Protein AF-0000000084539408 (afdb_homodimer)

InterPro domains:
  IPR001036 Acriflavin resistance protein [PF00873] (11-1023)
  IPR001036 Acriflavin resistance protein [PR00702] (16-40)
  IPR001036 Acriflavin resistance protein [PR00702] (44-62)
  IPR001036 Acriflavin resistance protein [PR00702] (338-361)
  IPR001036 Acriflavin resistance protein [PR00702] (365-386)
  IPR001036 Acriflavin resistance protein [PR00702] (393-417)
  IPR001036 Acriflavin resistance protein [PR00702] (477-500)
  IPR001036 Acriflavin resistance protein [PTHR32063] (11-1025)
  IPR004763 Cation efflux system CusA-like [TIGR00914] (6-1022)
  IPR027463 Multidrug efflux transporter AcrB TolC docking domain, DN/DC subdomains [G3DSA:3.30.2090.10] (188-280)
  IPR027463 Multidrug efflux transporter AcrB TolC docking domain, DN/DC subdomains [G3DSA:3.30.2090.10] (720-808)
  IPR027463 Multidrug efflux transporter AcrB TolC docking domain, DN/DC subdomains [SSF82714] (193-273)
  IPR027463 Multidrug efflux transporter AcrB TolC docking domain, DN/DC subdomains [SSF82714] (718-804)

Foldseek 3Di:
DVLVVLLVLLLCLQVPLVVLVVVLVVLLVVLVVVQVVFFFDAFFQQFAQKKKKKWFAAQDAQVCCCVQPVLLLLVLLVPDPQFDWWWWKGFHRMIMIMTGGFRPDDNVVSVVSSVVSQVVCVVRHDPPTDRMDIFWAFGLLFWFWKKKKDFQPPDDQALQNVCCCCVPPLQVLLCPQPFWTDKFKFAGFHKFKEWAFDLVLCAVVVHFLVLLLVQLLVQADKDFPAWDDDPNDTDTDIRHRGDDDLVSQQQGFRDADPNDTDGSVSGTDIDMDTDDDQKFKDWLLHGIMMMIIGGHPLHRSVVSLVRSVVSCVVCVVVDDPRMDMDIQDGSVVLSCFQVVQLVVLLVVLLVLLLVLQCQQQVDPLLSCLLSSQQSSLLSQLVVVCVVVSHGDHLLLSLLSLLQRLVLSLLLLQLSVQLLVQLQVQVPDPHHDQLLVSSSVSNSVCLVLLVLLLVLLLLLLVLLCLAGHSSNSRNVSSSSSNNSSNVSSSVCSSRNSSSSCSVRPSPDHDDPDGRPVLVVLLVVLLVLQVVLLVCVVVLVVVLVVLLVVLVVCLVVFFAFAFDAFLDQKKKKKKAFAPPDALVVQVVLQSVLSVVCVPPLQWDMKMKMAGDTPSDSVRGGSRMIIIMIGTDPVCSVPVVVSQVVSVVSQPVRPRIQMDIGHSVQQSVQCSWFVGSFQKKKKKWDADLVLQVVLLVQLLVLLVPFPFWDSWDWPNWDWDKDKDKAFAPVLCVVLPHDPVLLVVLLCCAAVWDFSAWHDDPNDTHTYTYYHDCVQPVDQVSQQQRWDQGPVSDIGGNVSGIDIDMDIDTRMWIDMPSTTIIMTHTYGDPGHPQVSVVSSVVSCVVRGDDDPRMDIDMIHRNVSRVSLVVSLVVSSVVSLVVSLVSLCVLLVANLLSVLLSVLLSSLSSQLSVLCVVPPRYDYSLLSSLSSSLNSLLSSLSSQLSVQLQVVVLVVDDLVCSLSVSLSVCVSSLCSSLCSSQVSLVSLLPDDHGSSRRNNSSNSSNNRSSVRSSVCSSSNSSSCCSVCVVRGHDPPDVVSVVVVVVVPPPPPPPPDDDD/DVLVVLLVLLLCLAVPLVVLVVVLVVLLVVLVVVQVVFFFDAFFQQFAQKKKKKWFAAQDAQVCCCVQPVLLLCVLLVPDPQFDWWWWKRFHRMIMIMTGGFRPDDNVVSVVSSVVSQVVCVVRHDPPTDRMDIFWAFGLLFWFWKKKKDFQPPDDQALQNVCCCCVPPLQVLLCPQPFWTDKFKFAGFHKFKEWAFDQVLCAVVVHFLVLLLVQQLVQADKDFPAWDDDPNDIDTDIRHRGDDDLVSQQQGFSDADPNRTDGSVSGTDIDMDGDDDQKFKDWLLHGIMMMIIGGHPLHRSVVSLVRSVVSCVVCVVVDDPRMDMDIQDGSVVLSCFQVVQLVVLQVVLLVVLLVLLCQQVVDVLLSCLLSSQQSSLLSQLVVVCVVVSHGDHLLLSLLSLLQRLVLSQLLLQLSVQLLVQLQVLVPDPHHDQLLVSSSVSNSVCLVLLVLLLVLLLLLLVLLCLAGHSSNSRNVSSSSSNNSSNVSSSVCSSRNSSSSCSVRPSPDHDDNDGRPVLVVLLVVLQVLQVVLLVCVVVLQVVLVVLLVVLVVCQVVFFAFAFDAFLDQKKKKKKAFAPPDALVVQVVLQSVLSNVCVPPLQWDMKMKMAGDTPSDSVRGGSRMIIIMIGTDPVCSVPVVVSQVVSVVSQPVDPRIQMDIGHSVQQSVQCSWFVGRFQKKKKKWFADLVQQVVLLVQLLVLLVPFPFWDSKDWPNWDWDKDKDKAFAPVLCVVLPHDPVLLVVLLCCAAVWDFSAWHDDPNDTHTYTYYHDCVQHVDQVSQQQRWDQTPVSDIGGNVSGIDIDMDIDTRMWIDMPSTTIIMTHTYGDPGHPVVSVVSSVVSCVVRGDDDPRMDIDMIHRNVSQVSLVVSLVVSSVVSLVVSLVSLCVVLVANLLSVLLSVLLSSLSSQLSVLCVVPPRYDYSLSSSLSSSLNSLLSSLSSQLSVQLQVVVLVPDDLVCSLSVSLSVCVSSLCSSLCSSQVSLVSLLPDDTGSSRRNNSSNSSNNRSSVRSSVCSSSNSSSCCSVCVVRGHPPDDPVSVCVVVVVPPPPPDDCPDDD

Nearest PDB structures (foldseek):
  3t53-assembly1_A  TM=9.530E-01  e=2.192E-77  Escherichia coli K-12
  8gjk-assembly1_A  TM=8.914E-01  e=4.604E-60  Campylobacter jejuni
  5t0o-assembly1_B  TM=8.900E-01  e=1.204E-59  Campylobacter jejuni
  5lq3-assembly1_C  TM=8.847E-01  e=6.909E-59  Campylobacter jejuni
  7cz9-assembly2_E  TM=8.910E-01  e=3.188E-58  Klebsiella pneumoniae

Radius of gyration: 44.17 Å; Cα contacts (8 Å, |Δi|>4): 4073; chains: 2; bounding box: 103×159×108 Å

Solvent-accessible surface area (backbone atoms only — not comparable to full-atom values): 106665 Å² total; per-residue (Å²): 86,71,65,55,50,50,49,47,44,41,50,48,16,48,72,42,23,66,59,43,52,50,50,52,50,51,48,47,53,50,29,58,57,51,57,74,69,47,39,41,43,60,61,61,81,35,73,56,38,64,48,45,36,41,28,52,36,79,40,35,48,10,68,54,31,32,54,53,46,43,49,57,53,51,63,54,53,45,25,43,88,58,48,74,45,45,37,35,40,12,26,69,18,33,31,37,39,39,40,33,35,34,78,84,52,55,56,68,59,50,52,50,54,50,52,56,40,50,62,59,43,56,77,69,40,66,85,89,49,54,71,74,38,73,57,74,71,60,45,87,81,22,61,39,39,29,36,38,36,37,66,74,70,83,52,84,74,43,55,44,53,50,31,46,47,47,61,58,56,47,43,54,57,51,56,68,39,79,53,42,58,47,74,39,56,25,26,49,32,48,69,27,41,34,38,30,40,39,66,66,44,24,62,77,67,71,48,44,68,67,44,48,49,51,25,58,33,67,47,51,46,68,40,88,57,55,69,51,74,55,97,96,40,77,42,78,38,76,42,87,41,62,56,86,46,73,62,53,54,34,66,25,64,48,50,74,53,94,86,42,74,41,34,39,55,74,37,24,49,76,43,80,42,64,51,87,73,57,25,32,25,30,45,66,58,34,72,18,32,34,38,40,34,26,28,35,70,97,54,38,47,56,60,40,47,51,53,50,50,51,52,50,61,65,47,57,76,72,48,62,89,34,56,43,81,42,80,74,43,53,48,52,56,55,33,51,46,15,49,47,45,48,48,46,25,37,53,49,13,51,49,46,33,49,50,53,44,39,57,56,58,76,35,70,61,62,35,51,44,28,53,53,34,43,63,46,13,50,33,49,13,50,51,52,38,48,72,74,68,49,59,46,23,44,41,29,48,45,15,45,41,66,30,55,22,58,26,28,38,47,25,43,58,44,49,52,42,29,53,53,46,51,45,53,35,72,71,42,95,76,58,68,60,45,64,57,45,45,51,53,34,40,60,71,45,45,63,60,49,53,52,46,50,52,45,39,53,45,41,51,49,29,53,69,65,36,63,69,50,62,16,37,48,47,32,51,16,52,48,32,25,49,39,17,45,54,30,13,52,54,36,33,49,30,46,34,51,15,41,43,50,68,64,48,46,87,52,92,63,78,87,69,76,44,73,54,49,50,51,51,48,61,58,43,51,60,53,45,50,46,22,65,74,42,28,65,60,52,51,49,50,53,50,50,45,37,54,53,43,61,67,46,55,80,72,42,28,35,45,49,71,65,76,75,70,61,53,52,30,48,20,38,39,35,43,58,72,41,37,15,52,66,42,41,43,48,52,46,31,52,51,27,58,73,42,62,88,38,77,44,42,71,52,35,36,33,41,24,21,28,36,78,87,46,87,79,63,44,50,36,26,27,29,39,41,34,35,34,50,21,77,69,18,61,76,44,43,69,60,45,51,50,50,51,50,52,57,49,61,67,41,83,68,46,50,62,45,82,40,31,55,65,60,35,44,51,24,27,69,63,51,69,39,72,30,48,33,31,42,37,38,35,31,91,47,69,69,59,41,44,54,52,47,50,49,48,49,62,48,42,64,79,44,76,37,66,35,67,72,39,66,60,80,61,44,73,27,63,24,37,33,33,41,56,33,55,68,54,21,15,64,44,46,42,41,33,33,60,52,19,51,50,44,17,26,45,52,41,40,36,77,50,44,70,36,81,52,96,93,37,76,34,42,31,30,36,25,44,44,65,83,55,50,70,45,64,66,37,47,28,54,40,68,38,70,32,81,77,71,52,73,41,41,39,49,71,32,26,50,70,42,81,40,73,40,59,56,46,46,39,33,45,74,93,33,34,48,48,44,39,31,27,36,67,46,100,49,36,51,54,61,44,50,53,51,42,54,52,35,39,68,73,70,53,84,74,59,90,82,41,53,77,47,78,35,17,45,58,48,54,34,51,52,44,48,53,44,40,55,56,36,43,52,51,28,51,53,50,44,52,53,53,41,25,68,72,69,69,24,66,55,42,32,51,59,32,53,54,38,47,62,47,24,47,34,22,20,52,52,37,35,56,71,73,74,28,60,45,33,55,39,28,54,50,14,48,38,54,39,42,33,57,40,44,43,52,34,47,56,51,54,50,43,33,52,54,39,41,73,72,67,48,53,69,72,54,22,51,54,54,37,50,61,70,45,42,58,63,51,48,52,40,45,47,24,37,21,52,18,27,44,47,41,41,67,50,81,52,36,58,34,51,61,50,20,48,17,26,37,19,28,33,31,10,41,55,39,26,51,52,41,51,66,38,42,48,50,12,48,43,66,73,40,33,86,70,38,53,72,80,72,60,74,70,65,54,56,60,60,58,62,69,65,58,74,81,74,77,84,79,76,85,70,131,108,70,65,59,51,51,52,32,44,42,50,44,18,48,73,40,25,66,58,42,51,49,50,50,50,51,47,45,52,49,30,57,57,50,59,74,70,46,39,44,44,60,60,62,78,35,72,56,37,62,48,45,37,41,29,51,35,82,86,36,48,9,66,54,31,33,67,53,45,43,48,58,52,49,63,53,52,69,78,42,87,58,57,74,47,42,36,36,39,12,26,70,20,33,30,38,39,39,38,33,36,36,76,83,50,57,58,67,60,49,51,51,54,49,52,59,38,50,63,64,45,57,79,67,39,67,85,88,49,54,72,74,32,74,57,74,72,60,44,88,80,21,60,40,41,27,37,38,38,36,66,74,72,82,52,86,73,44,53,43,53,51,32,45,48,46,59,59,56,47,43,53,56,51,30,58,39,67,55,25,35,48,74,38,56,26,26,51,31,49,68,25,41,35,38,30,41,39,64,67,44,24,63,76,66,71,48,43,68,66,46,47,48,51,25,57,32,27,38,51,19,62,15,34,22,31,65,42,73,56,95,51,26,35,23,47,23,37,32,46,26,60,57,85,47,71,63,52,54,33,48,26,32,49,46,62,55,97,80,42,53,39,34,38,54,72,36,24,50,73,44,81,42,64,51,86,75,56,25,32,26,29,44,66,60,35,72,19,33,34,40,39,36,26,28,35,71,98,53,38,48,56,61,40,47,52,52,50,49,52,52,50,61,66,49,55,77,74,49,62,88,33,56,43,79,43,80,76,42,55,48,53,56,57,35,52,46,16,49,49,46,49,50,47,26,36,52,50,13,53,49,46,31,48,50,53,44,40,57,55,60,75,34,71,60,65,33,52,46,29,54,53,36,41,63,47,13,49,33,49,12,50,50,51,37,47,75,72,68,49,58,46,21,43,40,29,48,45,16,45,38,66,30,54,22,57,26,30,39,47,25,43,58,44,49,52,42,28,52,52,45,50,47,52,36,70,70,42,96,76,59,69,62,44,63,57,43,45,50,52,34,41,60,70,46,44,64,58,49,53,52,45,50,53,45,38,52,45,40,52,46,28,55,68,66,37,61,70,49,63,16,38,47,47,32,50,16,52,48,32,25,50,38,18,44,54,29,14,51,52,36,34,47,29,45,35,50,14,41,42,50,69,63,48,47,86,51,91,64,77,88,69,75,45,72,53,49,50,51,51,49,62,60,43,50,60,52,45,49,47,23,65,74,43,28,68,60,52,51,49,50,53,50,50,45,40,54,53,43,62,66,45,55,80,73,43,28,33,44,46,72,65,75,75,70,62,53,50,29,48,21,39,39,36,42,58,72,80,51,49,50,66,54,42,43,47,52,46,31,51,50,28,57,73,43,64,86,38,77,45,41,74,52,35,35,34,40,25,22,26,38,76,86,45,85,76,64,43,50,35,27,28,28,39,41,33,35,33,50,22,77,69,18,62,76,44,43,70,59,46,51,51,51,52,51,52,57,47,62,67,40,82,71,46,49,57,46,83,42,31,54,65,61,34,44,50,22,28,68,63,51,68,39,71,30,46,33,32,42,36,38,36,31,90,47,70,68,60,43,43,53,53,47,51,48,46,50,61,48,42,66,78,45,78,36,64,34,64,73,38,68,58,78,61,42,72,26,83,37,83,41,75,46,72,35,68,70,53,23,51,76,46,62,48,50,71,68,59,53,48,52,50,50,43,27,46,71,71,40,36,77,50,43,70,36,79,53,96,80,36,73,34,42,31,32,35,24,42,43,65,84,53,56,73,44,64,64,37,47,28,53,38,66,39,69,33,83,78,69,51,74,42,41,40,50,72,31,26,49,69,42,82,39,73,40,58,55,45,47,38,33,44,72,92,32,35,46,46,44,39,31,25,33,68,45,101,48,36,51,53,59,46,48,52,50,41,53,52,34,37,69,72,72,48,84,74,58,92,82,42,52,76,46,76,35,16,44,56,47,52,34,52,52,46,49,54,43,39,54,53,36,44,52,51,29,51,51,50,46,49,52,53,39,26,70,70,70,69,26,66,56,43,33,51,58,34,54,55,40,47,61,48,23,47,34,22,20,53,52,37,35,56,72,73,76,28,59,44,32,55,37,28,53,51,13,48,38,53,39,42,31,57,41,44,44,54,33,48,55,50,52,50,44,34,53,54,40,40,72,71,68,48,53,68,71,53,22,50,53,54,34,50,60,69,46,43,59,62,50,49,50,40,44,46,25,38,21,52,18,26,42,48,40,42,67,54,82,54,37,57,34,51,59,50,20,48,17,26,37,19,28,33,29,11,39,55,37,27,51,52,42,52,67,38,44,49,50,13,48,44,65,75,42,34,88,70,40,51,71,82,70,58,74,72,63,53,54,58,57,55,61,66,67,54,73,81,70,80,78,78,80,72,83,126

Secondary structure (DSSP, 8-state):
-HHHHHHHHHHHHHHTHHHHHHHHHHHHHHHHHHHTTS-B-SS---SPPEEEEEEE-TT--HHHHIIIIIHHHHHHHTTSTTEEEEEEEEETTEEEEEEEE-TTS-HHHHHHHHHHHHHHHGGGSPTTSPPPEEPP---TT-EEEEEEEEE-SSS---HHHHHHIIIIIIHHHHHTSTTEEEEEEE-S--EEEEEEE-HHHHHHHT--HHHHHHHHHHTS--EEEEEEEETTEEEEEEE-----SHHHHHT-EEEEETTEEEEHHHHEEEEEEEPPPSEEEEETTEE-EEEEEEEPTTS-HHHHHHHHHHHHHHHHTTS-TTEEEEEEEEHHHHHHHHHHHHHHHHHHHHHHHHHHHHHHH--HHHHHHHHTHHHHHHHHHHHHHHHTT--B-HHHHHHHHHHHHHHTHHHHHHHHHHHHHHHHHHHSSSPPPHHHHHHHHHHHHHHHHHHHHHHHHHHHGGGGG--HHHHHHHHHHHHHHHHHHHHHHHHHHTHHHHHHHHHTTTSPPPSSPPHHHHHHHHHHHHHHHHHHH-HHHHHHHHHHHHHHHHHHGGGSEE-SSPPP--SEEEEEEEPPTTB-HHHHHHHHHHHHHHHTT-TTEEEEEEEEE--TT-SS---TTEEEEEEEEPHHHHHTHHHHHHHHHHHHHTSTT-EEE--BHHHHHHHHHHHSSSSSEEEEEE-S-HHHHHHHHHHHHHHHTTSTTEEEEEE----EEEEEEEEE-HHHHHHTT--HHHHHHHHIIIII-EEEEEEEETTEEEEEEEE--GGGSSSHHHHHT-EEE-TTS-EEEGGGTEEEEEEEEES-EEEETTEEEEEEEEEE-SS-HHHHHHHHHHHHHHH-PPPTT-EEEEEEHHHHHHHHHHHHHHHHHHHHHHHHHHHHHHH--HHHHHHHHTHHHHHHHHHHHHHHHTTSEE-HHHHHHHHHHHHHHHHHHHHHHHHHHHHHHTT--HHHHHHHHHHHHHHHHHHHHHHHHHHTHHHHH--STTTTTTHHHHHHHHHHHHHHHHHHHHHHHHHHHHHHHHHS----HHHHHHHHHHT-----------/-HHHHHHHHHHHHHHTHHHHHHHHHHHHHHHHHHHHHS-B-SS---SPPEEEEEEE-TT--HHHHIIIIIHHHHHHHTTSTTEEEEEEEEETTEEEEEEEE-TTS-HHHHHHHHHHHHHHHGGGSPTTSPPPEEPP---TT-EEEEEEEEE-SSS---HHHHHHIIIIIIHHHHHTSTTEEEEEEESS--EEEEEEE-HHHHHHHT--HHHHHHHHHHTS--EEEEEEEETTEEEEEEEE----SHHHHHT-EEEEETTEEEEHHHHEEEEEEEPPPSEEEEETTEE-EEEEEEEPTTS-HHHHHHHHHHHHHHHHTTS-TTEEEEEEEEHHHHHHHHHHHHHHHHHHHHHHHHHHHHHHH--HHHHHHHHTHHHHHHHHHHHHHHHTT--B-HHHHHHHHHHHHHHTHHHHHHHHHHHHHHHHHHHSSSPPPHHHHHHHHHHHHHHHHHHHHHHHHHHHGGGGG--HHHHHHHHHHHHHHHHHHHHHHHHHHTHHHHHHHHHTTTSPPPSSPPHHHHHHHHHHHHHHHHHHH-HHHHHHHHHHHHHHHHHHGGGSEE-SSPPP--SEEEEEEEPPTT--HHHHHHHHHHHHHHHTT-TTEEEEEEEEE--TT-TT---TTEEEEEEEEPHHHHHTHHHHHHHHHHHHHTSTT-EEE--BHHHHHHHHHHHSSSSSEEEEEE-S-HHHHHHHHHHHHHHHTTSTTEEEEEE----EEEEEEEEE-HHHHHHTT--HHHHHHHHIIIII-EEEEEEEETTEEEEEEEE--GGGSSSHHHHHT-EEE-TTS-EEEGGGTEEEEEEEEES-EEEETTEEEEEEEEEE-SS-HHHHHHHHHHHHHHH-PPPTT-EEEEEEHHHHHHHHHHHHHHHHHHHHHHHHHHHHHHH--HHHHHHHHTHHHHHHHHHHHHHHHTTSEE-HHHHHHHHHHHHHHHHHHHHHHHHHHHHHHTT--HHHHHHHHHHHHHHHHHHHHHHHHHHTHHHHH--STT-TTTHHHHHHHHHHHHHHHHHHHHHHHHHHHHHHHHHS----HHHHHHHHHHTS----------

Organism: NCBI:txid376219

Sequence (2108 aa):
MFNTILNQTLKNSIAQRWLIVIGAIVITIWGFLSITQMPLDVFPPFAPPQVDIQTEAVGLAPEEVEAQITVPIESAVNGLPSVTLVRSSSKVGLSMVHVVFDQEADIYQARQAVTERLQQVMSQLPQGIHPPEISPLVSPLGTILQYAFTVNGQGETSLMDLRRLVDVTLRNQILSVPGVSQVTIYGGDEREEQILVDPQLLRSRQVSLTEVTEAAREANSNAPGGFLVGGGQELLIRGIGQVNTLEDLQQSVVKVQYGEPILLQDVAEVKTGAALKRGDASFNGQAAVVLMINKQPYIDTPTVTQAVEAVMNSLQSTFPPDVEVQRTFRQSNFIDSAIGNVSGSLIQGIIIVSVIMLLFLMNWRTAIITLSAIPLSLLIGLMLMKAVGLGINTMTLGGLVVAIGSVVDDAIVDMENCYRGLRRNQTQETPKPPFQVVYDTSVQVRLAVIFSTVIIIVVFAPIFSLTGVEGRIFAPMGWAYLLSIAASTLVAMTLSPALCAILLAHHRLPQEGTFISRLAESWYRPLLNLSLRTPQLILGLALASLVATLAVVPSLGRVFLPEFQEKSMVNSMVLFPGVSLEMTNRAGMALAQSLQDNPLYEWVQVRAGRAPGDADGAGVNMAHVDVELSDVALEDREAAVQQLREKFLQLPGVAPNIGGFISHRMDEVLSGVRSAIAVKIFGPDLVQLRQVGEQVRDAIKPIVGVVDLQLEPQLPIRQVQIHYDRSAAAGYGLTMAAISEVVATALNGQVVSQVPENQQLINIIVGLPIASRNNLDAIGAIPLSTPTGQIIPLSAVARVEYGMGANVVNRENVSRLIVVSANVAERDLGSVVSDIQAAIRQNVQLPNGYFIQYGGQFEAEQKATNNLVWYSLLAAIMIAILMFFSVKSLPATVAIMLNLPLALVGGIVSILLTGGVISIASLIGFITLFGVAVRNGLLLVDNYNQKFAQGMLLKEVITQGSLERLNPILMTALTSALGMLPLAIAQGAGNEVLQPLAIVVLGGLFTSTALTLLVIPALYTQFGKWLIPRLSPNQWEETFRKHEPSTPAIQSKSMFNTILNQTLKNSIAQRWLIVIGAIVITIWGFLSITQMPLDVFPPFAPPQVDIQTEAVGLAPEEVEAQITVPIESAVNGLPSVTLVRSSSKVGLSMVHVVFDQEADIYQARQAVTERLQQVMSQLPQGIHPPEISPLVSPLGTILQYAFTVNGQGETSLMDLRRLVDVTLRNQILSVPGVSQVTIYGGDEREEQILVDPQLLRSRQVSLTEVTEAAREANSNAPGGFLVGGGQELLIRGIGQVNTLEDLQQSVVKVQYGEPILLQDVAEVKTGAALKRGDASFNGQAAVVLMINKQPYIDTPTVTQAVEAVMNSLQSTFPPDVEVQRTFRQSNFIDSAIGNVSGSLIQGIIIVSVIMLLFLMNWRTAIITLSAIPLSLLIGLMLMKAVGLGINTMTLGGLVVAIGSVVDDAIVDMENCYRGLRRNQTQETPKPPFQVVYDTSVQVRLAVIFSTVIIIVVFAPIFSLTGVEGRIFAPMGWAYLLSIAASTLVAMTLSPALCAILLAHHRLPQEGTFISRLAESWYRPLLNLSLRTPQLILGLALASLVATLAVVPSLGRVFLPEFQEKSMVNSMVLFPGVSLEMTNRAGMALAQSLQDNPLYEWVQVRAGRAPGDADGAGVNMAHVDVELSDVALEDREAAVQQLREKFLQLPGVAPNIGGFISHRMDEVLSGVRSAIAVKIFGPDLVQLRQVGEQVRDAIKPIVGVVDLQLEPQLPIRQVQIHYDRSAAAGYGLTMAAISEVVATALNGQVVSQVPENQQLINIIVGLPIASRNNLDAIGAIPLSTPTGQIIPLSAVARVEYGMGANVVNRENVSRLIVVSANVAERDLGSVVSDIQAAIRQNVQLPNGYFIQYGGQFEAEQKATNNLVWYSLLAAIMIAILMFFSVKSLPATVAIMLNLPLALVGGIVSILLTGGVISIASLIGFITLFGVAVRNGLLLVDNYNQKFAQGMLLKEVITQGSLERLNPILMTALTSALGMLPLAIAQGAGNEVLQPLAIVVLGGLFTSTALTLLVIPALYTQFGKWLIPRLSPNQWEETFRKHEPSTPAIQSKS

Structure (mmCIF, N/CA/C/O backbone):
data_AF-0000000084539408-model_v1
#
loop_
_entity.id
_entity.type
_entity.pdbx_description
1 polymer 'Copper/silver efflux system, membrane component'
#
loop_
_atom_site.group_PDB
_atom_site.id
_atom_site.type_symbol
_atom_site.label_atom_id
_atom_site.label_alt_id
_atom_site.label_comp_id
_atom_site.label_asym_id
_atom_site.label_entity_id
_atom_site.label_seq_id
_atom_site.pdbx_PDB_ins_code
_atom_site.Cartn_x
_atom_site.Cartn_y
_atom_site.Cartn_z
_atom_site.occupancy
_atom_site.B_iso_or_equiv
_atom_site.auth_seq_id
_atom_site.auth_comp_id
_atom_site.auth_asym_id
_atom_site.auth_atom_id
_atom_site.pdbx_PDB_model_num
ATOM 1 N N . MET A 1 1 ? 0.527 38.25 25.297 1 43.19 1 MET A N 1
ATOM 2 C CA . MET A 1 1 ? 1.021 37.062 25.938 1 43.19 1 MET A CA 1
ATOM 3 C C . MET A 1 1 ? 2.398 36.656 25.406 1 43.19 1 MET A C 1
ATOM 5 O O . MET A 1 1 ? 3.322 36.406 26.172 1 43.19 1 MET A O 1
ATOM 9 N N . PHE A 1 2 ? 2.469 36.688 24.141 1 62.66 2 PHE A N 1
ATOM 10 C CA . PHE A 1 2 ? 3.756 36.312 23.562 1 62.66 2 PHE A CA 1
ATOM 11 C C . PHE A 1 2 ? 4.84 37.281 23.969 1 62.66 2 PHE A C 1
ATOM 13 O O . PHE A 1 2 ? 5.945 36.906 24.344 1 62.66 2 PHE A O 1
ATOM 20 N N . ASN A 1 3 ? 4.477 38.531 24 1 68.12 3 ASN A N 1
ATOM 21 C CA . ASN A 1 3 ? 5.457 39.562 24.375 1 68.12 3 ASN A CA 1
ATOM 22 C C . ASN A 1 3 ? 5.824 39.469 25.859 1 68.12 3 ASN A C 1
ATOM 24 O O . ASN A 1 3 ? 6.984 39.656 26.234 1 68.12 3 ASN A O 1
ATOM 28 N N . THR A 1 4 ? 4.742 39.188 26.625 1 68.62 4 THR A N 1
ATOM 29 C CA . THR A 1 4 ? 5.008 39.062 28.062 1 68.62 4 THR A CA 1
ATOM 30 C C . THR A 1 4 ? 5.902 37.875 28.359 1 68.62 4 THR A C 1
ATOM 32 O O . THR A 1 4 ? 6.789 37.938 29.203 1 68.62 4 THR A O 1
ATOM 35 N N . ILE A 1 5 ? 5.586 36.844 27.641 1 75.31 5 ILE A N 1
ATOM 36 C CA . ILE A 1 5 ? 6.398 35.656 27.844 1 75.31 5 ILE A CA 1
ATOM 37 C C . ILE A 1 5 ? 7.836 35.938 27.406 1 75.31 5 ILE A C 1
ATOM 39 O O . ILE A 1 5 ? 8.781 35.5 28.078 1 75.31 5 ILE A O 1
ATOM 43 N N . LEU A 1 6 ? 7.977 36.625 26.375 1 83.31 6 LEU A N 1
ATOM 44 C CA . LEU A 1 6 ? 9.305 36.969 25.875 1 83.31 6 LEU A CA 1
ATOM 45 C C . LEU A 1 6 ? 10.039 37.875 26.844 1 83.31 6 LEU A C 1
ATOM 47 O O . LEU A 1 6 ? 11.234 37.688 27.109 1 83.31 6 LEU A O 1
ATOM 51 N N . ASN A 1 7 ? 9.266 38.844 27.406 1 86.31 7 ASN A N 1
ATOM 52 C CA . ASN A 1 7 ? 9.867 39.781 28.359 1 86.31 7 ASN A CA 1
ATOM 53 C C . ASN A 1 7 ? 10.266 39.062 29.641 1 86.31 7 ASN A C 1
ATOM 55 O O . ASN A 1 7 ? 11.312 39.344 30.234 1 86.31 7 ASN A O 1
ATOM 59 N N . GLN A 1 8 ? 9.375 38.125 29.891 1 86.44 8 GLN A N 1
ATOM 60 C CA . GLN A 1 8 ? 9.672 37.375 31.109 1 86.44 8 GLN A CA 1
ATOM 61 C C . GLN A 1 8 ? 10.883 36.469 30.906 1 86.44 8 GLN A C 1
ATOM 63 O O . GLN A 1 8 ? 11.688 36.281 31.828 1 86.44 8 GLN A O 1
ATOM 68 N N . THR A 1 9 ? 11 35.875 29.797 1 89.75 9 THR A N 1
ATOM 69 C CA . THR A 1 9 ? 12.156 35.031 29.5 1 89.75 9 THR A CA 1
ATOM 70 C C . THR A 1 9 ? 13.445 35.844 29.547 1 89.75 9 THR A C 1
ATOM 72 O O . THR A 1 9 ? 14.453 35.375 30.094 1 89.75 9 THR A O 1
ATOM 75 N N . LEU A 1 10 ? 13.422 37.031 29.016 1 90.88 10 LEU A N 1
ATOM 76 C CA . LEU A 1 10 ? 14.578 37.906 29.031 1 90.88 10 LEU A CA 1
ATOM 77 C C . LEU A 1 10 ? 14.922 38.344 30.453 1 90.88 10 LEU A C 1
ATOM 79 O O . LEU A 1 10 ? 16.094 38.344 30.844 1 90.88 10 LEU A O 1
ATOM 83 N N . LYS A 1 11 ? 13.859 38.688 31.188 1 91 11 LYS A N 1
ATOM 84 C CA . LYS A 1 11 ? 14.062 39.125 32.562 1 91 11 LYS A CA 1
ATOM 85 C C . LYS A 1 11 ? 14.656 38 33.406 1 91 11 LYS A C 1
ATOM 87 O O . LYS A 1 11 ? 15.586 38.219 34.188 1 91 11 LYS A O 1
ATOM 92 N N . ASN A 1 12 ? 14.102 36.781 33.188 1 90.88 12 ASN A N 1
ATOM 93 C CA . ASN A 1 12 ? 14.594 35.594 33.938 1 90.88 12 ASN A CA 1
ATOM 94 C C . ASN A 1 12 ? 16.016 35.25 33.531 1 90.88 12 ASN A C 1
ATOM 96 O O . ASN A 1 12 ? 16.797 34.781 34.375 1 90.88 12 ASN A O 1
ATOM 100 N N . SER A 1 13 ? 16.344 35.438 32.281 1 93.19 13 SER A N 1
ATOM 101 C CA . SER A 1 13 ? 17.688 35.125 31.797 1 93.19 13 SER A CA 1
ATOM 102 C C . SER A 1 13 ? 18.734 36.031 32.438 1 93.19 13 SER A C 1
ATOM 104 O O . SER A 1 13 ? 19.859 35.625 32.719 1 93.19 13 SER A O 1
ATOM 106 N N . ILE A 1 14 ? 18.344 37.312 32.688 1 92.81 14 ILE A N 1
ATOM 107 C CA . ILE A 1 14 ? 19.266 38.281 33.281 1 92.81 14 ILE A CA 1
ATOM 108 C C . ILE A 1 14 ? 19.328 38.094 34.781 1 92.81 14 ILE A C 1
ATOM 110 O O . ILE A 1 14 ? 20.406 38.188 35.375 1 92.81 14 ILE A O 1
ATOM 114 N N . ALA A 1 15 ? 18.125 37.812 35.375 1 91.5 15 ALA A N 1
ATOM 115 C CA . ALA A 1 15 ? 18.062 37.656 36.812 1 91.5 15 ALA A CA 1
ATOM 116 C C . ALA A 1 15 ? 18.781 36.375 37.25 1 91.5 15 ALA A C 1
ATOM 118 O O . ALA A 1 15 ? 19.484 36.375 38.25 1 91.5 15 ALA A O 1
ATOM 119 N N . GLN A 1 16 ? 18.531 35.344 36.594 1 94.62 16 GLN A N 1
ATOM 120 C CA . GLN A 1 16 ? 19.172 34.062 36.875 1 94.62 16 GLN A CA 1
ATOM 121 C C . GLN A 1 16 ? 20.281 33.781 35.875 1 94.62 16 GLN A C 1
ATOM 123 O O . GLN A 1 16 ? 20.312 32.688 35.281 1 94.62 16 GLN A O 1
ATOM 128 N N . ARG A 1 17 ? 21.109 34.656 35.719 1 94 17 ARG A N 1
ATOM 129 C CA . ARG A 1 17 ? 22.141 34.625 34.688 1 94 17 ARG A CA 1
ATOM 130 C C . ARG A 1 17 ? 23.078 33.438 34.906 1 94 17 ARG A C 1
ATOM 132 O O . ARG A 1 17 ? 23.484 32.781 33.938 1 94 17 ARG A O 1
ATOM 139 N N . TRP A 1 18 ? 23.359 33.062 36.031 1 93.31 18 TRP A N 1
ATOM 140 C CA . TRP A 1 18 ? 24.297 31.969 36.312 1 93.31 18 TRP A CA 1
ATOM 141 C C . TRP A 1 18 ? 23.641 30.625 36.031 1 93.31 18 TRP A C 1
ATOM 143 O O . TRP A 1 18 ? 24.312 29.688 35.562 1 93.31 18 TRP A O 1
ATOM 153 N N . LEU A 1 19 ? 22.359 30.5 36.281 1 94 19 LEU A N 1
ATOM 154 C CA . LEU A 1 19 ? 21.641 29.281 35.969 1 94 19 LEU A CA 1
ATOM 155 C C . LEU A 1 19 ? 21.609 29.031 34.469 1 94 19 LEU A C 1
ATOM 157 O O . LEU A 1 19 ? 21.734 27.891 34 1 94 19 LEU A O 1
ATOM 161 N N . ILE A 1 20 ? 21.406 30.078 33.75 1 95 20 ILE A N 1
ATOM 162 C CA . ILE A 1 20 ? 21.359 29.984 32.312 1 95 20 ILE A CA 1
ATOM 163 C C . ILE A 1 20 ? 22.734 29.562 31.766 1 95 20 ILE A C 1
ATOM 165 O O . ILE A 1 20 ? 22.812 28.703 30.875 1 95 20 ILE A O 1
ATOM 169 N N . VAL A 1 21 ? 23.766 30.094 32.25 1 94.56 21 VAL A N 1
ATOM 170 C CA . VAL A 1 21 ? 25.109 29.781 31.812 1 94.56 21 VAL A CA 1
ATOM 171 C C . VAL A 1 21 ? 25.453 28.328 32.188 1 94.56 21 VAL A C 1
ATOM 173 O O . VAL A 1 21 ? 26.031 27.609 31.359 1 94.56 21 VAL A O 1
ATOM 176 N N . ILE A 1 22 ? 25.047 27.891 33.375 1 94.56 22 ILE A N 1
ATOM 177 C CA . ILE A 1 22 ? 25.281 26.516 33.781 1 94.56 22 ILE A CA 1
ATOM 178 C C . ILE A 1 22 ? 24.453 25.578 32.906 1 94.56 22 ILE A C 1
ATOM 180 O O . ILE A 1 22 ? 24.922 24.5 32.5 1 94.56 22 ILE A O 1
ATOM 184 N N . GLY A 1 23 ? 23.203 25.906 32.75 1 94.25 23 GLY A N 1
ATOM 185 C CA . GLY A 1 23 ? 22.375 25.125 31.828 1 94.25 23 GLY A CA 1
ATOM 186 C C . GLY A 1 23 ? 22.969 24.984 30.453 1 94.25 23 GLY A C 1
ATOM 187 O O . GLY A 1 23 ? 22.906 23.922 29.844 1 94.25 23 GLY A O 1
ATOM 188 N N . ALA A 1 24 ? 23.484 26.062 29.891 1 94.94 24 ALA A N 1
ATOM 189 C CA . ALA A 1 24 ? 24.125 26.047 28.578 1 94.94 24 ALA A CA 1
ATOM 190 C C . ALA A 1 24 ? 25.328 25.109 28.578 1 94.94 24 ALA A C 1
ATOM 192 O O . ALA A 1 24 ? 25.562 24.406 27.594 1 94.94 24 ALA A O 1
ATOM 193 N N . ILE A 1 25 ? 26.016 25.078 29.578 1 94.5 25 ILE A N 1
ATOM 194 C CA . ILE A 1 25 ? 27.188 24.203 29.688 1 94.5 25 ILE A CA 1
ATOM 195 C C . ILE A 1 25 ? 26.734 22.75 29.75 1 94.5 25 ILE A C 1
ATOM 197 O O . ILE A 1 25 ? 27.328 21.891 29.094 1 94.5 25 ILE A O 1
ATOM 201 N N . VAL A 1 26 ? 25.781 22.516 30.547 1 94.75 26 VAL A N 1
ATOM 202 C CA . VAL A 1 26 ? 25.25 21.156 30.672 1 94.75 26 VAL A CA 1
ATOM 203 C C . VAL A 1 26 ? 24.75 20.672 29.312 1 94.75 26 VAL A C 1
ATOM 205 O O . VAL A 1 26 ? 24.984 19.531 28.922 1 94.75 26 VAL A O 1
ATOM 208 N N . ILE A 1 27 ? 24.062 21.5 28.641 1 94.5 27 ILE A N 1
ATOM 209 C CA . ILE A 1 27 ? 23.516 21.141 27.328 1 94.5 27 ILE A CA 1
ATOM 210 C C . ILE A 1 27 ? 24.672 20.906 26.344 1 94.5 27 ILE A C 1
ATOM 212 O O . ILE A 1 27 ? 24.594 20.031 25.5 1 94.5 27 ILE A O 1
ATOM 216 N N . THR A 1 28 ? 25.641 21.688 26.406 1 94.06 28 THR A N 1
ATOM 217 C CA . THR A 1 28 ? 26.812 21.5 25.547 1 94.06 28 THR A CA 1
ATOM 218 C C . THR A 1 28 ? 27.453 20.141 25.797 1 94.06 28 THR A C 1
ATOM 220 O O . THR A 1 28 ? 27.797 19.438 24.844 1 94.06 28 THR A O 1
ATOM 223 N N . ILE A 1 29 ? 27.531 19.781 26.984 1 93.94 29 ILE A N 1
ATOM 224 C CA . ILE A 1 29 ? 28.125 18.5 27.328 1 93.94 29 ILE A CA 1
ATOM 225 C C . ILE A 1 29 ? 27.203 17.359 26.844 1 93.94 29 ILE A C 1
ATOM 227 O O . ILE A 1 29 ? 27.672 16.391 26.25 1 93.94 29 ILE A O 1
ATOM 231 N N . TRP A 1 30 ? 26 17.562 27.172 1 93.06 30 TRP A N 1
ATOM 232 C CA . TRP A 1 30 ? 25 16.578 26.734 1 93.06 30 TRP A CA 1
ATOM 233 C C . TRP A 1 30 ? 24.984 16.469 25.203 1 93.06 30 TRP A C 1
ATOM 235 O O . TRP A 1 30 ? 24.812 15.367 24.672 1 93.06 30 TRP A O 1
ATOM 245 N N . GLY A 1 31 ? 25.016 17.578 24.578 1 92.38 31 GLY A N 1
ATOM 246 C CA . GLY A 1 31 ? 25.062 17.578 23.125 1 92.38 31 GLY A CA 1
ATOM 247 C C . GLY A 1 31 ? 26.234 16.812 22.547 1 92.38 31 GLY A C 1
ATOM 248 O O . GLY A 1 31 ? 26.078 16.047 21.594 1 92.38 31 GLY A O 1
ATOM 249 N N . PHE A 1 32 ? 27.344 16.922 23.141 1 91.75 32 PHE A N 1
ATOM 250 C CA . PHE A 1 32 ? 28.531 16.219 22.688 1 91.75 32 PHE A CA 1
ATOM 251 C C . PHE A 1 32 ? 28.391 14.711 22.906 1 91.75 32 PHE A C 1
ATOM 253 O O . PHE A 1 32 ? 28.844 13.914 22.078 1 91.75 32 PHE A O 1
ATOM 260 N N . LEU A 1 33 ? 27.781 14.328 23.906 1 91.38 33 LEU A N 1
ATOM 261 C CA . LEU A 1 33 ? 27.562 12.914 24.172 1 91.38 33 LEU A CA 1
ATOM 262 C C . LEU A 1 33 ? 26.531 12.336 23.203 1 91.38 33 LEU A C 1
ATOM 264 O O . LEU A 1 33 ? 26.656 11.188 22.766 1 91.38 33 LEU A O 1
ATOM 268 N N . SER A 1 34 ? 25.594 13.109 22.906 1 90.62 34 SER A N 1
ATOM 269 C CA . SER A 1 34 ? 24.516 12.672 22.016 1 90.62 34 SER A CA 1
ATOM 270 C C . SER A 1 34 ? 25.031 12.461 20.594 1 90.62 34 SER A C 1
ATOM 272 O O . SER A 1 34 ? 24.531 11.586 19.875 1 90.62 34 SER A O 1
ATOM 274 N N . ILE A 1 35 ? 25.922 13.203 20.172 1 88.56 35 ILE A N 1
ATOM 275 C CA . ILE A 1 35 ? 26.469 13.133 18.828 1 88.56 35 ILE A CA 1
ATOM 276 C C . ILE A 1 35 ? 27.156 11.789 18.609 1 88.56 35 ILE A C 1
ATOM 278 O O . ILE A 1 35 ? 27.078 11.219 17.516 1 88.56 35 ILE A O 1
ATOM 282 N N . THR A 1 36 ? 27.688 11.258 19.625 1 86.75 36 THR A N 1
ATOM 283 C CA . THR A 1 36 ? 28.438 10.016 19.516 1 86.75 36 THR A CA 1
ATOM 284 C C . THR A 1 36 ? 27.5 8.82 19.344 1 86.75 36 THR A C 1
ATOM 286 O O . THR A 1 36 ? 27.906 7.758 18.875 1 86.75 36 THR A O 1
ATOM 289 N N . GLN A 1 37 ? 26.312 9.047 19.609 1 88.25 37 GLN A N 1
ATOM 290 C CA . GLN A 1 37 ? 25.344 7.957 19.547 1 88.25 37 GLN A CA 1
ATOM 291 C C . GLN A 1 37 ? 24.516 8.031 18.266 1 88.25 37 GLN A C 1
ATOM 293 O O . GLN A 1 37 ? 23.734 7.133 17.969 1 88.25 37 GLN A O 1
ATOM 298 N N . MET A 1 38 ? 24.688 8.961 17.516 1 89.94 38 MET A N 1
ATOM 299 C CA . MET A 1 38 ? 23.891 9.133 16.312 1 89.94 38 MET A CA 1
ATOM 300 C C . MET A 1 38 ? 24.453 8.281 15.164 1 89.94 38 MET A C 1
ATOM 302 O O . MET A 1 38 ? 25.656 8.18 15.008 1 89.94 38 MET A O 1
ATOM 306 N N . PRO A 1 39 ? 23.531 7.582 14.453 1 91.06 39 PRO A N 1
ATOM 307 C CA . PRO A 1 39 ? 24 6.785 13.328 1 91.06 39 PRO A CA 1
ATOM 308 C C . PRO A 1 39 ? 24.625 7.637 12.219 1 91.06 39 PRO A C 1
ATOM 310 O O . PRO A 1 39 ? 24.141 8.742 11.945 1 91.06 39 PRO A O 1
ATOM 313 N N . LEU A 1 40 ? 25.625 7.059 11.672 1 91.25 40 LEU A N 1
ATOM 314 C CA . LEU A 1 40 ? 26.359 7.738 10.617 1 91.25 40 LEU A CA 1
ATOM 315 C C . LEU A 1 40 ? 26.188 7.023 9.281 1 91.25 40 LEU A C 1
ATOM 317 O O . LEU A 1 40 ? 26.219 5.793 9.227 1 91.25 40 LEU A O 1
ATOM 321 N N . ASP A 1 41 ? 25.891 7.809 8.25 1 89.75 41 ASP A N 1
ATOM 322 C CA . ASP A 1 41 ? 25.812 7.309 6.883 1 89.75 41 ASP A CA 1
ATOM 323 C C . ASP A 1 41 ? 26.281 8.367 5.883 1 89.75 41 ASP A C 1
ATOM 325 O O . ASP A 1 41 ? 26.5 9.523 6.254 1 89.75 41 ASP A O 1
ATOM 329 N N . VAL A 1 42 ? 26.469 7.891 4.707 1 84.44 42 VAL A N 1
ATOM 330 C CA . VAL A 1 42 ? 26.906 8.844 3.695 1 84.44 42 VAL A CA 1
ATOM 331 C C . VAL A 1 42 ? 25.75 9.773 3.314 1 84.44 42 VAL A C 1
ATOM 333 O O . VAL A 1 42 ? 25.938 10.984 3.186 1 84.44 42 VAL A O 1
ATOM 336 N N . PHE A 1 43 ? 24.578 9.125 3.031 1 85.19 43 PHE A N 1
ATOM 337 C CA . PHE A 1 43 ? 23.375 9.836 2.629 1 85.19 43 PHE A CA 1
ATOM 338 C C . PHE A 1 43 ? 22.172 9.398 3.473 1 85.19 43 PHE A C 1
ATOM 340 O O . PHE A 1 43 ? 22.172 8.297 4.023 1 85.19 43 PHE A O 1
ATOM 347 N N . PRO A 1 44 ? 21.219 10.289 3.537 1 88.31 44 PRO A N 1
ATOM 348 C CA . PRO A 1 44 ? 19.953 9.789 4.07 1 88.31 44 PRO A CA 1
ATOM 349 C C . PRO A 1 44 ? 19.297 8.758 3.152 1 88.31 44 PRO A C 1
ATOM 351 O O . PRO A 1 44 ? 19.594 8.711 1.958 1 88.31 44 PRO A O 1
ATOM 354 N N . PRO A 1 45 ? 18.438 7.926 3.758 1 87.75 45 PRO A N 1
ATOM 355 C CA . PRO A 1 45 ? 17.703 7 2.891 1 87.75 45 PRO A CA 1
ATOM 356 C C . PRO A 1 45 ? 16.844 7.723 1.859 1 87.75 45 PRO A C 1
ATOM 358 O O . PRO A 1 45 ? 15.977 8.523 2.223 1 87.75 45 PRO A O 1
ATOM 361 N N . PHE A 1 46 ? 17.109 7.492 0.61 1 88.19 46 PHE A N 1
ATOM 362 C CA . PHE A 1 46 ? 16.406 8.266 -0.41 1 88.19 46 PHE A CA 1
ATOM 363 C C . PHE A 1 46 ? 15.516 7.375 -1.255 1 88.19 46 PHE A C 1
ATOM 365 O O . PHE A 1 46 ? 14.617 7.859 -1.952 1 88.19 46 PHE A O 1
ATOM 372 N N . ALA A 1 47 ? 15.75 6.094 -1.248 1 90.44 47 ALA A N 1
ATOM 373 C CA . ALA A 1 47 ? 14.93 5.199 -2.062 1 90.44 47 ALA A CA 1
ATOM 374 C C . ALA A 1 47 ? 13.539 5.027 -1.457 1 90.44 47 ALA A C 1
ATOM 376 O O . ALA A 1 47 ? 13.398 4.898 -0.239 1 90.44 47 ALA A O 1
ATOM 377 N N . PRO A 1 48 ? 12.578 5.055 -2.359 1 90.62 48 PRO A N 1
ATOM 378 C CA . PRO A 1 48 ? 11.25 4.723 -1.851 1 90.62 48 PRO A CA 1
ATOM 379 C C . PRO A 1 48 ? 11.133 3.273 -1.387 1 90.62 48 PRO A C 1
ATOM 381 O O . PRO A 1 48 ? 11.953 2.434 -1.771 1 90.62 48 PRO A O 1
ATOM 384 N N . PRO A 1 49 ? 10.109 3.043 -0.482 1 92.31 49 PRO A N 1
ATOM 385 C CA . PRO A 1 49 ? 9.906 1.644 -0.103 1 92.31 49 PRO A CA 1
ATOM 386 C C . PRO A 1 49 ? 9.633 0.74 -1.304 1 92.31 49 PRO A C 1
ATOM 388 O O . PRO A 1 49 ? 8.812 1.077 -2.162 1 92.31 49 PRO A O 1
ATOM 391 N N . GLN A 1 50 ? 10.406 -0.324 -1.385 1 92.69 50 GLN A N 1
ATOM 392 C CA . GLN A 1 50 ? 10.242 -1.255 -2.496 1 92.69 50 GLN A CA 1
ATOM 393 C C . GLN A 1 50 ? 10.383 -2.701 -2.027 1 92.69 50 GLN A C 1
ATOM 395 O O . GLN A 1 50 ? 11.07 -2.979 -1.043 1 92.69 50 GLN A O 1
ATOM 400 N N . VAL A 1 51 ? 9.641 -3.596 -2.627 1 94.19 51 VAL A N 1
ATOM 401 C CA . VAL A 1 51 ? 9.703 -5.031 -2.363 1 94.19 51 VAL A CA 1
ATOM 402 C C . VAL A 1 51 ? 10.125 -5.77 -3.629 1 94.19 51 VAL A C 1
ATOM 404 O O . VAL A 1 51 ? 9.492 -5.637 -4.68 1 94.19 51 VAL A O 1
ATOM 407 N N . ASP A 1 52 ? 11.242 -6.5 -3.531 1 93.19 52 ASP A N 1
ATOM 408 C CA . ASP A 1 52 ? 11.75 -7.27 -4.66 1 93.19 52 ASP A CA 1
ATOM 409 C C . ASP A 1 52 ? 11.391 -8.75 -4.527 1 93.19 52 ASP A C 1
ATOM 411 O O . ASP A 1 52 ? 11.648 -9.359 -3.486 1 93.19 52 ASP A O 1
ATOM 415 N N . ILE A 1 53 ? 10.789 -9.25 -5.59 1 94.75 53 ILE A N 1
ATOM 416 C CA . ILE A 1 53 ? 10.398 -10.656 -5.637 1 94.75 53 ILE A CA 1
ATOM 417 C C . ILE A 1 53 ? 11.258 -11.391 -6.668 1 94.75 53 ILE A C 1
ATOM 419 O O . ILE A 1 53 ? 11.391 -10.938 -7.809 1 94.75 53 ILE A O 1
ATOM 423 N N . GLN A 1 54 ? 11.836 -12.5 -6.25 1 93.62 54 GLN A N 1
ATOM 424 C CA . GLN A 1 54 ? 12.609 -13.344 -7.152 1 93.62 54 GLN A CA 1
ATOM 425 C C . GLN A 1 54 ? 12.047 -14.766 -7.195 1 93.62 54 GLN A C 1
ATOM 427 O O . GLN A 1 54 ? 11.75 -15.352 -6.152 1 93.62 54 GLN A O 1
ATOM 432 N N . THR A 1 55 ? 11.844 -15.227 -8.414 1 93.5 55 THR A N 1
ATOM 433 C CA . THR A 1 55 ? 11.391 -16.594 -8.625 1 93.5 55 THR A CA 1
ATOM 434 C C . THR A 1 55 ? 12.32 -17.328 -9.586 1 93.5 55 THR A C 1
ATOM 436 O O . THR A 1 55 ? 12.422 -16.953 -10.758 1 93.5 55 THR A O 1
ATOM 439 N N . GLU A 1 56 ? 12.953 -18.359 -9.094 1 90.38 56 GLU A N 1
ATOM 440 C CA . GLU A 1 56 ? 13.844 -19.156 -9.938 1 90.38 56 GLU A CA 1
ATOM 441 C C . GLU A 1 56 ? 13.078 -20.266 -10.656 1 90.38 56 GLU A C 1
ATOM 443 O O . GLU A 1 56 ? 12.32 -21.016 -10.031 1 90.38 56 GLU A O 1
ATOM 448 N N . ALA A 1 57 ? 13.148 -20.25 -11.93 1 88.69 57 ALA A N 1
ATOM 449 C CA . ALA A 1 57 ? 12.586 -21.297 -12.789 1 88.69 57 ALA A CA 1
ATOM 450 C C . ALA A 1 57 ? 13.641 -21.828 -13.75 1 88.69 57 ALA A C 1
ATOM 452 O O . ALA A 1 57 ? 13.578 -21.578 -14.961 1 88.69 57 ALA A O 1
ATOM 453 N N . VAL A 1 58 ? 14.414 -22.719 -13.266 1 82.31 58 VAL A N 1
ATOM 454 C CA . VAL A 1 58 ? 15.617 -23.172 -13.961 1 82.31 58 VAL A CA 1
ATOM 455 C C . VAL A 1 58 ? 15.234 -23.828 -15.281 1 82.31 58 VAL A C 1
ATOM 457 O O . VAL A 1 58 ? 14.359 -24.688 -15.328 1 82.31 58 VAL A O 1
ATOM 460 N N . GLY A 1 59 ? 15.891 -23.297 -16.344 1 78.56 59 GLY A N 1
ATOM 461 C CA . GLY A 1 59 ? 15.805 -23.938 -17.641 1 78.56 59 GLY A CA 1
ATOM 462 C C . GLY A 1 59 ? 14.703 -23.359 -18.516 1 78.56 59 GLY A C 1
ATOM 463 O O . GLY A 1 59 ? 14.641 -23.641 -19.719 1 78.56 59 GLY A O 1
ATOM 464 N N . LEU A 1 60 ? 13.836 -22.531 -17.938 1 87 60 LEU A N 1
ATOM 465 C CA . LEU A 1 60 ? 12.766 -21.953 -18.734 1 87 60 LEU A CA 1
ATOM 466 C C . LEU A 1 60 ? 13.281 -20.75 -19.531 1 87 60 LEU A C 1
ATOM 468 O O . LEU A 1 60 ? 14.141 -20 -19.047 1 87 60 LEU A O 1
ATOM 472 N N . ALA A 1 61 ? 12.742 -20.656 -20.688 1 91.62 61 ALA A N 1
ATOM 473 C CA . ALA A 1 61 ? 13.07 -19.516 -21.531 1 91.62 61 ALA A CA 1
ATOM 474 C C . ALA A 1 61 ? 12.406 -18.234 -21.016 1 91.62 61 ALA A C 1
ATOM 476 O O . ALA A 1 61 ? 11.375 -18.297 -20.328 1 91.62 61 ALA A O 1
ATOM 477 N N . PRO A 1 62 ? 12.93 -17.062 -21.328 1 92.75 62 PRO A N 1
ATOM 478 C CA . PRO A 1 62 ? 12.398 -15.805 -20.812 1 92.75 62 PRO A CA 1
ATOM 479 C C . PRO A 1 62 ? 10.922 -15.602 -21.172 1 92.75 62 PRO A C 1
ATOM 481 O O . PRO A 1 62 ? 10.148 -15.109 -20.344 1 92.75 62 PRO A O 1
ATOM 484 N N . GLU A 1 63 ? 10.531 -16 -22.328 1 90.88 63 GLU A N 1
ATOM 485 C CA . GLU A 1 63 ? 9.141 -15.836 -22.734 1 90.88 63 GLU A CA 1
ATOM 486 C C . GLU A 1 63 ? 8.219 -16.734 -21.906 1 90.88 63 GLU A C 1
ATOM 488 O O . GLU A 1 63 ? 7.094 -16.344 -21.594 1 90.88 63 GLU A O 1
ATOM 493 N N . GLU A 1 64 ? 8.727 -17.922 -21.609 1 89.69 64 GLU A N 1
ATOM 494 C CA . GLU A 1 64 ? 7.961 -18.828 -20.766 1 89.69 64 GLU A CA 1
ATOM 495 C C . GLU A 1 64 ? 7.875 -18.312 -19.344 1 89.69 64 GLU A C 1
ATOM 497 O O . GLU A 1 64 ? 6.824 -18.391 -18.703 1 89.69 64 GLU A O 1
ATOM 502 N N . VAL A 1 65 ? 9 -17.766 -18.891 1 92.44 65 VAL A N 1
ATOM 503 C CA . VAL A 1 65 ? 9.031 -17.188 -17.562 1 92.44 65 VAL A CA 1
ATOM 504 C C . VAL A 1 65 ? 8.062 -16 -17.484 1 92.44 65 VAL A C 1
ATOM 506 O O . VAL A 1 65 ? 7.348 -15.852 -16.484 1 92.44 65 VAL A O 1
ATOM 509 N N . GLU A 1 66 ? 8 -15.188 -18.484 1 93.44 66 GLU A N 1
ATOM 510 C CA . GLU A 1 66 ? 7.105 -14.039 -18.516 1 93.44 66 GLU A CA 1
ATOM 511 C C . GLU A 1 66 ? 5.645 -14.469 -18.422 1 93.44 66 GLU A C 1
ATOM 513 O O . GLU A 1 66 ? 4.902 -13.977 -17.562 1 93.44 66 GLU A O 1
ATOM 518 N N . ALA A 1 67 ? 5.285 -15.438 -19.203 1 88.31 67 ALA A N 1
ATOM 519 C CA . ALA A 1 67 ? 3.881 -15.805 -19.359 1 88.31 67 ALA A CA 1
ATOM 520 C C . ALA A 1 67 ? 3.391 -16.609 -18.156 1 88.31 67 ALA A C 1
ATOM 522 O O . ALA A 1 67 ? 2.25 -16.453 -17.719 1 88.31 67 ALA A O 1
ATOM 523 N N . GLN A 1 68 ? 4.297 -17.469 -17.656 1 89.62 68 GLN A N 1
ATOM 524 C CA . GLN A 1 68 ? 3.82 -18.438 -16.672 1 89.62 68 GLN A CA 1
ATOM 525 C C . GLN A 1 68 ? 4.082 -17.953 -15.258 1 89.62 68 GLN A C 1
ATOM 527 O O . GLN A 1 68 ? 3.432 -18.406 -14.312 1 89.62 68 GLN A O 1
ATOM 532 N N . ILE A 1 69 ? 5.012 -17.016 -15.117 1 92.94 69 ILE A N 1
ATOM 533 C CA . ILE A 1 69 ? 5.406 -16.656 -13.758 1 92.94 69 ILE A CA 1
ATOM 534 C C . ILE A 1 69 ? 5.254 -15.156 -13.547 1 92.94 69 ILE A C 1
ATOM 536 O O . ILE A 1 69 ? 4.512 -14.711 -12.664 1 92.94 69 ILE A O 1
ATOM 540 N N . THR A 1 70 ? 5.84 -14.32 -14.375 1 93.94 70 THR A N 1
ATOM 541 C CA . THR A 1 70 ? 5.938 -12.875 -14.18 1 93.94 70 THR A CA 1
ATOM 542 C C . THR A 1 70 ? 4.562 -12.219 -14.273 1 93.94 70 THR A C 1
ATOM 544 O O . THR A 1 70 ? 4.199 -11.406 -13.422 1 93.94 70 THR A O 1
ATOM 547 N N . VAL A 1 71 ? 3.795 -12.57 -15.273 1 90.5 71 VAL A N 1
ATOM 548 C CA . VAL A 1 71 ? 2.512 -11.922 -15.516 1 90.5 71 VAL A CA 1
ATOM 549 C C . VAL A 1 71 ? 1.549 -12.234 -14.375 1 90.5 71 VAL A C 1
ATOM 551 O O . VAL A 1 71 ? 0.898 -11.328 -13.836 1 90.5 71 VAL A O 1
ATOM 554 N N . PRO A 1 72 ? 1.47 -13.469 -13.922 1 89.31 72 PRO A N 1
ATOM 555 C CA . PRO A 1 72 ? 0.59 -13.75 -12.781 1 89.31 72 PRO A CA 1
ATOM 556 C C . PRO A 1 72 ? 0.995 -12.984 -11.523 1 89.31 72 PRO A C 1
ATOM 558 O O . PRO A 1 72 ? 0.132 -12.484 -10.797 1 89.31 72 PRO A O 1
ATOM 561 N N . ILE A 1 73 ? 2.217 -12.828 -11.25 1 92.88 73 ILE A N 1
ATOM 562 C CA . ILE A 1 73 ? 2.691 -12.117 -10.07 1 92.88 73 ILE A CA 1
ATOM 563 C C . ILE A 1 73 ? 2.383 -10.633 -10.203 1 92.88 73 ILE A C 1
ATOM 565 O O . ILE A 1 73 ? 1.907 -10 -9.258 1 92.88 73 ILE A O 1
ATOM 569 N N . GLU A 1 74 ? 2.627 -10.086 -11.391 1 92.12 74 GLU A N 1
ATOM 570 C CA . GLU A 1 74 ? 2.328 -8.68 -11.648 1 92.12 74 GLU A CA 1
ATOM 571 C C . GLU A 1 74 ? 0.85 -8.375 -11.414 1 92.12 74 GLU A C 1
ATOM 573 O O . GLU A 1 74 ? 0.506 -7.363 -10.805 1 92.12 74 GLU A O 1
ATOM 578 N N . SER A 1 75 ? 0.064 -9.211 -11.883 1 85.44 75 SER A N 1
ATOM 579 C CA . SER A 1 75 ? -1.378 -9.008 -11.789 1 85.44 75 SER A CA 1
ATOM 580 C C . SER A 1 75 ? -1.848 -9.055 -10.336 1 85.44 75 SER A C 1
ATOM 582 O O . SER A 1 75 ? -2.787 -8.352 -9.961 1 85.44 75 SER A O 1
ATOM 584 N N . ALA A 1 76 ? -1.212 -9.859 -9.602 1 87.88 76 ALA A N 1
ATOM 585 C CA . ALA A 1 76 ? -1.604 -10.016 -8.203 1 87.88 76 ALA A CA 1
ATOM 586 C C . ALA A 1 76 ? -1.171 -8.812 -7.371 1 87.88 76 ALA A C 1
ATOM 588 O O . ALA A 1 76 ? -1.884 -8.398 -6.457 1 87.88 76 ALA A O 1
ATOM 589 N N . VAL A 1 77 ? -0.082 -8.172 -7.699 1 91.88 77 VAL A N 1
ATOM 590 C CA . VAL A 1 77 ? 0.475 -7.145 -6.832 1 91.88 77 VAL A CA 1
ATOM 591 C C . VAL A 1 77 ? -0.049 -5.773 -7.25 1 91.88 77 VAL A C 1
ATOM 593 O O . VAL A 1 77 ? -0.072 -4.84 -6.445 1 91.88 77 VAL A O 1
ATOM 596 N N . ASN A 1 78 ? -0.413 -5.402 -8.5 1 86.44 78 ASN A N 1
ATOM 597 C CA . ASN A 1 78 ? -0.905 -4.117 -8.992 1 86.44 78 ASN A CA 1
ATOM 598 C C . ASN A 1 78 ? -2.143 -3.664 -8.219 1 86.44 78 ASN A C 1
ATOM 600 O O . ASN A 1 78 ? -2.389 -2.463 -8.086 1 86.44 78 ASN A O 1
ATOM 604 N N . GLY A 1 79 ? -2.752 -4.195 -7.41 1 82.31 79 GLY A N 1
ATOM 605 C CA . GLY A 1 79 ? -3.953 -3.816 -6.684 1 82.31 79 GLY A CA 1
ATOM 606 C C . GLY A 1 79 ? -3.707 -3.572 -5.207 1 82.31 79 GLY A C 1
ATOM 607 O O . GLY A 1 79 ? -4.617 -3.182 -4.477 1 82.31 79 GLY A O 1
ATOM 608 N N . LEU A 1 80 ? -2.451 -3.461 -4.906 1 88.44 80 LEU A N 1
ATOM 609 C CA . LEU A 1 80 ? -2.102 -3.264 -3.502 1 88.44 80 LEU A CA 1
ATOM 610 C C . LEU A 1 80 ? -2.117 -1.781 -3.143 1 88.44 80 LEU A C 1
ATOM 612 O O . LEU A 1 80 ? -1.819 -0.931 -3.984 1 88.44 80 LEU A O 1
ATOM 616 N N . PRO A 1 81 ? -2.424 -1.557 -1.873 1 85.69 81 PRO A N 1
ATOM 617 C CA . PRO A 1 81 ? -2.455 -0.155 -1.447 1 85.69 81 PRO A CA 1
ATOM 618 C C . PRO A 1 81 ? -1.09 0.522 -1.542 1 85.69 81 PRO A C 1
ATOM 620 O O . PRO A 1 81 ? -0.073 -0.08 -1.189 1 85.69 81 PRO A O 1
ATOM 623 N N . SER A 1 82 ? -1.024 1.73 -2.055 1 88.12 82 SER A N 1
ATOM 624 C CA . SER A 1 82 ? 0.13 2.623 -2.072 1 88.12 82 SER A CA 1
ATOM 625 C C . SER A 1 82 ? 1.137 2.205 -3.139 1 88.12 82 SER A C 1
ATOM 627 O O . SER A 1 82 ? 2.258 2.717 -3.176 1 88.12 82 SER A O 1
ATOM 629 N N . VAL A 1 83 ? 0.805 1.171 -4.023 1 91.5 83 VAL A N 1
ATOM 630 C CA . VAL A 1 83 ? 1.7 0.806 -5.117 1 91.5 83 VAL A CA 1
ATOM 631 C C . VAL A 1 83 ? 1.679 1.894 -6.188 1 91.5 83 VAL A C 1
ATOM 633 O O . VAL A 1 83 ? 0.608 2.354 -6.59 1 91.5 83 VAL A O 1
ATOM 636 N N . THR A 1 84 ? 2.869 2.314 -6.574 1 87 84 THR A N 1
ATOM 637 C CA . THR A 1 84 ? 2.955 3.369 -7.578 1 87 84 THR A CA 1
ATOM 638 C C . THR A 1 84 ? 3.467 2.814 -8.906 1 87 84 THR A C 1
ATOM 640 O O . THR A 1 84 ? 3.104 3.311 -9.977 1 87 84 THR A O 1
ATOM 643 N N . LEU A 1 85 ? 4.375 1.807 -8.734 1 89.5 85 LEU A N 1
ATOM 644 C CA . LEU A 1 85 ? 5.023 1.28 -9.93 1 89.5 85 LEU A CA 1
ATOM 645 C C . LEU A 1 85 ? 5.418 -0.18 -9.734 1 89.5 85 LEU A C 1
ATOM 647 O O . LEU A 1 85 ? 5.895 -0.562 -8.664 1 89.5 85 LEU A O 1
ATOM 651 N N . VAL A 1 86 ? 5.191 -1.02 -10.836 1 93.25 86 VAL A N 1
ATOM 652 C CA . VAL A 1 86 ? 5.66 -2.402 -10.852 1 93.25 86 VAL A CA 1
ATOM 653 C C . VAL A 1 86 ? 6.531 -2.645 -12.078 1 93.25 86 VAL A C 1
ATOM 655 O O . VAL A 1 86 ? 6.094 -2.426 -13.211 1 93.25 86 VAL A O 1
ATOM 658 N N . ARG A 1 87 ? 7.785 -3.08 -11.836 1 93.19 87 ARG A N 1
ATOM 659 C CA . ARG A 1 87 ? 8.727 -3.43 -12.898 1 93.19 87 ARG A CA 1
ATOM 660 C C . ARG A 1 87 ? 9.125 -4.898 -12.812 1 93.19 87 ARG A C 1
ATOM 662 O O . ARG A 1 87 ? 9.281 -5.441 -11.719 1 93.19 87 ARG A O 1
ATOM 669 N N . SER A 1 88 ? 9.25 -5.496 -13.953 1 94.12 88 SER A N 1
ATOM 670 C CA . SER A 1 88 ? 9.664 -6.898 -13.938 1 94.12 88 SER A CA 1
ATOM 671 C C . SER A 1 88 ? 10.641 -7.195 -15.062 1 94.12 88 SER A C 1
ATOM 673 O O . SER A 1 88 ? 10.711 -6.453 -16.047 1 94.12 88 SER A O 1
ATOM 675 N N . SER A 1 89 ? 11.461 -8.164 -14.836 1 93.88 89 SER A N 1
ATOM 676 C CA . SER A 1 89 ? 12.406 -8.703 -15.805 1 93.88 89 SER A CA 1
ATOM 677 C C . SER A 1 89 ? 12.383 -10.227 -15.82 1 93.88 89 SER A C 1
ATOM 679 O O . SER A 1 89 ? 12.547 -10.859 -14.773 1 93.88 89 SER A O 1
ATOM 681 N N . SER A 1 90 ? 12.102 -10.781 -16.984 1 95.31 90 SER A N 1
ATOM 682 C CA . SER A 1 90 ? 12.133 -12.227 -17.172 1 95.31 90 SER A CA 1
ATOM 683 C C . SER A 1 90 ? 13.375 -12.656 -17.938 1 95.31 90 SER A C 1
ATOM 685 O O . SER A 1 90 ? 13.523 -12.32 -19.109 1 95.31 90 SER A O 1
ATOM 687 N N . LYS A 1 91 ? 14.219 -13.352 -17.25 1 93.19 91 LYS A N 1
ATOM 688 C CA . LYS A 1 91 ? 15.461 -13.875 -17.812 1 93.19 91 LYS A CA 1
ATOM 689 C C . LYS A 1 91 ? 15.438 -15.398 -17.891 1 93.19 91 LYS A C 1
ATOM 691 O O . LYS A 1 91 ? 14.414 -16.016 -17.594 1 93.19 91 LYS A O 1
ATOM 696 N N . VAL A 1 92 ? 16.5 -15.922 -18.422 1 90.69 92 VAL A N 1
ATOM 697 C CA . VAL A 1 92 ? 16.578 -17.375 -18.5 1 90.69 92 VAL A CA 1
ATOM 698 C C . VAL A 1 92 ? 16.562 -17.969 -17.094 1 90.69 92 VAL A C 1
ATOM 700 O O . VAL A 1 92 ? 17.484 -17.719 -16.297 1 90.69 92 VAL A O 1
ATOM 703 N N . GLY A 1 93 ? 15.523 -18.562 -16.766 1 89.94 93 GLY A N 1
ATOM 704 C CA . GLY A 1 93 ? 15.406 -19.312 -15.523 1 89.94 93 GLY A CA 1
ATOM 705 C C . GLY A 1 93 ? 15.141 -18.422 -14.32 1 89.94 93 GLY A C 1
ATOM 706 O O . GLY A 1 93 ? 15.273 -18.859 -13.18 1 89.94 93 GLY A O 1
ATOM 707 N N . LEU A 1 94 ? 14.789 -17.109 -14.617 1 92.94 94 LEU A N 1
ATOM 708 C CA . LEU A 1 94 ? 14.648 -16.219 -13.477 1 92.94 94 LEU A CA 1
ATOM 709 C C . LEU A 1 94 ? 13.609 -15.141 -13.758 1 92.94 94 LEU A C 1
ATOM 711 O O . LEU A 1 94 ? 13.617 -14.523 -14.82 1 92.94 94 LEU A O 1
ATOM 715 N N . SER A 1 95 ? 12.703 -14.953 -12.852 1 95.19 95 SER A N 1
ATOM 716 C CA . SER A 1 95 ? 11.75 -13.852 -12.867 1 95.19 95 SER A CA 1
ATOM 717 C C . SER A 1 95 ? 12.031 -12.867 -11.727 1 95.19 95 SER A C 1
ATOM 719 O O . SER A 1 95 ? 12.18 -13.273 -10.578 1 95.19 95 SER A O 1
ATOM 721 N N . MET A 1 96 ? 12.164 -11.648 -12.07 1 95 96 MET A N 1
ATOM 722 C CA . MET A 1 96 ? 12.367 -10.594 -11.078 1 95 96 MET A CA 1
ATOM 723 C C . MET A 1 96 ? 11.258 -9.555 -11.164 1 95 96 MET A C 1
ATOM 725 O O . MET A 1 96 ? 11.023 -8.969 -12.227 1 95 96 MET A O 1
ATOM 729 N N . VAL A 1 97 ? 10.57 -9.297 -10.07 1 95.31 97 VAL A N 1
ATOM 730 C CA . VAL A 1 97 ? 9.5 -8.305 -10.016 1 95.31 97 VAL A CA 1
ATOM 731 C C . VAL A 1 97 ? 9.797 -7.285 -8.914 1 95.31 97 VAL A C 1
ATOM 733 O O . VAL A 1 97 ? 9.992 -7.656 -7.75 1 95.31 97 VAL A O 1
ATOM 736 N N . HIS A 1 98 ? 9.875 -6.027 -9.297 1 94.12 98 HIS A N 1
ATOM 737 C CA . HIS A 1 98 ? 10.109 -4.918 -8.375 1 94.12 98 HIS A CA 1
ATOM 738 C C . HIS A 1 98 ? 8.828 -4.121 -8.141 1 94.12 98 HIS A C 1
ATOM 740 O O . HIS A 1 98 ? 8.281 -3.527 -9.078 1 94.12 98 HIS A O 1
ATOM 746 N N . VAL A 1 99 ? 8.383 -4.09 -6.875 1 95.06 99 VAL A N 1
ATOM 747 C CA . VAL A 1 99 ? 7.176 -3.35 -6.52 1 95.06 99 VAL A CA 1
ATOM 748 C C . VAL A 1 99 ? 7.551 -2.078 -5.762 1 95.06 99 VAL A C 1
ATOM 750 O O . VAL A 1 99 ? 8.062 -2.145 -4.645 1 95.06 99 VAL A O 1
ATOM 753 N N . VAL A 1 100 ? 7.289 -0.939 -6.352 1 93.5 100 VAL A N 1
ATOM 754 C CA . VAL A 1 100 ? 7.641 0.342 -5.746 1 93.5 100 VAL A CA 1
ATOM 755 C C . VAL A 1 100 ? 6.402 0.972 -5.117 1 93.5 100 VAL A C 1
ATOM 757 O O . VAL A 1 100 ? 5.355 1.084 -5.762 1 93.5 100 VAL A O 1
ATOM 760 N N . PHE A 1 101 ? 6.492 1.397 -3.883 1 93.38 101 PHE A N 1
ATOM 761 C CA . PHE A 1 101 ? 5.395 1.99 -3.131 1 93.38 101 PHE A CA 1
ATOM 762 C C . PHE A 1 101 ? 5.586 3.494 -2.986 1 93.38 101 PHE A C 1
ATOM 764 O O . PHE A 1 101 ? 6.648 4.027 -3.314 1 93.38 101 PHE A O 1
ATOM 771 N N . ASP A 1 102 ? 4.523 4.074 -2.436 1 89.62 102 ASP A N 1
ATOM 772 C CA . ASP A 1 102 ? 4.574 5.508 -2.17 1 89.62 102 ASP A CA 1
ATOM 773 C C . ASP A 1 102 ? 5.562 5.828 -1.052 1 89.62 102 ASP A C 1
ATOM 775 O O . ASP A 1 102 ? 5.871 4.965 -0.225 1 89.62 102 ASP A O 1
ATOM 779 N N . GLN A 1 103 ? 6.07 7.035 -1.012 1 85.31 103 GLN A N 1
ATOM 780 C CA . GLN A 1 103 ? 7.133 7.461 -0.108 1 85.31 103 GLN A CA 1
ATOM 781 C C . GLN A 1 103 ? 6.699 7.332 1.35 1 85.31 103 GLN A C 1
ATOM 783 O O . GLN A 1 103 ? 7.527 7.082 2.229 1 85.31 103 GLN A O 1
ATOM 788 N N . GLU A 1 104 ? 5.449 7.438 1.638 1 82.88 104 GLU A N 1
ATOM 789 C CA . GLU A 1 104 ? 4.98 7.445 3.02 1 82.88 104 GLU A CA 1
ATOM 790 C C . GLU A 1 104 ? 4.504 6.062 3.449 1 82.88 104 GLU A C 1
ATOM 792 O O . GLU A 1 104 ? 4.113 5.863 4.602 1 82.88 104 GLU A O 1
ATOM 797 N N . ALA A 1 105 ? 4.605 5.164 2.514 1 90.06 105 ALA A N 1
ATOM 798 C CA . ALA A 1 105 ? 4.145 3.814 2.83 1 90.06 105 ALA A CA 1
ATOM 799 C C . ALA A 1 105 ? 5.066 3.145 3.848 1 90.06 105 ALA A C 1
ATOM 801 O O . ALA A 1 105 ? 6.281 3.357 3.828 1 90.06 105 ALA A O 1
ATOM 802 N N . ASP A 1 106 ? 4.457 2.334 4.805 1 91.88 106 ASP A N 1
ATOM 803 C CA . ASP A 1 106 ? 5.23 1.538 5.754 1 91.88 106 ASP A CA 1
ATOM 804 C C . ASP A 1 106 ? 5.773 0.273 5.09 1 91.88 106 ASP A C 1
ATOM 806 O O . ASP A 1 106 ? 5.004 -0.567 4.621 1 91.88 106 ASP A O 1
ATOM 810 N N . ILE A 1 107 ? 7.043 0.102 5.074 1 92.81 107 ILE A N 1
ATOM 811 C CA . ILE A 1 107 ? 7.695 -0.98 4.344 1 92.81 107 ILE A CA 1
ATOM 812 C C . ILE A 1 107 ? 7.258 -2.326 4.918 1 92.81 107 ILE A C 1
ATOM 814 O O . ILE A 1 107 ? 7.137 -3.311 4.184 1 92.81 107 ILE A O 1
ATOM 818 N N . TYR A 1 108 ? 7.047 -2.424 6.25 1 90.5 108 TYR A N 1
ATOM 819 C CA . TYR A 1 108 ? 6.652 -3.697 6.84 1 90.5 108 TYR A CA 1
ATOM 820 C C . TYR A 1 108 ? 5.223 -4.059 6.449 1 90.5 108 TYR A C 1
ATOM 822 O O . TYR A 1 108 ? 4.922 -5.223 6.184 1 90.5 108 TYR A O 1
ATOM 830 N N . GLN A 1 109 ? 4.344 -3.072 6.371 1 90.69 109 GLN A N 1
ATOM 831 C CA . GLN A 1 109 ? 2.99 -3.307 5.879 1 90.69 109 GLN A CA 1
ATOM 832 C C . GLN A 1 109 ? 3.002 -3.684 4.398 1 90.69 109 GLN A C 1
ATOM 834 O O . GLN A 1 109 ? 2.221 -4.531 3.963 1 90.69 109 GLN A O 1
ATOM 839 N N . ALA A 1 110 ? 3.836 -3.045 3.648 1 93.44 110 ALA A N 1
ATOM 840 C CA . ALA A 1 110 ? 3.973 -3.35 2.227 1 93.44 110 ALA A CA 1
ATOM 841 C C . ALA A 1 110 ? 4.422 -4.793 2.016 1 93.44 110 ALA A C 1
ATOM 843 O O . ALA A 1 110 ? 3.867 -5.508 1.181 1 93.44 110 ALA A O 1
ATOM 844 N N . ARG A 1 111 ? 5.418 -5.242 2.756 1 93.44 111 ARG A N 1
ATOM 845 C CA . ARG A 1 111 ? 5.941 -6.602 2.645 1 93.44 111 ARG A CA 1
ATOM 846 C C . ARG A 1 111 ? 4.891 -7.629 3.049 1 93.44 111 ARG A C 1
ATOM 848 O O . ARG A 1 111 ? 4.777 -8.688 2.428 1 93.44 111 ARG A O 1
ATOM 855 N N . GLN A 1 112 ? 4.141 -7.309 4.055 1 90.81 112 GLN A N 1
ATOM 856 C CA . GLN A 1 112 ? 3.057 -8.18 4.48 1 90.81 112 GLN A CA 1
ATOM 857 C C . GLN A 1 112 ? 1.998 -8.32 3.391 1 90.81 112 GLN A C 1
ATOM 859 O O . GLN A 1 112 ? 1.532 -9.422 3.105 1 90.81 112 GLN A O 1
ATOM 864 N N . ALA A 1 113 ? 1.607 -7.25 2.852 1 91.31 113 ALA A N 1
ATOM 865 C CA . ALA A 1 113 ? 0.603 -7.258 1.792 1 91.31 113 ALA A CA 1
ATOM 866 C C . ALA A 1 113 ? 1.078 -8.07 0.593 1 91.31 113 ALA A C 1
ATOM 868 O O . ALA A 1 113 ? 0.305 -8.836 0.004 1 91.31 113 ALA A O 1
ATOM 869 N N . VAL A 1 114 ? 2.309 -7.91 0.223 1 93.5 114 VAL A N 1
ATOM 870 C CA . VAL A 1 114 ? 2.873 -8.641 -0.906 1 93.5 114 VAL A CA 1
ATOM 871 C C . VAL A 1 114 ? 2.896 -10.133 -0.593 1 93.5 114 VAL A C 1
ATOM 873 O O . VAL A 1 114 ? 2.576 -10.961 -1.451 1 93.5 114 VAL A O 1
ATOM 876 N N . THR A 1 115 ? 3.27 -10.5 0.597 1 90.31 115 THR A N 1
ATOM 877 C CA . THR A 1 115 ? 3.312 -11.898 1.003 1 90.31 115 THR A CA 1
ATOM 878 C C . THR A 1 115 ? 1.929 -12.539 0.904 1 90.31 115 THR A C 1
ATOM 880 O O . THR A 1 115 ? 1.793 -13.672 0.449 1 90.31 115 THR A O 1
ATOM 883 N N . GLU A 1 116 ? 0.941 -11.82 1.264 1 86.44 116 GLU A N 1
ATOM 884 C CA . GLU A 1 116 ? -0.431 -12.312 1.185 1 86.44 116 GLU A CA 1
ATOM 885 C C . GLU A 1 116 ? -0.837 -12.586 -0.261 1 86.44 116 GLU A C 1
ATOM 887 O O . GLU A 1 116 ? -1.466 -13.602 -0.553 1 86.44 116 GLU A O 1
ATOM 892 N N . ARG A 1 117 ? -0.473 -11.719 -1.1 1 89.19 117 ARG A N 1
ATOM 893 C CA . ARG A 1 117 ? -0.827 -11.875 -2.506 1 89.19 117 ARG A CA 1
ATOM 894 C C . ARG A 1 117 ? -0.046 -13.023 -3.143 1 89.19 117 ARG A C 1
ATOM 896 O O . ARG A 1 117 ? -0.565 -13.727 -4.012 1 89.19 117 ARG A O 1
ATOM 903 N N . LEU A 1 118 ? 1.205 -13.156 -2.76 1 89.81 118 LEU A N 1
ATOM 904 C CA . LEU A 1 118 ? 2.021 -14.234 -3.309 1 89.81 118 LEU A CA 1
ATOM 905 C C . LEU A 1 118 ? 1.464 -15.594 -2.912 1 89.81 118 LEU A C 1
ATOM 907 O O . LEU A 1 118 ? 1.538 -16.547 -3.688 1 89.81 118 LEU A O 1
ATOM 911 N N . GLN A 1 119 ? 0.905 -15.672 -1.781 1 81.88 119 GLN A N 1
ATOM 912 C CA . GLN A 1 119 ? 0.287 -16.922 -1.355 1 81.88 119 GLN A CA 1
ATOM 913 C C . GLN A 1 119 ? -0.913 -17.266 -2.232 1 81.88 119 GLN A C 1
ATOM 915 O O . GLN A 1 119 ? -1.165 -18.453 -2.512 1 81.88 119 GLN A O 1
ATOM 920 N N . GLN A 1 120 ? -1.487 -16.266 -2.693 1 78.81 120 GLN A N 1
ATOM 921 C CA . GLN A 1 120 ? -2.652 -16.469 -3.547 1 78.81 120 GLN A CA 1
ATOM 922 C C . GLN A 1 120 ? -2.238 -16.938 -4.938 1 78.81 120 GLN A C 1
ATOM 924 O O . GLN A 1 120 ? -2.947 -17.734 -5.566 1 78.81 120 GLN A O 1
ATOM 929 N N . VAL A 1 121 ? -1.059 -16.547 -5.34 1 85.94 121 VAL A N 1
ATOM 930 C CA . VAL A 1 121 ? -0.628 -16.812 -6.707 1 85.94 121 VAL A CA 1
ATOM 931 C C . VAL A 1 121 ? 0.067 -18.172 -6.77 1 85.94 121 VAL A C 1
ATOM 933 O O . VAL A 1 121 ? 0.216 -18.75 -7.852 1 85.94 121 VAL A O 1
ATOM 936 N N . MET A 1 122 ? 0.38 -18.797 -5.676 1 82.5 122 MET A N 1
ATOM 937 C CA . MET A 1 122 ? 1.139 -20.047 -5.641 1 82.5 122 MET A CA 1
ATOM 938 C C . MET A 1 122 ? 0.407 -21.156 -6.395 1 82.5 122 MET A C 1
ATOM 940 O O . MET A 1 122 ? 1.036 -21.984 -7.055 1 82.5 122 MET A O 1
ATOM 944 N N . SER A 1 123 ? -0.906 -21 -6.379 1 74.19 123 SER A N 1
ATOM 945 C CA . SER A 1 123 ? -1.697 -22.047 -7.016 1 74.19 123 SER A CA 1
ATOM 946 C C . SER A 1 123 ? -1.698 -21.891 -8.531 1 74.19 123 SER A C 1
ATOM 948 O O . SER A 1 123 ? -2.004 -22.828 -9.258 1 74.19 123 SER A O 1
ATOM 950 N N . GLN A 1 124 ? -1.277 -20.797 -8.984 1 78.06 124 GLN A N 1
ATOM 951 C CA . GLN A 1 124 ? -1.301 -20.516 -10.414 1 78.06 124 GLN A CA 1
ATOM 952 C C . GLN A 1 124 ? 0.062 -20.781 -11.047 1 78.06 124 GLN A C 1
ATOM 954 O O . GLN A 1 124 ? 0.174 -20.891 -12.273 1 78.06 124 GLN A O 1
ATOM 959 N N . LEU A 1 125 ? 1.062 -20.984 -10.242 1 84.38 125 LEU A N 1
ATOM 960 C CA . LEU A 1 125 ? 2.412 -21.188 -10.758 1 84.38 125 LEU A CA 1
ATOM 961 C C . LEU A 1 125 ? 2.635 -22.641 -11.141 1 84.38 125 LEU A C 1
ATOM 963 O O . LEU A 1 125 ? 1.992 -23.531 -10.594 1 84.38 125 LEU A O 1
ATOM 967 N N . PRO A 1 126 ? 3.445 -22.828 -12.133 1 78.69 126 PRO A N 1
ATOM 968 C CA . PRO A 1 126 ? 3.727 -24.203 -12.539 1 78.69 126 PRO A CA 1
ATOM 969 C C . PRO A 1 126 ? 4.273 -25.062 -11.398 1 78.69 126 PRO A C 1
ATOM 971 O O . PRO A 1 126 ? 4.93 -24.547 -10.492 1 78.69 126 PRO A O 1
ATOM 974 N N . GLN A 1 127 ? 4 -26.266 -11.5 1 74 127 GLN A N 1
ATOM 975 C CA . GLN A 1 127 ? 4.469 -27.203 -10.477 1 74 127 GLN A CA 1
ATOM 976 C C . GLN A 1 127 ? 5.977 -27.422 -10.578 1 74 127 GLN A C 1
ATOM 978 O O . GLN A 1 127 ? 6.531 -27.438 -11.672 1 74 127 GLN A O 1
ATOM 983 N N . GLY A 1 128 ? 6.633 -27.484 -9.477 1 72.81 128 GLY A N 1
ATOM 984 C CA . GLY A 1 128 ? 8.039 -27.859 -9.445 1 72.81 128 GLY A CA 1
ATOM 985 C C . GLY A 1 128 ? 8.969 -26.656 -9.375 1 72.81 128 GLY A C 1
ATOM 986 O O . GLY A 1 128 ? 10.18 -26.812 -9.203 1 72.81 128 GLY A O 1
ATOM 987 N N . ILE A 1 129 ? 8.359 -25.531 -9.602 1 81.44 129 ILE A N 1
ATOM 988 C CA . ILE A 1 129 ? 9.227 -24.359 -9.539 1 81.44 129 ILE A CA 1
ATOM 989 C C . ILE A 1 129 ? 9.398 -23.922 -8.086 1 81.44 129 ILE A C 1
ATOM 991 O O . ILE A 1 129 ? 8.57 -24.234 -7.23 1 81.44 129 ILE A O 1
ATOM 995 N N . HIS A 1 130 ? 10.531 -23.312 -7.875 1 84.75 130 HIS A N 1
ATOM 996 C CA . HIS A 1 130 ? 10.75 -22.75 -6.551 1 84.75 130 HIS A CA 1
ATOM 997 C C . HIS A 1 130 ? 9.75 -21.641 -6.254 1 84.75 130 HIS A C 1
ATOM 999 O O . HIS A 1 130 ? 9.414 -20.844 -7.137 1 84.75 130 HIS A O 1
ATOM 1005 N N . PRO A 1 131 ? 9.188 -21.656 -5.07 1 88 131 PRO A N 1
ATOM 1006 C CA . PRO A 1 131 ? 8.25 -20.578 -4.723 1 88 131 PRO A CA 1
ATOM 1007 C C . PRO A 1 131 ? 8.898 -19.203 -4.785 1 88 131 PRO A C 1
ATOM 1009 O O . PRO A 1 131 ? 10.102 -19.062 -4.555 1 88 131 PRO A O 1
ATOM 1012 N N . PRO A 1 132 ? 8.117 -18.188 -5.121 1 92.12 132 PRO A N 1
ATOM 1013 C CA . PRO A 1 132 ? 8.648 -16.828 -5.113 1 92.12 132 PRO A CA 1
ATOM 1014 C C . PRO A 1 132 ? 9.188 -16.406 -3.748 1 92.12 132 PRO A C 1
ATOM 1016 O O . PRO A 1 132 ? 8.594 -16.75 -2.719 1 92.12 132 PRO A O 1
ATOM 1019 N N . GLU A 1 133 ? 10.289 -15.75 -3.781 1 90.94 133 GLU A N 1
ATOM 1020 C CA . GLU A 1 133 ? 10.914 -15.289 -2.545 1 90.94 133 GLU A CA 1
ATOM 1021 C C . GLU A 1 133 ? 11.047 -13.773 -2.525 1 90.94 133 GLU A C 1
ATOM 1023 O O . GLU A 1 133 ? 11.375 -13.156 -3.543 1 90.94 133 GLU A O 1
ATOM 1028 N N . ILE A 1 134 ? 10.758 -13.234 -1.358 1 91.81 134 ILE A N 1
ATOM 1029 C CA . ILE A 1 134 ? 10.961 -11.805 -1.161 1 91.81 134 ILE A CA 1
ATOM 1030 C C . ILE A 1 134 ? 12.398 -11.547 -0.715 1 91.81 134 ILE A C 1
ATOM 1032 O O . ILE A 1 134 ? 12.875 -12.156 0.247 1 91.81 134 ILE A O 1
ATOM 1036 N N . SER A 1 135 ? 13.086 -10.68 -1.419 1 91 135 SER A N 1
ATOM 1037 C CA . SER A 1 135 ? 14.469 -10.352 -1.076 1 91 135 SER A CA 1
ATOM 1038 C C . SER A 1 135 ? 14.547 -9.656 0.278 1 91 135 SER A C 1
ATOM 1040 O O . SER A 1 135 ? 13.609 -8.969 0.687 1 91 135 SER A O 1
ATOM 1042 N N . PRO A 1 136 ? 15.656 -9.836 0.929 1 89.62 136 PRO A N 1
ATOM 1043 C CA . PRO A 1 136 ? 15.828 -9.148 2.213 1 89.62 136 PRO A CA 1
ATOM 1044 C C . PRO A 1 136 ? 15.758 -7.629 2.084 1 89.62 136 PRO A C 1
ATOM 1046 O O . PRO A 1 136 ? 15.992 -7.086 1 1 89.62 136 PRO A O 1
ATOM 1049 N N . LEU A 1 137 ? 15.398 -7.094 3.182 1 88.5 137 LEU A N 1
ATOM 1050 C CA . LEU A 1 137 ? 15.297 -5.641 3.217 1 88.5 137 LEU A CA 1
ATOM 1051 C C . LEU A 1 137 ? 16.672 -4.992 3.229 1 88.5 137 LEU A C 1
ATOM 1053 O O . LEU A 1 137 ? 17.391 -5.078 4.223 1 88.5 137 LEU A O 1
ATOM 1057 N N . VAL A 1 138 ? 17.031 -4.402 2.064 1 86.88 138 VAL A N 1
ATOM 1058 C CA . VAL A 1 138 ? 18.328 -3.742 1.945 1 86.88 138 VAL A CA 1
ATOM 1059 C C . VAL A 1 138 ? 18.156 -2.379 1.279 1 86.88 138 VAL A C 1
ATOM 1061 O O . VAL A 1 138 ? 17.25 -2.193 0.458 1 86.88 138 VAL A O 1
ATOM 1064 N N . SER A 1 139 ? 18.938 -1.498 1.694 1 86.69 139 SER A N 1
ATOM 1065 C CA . SER A 1 139 ? 18.984 -0.198 1.032 1 86.69 139 SER A CA 1
ATOM 1066 C C . SER A 1 139 ? 19.844 -0.25 -0.227 1 86.69 139 SER A C 1
ATOM 1068 O O . SER A 1 139 ? 20.734 -1.084 -0.335 1 86.69 139 SER A O 1
ATOM 1070 N N . PRO A 1 140 ? 19.531 0.585 -1.176 1 86.38 140 PRO A N 1
ATOM 1071 C CA . PRO A 1 140 ? 20.375 0.613 -2.373 1 86.38 140 PRO A CA 1
ATOM 1072 C C . PRO A 1 140 ? 21.844 0.845 -2.049 1 86.38 140 PRO A C 1
ATOM 1074 O O . PRO A 1 140 ? 22.719 0.304 -2.729 1 86.38 140 PRO A O 1
ATOM 1077 N N . LEU A 1 141 ? 22.094 1.597 -1.012 1 87.5 141 LEU A N 1
ATOM 1078 C CA . LEU A 1 141 ? 23.469 1.829 -0.588 1 87.5 141 LEU A CA 1
ATOM 1079 C C . LEU A 1 141 ? 23.844 0.927 0.585 1 87.5 141 LEU A C 1
ATOM 1081 O O . LEU A 1 141 ? 24.641 1.307 1.438 1 87.5 141 LEU A O 1
ATOM 1085 N N . GLY A 1 142 ? 23.312 -0.191 0.631 1 89.38 142 GLY A N 1
ATOM 1086 C CA . GLY A 1 142 ? 23.438 -1.044 1.802 1 89.38 142 GLY A CA 1
ATOM 1087 C C . GLY A 1 142 ? 24.719 -1.852 1.812 1 89.38 142 GLY A C 1
ATOM 1088 O O . GLY A 1 142 ? 25.109 -2.398 2.848 1 89.38 142 GLY A O 1
ATOM 1089 N N . THR A 1 143 ? 25.484 -1.888 0.725 1 92.62 143 THR A N 1
ATOM 1090 C CA . THR A 1 143 ? 26.75 -2.633 0.712 1 92.62 143 THR A CA 1
ATOM 1091 C C . THR A 1 143 ? 27.797 -1.928 1.56 1 92.62 143 THR A C 1
ATOM 1093 O O . THR A 1 143 ? 28.109 -0.759 1.325 1 92.62 143 THR A O 1
ATOM 1096 N N . ILE A 1 144 ? 28.406 -2.648 2.508 1 94.56 144 ILE A N 1
ATOM 1097 C CA . ILE A 1 144 ? 29.312 -1.968 3.426 1 94.56 144 ILE A CA 1
ATOM 1098 C C . ILE A 1 144 ? 30.734 -2.488 3.229 1 94.56 144 ILE A C 1
ATOM 1100 O O . ILE A 1 144 ? 31.703 -1.766 3.473 1 94.56 144 ILE A O 1
ATOM 1104 N N . LEU A 1 145 ? 30.766 -3.768 2.881 1 96.25 145 LEU A N 1
ATOM 1105 C CA . LEU A 1 145 ? 32.062 -4.391 2.74 1 96.25 145 LEU A CA 1
ATOM 1106 C C . LEU A 1 145 ? 32.062 -5.426 1.619 1 96.25 145 LEU A C 1
ATOM 1108 O O . LEU A 1 145 ? 31.031 -6.047 1.35 1 96.25 145 LEU A O 1
ATOM 1112 N N . GLN A 1 146 ? 33.25 -5.543 0.923 1 97 146 GLN A N 1
ATOM 1113 C CA . GLN A 1 146 ? 33.5 -6.652 0.015 1 97 146 GLN A CA 1
ATOM 1114 C C . GLN A 1 146 ? 34.906 -7.223 0.252 1 97 146 GLN A C 1
ATOM 1116 O O . GLN A 1 146 ? 35.844 -6.484 0.566 1 97 146 GLN A O 1
ATOM 1121 N N . TYR A 1 147 ? 35 -8.516 0.174 1 97.31 147 TYR A N 1
ATOM 1122 C CA . TYR A 1 147 ? 36.281 -9.211 0.288 1 97.31 147 TYR A CA 1
ATOM 1123 C C . TYR A 1 147 ? 36.5 -10.141 -0.9 1 97.31 147 TYR A C 1
ATOM 1125 O O . TYR A 1 147 ? 35.562 -10.797 -1.369 1 97.31 147 TYR A O 1
ATOM 1133 N N . ALA A 1 148 ? 37.688 -10.102 -1.387 1 97.75 148 ALA A N 1
ATOM 1134 C CA . ALA A 1 148 ? 38.094 -11.078 -2.393 1 97.75 148 ALA A CA 1
ATOM 1135 C C . ALA A 1 148 ? 39.031 -12.117 -1.794 1 97.75 148 ALA A C 1
ATOM 1137 O O . ALA A 1 148 ? 39.969 -11.773 -1.041 1 97.75 148 ALA A O 1
ATOM 1138 N N . PHE A 1 149 ? 38.812 -13.375 -2.059 1 97.38 149 PHE A N 1
ATOM 1139 C CA . PHE A 1 149 ? 39.625 -14.484 -1.614 1 97.38 149 PHE A CA 1
ATOM 1140 C C . PHE A 1 149 ? 40.344 -15.141 -2.795 1 97.38 149 PHE A C 1
ATOM 1142 O O . PHE A 1 149 ? 39.688 -15.516 -3.779 1 97.38 149 PHE A O 1
ATOM 1149 N N . THR A 1 150 ? 41.562 -15.227 -2.736 1 96.31 150 THR A N 1
ATOM 1150 C CA . THR A 1 150 ? 42.344 -15.891 -3.771 1 96.31 150 THR A CA 1
ATOM 1151 C C . THR A 1 150 ? 43.281 -16.938 -3.162 1 96.31 150 THR A C 1
ATOM 1153 O O . THR A 1 150 ? 43.469 -16.969 -1.947 1 96.31 150 THR A O 1
ATOM 1156 N N . VAL A 1 151 ? 43.719 -17.875 -4.039 1 95.12 151 VAL A N 1
ATOM 1157 C CA . VAL A 1 151 ? 44.656 -18.906 -3.633 1 95.12 151 VAL A CA 1
ATOM 1158 C C . VAL A 1 151 ? 46.031 -18.625 -4.277 1 95.12 151 VAL A C 1
ATOM 1160 O O . VAL A 1 151 ? 46.094 -18.375 -5.48 1 95.12 151 VAL A O 1
ATOM 1163 N N . ASN A 1 152 ? 47.156 -18.578 -3.506 1 88.44 152 ASN A N 1
ATOM 1164 C CA . ASN A 1 152 ? 48.469 -18.219 -4.016 1 88.44 152 ASN A CA 1
ATOM 1165 C C . ASN A 1 152 ? 49.156 -19.406 -4.672 1 88.44 152 ASN A C 1
ATOM 1167 O O . ASN A 1 152 ? 50.25 -19.25 -5.242 1 88.44 152 ASN A O 1
ATOM 1171 N N . GLY A 1 153 ? 48.625 -20.516 -4.828 1 81.94 153 GLY A N 1
ATOM 1172 C CA . GLY A 1 153 ? 49.188 -21.672 -5.531 1 81.94 153 GLY A CA 1
ATOM 1173 C C . GLY A 1 153 ? 50.125 -22.469 -4.688 1 81.94 153 GLY A C 1
ATOM 1174 O O . GLY A 1 153 ? 50.656 -23.5 -5.137 1 81.94 153 GLY A O 1
ATOM 1175 N N . GLN A 1 154 ? 50.562 -22.109 -3.59 1 82.69 154 GLN A N 1
ATOM 1176 C CA . GLN A 1 154 ? 51.562 -22.781 -2.758 1 82.69 154 GLN A CA 1
ATOM 1177 C C . GLN A 1 154 ? 50.938 -23.906 -1.945 1 82.69 154 GLN A C 1
ATOM 1179 O O . GLN A 1 154 ? 51.625 -24.766 -1.408 1 82.69 154 GLN A O 1
ATOM 1184 N N . GLY A 1 155 ? 49.625 -23.891 -1.936 1 82.38 155 GLY A N 1
ATOM 1185 C CA . GLY A 1 155 ? 48.938 -24.906 -1.16 1 82.38 155 GLY A CA 1
ATOM 1186 C C . GLY A 1 155 ? 48 -25.766 -1.999 1 82.38 155 GLY A C 1
ATOM 1187 O O . GLY A 1 155 ? 48.156 -25.828 -3.223 1 82.38 155 GLY A O 1
ATOM 1188 N N . GLU A 1 156 ? 47.219 -26.578 -1.286 1 88.44 156 GLU A N 1
ATOM 1189 C CA . GLU A 1 156 ? 46.375 -27.562 -1.948 1 88.44 156 GLU A CA 1
ATOM 1190 C C . GLU A 1 156 ? 44.906 -27.109 -1.98 1 88.44 156 GLU A C 1
ATOM 1192 O O . GLU A 1 156 ? 44.031 -27.844 -2.434 1 88.44 156 GLU A O 1
ATOM 1197 N N . THR A 1 157 ? 44.719 -25.906 -1.656 1 91.38 157 THR A N 1
ATOM 1198 C CA . THR A 1 157 ? 43.344 -25.453 -1.601 1 91.38 157 THR A CA 1
ATOM 1199 C C . THR A 1 157 ? 42.781 -25.25 -3.004 1 91.38 157 THR A C 1
ATOM 1201 O O . THR A 1 157 ? 43.312 -24.453 -3.783 1 91.38 157 THR A O 1
ATOM 1204 N N . SER A 1 158 ? 41.719 -25.938 -3.357 1 92.94 158 SER A N 1
ATOM 1205 C CA . SER A 1 158 ? 41.062 -25.75 -4.641 1 92.94 158 SER A CA 1
ATOM 1206 C C . SER A 1 158 ? 40 -24.656 -4.574 1 92.94 158 SER A C 1
ATOM 1208 O O . SER A 1 158 ? 39.656 -24.188 -3.488 1 92.94 158 SER A O 1
ATOM 1210 N N . LEU A 1 159 ? 39.594 -24.266 -5.742 1 93.94 159 LEU A N 1
ATOM 1211 C CA . LEU A 1 159 ? 38.562 -23.266 -5.797 1 93.94 159 LEU A CA 1
ATOM 1212 C C . LEU A 1 159 ? 37.281 -23.781 -5.156 1 93.94 159 LEU A C 1
ATOM 1214 O O . LEU A 1 159 ? 36.469 -23 -4.641 1 93.94 159 LEU A O 1
ATOM 1218 N N . MET A 1 160 ? 37.031 -25.062 -5.176 1 93.81 160 MET A N 1
ATOM 1219 C CA . MET A 1 160 ? 35.906 -25.688 -4.527 1 93.81 160 MET A CA 1
ATOM 1220 C C . MET A 1 160 ? 36 -25.594 -3.01 1 93.81 160 MET A C 1
ATOM 1222 O O . MET A 1 160 ? 35.031 -25.297 -2.33 1 93.81 160 MET A O 1
ATOM 1226 N N . ASP A 1 161 ? 37.188 -25.812 -2.529 1 92.19 161 ASP A N 1
ATOM 1227 C CA . ASP A 1 161 ? 37.469 -25.688 -1.098 1 92.19 161 ASP A CA 1
ATOM 1228 C C . ASP A 1 161 ? 37.312 -24.234 -0.633 1 92.19 161 ASP A C 1
ATOM 1230 O O . ASP A 1 161 ? 36.781 -23.984 0.452 1 92.19 161 ASP A O 1
ATOM 1234 N N . LEU A 1 162 ? 37.844 -23.422 -1.453 1 94.75 162 LEU A N 1
ATOM 1235 C CA . LEU A 1 162 ? 37.781 -22 -1.131 1 94.75 162 LEU A CA 1
ATOM 1236 C C . LEU A 1 162 ? 36.312 -21.547 -1.046 1 94.75 162 LEU A C 1
ATOM 1238 O O . LEU A 1 162 ? 35.938 -20.828 -0.122 1 94.75 162 LEU A O 1
ATOM 1242 N N . ARG A 1 163 ? 35.5 -21.922 -2.035 1 94.88 163 ARG A N 1
ATOM 1243 C CA . ARG A 1 163 ? 34.094 -21.594 -2.041 1 94.88 163 ARG A CA 1
ATOM 1244 C C . ARG A 1 163 ? 33.375 -22.172 -0.812 1 94.88 163 ARG A C 1
ATOM 1246 O O . ARG A 1 163 ? 32.531 -21.5 -0.205 1 94.88 163 ARG A O 1
ATOM 1253 N N . ARG A 1 164 ? 33.656 -23.328 -0.437 1 92.12 164 ARG A N 1
ATOM 1254 C CA . ARG A 1 164 ? 33.094 -23.953 0.74 1 92.12 164 ARG A CA 1
ATOM 1255 C C . ARG A 1 164 ? 33.438 -23.203 2.01 1 92.12 164 ARG A C 1
ATOM 1257 O O . ARG A 1 164 ? 32.594 -22.984 2.877 1 92.12 164 ARG A O 1
ATOM 1264 N N . LEU A 1 165 ? 34.688 -22.844 2.084 1 92.06 165 LEU A N 1
ATOM 1265 C CA . LEU A 1 165 ? 35.156 -22.078 3.234 1 92.06 165 LEU A CA 1
ATOM 1266 C C . LEU A 1 165 ? 34.344 -20.781 3.385 1 92.06 165 LEU A C 1
ATOM 1268 O O . LEU A 1 165 ? 33.906 -20.453 4.48 1 92.06 165 LEU A O 1
ATOM 1272 N N . VAL A 1 166 ? 34.188 -20.094 2.277 1 94.25 166 VAL A N 1
ATOM 1273 C CA . VAL A 1 166 ? 33.5 -18.797 2.301 1 94.25 166 VAL A CA 1
ATOM 1274 C C . VAL A 1 166 ? 32 -19 2.527 1 94.25 166 VAL A C 1
ATOM 1276 O O . VAL A 1 166 ? 31.375 -18.266 3.305 1 94.25 166 VAL A O 1
ATOM 1279 N N . ASP A 1 167 ? 31.406 -19.969 1.963 1 90.44 167 ASP A N 1
ATOM 1280 C CA . ASP A 1 167 ? 29.969 -20.188 1.975 1 90.44 167 ASP A CA 1
ATOM 1281 C C . ASP A 1 167 ? 29.5 -20.766 3.314 1 90.44 167 ASP A C 1
ATOM 1283 O O . ASP A 1 167 ? 28.422 -20.422 3.799 1 90.44 167 ASP A O 1
ATOM 1287 N N . VAL A 1 168 ? 30.234 -21.609 3.896 1 86.44 168 VAL A N 1
ATOM 1288 C CA . VAL A 1 168 ? 29.766 -22.312 5.078 1 86.44 168 VAL A CA 1
ATOM 1289 C C . VAL A 1 168 ? 30.328 -21.672 6.34 1 86.44 168 VAL A C 1
ATOM 1291 O O . VAL A 1 168 ? 29.594 -21.391 7.293 1 86.44 168 VAL A O 1
ATOM 1294 N N . THR A 1 169 ? 31.531 -21.391 6.344 1 85.44 169 THR A N 1
ATOM 1295 C CA . THR A 1 169 ? 32.156 -20.891 7.562 1 85.44 169 THR A CA 1
ATOM 1296 C C . THR A 1 169 ? 31.984 -19.375 7.672 1 85.44 169 THR A C 1
ATOM 1298 O O . THR A 1 169 ? 31.469 -18.875 8.68 1 85.44 169 THR A O 1
ATOM 1301 N N . LEU A 1 170 ? 32.312 -18.656 6.676 1 92.25 170 LEU A N 1
ATOM 1302 C CA . LEU A 1 170 ? 32.344 -17.203 6.766 1 92.25 170 LEU A CA 1
ATOM 1303 C C . LEU A 1 170 ? 30.953 -16.609 6.672 1 92.25 170 LEU A C 1
ATOM 1305 O O . LEU A 1 170 ? 30.594 -15.711 7.43 1 92.25 170 LEU A O 1
ATOM 1309 N N . ARG A 1 171 ? 30.188 -17.062 5.715 1 91.81 171 ARG A N 1
ATOM 1310 C CA . ARG A 1 171 ? 28.859 -16.5 5.496 1 91.81 171 ARG A CA 1
ATOM 1311 C C . ARG A 1 171 ? 28.031 -16.547 6.773 1 91.81 171 ARG A C 1
ATOM 1313 O O . ARG A 1 171 ? 27.453 -15.539 7.176 1 91.81 171 ARG A O 1
ATOM 1320 N N . ASN A 1 172 ? 28.016 -17.672 7.492 1 88.62 172 ASN A N 1
ATOM 1321 C CA . ASN A 1 172 ? 27.188 -17.844 8.68 1 88.62 172 ASN A CA 1
ATOM 1322 C C . ASN A 1 172 ? 27.672 -16.984 9.836 1 88.62 172 ASN A C 1
ATOM 1324 O O . ASN A 1 172 ? 26.875 -16.422 10.586 1 88.62 172 ASN A O 1
ATOM 1328 N N . GLN A 1 173 ? 28.938 -16.844 9.898 1 92 173 GLN A N 1
ATOM 1329 C CA . GLN A 1 173 ? 29.484 -16.031 10.969 1 92 173 GLN A CA 1
ATOM 1330 C C . GLN A 1 173 ? 29.219 -14.555 10.727 1 92 173 GLN A C 1
ATOM 1332 O O . GLN A 1 173 ? 28.906 -13.812 11.664 1 92 173 GLN A O 1
ATOM 1337 N N . ILE A 1 174 ? 29.297 -14.148 9.539 1 95.19 174 ILE A N 1
ATOM 1338 C CA . ILE A 1 174 ? 29.094 -12.742 9.203 1 95.19 174 ILE A CA 1
ATOM 1339 C C . ILE A 1 174 ? 27.625 -12.383 9.344 1 95.19 174 ILE A C 1
ATOM 1341 O O . ILE A 1 174 ? 27.281 -11.289 9.805 1 95.19 174 ILE A O 1
ATOM 1345 N N . LEU A 1 175 ? 26.719 -13.281 8.953 1 92.44 175 LEU A N 1
ATOM 1346 C CA . LEU A 1 175 ? 25.281 -13.039 9.055 1 92.44 175 LEU A CA 1
ATOM 1347 C C . LEU A 1 175 ? 24.859 -12.922 10.516 1 92.44 175 LEU A C 1
ATOM 1349 O O . LEU A 1 175 ? 23.797 -12.352 10.812 1 92.44 175 LEU A O 1
ATOM 1353 N N . SER A 1 176 ? 25.656 -13.492 11.43 1 91.75 176 SER A N 1
ATOM 1354 C CA . SER A 1 176 ? 25.312 -13.445 12.852 1 91.75 176 SER A CA 1
ATOM 1355 C C . SER A 1 176 ? 25.672 -12.102 13.461 1 91.75 176 SER A C 1
ATOM 1357 O O . SER A 1 176 ? 25.234 -11.773 14.57 1 91.75 176 SER A O 1
ATOM 1359 N N . VAL A 1 177 ? 26.391 -11.289 12.711 1 94.06 177 VAL A N 1
ATOM 1360 C CA . VAL A 1 177 ? 26.734 -9.953 13.188 1 94.06 177 VAL A CA 1
ATOM 1361 C C . VAL A 1 177 ? 25.484 -9.062 13.148 1 94.06 177 VAL A C 1
ATOM 1363 O O . VAL A 1 177 ? 24.844 -8.938 12.109 1 94.06 177 VAL A O 1
ATOM 1366 N N . PRO A 1 178 ? 25.141 -8.469 14.312 1 92.88 178 PRO A N 1
ATOM 1367 C CA . PRO A 1 178 ? 23.969 -7.59 14.305 1 92.88 178 PRO A CA 1
ATOM 1368 C C . PRO A 1 178 ? 24.094 -6.449 13.297 1 92.88 178 PRO A C 1
ATOM 1370 O O . PRO A 1 178 ? 25.109 -5.758 13.258 1 92.88 178 PRO A O 1
ATOM 1373 N N . GLY A 1 179 ? 23.125 -6.281 12.477 1 93.06 179 GLY A N 1
ATOM 1374 C CA . GLY A 1 179 ? 23.094 -5.211 11.5 1 93.06 179 GLY A CA 1
ATOM 1375 C C . GLY A 1 179 ? 23.312 -5.691 10.078 1 93.06 179 GLY A C 1
ATOM 1376 O O . GLY A 1 179 ? 23.031 -4.969 9.117 1 93.06 179 GLY A O 1
ATOM 1377 N N . VAL A 1 180 ? 23.797 -6.93 9.953 1 94.69 180 VAL A N 1
ATOM 1378 C CA . VAL A 1 180 ? 23.984 -7.5 8.625 1 94.69 180 VAL A CA 1
ATOM 1379 C C . VAL A 1 180 ? 22.688 -8.133 8.141 1 94.69 180 VAL A C 1
ATOM 1381 O O . VAL A 1 180 ? 22.031 -8.875 8.883 1 94.69 180 VAL A O 1
ATOM 1384 N N . SER A 1 181 ? 22.328 -7.844 6.934 1 91.81 181 SER A N 1
ATOM 1385 C CA . SER A 1 181 ? 21.078 -8.352 6.395 1 91.81 181 SER A CA 1
ATOM 1386 C C . SER A 1 181 ? 21.312 -9.477 5.398 1 91.81 181 SER A C 1
ATOM 1388 O O . SER A 1 181 ? 20.5 -10.398 5.285 1 91.81 181 SER A O 1
ATOM 1390 N N . GLN A 1 182 ? 22.406 -9.375 4.594 1 92.94 182 GLN A N 1
ATOM 1391 C CA . GLN A 1 182 ? 22.594 -10.312 3.494 1 92.94 182 GLN A CA 1
ATOM 1392 C C . GLN A 1 182 ? 24.078 -10.438 3.129 1 92.94 182 GLN A C 1
ATOM 1394 O O . GLN A 1 182 ? 24.828 -9.469 3.227 1 92.94 182 GLN A O 1
ATOM 1399 N N . VAL A 1 183 ? 24.438 -11.617 2.762 1 93.75 183 VAL A N 1
ATOM 1400 C CA . VAL A 1 183 ? 25.766 -11.922 2.234 1 93.75 183 VAL A CA 1
ATOM 1401 C C . VAL A 1 183 ? 25.625 -12.617 0.881 1 93.75 183 VAL A C 1
ATOM 1403 O O . VAL A 1 183 ? 24.906 -13.609 0.749 1 93.75 183 VAL A O 1
ATOM 1406 N N . THR A 1 184 ? 26.266 -12.094 -0.135 1 93.44 184 THR A N 1
ATOM 1407 C CA . THR A 1 184 ? 26.25 -12.695 -1.464 1 93.44 184 THR A CA 1
ATOM 1408 C C . THR A 1 184 ? 27.656 -13.133 -1.868 1 93.44 184 THR A C 1
ATOM 1410 O O . THR A 1 184 ? 28.641 -12.422 -1.6 1 93.44 184 THR A O 1
ATOM 1413 N N . ILE A 1 185 ? 27.719 -14.227 -2.51 1 95.38 185 ILE A N 1
ATOM 1414 C CA . ILE A 1 185 ? 29.031 -14.805 -2.828 1 95.38 185 ILE A CA 1
ATOM 1415 C C . ILE A 1 185 ? 29.125 -15.055 -4.332 1 95.38 185 ILE A C 1
ATOM 1417 O O . ILE A 1 185 ? 28.281 -15.734 -4.91 1 95.38 185 ILE A O 1
ATOM 1421 N N . TYR A 1 186 ? 30.156 -14.516 -4.93 1 95.69 186 TYR A N 1
ATOM 1422 C CA . TYR A 1 186 ? 30.469 -14.742 -6.336 1 95.69 186 TYR A CA 1
ATOM 1423 C C . TYR A 1 186 ? 31.703 -15.625 -6.48 1 95.69 186 TYR A C 1
ATOM 1425 O O . TYR A 1 186 ? 32.656 -15.523 -5.691 1 95.69 186 TYR A O 1
ATOM 1433 N N . GLY A 1 187 ? 31.656 -16.422 -7.426 1 95.12 187 GLY A N 1
ATOM 1434 C CA . GLY A 1 187 ? 32.844 -17.172 -7.797 1 95.12 187 GLY A CA 1
ATOM 1435 C C . GLY A 1 187 ? 33 -18.469 -7.02 1 95.12 187 GLY A C 1
ATOM 1436 O O . GLY A 1 187 ? 32.188 -18.766 -6.145 1 95.12 187 GLY A O 1
ATOM 1437 N N . GLY A 1 188 ? 34.031 -19.172 -7.469 1 94.56 188 GLY A N 1
ATOM 1438 C CA . GLY A 1 188 ? 34.281 -20.484 -6.883 1 94.56 188 GLY A CA 1
ATOM 1439 C C . GLY A 1 188 ? 33.438 -21.578 -7.504 1 94.56 188 GLY A C 1
ATOM 1440 O O . GLY A 1 188 ? 32.625 -21.312 -8.406 1 94.56 188 GLY A O 1
ATOM 1441 N N . ASP A 1 189 ? 33.781 -22.812 -7.078 1 94.25 189 ASP A N 1
ATOM 1442 C CA . ASP A 1 189 ? 33.062 -23.969 -7.582 1 94.25 189 ASP A CA 1
ATOM 1443 C C . ASP A 1 189 ? 32.188 -24.594 -6.484 1 94.25 189 ASP A C 1
ATOM 1445 O O . ASP A 1 189 ? 32.656 -24.859 -5.383 1 94.25 189 ASP A O 1
ATOM 1449 N N . GLU A 1 190 ? 30.969 -24.719 -6.859 1 92.56 190 GLU A N 1
ATOM 1450 C CA . GLU A 1 190 ? 30.078 -25.422 -5.934 1 92.56 190 GLU A CA 1
ATOM 1451 C C . GLU A 1 190 ? 30.125 -26.922 -6.141 1 92.56 190 GLU A C 1
ATOM 1453 O O . GLU A 1 190 ? 29.969 -27.406 -7.266 1 92.56 190 GLU A O 1
ATOM 1458 N N . ARG A 1 191 ? 30.297 -27.609 -5.086 1 92.56 191 ARG A N 1
ATOM 1459 C CA . ARG A 1 191 ? 30.453 -29.062 -5.152 1 92.56 191 ARG A CA 1
ATOM 1460 C C . ARG A 1 191 ? 29.125 -29.75 -5.406 1 92.56 191 ARG A C 1
ATOM 1462 O O . ARG A 1 191 ? 28.094 -29.359 -4.84 1 92.56 191 ARG A O 1
ATOM 1469 N N . GLU A 1 192 ? 29.234 -30.781 -6.266 1 93.88 192 GLU A N 1
ATOM 1470 C CA . GLU A 1 192 ? 28.125 -31.688 -6.551 1 93.88 192 GLU A CA 1
ATOM 1471 C C . GLU A 1 192 ? 28.625 -33.094 -6.793 1 93.88 192 GLU A C 1
ATOM 1473 O O . GLU A 1 192 ? 29.75 -33.312 -7.258 1 93.88 192 GLU A O 1
ATOM 1478 N N . GLU A 1 193 ? 27.812 -34 -6.34 1 94.5 193 GLU A N 1
ATOM 1479 C CA . GLU A 1 193 ? 28.062 -35.406 -6.75 1 94.5 193 GLU A CA 1
ATOM 1480 C C . GLU A 1 193 ? 27.344 -35.719 -8.055 1 94.5 193 GLU A C 1
ATOM 1482 O O . GLU A 1 193 ? 26.109 -35.625 -8.133 1 94.5 193 GLU A O 1
ATOM 1487 N N . GLN A 1 194 ? 28.172 -36.094 -9.047 1 96.5 194 GLN A N 1
ATOM 1488 C CA . GLN A 1 194 ? 27.609 -36.25 -10.383 1 96.5 194 GLN A CA 1
ATOM 1489 C C . GLN A 1 194 ? 27.609 -37.719 -10.812 1 96.5 194 GLN A C 1
ATOM 1491 O O . GLN A 1 194 ? 28.609 -38.406 -10.656 1 96.5 194 GLN A O 1
ATOM 1496 N N . ILE A 1 195 ? 26.484 -38.094 -11.18 1 97.12 195 ILE A N 1
ATOM 1497 C CA . ILE A 1 195 ? 26.328 -39.375 -11.844 1 97.12 195 ILE A CA 1
ATOM 1498 C C . ILE A 1 195 ? 26.234 -39.188 -13.352 1 97.12 195 ILE A C 1
ATOM 1500 O O . ILE A 1 195 ? 25.156 -38.875 -13.883 1 97.12 195 ILE A O 1
ATOM 1504 N N . LEU A 1 196 ? 27.359 -39.438 -14.039 1 97.81 196 LEU A N 1
ATOM 1505 C CA . LEU A 1 196 ? 27.453 -39.219 -15.477 1 97.81 196 LEU A CA 1
ATOM 1506 C C . LEU A 1 196 ? 27.219 -40.5 -16.25 1 97.81 196 LEU A C 1
ATOM 1508 O O . LEU A 1 196 ? 28.125 -41.312 -16.375 1 97.81 196 LEU A O 1
ATOM 1512 N N . VAL A 1 197 ? 26.062 -40.531 -16.891 1 97.88 197 VAL A N 1
ATOM 1513 C CA . VAL A 1 197 ? 25.594 -41.75 -17.516 1 97.88 197 VAL A CA 1
ATOM 1514 C C . VAL A 1 197 ? 26.156 -41.875 -18.938 1 97.88 197 VAL A C 1
ATOM 1516 O O . VAL A 1 197 ? 26.094 -40.906 -19.703 1 97.88 197 VAL A O 1
ATOM 1519 N N . ASP A 1 198 ? 26.656 -43 -19.281 1 96.31 198 ASP A N 1
ATOM 1520 C CA . ASP A 1 198 ? 27.172 -43.219 -20.625 1 96.31 198 ASP A CA 1
ATOM 1521 C C . ASP A 1 198 ? 26.062 -43.781 -21.531 1 96.31 198 ASP A C 1
ATOM 1523 O O . ASP A 1 198 ? 25.578 -44.906 -21.344 1 96.31 198 ASP A O 1
ATOM 1527 N N . PRO A 1 199 ? 25.766 -43.031 -22.578 1 95.94 199 PRO A N 1
ATOM 1528 C CA . PRO A 1 199 ? 24.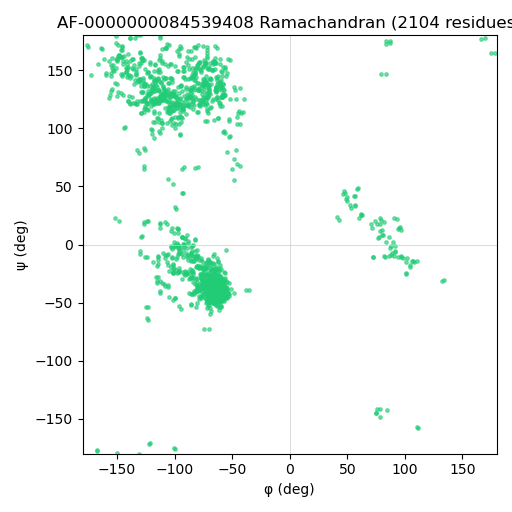656 -43.469 -23.453 1 95.94 199 PRO A CA 1
ATOM 1529 C C . PRO A 1 199 ? 24.953 -44.781 -24.156 1 95.94 199 PRO A C 1
ATOM 1531 O O . PRO A 1 199 ? 24.031 -45.562 -24.422 1 95.94 199 PRO A O 1
ATOM 1534 N N . GLN A 1 200 ? 26.188 -45.125 -24.438 1 94.06 200 GLN A N 1
ATOM 1535 C CA . GLN A 1 200 ? 26.547 -46.375 -25.109 1 94.06 200 GLN A CA 1
ATOM 1536 C C . GLN A 1 200 ? 26.344 -47.562 -24.203 1 94.06 200 GLN A C 1
ATOM 1538 O O . GLN A 1 200 ? 25.844 -48.625 -24.641 1 94.06 200 GLN A O 1
ATOM 1543 N N . LEU A 1 201 ? 26.703 -47.375 -22.984 1 94.88 201 LEU A N 1
ATOM 1544 C CA . LEU A 1 201 ? 26.516 -48.469 -22.031 1 94.88 201 LEU A CA 1
ATOM 1545 C C . LEU A 1 201 ? 25.031 -48.719 -21.75 1 94.88 201 LEU A C 1
ATOM 1547 O O . LEU A 1 201 ? 24.625 -49.844 -21.5 1 94.88 201 LEU A O 1
ATOM 1551 N N . LEU A 1 202 ? 24.266 -47.656 -21.75 1 95.12 202 LEU A N 1
ATOM 1552 C CA . LEU A 1 202 ? 22.812 -47.812 -21.578 1 95.12 202 LEU A CA 1
ATOM 1553 C C . LEU A 1 202 ? 22.234 -48.719 -22.656 1 95.12 202 LEU A C 1
ATOM 1555 O O . LEU A 1 202 ? 21.422 -49.594 -22.359 1 95.12 202 LEU A O 1
ATOM 1559 N N . ARG A 1 203 ? 22.641 -48.5 -23.891 1 92.25 203 ARG A N 1
ATOM 1560 C CA . ARG A 1 203 ? 22.141 -49.281 -25.016 1 92.25 203 ARG A CA 1
ATOM 1561 C C . ARG A 1 203 ? 22.594 -50.719 -24.922 1 92.25 203 ARG A C 1
ATOM 1563 O O . ARG A 1 203 ? 21.812 -51.656 -25.109 1 92.25 203 ARG A O 1
ATOM 1570 N N . SER A 1 204 ? 23.875 -50.875 -24.625 1 91.81 204 SER A N 1
ATOM 1571 C CA . SER A 1 204 ? 24.469 -52.219 -24.609 1 91.81 204 SER A CA 1
ATOM 1572 C C . SER A 1 204 ? 23.859 -53.062 -23.5 1 91.81 204 SER A C 1
ATOM 1574 O O . SER A 1 204 ? 23.656 -54.281 -23.672 1 91.81 204 SER A O 1
ATOM 1576 N N . ARG A 1 205 ? 23.516 -52.406 -22.422 1 93.31 205 ARG A N 1
ATOM 1577 C CA . ARG A 1 205 ? 23 -53.156 -21.266 1 93.31 205 ARG A CA 1
ATOM 1578 C C . ARG A 1 205 ? 21.484 -53.094 -21.203 1 93.31 205 ARG A C 1
ATOM 1580 O O . ARG A 1 205 ? 20.875 -53.625 -20.281 1 93.31 205 ARG A O 1
ATOM 1587 N N . GLN A 1 206 ? 20.875 -52.438 -22.078 1 92.25 206 GLN A N 1
ATOM 1588 C CA . GLN A 1 206 ? 19.438 -52.312 -22.203 1 92.25 206 GLN A CA 1
ATOM 1589 C C . GLN A 1 206 ? 18.828 -51.719 -20.938 1 92.25 206 GLN A C 1
ATOM 1591 O O . GLN A 1 206 ? 17.906 -52.25 -20.344 1 92.25 206 GLN A O 1
ATOM 1596 N N . VAL A 1 207 ? 19.422 -50.688 -20.516 1 94.56 207 VAL A N 1
ATOM 1597 C CA . VAL A 1 207 ? 18.969 -49.906 -19.359 1 94.56 207 VAL A CA 1
ATOM 1598 C C . VAL A 1 207 ? 18.547 -48.5 -19.812 1 94.56 207 VAL A C 1
ATOM 1600 O O . VAL A 1 207 ? 19.156 -47.938 -20.703 1 94.56 207 VAL A O 1
ATOM 1603 N N . SER A 1 208 ? 17.438 -48 -19.328 1 95.06 208 SER A N 1
ATOM 1604 C CA . SER A 1 208 ? 16.969 -46.688 -19.672 1 95.06 208 SER A CA 1
ATOM 1605 C C . SER A 1 208 ? 17.547 -45.625 -18.734 1 95.06 208 SER A C 1
ATOM 1607 O O . SER A 1 208 ? 17.938 -45.938 -17.609 1 95.06 208 SER A O 1
ATOM 1609 N N . LEU A 1 209 ? 17.641 -44.375 -19.203 1 96 209 LEU A N 1
ATOM 1610 C CA . LEU A 1 209 ? 18.078 -43.281 -18.375 1 96 209 LEU A CA 1
ATOM 1611 C C . LEU A 1 209 ? 17.141 -43.062 -17.203 1 96 209 LEU A C 1
ATOM 1613 O O . LEU A 1 209 ? 17.578 -42.688 -16.109 1 96 209 LEU A O 1
ATOM 1617 N N . THR A 1 210 ? 15.836 -43.25 -17.344 1 95.38 210 THR A N 1
ATOM 1618 C CA . THR A 1 210 ? 14.836 -43.125 -16.297 1 95.38 210 THR A CA 1
ATOM 1619 C C . THR A 1 210 ? 15.109 -44.125 -15.164 1 95.38 210 THR A C 1
ATOM 1621 O O . THR A 1 210 ? 14.977 -43.781 -13.992 1 95.38 210 THR A O 1
ATOM 1624 N N . GLU A 1 211 ? 15.484 -45.312 -15.516 1 95 211 GLU A N 1
ATOM 1625 C CA . GLU A 1 211 ? 15.812 -46.312 -14.523 1 95 211 GLU A CA 1
ATOM 1626 C C . GLU A 1 211 ? 17.031 -45.906 -13.688 1 95 211 GLU A C 1
ATOM 1628 O O . GLU A 1 211 ? 17.047 -46.125 -12.477 1 95 211 GLU A O 1
ATOM 1633 N N . VAL A 1 212 ? 17.984 -45.406 -14.375 1 96.5 212 VAL A N 1
ATOM 1634 C CA . VAL A 1 212 ? 19.172 -44.938 -13.672 1 96.5 212 VAL A CA 1
ATOM 1635 C C . VAL A 1 212 ? 18.812 -43.812 -12.719 1 96.5 212 VAL A C 1
ATOM 1637 O O . VAL A 1 212 ? 19.297 -43.781 -11.578 1 96.5 212 VAL A O 1
ATOM 1640 N N . THR A 1 213 ? 18.031 -42.875 -13.18 1 97 213 THR A N 1
ATOM 1641 C CA . THR A 1 213 ? 17.609 -41.719 -12.383 1 97 213 THR A CA 1
ATOM 1642 C C . THR A 1 213 ? 16.844 -42.188 -11.148 1 97 213 THR A C 1
ATOM 1644 O O . THR A 1 213 ? 17.062 -41.656 -10.047 1 97 213 THR A O 1
ATOM 1647 N N . GLU A 1 214 ? 15.93 -43.062 -11.289 1 94.88 214 GLU A N 1
ATOM 1648 C CA . GLU A 1 214 ? 15.156 -43.625 -10.172 1 94.88 214 GLU A CA 1
ATOM 1649 C C . GLU A 1 214 ? 16.047 -44.375 -9.188 1 94.88 214 GLU A C 1
ATOM 1651 O O . GLU A 1 214 ? 15.859 -44.281 -7.977 1 94.88 214 GLU A O 1
ATOM 1656 N N . ALA A 1 215 ? 16.938 -45.094 -9.781 1 94.94 215 ALA A N 1
ATOM 1657 C CA . ALA A 1 215 ? 17.891 -45.844 -8.93 1 94.94 215 ALA A CA 1
ATOM 1658 C C . ALA A 1 215 ? 18.703 -44.875 -8.062 1 94.94 215 ALA A C 1
ATOM 1660 O O . ALA A 1 215 ? 18.938 -45.125 -6.883 1 94.94 215 ALA A O 1
ATOM 1661 N N . ALA A 1 216 ? 19.156 -43.875 -8.688 1 95.69 216 ALA A N 1
ATOM 1662 C CA . ALA A 1 216 ? 19.922 -42.875 -7.965 1 95.69 216 ALA A CA 1
ATOM 1663 C C . ALA A 1 216 ? 19.078 -42.188 -6.883 1 95.69 216 ALA A C 1
ATOM 1665 O O . ALA A 1 216 ? 19.578 -41.906 -5.789 1 95.69 216 ALA A O 1
ATOM 1666 N N . ARG A 1 217 ? 17.875 -41.875 -7.172 1 94.75 217 ARG A N 1
ATOM 1667 C CA . ARG A 1 217 ? 16.969 -41.25 -6.223 1 94.75 217 ARG A CA 1
ATOM 1668 C C . ARG A 1 217 ? 16.703 -42.188 -5.027 1 94.75 217 ARG A C 1
ATOM 1670 O O . ARG A 1 217 ? 16.656 -41.719 -3.885 1 94.75 217 ARG A O 1
ATOM 1677 N N . GLU A 1 218 ? 16.578 -43.438 -5.207 1 93.38 218 GLU A N 1
ATOM 1678 C CA . GLU A 1 218 ? 16.219 -44.438 -4.188 1 93.38 218 GLU A CA 1
ATOM 1679 C C . GLU A 1 218 ? 17.438 -44.906 -3.43 1 93.38 218 GLU A C 1
ATOM 1681 O O . GLU A 1 218 ? 17.328 -45.625 -2.428 1 93.38 218 GLU A O 1
ATOM 1686 N N . ALA A 1 219 ? 18.5 -44.469 -3.9 1 93.06 219 ALA A N 1
ATOM 1687 C CA . ALA A 1 219 ? 19.75 -44.969 -3.303 1 93.06 219 ALA A CA 1
ATOM 1688 C C . ALA A 1 219 ? 19.969 -44.344 -1.929 1 93.06 219 ALA A C 1
ATOM 1690 O O . ALA A 1 219 ? 20.75 -44.844 -1.122 1 93.06 219 ALA A O 1
ATOM 1691 N N . ASN A 1 220 ? 19.375 -43.281 -1.62 1 90.88 220 ASN A N 1
ATOM 1692 C CA . ASN A 1 220 ? 19.594 -42.5 -0.403 1 90.88 220 ASN A CA 1
ATOM 1693 C C . ASN A 1 220 ? 18.312 -42.406 0.423 1 90.88 220 ASN A C 1
ATOM 1695 O O . ASN A 1 220 ? 17.438 -41.594 0.123 1 90.88 220 ASN A O 1
ATOM 1699 N N . SER A 1 221 ? 18.125 -43.219 1.447 1 91.06 221 SER A N 1
ATOM 1700 C CA . SER A 1 221 ? 16.906 -43.188 2.24 1 91.06 221 SER A CA 1
ATOM 1701 C C . SER A 1 221 ? 17.141 -43.75 3.645 1 91.06 221 SER A C 1
ATOM 1703 O O . SER A 1 221 ? 17.812 -44.75 3.814 1 91.06 221 SER A O 1
ATOM 1705 N N . ASN A 1 222 ? 16.703 -42.938 4.617 1 89.44 222 ASN A N 1
ATOM 1706 C CA . ASN A 1 222 ? 16.609 -43.406 6 1 89.44 222 ASN A CA 1
ATOM 1707 C C . ASN A 1 222 ? 15.164 -43.688 6.395 1 89.44 222 ASN A C 1
ATOM 1709 O O . ASN A 1 222 ? 14.227 -43.188 5.762 1 89.44 222 ASN A O 1
ATOM 1713 N N . ALA A 1 223 ? 15.047 -44.531 7.352 1 92.12 223 ALA A N 1
ATOM 1714 C CA . ALA A 1 223 ? 13.695 -44.844 7.812 1 92.12 223 ALA A CA 1
ATOM 1715 C C . ALA A 1 223 ? 13.578 -44.656 9.32 1 92.12 223 ALA A C 1
ATOM 1717 O O . ALA A 1 223 ? 14.453 -45.062 10.078 1 92.12 223 ALA A O 1
ATOM 1718 N N . PRO A 1 224 ? 12.57 -43.969 9.766 1 91.19 224 PRO A N 1
ATOM 1719 C CA . PRO A 1 224 ? 12.258 -43.969 11.203 1 91.19 224 PRO A CA 1
ATOM 1720 C C . PRO A 1 224 ? 11.664 -45.281 11.695 1 91.19 224 PRO A C 1
ATOM 1722 O O . PRO A 1 224 ? 10.625 -45.719 11.203 1 91.19 224 PRO A O 1
ATOM 1725 N N . GLY A 1 225 ? 12.289 -45.875 12.594 1 93.06 225 GLY A N 1
ATOM 1726 C CA . GLY A 1 225 ? 11.883 -47.188 13.047 1 93.06 225 GLY A CA 1
ATOM 1727 C C . GLY A 1 225 ? 11.094 -47.156 14.344 1 93.06 225 GLY A C 1
ATOM 1728 O O . GLY A 1 225 ? 10.68 -48.188 14.852 1 93.06 225 GLY A O 1
ATOM 1729 N N . GLY A 1 226 ? 10.828 -46.031 14.883 1 94.25 226 GLY A N 1
ATOM 1730 C CA . GLY A 1 226 ? 10.062 -45.906 16.125 1 94.25 226 GLY A CA 1
ATOM 1731 C C . GLY A 1 226 ? 10.891 -46.219 17.359 1 94.25 226 GLY A C 1
ATOM 1732 O O . GLY A 1 226 ? 12.047 -45.781 17.453 1 94.25 226 GLY A O 1
ATOM 1733 N N . PHE A 1 227 ? 10.266 -46.781 18.438 1 93.12 227 PHE A N 1
ATOM 1734 C CA . PHE A 1 227 ? 10.93 -46.969 19.719 1 93.12 227 PHE A CA 1
ATOM 1735 C C . PHE A 1 227 ? 10.766 -48.406 20.203 1 93.12 227 PHE A C 1
ATOM 1737 O O . PHE A 1 227 ? 9.719 -49 20 1 93.12 227 PHE A O 1
ATOM 1744 N N . LEU A 1 228 ? 11.898 -48.906 20.688 1 95.06 228 LEU A N 1
ATOM 1745 C CA . LEU A 1 228 ? 11.867 -50.156 21.453 1 95.06 228 LEU A CA 1
ATOM 1746 C C . LEU A 1 228 ? 11.82 -49.844 22.953 1 95.06 228 LEU A C 1
ATOM 1748 O O . LEU A 1 228 ? 12.797 -49.344 23.516 1 95.06 228 LEU A O 1
ATOM 1752 N N . VAL A 1 229 ? 10.617 -50.031 23.453 1 93.69 229 VAL A N 1
ATOM 1753 C CA . VAL A 1 229 ? 10.43 -49.719 24.859 1 93.69 229 VAL A CA 1
ATOM 1754 C C . VAL A 1 229 ? 10.422 -51 25.703 1 93.69 229 VAL A C 1
ATOM 1756 O O . VAL A 1 229 ? 9.656 -51.906 25.422 1 93.69 229 VAL A O 1
ATOM 1759 N N . GLY A 1 230 ? 11.398 -51.219 26.609 1 92.44 230 GLY A N 1
ATOM 1760 C CA . GLY A 1 230 ? 11.453 -52.344 27.531 1 92.44 230 GLY A CA 1
ATOM 1761 C C . GLY A 1 230 ? 12.469 -52.156 28.641 1 92.44 230 GLY A C 1
ATOM 1762 O O . GLY A 1 230 ? 13.477 -51.469 28.453 1 92.44 230 GLY A O 1
ATOM 1763 N N . GLY A 1 231 ? 12.273 -52.844 29.797 1 92.62 231 GLY A N 1
ATOM 1764 C CA . GLY A 1 231 ? 13.219 -52.875 30.906 1 92.62 231 GLY A CA 1
ATOM 1765 C C . GLY A 1 231 ? 13.484 -51.5 31.484 1 92.62 231 GLY A C 1
ATOM 1766 O O . GLY A 1 231 ? 14.602 -51.219 31.938 1 92.62 231 GLY A O 1
ATOM 1767 N N . GLY A 1 232 ? 12.539 -50.469 31.312 1 93.94 232 GLY A N 1
ATOM 1768 C CA . GLY A 1 232 ? 12.742 -49.125 31.797 1 93.94 232 GLY A CA 1
ATOM 1769 C C . GLY A 1 232 ? 13.562 -48.25 30.859 1 93.94 232 GLY A C 1
ATOM 1770 O O . GLY A 1 232 ? 13.953 -47.156 31.219 1 93.94 232 GLY A O 1
ATOM 1771 N N . GLN A 1 233 ? 13.945 -48.906 29.656 1 94.81 233 GLN A N 1
ATOM 1772 C CA . GLN A 1 233 ? 14.719 -48.188 28.672 1 94.81 233 GLN A CA 1
ATOM 1773 C C . GLN A 1 233 ? 13.914 -47.969 27.391 1 94.81 233 GLN A C 1
ATOM 1775 O O . GLN A 1 233 ? 13.016 -48.75 27.078 1 94.81 233 GLN A O 1
ATOM 1780 N N . GLU A 1 234 ? 14.07 -46.781 26.797 1 95.25 234 GLU A N 1
ATOM 1781 C CA . GLU A 1 234 ? 13.547 -46.5 25.469 1 95.25 234 GLU A CA 1
ATOM 1782 C C . GLU A 1 234 ? 14.672 -46.281 24.453 1 95.25 234 GLU A C 1
ATOM 1784 O O . GLU A 1 234 ? 15.508 -45.406 24.625 1 95.25 234 GLU A O 1
ATOM 1789 N N . LEU A 1 235 ? 14.727 -47.188 23.562 1 95.81 235 LEU A N 1
ATOM 1790 C CA . LEU A 1 235 ? 15.766 -47.125 22.531 1 95.81 235 LEU A CA 1
ATOM 1791 C C . LEU A 1 235 ? 15.188 -46.688 21.203 1 95.81 235 LEU A C 1
ATOM 1793 O O . LEU A 1 235 ? 14.172 -47.219 20.75 1 95.81 235 LEU A O 1
ATOM 1797 N N . LEU A 1 236 ? 15.695 -45.75 20.594 1 95.62 236 LEU A N 1
ATOM 1798 C CA . LEU A 1 236 ? 15.297 -45.312 19.266 1 95.62 236 LEU A CA 1
ATOM 1799 C C . LEU A 1 236 ? 15.727 -46.312 18.203 1 95.62 236 LEU A C 1
ATOM 1801 O O . LEU A 1 236 ? 16.875 -46.781 18.219 1 95.62 236 LEU A O 1
ATOM 1805 N N . ILE A 1 237 ? 14.805 -46.781 17.328 1 94.31 237 ILE A N 1
ATOM 1806 C CA . ILE A 1 237 ? 15.117 -47.656 16.219 1 94.31 237 ILE A CA 1
ATOM 1807 C C . ILE A 1 237 ? 15.352 -46.844 14.953 1 94.31 237 ILE A C 1
ATOM 1809 O O . ILE A 1 237 ? 14.5 -46.062 14.547 1 94.31 237 ILE A O 1
ATOM 1813 N N . ARG A 1 238 ? 16.562 -46.938 14.344 1 94.62 238 ARG A N 1
ATOM 1814 C CA . ARG A 1 238 ? 16.891 -46.156 13.141 1 94.62 238 ARG A CA 1
ATOM 1815 C C . ARG A 1 238 ? 17.25 -47.094 11.984 1 94.62 238 ARG A C 1
ATOM 1817 O O . ARG A 1 238 ? 18.094 -48 12.133 1 94.62 238 ARG A O 1
ATOM 1824 N N . GLY A 1 239 ? 16.469 -47.031 10.859 1 95.12 239 GLY A N 1
ATOM 1825 C CA . GLY A 1 239 ? 16.922 -47.594 9.602 1 95.12 239 GLY A CA 1
ATOM 1826 C C . GLY A 1 239 ? 17.891 -46.719 8.859 1 95.12 239 GLY A C 1
ATOM 1827 O O . GLY A 1 239 ? 17.547 -45.594 8.469 1 95.12 239 GLY A O 1
ATOM 1828 N N . ILE A 1 240 ? 19.188 -47.219 8.727 1 93.25 240 ILE A N 1
ATOM 1829 C CA . ILE A 1 240 ? 20.234 -46.344 8.164 1 93.25 240 ILE A CA 1
ATOM 1830 C C . ILE A 1 240 ? 20.562 -46.812 6.742 1 93.25 240 ILE A C 1
ATOM 1832 O O . ILE A 1 240 ? 21.109 -47.875 6.547 1 93.25 240 ILE A O 1
ATOM 1836 N N . GLY A 1 241 ? 20.109 -46.125 5.703 1 91.75 241 GLY A N 1
ATOM 1837 C CA . GLY A 1 241 ? 20.406 -46.344 4.301 1 91.75 241 GLY A CA 1
ATOM 1838 C C . GLY A 1 241 ? 20.906 -45.125 3.58 1 91.75 241 GLY A C 1
ATOM 1839 O O . GLY A 1 241 ? 20.969 -45.094 2.35 1 91.75 241 GLY A O 1
ATOM 1840 N N . GLN A 1 242 ? 21.344 -44.156 4.27 1 90.5 242 GLN A N 1
ATOM 1841 C CA . GLN A 1 242 ? 21.812 -42.906 3.703 1 90.5 242 GLN A CA 1
ATOM 1842 C C . GLN A 1 242 ? 23.156 -43.062 3.016 1 90.5 242 GLN A C 1
ATOM 1844 O O . GLN A 1 242 ? 24.031 -43.812 3.512 1 90.5 242 GLN A O 1
ATOM 1849 N N . VAL A 1 243 ? 23.344 -42.375 1.886 1 90.38 243 VAL A N 1
ATOM 1850 C CA . VAL A 1 243 ? 24.594 -42.375 1.146 1 90.38 243 VAL A CA 1
ATOM 1851 C C . VAL A 1 243 ? 25.641 -41.531 1.892 1 90.38 243 VAL A C 1
ATOM 1853 O O . VAL A 1 243 ? 25.375 -40.375 2.244 1 90.38 243 VAL A O 1
ATOM 1856 N N . ASN A 1 244 ? 26.828 -42.156 2.139 1 85.44 244 ASN A N 1
ATOM 1857 C CA . ASN A 1 244 ? 27.906 -41.438 2.814 1 85.44 244 ASN A CA 1
ATOM 1858 C C . ASN A 1 244 ? 29.125 -41.281 1.919 1 85.44 244 ASN A C 1
ATOM 1860 O O . ASN A 1 244 ? 29.953 -40.375 2.139 1 85.44 244 ASN A O 1
ATOM 1864 N N . THR A 1 245 ? 29.25 -42.25 1.018 1 87.44 245 THR A N 1
ATOM 1865 C CA . THR A 1 245 ? 30.406 -42.219 0.137 1 87.44 245 THR A CA 1
ATOM 1866 C C . THR A 1 245 ? 29.984 -42.375 -1.32 1 87.44 245 THR A C 1
ATOM 1868 O O . THR A 1 245 ? 28.859 -42.812 -1.602 1 87.44 245 THR A O 1
ATOM 1871 N N . LEU A 1 246 ? 30.953 -42.031 -2.154 1 91.5 246 LEU A N 1
ATOM 1872 C CA . LEU A 1 246 ? 30.703 -42.219 -3.578 1 91.5 246 LEU A CA 1
ATOM 1873 C C . LEU A 1 246 ? 30.531 -43.719 -3.896 1 91.5 246 LEU A C 1
ATOM 1875 O O . LEU A 1 246 ? 29.797 -44.062 -4.828 1 91.5 246 LEU A O 1
ATOM 1879 N N . GLU A 1 247 ? 31.156 -44.469 -3.094 1 91.62 247 GLU A N 1
ATOM 1880 C CA . GLU A 1 247 ? 31.062 -45.906 -3.299 1 91.62 247 GLU A CA 1
ATOM 1881 C C . GLU A 1 247 ? 29.656 -46.406 -3.041 1 91.62 247 GLU A C 1
ATOM 1883 O O . GLU A 1 247 ? 29.172 -47.312 -3.727 1 91.62 247 GLU A O 1
ATOM 1888 N N . ASP A 1 248 ? 29.047 -45.844 -2.057 1 93.31 248 ASP A N 1
ATOM 1889 C CA . ASP A 1 248 ? 27.656 -46.219 -1.774 1 93.31 248 ASP A CA 1
ATOM 1890 C C . ASP A 1 248 ? 26.766 -45.969 -2.996 1 93.31 248 ASP A C 1
ATOM 1892 O O . ASP A 1 248 ? 25.891 -46.812 -3.297 1 93.31 248 ASP A O 1
ATOM 1896 N N . LEU A 1 249 ? 26.984 -44.938 -3.707 1 94.19 249 LEU A N 1
ATOM 1897 C CA . LEU A 1 249 ? 26.219 -44.625 -4.91 1 94.19 249 LEU A CA 1
ATOM 1898 C C . LEU A 1 249 ? 26.578 -45.562 -6.043 1 94.19 249 LEU A C 1
ATOM 1900 O O . LEU A 1 249 ? 25.688 -46.062 -6.758 1 94.19 249 LEU A O 1
ATOM 1904 N N . GLN A 1 250 ? 27.844 -45.875 -6.125 1 95.06 250 GLN A N 1
ATOM 1905 C CA . GLN A 1 250 ? 28.328 -46.75 -7.191 1 95.06 250 GLN A CA 1
ATOM 1906 C C . GLN A 1 250 ? 27.734 -48.156 -7.074 1 95.06 250 GLN A C 1
ATOM 1908 O O . GLN A 1 250 ? 27.422 -48.781 -8.086 1 95.06 250 GLN A O 1
ATOM 1913 N N . GLN A 1 251 ? 27.484 -48.531 -5.879 1 94.19 251 GLN A N 1
ATOM 1914 C CA . GLN A 1 251 ? 27.047 -49.906 -5.625 1 94.19 251 GLN A CA 1
ATOM 1915 C C . GLN A 1 251 ? 25.516 -50 -5.605 1 94.19 251 GLN A C 1
ATOM 1917 O O . GLN A 1 251 ? 24.969 -51.062 -5.383 1 94.19 251 GLN A O 1
ATOM 1922 N N . SER A 1 252 ? 24.906 -48.938 -5.926 1 94.88 252 SER A N 1
ATOM 1923 C CA . SER A 1 252 ? 23.438 -48.938 -5.941 1 94.88 252 SER A CA 1
ATOM 1924 C C . SER A 1 252 ? 22.906 -49.719 -7.148 1 94.88 252 SER A C 1
ATOM 1926 O O . SER A 1 252 ? 23.469 -49.625 -8.242 1 94.88 252 SER A O 1
ATOM 1928 N N . VAL A 1 253 ? 21.828 -50.5 -6.938 1 95.25 253 VAL A N 1
ATOM 1929 C CA . VAL A 1 253 ? 21.266 -51.375 -7.973 1 95.25 253 VAL A CA 1
ATOM 1930 C C . VAL A 1 253 ? 20.344 -50.562 -8.875 1 95.25 253 VAL A C 1
ATOM 1932 O O . VAL A 1 253 ? 19.562 -49.719 -8.398 1 95.25 253 VAL A O 1
ATOM 1935 N N . VAL A 1 254 ? 20.484 -50.719 -10.18 1 95.69 254 VAL A N 1
ATOM 1936 C CA . VAL A 1 254 ? 19.609 -50.094 -11.164 1 95.69 254 VAL A CA 1
ATOM 1937 C C . VAL A 1 254 ? 18.5 -51.031 -11.57 1 95.69 254 VAL A C 1
ATOM 1939 O O . VAL A 1 254 ? 17.312 -50.688 -11.531 1 95.69 254 VAL A O 1
ATOM 1942 N N . LYS A 1 255 ? 18.906 -52.156 -12.008 1 93.06 255 LYS A N 1
ATOM 1943 C CA . LYS A 1 255 ? 17.953 -53.219 -12.398 1 93.06 255 LYS A CA 1
ATOM 1944 C C . LYS A 1 255 ? 18.609 -54.594 -12.344 1 93.06 255 LYS A C 1
ATOM 1946 O O . LYS A 1 255 ? 19.828 -54.688 -12.273 1 93.06 255 LYS A O 1
ATOM 1951 N N . VAL A 1 256 ? 17.766 -55.656 -12.227 1 93.25 256 VAL A N 1
ATOM 1952 C CA . VAL A 1 256 ? 18.234 -57.062 -12.281 1 93.25 256 VAL A CA 1
ATOM 1953 C C . VAL A 1 256 ? 17.891 -57.656 -13.633 1 93.25 256 VAL A C 1
ATOM 1955 O O . VAL A 1 256 ? 16.734 -57.625 -14.055 1 93.25 256 VAL A O 1
ATOM 1958 N N . GLN A 1 257 ? 18.906 -58.031 -14.328 1 91.19 257 GLN A N 1
ATOM 1959 C CA . GLN A 1 257 ? 18.703 -58.688 -15.625 1 91.19 257 GLN A CA 1
ATOM 1960 C C . GLN A 1 257 ? 19.312 -60.062 -15.648 1 91.19 257 GLN A C 1
ATOM 1962 O O . GLN A 1 257 ? 20.5 -60.25 -15.375 1 91.19 257 GLN A O 1
ATOM 1967 N N . TYR A 1 258 ? 18.594 -61.094 -15.961 1 89.88 258 TYR A N 1
ATOM 1968 C CA . TYR A 1 258 ? 19 -62.5 -16.016 1 89.88 258 TYR A CA 1
ATOM 1969 C C . TYR A 1 258 ? 19.641 -62.938 -14.711 1 89.88 258 TYR A C 1
ATOM 1971 O O . TYR A 1 258 ? 20.672 -63.625 -14.711 1 89.88 258 TYR A O 1
ATOM 1979 N N . GLY A 1 259 ? 19.25 -62.406 -13.633 1 89.38 259 GLY A N 1
ATOM 1980 C CA . GLY A 1 259 ? 19.703 -62.812 -12.305 1 89.38 259 GLY A CA 1
ATOM 1981 C C . GLY A 1 259 ? 20.906 -62.062 -11.82 1 89.38 259 GLY A C 1
ATOM 1982 O O . GLY A 1 259 ? 21.344 -62.219 -10.68 1 89.38 259 GLY A O 1
ATOM 1983 N N . GLU A 1 260 ? 21.5 -61.312 -12.664 1 93.5 260 GLU A N 1
ATOM 1984 C CA . GLU A 1 260 ? 22.656 -60.5 -12.281 1 93.5 260 GLU A CA 1
ATOM 1985 C C . GLU A 1 260 ? 22.281 -59.031 -12.117 1 93.5 260 GLU A C 1
ATOM 1987 O O . GLU A 1 260 ? 21.609 -58.438 -12.977 1 93.5 260 GLU A O 1
ATOM 1992 N N . PRO A 1 261 ? 22.688 -58.469 -11.008 1 95.12 261 PRO A N 1
ATOM 1993 C CA . PRO A 1 261 ? 22.375 -57.062 -10.797 1 95.12 261 PRO A CA 1
ATOM 1994 C C . PRO A 1 261 ? 23.234 -56.125 -11.641 1 95.12 261 PRO A C 1
ATOM 1996 O O . PRO A 1 261 ? 24.438 -56.375 -11.805 1 95.12 261 PRO A O 1
ATOM 1999 N N . ILE A 1 262 ? 22.672 -55.188 -12.25 1 96.56 262 ILE A N 1
ATOM 2000 C CA . ILE A 1 262 ? 23.359 -54.062 -12.883 1 96.56 262 ILE A CA 1
ATOM 2001 C C . ILE A 1 262 ? 23.453 -52.875 -11.906 1 96.56 262 ILE A C 1
ATOM 2003 O O . ILE A 1 262 ? 22.422 -52.375 -11.438 1 96.56 262 ILE A O 1
ATOM 2007 N N . LEU A 1 263 ? 24.719 -52.5 -11.594 1 96.75 263 LEU A N 1
ATOM 2008 C CA . LEU A 1 263 ? 24.938 -51.406 -10.625 1 96.75 263 LEU A CA 1
ATOM 2009 C C . LEU A 1 263 ? 25.141 -50.094 -11.336 1 96.75 263 LEU A C 1
ATOM 2011 O O . LEU A 1 263 ? 25.375 -50.031 -12.539 1 96.75 263 LEU A O 1
ATOM 2015 N N . LEU A 1 264 ? 25.016 -48.969 -10.57 1 96.81 264 LEU A N 1
ATOM 2016 C CA . LEU A 1 264 ? 25.203 -47.656 -11.133 1 96.81 264 LEU A CA 1
ATOM 2017 C C . LEU A 1 264 ? 26.578 -47.531 -11.766 1 96.81 264 LEU A C 1
ATOM 2019 O O . LEU A 1 264 ? 26.734 -46.844 -12.789 1 96.81 264 LEU A O 1
ATOM 2023 N N . GLN A 1 265 ? 27.656 -48.094 -11.164 1 95.75 265 GLN A N 1
ATOM 2024 C CA . GLN A 1 265 ? 29.031 -48 -11.656 1 95.75 265 GLN A CA 1
ATOM 2025 C C . GLN A 1 265 ? 29.172 -48.688 -13.016 1 95.75 265 GLN A C 1
ATOM 2027 O O . GLN A 1 265 ? 30.109 -48.375 -13.758 1 95.75 265 GLN A O 1
ATOM 2032 N N . ASP A 1 266 ? 28.25 -49.594 -13.352 1 96.12 266 ASP A N 1
ATOM 2033 C CA . ASP A 1 266 ? 28.328 -50.312 -14.609 1 96.12 266 ASP A CA 1
ATOM 2034 C C . ASP A 1 266 ? 27.844 -49.469 -15.781 1 96.12 266 ASP A C 1
ATOM 2036 O O . ASP A 1 266 ? 28.109 -49.781 -16.938 1 96.12 266 ASP A O 1
ATOM 2040 N N . VAL A 1 267 ? 27.094 -48.469 -15.523 1 96.75 267 VAL A N 1
ATOM 2041 C CA . VAL A 1 267 ? 26.5 -47.688 -16.625 1 96.75 267 VAL A CA 1
ATOM 2042 C C . VAL A 1 267 ? 26.875 -46.219 -16.5 1 96.75 267 VAL A C 1
ATOM 2044 O O . VAL A 1 267 ? 26.625 -45.438 -17.422 1 96.75 267 VAL A O 1
ATOM 2047 N N . ALA A 1 268 ? 27.438 -45.781 -15.438 1 97.44 268 ALA A N 1
ATOM 2048 C CA . ALA A 1 268 ? 27.703 -44.375 -15.219 1 97.44 268 ALA A CA 1
ATOM 2049 C C . ALA A 1 268 ? 29.016 -44.156 -14.445 1 97.44 268 ALA A C 1
ATOM 2051 O O . ALA A 1 268 ? 29.469 -45.062 -13.742 1 97.44 268 ALA A O 1
ATOM 2052 N N . GLU A 1 269 ? 29.578 -43.031 -14.609 1 96.56 269 GLU A N 1
ATOM 2053 C CA . GLU A 1 269 ? 30.719 -42.594 -13.797 1 96.56 269 GLU A CA 1
ATOM 2054 C C . GLU A 1 269 ? 30.25 -41.688 -12.656 1 96.56 269 GLU A C 1
ATOM 2056 O O . GLU A 1 269 ? 29.578 -40.688 -12.891 1 96.56 269 GLU A O 1
ATOM 2061 N N . VAL A 1 270 ? 30.5 -42.094 -11.461 1 96.19 270 VAL A N 1
ATOM 2062 C CA . VAL A 1 270 ? 30.156 -41.312 -10.289 1 96.19 270 VAL A CA 1
ATOM 2063 C C . VAL A 1 270 ? 31.391 -40.531 -9.805 1 96.19 270 VAL A C 1
ATOM 2065 O O . VAL A 1 270 ? 32.406 -41.125 -9.438 1 96.19 270 VAL A O 1
ATOM 2068 N N . LYS A 1 271 ? 31.281 -39.219 -9.844 1 95.44 271 LYS A N 1
ATOM 2069 C CA . LYS A 1 271 ? 32.438 -38.438 -9.406 1 95.44 271 LYS A CA 1
ATOM 2070 C C . LYS A 1 271 ? 31.969 -37.125 -8.781 1 95.44 271 LYS A C 1
ATOM 2072 O O . LYS A 1 271 ? 30.812 -36.719 -8.938 1 95.44 271 LYS A O 1
ATOM 2077 N N . THR A 1 272 ? 32.906 -36.562 -8.039 1 94.38 272 THR A N 1
ATOM 2078 C CA . THR A 1 272 ? 32.688 -35.219 -7.52 1 94.38 272 THR A CA 1
ATOM 2079 C C . THR A 1 272 ? 33.031 -34.188 -8.57 1 94.38 272 THR A C 1
ATOM 2081 O O . THR A 1 272 ? 34.062 -34.25 -9.219 1 94.38 272 THR A O 1
ATOM 2084 N N . GLY A 1 273 ? 32.094 -33.312 -8.828 1 93.88 273 GLY A N 1
ATOM 2085 C CA . GLY A 1 273 ? 32.312 -32.25 -9.797 1 93.88 273 GLY A CA 1
ATOM 2086 C C . GLY A 1 273 ? 31.75 -30.906 -9.359 1 93.88 273 GLY A C 1
ATOM 2087 O O . GLY A 1 273 ? 31.25 -30.781 -8.242 1 93.88 273 GLY A O 1
ATOM 2088 N N . ALA A 1 274 ? 32 -29.906 -10.234 1 94 274 ALA A N 1
ATOM 2089 C CA . ALA A 1 274 ? 31.5 -28.547 -9.969 1 94 274 ALA A CA 1
ATOM 2090 C C . ALA A 1 274 ? 30.172 -28.312 -10.656 1 94 274 ALA A C 1
ATOM 2092 O O . ALA A 1 274 ? 29.953 -28.75 -11.789 1 94 274 ALA A O 1
ATOM 2093 N N . ALA A 1 275 ? 29.281 -27.688 -9.938 1 92.25 275 ALA A N 1
ATOM 2094 C CA . ALA A 1 275 ? 28 -27.281 -10.523 1 92.25 275 ALA A CA 1
ATOM 2095 C C . ALA A 1 275 ? 28.219 -26.219 -11.609 1 92.25 275 ALA A C 1
ATOM 2097 O O . ALA A 1 275 ? 29.234 -25.547 -11.625 1 92.25 275 ALA A O 1
ATOM 2098 N N . LEU A 1 276 ? 27.25 -26.141 -12.508 1 88.81 276 LEU A N 1
ATOM 2099 C CA . LEU A 1 276 ? 27.328 -25.109 -13.555 1 88.81 276 LEU A CA 1
ATOM 2100 C C . LEU A 1 276 ? 27.266 -23.719 -12.945 1 88.81 276 LEU A C 1
ATOM 2102 O O . LEU A 1 276 ? 26.344 -23.391 -12.195 1 88.81 276 LEU A O 1
ATOM 2106 N N . LYS A 1 277 ? 28.234 -22.969 -13.273 1 91.31 277 LYS A N 1
ATOM 2107 C CA . LYS A 1 277 ? 28.328 -21.609 -12.727 1 91.31 277 LYS A CA 1
ATOM 2108 C C . LYS A 1 277 ? 27.406 -20.656 -13.469 1 91.31 277 LYS A C 1
ATOM 2110 O O . LYS A 1 277 ? 27.312 -20.703 -14.695 1 91.31 277 LYS A O 1
ATOM 2115 N N . ARG A 1 278 ? 26.672 -19.859 -12.734 1 91.56 278 ARG A N 1
ATOM 2116 C CA . ARG A 1 278 ? 25.906 -18.766 -13.305 1 91.56 278 ARG A CA 1
ATOM 2117 C C . ARG A 1 278 ? 26.547 -17.422 -12.992 1 91.56 278 ARG A C 1
ATOM 2119 O O . ARG A 1 278 ? 26.203 -16.391 -13.578 1 91.56 278 ARG A O 1
ATOM 2126 N N . GLY A 1 279 ? 27.422 -17.469 -12.078 1 93.94 279 GLY A N 1
ATOM 2127 C CA . GLY A 1 279 ? 28.234 -16.328 -11.688 1 93.94 279 GLY A CA 1
ATOM 2128 C C . GLY A 1 279 ? 29.672 -16.688 -11.367 1 93.94 279 GLY A C 1
ATOM 2129 O O . GLY A 1 279 ? 29.953 -17.812 -10.969 1 93.94 279 GLY A O 1
ATOM 2130 N N . ASP A 1 280 ? 30.531 -15.789 -11.594 1 96.06 280 ASP A N 1
ATOM 2131 C CA . ASP A 1 280 ? 31.953 -15.992 -11.352 1 96.06 280 ASP A CA 1
ATOM 2132 C C . ASP A 1 280 ? 32.625 -14.703 -10.883 1 96.06 280 ASP A C 1
ATOM 2134 O O . ASP A 1 280 ? 31.984 -13.648 -10.844 1 96.06 280 ASP A O 1
ATOM 2138 N N . ALA A 1 281 ? 33.875 -14.898 -10.445 1 97.12 281 ALA A N 1
ATOM 2139 C CA . ALA A 1 281 ? 34.594 -13.719 -9.969 1 97.12 281 ALA A CA 1
ATOM 2140 C C . ALA A 1 281 ? 36.094 -13.875 -10.141 1 97.12 281 ALA A C 1
ATOM 2142 O O . ALA A 1 281 ? 36.594 -14.992 -10.148 1 97.12 281 ALA A O 1
ATOM 2143 N N . SER A 1 282 ? 36.719 -12.766 -10.352 1 96.81 282 SER A N 1
ATOM 2144 C CA . SER A 1 282 ? 38.188 -12.711 -10.43 1 96.81 282 SER A CA 1
ATOM 2145 C C . SER A 1 282 ? 38.719 -11.453 -9.75 1 96.81 282 SER A C 1
ATOM 2147 O O . SER A 1 282 ? 38 -10.484 -9.547 1 96.81 282 SER A O 1
ATOM 2149 N N . PHE A 1 283 ? 39.938 -11.555 -9.328 1 96.69 283 PHE A N 1
ATOM 2150 C CA . PHE A 1 283 ? 40.656 -10.438 -8.695 1 96.69 283 PHE A CA 1
ATOM 2151 C C . PHE A 1 283 ? 42.031 -10.281 -9.273 1 96.69 283 PHE A C 1
ATOM 2153 O O . PHE A 1 283 ? 42.875 -11.195 -9.195 1 96.69 283 PHE A O 1
ATOM 2160 N N . ASN A 1 284 ? 42.312 -9.125 -9.836 1 94.88 284 ASN A N 1
ATOM 2161 C CA . ASN A 1 284 ? 43.562 -8.797 -10.477 1 94.88 284 ASN A CA 1
ATOM 2162 C C . ASN A 1 284 ? 44 -9.867 -11.484 1 94.88 284 ASN A C 1
ATOM 2164 O O . ASN A 1 284 ? 45.125 -10.305 -11.484 1 94.88 284 ASN A O 1
ATOM 2168 N N . GLY A 1 285 ? 43 -10.383 -12.148 1 92 285 GLY A N 1
ATOM 2169 C CA . GLY A 1 285 ? 43.281 -11.32 -13.234 1 92 285 GLY A CA 1
ATOM 2170 C C . GLY A 1 285 ? 43.312 -12.766 -12.773 1 92 285 GLY A C 1
ATOM 2171 O O . GLY A 1 285 ? 43.562 -13.672 -13.578 1 92 285 GLY A O 1
ATOM 2172 N N . GLN A 1 286 ? 43.125 -13.023 -11.57 1 92.5 286 GLN A N 1
ATOM 2173 C CA . GLN A 1 286 ? 43.125 -14.375 -11.031 1 92.5 286 GLN A CA 1
ATOM 2174 C C . GLN A 1 286 ? 41.719 -14.758 -10.539 1 92.5 286 GLN A C 1
ATOM 2176 O O . GLN A 1 286 ? 40.969 -13.906 -10.039 1 92.5 286 GLN A O 1
ATOM 2181 N N . ALA A 1 287 ? 41.469 -16.094 -10.672 1 94.75 287 ALA A N 1
ATOM 2182 C CA . ALA A 1 287 ? 40.188 -16.578 -10.172 1 94.75 287 ALA A CA 1
ATOM 2183 C C . ALA A 1 287 ? 40.031 -16.328 -8.672 1 94.75 287 ALA A C 1
ATOM 2185 O O . ALA A 1 287 ? 41 -16.484 -7.918 1 94.75 287 ALA A O 1
ATOM 2186 N N . ALA A 1 288 ? 38.875 -15.875 -8.25 1 96.88 288 ALA A N 1
ATOM 2187 C CA . ALA A 1 288 ? 38.656 -15.508 -6.852 1 96.88 288 ALA A CA 1
ATOM 2188 C C . ALA A 1 288 ? 37.219 -15.797 -6.422 1 96.88 288 ALA A C 1
ATOM 2190 O O . ALA A 1 288 ? 36.375 -16.109 -7.254 1 96.88 288 ALA A O 1
ATOM 2191 N N . VAL A 1 289 ? 37 -15.875 -5.145 1 97.38 289 VAL A N 1
ATOM 2192 C CA . VAL A 1 289 ? 35.656 -15.812 -4.531 1 97.38 289 VAL A CA 1
ATOM 2193 C C . VAL A 1 289 ? 35.469 -14.453 -3.877 1 97.38 289 VAL A C 1
ATOM 2195 O O . VAL A 1 289 ? 36.312 -14 -3.096 1 97.38 289 VAL A O 1
ATOM 2198 N N . VAL A 1 290 ? 34.438 -13.781 -4.297 1 97.19 290 VAL A N 1
ATOM 2199 C CA . VAL A 1 290 ? 34.188 -12.438 -3.795 1 97.19 290 VAL A CA 1
ATOM 2200 C C . VAL A 1 290 ? 32.969 -12.445 -2.885 1 97.19 290 VAL A C 1
ATOM 2202 O O . VAL A 1 290 ? 31.891 -12.953 -3.266 1 97.19 290 VAL A O 1
ATOM 2205 N N . LEU A 1 291 ? 33.094 -11.969 -1.722 1 96.56 291 LEU A N 1
ATOM 2206 C CA . LEU A 1 291 ? 32.062 -11.867 -0.711 1 96.56 291 LEU A CA 1
ATOM 2207 C C . LEU A 1 291 ? 31.562 -10.43 -0.586 1 96.56 291 LEU A C 1
ATOM 2209 O O . LEU A 1 291 ? 32.344 -9.508 -0.371 1 96.56 291 LEU A O 1
ATOM 2213 N N . MET A 1 292 ? 30.266 -10.227 -0.804 1 95.44 292 MET A N 1
ATOM 2214 C CA . MET A 1 292 ? 29.641 -8.914 -0.652 1 95.44 292 MET A CA 1
ATOM 2215 C C . MET A 1 292 ? 28.719 -8.891 0.568 1 95.44 292 MET A C 1
ATOM 2217 O O . MET A 1 292 ? 27.859 -9.766 0.723 1 95.44 292 MET A O 1
ATOM 2221 N N . ILE A 1 293 ? 28.828 -7.934 1.443 1 96.25 293 ILE A N 1
ATOM 2222 C CA . ILE A 1 293 ? 28.078 -7.848 2.693 1 96.25 293 ILE A CA 1
ATOM 2223 C C . ILE A 1 293 ? 27.172 -6.617 2.666 1 96.25 293 ILE A C 1
ATOM 2225 O O . ILE A 1 293 ? 27.641 -5.5 2.445 1 96.25 293 ILE A O 1
ATOM 2229 N N . ASN A 1 294 ? 25.906 -6.797 2.865 1 94.81 294 ASN A N 1
ATOM 2230 C CA . ASN A 1 294 ? 24.922 -5.723 2.916 1 94.81 294 ASN A CA 1
ATOM 2231 C C . ASN A 1 294 ? 24.344 -5.551 4.32 1 94.81 294 ASN A C 1
ATOM 2233 O O . ASN A 1 294 ? 24.109 -6.539 5.023 1 94.81 294 ASN A O 1
ATOM 2237 N N . LYS A 1 295 ? 24.156 -4.371 4.73 1 94.69 295 LYS A N 1
ATOM 2238 C CA . LYS A 1 295 ? 23.656 -4.078 6.07 1 94.69 295 LYS A CA 1
ATOM 2239 C C . LYS A 1 295 ? 22.141 -3.889 6.062 1 94.69 295 LYS A C 1
ATOM 2241 O O . LYS A 1 295 ? 21.531 -3.723 5.004 1 94.69 295 LYS A O 1
ATOM 2246 N N . GLN A 1 296 ? 21.609 -3.811 7.254 1 91.5 296 GLN A N 1
ATOM 2247 C CA . GLN A 1 296 ? 20.203 -3.471 7.461 1 91.5 296 GLN A CA 1
ATOM 2248 C C . GLN A 1 296 ? 19.984 -1.966 7.336 1 91.5 296 GLN A C 1
ATOM 2250 O O . GLN A 1 296 ? 20.891 -1.174 7.562 1 91.5 296 GLN A O 1
ATOM 2255 N N . PRO A 1 297 ? 18.75 -1.613 7.027 1 87.94 297 PRO A N 1
ATOM 2256 C CA . PRO A 1 297 ? 18.453 -0.178 6.961 1 87.94 297 PRO A CA 1
ATOM 2257 C C . PRO A 1 297 ? 18.469 0.492 8.336 1 87.94 297 PRO A C 1
ATOM 2259 O O . PRO A 1 297 ? 18.156 -0.15 9.336 1 87.94 297 PRO A O 1
ATOM 2262 N N . TYR A 1 298 ? 18.781 1.735 8.469 1 80.88 298 TYR A N 1
ATOM 2263 C CA . TYR A 1 298 ? 18.688 2.625 9.617 1 80.88 298 TYR A CA 1
ATOM 2264 C C . TYR A 1 298 ? 19.719 2.246 10.688 1 80.88 298 TYR A C 1
ATOM 2266 O O . TYR A 1 298 ? 19.516 2.52 11.875 1 80.88 298 TYR A O 1
ATOM 2274 N N . ILE A 1 299 ? 20.734 1.474 10.281 1 86.94 299 ILE A N 1
ATOM 2275 C CA . ILE A 1 299 ? 21.797 1.118 11.219 1 86.94 299 ILE A CA 1
ATOM 2276 C C . ILE A 1 299 ? 23.062 1.918 10.898 1 86.94 299 ILE A C 1
ATOM 2278 O O . ILE A 1 299 ? 23.219 2.412 9.773 1 86.94 299 ILE A O 1
ATOM 2282 N N . ASP A 1 300 ? 23.844 2.088 11.93 1 90.38 300 ASP A N 1
ATOM 2283 C CA . ASP A 1 300 ? 25.094 2.824 11.828 1 90.38 300 ASP A CA 1
ATOM 2284 C C . ASP A 1 300 ? 26.109 2.057 10.984 1 90.38 300 ASP A C 1
ATOM 2286 O O . ASP A 1 300 ? 26.578 0.981 11.383 1 90.38 300 ASP A O 1
ATOM 2290 N N . THR A 1 301 ? 26.609 2.578 9.812 1 93 301 THR A N 1
ATOM 2291 C CA . THR A 1 301 ? 27.469 1.884 8.852 1 93 301 THR A CA 1
ATOM 2292 C C . THR A 1 301 ? 28.844 1.603 9.445 1 93 301 THR A C 1
ATOM 2294 O O . THR A 1 301 ? 29.328 0.469 9.398 1 93 301 THR A O 1
ATOM 2297 N N . PRO A 1 302 ? 29.5 2.598 10.078 1 93.44 302 PRO A N 1
ATOM 2298 C CA . PRO A 1 302 ? 30.844 2.338 10.609 1 93.44 302 PRO A CA 1
ATOM 2299 C C . PRO A 1 302 ? 30.844 1.277 11.711 1 93.44 302 PRO A C 1
ATOM 2301 O O . PRO A 1 302 ? 31.75 0.455 11.781 1 93.44 302 PRO A O 1
ATOM 2304 N N . THR A 1 303 ? 29.812 1.277 12.5 1 93 303 THR A N 1
ATOM 2305 C CA . THR A 1 303 ? 29.75 0.318 13.602 1 93 303 THR A CA 1
ATOM 2306 C C . THR A 1 303 ? 29.641 -1.107 13.062 1 93 303 THR A C 1
ATOM 2308 O O . THR A 1 303 ? 30.359 -2.002 13.516 1 93 303 THR A O 1
ATOM 2311 N N . VAL A 1 304 ? 28.766 -1.304 12.148 1 94.88 304 VAL A N 1
ATOM 2312 C CA . VAL A 1 304 ? 28.594 -2.629 11.562 1 94.88 304 VAL A CA 1
ATOM 2313 C C . VAL A 1 304 ? 29.844 -3.031 10.789 1 94.88 304 VAL A C 1
ATOM 2315 O O . VAL A 1 304 ? 30.25 -4.195 10.828 1 94.88 304 VAL A O 1
ATOM 2318 N N . THR A 1 305 ? 30.422 -2.092 10.102 1 96.5 305 THR A N 1
ATOM 2319 C CA . THR A 1 305 ? 31.641 -2.359 9.344 1 96.5 305 THR A CA 1
ATOM 2320 C C . THR A 1 305 ? 32.75 -2.846 10.258 1 96.5 305 THR A C 1
ATOM 2322 O O . THR A 1 305 ? 33.406 -3.848 9.969 1 96.5 305 THR A O 1
ATOM 2325 N N . GLN A 1 306 ? 32.938 -2.18 11.383 1 96 306 GLN A N 1
ATOM 2326 C CA . GLN A 1 306 ? 33.969 -2.543 12.328 1 96 306 GLN A CA 1
ATOM 2327 C C . GLN A 1 306 ? 33.719 -3.9 12.969 1 96 306 GLN A C 1
ATOM 2329 O O . GLN A 1 306 ? 34.625 -4.684 13.195 1 96 306 GLN A O 1
ATOM 2334 N N . ALA A 1 307 ? 32.469 -4.105 13.219 1 96.12 307 ALA A N 1
ATOM 2335 C CA . ALA A 1 307 ? 32.094 -5.391 13.805 1 96.12 307 ALA A CA 1
ATOM 2336 C C . ALA A 1 307 ? 32.406 -6.539 12.844 1 96.12 307 ALA A C 1
ATOM 2338 O O . ALA A 1 307 ? 32.875 -7.594 13.266 1 96.12 307 ALA A O 1
ATOM 2339 N N . VAL A 1 308 ? 32.062 -6.363 11.602 1 97 308 VAL A N 1
ATOM 2340 C CA . VAL A 1 308 ? 32.312 -7.383 10.594 1 97 308 VAL A CA 1
ATOM 2341 C C . VAL A 1 308 ? 33.844 -7.566 10.43 1 97 308 VAL A C 1
ATOM 2343 O O . VAL A 1 308 ? 34.312 -8.695 10.297 1 97 308 VAL A O 1
ATOM 2346 N N . GLU A 1 309 ? 34.594 -6.469 10.406 1 97.19 309 GLU A N 1
ATOM 2347 C CA . GLU A 1 309 ? 36.031 -6.539 10.289 1 97.19 309 GLU A CA 1
ATOM 2348 C C . GLU A 1 309 ? 36.656 -7.289 11.469 1 97.19 309 GLU A C 1
ATOM 2350 O O . GLU A 1 309 ? 37.625 -8.023 11.305 1 97.19 309 GLU A O 1
ATOM 2355 N N . ALA A 1 310 ? 36.094 -7.129 12.594 1 95.69 310 ALA A N 1
ATOM 2356 C CA . ALA A 1 310 ? 36.562 -7.836 13.773 1 95.69 310 ALA A CA 1
ATOM 2357 C C . ALA A 1 310 ? 36.375 -9.344 13.633 1 95.69 310 ALA A C 1
ATOM 2359 O O . ALA A 1 310 ? 37.281 -10.117 13.984 1 95.69 310 ALA A O 1
ATOM 2360 N N . VAL A 1 311 ? 35.25 -9.664 13.109 1 94.56 311 VAL A N 1
ATOM 2361 C CA . VAL A 1 311 ? 34.969 -11.078 12.883 1 94.56 311 VAL A CA 1
ATOM 2362 C C . VAL A 1 311 ? 35.906 -11.625 11.82 1 94.56 311 VAL A C 1
ATOM 2364 O O . VAL A 1 311 ? 36.469 -12.719 11.977 1 94.56 311 VAL A O 1
ATOM 2367 N N . MET A 1 312 ? 36.125 -10.953 10.766 1 95.56 312 MET A N 1
ATOM 2368 C CA . MET A 1 312 ? 37 -11.367 9.688 1 95.56 312 MET A CA 1
ATOM 2369 C C . MET A 1 312 ? 38.438 -11.531 10.195 1 95.56 312 MET A C 1
ATOM 2371 O O . MET A 1 312 ? 39.125 -12.492 9.836 1 95.56 312 MET A O 1
ATOM 2375 N N . ASN A 1 313 ? 38.906 -10.609 11.039 1 94 313 ASN A N 1
ATOM 2376 C CA . ASN A 1 313 ? 40.281 -10.664 11.586 1 94 313 ASN A CA 1
ATOM 2377 C C . ASN A 1 313 ? 40.438 -11.867 12.508 1 94 313 ASN A C 1
ATOM 2379 O O . ASN A 1 313 ? 41.5 -12.492 12.523 1 94 313 ASN A O 1
ATOM 2383 N N . SER A 1 314 ? 39.406 -12.148 13.18 1 92.44 314 SER A N 1
ATOM 2384 C CA . SER A 1 314 ? 39.469 -13.289 14.094 1 92.44 314 SER A CA 1
ATOM 2385 C C . SER A 1 314 ? 39.5 -14.609 13.328 1 92.44 314 SER A C 1
ATOM 2387 O O . SER A 1 314 ? 40.156 -15.562 13.766 1 92.44 314 SER A O 1
ATOM 2389 N N . LEU A 1 315 ? 38.875 -14.648 12.195 1 92.44 315 LEU A N 1
ATOM 2390 C CA . LEU A 1 315 ? 38.75 -15.891 11.438 1 92.44 315 LEU A CA 1
ATOM 2391 C C . LEU A 1 315 ? 39.906 -16.078 10.492 1 92.44 315 LEU A C 1
ATOM 2393 O O . LEU A 1 315 ? 40.25 -17.188 10.094 1 92.44 315 LEU A O 1
ATOM 2397 N N . GLN A 1 316 ? 40.531 -15.039 10.086 1 90.94 316 GLN A N 1
ATOM 2398 C CA . GLN A 1 316 ? 41.625 -15.086 9.094 1 90.94 316 GLN A CA 1
ATOM 2399 C C . GLN A 1 316 ? 42.75 -15.984 9.555 1 90.94 316 GLN A C 1
ATOM 2401 O O . GLN A 1 316 ? 43.406 -16.641 8.734 1 90.94 316 GLN A O 1
ATOM 2406 N N . SER A 1 317 ? 42.938 -16.078 10.859 1 88.44 317 SER A N 1
ATOM 2407 C CA . SER A 1 317 ? 44.031 -16.906 11.391 1 88.44 317 SER A CA 1
ATOM 2408 C C . SER A 1 317 ? 43.719 -18.391 11.234 1 88.44 317 SER A C 1
ATOM 2410 O O . SER A 1 317 ? 44.625 -19.219 11.242 1 88.44 317 SER A O 1
ATOM 2412 N N . THR A 1 318 ? 42.5 -18.656 10.992 1 89.19 318 THR A N 1
ATOM 2413 C CA . THR A 1 318 ? 42.094 -20.062 10.891 1 89.19 318 THR A CA 1
ATOM 2414 C C . THR A 1 318 ? 42.094 -20.516 9.438 1 89.19 318 THR A C 1
ATOM 2416 O O . THR A 1 318 ? 41.938 -21.703 9.148 1 89.19 318 THR A O 1
ATOM 2419 N N . PHE A 1 319 ? 42.406 -19.625 8.508 1 92.44 319 PHE A N 1
ATOM 2420 C CA . PHE A 1 319 ? 42.406 -19.984 7.094 1 92.44 319 PHE A CA 1
ATOM 2421 C C . PHE A 1 319 ? 43.656 -20.75 6.699 1 92.44 319 PHE A C 1
ATOM 2423 O O . PHE A 1 319 ? 44.688 -20.609 7.34 1 92.44 319 PHE A O 1
ATOM 2430 N N . PRO A 1 320 ? 43.469 -21.594 5.664 1 92.69 320 PRO A N 1
ATOM 2431 C CA . PRO A 1 320 ? 44.688 -22.172 5.129 1 92.69 320 PRO A CA 1
ATOM 2432 C C . PRO A 1 320 ? 45.719 -21.125 4.719 1 92.69 320 PRO A C 1
ATOM 2434 O O . PRO A 1 320 ? 45.375 -20.062 4.227 1 92.69 320 PRO A O 1
ATOM 2437 N N . PRO A 1 321 ? 47.031 -21.391 4.836 1 91.44 321 PRO A N 1
ATOM 2438 C CA . PRO A 1 321 ? 48.062 -20.391 4.602 1 91.44 321 PRO A CA 1
ATOM 2439 C C . PRO A 1 321 ? 48.125 -19.922 3.143 1 91.44 321 PRO A C 1
ATOM 2441 O O . PRO A 1 321 ? 48.625 -18.844 2.854 1 91.44 321 PRO A O 1
ATOM 2444 N N . ASP A 1 322 ? 47.531 -20.688 2.283 1 94.12 322 ASP A N 1
ATOM 2445 C CA . ASP A 1 322 ? 47.625 -20.328 0.871 1 94.12 322 ASP A CA 1
ATOM 2446 C C . ASP A 1 322 ? 46.438 -19.438 0.459 1 94.12 322 ASP A C 1
ATOM 2448 O O . ASP A 1 322 ? 46.344 -19.062 -0.709 1 94.12 322 ASP A O 1
ATOM 2452 N N . VAL A 1 323 ? 45.594 -19.219 1.361 1 95.25 323 VAL A N 1
ATOM 2453 C CA . VAL A 1 323 ? 44.438 -18.359 1.07 1 95.25 323 VAL A CA 1
ATOM 2454 C C . VAL A 1 323 ? 44.781 -16.922 1.426 1 95.25 323 VAL A C 1
ATOM 2456 O O . VAL A 1 323 ? 45.219 -16.641 2.541 1 95.25 323 VAL A O 1
ATOM 2459 N N . GLU A 1 324 ? 44.562 -16.047 0.451 1 94.75 324 GLU A N 1
ATOM 2460 C CA . GLU A 1 324 ? 44.75 -14.625 0.652 1 94.75 324 GLU A CA 1
ATOM 2461 C C . GLU A 1 324 ? 43.438 -13.867 0.656 1 94.75 324 GLU A C 1
ATOM 2463 O O . GLU A 1 324 ? 42.562 -14.164 -0.148 1 94.75 324 GLU A O 1
ATOM 2468 N N . VAL A 1 325 ? 43.344 -12.984 1.597 1 95.69 325 VAL A N 1
ATOM 2469 C CA . VAL A 1 325 ? 42.125 -12.188 1.726 1 95.69 325 VAL A CA 1
ATOM 2470 C C . VAL A 1 325 ? 42.469 -10.719 1.461 1 95.69 325 VAL A C 1
ATOM 2472 O O . VAL A 1 325 ? 43.406 -10.164 2.035 1 95.69 325 VAL A O 1
ATOM 2475 N N . GLN A 1 326 ? 41.719 -10.102 0.501 1 95.44 326 GLN A N 1
ATOM 2476 C CA . GLN A 1 326 ? 41.875 -8.68 0.209 1 95.44 326 GLN A CA 1
ATOM 2477 C C . GLN A 1 326 ? 40.531 -7.949 0.354 1 95.44 326 GLN A C 1
ATOM 2479 O O . GLN A 1 326 ? 39.531 -8.398 -0.181 1 95.44 326 GLN A O 1
ATOM 2484 N N . ARG A 1 327 ? 40.562 -6.918 1.095 1 95.38 327 ARG A N 1
ATOM 2485 C CA . ARG A 1 327 ? 39.375 -6.062 1.17 1 95.38 327 ARG A CA 1
ATOM 2486 C C . ARG A 1 327 ? 39.25 -5.207 -0.084 1 95.38 327 ARG A C 1
ATOM 2488 O O . ARG A 1 327 ? 40.125 -4.406 -0.395 1 95.38 327 ARG A O 1
ATOM 2495 N N . THR A 1 328 ? 38.188 -5.277 -0.768 1 95.56 328 THR A N 1
ATOM 2496 C CA . THR A 1 328 ? 38.062 -4.648 -2.078 1 95.56 328 THR A CA 1
ATOM 2497 C C . THR A 1 328 ? 37.031 -3.52 -2.047 1 95.56 328 THR A C 1
ATOM 2499 O O . THR A 1 328 ? 36.875 -2.795 -3.031 1 95.56 328 THR A O 1
ATOM 2502 N N . PHE A 1 329 ? 36.312 -3.367 -1.076 1 93.94 329 PHE A N 1
ATOM 2503 C CA . PHE A 1 329 ? 35.344 -2.273 -0.917 1 93.94 329 PHE A CA 1
ATOM 2504 C C . PHE A 1 329 ? 35.062 -2.004 0.558 1 93.94 329 PHE A C 1
ATOM 2506 O O . PHE A 1 329 ? 34.844 -2.938 1.335 1 93.94 329 PHE A O 1
ATOM 2513 N N . ARG A 1 330 ? 35.094 -0.854 0.946 1 94.69 330 ARG A N 1
ATOM 2514 C CA . ARG A 1 330 ? 34.781 -0.389 2.295 1 94.69 330 ARG A CA 1
ATOM 2515 C C . ARG A 1 330 ? 34.062 0.958 2.258 1 94.69 330 ARG A C 1
ATOM 2517 O O . ARG A 1 330 ? 34.688 2.006 2.16 1 94.69 330 ARG A O 1
ATOM 2524 N N . GLN A 1 331 ? 32.812 0.954 2.414 1 92.06 331 GLN A N 1
ATOM 2525 C CA . GLN A 1 331 ? 32 2.162 2.301 1 92.06 331 GLN A CA 1
ATOM 2526 C C . GLN A 1 331 ? 32.375 3.182 3.369 1 92.06 331 GLN A C 1
ATOM 2528 O O . GLN A 1 331 ? 32.344 4.391 3.129 1 92.06 331 GLN A O 1
ATOM 2533 N N . SER A 1 332 ? 32.812 2.67 4.512 1 92.25 332 SER A N 1
ATOM 2534 C CA . SER A 1 332 ? 33.156 3.537 5.637 1 92.25 332 SER A CA 1
ATOM 2535 C C . SER A 1 332 ? 34.281 4.477 5.281 1 92.25 332 SER A C 1
ATOM 2537 O O . SER A 1 332 ? 34.438 5.547 5.875 1 92.25 332 SER A O 1
ATOM 2539 N N . ASN A 1 333 ? 35.094 4.16 4.312 1 90.62 333 ASN A N 1
ATOM 2540 C CA . ASN A 1 333 ? 36.156 5.051 3.877 1 90.62 333 ASN A CA 1
ATOM 2541 C C . ASN A 1 333 ? 35.625 6.344 3.279 1 90.62 333 ASN A C 1
ATOM 2543 O O . ASN A 1 333 ? 36.094 7.43 3.582 1 90.62 333 ASN A O 1
ATOM 2547 N N . PHE A 1 334 ? 34.719 6.215 2.465 1 87 334 PHE A N 1
ATOM 2548 C CA . PHE A 1 334 ? 34.094 7.395 1.888 1 87 334 PHE A CA 1
ATOM 2549 C C . PHE A 1 334 ? 33.375 8.211 2.963 1 87 334 PHE A C 1
ATOM 2551 O O . PHE A 1 334 ? 33.406 9.445 2.934 1 87 334 PHE A O 1
ATOM 2558 N N . ILE A 1 335 ? 32.719 7.457 3.865 1 90.25 335 ILE A N 1
ATOM 2559 C CA . ILE A 1 335 ? 32 8.133 4.941 1 90.25 335 ILE A CA 1
ATOM 2560 C C . ILE A 1 335 ? 32.969 8.945 5.785 1 90.25 335 ILE A C 1
ATOM 2562 O O . ILE A 1 335 ? 32.719 10.117 6.078 1 90.25 335 ILE A O 1
ATOM 2566 N N . ASP A 1 336 ? 34.062 8.336 6.098 1 90.19 336 ASP A N 1
ATOM 2567 C CA . ASP A 1 336 ? 35.094 9.023 6.898 1 90.19 336 ASP A CA 1
ATOM 2568 C C . ASP A 1 336 ? 35.625 10.25 6.172 1 90.19 336 ASP A C 1
ATOM 2570 O O . ASP A 1 336 ? 35.781 11.312 6.77 1 90.19 336 ASP A O 1
ATOM 2574 N N . SER A 1 337 ? 35.875 10.094 4.914 1 88.62 337 SER A N 1
ATOM 2575 C CA . SER A 1 337 ? 36.406 11.203 4.121 1 88.62 337 SER A CA 1
ATOM 2576 C C . SER A 1 337 ? 35.344 12.305 3.961 1 88.62 337 SER A C 1
ATOM 2578 O O . SER A 1 337 ? 35.656 13.484 4.137 1 88.62 337 SER A O 1
ATOM 2580 N N . ALA A 1 338 ? 34.188 11.867 3.609 1 88.25 338 ALA A N 1
ATOM 2581 C CA . ALA A 1 338 ? 33.125 12.836 3.371 1 88.25 338 ALA A CA 1
ATOM 2582 C C . ALA A 1 338 ? 32.781 13.609 4.645 1 88.25 338 ALA A C 1
ATOM 2584 O O . ALA A 1 338 ? 32.719 14.844 4.629 1 88.25 338 ALA A O 1
ATOM 2585 N N . ILE A 1 339 ? 32.625 12.883 5.711 1 87.25 339 ILE A N 1
ATOM 2586 C CA . ILE A 1 339 ? 32.281 13.508 6.984 1 87.25 339 ILE A CA 1
ATOM 2587 C C . ILE A 1 339 ? 33.438 14.344 7.484 1 87.25 339 ILE A C 1
ATOM 2589 O O . ILE A 1 339 ? 33.25 15.43 8.039 1 87.25 339 ILE A O 1
ATOM 2593 N N . GLY A 1 340 ? 34.625 13.82 7.305 1 88.62 340 GLY A N 1
ATOM 2594 C CA . GLY A 1 340 ? 35.781 14.586 7.672 1 88.62 340 GLY A CA 1
ATOM 2595 C C . GLY A 1 340 ? 35.906 15.898 6.918 1 88.62 340 GLY A C 1
ATOM 2596 O O . GLY A 1 340 ? 36.219 16.938 7.508 1 88.62 340 GLY A O 1
ATOM 2597 N N . ASN A 1 341 ? 35.656 15.875 5.711 1 88.62 341 ASN A N 1
ATOM 2598 C CA . ASN A 1 341 ? 35.75 17.062 4.871 1 88.62 341 ASN A CA 1
ATOM 2599 C C . ASN A 1 341 ? 34.688 18.078 5.215 1 88.62 341 ASN A C 1
ATOM 2601 O O . ASN A 1 341 ? 34.969 19.281 5.344 1 88.62 341 ASN A O 1
ATOM 2605 N N . VAL A 1 342 ? 33.562 17.641 5.305 1 86.38 342 VAL A N 1
ATOM 2606 C CA . VAL A 1 342 ? 32.469 18.562 5.609 1 86.38 342 VAL A CA 1
ATOM 2607 C C . VAL A 1 342 ? 32.656 19.125 7.012 1 86.38 342 VAL A C 1
ATOM 2609 O O . VAL A 1 342 ? 32.406 20.312 7.242 1 86.38 342 VAL A O 1
ATOM 2612 N N . SER A 1 343 ? 33.031 18.266 7.922 1 88.69 343 SER A N 1
ATOM 2613 C CA . SER A 1 343 ? 33.312 18.734 9.273 1 88.69 343 SER A CA 1
ATOM 2614 C C . SER A 1 343 ? 34.438 19.734 9.289 1 88.69 343 SER A C 1
ATOM 2616 O O . SER A 1 343 ? 34.438 20.688 10.07 1 88.69 343 SER A O 1
ATOM 2618 N N . GLY A 1 344 ? 35.406 19.438 8.5 1 89.81 344 GLY A N 1
ATOM 2619 C CA . GLY A 1 344 ? 36.5 20.406 8.359 1 89.81 344 GLY A CA 1
ATOM 2620 C C . GLY A 1 344 ? 36.031 21.766 7.867 1 89.81 344 GLY A C 1
ATOM 2621 O O . GLY A 1 344 ? 36.438 22.797 8.398 1 89.81 344 GLY A O 1
ATOM 2622 N N . SER A 1 345 ? 35.25 21.719 6.941 1 88.94 345 SER A N 1
ATOM 2623 C CA . SER A 1 345 ? 34.656 22.953 6.43 1 88.94 345 SER A CA 1
ATOM 2624 C C . SER A 1 345 ? 33.844 23.672 7.496 1 88.94 345 SER A C 1
ATOM 2626 O O . SER A 1 345 ? 33.844 24.906 7.574 1 88.94 345 SER A O 1
ATOM 2628 N N . LEU A 1 346 ? 33.188 22.828 8.18 1 88.19 346 LEU A N 1
ATOM 2629 C CA . LEU A 1 346 ? 32.375 23.375 9.266 1 88.19 346 LEU A CA 1
ATOM 2630 C C . LEU A 1 346 ? 33.281 24.094 10.289 1 88.19 346 LEU A C 1
ATOM 2632 O O . LEU A 1 346 ? 33 25.219 10.68 1 88.19 346 LEU A O 1
ATOM 2636 N N . ILE A 1 347 ? 34.344 23.469 10.734 1 91.12 347 ILE A N 1
ATOM 2637 C CA . ILE A 1 347 ? 35.25 24.016 11.734 1 91.12 347 ILE A CA 1
ATOM 2638 C C . ILE A 1 347 ? 35.938 25.266 11.18 1 91.12 347 ILE A C 1
ATOM 2640 O O . ILE A 1 347 ? 36.062 26.281 11.875 1 91.12 347 ILE A O 1
ATOM 2644 N N . GLN A 1 348 ? 36.312 25.219 9.977 1 92.19 348 GLN A N 1
ATOM 2645 C CA . GLN A 1 348 ? 36.938 26.375 9.336 1 92.19 348 GLN A CA 1
ATOM 2646 C C . GLN A 1 348 ? 35.938 27.547 9.258 1 92.19 348 GLN A C 1
ATOM 2648 O O . GLN A 1 348 ? 36.312 28.703 9.445 1 92.19 348 GLN A O 1
ATOM 2653 N N . GLY A 1 349 ? 34.781 27.172 8.898 1 89.25 349 GLY A N 1
ATOM 2654 C CA . GLY A 1 349 ? 33.75 28.203 8.891 1 89.25 349 GLY A CA 1
ATOM 2655 C C . GLY A 1 349 ? 33.562 28.859 10.242 1 89.25 349 GLY A C 1
ATOM 2656 O O . GLY A 1 349 ? 33.469 30.078 10.336 1 89.25 349 GLY A O 1
ATOM 2657 N N . ILE A 1 350 ? 33.594 28.078 11.273 1 88.81 350 ILE A N 1
ATOM 2658 C CA . ILE A 1 350 ? 33.469 28.578 12.633 1 88.81 350 ILE A CA 1
ATOM 2659 C C . ILE A 1 350 ? 34.625 29.5 12.969 1 88.81 350 ILE A C 1
ATOM 2661 O O . ILE A 1 350 ? 34.469 30.562 13.57 1 88.81 350 ILE A O 1
ATOM 2665 N N . ILE A 1 351 ? 35.75 29.141 12.555 1 91.62 351 ILE A N 1
ATOM 2666 C CA . ILE A 1 351 ? 36.938 29.906 12.836 1 91.62 351 ILE A CA 1
ATOM 2667 C C . ILE A 1 351 ? 36.906 31.234 12.094 1 91.62 351 ILE A C 1
ATOM 2669 O O . ILE A 1 351 ? 37.188 32.281 12.672 1 91.62 351 ILE A O 1
ATOM 2673 N N . ILE A 1 352 ? 36.5 31.156 10.883 1 91.94 352 ILE A N 1
ATOM 2674 C CA . ILE A 1 352 ? 36.438 32.375 10.07 1 91.94 352 ILE A CA 1
ATOM 2675 C C . ILE A 1 352 ? 35.406 33.312 10.664 1 91.94 352 ILE A C 1
ATOM 2677 O O . ILE A 1 352 ? 35.656 34.531 10.797 1 91.94 352 ILE A O 1
ATOM 2681 N N . VAL A 1 353 ? 34.344 32.812 10.969 1 88.44 353 VAL A N 1
ATOM 2682 C CA . VAL A 1 353 ? 33.281 33.625 11.562 1 88.44 353 VAL A CA 1
ATOM 2683 C C . VAL A 1 353 ? 33.781 34.219 12.875 1 88.44 353 VAL A C 1
ATOM 2685 O O . VAL A 1 353 ? 33.5 35.375 13.172 1 88.44 353 VAL A O 1
ATOM 2688 N N . SER A 1 354 ? 34.531 33.469 13.633 1 88.25 354 SER A N 1
ATOM 2689 C CA . SER A 1 354 ? 35.094 33.938 14.898 1 88.25 354 SER A CA 1
ATOM 2690 C C . SER A 1 354 ? 36.094 35.062 14.68 1 88.25 354 SER A C 1
ATOM 2692 O O . SER A 1 354 ? 36.094 36.062 15.414 1 88.25 354 SER A O 1
ATOM 2694 N N . VAL A 1 355 ? 36.812 34.938 13.688 1 89.44 355 VAL A N 1
ATOM 2695 C CA . VAL A 1 355 ? 37.844 35.938 13.383 1 89.44 355 VAL A CA 1
ATOM 2696 C C . VAL A 1 355 ? 37.156 37.25 12.938 1 89.44 355 VAL A C 1
ATOM 2698 O O . VAL A 1 355 ? 37.562 38.344 13.344 1 89.44 355 VAL A O 1
ATOM 2701 N N . ILE A 1 356 ? 36.219 37.094 12.094 1 87.81 356 ILE A N 1
ATOM 2702 C CA . ILE A 1 356 ? 35.5 38.25 11.617 1 87.81 356 ILE A CA 1
ATOM 2703 C C . ILE A 1 356 ? 34.844 38.969 12.797 1 87.81 356 ILE A C 1
ATOM 2705 O O . ILE A 1 356 ? 34.875 40.219 12.891 1 87.81 356 ILE A O 1
ATOM 2709 N N . MET A 1 357 ? 34.344 38.219 13.656 1 84.56 357 MET A N 1
ATOM 2710 C CA . MET A 1 357 ? 33.688 38.781 14.828 1 84.56 357 MET A CA 1
ATOM 2711 C C . MET A 1 357 ? 34.688 39.5 15.719 1 84.56 357 MET A C 1
ATOM 2713 O O . MET A 1 357 ? 34.438 40.562 16.234 1 84.56 357 MET A O 1
ATOM 2717 N N . LEU A 1 358 ? 35.844 38.938 15.859 1 84.81 358 LEU A N 1
ATOM 2718 C CA . LEU A 1 358 ? 36.875 39.562 16.688 1 84.81 358 LEU A CA 1
ATOM 2719 C C . LEU A 1 358 ? 37.406 40.844 16.047 1 84.81 358 LEU A C 1
ATOM 2721 O O . LEU A 1 358 ? 37.75 41.781 16.766 1 84.81 358 LEU A O 1
ATOM 2725 N N . LEU A 1 359 ? 37.406 40.844 14.773 1 85.56 359 LEU A N 1
ATOM 2726 C CA . LEU A 1 359 ? 37.906 42.031 14.07 1 85.56 359 LEU A CA 1
ATOM 2727 C C . LEU A 1 359 ? 36.938 43.188 14.188 1 85.56 359 LEU A C 1
ATOM 2729 O O . LEU A 1 359 ? 37.344 44.344 14.352 1 85.56 359 LEU A O 1
ATOM 2733 N N . PHE A 1 360 ? 35.75 42.938 14.125 1 82.69 360 PHE A N 1
ATOM 2734 C CA . PHE A 1 360 ? 34.75 44 14.172 1 82.69 360 PHE A CA 1
ATOM 2735 C C . PHE A 1 360 ? 34.5 44.438 15.609 1 82.69 360 PHE A C 1
ATOM 2737 O O . PHE A 1 360 ? 34.312 45.625 15.867 1 82.69 360 PHE A O 1
ATOM 2744 N N . LEU A 1 361 ? 34.5 43.5 16.578 1 76.62 361 LEU A N 1
ATOM 2745 C CA . LEU A 1 361 ? 34.156 43.844 17.953 1 76.62 361 LEU A CA 1
ATOM 2746 C C . LEU A 1 361 ? 35.406 44.219 18.766 1 76.62 361 LEU A C 1
ATOM 2748 O O . LEU A 1 361 ? 35.312 45 19.688 1 76.62 361 LEU A O 1
ATOM 2752 N N . MET A 1 362 ? 36.656 43.812 18.516 1 76.62 362 MET A N 1
ATOM 2753 C CA . MET A 1 362 ? 37.969 44.062 19.109 1 76.62 362 MET A CA 1
ATOM 2754 C C . MET A 1 362 ? 37.906 44.031 20.625 1 76.62 362 MET A C 1
ATOM 2756 O O . MET A 1 362 ? 38.531 44.875 21.297 1 76.62 362 MET A O 1
ATOM 2760 N N . ASN A 1 363 ? 36.906 43.406 21.156 1 81.94 363 ASN A N 1
ATOM 2761 C CA . ASN A 1 363 ? 36.719 43.156 22.578 1 81.94 363 ASN A CA 1
ATOM 2762 C C . ASN A 1 363 ? 36.406 41.688 22.859 1 81.94 363 ASN A C 1
ATOM 2764 O O . ASN A 1 363 ? 35.469 41.125 22.297 1 81.94 363 ASN A O 1
ATOM 2768 N N . TRP A 1 364 ? 37.25 41.125 23.703 1 83.44 364 TRP A N 1
ATOM 2769 C CA . TRP A 1 364 ? 37.125 39.719 23.953 1 83.44 364 TRP A CA 1
ATOM 2770 C C . TRP A 1 364 ? 35.812 39.375 24.656 1 83.44 364 TRP A C 1
ATOM 2772 O O . TRP A 1 364 ? 35.281 38.281 24.516 1 83.44 364 TRP A O 1
ATOM 2782 N N . ARG A 1 365 ? 35.312 40.25 25.453 1 87.44 365 ARG A N 1
ATOM 2783 C CA . ARG A 1 365 ? 34.062 40 26.156 1 87.44 365 ARG A CA 1
ATOM 2784 C C . ARG A 1 365 ? 32.906 39.906 25.172 1 87.44 365 ARG A C 1
ATOM 2786 O O . ARG A 1 365 ? 32.094 38.969 25.266 1 87.44 365 ARG A O 1
ATOM 2793 N N . THR A 1 366 ? 32.844 40.875 24.219 1 86.81 366 THR A N 1
ATOM 2794 C CA . THR A 1 366 ? 31.797 40.844 23.219 1 86.81 366 THR A CA 1
ATOM 2795 C C . THR A 1 366 ? 31.953 39.625 22.281 1 86.81 366 THR A C 1
ATOM 2797 O O . THR A 1 366 ? 30.969 39.062 21.828 1 86.81 366 THR A O 1
ATOM 2800 N N . ALA A 1 367 ? 33.125 39.25 22.094 1 86.94 367 ALA A N 1
ATOM 2801 C CA . ALA A 1 367 ? 33.406 38.094 21.25 1 86.94 367 ALA A CA 1
ATOM 2802 C C . ALA A 1 367 ? 32.906 36.781 21.891 1 86.94 367 ALA A C 1
ATOM 2804 O O . ALA A 1 367 ? 32.312 35.969 21.219 1 86.94 367 ALA A O 1
ATOM 2805 N N . ILE A 1 368 ? 33.125 36.625 23.094 1 89.56 368 ILE A N 1
ATOM 2806 C CA . ILE A 1 368 ? 32.719 35.406 23.781 1 89.56 368 ILE A CA 1
ATOM 2807 C C . ILE A 1 368 ? 31.203 35.281 23.812 1 89.56 368 ILE A C 1
ATOM 2809 O O . ILE A 1 368 ? 30.641 34.188 23.703 1 89.56 368 ILE A O 1
ATOM 2813 N N . ILE A 1 369 ? 30.547 36.406 24 1 90.94 369 ILE A N 1
ATOM 2814 C CA . ILE A 1 369 ? 29.094 36.406 24.047 1 90.94 369 ILE A CA 1
ATOM 2815 C C . ILE A 1 369 ? 28.531 35.938 22.719 1 90.94 369 ILE A C 1
ATOM 2817 O O . ILE A 1 369 ? 27.656 35.062 22.672 1 90.94 369 ILE A O 1
ATOM 2821 N N . THR A 1 370 ? 29.016 36.406 21.625 1 88.38 370 THR A N 1
ATOM 2822 C CA . THR A 1 370 ? 28.484 36.094 20.312 1 88.38 370 THR A CA 1
ATOM 2823 C C . THR A 1 370 ? 28.969 34.719 19.844 1 88.38 370 THR A C 1
ATOM 2825 O O . THR A 1 370 ? 28.219 33.969 19.25 1 88.38 370 THR A O 1
ATOM 2828 N N . LEU A 1 371 ? 30.156 34.375 20.172 1 89.25 371 LEU A N 1
ATOM 2829 C CA . LEU A 1 371 ? 30.75 33.156 19.672 1 89.25 371 LEU A CA 1
ATOM 2830 C C . LEU A 1 371 ? 30.188 31.938 20.422 1 89.25 371 LEU A C 1
ATOM 2832 O O . LEU A 1 371 ? 30.141 30.844 19.875 1 89.25 371 LEU A O 1
ATOM 2836 N N . SER A 1 372 ? 29.781 32.094 21.625 1 91.19 372 SER A N 1
ATOM 2837 C CA . SER A 1 372 ? 29.234 30.984 22.406 1 91.19 372 SER A CA 1
ATOM 2838 C C . SER A 1 372 ? 27.906 30.516 21.812 1 91.19 372 SER A C 1
ATOM 2840 O O . SER A 1 372 ? 27.484 29.375 22.016 1 91.19 372 SER A O 1
ATOM 2842 N N . ALA A 1 373 ? 27.297 31.359 21.094 1 91.31 373 ALA A N 1
ATOM 2843 C CA . ALA A 1 373 ? 26.016 31.031 20.484 1 91.31 373 ALA A CA 1
ATOM 2844 C C . ALA A 1 373 ? 26.188 29.984 19.375 1 91.31 373 ALA A C 1
ATOM 2846 O O . ALA A 1 373 ? 25.281 29.188 19.109 1 91.31 373 ALA A O 1
ATOM 2847 N N . ILE A 1 374 ? 27.281 29.906 18.719 1 91.5 374 ILE A N 1
ATOM 2848 C CA . ILE A 1 374 ? 27.5 29.047 17.562 1 91.5 374 ILE A CA 1
ATOM 2849 C C . ILE A 1 374 ? 27.5 27.578 18 1 91.5 374 ILE A C 1
ATOM 2851 O O . ILE A 1 374 ? 26.609 26.812 17.609 1 91.5 374 ILE A O 1
ATOM 2855 N N . PRO A 1 375 ? 28.359 27.188 18.922 1 90.69 375 PRO A N 1
ATOM 2856 C CA . PRO A 1 375 ? 28.375 25.766 19.297 1 90.69 375 PRO A CA 1
ATOM 2857 C C . PRO A 1 375 ? 27.094 25.328 20 1 90.69 375 PRO A C 1
ATOM 2859 O O . PRO A 1 375 ? 26.609 24.219 19.781 1 90.69 375 PRO A O 1
ATOM 2862 N N . LEU A 1 376 ? 26.578 26.172 20.797 1 94.38 376 LEU A N 1
ATOM 2863 C CA . LEU A 1 376 ? 25.391 25.797 21.547 1 94.38 376 LEU A CA 1
ATOM 2864 C C . LEU A 1 376 ? 24.203 25.609 20.609 1 94.38 376 LEU A C 1
ATOM 2866 O O . LEU A 1 376 ? 23.438 24.656 20.75 1 94.38 376 LEU A O 1
ATOM 2870 N N . SER A 1 377 ? 24 26.531 19.703 1 94.81 377 SER A N 1
ATOM 2871 C CA . SER A 1 377 ? 22.891 26.422 18.766 1 94.81 377 SER A CA 1
ATOM 2872 C C . SER A 1 377 ? 23.031 25.188 17.891 1 94.81 377 SER A C 1
ATOM 2874 O O . SER A 1 377 ? 22.047 24.484 17.609 1 94.81 377 SER A O 1
ATOM 2876 N N . LEU A 1 378 ? 24.141 24.906 17.406 1 93.62 378 LEU A N 1
ATOM 2877 C CA . LEU A 1 378 ? 24.391 23.75 16.562 1 93.62 378 LEU A CA 1
ATOM 2878 C C . LEU A 1 378 ? 24.156 22.453 17.328 1 93.62 378 LEU A C 1
ATOM 2880 O O . LEU A 1 378 ? 23.547 21.516 16.797 1 93.62 378 LEU A O 1
ATOM 2884 N N . LEU A 1 379 ? 24.562 22.438 18.547 1 94.12 379 LEU A N 1
ATOM 2885 C CA . LEU A 1 379 ? 24.406 21.234 19.359 1 94.12 379 LEU A CA 1
ATOM 2886 C C . LEU A 1 379 ? 22.938 21 19.703 1 94.12 379 LEU A C 1
ATOM 2888 O O . LEU A 1 379 ? 22.469 19.859 19.688 1 94.12 379 LEU A O 1
ATOM 2892 N N . ILE A 1 380 ? 22.281 22.062 20.047 1 94.5 380 ILE A N 1
ATOM 2893 C CA . ILE A 1 380 ? 20.859 21.922 20.297 1 94.5 380 ILE A CA 1
ATOM 2894 C C . ILE A 1 380 ? 20.141 21.453 19.031 1 94.5 380 ILE A C 1
ATOM 2896 O O . ILE A 1 380 ? 19.25 20.609 19.094 1 94.5 380 ILE A O 1
ATOM 2900 N N . GLY A 1 381 ? 20.531 22.047 17.953 1 93.19 381 GLY A N 1
ATOM 2901 C CA . GLY A 1 381 ? 19.984 21.609 16.688 1 93.19 381 GLY A CA 1
ATOM 2902 C C . GLY A 1 381 ? 20.219 20.125 16.438 1 93.19 381 GLY A C 1
ATOM 2903 O O . GLY A 1 381 ? 19.297 19.422 15.984 1 93.19 381 GLY A O 1
ATOM 2904 N N . LEU A 1 382 ? 21.297 19.625 16.688 1 93.5 382 LEU A N 1
ATOM 2905 C CA . LEU A 1 382 ? 21.641 18.219 16.5 1 93.5 382 LEU A CA 1
ATOM 2906 C C . LEU A 1 382 ? 20.828 17.328 17.438 1 93.5 382 LEU A C 1
ATOM 2908 O O . LEU A 1 382 ? 20.422 16.234 17.047 1 93.5 382 LEU A O 1
ATOM 2912 N N . MET A 1 383 ? 20.656 17.766 18.609 1 93.88 383 MET A N 1
ATOM 2913 C CA . MET A 1 383 ? 19.875 17 19.578 1 93.88 383 MET A CA 1
ATOM 2914 C C . MET A 1 383 ? 18.422 16.891 19.125 1 93.88 383 MET A C 1
ATOM 2916 O O . MET A 1 383 ? 17.797 15.844 19.297 1 93.88 383 MET A O 1
ATOM 2920 N N . LEU A 1 384 ? 17.969 17.938 18.625 1 93.38 384 LEU A N 1
ATOM 2921 C CA . LEU A 1 384 ? 16.594 17.906 18.109 1 93.38 384 LEU A CA 1
ATOM 2922 C C . LEU A 1 384 ? 16.5 17 16.891 1 93.38 384 LEU A C 1
ATOM 2924 O O . LEU A 1 384 ? 15.484 16.312 16.703 1 93.38 384 LEU A O 1
ATOM 2928 N N . MET A 1 385 ? 17.469 17.047 16.094 1 92.81 385 MET A N 1
ATOM 2929 C CA . MET A 1 385 ? 17.531 16.141 14.961 1 92.81 385 MET A CA 1
ATOM 2930 C C . MET A 1 385 ? 17.469 14.688 15.422 1 92.81 385 MET A C 1
ATOM 2932 O O . MET A 1 385 ? 16.75 13.875 14.836 1 92.81 385 MET A O 1
ATOM 2936 N N . LYS A 1 386 ? 18.188 14.359 16.375 1 91.94 386 LYS A N 1
ATOM 2937 C CA . LYS A 1 386 ? 18.188 13.016 16.922 1 91.94 386 LYS A CA 1
ATOM 2938 C C . LYS A 1 386 ? 16.797 12.633 17.438 1 91.94 386 LYS A C 1
ATOM 2940 O O . LYS A 1 386 ? 16.344 11.5 17.25 1 91.94 386 LYS A O 1
ATOM 2945 N N . ALA A 1 387 ? 16.141 13.57 18.016 1 91.25 387 ALA A N 1
ATOM 2946 C CA . ALA A 1 387 ? 14.82 13.328 18.578 1 91.25 387 ALA A CA 1
ATOM 2947 C C . ALA A 1 387 ? 13.805 13.023 17.5 1 91.25 387 ALA A C 1
ATOM 2949 O O . ALA A 1 387 ? 12.852 12.258 17.719 1 91.25 387 ALA A O 1
ATOM 2950 N N . VAL A 1 388 ? 13.984 13.531 16.375 1 88.5 388 VAL A N 1
ATOM 2951 C CA . VAL A 1 388 ? 13.047 13.297 15.281 1 88.5 388 VAL A CA 1
ATOM 2952 C C . VAL A 1 388 ? 13.508 12.102 14.453 1 88.5 388 VAL A C 1
ATOM 2954 O O . VAL A 1 388 ? 12.875 11.75 13.453 1 88.5 388 VAL A O 1
ATOM 2957 N N . GLY A 1 389 ? 14.602 11.477 14.812 1 86.94 389 GLY A N 1
ATOM 2958 C CA . GLY A 1 389 ? 15.023 10.227 14.203 1 86.94 389 GLY A CA 1
ATOM 2959 C C . GLY A 1 389 ? 16 10.422 13.055 1 86.94 389 GLY A C 1
ATOM 2960 O O . GLY A 1 389 ? 16.203 9.516 12.242 1 86.94 389 GLY A O 1
ATOM 2961 N N . LEU A 1 390 ? 16.547 11.555 12.891 1 90.12 390 LEU A N 1
ATOM 2962 C CA . LEU A 1 390 ? 17.516 11.805 11.828 1 90.12 390 LEU A CA 1
ATOM 2963 C C . LEU A 1 390 ? 18.922 11.484 12.289 1 90.12 390 LEU A C 1
ATOM 2965 O O . LEU A 1 390 ? 19.281 11.727 13.445 1 90.12 390 LEU A O 1
ATOM 2969 N N . GLY A 1 391 ? 19.703 10.938 11.414 1 91.56 391 GLY A N 1
ATOM 2970 C CA . GLY A 1 391 ? 21.109 10.656 11.68 1 91.56 391 GLY A CA 1
ATOM 2971 C C . GLY A 1 391 ? 22.047 11.695 11.094 1 91.56 391 GLY A C 1
ATOM 2972 O O . GLY A 1 391 ? 21.594 12.742 10.609 1 91.56 391 GLY A O 1
ATOM 2973 N N . ILE A 1 392 ? 23.312 11.438 11.242 1 92 392 ILE A N 1
ATOM 2974 C CA . ILE A 1 392 ? 24.328 12.328 10.711 1 92 392 ILE A CA 1
ATOM 2975 C C . ILE A 1 392 ? 24.781 11.844 9.344 1 92 392 ILE A C 1
ATOM 2977 O O . ILE A 1 392 ? 25.109 10.664 9.172 1 92 392 ILE A O 1
ATOM 2981 N N . ASN A 1 393 ? 24.734 12.625 8.414 1 92.19 393 ASN A N 1
ATOM 2982 C CA . ASN A 1 393 ? 25.219 12.375 7.055 1 92.19 393 ASN A CA 1
ATOM 2983 C C . ASN A 1 393 ? 25.672 13.656 6.371 1 92.19 393 ASN A C 1
ATOM 2985 O O . ASN A 1 393 ? 25.656 14.727 6.977 1 92.19 393 ASN A O 1
ATOM 2989 N N . THR A 1 394 ? 26.109 13.547 5.203 1 88.94 394 THR A N 1
ATOM 2990 C CA . THR A 1 394 ? 26.656 14.695 4.492 1 88.94 394 THR A CA 1
ATOM 2991 C C . THR A 1 394 ? 25.609 15.789 4.34 1 88.94 394 THR A C 1
ATOM 2993 O O . THR A 1 394 ? 25.938 16.984 4.414 1 88.94 394 THR A O 1
ATOM 2996 N N . MET A 1 395 ? 24.422 15.383 4.195 1 90.75 395 MET A N 1
ATOM 2997 C CA . MET A 1 395 ? 23.359 16.359 3.963 1 90.75 395 MET A CA 1
ATOM 2998 C C . MET A 1 395 ? 22.984 17.062 5.262 1 90.75 395 MET A C 1
ATOM 3000 O O . MET A 1 395 ? 22.844 18.281 5.289 1 90.75 395 MET A O 1
ATOM 3004 N N . THR A 1 396 ? 22.812 16.359 6.289 1 92.69 396 THR A N 1
ATOM 3005 C CA . THR A 1 396 ? 22.484 16.969 7.566 1 92.69 396 THR A CA 1
ATOM 3006 C C . THR A 1 396 ? 23.625 17.844 8.055 1 92.69 396 THR A C 1
ATOM 3008 O O . THR A 1 396 ? 23.406 18.938 8.586 1 92.69 396 THR A O 1
ATOM 3011 N N . LEU A 1 397 ? 24.828 17.375 7.887 1 89.19 397 LEU A N 1
ATOM 3012 C CA . LEU A 1 397 ? 26 18.188 8.227 1 89.19 397 LEU A CA 1
ATOM 3013 C C . LEU A 1 397 ? 26.062 19.438 7.355 1 89.19 397 LEU A C 1
ATOM 3015 O O . LEU A 1 397 ? 26.453 20.516 7.824 1 89.19 397 LEU A O 1
ATOM 3019 N N . GLY A 1 398 ? 25.75 19.203 6.133 1 88.12 398 GLY A N 1
ATOM 3020 C CA . GLY A 1 398 ? 25.672 20.344 5.246 1 88.12 398 GLY A CA 1
ATOM 3021 C C . GLY A 1 398 ? 24.703 21.406 5.727 1 88.12 398 GLY A C 1
ATOM 3022 O O . GLY A 1 398 ? 24.969 22.609 5.602 1 88.12 398 GLY A O 1
ATOM 3023 N N . GLY A 1 399 ? 23.609 20.953 6.164 1 89.94 399 GLY A N 1
ATOM 3024 C CA . GLY A 1 399 ? 22.641 21.891 6.73 1 89.94 399 GLY A CA 1
ATOM 3025 C C . GLY A 1 399 ? 23.203 22.688 7.895 1 89.94 399 GLY A C 1
ATOM 3026 O O . GLY A 1 399 ? 22.906 23.875 8.047 1 89.94 399 GLY A O 1
ATOM 3027 N N . LEU A 1 400 ? 24.031 22.094 8.633 1 90.38 400 LEU A N 1
ATOM 3028 C CA . LEU A 1 400 ? 24.672 22.766 9.758 1 90.38 400 LEU A CA 1
ATOM 3029 C C . LEU A 1 400 ? 25.703 23.781 9.281 1 90.38 400 LEU A C 1
ATOM 3031 O O . LEU A 1 400 ? 25.828 24.875 9.852 1 90.38 400 LEU A O 1
ATOM 3035 N N . VAL A 1 401 ? 26.391 23.438 8.266 1 88.75 401 VAL A N 1
ATOM 3036 C CA . VAL A 1 401 ? 27.391 24.344 7.715 1 88.75 401 VAL A CA 1
ATOM 3037 C C . VAL A 1 401 ? 26.719 25.609 7.188 1 88.75 401 VAL A C 1
ATOM 3039 O O . VAL A 1 401 ? 27.219 26.719 7.402 1 88.75 401 VAL A O 1
ATOM 3042 N N . VAL A 1 402 ? 25.688 25.344 6.582 1 86.81 402 VAL A N 1
ATOM 3043 C CA . VAL A 1 402 ? 24.969 26.484 6.012 1 86.81 402 VAL A CA 1
ATOM 3044 C C . VAL A 1 402 ? 24.422 27.359 7.133 1 86.81 402 VAL A C 1
ATOM 3046 O O . VAL A 1 402 ? 24.328 28.578 6.98 1 86.81 402 VAL A O 1
ATOM 3049 N N . ALA A 1 403 ? 24.188 26.781 8.211 1 89.69 403 ALA A N 1
ATOM 3050 C CA . ALA A 1 403 ? 23.547 27.484 9.328 1 89.69 403 ALA A CA 1
ATOM 3051 C C . ALA A 1 403 ? 24.562 28.312 10.109 1 89.69 403 ALA A C 1
ATOM 3053 O O . ALA A 1 403 ? 24.203 29.234 10.836 1 89.69 403 ALA A O 1
ATOM 3054 N N . ILE A 1 404 ? 25.828 28.109 10.055 1 87.25 404 ILE A N 1
ATOM 3055 C CA . ILE A 1 404 ? 26.844 28.719 10.898 1 87.25 404 ILE A CA 1
ATOM 3056 C C . ILE A 1 404 ? 26.781 30.234 10.781 1 87.25 404 ILE A C 1
ATOM 3058 O O . ILE A 1 404 ? 26.797 30.953 11.797 1 87.25 404 ILE A O 1
ATOM 3062 N N . GLY A 1 405 ? 26.688 30.719 9.594 1 80.44 405 GLY A N 1
ATOM 3063 C CA . GLY A 1 405 ? 26.656 32.156 9.414 1 80.44 405 GLY A CA 1
ATOM 3064 C C . GLY A 1 405 ? 25.391 32.812 9.961 1 80.44 405 GLY A C 1
ATOM 3065 O O . GLY A 1 405 ? 25.422 33.938 10.43 1 80.44 405 GLY A O 1
ATOM 3066 N N . SER A 1 406 ? 24.391 32.062 10.008 1 83.81 406 SER A N 1
ATOM 3067 C CA . SER A 1 406 ? 23.094 32.625 10.391 1 83.81 406 SER A CA 1
ATOM 3068 C C . SER A 1 406 ? 22.828 32.406 11.875 1 83.81 406 SER A C 1
ATOM 3070 O O . SER A 1 406 ? 22 33.125 12.461 1 83.81 406 SER A O 1
ATOM 3072 N N . VAL A 1 407 ? 23.422 31.469 12.43 1 88.56 407 VAL A N 1
ATOM 3073 C CA . VAL A 1 407 ? 23.156 31.141 13.828 1 88.56 407 VAL A CA 1
ATOM 3074 C C . VAL A 1 407 ? 23.703 32.219 14.734 1 88.56 407 VAL A C 1
ATOM 3076 O O . VAL A 1 407 ? 23.156 32.5 15.812 1 88.56 407 VAL A O 1
ATOM 3079 N N . VAL A 1 408 ? 24.75 32.906 14.328 1 87.44 408 VAL A N 1
ATOM 3080 C CA . VAL A 1 408 ? 25.391 33.906 15.172 1 87.44 408 VAL A CA 1
ATOM 3081 C C . VAL A 1 408 ? 24.656 35.25 15.039 1 87.44 408 VAL A C 1
ATOM 3083 O O . VAL A 1 408 ? 24.781 36.125 15.906 1 87.44 408 VAL A O 1
ATOM 3086 N N . ASP A 1 409 ? 23.844 35.375 14.062 1 86 409 ASP A N 1
ATOM 3087 C CA . ASP A 1 409 ? 23.234 36.656 13.703 1 86 409 ASP A CA 1
ATOM 3088 C C . ASP A 1 409 ? 22.391 37.188 14.859 1 86 409 ASP A C 1
ATOM 3090 O O . ASP A 1 409 ? 22.5 38.375 15.211 1 86 409 ASP A O 1
ATOM 3094 N N . ASP A 1 410 ? 21.641 36.406 15.438 1 87.62 410 ASP A N 1
ATOM 3095 C CA . ASP A 1 410 ? 20.75 36.844 16.516 1 87.62 410 ASP A CA 1
ATOM 3096 C C . ASP A 1 410 ? 21.547 37.312 17.719 1 87.62 410 ASP A C 1
ATOM 3098 O O . ASP A 1 410 ? 21.203 38.312 18.359 1 87.62 410 ASP A O 1
ATOM 3102 N N . ALA A 1 411 ? 22.562 36.656 17.984 1 88.44 411 ALA A N 1
ATOM 3103 C CA . ALA A 1 411 ? 23.406 37.031 19.109 1 88.44 411 ALA A CA 1
ATOM 3104 C C . ALA A 1 411 ? 24.156 38.344 18.828 1 88.44 411 ALA A C 1
ATOM 3106 O O . ALA A 1 411 ? 24.375 39.125 19.734 1 88.44 411 ALA A O 1
ATOM 3107 N N . ILE A 1 412 ? 24.516 38.531 17.641 1 84.94 412 ILE A N 1
ATOM 3108 C CA . ILE A 1 412 ? 25.219 39.75 17.234 1 84.94 412 ILE A CA 1
ATOM 3109 C C . ILE A 1 412 ? 24.297 40.969 17.422 1 84.94 412 ILE A C 1
ATOM 3111 O O . ILE A 1 412 ? 24.703 41.969 18.016 1 84.94 412 ILE A O 1
ATOM 3115 N N . VAL A 1 413 ? 23.188 40.844 16.891 1 80.81 413 VAL A N 1
ATOM 3116 C CA . VAL A 1 413 ? 22.234 41.969 16.938 1 80.81 413 VAL A CA 1
ATOM 3117 C C . VAL A 1 413 ? 21.922 42.312 18.375 1 80.81 413 VAL A C 1
ATOM 3119 O O . VAL A 1 413 ? 21.891 43.5 18.75 1 80.81 413 VAL A O 1
ATOM 3122 N N . ASP A 1 414 ? 21.75 41.344 19.188 1 87.12 414 ASP A N 1
ATOM 3123 C CA . ASP A 1 414 ? 21.438 41.562 20.594 1 87.12 414 ASP A CA 1
ATOM 3124 C C . ASP A 1 414 ? 22.625 42.156 21.328 1 87.12 414 ASP A C 1
ATOM 3126 O O . ASP A 1 414 ? 22.484 43.125 22.078 1 87.12 414 ASP A O 1
ATOM 3130 N N . MET A 1 415 ? 23.781 41.594 21.172 1 87.94 415 MET A N 1
ATOM 3131 C CA . MET A 1 415 ? 25 42.062 21.844 1 87.94 415 MET A CA 1
ATOM 3132 C C . MET A 1 415 ? 25.344 43.469 21.438 1 87.94 415 MET A C 1
ATOM 3134 O O . MET A 1 415 ? 25.703 44.312 22.297 1 87.94 415 MET A O 1
ATOM 3138 N N . GLU A 1 416 ? 25.234 43.75 20.172 1 83.19 416 GLU A N 1
ATOM 3139 C CA . GLU A 1 416 ? 25.562 45.094 19.688 1 83.19 416 GLU A CA 1
ATOM 3140 C C . GLU A 1 416 ? 24.609 46.125 20.266 1 83.19 416 GLU A C 1
ATOM 3142 O O . GLU A 1 416 ? 25.016 47.25 20.531 1 83.19 416 GLU A O 1
ATOM 3147 N N . ASN A 1 417 ? 23.422 45.844 20.266 1 84 417 ASN A N 1
ATOM 3148 C CA . ASN A 1 417 ? 22.453 46.75 20.828 1 84 417 ASN A CA 1
ATOM 3149 C C . ASN A 1 417 ? 22.688 46.969 22.328 1 84 417 ASN A C 1
ATOM 3151 O O . ASN A 1 417 ? 22.547 48.094 22.828 1 84 417 ASN A O 1
ATOM 3155 N N . CYS A 1 418 ? 23.031 45.938 23.016 1 88.69 418 CYS A N 1
ATOM 3156 C CA . CYS A 1 418 ? 23.359 46.031 24.438 1 88.69 418 CYS A CA 1
ATOM 3157 C C . CYS A 1 418 ? 24.625 46.844 24.656 1 88.69 418 CYS A C 1
ATOM 3159 O O . CYS A 1 418 ? 24.672 47.688 25.578 1 88.69 418 CYS A O 1
ATOM 3161 N N . TYR A 1 419 ? 25.578 46.562 23.859 1 87.88 419 TYR A N 1
ATOM 3162 C CA . TYR A 1 419 ? 26.844 47.281 23.953 1 87.88 419 TYR A CA 1
ATOM 3163 C C . TYR A 1 419 ? 26.641 48.781 23.75 1 87.88 419 TYR A C 1
ATOM 3165 O O . TYR A 1 419 ? 27.141 49.594 24.531 1 87.88 419 TYR A O 1
ATOM 3173 N N . ARG A 1 420 ? 25.906 49.125 22.781 1 82.69 420 ARG A N 1
ATOM 3174 C CA . ARG A 1 420 ? 25.625 50.531 22.484 1 82.69 420 ARG A CA 1
ATOM 3175 C C . ARG A 1 420 ? 24.812 51.156 23.609 1 82.69 420 ARG A C 1
ATOM 3177 O O . ARG A 1 420 ? 25.062 52.312 23.984 1 82.69 420 ARG A O 1
ATOM 3184 N N . GLY A 1 421 ? 23.859 50.469 24.062 1 85.81 421 GLY A N 1
ATOM 3185 C CA . GLY A 1 421 ? 23.031 51 25.156 1 85.81 421 GLY A CA 1
ATOM 3186 C C . GLY A 1 421 ? 23.812 51.219 26.438 1 85.81 421 GLY A C 1
ATOM 3187 O O . GLY A 1 421 ? 23.609 52.25 27.109 1 85.81 421 GLY A O 1
ATOM 3188 N N . LEU A 1 422 ? 24.734 50.375 26.766 1 89.88 422 LEU A N 1
ATOM 3189 C CA . LEU A 1 422 ? 25.547 50.5 27.953 1 89.88 422 LEU A CA 1
ATOM 3190 C C . LEU A 1 422 ? 26.531 51.656 27.828 1 89.88 422 LEU A C 1
ATOM 3192 O O . LEU A 1 422 ? 26.797 52.375 28.797 1 89.88 422 LEU A O 1
ATOM 3196 N N . ARG A 1 423 ? 27.031 51.812 26.672 1 86.12 423 ARG A N 1
ATOM 3197 C CA . ARG A 1 423 ? 27.953 52.906 26.406 1 86.12 423 ARG A CA 1
ATOM 3198 C C . ARG A 1 423 ? 27.266 54.25 26.547 1 86.12 423 ARG A C 1
ATOM 3200 O O . ARG A 1 423 ? 27.797 55.188 27.156 1 86.12 423 ARG A O 1
ATOM 3207 N N . ARG A 1 424 ? 26.109 54.312 26 1 84.12 424 ARG A N 1
ATOM 3208 C CA . ARG A 1 424 ? 25.328 55.562 26.078 1 84.12 424 ARG A CA 1
ATOM 3209 C C . ARG A 1 424 ? 24.922 55.844 27.516 1 84.12 424 ARG A C 1
ATOM 3211 O O . ARG A 1 424 ? 24.906 57 27.953 1 84.12 424 ARG A O 1
ATOM 3218 N N . ASN A 1 425 ? 24.625 54.812 28.203 1 88.69 425 ASN A N 1
ATOM 3219 C CA . ASN A 1 425 ? 24.219 54.938 29.609 1 88.69 425 ASN A CA 1
ATOM 3220 C C . ASN A 1 425 ? 25.359 55.469 30.469 1 88.69 425 ASN A C 1
ATOM 3222 O O . ASN A 1 425 ? 25.141 56.219 31.406 1 88.69 425 ASN A O 1
ATOM 3226 N N . GLN A 1 426 ? 26.562 55.125 30.172 1 86.44 426 GLN A N 1
ATOM 3227 C CA . GLN A 1 426 ? 27.734 55.5 30.953 1 86.44 426 GLN A CA 1
ATOM 3228 C C . GLN A 1 426 ? 28.078 56.969 30.734 1 86.44 426 GLN A C 1
ATOM 3230 O O . GLN A 1 426 ? 28.719 57.594 31.578 1 86.44 426 GLN A O 1
ATOM 3235 N N . THR A 1 427 ? 27.609 57.562 29.625 1 82.75 427 THR A N 1
ATOM 3236 C CA . THR A 1 427 ? 27.906 58.969 29.312 1 82.75 427 THR A CA 1
ATOM 3237 C C . THR A 1 427 ? 26.781 59.875 29.766 1 82.75 427 THR A C 1
ATOM 3239 O O . THR A 1 427 ? 26.906 61.094 29.734 1 82.75 427 THR A O 1
ATOM 3242 N N . GLN A 1 428 ? 25.75 59.281 30.188 1 82.62 428 GLN A N 1
ATOM 3243 C CA . GLN A 1 428 ? 24.609 60.094 30.609 1 82.62 428 GLN A CA 1
ATOM 3244 C C . GLN A 1 428 ? 24.812 60.656 32 1 82.62 428 GLN A C 1
ATOM 3246 O O . GLN A 1 428 ? 25.578 60.094 32.812 1 82.62 428 GLN A O 1
ATOM 3251 N N . GLU A 1 429 ? 24.141 61.812 32.344 1 80.25 429 GLU A N 1
ATOM 3252 C CA . GLU A 1 429 ? 24.25 62.469 33.625 1 80.25 429 GLU A CA 1
ATOM 3253 C C . GLU A 1 429 ? 23.672 61.625 34.75 1 80.25 429 GLU A C 1
ATOM 3255 O O . GLU A 1 429 ? 24.234 61.594 35.844 1 80.25 429 GLU A O 1
ATOM 3260 N N . THR A 1 430 ? 22.578 60.938 34.469 1 86.38 430 THR A N 1
ATOM 3261 C CA . THR A 1 430 ? 21.969 60.031 35.438 1 86.38 430 THR A CA 1
ATOM 3262 C C . THR A 1 430 ? 21.953 58.625 34.875 1 86.38 430 THR A C 1
ATOM 3264 O O . THR A 1 430 ? 20.984 58.219 34.25 1 86.38 430 THR A O 1
ATOM 3267 N N . PRO A 1 431 ? 22.922 57.812 35.188 1 85.88 431 PRO A N 1
ATOM 3268 C CA . PRO A 1 431 ? 23.016 56.438 34.625 1 85.88 431 PRO A CA 1
ATOM 3269 C C . PRO A 1 431 ? 22.031 55.469 35.281 1 85.88 431 PRO A C 1
ATOM 3271 O O . PRO A 1 431 ? 21.781 55.562 36.5 1 85.88 431 PRO A O 1
ATOM 3274 N N . LYS A 1 432 ? 21.312 54.719 34.5 1 90.19 432 LYS A N 1
ATOM 3275 C CA . LYS A 1 432 ? 20.438 53.625 34.969 1 90.19 432 LYS A CA 1
ATOM 3276 C C . LYS A 1 432 ? 21.266 52.406 35.406 1 90.19 432 LYS A C 1
ATOM 3278 O O . LYS A 1 432 ? 22.422 52.281 35.031 1 90.19 432 LYS A O 1
ATOM 3283 N N . PRO A 1 433 ? 20.609 51.594 36.312 1 91.5 433 PRO A N 1
ATOM 3284 C CA . PRO A 1 433 ? 21.312 50.375 36.656 1 91.5 433 PRO A CA 1
ATOM 3285 C C . PRO A 1 433 ? 21.641 49.5 35.438 1 91.5 433 PRO A C 1
ATOM 3287 O O . PRO A 1 433 ? 20.812 49.375 34.531 1 91.5 433 PRO A O 1
ATOM 3290 N N . PRO A 1 434 ? 22.797 49.062 35.375 1 91.31 434 PRO A N 1
ATOM 3291 C CA . PRO A 1 434 ? 23.266 48.375 34.156 1 91.31 434 PRO A CA 1
ATOM 3292 C C . PRO A 1 434 ? 22.391 47.188 33.781 1 91.31 434 PRO A C 1
ATOM 3294 O O . PRO A 1 434 ? 22.188 46.906 32.594 1 91.31 434 PRO A O 1
ATOM 3297 N N . PHE A 1 435 ? 21.859 46.438 34.688 1 92.62 435 PHE A N 1
ATOM 3298 C CA . PHE A 1 435 ? 21.016 45.281 34.375 1 92.62 435 PHE A CA 1
ATOM 3299 C C . PHE A 1 435 ? 19.719 45.75 33.688 1 92.62 435 PHE A C 1
ATOM 3301 O O . PHE A 1 435 ? 19.188 45.031 32.844 1 92.62 435 PHE A O 1
ATOM 3308 N N . GLN A 1 436 ? 19.25 46.875 34.062 1 92.38 436 GLN A N 1
ATOM 3309 C CA . GLN A 1 436 ? 18.062 47.438 33.438 1 92.38 436 GLN A CA 1
ATOM 3310 C C . GLN A 1 436 ? 18.344 47.844 31.984 1 92.38 436 GLN A C 1
ATOM 3312 O O . GLN A 1 436 ? 17.469 47.75 31.125 1 92.38 436 GLN A O 1
ATOM 3317 N N . VAL A 1 437 ? 19.516 48.375 31.812 1 93.06 437 VAL A N 1
ATOM 3318 C CA . VAL A 1 437 ? 19.906 48.75 30.469 1 93.06 437 VAL A CA 1
ATOM 3319 C C . VAL A 1 437 ? 20 47.531 29.562 1 93.06 437 VAL A C 1
ATOM 3321 O O . VAL A 1 437 ? 19.547 47.562 28.422 1 93.06 437 VAL A O 1
ATOM 3324 N N . VAL A 1 438 ? 20.562 46.469 30.125 1 93.38 438 VAL A N 1
ATOM 3325 C CA . VAL A 1 438 ? 20.672 45.25 29.375 1 93.38 438 VAL A CA 1
ATOM 3326 C C . VAL A 1 438 ? 19.281 44.719 29.031 1 93.38 438 VAL A C 1
ATOM 3328 O O . VAL A 1 438 ? 19.047 44.25 27.906 1 93.38 438 VAL A O 1
ATOM 3331 N N . TYR A 1 439 ? 18.422 44.688 29.938 1 92.94 439 TYR A N 1
ATOM 3332 C CA . TYR A 1 439 ? 17.047 44.25 29.719 1 92.94 439 TYR A CA 1
ATOM 3333 C C . TYR A 1 439 ? 16.344 45.094 28.672 1 92.94 439 TYR A C 1
ATOM 3335 O O . TYR A 1 439 ? 15.734 44.562 27.734 1 92.94 439 TYR A O 1
ATOM 3343 N N . ASP A 1 440 ? 16.438 46.469 28.75 1 90.25 440 ASP A N 1
ATOM 3344 C CA . ASP A 1 440 ? 15.742 47.375 27.844 1 90.25 440 ASP A CA 1
ATOM 3345 C C . ASP A 1 440 ? 16.25 47.219 26.422 1 90.25 440 ASP A C 1
ATOM 3347 O O . ASP A 1 440 ? 15.477 47.281 25.469 1 90.25 440 ASP A O 1
ATOM 3351 N N . THR A 1 441 ? 17.484 47.125 26.297 1 88.5 441 THR A N 1
ATOM 3352 C CA . THR A 1 441 ? 18.078 47 24.953 1 88.5 441 THR A CA 1
ATOM 3353 C C . THR A 1 441 ? 17.719 45.688 24.328 1 88.5 441 THR A C 1
ATOM 3355 O O . THR A 1 441 ? 17.531 45.594 23.109 1 88.5 441 THR A O 1
ATOM 3358 N N . SER A 1 442 ? 17.703 44.625 25.078 1 89.75 442 SER A N 1
ATOM 3359 C CA . SER A 1 442 ? 17.312 43.312 24.562 1 89.75 442 SER A CA 1
ATOM 3360 C C . SER A 1 442 ? 15.844 43.281 24.156 1 89.75 442 SER A C 1
ATOM 3362 O O . SER A 1 442 ? 15.469 42.625 23.172 1 89.75 442 SER A O 1
ATOM 3364 N N . VAL A 1 443 ? 15.023 43.906 24.906 1 87.75 443 VAL A N 1
ATOM 3365 C CA . VAL A 1 443 ? 13.594 44 24.609 1 87.75 443 VAL A CA 1
ATOM 3366 C C . VAL A 1 443 ? 13.367 44.75 23.312 1 87.75 443 VAL A C 1
ATOM 3368 O O . VAL A 1 443 ? 12.461 44.438 22.547 1 87.75 443 VAL A O 1
ATOM 3371 N N . GLN A 1 444 ? 14.188 45.719 23.062 1 78.31 444 GLN A N 1
ATOM 3372 C CA . GLN A 1 444 ? 14.062 46.562 21.875 1 78.31 444 GLN A CA 1
ATOM 3373 C C . GLN A 1 444 ? 14.242 45.719 20.594 1 78.31 444 GLN A C 1
ATOM 3375 O O . GLN A 1 444 ? 13.633 46.031 19.578 1 78.31 444 GLN A O 1
ATOM 3380 N N . VAL A 1 445 ? 15.039 44.75 20.672 1 77.94 445 VAL A N 1
ATOM 3381 C CA . VAL A 1 445 ? 15.398 44.062 19.438 1 77.94 445 VAL A CA 1
ATOM 3382 C C . VAL A 1 445 ? 14.75 42.688 19.406 1 77.94 445 VAL A C 1
ATOM 3384 O O . VAL A 1 445 ? 14.789 42 18.391 1 77.94 445 VAL A O 1
ATOM 3387 N N . ARG A 1 446 ? 14.188 42.281 20.438 1 83.31 446 ARG A N 1
ATOM 3388 C CA . ARG A 1 446 ? 13.711 40.906 20.578 1 83.31 446 ARG A CA 1
ATOM 3389 C C . ARG A 1 446 ? 12.711 40.562 19.469 1 83.31 446 ARG A C 1
ATOM 3391 O O . ARG A 1 446 ? 12.742 39.469 18.906 1 83.31 446 ARG A O 1
ATOM 3398 N N . LEU A 1 447 ? 11.773 41.438 19.156 1 76 447 LEU A N 1
ATOM 3399 C CA . LEU A 1 447 ? 10.75 41.156 18.141 1 76 447 LEU A CA 1
ATOM 3400 C C . LEU A 1 447 ? 11.375 41.062 16.75 1 76 447 LEU A C 1
ATOM 3402 O O . LEU A 1 447 ? 10.945 40.25 15.93 1 76 447 LEU A O 1
ATOM 3406 N N . ALA A 1 448 ? 12.289 41.906 16.516 1 71.31 448 ALA A N 1
ATOM 3407 C CA . ALA A 1 448 ? 12.977 41.875 15.234 1 71.31 448 ALA A CA 1
ATOM 3408 C C . ALA A 1 448 ? 13.711 40.531 15.047 1 71.31 448 ALA A C 1
ATOM 3410 O O . ALA A 1 448 ? 13.734 40 13.938 1 71.31 448 ALA A O 1
ATOM 3411 N N . VAL A 1 449 ? 14.258 40.062 16.094 1 80.31 449 VAL A N 1
ATOM 3412 C CA . VAL A 1 449 ? 15.016 38.812 16.047 1 80.31 449 VAL A CA 1
ATOM 3413 C C . VAL A 1 449 ? 14.062 37.625 15.805 1 80.31 449 VAL A C 1
ATOM 3415 O O . VAL A 1 449 ? 14.352 36.75 14.984 1 80.31 449 VAL A O 1
ATOM 3418 N N . ILE A 1 450 ? 12.977 37.594 16.422 1 84.19 450 ILE A N 1
ATOM 3419 C CA . ILE A 1 450 ? 12.008 36.5 16.266 1 84.19 450 ILE A CA 1
ATOM 3420 C C . ILE A 1 450 ? 11.414 36.531 14.867 1 84.19 450 ILE A C 1
ATOM 3422 O O . ILE A 1 450 ? 11.266 35.5 14.219 1 84.19 450 ILE A O 1
ATOM 3426 N N . PHE A 1 451 ? 11.039 37.719 14.406 1 79.31 451 PHE A N 1
ATOM 3427 C CA . PHE A 1 451 ? 10.453 37.844 13.078 1 79.31 451 PHE A CA 1
ATOM 3428 C C . PHE A 1 451 ? 11.453 37.438 12 1 79.31 451 PHE A C 1
ATOM 3430 O O . PHE A 1 451 ? 11.07 36.844 10.992 1 79.31 451 PHE A O 1
ATOM 3437 N N . SER A 1 452 ? 12.633 37.781 12.25 1 79.5 452 SER A N 1
ATOM 3438 C CA . SER A 1 452 ? 13.672 37.375 11.305 1 79.5 452 SER A CA 1
ATOM 3439 C C . SER A 1 452 ? 13.781 35.844 11.234 1 79.5 452 SER A C 1
ATOM 3441 O O . SER A 1 452 ? 14.008 35.312 10.156 1 79.5 452 SER A O 1
ATOM 3443 N N . THR A 1 453 ? 13.672 35.188 12.305 1 86.88 453 THR A N 1
ATOM 3444 C CA . THR A 1 453 ? 13.727 33.75 12.344 1 86.88 453 THR A CA 1
ATOM 3445 C C . THR A 1 453 ? 12.523 33.125 11.617 1 86.88 453 THR A C 1
ATOM 3447 O O . THR A 1 453 ? 12.672 32.156 10.875 1 86.88 453 THR A O 1
ATOM 3450 N N . VAL A 1 454 ? 11.375 33.656 11.852 1 86.88 454 VAL A N 1
ATOM 3451 C CA . VAL A 1 454 ? 10.164 33.188 11.195 1 86.88 454 VAL A CA 1
ATOM 3452 C C . VAL A 1 454 ? 10.297 33.344 9.68 1 86.88 454 VAL A C 1
ATOM 3454 O O . VAL A 1 454 ? 9.867 32.469 8.922 1 86.88 454 VAL A O 1
ATOM 3457 N N . ILE A 1 455 ? 10.812 34.406 9.289 1 83.81 455 ILE A N 1
ATOM 3458 C CA . ILE A 1 455 ? 11.023 34.656 7.867 1 83.81 455 ILE A CA 1
ATOM 3459 C C . ILE A 1 455 ? 11.945 33.594 7.289 1 83.81 455 ILE A C 1
ATOM 3461 O O . ILE A 1 455 ? 11.703 33.094 6.191 1 83.81 455 ILE A O 1
ATOM 3465 N N . ILE A 1 456 ? 12.945 33.281 7.992 1 87 456 ILE A N 1
ATOM 3466 C CA . ILE A 1 456 ? 13.891 32.25 7.527 1 87 456 ILE A CA 1
ATOM 3467 C C . ILE A 1 456 ? 13.188 30.906 7.41 1 87 456 ILE A C 1
ATOM 3469 O O . ILE A 1 456 ? 13.422 30.156 6.465 1 87 456 ILE A O 1
ATOM 3473 N N . ILE A 1 457 ? 12.375 30.578 8.359 1 89.12 457 ILE A N 1
ATOM 3474 C CA . ILE A 1 457 ? 11.625 29.328 8.344 1 89.12 457 ILE A CA 1
ATOM 3475 C C . ILE A 1 457 ? 10.711 29.281 7.121 1 89.12 457 ILE A C 1
ATOM 3477 O O . ILE A 1 457 ? 10.617 28.25 6.449 1 89.12 457 ILE A O 1
ATOM 3481 N N . VAL A 1 458 ? 10.102 30.359 6.777 1 87.12 458 VAL A N 1
ATOM 3482 C CA . VAL A 1 458 ? 9.188 30.422 5.641 1 87.12 458 VAL A CA 1
ATOM 3483 C C . VAL A 1 458 ? 9.969 30.312 4.336 1 87.12 458 VAL A C 1
ATOM 3485 O O . VAL A 1 458 ? 9.516 29.672 3.383 1 87.12 458 VAL A O 1
ATOM 3488 N N . VAL A 1 459 ? 11.047 30.906 4.309 1 86.62 459 VAL A N 1
ATOM 3489 C CA . VAL A 1 459 ? 11.875 30.906 3.107 1 86.62 459 VAL A CA 1
ATOM 3490 C C . VAL A 1 459 ? 12.336 29.484 2.805 1 86.62 459 VAL A C 1
ATOM 3492 O O . VAL A 1 459 ? 12.492 29.094 1.641 1 86.62 459 VAL A O 1
ATOM 3495 N N . PHE A 1 460 ? 12.438 28.625 3.781 1 89.19 460 PHE A N 1
ATOM 3496 C CA . PHE A 1 460 ? 12.969 27.281 3.596 1 89.19 460 PHE A CA 1
ATOM 3497 C C . PHE A 1 460 ? 11.836 26.281 3.391 1 89.19 460 PHE A C 1
ATOM 3499 O O . PHE A 1 460 ? 12.086 25.125 3.064 1 89.19 460 PHE A O 1
ATOM 3506 N N . ALA A 1 461 ? 10.664 26.656 3.465 1 86.88 461 ALA A N 1
ATOM 3507 C CA . ALA A 1 461 ? 9.492 25.797 3.367 1 86.88 461 ALA A CA 1
ATOM 3508 C C . ALA A 1 461 ? 9.469 25.062 2.031 1 86.88 461 ALA A C 1
ATOM 3510 O O . ALA A 1 461 ? 9.062 23.891 1.965 1 86.88 461 ALA A O 1
ATOM 3511 N N . PRO A 1 462 ? 9.883 25.672 0.968 1 87.06 462 PRO A N 1
ATOM 3512 C CA . PRO A 1 462 ? 9.812 25 -0.336 1 87.06 462 PRO A CA 1
ATOM 3513 C C . PRO A 1 462 ? 10.625 23.703 -0.379 1 87.06 462 PRO A C 1
ATOM 3515 O O . PRO A 1 462 ? 10.32 22.812 -1.177 1 87.06 462 PRO A O 1
ATOM 3518 N N . ILE A 1 463 ? 11.602 23.594 0.348 1 89.38 463 ILE A N 1
ATOM 3519 C CA . ILE A 1 463 ? 12.445 22.391 0.355 1 89.38 463 ILE A CA 1
ATOM 3520 C C . ILE A 1 463 ? 11.609 21.172 0.746 1 89.38 463 ILE A C 1
ATOM 3522 O O . ILE A 1 463 ? 11.828 20.078 0.23 1 89.38 463 ILE A O 1
ATOM 3526 N N . PHE A 1 464 ? 10.625 21.359 1.562 1 87.31 464 PHE A N 1
ATOM 3527 C CA . PHE A 1 464 ? 9.82 20.266 2.064 1 87.31 464 PHE A CA 1
ATOM 3528 C C . PHE A 1 464 ? 8.688 19.938 1.095 1 87.31 464 PHE A C 1
ATOM 3530 O O . PHE A 1 464 ? 7.941 18.969 1.309 1 87.31 464 PHE A O 1
ATOM 3537 N N . SER A 1 465 ? 8.508 20.719 0.084 1 83 465 SER A N 1
ATOM 3538 C CA . SER A 1 465 ? 7.516 20.422 -0.943 1 83 465 SER A CA 1
ATOM 3539 C C . SER A 1 465 ? 8.062 19.453 -1.986 1 83 465 SER A C 1
ATOM 3541 O O . SER A 1 465 ? 7.309 18.922 -2.803 1 83 465 SER A O 1
ATOM 3543 N N . LEU A 1 466 ? 9.344 19.312 -1.95 1 82.25 466 LEU A N 1
ATOM 3544 C CA . LEU A 1 466 ? 9.945 18.344 -2.865 1 82.25 466 LEU A CA 1
ATOM 3545 C C . LEU A 1 466 ? 9.406 16.938 -2.611 1 82.25 466 LEU A C 1
ATOM 3547 O O . LEU A 1 466 ? 9.18 16.562 -1.464 1 82.25 466 LEU A O 1
ATOM 3551 N N . THR A 1 467 ? 9.055 16.328 -3.736 1 79 467 THR A N 1
ATOM 3552 C CA . THR A 1 467 ? 8.508 14.984 -3.65 1 79 467 THR A CA 1
ATOM 3553 C C . THR A 1 467 ? 9.484 13.961 -4.238 1 79 467 THR A C 1
ATOM 3555 O O . THR A 1 467 ? 10.477 14.336 -4.867 1 79 467 THR A O 1
ATOM 3558 N N . GLY A 1 468 ? 9.422 12.789 -3.924 1 78.94 468 GLY A N 1
ATOM 3559 C CA . GLY A 1 468 ? 10.211 11.727 -4.516 1 78.94 468 GLY A CA 1
ATOM 3560 C C . GLY A 1 468 ? 11.594 11.586 -3.893 1 78.94 468 GLY A C 1
ATOM 3561 O O . GLY A 1 468 ? 11.75 11.773 -2.684 1 78.94 468 GLY A O 1
ATOM 3562 N N . VAL A 1 469 ? 12.578 11.289 -4.719 1 84.19 469 VAL A N 1
ATOM 3563 C CA . VAL A 1 469 ? 13.953 11.047 -4.273 1 84.19 469 VAL A CA 1
ATOM 3564 C C . VAL A 1 469 ? 14.602 12.367 -3.869 1 84.19 469 VAL A C 1
ATOM 3566 O O . VAL A 1 469 ? 15.344 12.422 -2.887 1 84.19 469 VAL A O 1
ATOM 3569 N N . GLU A 1 470 ? 14.273 13.406 -4.547 1 86.06 470 GLU A N 1
ATOM 3570 C CA . GLU A 1 470 ? 14.82 14.727 -4.25 1 86.06 470 GLU A CA 1
ATOM 3571 C C . GLU A 1 470 ? 14.406 15.195 -2.859 1 86.06 470 GLU A C 1
ATOM 3573 O O . GLU A 1 470 ? 15.219 15.734 -2.109 1 86.06 470 GLU A O 1
ATOM 3578 N N . GLY A 1 471 ? 13.195 14.992 -2.607 1 87.25 471 GLY A N 1
ATOM 3579 C CA . GLY A 1 471 ? 12.711 15.391 -1.294 1 87.25 471 GLY A CA 1
ATOM 3580 C C . GLY A 1 471 ? 13.352 14.609 -0.161 1 87.25 471 GLY A C 1
ATOM 3581 O O . GLY A 1 471 ? 13.664 15.18 0.889 1 87.25 471 GLY A O 1
ATOM 3582 N N . ARG A 1 472 ? 13.641 13.422 -0.394 1 89.06 472 ARG A N 1
ATOM 3583 C CA . ARG A 1 472 ? 14.203 12.562 0.646 1 89.06 472 ARG A CA 1
ATOM 3584 C C . ARG A 1 472 ? 15.68 12.875 0.869 1 89.06 472 ARG A C 1
ATOM 3586 O O . ARG A 1 472 ? 16.203 12.664 1.964 1 89.06 472 ARG A O 1
ATOM 3593 N N . ILE A 1 473 ? 16.266 13.359 -0.128 1 88.31 473 ILE A N 1
ATOM 3594 C CA . ILE A 1 473 ? 17.688 13.688 -0.021 1 88.31 473 ILE A CA 1
ATOM 3595 C C . ILE A 1 473 ? 17.859 15.047 0.663 1 88.31 473 ILE A C 1
ATOM 3597 O O . ILE A 1 473 ? 18.703 15.203 1.548 1 88.31 473 ILE A O 1
ATOM 3601 N N . PHE A 1 474 ? 17 15.992 0.324 1 90.31 474 PHE A N 1
ATOM 3602 C CA . PHE A 1 474 ? 17.266 17.359 0.737 1 90.31 474 PHE A CA 1
ATOM 3603 C C . PHE A 1 474 ? 16.438 17.719 1.967 1 90.31 474 PHE A C 1
ATOM 3605 O O . PHE A 1 474 ? 16.766 18.672 2.689 1 90.31 474 PHE A O 1
ATOM 3612 N N . ALA A 1 475 ? 15.406 17.047 2.248 1 91.31 475 ALA A N 1
ATOM 3613 C CA . ALA A 1 475 ? 14.578 17.344 3.408 1 91.31 475 ALA A CA 1
ATOM 3614 C C . ALA A 1 475 ? 15.383 17.266 4.699 1 91.31 475 ALA A C 1
ATOM 3616 O O . ALA A 1 475 ? 15.266 18.141 5.566 1 91.31 475 ALA A O 1
ATOM 3617 N N . PRO A 1 476 ? 16.25 16.281 4.855 1 92 476 PRO A N 1
ATOM 3618 C CA . PRO A 1 476 ? 17.062 16.234 6.074 1 92 476 PRO A CA 1
ATOM 3619 C C . PRO A 1 476 ? 17.984 17.453 6.223 1 92 476 PRO A C 1
ATOM 3621 O O . PRO A 1 476 ? 18.234 17.906 7.336 1 92 476 PRO A O 1
ATOM 3624 N N . MET A 1 477 ? 18.5 17.875 5.145 1 91.69 477 MET A N 1
ATOM 3625 C CA . MET A 1 477 ? 19.297 19.078 5.176 1 91.69 477 MET A CA 1
ATOM 3626 C C . MET A 1 477 ? 18.484 20.266 5.664 1 91.69 477 MET A C 1
ATOM 3628 O O . MET A 1 477 ? 18.938 21.047 6.508 1 91.69 477 MET A O 1
ATOM 3632 N N . GLY A 1 478 ? 17.344 20.422 5.113 1 92 478 GLY A N 1
ATOM 3633 C CA . GLY A 1 478 ? 16.453 21.484 5.539 1 92 478 GLY A CA 1
ATOM 3634 C C . GLY A 1 478 ? 16.109 21.422 7.016 1 92 478 GLY A C 1
ATOM 3635 O O . GLY A 1 478 ? 16.109 22.438 7.703 1 92 478 GLY A O 1
ATOM 3636 N N . TRP A 1 479 ? 15.914 20.266 7.543 1 93.25 479 TRP A N 1
ATOM 3637 C CA . TRP A 1 479 ? 15.602 20.078 8.953 1 93.25 479 TRP A CA 1
ATOM 3638 C C . TRP A 1 479 ? 16.781 20.469 9.828 1 93.25 479 TRP A C 1
ATOM 3640 O O . TRP A 1 479 ? 16.625 21.141 10.852 1 93.25 479 TRP A O 1
ATOM 3650 N N . ALA A 1 480 ? 17.922 20.062 9.398 1 93.62 480 ALA A N 1
ATOM 3651 C CA . ALA A 1 480 ? 19.125 20.406 10.156 1 93.62 480 ALA A CA 1
ATOM 3652 C C . ALA A 1 480 ? 19.297 21.922 10.242 1 93.62 480 ALA A C 1
ATOM 3654 O O . ALA A 1 480 ? 19.609 22.453 11.312 1 93.62 480 ALA A O 1
ATOM 3655 N N . TYR A 1 481 ? 19.109 22.656 9.234 1 92.69 481 TYR A N 1
ATOM 3656 C CA . TYR A 1 481 ? 19.234 24.109 9.172 1 92.69 481 TYR A CA 1
ATOM 3657 C C . TYR A 1 481 ? 18.203 24.797 10.047 1 92.69 481 TYR A C 1
ATOM 3659 O O . TYR A 1 481 ? 18.531 25.609 10.898 1 92.69 481 TYR A O 1
ATOM 3667 N N . LEU A 1 482 ? 17 24.359 9.836 1 93.75 482 LEU A N 1
ATOM 3668 C CA . LEU A 1 482 ? 15.898 25.047 10.5 1 93.75 482 LEU A CA 1
ATOM 3669 C C . LEU A 1 482 ? 15.93 24.781 12.008 1 93.75 482 LEU A C 1
ATOM 3671 O O . LEU A 1 482 ? 15.633 25.688 12.797 1 93.75 482 LEU A O 1
ATOM 3675 N N . LEU A 1 483 ? 16.312 23.609 12.375 1 94.62 483 LEU A N 1
ATOM 3676 C CA . LEU A 1 483 ? 16.391 23.297 13.797 1 94.62 483 LEU A CA 1
ATOM 3677 C C . LEU A 1 483 ? 17.531 24.047 14.461 1 94.62 483 LEU A C 1
ATOM 3679 O O . LEU A 1 483 ? 17.422 24.484 15.609 1 94.62 483 LEU A O 1
ATOM 3683 N N . SER A 1 484 ? 18.531 24.266 13.773 1 93.75 484 SER A N 1
ATOM 3684 C CA . SER A 1 484 ? 19.656 25.031 14.289 1 93.75 484 SER A CA 1
ATOM 3685 C C . SER A 1 484 ? 19.297 26.516 14.43 1 93.75 484 SER A C 1
ATOM 3687 O O . SER A 1 484 ? 19.656 27.156 15.406 1 93.75 484 SER A O 1
ATOM 3689 N N . ILE A 1 485 ? 18.625 27 13.484 1 92.56 485 ILE A N 1
ATOM 3690 C CA . ILE A 1 485 ? 18.203 28.406 13.508 1 92.56 485 ILE A CA 1
ATOM 3691 C C . ILE A 1 485 ? 17.203 28.625 14.641 1 92.56 485 ILE A C 1
ATOM 3693 O O . ILE A 1 485 ? 17.281 29.625 15.359 1 92.56 485 ILE A O 1
ATOM 3697 N N . ALA A 1 486 ? 16.328 27.688 14.766 1 93.44 486 ALA A N 1
ATOM 3698 C CA . ALA A 1 486 ? 15.375 27.781 15.875 1 93.44 486 ALA A CA 1
ATOM 3699 C C . ALA A 1 486 ? 16.109 27.734 17.219 1 93.44 486 ALA A C 1
ATOM 3701 O O . ALA A 1 486 ? 15.734 28.469 18.156 1 93.44 486 ALA A O 1
ATOM 3702 N N . ALA A 1 487 ? 17.125 26.984 17.297 1 94.56 487 ALA A N 1
ATOM 3703 C CA . ALA A 1 487 ? 17.938 26.906 18.5 1 94.56 487 ALA A CA 1
ATOM 3704 C C . ALA A 1 487 ? 18.688 28.219 18.734 1 94.56 487 ALA A C 1
ATOM 3706 O O . ALA A 1 487 ? 18.844 28.656 19.891 1 94.56 487 ALA A O 1
ATOM 3707 N N . SER A 1 488 ? 19.141 28.828 17.734 1 93.62 488 SER A N 1
ATOM 3708 C CA . SER A 1 488 ? 19.891 30.078 17.859 1 93.62 488 SER A CA 1
ATOM 3709 C C . SER A 1 488 ? 19.016 31.188 18.438 1 93.62 488 SER A C 1
ATOM 3711 O O . SER A 1 488 ? 19.484 32 19.219 1 93.62 488 SER A O 1
ATOM 3713 N N . THR A 1 489 ? 17.812 31.188 18.031 1 92.19 489 THR A N 1
ATOM 3714 C CA . THR A 1 489 ? 16.875 32.156 18.594 1 92.19 489 THR A CA 1
ATOM 3715 C C . THR A 1 489 ? 16.656 31.922 20.078 1 92.19 489 THR A C 1
ATOM 3717 O O . THR A 1 489 ? 16.594 32.875 20.859 1 92.19 489 THR A O 1
ATOM 3720 N N . LEU A 1 490 ? 16.578 30.688 20.391 1 92.56 490 LEU A N 1
ATOM 3721 C CA . LEU A 1 490 ? 16.469 30.344 21.797 1 92.56 490 LEU A CA 1
ATOM 3722 C C . LEU A 1 490 ? 17.688 30.797 22.578 1 92.56 490 LEU A C 1
ATOM 3724 O O . LEU A 1 490 ? 17.578 31.344 23.672 1 92.56 490 LEU A O 1
ATOM 3728 N N . VAL A 1 491 ? 18.844 30.656 22.062 1 93.31 491 VAL A N 1
ATOM 3729 C CA . VAL A 1 491 ? 20.109 31.031 22.703 1 93.31 491 VAL A CA 1
ATOM 3730 C C . VAL A 1 491 ? 20.203 32.562 22.812 1 93.31 491 VAL A C 1
ATOM 3732 O O . VAL A 1 491 ? 20.672 33.094 23.812 1 93.31 491 VAL A O 1
ATOM 3735 N N . ALA A 1 492 ? 19.797 33.25 21.812 1 91.75 492 ALA A N 1
ATOM 3736 C CA . ALA A 1 492 ? 19.844 34.688 21.781 1 91.75 492 ALA A CA 1
ATOM 3737 C C . ALA A 1 492 ? 18.906 35.281 22.828 1 91.75 492 ALA A C 1
ATOM 3739 O O . ALA A 1 492 ? 19.172 36.375 23.375 1 91.75 492 ALA A O 1
ATOM 3740 N N . MET A 1 493 ? 17.891 34.562 23.172 1 91.44 493 MET A N 1
ATOM 3741 C CA . MET A 1 493 ? 16.906 35.062 24.125 1 91.44 493 MET A CA 1
ATOM 3742 C C . MET A 1 493 ? 17.25 34.625 25.547 1 91.44 493 MET A C 1
ATOM 3744 O O . MET A 1 493 ? 16.688 35.156 26.5 1 91.44 493 MET A O 1
ATOM 3748 N N . THR A 1 494 ? 18.219 33.781 25.656 1 93.88 494 THR A N 1
ATOM 3749 C CA . THR A 1 494 ? 18.531 33.281 27 1 93.88 494 THR A CA 1
ATOM 3750 C C . THR A 1 494 ? 19.984 33.531 27.359 1 93.88 494 THR A C 1
ATOM 3752 O O . THR A 1 494 ? 20.297 34.5 28.062 1 93.88 494 THR A O 1
ATOM 3755 N N . LEU A 1 495 ? 20.891 32.938 26.641 1 94.62 495 LEU A N 1
ATOM 3756 C CA . LEU A 1 495 ? 22.297 32.969 27 1 94.62 495 LEU A CA 1
ATOM 3757 C C . LEU A 1 495 ? 22.906 34.344 26.703 1 94.62 495 LEU A C 1
ATOM 3759 O O . LEU A 1 495 ? 23.719 34.844 27.484 1 94.62 495 LEU A O 1
ATOM 3763 N N . SER A 1 496 ? 22.594 34.938 25.578 1 93.31 496 SER A N 1
ATOM 3764 C CA . SER A 1 496 ? 23.203 36.188 25.172 1 93.31 496 SER A CA 1
ATOM 3765 C C . SER A 1 496 ? 22.938 37.281 26.188 1 93.31 496 SER A C 1
ATOM 3767 O O . SER A 1 496 ? 23.875 37.938 26.656 1 93.31 496 SER A O 1
ATOM 3769 N N . PRO A 1 497 ? 21.656 37.531 26.578 1 92.81 497 PRO A N 1
ATOM 3770 C CA . PRO A 1 497 ? 21.422 38.562 27.594 1 92.81 497 PRO A CA 1
ATOM 3771 C C . PRO A 1 497 ? 22.062 38.219 28.938 1 92.81 497 PRO A C 1
ATOM 3773 O O . PRO A 1 497 ? 22.531 39.125 29.656 1 92.81 497 PRO A O 1
ATOM 3776 N N . ALA A 1 498 ? 22.109 36.938 29.297 1 94.56 498 ALA A N 1
ATOM 3777 C CA . ALA A 1 498 ? 22.75 36.531 30.547 1 94.56 498 ALA A CA 1
ATOM 3778 C C . ALA A 1 498 ? 24.25 36.844 30.516 1 94.56 498 ALA A C 1
ATOM 3780 O O . ALA A 1 498 ? 24.797 37.344 31.516 1 94.56 498 ALA A O 1
ATOM 3781 N N . LEU A 1 499 ? 24.891 36.625 29.453 1 95 499 LEU A N 1
ATOM 3782 C CA . LEU A 1 499 ? 26.312 36.875 29.359 1 95 499 LEU A CA 1
ATOM 3783 C C . LEU A 1 499 ? 26.594 38.375 29.266 1 95 499 LEU A C 1
ATOM 3785 O O . LEU A 1 499 ? 27.625 38.844 29.75 1 95 499 LEU A O 1
ATOM 3789 N N . CYS A 1 500 ? 25.734 39.125 28.547 1 93.25 500 CYS A N 1
ATOM 3790 C CA . CYS A 1 500 ? 25.875 40.594 28.547 1 93.25 500 CYS A CA 1
ATOM 3791 C C . CYS A 1 500 ? 25.812 41.156 29.953 1 93.25 500 CYS A C 1
ATOM 3793 O O . CYS A 1 500 ? 26.562 42.062 30.297 1 93.25 500 CYS A O 1
ATOM 3795 N N . ALA A 1 501 ? 24.984 40.594 30.766 1 93.38 501 ALA A N 1
ATOM 3796 C CA . ALA A 1 501 ? 24.828 41.062 32.156 1 93.38 501 ALA A CA 1
ATOM 3797 C C . ALA A 1 501 ? 26.062 40.719 32.969 1 93.38 501 ALA A C 1
ATOM 3799 O O . ALA A 1 501 ? 26.438 41.5 33.875 1 93.38 501 ALA A O 1
ATOM 3800 N N . ILE A 1 502 ? 26.688 39.688 32.656 1 93.69 502 ILE A N 1
ATOM 3801 C CA . ILE A 1 502 ? 27.828 39.219 33.438 1 93.69 502 ILE A CA 1
ATOM 3802 C C . ILE A 1 502 ? 29.109 39.906 32.969 1 93.69 502 ILE A C 1
ATOM 3804 O O . ILE A 1 502 ? 29.906 40.375 33.781 1 93.69 502 ILE A O 1
ATOM 3808 N N . LEU A 1 503 ? 29.266 40.031 31.656 1 92.38 503 LEU A N 1
ATOM 3809 C CA . LEU A 1 503 ? 30.578 40.406 31.125 1 92.38 503 LEU A CA 1
ATOM 3810 C C . LEU A 1 503 ? 30.609 41.875 30.75 1 92.38 503 LEU A C 1
ATOM 3812 O O . LEU A 1 503 ? 31.688 42.469 30.672 1 92.38 503 LEU A O 1
ATOM 3816 N N . LEU A 1 504 ? 29.469 42.5 30.453 1 89.94 504 LEU A N 1
ATOM 3817 C CA . LEU A 1 504 ? 29.484 43.875 29.938 1 89.94 504 LEU A CA 1
ATOM 3818 C C . LEU A 1 504 ? 28.922 44.844 30.953 1 89.94 504 LEU A C 1
ATOM 3820 O O . LEU A 1 504 ? 29.25 46.031 30.953 1 89.94 504 LEU A O 1
ATOM 3824 N N . ALA A 1 505 ? 28 44.562 31.781 1 84.69 505 ALA A N 1
ATOM 3825 C CA . ALA A 1 505 ? 27.203 45.438 32.625 1 84.69 505 ALA A CA 1
ATOM 3826 C C . ALA A 1 505 ? 28.109 46.219 33.594 1 84.69 505 ALA A C 1
ATOM 3828 O O . ALA A 1 505 ? 27.859 47.406 33.844 1 84.69 505 ALA A O 1
ATOM 3829 N N . HIS A 1 506 ? 29.234 45.688 34.062 1 82.44 506 HIS A N 1
ATOM 3830 C CA . HIS A 1 506 ? 29.969 46.312 35.156 1 82.44 506 HIS A CA 1
ATOM 3831 C C . HIS A 1 506 ? 31.312 46.844 34.688 1 82.44 506 HIS A C 1
ATOM 3833 O O . HIS A 1 506 ? 32.156 47.219 35.5 1 82.44 506 HIS A O 1
ATOM 3839 N N . HIS A 1 507 ? 31.438 47 33.406 1 83.06 507 HIS A N 1
ATOM 3840 C CA . HIS A 1 507 ? 32.75 47.438 32.906 1 83.06 507 HIS A CA 1
ATOM 3841 C C . HIS A 1 507 ? 32.594 48.75 32.094 1 83.06 507 HIS A C 1
ATOM 3843 O O . HIS A 1 507 ? 31.578 48.969 31.453 1 83.06 507 HIS A O 1
ATOM 3849 N N . ARG A 1 508 ? 33.656 49.531 32.188 1 80.38 508 ARG A N 1
ATOM 3850 C CA . ARG A 1 508 ? 33.688 50.781 31.422 1 80.38 508 ARG A CA 1
ATOM 3851 C C . ARG A 1 508 ? 34.031 50.5 29.953 1 80.38 508 ARG A C 1
ATOM 3853 O O . ARG A 1 508 ? 35.031 49.844 29.672 1 80.38 508 ARG A O 1
ATOM 3860 N N . LEU A 1 509 ? 33.125 50.844 29.031 1 81.69 509 LEU A N 1
ATOM 3861 C CA . LEU A 1 509 ? 33.281 50.562 27.609 1 81.69 509 LEU A CA 1
ATOM 3862 C C . LEU A 1 509 ? 33.875 51.75 26.875 1 81.69 509 LEU A C 1
ATOM 3864 O O . LEU A 1 509 ? 33.562 52.906 27.172 1 81.69 509 LEU A O 1
ATOM 3868 N N . PRO A 1 510 ? 34.812 51.469 26.016 1 77.31 510 PRO A N 1
ATOM 3869 C CA . PRO A 1 510 ? 35.438 52.562 25.297 1 77.31 510 PRO A CA 1
ATOM 3870 C C . PRO A 1 510 ? 34.469 53.375 24.438 1 77.31 510 PRO A C 1
ATOM 3872 O O . PRO A 1 510 ? 33.531 52.781 23.875 1 77.31 510 PRO A O 1
ATOM 3875 N N . GLN A 1 511 ? 34.594 54.625 24.406 1 68.12 511 GLN A N 1
ATOM 3876 C CA . GLN A 1 511 ? 33.688 55.562 23.734 1 68.12 511 GLN A CA 1
ATOM 3877 C C . GLN A 1 511 ? 33.906 55.531 22.219 1 68.12 511 GLN A C 1
ATOM 3879 O O . GLN A 1 511 ? 32.969 55.75 21.453 1 68.12 511 GLN A O 1
ATOM 3884 N N . GLU A 1 512 ? 35.156 55.25 21.781 1 65.5 512 GLU A N 1
ATOM 3885 C CA . GLU A 1 512 ? 35.438 55.312 20.359 1 65.5 512 GLU A CA 1
ATOM 3886 C C . GLU A 1 512 ? 35.188 53.969 19.688 1 65.5 512 GLU A C 1
ATOM 3888 O O . GLU A 1 512 ? 35.312 52.906 20.328 1 65.5 512 GLU A O 1
ATOM 3893 N N . GLY A 1 513 ? 34.469 54 18.484 1 69.38 513 GLY A N 1
ATOM 3894 C CA . GLY A 1 513 ? 34.281 52.781 17.703 1 69.38 513 GLY A CA 1
ATOM 3895 C C . GLY A 1 513 ? 35.562 52.062 17.391 1 69.38 513 GLY A C 1
ATOM 3896 O O . GLY A 1 513 ? 36.656 52.594 17.625 1 69.38 513 GLY A O 1
ATOM 3897 N N . THR A 1 514 ? 35.531 50.812 17.078 1 78.75 514 THR A N 1
ATOM 3898 C CA . THR A 1 514 ? 36.688 50 16.734 1 78.75 514 THR A CA 1
ATOM 3899 C C . THR A 1 514 ? 37.312 50.469 15.438 1 78.75 514 THR A C 1
ATOM 3901 O O . THR A 1 514 ? 36.719 51.219 14.672 1 78.75 514 THR A O 1
ATOM 3904 N N . PHE A 1 515 ? 38.531 50.188 15.234 1 82.38 515 PHE A N 1
ATOM 3905 C CA . PHE A 1 515 ? 39.25 50.625 14.055 1 82.38 515 PHE A CA 1
ATOM 3906 C C . PHE A 1 515 ? 38.562 50.188 12.781 1 82.38 515 PHE A C 1
ATOM 3908 O O . PHE A 1 515 ? 38.406 51 11.844 1 82.38 515 PHE A O 1
ATOM 3915 N N . ILE A 1 516 ? 38.062 49.031 12.688 1 86.31 516 ILE A N 1
ATOM 3916 C CA . ILE A 1 516 ? 37.406 48.469 11.508 1 86.31 516 ILE A CA 1
ATOM 3917 C C . ILE A 1 516 ? 36.062 49.188 11.289 1 86.31 516 ILE A C 1
ATOM 3919 O O . ILE A 1 516 ? 35.656 49.406 10.148 1 86.31 516 ILE A O 1
ATOM 3923 N N . SER A 1 517 ? 35.406 49.438 12.289 1 83.69 517 SER A N 1
ATOM 3924 C CA . SER A 1 517 ? 34.125 50.125 12.18 1 83.69 517 SER A CA 1
ATOM 3925 C C . SER A 1 517 ? 34.312 51.531 11.625 1 83.69 517 SER A C 1
ATOM 3927 O O . SER A 1 517 ? 33.5 51.969 10.805 1 83.69 517 SER A O 1
ATOM 3929 N N . ARG A 1 518 ? 35.375 52.219 12.031 1 85.31 518 ARG A N 1
ATOM 3930 C CA . ARG A 1 518 ? 35.625 53.562 11.547 1 85.31 518 ARG A CA 1
ATOM 3931 C C . ARG A 1 518 ? 36.062 53.562 10.078 1 85.31 518 ARG A C 1
ATOM 3933 O O . ARG A 1 518 ? 35.656 54.438 9.312 1 85.31 518 ARG A O 1
ATOM 3940 N N . LEU A 1 519 ? 36.75 52.562 9.828 1 88.88 519 LEU A N 1
ATOM 3941 C CA . LEU A 1 519 ? 37.188 52.406 8.438 1 88.88 519 LEU A CA 1
ATOM 3942 C C . LEU A 1 519 ? 36 52.125 7.531 1 88.88 519 LEU A C 1
ATOM 3944 O O . LEU A 1 519 ? 35.906 52.688 6.438 1 88.88 519 LEU A O 1
ATOM 3948 N N . ALA A 1 520 ? 35.156 51.219 7.945 1 88.81 520 ALA A N 1
ATOM 3949 C CA . ALA A 1 520 ? 33.969 50.875 7.18 1 88.81 520 ALA A CA 1
ATOM 3950 C C . ALA A 1 520 ? 33.062 52.094 7.008 1 88.81 520 ALA A C 1
ATOM 3952 O O . ALA A 1 520 ? 32.5 52.312 5.93 1 88.81 520 ALA A O 1
ATOM 3953 N N . GLU A 1 521 ? 32.906 52.844 8.039 1 89.25 521 GLU A N 1
ATOM 3954 C CA . GLU A 1 521 ? 32.094 54.062 7.984 1 89.25 521 GLU A CA 1
ATOM 3955 C C . GLU A 1 521 ? 32.719 55.094 7.055 1 89.25 521 GLU A C 1
ATOM 3957 O O . GLU A 1 521 ? 32 55.812 6.344 1 89.25 521 GLU A O 1
ATOM 3962 N N . SER A 1 522 ? 34.062 55.188 7.125 1 90.75 522 SER A N 1
ATOM 3963 C CA . SER A 1 522 ? 34.75 56.156 6.301 1 90.75 522 SER A CA 1
ATOM 3964 C C . SER A 1 522 ? 34.594 55.844 4.816 1 90.75 522 SER A C 1
ATOM 3966 O O . SER A 1 522 ? 34.531 56.75 3.984 1 90.75 522 SER A O 1
ATOM 3968 N N . TRP A 1 523 ? 34.562 54.625 4.516 1 91 523 TRP A N 1
ATOM 3969 C CA . TRP A 1 523 ? 34.406 54.219 3.125 1 91 523 TRP A CA 1
ATOM 3970 C C . TRP A 1 523 ? 32.969 54.281 2.684 1 91 523 TRP A C 1
ATOM 3972 O O . TRP A 1 523 ? 32.656 54.562 1.515 1 91 523 TRP A O 1
ATOM 3982 N N . TYR A 1 524 ? 32.062 53.969 3.557 1 91.75 524 TYR A N 1
ATOM 3983 C CA . TYR A 1 524 ? 30.625 53.906 3.236 1 91.75 524 TYR A CA 1
ATOM 3984 C C . TYR A 1 524 ? 30.047 55.312 3.111 1 91.75 524 TYR A C 1
ATOM 3986 O O . TYR A 1 524 ? 29.141 55.562 2.312 1 91.75 524 TYR A O 1
ATOM 3994 N N . ARG A 1 525 ? 30.5 56.312 3.836 1 91.62 525 ARG A N 1
ATOM 3995 C CA . ARG A 1 525 ? 29.938 57.656 3.879 1 91.62 525 ARG A CA 1
ATOM 3996 C C . ARG A 1 525 ? 29.938 58.312 2.494 1 91.62 525 ARG A C 1
ATOM 3998 O O . ARG A 1 525 ? 28.922 58.844 2.049 1 91.62 525 ARG A O 1
ATOM 4005 N N . PRO A 1 526 ? 31.094 58.188 1.747 1 92 526 PRO A N 1
ATOM 4006 C CA . PRO A 1 526 ? 31.062 58.75 0.406 1 92 526 PRO A CA 1
ATOM 4007 C C . PRO A 1 526 ? 30.125 58 -0.543 1 92 526 PRO A C 1
ATOM 4009 O O . PRO A 1 526 ? 29.5 58.625 -1.406 1 92 526 PRO A O 1
ATOM 4012 N N . LEU A 1 527 ? 30.078 56.75 -0.39 1 92.38 527 LEU A N 1
ATOM 4013 C CA . LEU A 1 527 ? 29.188 55.938 -1.229 1 92.38 527 LEU A CA 1
ATOM 4014 C C . LEU A 1 527 ? 27.734 56.25 -0.929 1 92.38 527 LEU A C 1
ATOM 4016 O O . LEU A 1 527 ? 26.906 56.281 -1.839 1 92.38 527 LEU A O 1
ATOM 4020 N N . LEU A 1 528 ? 27.469 56.375 0.288 1 93.12 528 LEU A N 1
ATOM 4021 C CA . LEU A 1 528 ? 26.125 56.75 0.706 1 93.12 528 LEU A CA 1
ATOM 4022 C C . LEU A 1 528 ? 25.734 58.125 0.15 1 93.12 528 LEU A C 1
ATOM 4024 O O . LEU A 1 528 ? 24.609 58.344 -0.303 1 93.12 528 LEU A O 1
ATOM 4028 N N . ASN A 1 529 ? 26.656 59.062 0.194 1 91.75 529 ASN A N 1
ATOM 4029 C CA . ASN A 1 529 ? 26.406 60.375 -0.343 1 91.75 529 ASN A CA 1
ATOM 4030 C C . ASN A 1 529 ? 26.156 60.344 -1.849 1 91.75 529 ASN A C 1
ATOM 4032 O O . ASN A 1 529 ? 25.359 61.125 -2.373 1 91.75 529 ASN A O 1
ATOM 4036 N N . LEU A 1 530 ? 26.859 59.5 -2.486 1 91.44 530 LEU A N 1
ATOM 4037 C CA . LEU A 1 530 ? 26.625 59.312 -3.914 1 91.44 530 LEU A CA 1
ATOM 4038 C C . LEU A 1 530 ? 25.219 58.781 -4.172 1 91.44 530 LEU A C 1
ATOM 4040 O O . LEU A 1 530 ? 24.562 59.188 -5.137 1 91.44 530 LEU A O 1
ATOM 4044 N N . SER A 1 531 ? 24.797 57.844 -3.361 1 92.06 531 SER A N 1
ATOM 4045 C CA . SER A 1 531 ? 23.453 57.281 -3.469 1 92.06 531 SER A CA 1
ATOM 4046 C C . SER A 1 531 ? 22.391 58.344 -3.258 1 92.06 531 SER A C 1
ATOM 4048 O O . SER A 1 531 ? 21.297 58.25 -3.816 1 92.06 531 SER A O 1
ATOM 4050 N N . LEU A 1 532 ? 22.734 59.344 -2.377 1 90.88 532 LEU A N 1
ATOM 4051 C CA . LEU A 1 532 ? 21.797 60.406 -2.061 1 90.88 532 LEU A CA 1
ATOM 4052 C C . LEU A 1 532 ? 21.797 61.469 -3.146 1 90.88 532 LEU A C 1
ATOM 4054 O O . LEU A 1 532 ? 20.766 62.094 -3.43 1 90.88 532 LEU A O 1
ATOM 4058 N N . ARG A 1 533 ? 22.859 61.688 -3.838 1 90.75 533 ARG A N 1
ATOM 4059 C CA . ARG A 1 533 ? 23 62.75 -4.832 1 90.75 533 ARG A CA 1
ATOM 4060 C C . ARG A 1 533 ? 22.453 62.281 -6.184 1 90.75 533 ARG A C 1
ATOM 4062 O O . ARG A 1 533 ? 21.812 63.062 -6.887 1 90.75 533 ARG A O 1
ATOM 4069 N N . THR A 1 534 ? 22.781 61.031 -6.543 1 93.19 534 THR A N 1
ATOM 4070 C CA . THR A 1 534 ? 22.359 60.5 -7.844 1 93.19 534 THR A CA 1
ATOM 4071 C C . THR A 1 534 ? 21.625 59.188 -7.695 1 93.19 534 THR A C 1
ATOM 4073 O O . THR A 1 534 ? 22.062 58.156 -8.227 1 93.19 534 THR A O 1
ATOM 4076 N N . PRO A 1 535 ? 20.5 59.156 -7.141 1 91.5 535 PRO A N 1
ATOM 4077 C CA . PRO A 1 535 ? 19.766 57.938 -6.898 1 91.5 535 PRO A CA 1
ATOM 4078 C C . PRO A 1 535 ? 19.344 57.219 -8.188 1 91.5 535 PRO A C 1
ATOM 4080 O O . PRO A 1 535 ? 19.297 56 -8.242 1 91.5 535 PRO A O 1
ATOM 4083 N N . GLN A 1 536 ? 19.109 57.875 -9.281 1 92.5 536 GLN A N 1
ATOM 4084 C CA . GLN A 1 536 ? 18.656 57.281 -10.531 1 92.5 536 GLN A CA 1
ATOM 4085 C C . GLN A 1 536 ? 19.75 56.438 -11.18 1 92.5 536 GLN A C 1
ATOM 4087 O O . GLN A 1 536 ? 19.469 55.438 -11.797 1 92.5 536 GLN A O 1
ATOM 4092 N N . LEU A 1 537 ? 20.922 56.906 -10.984 1 92.12 537 LEU A N 1
ATOM 4093 C CA . LEU A 1 537 ? 22.047 56.156 -11.539 1 92.12 537 LEU A CA 1
ATOM 4094 C C . LEU A 1 537 ? 22.219 54.812 -10.82 1 92.12 537 LEU A C 1
ATOM 4096 O O . LEU A 1 537 ? 22.453 53.781 -11.461 1 92.12 537 LEU A O 1
ATOM 4100 N N . ILE A 1 538 ? 22.109 54.844 -9.555 1 91.81 538 ILE A N 1
ATOM 4101 C CA . ILE A 1 538 ? 22.266 53.625 -8.766 1 91.81 538 ILE A CA 1
ATOM 4102 C C . ILE A 1 538 ? 21.109 52.656 -9.062 1 91.81 538 ILE A C 1
ATOM 4104 O O . ILE A 1 538 ? 21.328 51.469 -9.242 1 91.81 538 ILE A O 1
ATOM 4108 N N . LEU A 1 539 ? 19.906 53.125 -9.148 1 91.44 539 LEU A N 1
ATOM 4109 C CA . LEU A 1 539 ? 18.75 52.281 -9.445 1 91.44 539 LEU A CA 1
ATOM 4110 C C . LEU A 1 539 ? 18.812 51.75 -10.867 1 91.44 539 LEU A C 1
ATOM 4112 O O . LEU A 1 539 ? 18.422 50.625 -11.125 1 91.44 539 LEU A O 1
ATOM 4116 N N . GLY A 1 540 ? 19.25 52.531 -11.781 1 92 540 GLY A N 1
ATOM 4117 C CA . GLY A 1 540 ? 19.422 52.094 -13.156 1 92 540 GLY A CA 1
ATOM 4118 C C . GLY A 1 540 ? 20.469 51 -13.312 1 92 540 GLY A C 1
ATOM 4119 O O . GLY A 1 540 ? 20.266 50.062 -14.062 1 92 540 GLY A O 1
ATOM 4120 N N . LEU A 1 541 ? 21.531 51.125 -12.57 1 91.19 541 LEU A N 1
ATOM 4121 C CA . LEU A 1 541 ? 22.578 50.125 -12.609 1 91.19 541 LEU A CA 1
ATOM 4122 C C . LEU A 1 541 ? 22.094 48.812 -11.984 1 91.19 541 LEU A C 1
ATOM 4124 O O . LEU A 1 541 ? 22.453 47.719 -12.445 1 91.19 541 LEU A O 1
ATOM 4128 N N . ALA A 1 542 ? 21.422 48.969 -10.906 1 90.44 542 ALA A N 1
ATOM 4129 C CA . ALA A 1 542 ? 20.859 47.781 -10.266 1 90.44 542 ALA A CA 1
ATOM 4130 C C . ALA A 1 542 ? 19.875 47.062 -11.203 1 90.44 542 ALA A C 1
ATOM 4132 O O . ALA A 1 542 ? 19.891 45.844 -11.305 1 90.44 542 ALA A O 1
ATOM 4133 N N . LEU A 1 543 ? 19.078 47.781 -11.883 1 91.25 543 LEU A N 1
ATOM 4134 C CA . LEU A 1 543 ? 18.109 47.219 -12.812 1 91.25 543 LEU A CA 1
ATOM 4135 C C . LEU A 1 543 ? 18.812 46.594 -14.023 1 91.25 543 LEU A C 1
ATOM 4137 O O . LEU A 1 543 ? 18.422 45.562 -14.508 1 91.25 543 LEU A O 1
ATOM 4141 N N . ALA A 1 544 ? 19.781 47.312 -14.445 1 93.44 544 ALA A N 1
ATOM 4142 C CA . ALA A 1 544 ? 20.547 46.812 -15.578 1 93.44 544 ALA A CA 1
ATOM 4143 C C . ALA A 1 544 ? 21.234 45.5 -15.227 1 93.44 544 ALA A C 1
ATOM 4145 O O . ALA A 1 544 ? 21.312 44.594 -16.047 1 93.44 544 ALA A O 1
ATOM 4146 N N . SER A 1 545 ? 21.734 45.406 -14.07 1 91.31 545 SER A N 1
ATOM 4147 C CA . SER A 1 545 ? 22.375 44.188 -13.625 1 91.31 545 SER A CA 1
ATOM 4148 C C . SER A 1 545 ? 21.375 43.031 -13.508 1 91.31 545 SER A C 1
ATOM 4150 O O . SER A 1 545 ? 21.672 41.906 -13.82 1 91.31 545 SER A O 1
ATOM 4152 N N . LEU A 1 546 ? 20.266 43.312 -13.062 1 90.94 546 LEU A N 1
ATOM 4153 C CA . LEU A 1 546 ? 19.203 42.312 -12.938 1 90.94 546 LEU A CA 1
ATOM 4154 C C . LEU A 1 546 ? 18.781 41.781 -14.305 1 90.94 546 LEU A C 1
ATOM 4156 O O . LEU A 1 546 ? 18.641 40.562 -14.492 1 90.94 546 LEU A O 1
ATOM 4160 N N . VAL A 1 547 ? 18.609 42.656 -15.219 1 93.25 547 VAL A N 1
ATOM 4161 C CA . VAL A 1 547 ? 18.172 42.281 -16.562 1 93.25 547 VAL A CA 1
ATOM 4162 C C . VAL A 1 547 ? 19.281 41.438 -17.234 1 93.25 547 VAL A C 1
ATOM 4164 O O . VAL A 1 547 ? 19 40.469 -17.922 1 93.25 547 VAL A O 1
ATOM 4167 N N . ALA A 1 548 ? 20.406 41.875 -17.031 1 92.19 548 ALA A N 1
ATOM 4168 C CA . ALA A 1 548 ? 21.547 41.156 -17.594 1 92.19 548 ALA A CA 1
ATOM 4169 C C . ALA A 1 548 ? 21.609 39.719 -17.031 1 92.19 548 ALA A C 1
ATOM 4171 O O . ALA A 1 548 ? 21.891 38.781 -17.75 1 92.19 548 ALA A O 1
ATOM 4172 N N . THR A 1 549 ? 21.484 39.656 -15.82 1 90.94 549 THR A N 1
ATOM 4173 C CA . THR A 1 549 ? 21.531 38.344 -15.156 1 90.94 549 THR A CA 1
ATOM 4174 C C . THR A 1 549 ? 20.375 37.469 -15.625 1 90.94 549 THR A C 1
ATOM 4176 O O . THR A 1 549 ? 20.562 36.281 -15.852 1 90.94 549 THR A O 1
ATOM 4179 N N . LEU A 1 550 ? 19.188 38 -15.758 1 89.94 550 LEU A N 1
ATOM 4180 C CA . LEU A 1 550 ? 18.031 37.219 -16.219 1 89.94 550 LEU A CA 1
ATOM 4181 C C . LEU A 1 550 ? 18.234 36.75 -17.641 1 89.94 550 LEU A C 1
ATOM 4183 O O . LEU A 1 550 ? 17.734 35.688 -18.016 1 89.94 550 LEU A O 1
ATOM 4187 N N . ALA A 1 551 ? 18.938 37.438 -18.391 1 90.88 551 ALA A N 1
ATOM 4188 C CA . ALA A 1 551 ? 19.219 37.062 -19.781 1 90.88 551 ALA A CA 1
ATOM 4189 C C . ALA A 1 551 ? 20.219 35.938 -19.844 1 90.88 551 ALA A C 1
ATOM 4191 O O . ALA A 1 551 ? 20.219 35.156 -20.812 1 90.88 551 ALA A O 1
ATOM 4192 N N . VAL A 1 552 ? 20.953 35.75 -18.828 1 90.12 552 VAL A N 1
ATOM 4193 C CA . VAL A 1 552 ? 22 34.719 -18.797 1 90.12 552 VAL A CA 1
ATOM 4194 C C . VAL A 1 552 ? 21.422 33.406 -18.266 1 90.12 552 VAL A C 1
ATOM 4196 O O . VAL A 1 552 ? 21.938 32.344 -18.562 1 90.12 552 VAL A O 1
ATOM 4199 N N . VAL A 1 553 ? 20.422 33.438 -17.547 1 88 553 VAL A N 1
ATOM 4200 C CA . VAL A 1 553 ? 19.891 32.281 -16.828 1 88 553 VAL A CA 1
ATOM 4201 C C . VAL A 1 553 ? 19.578 31.172 -17.812 1 88 553 VAL A C 1
ATOM 4203 O O . VAL A 1 553 ? 19.938 30.016 -17.562 1 88 553 VAL A O 1
ATOM 4206 N N . PRO A 1 554 ? 18.984 31.516 -18.984 1 82.56 554 PRO A N 1
ATOM 4207 C CA . PRO A 1 554 ? 18.641 30.422 -19.906 1 82.56 554 PRO A CA 1
ATOM 4208 C C . PRO A 1 554 ? 19.875 29.781 -20.547 1 82.56 554 PRO A C 1
ATOM 4210 O O . PRO A 1 554 ? 19.797 28.656 -21.047 1 82.56 554 PRO A O 1
ATOM 4213 N N . SER A 1 555 ? 20.953 30.359 -20.438 1 83.19 555 SER A N 1
ATOM 4214 C CA . SER A 1 555 ? 22.172 29.828 -21.031 1 83.19 555 SER A CA 1
ATOM 4215 C C . SER A 1 555 ? 22.906 28.906 -20.062 1 83.19 555 SER A C 1
ATOM 4217 O O . SER A 1 555 ? 23.812 28.172 -20.469 1 83.19 555 SER A O 1
ATOM 4219 N N . LEU A 1 556 ? 22.5 28.844 -18.938 1 86.44 556 LEU A N 1
ATOM 4220 C CA . LEU A 1 556 ? 23.172 28.016 -17.938 1 86.44 556 LEU A CA 1
ATOM 4221 C C . LEU A 1 556 ? 22.719 26.562 -18.047 1 86.44 556 LEU A C 1
ATOM 4223 O O . LEU A 1 556 ? 21.562 26.297 -18.391 1 86.44 556 LEU A O 1
ATOM 4227 N N . GLY A 1 557 ? 23.625 25.672 -17.875 1 83.25 557 GLY A N 1
ATOM 4228 C CA . GLY A 1 557 ? 23.297 24.266 -17.859 1 83.25 557 GLY A CA 1
ATOM 4229 C C . GLY A 1 557 ? 22.547 23.844 -16.609 1 83.25 557 GLY A C 1
ATOM 4230 O O . GLY A 1 557 ? 22.531 24.562 -15.617 1 83.25 557 GLY A O 1
ATOM 4231 N N . ARG A 1 558 ? 21.859 22.656 -16.719 1 84.56 558 ARG A N 1
ATOM 4232 C CA . ARG A 1 558 ? 21.125 22.109 -15.586 1 84.56 558 ARG A CA 1
ATOM 4233 C C . ARG A 1 558 ? 21.578 20.688 -15.281 1 84.56 558 ARG A C 1
ATOM 4235 O O . ARG A 1 558 ? 21.859 19.906 -16.203 1 84.56 558 ARG A O 1
ATOM 4242 N N . VAL A 1 559 ? 21.719 20.422 -13.992 1 83.56 559 VAL A N 1
ATOM 4243 C CA . VAL A 1 559 ? 22.031 19.062 -13.555 1 83.56 559 VAL A CA 1
ATOM 4244 C C . VAL A 1 559 ? 21.281 18.75 -12.266 1 83.56 559 VAL A C 1
ATOM 4246 O O . VAL A 1 559 ? 20.922 19.656 -11.508 1 83.56 559 VAL A O 1
ATOM 4249 N N . PHE A 1 560 ? 21.031 17.531 -12.109 1 83.38 560 PHE A N 1
ATOM 4250 C CA . PHE A 1 560 ? 20.344 17.109 -10.883 1 83.38 560 PHE A CA 1
ATOM 4251 C C . PHE A 1 560 ? 21.312 17.156 -9.695 1 83.38 560 PHE A C 1
ATOM 4253 O O . PHE A 1 560 ? 21.156 18 -8.805 1 83.38 560 PHE A O 1
ATOM 4260 N N . LEU A 1 561 ? 22.25 16.234 -9.617 1 81.31 561 LEU A N 1
ATOM 4261 C CA . LEU A 1 561 ? 23.328 16.203 -8.633 1 81.31 561 LEU A CA 1
ATOM 4262 C C . LEU A 1 561 ? 24.688 16.156 -9.328 1 81.31 561 LEU A C 1
ATOM 4264 O O . LEU A 1 561 ? 24.828 15.562 -10.398 1 81.31 561 LEU A O 1
ATOM 4268 N N . PRO A 1 562 ? 25.594 16.75 -8.672 1 80.5 562 PRO A N 1
ATOM 4269 C CA . PRO A 1 562 ? 26.938 16.641 -9.234 1 80.5 562 PRO A CA 1
ATOM 4270 C C . PRO A 1 562 ? 27.531 15.25 -9.086 1 80.5 562 PRO A C 1
ATOM 4272 O O . PRO A 1 562 ? 27.016 14.43 -8.32 1 80.5 562 PRO A O 1
ATOM 4275 N N . GLU A 1 563 ? 28.594 15.07 -9.805 1 78.94 563 GLU A N 1
ATOM 4276 C CA . GLU A 1 563 ? 29.266 13.773 -9.719 1 78.94 563 GLU A CA 1
ATOM 4277 C C . GLU A 1 563 ? 30.031 13.633 -8.398 1 78.94 563 GLU A C 1
ATOM 4279 O O . GLU A 1 563 ? 30.688 14.57 -7.949 1 78.94 563 GLU A O 1
ATOM 4284 N N . PHE A 1 564 ? 29.969 12.508 -7.855 1 81.81 564 PHE A N 1
ATOM 4285 C CA . PHE A 1 564 ? 30.625 12.242 -6.586 1 81.81 564 PHE A CA 1
ATOM 4286 C C . PHE A 1 564 ? 32.094 11.852 -6.809 1 81.81 564 PHE A C 1
ATOM 4288 O O . PHE A 1 564 ? 32.406 11.188 -7.793 1 81.81 564 PHE A O 1
ATOM 4295 N N . GLN A 1 565 ? 32.844 12.281 -5.914 1 85.12 565 GLN A N 1
ATOM 4296 C CA . GLN A 1 565 ? 34.281 11.961 -6.012 1 85.12 565 GLN A CA 1
ATOM 4297 C C . GLN A 1 565 ? 34.594 10.68 -5.258 1 85.12 565 GLN A C 1
ATOM 4299 O O . GLN A 1 565 ? 35.438 10.688 -4.344 1 85.12 565 GLN A O 1
ATOM 4304 N N . GLU A 1 566 ? 34.062 9.695 -5.785 1 86.19 566 GLU A N 1
ATOM 4305 C CA . GLU A 1 566 ? 34.281 8.398 -5.152 1 86.19 566 GLU A CA 1
ATOM 4306 C C . GLU A 1 566 ? 35.562 7.742 -5.648 1 86.19 566 GLU A C 1
ATOM 4308 O O . GLU A 1 566 ? 35.906 7.859 -6.828 1 86.19 566 GLU A O 1
ATOM 4313 N N . LYS A 1 567 ? 36.188 7.086 -4.699 1 89.06 567 LYS A N 1
ATOM 4314 C CA . LYS A 1 567 ? 37.375 6.305 -5.051 1 89.06 567 LYS A CA 1
ATOM 4315 C C . LYS A 1 567 ? 37 4.977 -5.695 1 89.06 567 LYS A C 1
ATOM 4317 O O . LYS A 1 567 ? 37.688 4.508 -6.609 1 89.06 567 LYS A O 1
ATOM 4322 N N . SER A 1 568 ? 36 4.426 -5.188 1 91.25 568 SER A N 1
ATOM 4323 C CA . SER A 1 568 ? 35.531 3.119 -5.648 1 91.25 568 SER A CA 1
ATOM 4324 C C . SER A 1 568 ? 34.594 3.258 -6.832 1 91.25 568 SER A C 1
ATOM 4326 O O . SER A 1 568 ? 33.531 3.885 -6.719 1 91.25 568 SER A O 1
ATOM 4328 N N . MET A 1 569 ? 35.031 2.674 -7.938 1 91.94 569 MET A N 1
ATOM 4329 C CA . MET A 1 569 ? 34.188 2.676 -9.141 1 91.94 569 MET A CA 1
ATOM 4330 C C . MET A 1 569 ? 33.531 1.323 -9.344 1 91.94 569 MET A C 1
ATOM 4332 O O . MET A 1 569 ? 34.156 0.278 -9.172 1 91.94 569 MET A O 1
ATOM 4336 N N . VAL A 1 570 ? 32.281 1.36 -9.547 1 90.62 570 VAL A N 1
ATOM 4337 C CA . VAL A 1 570 ? 31.531 0.15 -9.875 1 90.62 570 VAL A CA 1
ATOM 4338 C C . VAL A 1 570 ? 31.016 0.233 -11.305 1 90.62 570 VAL A C 1
ATOM 4340 O O . VAL A 1 570 ? 29.906 0.736 -11.547 1 90.62 570 VAL A O 1
ATOM 4343 N N . ASN A 1 571 ? 31.688 -0.312 -12.203 1 91.25 571 ASN A N 1
ATOM 4344 C CA . ASN A 1 571 ? 31.375 -0.242 -13.625 1 91.25 571 ASN A CA 1
ATOM 4345 C C . ASN A 1 571 ? 30.609 -1.476 -14.094 1 91.25 571 ASN A C 1
ATOM 4347 O O . ASN A 1 571 ? 30.734 -2.551 -13.508 1 91.25 571 ASN A O 1
ATOM 4351 N N . SER A 1 572 ? 29.828 -1.227 -15.039 1 89.56 572 SER A N 1
ATOM 4352 C CA . SER A 1 572 ? 29.125 -2.35 -15.656 1 89.56 572 SER A CA 1
ATOM 4353 C C . SER A 1 572 ? 29.656 -2.629 -17.062 1 89.56 572 SER A C 1
ATOM 4355 O O . SER A 1 572 ? 29.969 -1.7 -17.812 1 89.56 572 SER A O 1
ATOM 4357 N N . MET A 1 573 ? 29.891 -3.857 -17.297 1 91.69 573 MET A N 1
ATOM 4358 C CA . MET A 1 573 ? 30.312 -4.34 -18.609 1 91.69 573 MET A CA 1
ATOM 4359 C C . MET A 1 573 ? 29.281 -5.309 -19.188 1 91.69 573 MET A C 1
ATOM 4361 O O . MET A 1 573 ? 29.047 -6.379 -18.625 1 91.69 573 MET A O 1
ATOM 4365 N N . VAL A 1 574 ? 28.703 -4.891 -20.25 1 90.38 574 VAL A N 1
ATOM 4366 C CA . VAL A 1 574 ? 27.672 -5.727 -20.875 1 90.38 574 VAL A CA 1
ATOM 4367 C C . VAL A 1 574 ? 28.156 -6.199 -22.25 1 90.38 574 VAL A C 1
ATOM 4369 O O . VAL A 1 574 ? 28.562 -5.391 -23.078 1 90.38 574 VAL A O 1
ATOM 4372 N N . LEU A 1 575 ? 28.188 -7.477 -22.391 1 92.38 575 LEU A N 1
ATOM 4373 C CA . LEU A 1 575 ? 28.5 -8.07 -23.672 1 92.38 575 LEU A CA 1
ATOM 4374 C C . LEU A 1 575 ? 27.234 -8.438 -24.438 1 92.38 575 LEU A C 1
ATOM 4376 O O . LEU A 1 575 ? 26.141 -8.375 -23.891 1 92.38 575 LEU A O 1
ATOM 4380 N N . PHE A 1 576 ? 27.469 -8.758 -25.75 1 89.88 576 PHE A N 1
ATOM 4381 C CA . PHE A 1 576 ? 26.328 -9.195 -26.531 1 89.88 576 PHE A CA 1
ATOM 4382 C C . PHE A 1 576 ? 25.688 -10.438 -25.938 1 89.88 576 PHE A C 1
ATOM 4384 O O . PHE A 1 576 ? 26.391 -11.352 -25.484 1 89.88 576 PHE A O 1
ATOM 4391 N N . PRO A 1 577 ? 24.359 -10.445 -25.891 1 91.5 577 PRO A N 1
ATOM 4392 C CA . PRO A 1 577 ? 23.703 -11.648 -25.359 1 91.5 577 PRO A CA 1
ATOM 4393 C C . PRO A 1 577 ? 24.047 -12.906 -26.156 1 91.5 577 PRO A C 1
ATOM 4395 O O . PRO A 1 577 ? 24.172 -12.852 -27.375 1 91.5 577 PRO A O 1
ATOM 4398 N N . GLY A 1 578 ? 24.219 -13.977 -25.469 1 91.06 578 GLY A N 1
ATOM 4399 C CA . GLY A 1 578 ? 24.578 -15.234 -26.094 1 91.06 578 GLY A CA 1
ATOM 4400 C C . GLY A 1 578 ? 26 -15.672 -25.781 1 91.06 578 GLY A C 1
ATOM 4401 O O . GLY A 1 578 ? 26.359 -16.828 -26 1 91.06 578 GLY A O 1
ATOM 4402 N N . VAL A 1 579 ? 26.75 -14.727 -25.266 1 92.75 579 VAL A N 1
ATOM 4403 C CA . VAL A 1 579 ? 28.094 -15.102 -24.859 1 92.75 579 VAL A CA 1
ATOM 4404 C C . VAL A 1 579 ? 28.047 -15.93 -23.578 1 92.75 579 VAL A C 1
ATOM 4406 O O . VAL A 1 579 ? 27.062 -15.867 -22.844 1 92.75 579 VAL A O 1
ATOM 4409 N N . SER A 1 580 ? 29.047 -16.75 -23.375 1 94.25 580 SER A N 1
ATOM 4410 C CA . SER A 1 580 ? 29.109 -17.594 -22.188 1 94.25 580 SER A CA 1
ATOM 4411 C C . SER A 1 580 ? 29.656 -16.812 -21 1 94.25 580 SER A C 1
ATOM 4413 O O . SER A 1 580 ? 30.25 -15.75 -21.156 1 94.25 580 SER A O 1
ATOM 4415 N N . LEU A 1 581 ? 29.406 -17.328 -19.844 1 94.81 581 LEU A N 1
ATOM 4416 C CA . LEU A 1 581 ? 29.953 -16.766 -18.625 1 94.81 581 LEU A CA 1
ATOM 4417 C C . LEU A 1 581 ? 31.484 -16.688 -18.672 1 94.81 581 LEU A C 1
ATOM 4419 O O . LEU A 1 581 ? 32.062 -15.719 -18.219 1 94.81 581 LEU A O 1
ATOM 4423 N N . GLU A 1 582 ? 32.062 -17.656 -19.234 1 93.88 582 GLU A N 1
ATOM 4424 C CA . GLU A 1 582 ? 33.531 -17.719 -19.359 1 93.88 582 GLU A CA 1
ATOM 4425 C C . GLU A 1 582 ? 34.062 -16.562 -20.219 1 93.88 582 GLU A C 1
ATOM 4427 O O . GLU A 1 582 ? 35.062 -15.953 -19.875 1 93.88 582 GLU A O 1
ATOM 4432 N N . MET A 1 583 ? 33.344 -16.312 -21.266 1 93.75 583 MET A N 1
ATOM 4433 C CA . MET A 1 583 ? 33.75 -15.219 -22.125 1 93.75 583 MET A CA 1
ATOM 4434 C C . MET A 1 583 ? 33.656 -13.883 -21.406 1 93.75 583 MET A C 1
ATOM 4436 O O . MET A 1 583 ? 34.531 -13.023 -21.562 1 93.75 583 MET A O 1
ATOM 4440 N N . THR A 1 584 ? 32.594 -13.695 -20.734 1 94.94 584 THR A N 1
ATOM 4441 C CA . THR A 1 584 ? 32.406 -12.477 -19.969 1 94.94 584 THR A CA 1
ATOM 4442 C C . THR A 1 584 ? 33.5 -12.32 -18.922 1 94.94 584 THR A C 1
ATOM 4444 O O . THR A 1 584 ? 34.062 -11.227 -18.766 1 94.94 584 THR A O 1
ATOM 4447 N N . ASN A 1 585 ? 33.781 -13.383 -18.25 1 94.62 585 ASN A N 1
ATOM 4448 C CA . ASN A 1 585 ? 34.875 -13.359 -17.266 1 94.62 585 ASN A CA 1
ATOM 4449 C C . ASN A 1 585 ? 36.219 -13.102 -17.922 1 94.62 585 ASN A C 1
ATOM 4451 O O . ASN A 1 585 ? 37.031 -12.367 -17.375 1 94.62 585 ASN A O 1
ATOM 4455 N N . ARG A 1 586 ? 36.438 -13.672 -19.047 1 93.44 586 ARG A N 1
ATOM 4456 C CA . ARG A 1 586 ? 37.688 -13.477 -19.766 1 93.44 586 ARG A CA 1
ATOM 4457 C C . ARG A 1 586 ? 37.844 -12.023 -20.203 1 93.44 586 ARG A C 1
ATOM 4459 O O . ARG A 1 586 ? 38.938 -11.477 -20.172 1 93.44 586 ARG A O 1
ATOM 4466 N N . ALA A 1 587 ? 36.75 -11.516 -20.672 1 94.62 587 ALA A N 1
ATOM 4467 C CA . ALA A 1 587 ? 36.781 -10.102 -21.047 1 94.62 587 ALA A CA 1
ATOM 4468 C C . ALA A 1 587 ? 37.188 -9.234 -19.844 1 94.62 587 ALA A C 1
ATOM 4470 O O . ALA A 1 587 ? 37.969 -8.289 -19.984 1 94.62 587 ALA A O 1
ATOM 4471 N N . GLY A 1 588 ? 36.594 -9.531 -18.75 1 95 588 GLY A N 1
ATOM 4472 C CA . GLY A 1 588 ? 36.938 -8.812 -17.531 1 95 588 GLY A CA 1
ATOM 4473 C C . GLY A 1 588 ? 38.406 -8.977 -17.125 1 95 588 GLY A C 1
ATOM 4474 O O . GLY A 1 588 ? 39.031 -8.023 -16.688 1 95 588 GLY A O 1
ATOM 4475 N N . MET A 1 589 ? 38.875 -10.156 -17.281 1 93.44 589 MET A N 1
ATOM 4476 C CA . MET A 1 589 ? 40.281 -10.43 -16.938 1 93.44 589 MET A CA 1
ATOM 4477 C C . MET A 1 589 ? 41.219 -9.711 -17.906 1 93.44 589 MET A C 1
ATOM 4479 O O . MET A 1 589 ? 42.25 -9.227 -17.5 1 93.44 589 MET A O 1
ATOM 4483 N N . ALA A 1 590 ? 40.812 -9.688 -19.125 1 94 590 ALA A N 1
ATOM 4484 C CA . ALA A 1 590 ? 41.594 -8.961 -20.109 1 94 590 ALA A CA 1
ATOM 4485 C C . ALA A 1 590 ? 41.688 -7.48 -19.75 1 94 590 ALA A C 1
ATOM 4487 O O . ALA A 1 590 ? 42.75 -6.863 -19.891 1 94 590 ALA A O 1
ATOM 4488 N N . LEU A 1 591 ? 40.625 -6.992 -19.391 1 94.62 591 LEU A N 1
ATOM 4489 C CA . LEU A 1 591 ? 40.625 -5.602 -18.938 1 94.62 591 LEU A CA 1
ATOM 4490 C C . LEU A 1 591 ? 41.531 -5.414 -17.719 1 94.62 591 LEU A C 1
ATOM 4492 O O . LEU A 1 591 ? 42.281 -4.441 -17.656 1 94.62 591 LEU A O 1
ATOM 4496 N N . ALA A 1 592 ? 41.406 -6.324 -16.766 1 94.94 592 ALA A N 1
ATOM 4497 C CA . ALA A 1 592 ? 42.25 -6.258 -15.562 1 94.94 592 ALA A CA 1
ATOM 4498 C C . ALA A 1 592 ? 43.719 -6.289 -15.922 1 94.94 592 ALA A C 1
ATOM 4500 O O . ALA A 1 592 ? 44.531 -5.559 -15.328 1 94.94 592 ALA A O 1
ATOM 4501 N N . GLN A 1 593 ? 44.062 -7.043 -16.859 1 92.69 593 GLN A N 1
ATOM 4502 C CA . GLN A 1 593 ? 45.438 -7.156 -17.281 1 92.69 593 GLN A CA 1
ATOM 4503 C C . GLN A 1 593 ? 45.906 -5.875 -17.969 1 92.69 593 GLN A C 1
ATOM 4505 O O . GLN A 1 593 ? 47.062 -5.457 -17.781 1 92.69 593 GLN A O 1
ATOM 4510 N N . SER A 1 594 ? 45 -5.332 -18.688 1 93.44 594 SER A N 1
ATOM 4511 C CA . SER A 1 594 ? 45.375 -4.098 -19.391 1 93.44 594 SER A CA 1
ATOM 4512 C C . SER A 1 594 ? 45.594 -2.951 -18.406 1 93.44 594 SER A C 1
ATOM 4514 O O . SER A 1 594 ? 46.281 -1.981 -18.719 1 93.44 594 SER A O 1
ATOM 4516 N N . LEU A 1 595 ? 45.062 -3.059 -17.219 1 94.5 595 LEU A N 1
ATOM 4517 C CA . LEU A 1 595 ? 45.156 -1.987 -16.234 1 94.5 595 LEU A CA 1
ATOM 4518 C C . LEU A 1 595 ? 46.219 -2.295 -15.188 1 94.5 595 LEU A C 1
ATOM 4520 O O . LEU A 1 595 ? 46.5 -1.458 -14.336 1 94.5 595 LEU A O 1
ATOM 4524 N N . GLN A 1 596 ? 46.781 -3.443 -15.086 1 89.31 596 GLN A N 1
ATOM 4525 C CA . GLN A 1 596 ? 47.656 -3.941 -14.023 1 89.31 596 GLN A CA 1
ATOM 4526 C C . GLN A 1 596 ? 48.844 -3.018 -13.805 1 89.31 596 GLN A C 1
ATOM 4528 O O . GLN A 1 596 ? 49.219 -2.736 -12.672 1 89.31 596 GLN A O 1
ATOM 4533 N N . ASP A 1 597 ? 49.562 -2.508 -14.766 1 87 597 ASP A N 1
ATOM 4534 C CA . ASP A 1 597 ? 50.781 -1.727 -14.594 1 87 597 ASP A CA 1
ATOM 4535 C C . ASP A 1 597 ? 50.469 -0.229 -14.656 1 87 597 ASP A C 1
ATOM 4537 O O . ASP A 1 597 ? 51.406 0.59 -14.641 1 87 597 ASP A O 1
ATOM 4541 N N . ASN A 1 598 ? 49.25 0.082 -14.57 1 93.19 598 ASN A N 1
ATOM 4542 C CA . ASN A 1 598 ? 48.875 1.49 -14.578 1 93.19 598 ASN A CA 1
ATOM 4543 C C . ASN A 1 598 ? 48.75 2.051 -13.164 1 93.19 598 ASN A C 1
ATOM 4545 O O . ASN A 1 598 ? 47.906 1.604 -12.391 1 93.19 598 ASN A O 1
ATOM 4549 N N . PRO A 1 599 ? 49.5 2.967 -12.781 1 94 599 PRO A N 1
ATOM 4550 C CA . PRO A 1 599 ? 49.531 3.48 -11.414 1 94 599 PRO A CA 1
ATOM 4551 C C . PRO A 1 599 ? 48.25 4.195 -11.023 1 94 599 PRO A C 1
ATOM 4553 O O . PRO A 1 599 ? 48 4.477 -9.844 1 94 599 PRO A O 1
ATOM 4556 N N . LEU A 1 600 ? 47.406 4.441 -11.922 1 95.69 600 LEU A N 1
ATOM 4557 C CA . LEU A 1 600 ? 46.156 5.145 -11.641 1 95.69 600 LEU A CA 1
ATOM 4558 C C . LEU A 1 600 ? 45.156 4.227 -10.953 1 95.69 600 LEU A C 1
ATOM 4560 O O . LEU A 1 600 ? 44.188 4.695 -10.312 1 95.69 600 LEU A O 1
ATOM 4564 N N . TYR A 1 601 ? 45.375 2.924 -11.094 1 96.12 601 TYR A N 1
ATOM 4565 C CA . TYR A 1 601 ? 44.406 1.967 -10.578 1 96.12 601 TYR A CA 1
ATOM 4566 C C . TYR A 1 601 ? 45.062 1.011 -9.586 1 96.12 601 TYR A C 1
ATOM 4568 O O . TYR A 1 601 ? 46.125 0.452 -9.859 1 96.12 601 TYR A O 1
ATOM 4576 N N . GLU A 1 602 ? 44.438 0.795 -8.406 1 94.69 602 GLU A N 1
ATOM 4577 C CA . GLU A 1 602 ? 45 -0.031 -7.348 1 94.69 602 GLU A CA 1
ATOM 4578 C C . GLU A 1 602 ? 44.75 -1.512 -7.598 1 94.69 602 GLU A C 1
ATOM 4580 O O . GLU A 1 602 ? 45.656 -2.34 -7.488 1 94.69 602 GLU A O 1
ATOM 4585 N N . TRP A 1 603 ? 43.531 -1.86 -7.797 1 94.69 603 TRP A N 1
ATOM 4586 C CA . TRP A 1 603 ? 43.125 -3.232 -8.109 1 94.69 603 TRP A CA 1
ATOM 4587 C C . TRP A 1 603 ? 41.875 -3.258 -8.953 1 94.69 603 TRP A C 1
ATOM 4589 O O . TRP A 1 603 ? 41.188 -2.246 -9.078 1 94.69 603 TRP A O 1
ATOM 4599 N N . VAL A 1 604 ? 41.656 -4.352 -9.625 1 96.25 604 VAL A N 1
ATOM 4600 C CA . VAL A 1 604 ? 40.469 -4.59 -10.445 1 96.25 604 VAL A CA 1
ATOM 4601 C C . VAL A 1 604 ? 39.812 -5.891 -10.016 1 96.25 604 VAL A C 1
ATOM 4603 O O . VAL A 1 604 ? 40.469 -6.93 -9.914 1 96.25 604 VAL A O 1
ATOM 4606 N N . GLN A 1 605 ? 38.562 -5.832 -9.664 1 97.06 605 GLN A N 1
ATOM 4607 C CA . GLN A 1 605 ? 37.719 -6.977 -9.32 1 97.06 605 GLN A CA 1
ATOM 4608 C C . GLN A 1 605 ? 36.594 -7.168 -10.336 1 97.06 605 GLN A C 1
ATOM 4610 O O . GLN A 1 605 ? 35.938 -6.199 -10.734 1 97.06 605 GLN A O 1
ATOM 4615 N N . VAL A 1 606 ? 36.438 -8.375 -10.758 1 96.75 606 VAL A N 1
ATOM 4616 C CA . VAL A 1 606 ? 35.406 -8.672 -11.734 1 96.75 606 VAL A CA 1
ATOM 4617 C C . VAL A 1 606 ? 34.375 -9.609 -11.117 1 96.75 606 VAL A C 1
ATOM 4619 O O . VAL A 1 606 ? 34.719 -10.664 -10.578 1 96.75 606 VAL A O 1
ATOM 4622 N N . ARG A 1 607 ? 33.094 -9.25 -11.062 1 96 607 ARG A N 1
ATOM 4623 C CA . ARG A 1 607 ? 31.953 -10.086 -10.727 1 96 607 ARG A CA 1
ATOM 4624 C C . ARG A 1 607 ? 31.062 -10.289 -11.945 1 96 607 ARG A C 1
ATOM 4626 O O . ARG A 1 607 ? 30.297 -9.391 -12.312 1 96 607 ARG A O 1
ATOM 4633 N N . ALA A 1 608 ? 31.125 -11.445 -12.445 1 95.31 608 ALA A N 1
ATOM 4634 C CA . ALA A 1 608 ? 30.406 -11.734 -13.68 1 95.31 608 ALA A CA 1
ATOM 4635 C C . ALA A 1 608 ? 29.156 -12.562 -13.391 1 95.31 608 ALA A C 1
ATOM 4637 O O . ALA A 1 608 ? 29.172 -13.469 -12.547 1 95.31 608 ALA A O 1
ATOM 4638 N N . GLY A 1 609 ? 28.109 -12.242 -14.047 1 93.75 609 GLY A N 1
ATOM 4639 C CA . GLY A 1 609 ? 26.875 -13 -13.891 1 93.75 609 GLY A CA 1
ATOM 4640 C C . GLY A 1 609 ? 26.156 -12.719 -12.586 1 93.75 609 GLY A C 1
ATOM 4641 O O . GLY A 1 609 ? 26.078 -11.562 -12.148 1 93.75 609 GLY A O 1
ATOM 4642 N N . ARG A 1 610 ? 25.562 -13.805 -12.117 1 90.94 610 ARG A N 1
ATOM 4643 C CA . ARG A 1 610 ? 24.734 -13.594 -10.93 1 90.94 610 ARG A CA 1
ATOM 4644 C C . ARG A 1 610 ? 25.125 -14.57 -9.82 1 90.94 610 ARG A C 1
ATOM 4646 O O . ARG A 1 610 ? 25.422 -15.734 -10.086 1 90.94 610 ARG A O 1
ATOM 4653 N N . ALA A 1 611 ? 25.062 -14.023 -8.625 1 89.56 611 ALA A N 1
ATOM 4654 C CA . ALA A 1 611 ? 25.156 -14.852 -7.426 1 89.56 611 ALA A CA 1
ATOM 4655 C C . ALA A 1 611 ? 23.781 -15.273 -6.926 1 89.56 611 ALA A C 1
ATOM 4657 O O . ALA A 1 611 ? 22.797 -14.539 -7.109 1 89.56 611 ALA A O 1
ATOM 4658 N N . PRO A 1 612 ? 23.719 -16.438 -6.309 1 83.69 612 PRO A N 1
ATOM 4659 C CA . PRO A 1 612 ? 22.422 -16.828 -5.73 1 83.69 612 PRO A CA 1
ATOM 4660 C C . PRO A 1 612 ? 21.906 -15.805 -4.727 1 83.69 612 PRO A C 1
ATOM 4662 O O . PRO A 1 612 ? 22.641 -15.383 -3.828 1 83.69 612 PRO A O 1
ATOM 4665 N N . GLY A 1 613 ? 20.688 -15.414 -4.922 1 78.56 613 GLY A N 1
ATOM 4666 C CA . GLY A 1 613 ? 20.047 -14.508 -3.982 1 78.56 613 GLY A CA 1
ATOM 4667 C C . GLY A 1 613 ? 20.312 -13.047 -4.281 1 78.56 613 GLY A C 1
ATOM 4668 O O . GLY A 1 613 ? 19.797 -12.164 -3.598 1 78.56 613 GLY A O 1
ATOM 4669 N N . ASP A 1 614 ? 21.109 -12.828 -5.273 1 84.19 614 ASP A N 1
ATOM 4670 C CA . ASP A 1 614 ? 21.391 -11.445 -5.641 1 84.19 614 ASP A CA 1
ATOM 4671 C C . ASP A 1 614 ? 20.156 -10.773 -6.242 1 84.19 614 ASP A C 1
ATOM 4673 O O . ASP A 1 614 ? 19.531 -11.312 -7.156 1 84.19 614 ASP A O 1
ATOM 4677 N N . ALA A 1 615 ? 19.828 -9.641 -5.75 1 75.94 615 ALA A N 1
ATOM 4678 C CA . ALA A 1 615 ? 18.625 -8.93 -6.176 1 75.94 615 ALA A CA 1
ATOM 4679 C C . ALA A 1 615 ? 18.812 -8.328 -7.566 1 75.94 615 ALA A C 1
ATOM 4681 O O . ALA A 1 615 ? 17.828 -8.039 -8.258 1 75.94 615 ALA A O 1
ATOM 4682 N N . ASP A 1 616 ? 20.016 -8.148 -8.023 1 77.75 616 ASP A N 1
ATOM 4683 C CA . ASP A 1 616 ? 20.25 -7.559 -9.336 1 77.75 616 ASP A CA 1
ATOM 4684 C C . ASP A 1 616 ? 19.938 -8.555 -10.453 1 77.75 616 ASP A C 1
ATOM 4686 O O . ASP A 1 616 ? 19.547 -8.156 -11.555 1 77.75 616 ASP A O 1
ATOM 4690 N N . GLY A 1 617 ? 20.172 -9.773 -10.219 1 81.19 617 GLY A N 1
ATOM 4691 C CA . GLY A 1 617 ? 19.844 -10.812 -11.18 1 81.19 617 GLY A CA 1
ATOM 4692 C C . GLY A 1 617 ? 20.484 -10.602 -12.531 1 81.19 617 GLY A C 1
ATOM 4693 O O . GLY A 1 617 ? 19.844 -10.781 -13.57 1 81.19 617 GLY A O 1
ATOM 4694 N N . ALA A 1 618 ? 21.703 -10.211 -12.586 1 86.38 618 ALA A N 1
ATOM 4695 C CA . ALA A 1 618 ? 22.422 -9.961 -13.836 1 86.38 618 ALA A CA 1
ATOM 4696 C C . ALA A 1 618 ? 22.547 -11.234 -14.664 1 86.38 618 ALA A C 1
ATOM 4698 O O . ALA A 1 618 ? 22.734 -12.32 -14.109 1 86.38 618 ALA A O 1
ATOM 4699 N N . GLY A 1 619 ? 22.484 -11.109 -15.953 1 88.38 619 GLY A N 1
ATOM 4700 C CA . GLY A 1 619 ? 22.719 -12.234 -16.844 1 88.38 619 GLY A CA 1
ATOM 4701 C C . GLY A 1 619 ? 24.188 -12.602 -16.969 1 88.38 619 GLY A C 1
ATOM 4702 O O . GLY A 1 619 ? 25.062 -11.844 -16.547 1 88.38 619 GLY A O 1
ATOM 4703 N N . VAL A 1 620 ? 24.453 -13.711 -17.594 1 92.62 620 VAL A N 1
ATOM 4704 C CA . VAL A 1 620 ? 25.828 -14.211 -17.703 1 92.62 620 VAL A CA 1
ATOM 4705 C C . VAL A 1 620 ? 26.625 -13.312 -18.641 1 92.62 620 VAL A C 1
ATOM 4707 O O . VAL A 1 620 ? 27.859 -13.336 -18.625 1 92.62 620 VAL A O 1
ATOM 4710 N N . ASN A 1 621 ? 25.953 -12.469 -19.406 1 93.19 621 ASN A N 1
ATOM 4711 C CA . ASN A 1 621 ? 26.641 -11.594 -20.359 1 93.19 621 ASN A CA 1
ATOM 4712 C C . ASN A 1 621 ? 27 -10.258 -19.719 1 93.19 621 ASN A C 1
ATOM 4714 O O . ASN A 1 621 ? 27.5 -9.359 -20.391 1 93.19 621 ASN A O 1
ATOM 4718 N N . MET A 1 622 ? 26.75 -10.125 -18.484 1 92.62 622 MET A N 1
ATOM 4719 C CA . MET A 1 622 ? 27.031 -8.875 -17.797 1 92.62 622 MET A CA 1
ATOM 4720 C C . MET A 1 622 ? 28.016 -9.094 -16.656 1 92.62 622 MET A C 1
ATOM 4722 O O . MET A 1 622 ? 27.984 -10.141 -16 1 92.62 622 MET A O 1
ATOM 4726 N N . ALA A 1 623 ? 28.859 -8.117 -16.438 1 94.88 623 ALA A N 1
ATOM 4727 C CA . ALA A 1 623 ? 29.797 -8.156 -15.32 1 94.88 623 ALA A CA 1
ATOM 4728 C C . ALA A 1 623 ? 29.891 -6.793 -14.641 1 94.88 623 ALA A C 1
ATOM 4730 O O . ALA A 1 623 ? 29.75 -5.758 -15.297 1 94.88 623 ALA A O 1
ATOM 4731 N N . HIS A 1 624 ? 30.047 -6.836 -13.438 1 93.25 624 HIS A N 1
ATOM 4732 C CA . HIS A 1 624 ? 30.469 -5.664 -12.68 1 93.25 624 HIS A CA 1
ATOM 4733 C C . HIS A 1 624 ? 31.984 -5.629 -12.516 1 93.25 624 HIS A C 1
ATOM 4735 O O . HIS A 1 624 ? 32.594 -6.578 -12.008 1 93.25 624 HIS A O 1
ATOM 4741 N N . VAL A 1 625 ? 32.531 -4.574 -12.961 1 95.5 625 VAL A N 1
ATOM 4742 C CA . VAL A 1 625 ? 33.969 -4.41 -12.844 1 95.5 625 VAL A CA 1
ATOM 4743 C C . VAL A 1 625 ? 34.281 -3.305 -11.844 1 95.5 625 VAL A C 1
ATOM 4745 O O . VAL A 1 625 ? 34.219 -2.119 -12.18 1 95.5 625 VAL A O 1
ATOM 4748 N N . ASP A 1 626 ? 34.688 -3.768 -10.742 1 95.5 626 ASP A N 1
ATOM 4749 C CA . ASP A 1 626 ? 35.062 -2.828 -9.68 1 95.5 626 ASP A CA 1
ATOM 4750 C C . ASP A 1 626 ? 36.5 -2.41 -9.789 1 95.5 626 ASP A C 1
ATOM 4752 O O . ASP A 1 626 ? 37.406 -3.26 -9.883 1 95.5 626 ASP A O 1
ATOM 4756 N N . VAL A 1 627 ? 36.688 -1.106 -9.812 1 95.62 627 VAL A N 1
ATOM 4757 C CA . VAL A 1 627 ? 38.031 -0.569 -9.914 1 95.62 627 VAL A CA 1
ATOM 4758 C C . VAL A 1 627 ? 38.25 0.449 -8.797 1 95.62 627 VAL A C 1
ATOM 4760 O O . VAL A 1 627 ? 37.438 1.323 -8.562 1 95.62 627 VAL A O 1
ATOM 4763 N N . GLU A 1 628 ? 39.344 0.252 -8.164 1 95.19 628 GLU A N 1
ATOM 4764 C CA . GLU A 1 628 ? 39.719 1.232 -7.148 1 95.19 628 GLU A CA 1
ATOM 4765 C C . GLU A 1 628 ? 40.719 2.24 -7.699 1 95.19 628 GLU A C 1
ATOM 4767 O O . GLU A 1 628 ? 41.812 1.861 -8.148 1 95.19 628 GLU A O 1
ATOM 4772 N N . LEU A 1 629 ? 40.344 3.508 -7.652 1 94.12 629 LEU A N 1
ATOM 4773 C CA . LEU A 1 629 ? 41.219 4.566 -8.102 1 94.12 629 LEU A CA 1
ATOM 4774 C C . LEU A 1 629 ? 42.344 4.816 -7.082 1 94.12 629 LEU A C 1
ATOM 4776 O O . LEU A 1 629 ? 42.094 4.75 -5.875 1 94.12 629 LEU A O 1
ATOM 4780 N N . SER A 1 630 ? 43.5 5.102 -7.574 1 94.06 630 SER A N 1
ATOM 4781 C CA . SER A 1 630 ? 44.625 5.434 -6.695 1 94.06 630 SER A CA 1
ATOM 4782 C C . SER A 1 630 ? 44.562 6.891 -6.25 1 94.06 630 SER A C 1
ATOM 4784 O O . SER A 1 630 ? 43.75 7.66 -6.742 1 94.06 630 SER A O 1
ATOM 4786 N N . ASP A 1 631 ? 45.406 7.188 -5.293 1 90.19 631 ASP A N 1
ATOM 4787 C CA . ASP A 1 631 ? 45.469 8.57 -4.828 1 90.19 631 ASP A CA 1
ATOM 4788 C C . ASP A 1 631 ? 45.938 9.508 -5.945 1 90.19 631 ASP A C 1
ATOM 4790 O O . ASP A 1 631 ? 45.5 10.656 -6.016 1 90.19 631 ASP A O 1
ATOM 4794 N N . VAL A 1 632 ? 46.719 8.992 -6.801 1 92.5 632 VAL A N 1
ATOM 4795 C CA . VAL A 1 632 ? 47.219 9.773 -7.938 1 92.5 632 VAL A CA 1
ATOM 4796 C C . VAL A 1 632 ? 46.062 10.039 -8.906 1 92.5 632 VAL A C 1
ATOM 4798 O O . VAL A 1 632 ? 45.969 11.125 -9.477 1 92.5 632 VAL A O 1
ATOM 4801 N N . ALA A 1 633 ? 45.25 9.086 -9.039 1 92.94 633 ALA A N 1
ATOM 4802 C CA . ALA A 1 633 ? 44.094 9.219 -9.938 1 92.94 633 ALA A CA 1
ATOM 4803 C C . ALA A 1 633 ? 43.125 10.273 -9.422 1 92.94 633 ALA A C 1
ATOM 4805 O O . ALA A 1 633 ? 42.469 10.961 -10.211 1 92.94 633 ALA A O 1
ATOM 4806 N N . LEU A 1 634 ? 43.062 10.367 -8.141 1 88.75 634 LEU A N 1
ATOM 4807 C CA . LEU A 1 634 ? 42.094 11.273 -7.527 1 88.75 634 LEU A CA 1
ATOM 4808 C C . LEU A 1 634 ? 42.5 12.727 -7.734 1 88.75 634 LEU A C 1
ATOM 4810 O O . LEU A 1 634 ? 41.688 13.633 -7.609 1 88.75 634 LEU A O 1
ATOM 4814 N N . GLU A 1 635 ? 43.812 12.938 -8.055 1 87.38 635 GLU A N 1
ATOM 4815 C CA . GLU A 1 635 ? 44.25 14.297 -8.352 1 87.38 635 GLU A CA 1
ATOM 4816 C C . GLU A 1 635 ? 43.594 14.828 -9.617 1 87.38 635 GLU A C 1
ATOM 4818 O O . GLU A 1 635 ? 43.219 16 -9.688 1 87.38 635 GLU A O 1
ATOM 4823 N N . ASP A 1 636 ? 43.5 13.93 -10.531 1 89.69 636 ASP A N 1
ATOM 4824 C CA . ASP A 1 636 ? 42.719 14.195 -11.742 1 89.69 636 ASP A CA 1
ATOM 4825 C C . ASP A 1 636 ? 41.75 13.047 -12.047 1 89.69 636 ASP A C 1
ATOM 4827 O O . ASP A 1 636 ? 42 12.266 -12.969 1 89.69 636 ASP A O 1
ATOM 4831 N N . ARG A 1 637 ? 40.75 13.047 -11.383 1 89.31 637 ARG A N 1
ATOM 4832 C CA . ARG A 1 637 ? 39.812 11.945 -11.438 1 89.31 637 ARG A CA 1
ATOM 4833 C C . ARG A 1 637 ? 39.156 11.852 -12.812 1 89.31 637 ARG A C 1
ATOM 4835 O O . ARG A 1 637 ? 38.938 10.758 -13.328 1 89.31 637 ARG A O 1
ATOM 4842 N N . GLU A 1 638 ? 38.844 13.008 -13.398 1 85.56 638 GLU A N 1
ATOM 4843 C CA . GLU A 1 638 ? 38.156 13.016 -14.695 1 85.56 638 GLU A CA 1
ATOM 4844 C C . GLU A 1 638 ? 39.031 12.359 -15.773 1 85.56 638 GLU A C 1
ATOM 4846 O O . GLU A 1 638 ? 38.531 11.594 -16.594 1 85.56 638 GLU A O 1
ATOM 4851 N N . ALA A 1 639 ? 40.281 12.656 -15.695 1 90.44 639 ALA A N 1
ATOM 4852 C CA . ALA A 1 639 ? 41.188 12.07 -16.656 1 90.44 639 ALA A CA 1
ATOM 4853 C C . ALA A 1 639 ? 41.344 10.57 -16.438 1 90.44 639 ALA A C 1
ATOM 4855 O O . ALA A 1 639 ? 41.438 9.805 -17.406 1 90.44 639 ALA A O 1
ATOM 4856 N N . ALA A 1 640 ? 41.406 10.203 -15.195 1 93.31 640 ALA A N 1
ATOM 4857 C CA . ALA A 1 640 ? 41.5 8.781 -14.867 1 93.31 640 ALA A CA 1
ATOM 4858 C C . ALA A 1 640 ? 40.281 8.008 -15.352 1 93.31 640 ALA A C 1
ATOM 4860 O O . ALA A 1 640 ? 40.406 6.895 -15.867 1 93.31 640 ALA A O 1
ATOM 4861 N N . VAL A 1 641 ? 39.156 8.57 -15.195 1 90.25 641 VAL A N 1
ATOM 4862 C CA . VAL A 1 641 ? 37.938 7.93 -15.602 1 90.25 641 VAL A CA 1
ATOM 4863 C C . VAL A 1 641 ? 37.844 7.859 -17.125 1 90.25 641 VAL A C 1
ATOM 4865 O O . VAL A 1 641 ? 37.344 6.875 -17.688 1 90.25 641 VAL A O 1
ATOM 4868 N N . GLN A 1 642 ? 38.281 8.914 -17.781 1 89.38 642 GLN A N 1
ATOM 4869 C CA . GLN A 1 642 ? 38.312 8.914 -19.25 1 89.38 642 GLN A CA 1
ATOM 4870 C C . GLN A 1 642 ? 39.25 7.836 -19.781 1 89.38 642 GLN A C 1
ATOM 4872 O O . GLN A 1 642 ? 38.969 7.176 -20.781 1 89.38 642 GLN A O 1
ATOM 4877 N N . GLN A 1 643 ? 40.281 7.711 -19.094 1 93.06 643 GLN A N 1
ATOM 4878 C CA . GLN A 1 643 ? 41.219 6.664 -19.484 1 93.06 643 GLN A CA 1
ATOM 4879 C C . GLN A 1 643 ? 40.625 5.277 -19.281 1 93.06 643 GLN A C 1
ATOM 4881 O O . GLN A 1 643 ? 40.812 4.383 -20.109 1 93.06 643 GLN A O 1
ATOM 4886 N N . LEU A 1 644 ? 40.031 5.117 -18.172 1 93.31 644 LEU A N 1
ATOM 4887 C CA . LEU A 1 644 ? 39.344 3.857 -17.906 1 93.31 644 LEU A CA 1
ATOM 4888 C C . LEU A 1 644 ? 38.312 3.559 -18.984 1 93.31 644 LEU A C 1
ATOM 4890 O O . LEU A 1 644 ? 38.188 2.418 -19.438 1 93.31 644 LEU A O 1
ATOM 4894 N N . ARG A 1 645 ? 37.562 4.539 -19.438 1 90.19 645 ARG A N 1
ATOM 4895 C CA . ARG A 1 645 ? 36.562 4.402 -20.484 1 90.19 645 ARG A CA 1
ATOM 4896 C C . ARG A 1 645 ? 37.219 3.943 -21.797 1 90.19 645 ARG A C 1
ATOM 4898 O O . ARG A 1 645 ? 36.688 3.072 -22.484 1 90.19 645 ARG A O 1
ATOM 4905 N N . GLU A 1 646 ? 38.312 4.543 -22.078 1 91.31 646 GLU A N 1
ATOM 4906 C CA . GLU A 1 646 ? 39.031 4.191 -23.297 1 91.31 646 GLU A CA 1
ATOM 4907 C C . GLU A 1 646 ? 39.5 2.736 -23.281 1 91.31 646 GLU A C 1
ATOM 4909 O O . GLU A 1 646 ? 39.438 2.051 -24.297 1 91.31 646 GLU A O 1
ATOM 4914 N N . LYS A 1 647 ? 39.875 2.354 -22.094 1 93.62 647 LYS A N 1
ATOM 4915 C CA . LYS A 1 647 ? 40.312 0.967 -21.953 1 93.62 647 LYS A CA 1
ATOM 4916 C C . LYS A 1 647 ? 39.156 0.001 -22.141 1 93.62 647 LYS A C 1
ATOM 4918 O O . LYS A 1 647 ? 39.312 -1.07 -22.734 1 93.62 647 LYS A O 1
ATOM 4923 N N . PHE A 1 648 ? 38.031 0.302 -21.625 1 93 648 PHE A N 1
ATOM 4924 C CA . PHE A 1 648 ? 36.812 -0.502 -21.828 1 93 648 PHE A CA 1
ATOM 4925 C C . PHE A 1 648 ? 36.469 -0.586 -23.297 1 93 648 PHE A C 1
ATOM 4927 O O . PHE A 1 648 ? 36.094 -1.655 -23.797 1 93 648 PHE A O 1
ATOM 4934 N N . LEU A 1 649 ? 36.531 0.545 -24.016 1 89.56 649 LEU A N 1
ATOM 4935 C CA . LEU A 1 649 ? 36.125 0.642 -25.406 1 89.56 649 LEU A CA 1
ATOM 4936 C C . LEU A 1 649 ? 37.062 -0.111 -26.312 1 89.56 649 LEU A C 1
ATOM 4938 O O . LEU A 1 649 ? 36.719 -0.432 -27.453 1 89.56 649 LEU A O 1
ATOM 4942 N N . GLN A 1 650 ? 38.188 -0.393 -25.797 1 91.94 650 GLN A N 1
ATOM 4943 C CA . GLN A 1 650 ? 39.156 -1.159 -26.594 1 91.94 650 GLN A CA 1
ATOM 4944 C C . GLN A 1 650 ? 38.75 -2.627 -26.672 1 91.94 650 GLN A C 1
ATOM 4946 O O . GLN A 1 650 ? 39.219 -3.354 -27.562 1 91.94 650 GLN A O 1
ATOM 4951 N N . LEU A 1 651 ? 37.938 -3.053 -25.781 1 91.88 651 LEU A N 1
ATOM 4952 C CA . LEU A 1 651 ? 37.406 -4.414 -25.828 1 91.88 651 LEU A CA 1
ATOM 4953 C C . LEU A 1 651 ? 36.25 -4.516 -26.797 1 91.88 651 LEU A C 1
ATOM 4955 O O . LEU A 1 651 ? 35.188 -3.926 -26.578 1 91.88 651 LEU A O 1
ATOM 4959 N N . PRO A 1 652 ? 36.406 -5.23 -27.844 1 87.38 652 PRO A N 1
ATOM 4960 C CA . PRO A 1 652 ? 35.344 -5.316 -28.844 1 87.38 652 PRO A CA 1
ATOM 4961 C C . PRO A 1 652 ? 34.062 -5.926 -28.281 1 87.38 652 PRO A C 1
ATOM 4963 O O . PRO A 1 652 ? 34.094 -6.898 -27.531 1 87.38 652 PRO A O 1
ATOM 4966 N N . GLY A 1 653 ? 32.938 -5.395 -28.625 1 83.69 653 GLY A N 1
ATOM 4967 C CA . GLY A 1 653 ? 31.625 -5.941 -28.281 1 83.69 653 GLY A CA 1
ATOM 4968 C C . GLY A 1 653 ? 31.188 -5.609 -26.875 1 83.69 653 GLY A C 1
ATOM 4969 O O . GLY A 1 653 ? 30.234 -6.199 -26.359 1 83.69 653 GLY A O 1
ATOM 4970 N N . VAL A 1 654 ? 31.938 -4.758 -26.203 1 87 654 VAL A N 1
ATOM 4971 C CA . VAL A 1 654 ? 31.625 -4.418 -24.828 1 87 654 VAL A CA 1
ATOM 4972 C C . VAL A 1 654 ? 30.984 -3.037 -24.766 1 87 654 VAL A C 1
ATOM 4974 O O . VAL A 1 654 ? 31.453 -2.096 -25.406 1 87 654 VAL A O 1
ATOM 4977 N N . ALA A 1 655 ? 29.859 -2.967 -24.156 1 85.5 655 ALA A N 1
ATOM 4978 C CA . ALA A 1 655 ? 29.219 -1.689 -23.828 1 85.5 655 ALA A CA 1
ATOM 4979 C C . ALA A 1 655 ? 29.422 -1.342 -22.344 1 85.5 655 ALA A C 1
ATOM 4981 O O . ALA A 1 655 ? 28.828 -1.969 -21.469 1 85.5 655 ALA A O 1
ATOM 4982 N N . PRO A 1 656 ? 30.219 -0.371 -22.078 1 87.44 656 PRO A N 1
ATOM 4983 C CA . PRO A 1 656 ? 30.516 -0.031 -20.688 1 87.44 656 PRO A CA 1
ATOM 4984 C C . PRO A 1 656 ? 29.578 1.043 -20.141 1 87.44 656 PRO A C 1
ATOM 4986 O O . PRO A 1 656 ? 29.016 1.836 -20.906 1 87.44 656 PRO A O 1
ATOM 4989 N N . ASN A 1 657 ? 29.234 0.967 -18.953 1 86 657 ASN A N 1
ATOM 4990 C CA . ASN A 1 657 ? 28.656 2.023 -18.141 1 86 657 ASN A CA 1
ATOM 4991 C C . ASN A 1 657 ? 29.531 2.357 -16.938 1 86 657 ASN A C 1
ATOM 4993 O O . ASN A 1 657 ? 29.578 1.604 -15.969 1 86 657 ASN A O 1
ATOM 4997 N N . ILE A 1 658 ? 30.188 3.461 -17.016 1 88.94 658 ILE A N 1
ATOM 4998 C CA . ILE A 1 658 ? 31.203 3.812 -16.031 1 88.94 658 ILE A CA 1
ATOM 4999 C C . ILE A 1 658 ? 30.625 4.789 -15.008 1 88.94 658 ILE A C 1
ATOM 5001 O O . ILE A 1 658 ? 29.984 5.773 -15.383 1 88.94 658 ILE A O 1
ATOM 5005 N N . GLY A 1 659 ? 30.812 4.434 -13.75 1 85.06 659 GLY A N 1
ATOM 5006 C CA . GLY A 1 659 ? 30.328 5.316 -12.695 1 85.06 659 GLY A CA 1
ATOM 5007 C C . GLY A 1 659 ? 30.703 4.844 -11.305 1 85.06 659 GLY A C 1
ATOM 5008 O O . GLY A 1 659 ? 31.219 3.736 -11.141 1 85.06 659 GLY A O 1
ATOM 5009 N N . GLY A 1 660 ? 30.469 5.695 -10.359 1 85.69 660 GLY A N 1
ATOM 5010 C CA . GLY A 1 660 ? 30.719 5.348 -8.977 1 85.69 660 GLY A CA 1
ATOM 5011 C C . GLY A 1 660 ? 29.594 4.547 -8.344 1 85.69 660 GLY A C 1
ATOM 5012 O O . GLY A 1 660 ? 28.547 4.363 -8.953 1 85.69 660 GLY A O 1
ATOM 5013 N N . PHE A 1 661 ? 29.906 4.059 -7.168 1 86.75 661 PHE A N 1
ATOM 5014 C CA . PHE A 1 661 ? 28.953 3.229 -6.43 1 86.75 661 PHE A CA 1
ATOM 5015 C C . PHE A 1 661 ? 27.672 3.998 -6.141 1 86.75 661 PHE A C 1
ATOM 5017 O O . PHE A 1 661 ? 26.578 3.525 -6.453 1 86.75 661 PHE A O 1
ATOM 5024 N N . ILE A 1 662 ? 27.734 5.129 -5.688 1 85.06 662 ILE A N 1
ATOM 5025 C CA . ILE A 1 662 ? 26.578 5.91 -5.262 1 85.06 662 ILE A CA 1
ATOM 5026 C C . ILE A 1 662 ? 25.797 6.398 -6.484 1 85.06 662 ILE A C 1
ATOM 5028 O O . ILE A 1 662 ? 24.578 6.285 -6.539 1 85.06 662 ILE A O 1
ATOM 5032 N N . SER A 1 663 ? 26.469 6.91 -7.453 1 81.31 663 SER A N 1
ATOM 5033 C CA . SER A 1 663 ? 25.844 7.457 -8.648 1 81.31 663 SER A CA 1
ATOM 5034 C C . SER A 1 663 ? 25.016 6.398 -9.367 1 81.31 663 SER A C 1
ATOM 5036 O O . SER A 1 663 ? 23.875 6.656 -9.781 1 81.31 663 SER A O 1
ATOM 5038 N N . HIS A 1 664 ? 25.578 5.273 -9.477 1 80.56 664 HIS A N 1
ATOM 5039 C CA . HIS A 1 664 ? 24.891 4.203 -10.18 1 80.56 664 HIS A CA 1
ATOM 5040 C C . HIS A 1 664 ? 23.641 3.748 -9.406 1 80.56 664 HIS A C 1
ATOM 5042 O O . HIS A 1 664 ? 22.609 3.441 -10.008 1 80.56 664 HIS A O 1
ATOM 5048 N N . ARG A 1 665 ? 23.766 3.633 -8.148 1 84.62 665 ARG A N 1
ATOM 5049 C CA . ARG A 1 665 ? 22.625 3.186 -7.348 1 84.62 665 ARG A CA 1
ATOM 5050 C C . ARG A 1 665 ? 21.516 4.23 -7.34 1 84.62 665 ARG A C 1
ATOM 5052 O O . ARG A 1 665 ? 20.328 3.887 -7.328 1 84.62 665 ARG A O 1
ATOM 5059 N N . MET A 1 666 ? 21.938 5.461 -7.383 1 83.5 666 MET A N 1
ATOM 5060 C CA . MET A 1 666 ? 20.953 6.539 -7.438 1 83.5 666 MET A CA 1
ATOM 5061 C C . MET A 1 666 ? 20.188 6.512 -8.758 1 83.5 666 MET A C 1
ATOM 5063 O O . MET A 1 666 ? 18.969 6.668 -8.773 1 83.5 666 MET A O 1
ATOM 5067 N N . ASP A 1 667 ? 20.906 6.32 -9.789 1 81 667 ASP A N 1
ATOM 5068 C CA . ASP A 1 667 ? 20.297 6.262 -11.109 1 81 667 ASP A CA 1
ATOM 5069 C C . ASP A 1 667 ? 19.312 5.09 -11.211 1 81 667 ASP A C 1
ATOM 5071 O O . ASP A 1 667 ? 18.25 5.219 -11.805 1 81 667 ASP A O 1
ATOM 5075 N N . GLU A 1 668 ? 19.734 4.059 -10.641 1 81.56 668 GLU A N 1
ATOM 5076 C CA . GLU A 1 668 ? 18.891 2.869 -10.664 1 81.56 668 GLU A CA 1
ATOM 5077 C C . GLU A 1 668 ? 17.594 3.104 -9.898 1 81.56 668 GLU A C 1
ATOM 5079 O O . GLU A 1 668 ? 16.531 2.643 -10.32 1 81.56 668 GLU A O 1
ATOM 5084 N N . VAL A 1 669 ? 17.672 3.729 -8.844 1 81.75 669 VAL A N 1
ATOM 5085 C CA . VAL A 1 669 ? 16.5 4.016 -8.031 1 81.75 669 VAL A CA 1
ATOM 5086 C C . VAL A 1 669 ? 15.57 4.957 -8.789 1 81.75 669 VAL A C 1
ATOM 5088 O O . VAL A 1 669 ? 14.344 4.809 -8.727 1 81.75 669 VAL A O 1
ATOM 5091 N N . LEU A 1 670 ? 16.125 5.828 -9.523 1 78.62 670 LEU A N 1
ATOM 5092 C CA . LEU A 1 670 ? 15.344 6.859 -10.195 1 78.62 670 LEU A CA 1
ATOM 5093 C C . LEU A 1 670 ? 14.609 6.285 -11.398 1 78.62 670 LEU A C 1
ATOM 5095 O O . LEU A 1 670 ? 13.43 6.574 -11.609 1 78.62 670 LEU A O 1
ATOM 5099 N N . SER A 1 671 ? 15.312 5.48 -12.188 1 77.25 671 SER A N 1
ATOM 5100 C CA . SER A 1 671 ? 14.703 5.105 -13.461 1 77.25 671 SER A CA 1
ATOM 5101 C C . SER A 1 671 ? 14.75 3.598 -13.68 1 77.25 671 SER A C 1
ATOM 5103 O O . SER A 1 671 ? 14.188 3.084 -14.641 1 77.25 671 SER A O 1
ATOM 5105 N N . GLY A 1 672 ? 15.414 2.953 -12.859 1 75.25 672 GLY A N 1
ATOM 5106 C CA . GLY A 1 672 ? 15.578 1.522 -13.07 1 75.25 672 GLY A CA 1
ATOM 5107 C C . GLY A 1 672 ? 16.766 1.177 -13.938 1 75.25 672 GLY A C 1
ATOM 5108 O O . GLY A 1 672 ? 17.078 0 -14.133 1 75.25 672 GLY A O 1
ATOM 5109 N N . VAL A 1 673 ? 17.328 2.234 -14.492 1 79.94 673 VAL A N 1
ATOM 5110 C CA . VAL A 1 673 ? 18.531 2.031 -15.297 1 79.94 673 VAL A CA 1
ATOM 5111 C C . VAL A 1 673 ? 19.688 2.854 -14.719 1 79.94 673 VAL A C 1
ATOM 5113 O O . VAL A 1 673 ? 19.453 3.869 -14.062 1 79.94 673 VAL A O 1
ATOM 5116 N N . ARG A 1 674 ? 20.797 2.453 -14.961 1 75.31 674 ARG A N 1
ATOM 5117 C CA . ARG A 1 674 ? 21.969 3.076 -14.375 1 75.31 674 ARG A CA 1
ATOM 5118 C C . ARG A 1 674 ? 22.531 4.164 -15.289 1 75.31 674 ARG A C 1
ATOM 5120 O O . ARG A 1 674 ? 23.719 4.18 -15.594 1 75.31 674 ARG A O 1
ATOM 5127 N N . SER A 1 675 ? 21.578 4.98 -15.812 1 80.25 675 SER A N 1
ATOM 5128 C CA . SER A 1 675 ? 21.969 6.09 -16.672 1 80.25 675 SER A CA 1
ATOM 5129 C C . SER A 1 675 ? 21.203 7.359 -16.328 1 80.25 675 SER A C 1
ATOM 5131 O O . SER A 1 675 ? 20.109 7.293 -15.766 1 80.25 675 SER A O 1
ATOM 5133 N N . ALA A 1 676 ? 21.812 8.398 -16.766 1 81.38 676 ALA A N 1
ATOM 5134 C CA . ALA A 1 676 ? 21.219 9.695 -16.453 1 81.38 676 ALA A CA 1
ATOM 5135 C C . ALA A 1 676 ? 19.953 9.922 -17.266 1 81.38 676 ALA A C 1
ATOM 5137 O O . ALA A 1 676 ? 19.031 10.617 -16.812 1 81.38 676 ALA A O 1
ATOM 5138 N N . ILE A 1 677 ? 19.969 9.375 -18.469 1 88.12 677 ILE A N 1
ATOM 5139 C CA . ILE A 1 677 ? 18.812 9.523 -19.344 1 88.12 677 ILE A CA 1
ATOM 5140 C C . ILE A 1 677 ? 18.281 8.141 -19.75 1 88.12 677 ILE A C 1
ATOM 5142 O O . ILE A 1 677 ? 19.062 7.27 -20.141 1 88.12 677 ILE A O 1
ATOM 5146 N N . ALA A 1 678 ? 17.031 7.992 -19.578 1 91.44 678 ALA A N 1
ATOM 5147 C CA . ALA A 1 678 ? 16.391 6.754 -20 1 91.44 678 ALA A CA 1
ATOM 5148 C C . ALA A 1 678 ? 15.164 7.043 -20.859 1 91.44 678 ALA A C 1
ATOM 5150 O O . ALA A 1 678 ? 14.188 7.625 -20.375 1 91.44 678 ALA A O 1
ATOM 5151 N N . VAL A 1 679 ? 15.227 6.68 -22.125 1 94.31 679 VAL A N 1
ATOM 5152 C CA . VAL A 1 679 ? 14.07 6.738 -23.016 1 94.31 679 VAL A CA 1
ATOM 5153 C C . VAL A 1 679 ? 13.375 5.383 -23.031 1 94.31 679 VAL A C 1
ATOM 5155 O O . VAL A 1 679 ? 13.867 4.434 -23.656 1 94.31 679 VAL A O 1
ATOM 5158 N N . LYS A 1 680 ? 12.25 5.305 -22.453 1 94.06 680 LYS A N 1
ATOM 5159 C CA . LYS A 1 680 ? 11.5 4.055 -22.344 1 94.06 680 LYS A CA 1
ATOM 5160 C C . LYS A 1 680 ? 10.453 3.947 -23.438 1 94.06 680 LYS A C 1
ATOM 5162 O O . LYS A 1 680 ? 9.594 4.82 -23.578 1 94.06 680 LYS A O 1
ATOM 5167 N N . ILE A 1 681 ? 10.508 2.955 -24.219 1 95.56 681 ILE A N 1
ATOM 5168 C CA . ILE A 1 681 ? 9.555 2.682 -25.281 1 95.56 681 ILE A CA 1
ATOM 5169 C C . ILE A 1 681 ? 8.672 1.5 -24.906 1 95.56 681 ILE A C 1
ATOM 5171 O O . ILE A 1 681 ? 9.172 0.415 -24.594 1 95.56 681 ILE A O 1
ATOM 5175 N N . PHE A 1 682 ? 7.383 1.687 -24.906 1 93 682 PHE A N 1
ATOM 5176 C CA . PHE A 1 682 ? 6.438 0.662 -24.484 1 93 682 PHE A CA 1
ATOM 5177 C C . PHE A 1 682 ? 5.668 0.108 -25.672 1 93 682 PHE A C 1
ATOM 5179 O O . PHE A 1 682 ? 5.367 0.84 -26.625 1 93 682 PHE A O 1
ATOM 5186 N N . GLY A 1 683 ? 5.391 -1.177 -25.672 1 89.62 683 GLY A N 1
ATOM 5187 C CA . GLY A 1 683 ? 4.621 -1.838 -26.719 1 89.62 683 GLY A CA 1
ATOM 5188 C C . GLY A 1 683 ? 4.488 -3.334 -26.5 1 89.62 683 GLY A C 1
ATOM 5189 O O . GLY A 1 683 ? 5.207 -3.916 -25.688 1 89.62 683 GLY A O 1
ATOM 5190 N N . PRO A 1 684 ? 3.617 -3.977 -27.156 1 84.5 684 PRO A N 1
ATOM 5191 C CA . PRO A 1 684 ? 3.307 -5.383 -26.891 1 84.5 684 PRO A CA 1
ATOM 5192 C C . PRO A 1 684 ? 4.262 -6.344 -27.594 1 84.5 684 PRO A C 1
ATOM 5194 O O . PRO A 1 684 ? 4.461 -7.469 -27.141 1 84.5 684 PRO A O 1
ATOM 5197 N N . ASP A 1 685 ? 4.93 -5.891 -28.734 1 89.19 685 ASP A N 1
ATOM 5198 C CA . ASP A 1 685 ? 5.719 -6.809 -29.547 1 89.19 685 ASP A CA 1
ATOM 5199 C C . ASP A 1 685 ? 7.211 -6.531 -29.391 1 89.19 685 ASP A C 1
ATOM 5201 O O . ASP A 1 685 ? 7.66 -5.398 -29.594 1 89.19 685 ASP A O 1
ATOM 5205 N N . LEU A 1 686 ? 7.969 -7.621 -29.141 1 91.94 686 LEU A N 1
ATOM 5206 C CA . LEU A 1 686 ? 9.391 -7.473 -28.875 1 91.94 686 LEU A CA 1
ATOM 5207 C C . LEU A 1 686 ? 10.148 -7.051 -30.125 1 91.94 686 LEU A C 1
ATOM 5209 O O . LEU A 1 686 ? 11.078 -6.246 -30.062 1 91.94 686 LEU A O 1
ATOM 5213 N N . VAL A 1 687 ? 9.75 -7.562 -31.234 1 91.81 687 VAL A N 1
ATOM 5214 C CA . VAL A 1 687 ? 10.43 -7.258 -32.469 1 91.81 687 VAL A CA 1
ATOM 5215 C C . VAL A 1 687 ? 10.18 -5.801 -32.875 1 91.81 687 VAL A C 1
ATOM 5217 O O . VAL A 1 687 ? 11.109 -5.086 -33.25 1 91.81 687 VAL A O 1
ATOM 5220 N N . GLN A 1 688 ? 8.969 -5.395 -32.719 1 91.94 688 GLN A N 1
ATOM 5221 C CA . GLN A 1 688 ? 8.633 -4.008 -33 1 91.94 688 GLN A CA 1
ATOM 5222 C C . GLN A 1 688 ? 9.305 -3.053 -32.031 1 91.94 688 GLN A C 1
ATOM 5224 O O . GLN A 1 688 ? 9.719 -1.955 -32.406 1 91.94 688 GLN A O 1
ATOM 5229 N N . LEU A 1 689 ? 9.383 -3.459 -30.828 1 94.38 689 LEU A N 1
ATOM 5230 C CA . LEU A 1 689 ? 10.062 -2.656 -29.828 1 94.38 689 LEU A CA 1
ATOM 5231 C C . LEU A 1 689 ? 11.523 -2.434 -30.203 1 94.38 689 LEU A C 1
ATOM 5233 O O . LEU A 1 689 ? 12.055 -1.331 -30.047 1 94.38 689 LEU A O 1
ATOM 5237 N N . ARG A 1 690 ? 12.172 -3.424 -30.656 1 94.31 690 ARG A N 1
ATOM 5238 C CA . ARG A 1 690 ? 13.57 -3.318 -31.062 1 94.31 690 ARG A CA 1
ATOM 5239 C C . ARG A 1 690 ? 13.727 -2.383 -32.25 1 94.31 690 ARG A C 1
ATOM 5241 O O . ARG A 1 690 ? 14.648 -1.567 -32.312 1 94.31 690 ARG A O 1
ATOM 5248 N N . GLN A 1 691 ? 12.836 -2.467 -33.156 1 94.38 691 GLN A N 1
ATOM 5249 C CA . GLN A 1 691 ? 12.898 -1.61 -34.344 1 94.38 691 GLN A CA 1
ATOM 5250 C C . GLN A 1 691 ? 12.734 -0.141 -33.969 1 94.38 691 GLN A C 1
ATOM 5252 O O . GLN A 1 691 ? 13.492 0.713 -34.438 1 94.38 691 GLN A O 1
ATOM 5257 N N . VAL A 1 692 ? 11.797 0.062 -33.156 1 95.44 692 VAL A N 1
ATOM 5258 C CA . VAL A 1 692 ? 11.578 1.431 -32.688 1 95.44 692 VAL A CA 1
ATOM 5259 C C . VAL A 1 692 ? 12.773 1.892 -31.859 1 95.44 692 VAL A C 1
ATOM 5261 O O . VAL A 1 692 ? 13.195 3.047 -31.953 1 95.44 692 VAL A O 1
ATOM 5264 N N . GLY A 1 693 ? 13.297 1.028 -31.031 1 96 693 GLY A N 1
ATOM 5265 C CA . GLY A 1 693 ? 14.477 1.347 -30.25 1 96 693 GLY A CA 1
ATOM 5266 C C . GLY A 1 693 ? 15.672 1.735 -31.094 1 96 693 GLY A C 1
ATOM 5267 O O . GLY A 1 693 ? 16.406 2.658 -30.75 1 96 693 GLY A O 1
ATOM 5268 N N . GLU A 1 694 ? 15.844 1.043 -32.188 1 95.31 694 GLU A N 1
ATOM 5269 C CA . GLU A 1 694 ? 16.938 1.354 -33.094 1 95.31 694 GLU A CA 1
ATOM 5270 C C . GLU A 1 694 ? 16.734 2.709 -33.75 1 95.31 694 GLU A C 1
ATOM 5272 O O . GLU A 1 694 ? 17.688 3.473 -33.938 1 95.31 694 GLU A O 1
ATOM 5277 N N . GLN A 1 695 ? 15.562 2.992 -34.031 1 95.62 695 GLN A N 1
ATOM 5278 C CA . GLN A 1 695 ? 15.266 4.301 -34.594 1 95.62 695 GLN A CA 1
ATOM 5279 C C . GLN A 1 695 ? 15.57 5.418 -33.625 1 95.62 695 GLN A C 1
ATOM 5281 O O . GLN A 1 695 ? 16.141 6.445 -34 1 95.62 695 GLN A O 1
ATOM 5286 N N . VAL A 1 696 ? 15.211 5.152 -32.438 1 96.44 696 VAL A N 1
ATOM 5287 C CA . VAL A 1 696 ? 15.438 6.141 -31.391 1 96.44 696 VAL A CA 1
ATOM 5288 C C . VAL A 1 696 ? 16.938 6.309 -31.156 1 96.44 696 VAL A C 1
ATOM 5290 O O . VAL A 1 696 ? 17.438 7.434 -31.031 1 96.44 696 VAL A O 1
ATOM 5293 N N . ARG A 1 697 ? 17.609 5.18 -30.984 1 95.06 697 ARG A N 1
ATOM 5294 C CA . ARG A 1 697 ? 19.047 5.219 -30.797 1 95.06 697 ARG A CA 1
ATOM 5295 C C . ARG A 1 697 ? 19.734 5.992 -31.922 1 95.06 697 ARG A C 1
ATOM 5297 O O . ARG A 1 697 ? 20.578 6.844 -31.672 1 95.06 697 ARG A O 1
ATOM 5304 N N . ASP A 1 698 ? 19.328 5.812 -33.156 1 95 698 ASP A N 1
ATOM 5305 C CA . ASP A 1 698 ? 19.953 6.445 -34.344 1 95 698 ASP A CA 1
ATOM 5306 C C . ASP A 1 698 ? 19.625 7.938 -34.375 1 95 698 ASP A C 1
ATOM 5308 O O . ASP A 1 698 ? 20.438 8.742 -34.844 1 95 698 ASP A O 1
ATOM 5312 N N . ALA A 1 699 ? 18.531 8.211 -33.906 1 95.56 699 ALA A N 1
ATOM 5313 C CA . ALA A 1 699 ? 18.141 9.617 -33.844 1 95.56 699 ALA A CA 1
ATOM 5314 C C . ALA A 1 699 ? 18.938 10.375 -32.812 1 95.56 699 ALA A C 1
ATOM 5316 O O . ALA A 1 699 ? 19.203 11.57 -32.969 1 95.56 699 ALA A O 1
ATOM 5317 N N . ILE A 1 700 ? 19.328 9.703 -31.766 1 95.25 700 ILE A N 1
ATOM 5318 C CA . ILE A 1 700 ? 20 10.336 -30.625 1 95.25 700 ILE A CA 1
ATOM 5319 C C . ILE A 1 700 ? 21.5 10.406 -30.875 1 95.25 700 ILE A C 1
ATOM 5321 O O . ILE A 1 700 ? 22.172 11.32 -30.406 1 95.25 700 ILE A O 1
ATOM 5325 N N . LYS A 1 701 ? 22.062 9.531 -31.609 1 93.5 701 LYS A N 1
ATOM 5326 C CA . LYS A 1 701 ? 23.484 9.312 -31.797 1 93.5 701 LYS A CA 1
ATOM 5327 C C . LYS A 1 701 ? 24.188 10.586 -32.25 1 93.5 701 LYS A C 1
ATOM 5329 O O . LYS A 1 701 ? 25.25 10.953 -31.734 1 93.5 701 LYS A O 1
ATOM 5334 N N . PRO A 1 702 ? 23.594 11.422 -33.062 1 92.75 702 PRO A N 1
ATOM 5335 C CA . PRO A 1 702 ? 24.312 12.594 -33.594 1 92.75 702 PRO A CA 1
ATOM 5336 C C . PRO A 1 702 ? 24.312 13.758 -32.594 1 92.75 702 PRO A C 1
ATOM 5338 O O . PRO A 1 702 ? 25.031 14.742 -32.781 1 92.75 702 PRO A O 1
ATOM 5341 N N . ILE A 1 703 ? 23.688 13.617 -31.625 1 93.69 703 ILE A N 1
ATOM 5342 C CA . ILE A 1 703 ? 23.547 14.734 -30.703 1 93.69 703 ILE A CA 1
ATOM 5343 C C . ILE A 1 703 ? 24.828 14.914 -29.906 1 93.69 703 ILE A C 1
ATOM 5345 O O . ILE A 1 703 ? 25.312 13.969 -29.281 1 93.69 703 ILE A O 1
ATOM 5349 N N . VAL A 1 704 ? 25.312 16.062 -29.875 1 91.25 704 VAL A N 1
ATOM 5350 C CA . VAL A 1 704 ? 26.547 16.391 -29.156 1 91.25 704 VAL A CA 1
ATOM 5351 C C . VAL A 1 704 ? 26.297 16.344 -27.656 1 91.25 704 VAL A C 1
ATOM 5353 O O . VAL A 1 704 ? 25.25 16.812 -27.172 1 91.25 704 VAL A O 1
ATOM 5356 N N . GLY A 1 705 ? 27.203 15.719 -26.922 1 88.62 705 GLY A N 1
ATOM 5357 C CA . GLY A 1 705 ? 27.078 15.648 -25.484 1 88.62 705 GLY A CA 1
ATOM 5358 C C . GLY A 1 705 ? 26.625 14.281 -24.984 1 88.62 705 GLY A C 1
ATOM 5359 O O . GLY A 1 705 ? 26.781 13.961 -23.797 1 88.62 705 GLY A O 1
ATOM 5360 N N . VAL A 1 706 ? 26.062 13.492 -25.906 1 90.31 706 VAL A N 1
ATOM 5361 C CA . VAL A 1 706 ? 25.594 12.164 -25.547 1 90.31 706 VAL A CA 1
ATOM 5362 C C . VAL A 1 706 ? 26.781 11.203 -25.469 1 90.31 706 VAL A C 1
ATOM 5364 O O . VAL A 1 706 ? 27.594 11.125 -26.406 1 90.31 706 VAL A O 1
ATOM 5367 N N . VAL A 1 707 ? 26.906 10.57 -24.328 1 84.88 707 VAL A N 1
ATOM 5368 C CA . VAL A 1 707 ? 27.938 9.555 -24.188 1 84.88 707 VAL A CA 1
ATOM 5369 C C . VAL A 1 707 ? 27.328 8.258 -23.656 1 84.88 707 VAL A C 1
ATOM 5371 O O . VAL A 1 707 ? 26.219 8.266 -23.109 1 84.88 707 VAL A O 1
ATOM 5374 N N . ASP A 1 708 ? 28 7.102 -23.859 1 84.06 708 ASP A N 1
ATOM 5375 C CA . ASP A 1 708 ? 27.578 5.785 -23.391 1 84.06 708 ASP A CA 1
ATOM 5376 C C . ASP A 1 708 ? 26.172 5.449 -23.906 1 84.06 708 ASP A C 1
ATOM 5378 O O . ASP A 1 708 ? 25.328 4.977 -23.141 1 84.06 708 ASP A O 1
ATOM 5382 N N . LEU A 1 709 ? 25.844 5.918 -25.109 1 89 709 LEU A N 1
ATOM 5383 C CA . LEU A 1 709 ? 24.562 5.605 -25.719 1 89 709 LEU A CA 1
ATOM 5384 C C . LEU A 1 709 ? 24.406 4.102 -25.906 1 89 709 LEU A C 1
ATOM 5386 O O . LEU A 1 709 ? 25.266 3.457 -26.5 1 89 709 LEU A O 1
ATOM 5390 N N . GLN A 1 710 ? 23.359 3.598 -25.297 1 88.75 710 GLN A N 1
ATOM 5391 C CA . GLN A 1 710 ? 23.156 2.152 -25.359 1 88.75 710 GLN A CA 1
ATOM 5392 C C . GLN A 1 710 ? 21.688 1.803 -25.531 1 88.75 710 GLN A C 1
ATOM 5394 O O . GLN A 1 710 ? 20.828 2.338 -24.828 1 88.75 710 GLN A O 1
ATOM 5399 N N . LEU A 1 711 ? 21.438 1.053 -26.594 1 91.75 711 LEU A N 1
ATOM 5400 C CA . LEU A 1 711 ? 20.156 0.367 -26.672 1 91.75 711 LEU A CA 1
ATOM 5401 C C . LEU A 1 711 ? 20.188 -0.955 -25.922 1 91.75 711 LEU A C 1
ATOM 5403 O O . LEU A 1 711 ? 21.078 -1.781 -26.141 1 91.75 711 LEU A O 1
ATOM 5407 N N . GLU A 1 712 ? 19.281 -1.096 -24.984 1 88.94 712 GLU A N 1
ATOM 5408 C CA . GLU A 1 712 ? 19.25 -2.324 -24.203 1 88.94 712 GLU A CA 1
ATOM 5409 C C . GLU A 1 712 ? 19.328 -3.557 -25.094 1 88.94 712 GLU A C 1
ATOM 5411 O O . GLU A 1 712 ? 18.656 -3.627 -26.125 1 88.94 712 GLU A O 1
ATOM 5416 N N . PRO A 1 713 ? 20.141 -4.414 -24.719 1 86.62 713 PRO A N 1
ATOM 5417 C CA . PRO A 1 713 ? 20.328 -5.586 -25.578 1 86.62 713 PRO A CA 1
ATOM 5418 C C . PRO A 1 713 ? 19.234 -6.629 -25.406 1 86.62 713 PRO A C 1
ATOM 5420 O O . PRO A 1 713 ? 19.5 -7.762 -25 1 86.62 713 PRO A O 1
ATOM 5423 N N . GLN A 1 714 ? 18.141 -6.332 -25.75 1 90.62 714 GLN A N 1
ATOM 5424 C CA . GLN A 1 714 ? 17.016 -7.254 -25.875 1 90.62 714 GLN A CA 1
ATOM 5425 C C . GLN A 1 714 ? 16.859 -7.75 -27.312 1 90.62 714 GLN A C 1
ATOM 5427 O O . GLN A 1 714 ? 16.203 -7.109 -28.125 1 90.62 714 GLN A O 1
ATOM 5432 N N . LEU A 1 715 ? 17.484 -8.953 -27.562 1 89.5 715 LEU A N 1
ATOM 5433 C CA . LEU A 1 715 ? 17.625 -9.492 -28.906 1 89.5 715 LEU A CA 1
ATOM 5434 C C . LEU A 1 715 ? 17.25 -10.969 -28.938 1 89.5 715 LEU A C 1
ATOM 5436 O O . LEU A 1 715 ? 17.328 -11.664 -27.922 1 89.5 715 LEU A O 1
ATOM 5440 N N . PRO A 1 716 ? 16.766 -11.344 -30.125 1 91.25 716 PRO A N 1
ATOM 5441 C CA . PRO A 1 716 ? 16.703 -12.797 -30.312 1 91.25 716 PRO A CA 1
ATOM 5442 C C . PRO A 1 716 ? 18.078 -13.453 -30.391 1 91.25 716 PRO A C 1
ATOM 5444 O O . PRO A 1 716 ? 18.938 -12.984 -31.141 1 91.25 716 PRO A O 1
ATOM 5447 N N . ILE A 1 717 ? 18.312 -14.352 -29.578 1 91.88 717 ILE A N 1
ATOM 5448 C CA . ILE A 1 717 ? 19.609 -15.008 -29.562 1 91.88 717 ILE A CA 1
ATOM 5449 C C . ILE A 1 717 ? 19.453 -16.469 -29.984 1 91.88 717 ILE A C 1
ATOM 5451 O O . ILE A 1 717 ? 18.359 -17.031 -29.891 1 91.88 717 ILE A O 1
ATOM 5455 N N . ARG A 1 718 ? 20.516 -16.953 -30.391 1 92.56 718 ARG A N 1
ATOM 5456 C CA . ARG A 1 718 ? 20.531 -18.328 -30.859 1 92.56 718 ARG A CA 1
ATOM 5457 C C . ARG A 1 718 ? 20.312 -19.312 -29.703 1 92.56 718 ARG A C 1
ATOM 5459 O O . ARG A 1 718 ? 20.875 -19.125 -28.609 1 92.56 718 ARG A O 1
ATOM 5466 N N . GLN A 1 719 ? 19.516 -20.328 -29.953 1 94.06 719 GLN A N 1
ATOM 5467 C CA . GLN A 1 719 ? 19.203 -21.406 -29.016 1 94.06 719 GLN A CA 1
ATOM 5468 C C . GLN A 1 719 ? 19.188 -22.75 -29.719 1 94.06 719 GLN A C 1
ATOM 5470 O O . GLN A 1 719 ? 19.156 -22.828 -30.953 1 94.06 719 GLN A O 1
ATOM 5475 N N . VAL A 1 720 ? 19.375 -23.781 -28.922 1 94.94 720 VAL A N 1
ATOM 5476 C CA . VAL A 1 720 ? 19.125 -25.125 -29.406 1 94.94 720 VAL A CA 1
ATOM 5477 C C . VAL A 1 720 ? 17.688 -25.547 -29.078 1 94.94 720 VAL A C 1
ATOM 5479 O O . VAL A 1 720 ? 17.281 -25.531 -27.922 1 94.94 720 VAL A O 1
ATOM 5482 N N . GLN A 1 721 ? 16.984 -25.766 -30.141 1 95.56 721 GLN A N 1
ATOM 5483 C CA . GLN A 1 721 ? 15.594 -26.141 -29.953 1 95.56 721 GLN A CA 1
ATOM 5484 C C . GLN A 1 721 ? 15.344 -27.578 -30.406 1 95.56 721 GLN A C 1
ATOM 5486 O O . GLN A 1 721 ? 15.703 -27.953 -31.531 1 95.56 721 GLN A O 1
ATOM 5491 N N . ILE A 1 722 ? 14.82 -28.344 -29.5 1 96.75 722 ILE A N 1
ATOM 5492 C CA . ILE A 1 722 ? 14.43 -29.719 -29.797 1 96.75 722 ILE A CA 1
ATOM 5493 C C . ILE A 1 722 ? 12.922 -29.781 -30.016 1 96.75 722 ILE A C 1
ATOM 5495 O O . ILE A 1 722 ? 12.141 -29.812 -29.062 1 96.75 722 ILE A O 1
ATOM 5499 N N . HIS A 1 723 ? 12.578 -29.891 -31.281 1 95.62 723 HIS A N 1
ATOM 5500 C CA . HIS A 1 723 ? 11.164 -29.969 -31.625 1 95.62 723 HIS A CA 1
ATOM 5501 C C . HIS A 1 723 ? 10.688 -31.422 -31.656 1 95.62 723 HIS A C 1
ATOM 5503 O O . HIS A 1 723 ? 11.094 -32.188 -32.531 1 95.62 723 HIS A O 1
ATOM 5509 N N . TYR A 1 724 ? 9.867 -31.75 -30.75 1 96.56 724 TYR A N 1
ATOM 5510 C CA . TYR A 1 724 ? 9.344 -33.125 -30.688 1 96.56 724 TYR A CA 1
ATOM 5511 C C . TYR A 1 724 ? 8.383 -33.375 -31.844 1 96.56 724 TYR A C 1
ATOM 5513 O O . TYR A 1 724 ? 7.605 -32.5 -32.219 1 96.56 724 TYR A O 1
ATOM 5521 N N . ASP A 1 725 ? 8.586 -34.531 -32.406 1 95.12 725 ASP A N 1
ATOM 5522 C CA . ASP A 1 725 ? 7.645 -35 -33.438 1 95.12 725 ASP A CA 1
ATOM 5523 C C . ASP A 1 725 ? 6.562 -35.906 -32.812 1 95.12 725 ASP A C 1
ATOM 5525 O O . ASP A 1 725 ? 6.77 -37.094 -32.656 1 95.12 725 ASP A O 1
ATOM 5529 N N . ARG A 1 726 ? 5.43 -35.375 -32.688 1 93.81 726 ARG A N 1
ATOM 5530 C CA . ARG A 1 726 ? 4.348 -36.062 -32 1 93.81 726 ARG A CA 1
ATOM 5531 C C . ARG A 1 726 ? 3.93 -37.344 -32.719 1 93.81 726 ARG A C 1
ATOM 5533 O O . ARG A 1 726 ? 3.633 -38.344 -32.094 1 93.81 726 ARG A O 1
ATOM 5540 N N . SER A 1 727 ? 3.863 -37.281 -34.062 1 91.81 727 SER A N 1
ATOM 5541 C CA . SER A 1 727 ? 3.443 -38.406 -34.844 1 91.81 727 SER A CA 1
ATOM 5542 C C . SER A 1 727 ? 4.449 -39.562 -34.75 1 91.81 727 SER A C 1
ATOM 5544 O O . SER A 1 727 ? 4.07 -40.719 -34.562 1 91.81 727 SER A O 1
ATOM 5546 N N . ALA A 1 728 ? 5.695 -39.25 -34.906 1 94.5 728 ALA A N 1
ATOM 5547 C CA . ALA A 1 728 ? 6.734 -40.281 -34.781 1 94.5 728 ALA A CA 1
ATOM 5548 C C . ALA A 1 728 ? 6.777 -40.875 -33.375 1 94.5 728 ALA A C 1
ATOM 5550 O O . ALA A 1 728 ? 6.941 -42.062 -33.219 1 94.5 728 ALA A O 1
ATOM 5551 N N . ALA A 1 729 ? 6.652 -40 -32.406 1 95.81 729 ALA A N 1
ATOM 5552 C CA . ALA A 1 729 ? 6.68 -40.438 -31.016 1 95.81 729 ALA A CA 1
ATOM 5553 C C . ALA A 1 729 ? 5.531 -41.406 -30.719 1 95.81 729 ALA A C 1
ATOM 5555 O O . ALA A 1 729 ? 5.703 -42.375 -29.969 1 95.81 729 ALA A O 1
ATOM 5556 N N . ALA A 1 730 ? 4.422 -41.094 -31.312 1 93.69 730 ALA A N 1
ATOM 5557 C CA . ALA A 1 730 ? 3.244 -41.938 -31.094 1 93.69 730 ALA A CA 1
ATOM 5558 C C . ALA A 1 730 ? 3.484 -43.344 -31.578 1 93.69 730 ALA A C 1
ATOM 5560 O O . ALA A 1 730 ? 2.996 -44.312 -30.984 1 93.69 730 ALA A O 1
ATOM 5561 N N . GLY A 1 731 ? 4.184 -43.469 -32.656 1 92.5 731 GLY A N 1
ATOM 5562 C CA . GLY A 1 731 ? 4.484 -44.781 -33.188 1 92.5 731 GLY A CA 1
ATOM 5563 C C . GLY A 1 731 ? 5.273 -45.656 -32.25 1 92.5 731 GLY A C 1
ATOM 5564 O O . GLY A 1 731 ? 5.164 -46.906 -32.281 1 92.5 731 GLY A O 1
ATOM 5565 N N . TYR A 1 732 ? 6.027 -45.062 -31.391 1 94.25 732 TYR A N 1
ATOM 5566 C CA . TYR A 1 732 ? 6.832 -45.781 -30.406 1 94.25 732 TYR A CA 1
ATOM 5567 C C . TYR A 1 732 ? 6.176 -45.781 -29.031 1 94.25 732 TYR A C 1
ATOM 5569 O O . TYR A 1 732 ? 6.762 -46.25 -28.062 1 94.25 732 TYR A O 1
ATOM 5577 N N . GLY A 1 733 ? 5.023 -45.125 -28.922 1 93.75 733 GLY A N 1
ATOM 5578 C CA . GLY A 1 733 ? 4.297 -45.031 -27.656 1 93.75 733 GLY A CA 1
ATOM 5579 C C . GLY A 1 733 ? 4.883 -44 -26.703 1 93.75 733 GLY A C 1
ATOM 5580 O O . GLY A 1 733 ? 4.656 -44.094 -25.484 1 93.75 733 GLY A O 1
ATOM 5581 N N . LEU A 1 734 ? 5.605 -43.031 -27.172 1 94.62 734 LEU A N 1
ATOM 5582 C CA . LEU A 1 734 ? 6.258 -42.062 -26.328 1 94.62 734 LEU A CA 1
ATOM 5583 C C . LEU A 1 734 ? 5.395 -40.812 -26.203 1 94.62 734 LEU A C 1
ATOM 5585 O O . LEU A 1 734 ? 4.855 -40.312 -27.188 1 94.62 734 LEU A O 1
ATOM 5589 N N . THR A 1 735 ? 5.172 -40.344 -24.969 1 94.25 735 THR A N 1
ATOM 5590 C CA . THR A 1 735 ? 4.488 -39.062 -24.719 1 94.25 735 THR A CA 1
ATOM 5591 C C . THR A 1 735 ? 5.484 -37.906 -24.672 1 94.25 735 THR A C 1
ATOM 5593 O O . THR A 1 735 ? 6.691 -38.125 -24.578 1 94.25 735 THR A O 1
ATOM 5596 N N . MET A 1 736 ? 4.922 -36.75 -24.844 1 94.75 736 MET A N 1
ATOM 5597 C CA . MET A 1 736 ? 5.781 -35.562 -24.781 1 94.75 736 MET A CA 1
ATOM 5598 C C . MET A 1 736 ? 6.449 -35.438 -23.422 1 94.75 736 MET A C 1
ATOM 5600 O O . MET A 1 736 ? 7.605 -35.031 -23.312 1 94.75 736 MET A O 1
ATOM 5604 N N . ALA A 1 737 ? 5.762 -35.719 -22.344 1 93.44 737 ALA A N 1
ATOM 5605 C CA . ALA A 1 737 ? 6.309 -35.656 -21 1 93.44 737 ALA A CA 1
ATOM 5606 C C . ALA A 1 737 ? 7.469 -36.625 -20.828 1 93.44 737 ALA A C 1
ATOM 5608 O O . ALA A 1 737 ? 8.469 -36.312 -20.172 1 93.44 737 ALA A O 1
ATOM 5609 N N . ALA A 1 738 ? 7.285 -37.812 -21.344 1 94.19 738 ALA A N 1
ATOM 5610 C CA . ALA A 1 738 ? 8.344 -38.812 -21.25 1 94.19 738 ALA A CA 1
ATOM 5611 C C . ALA A 1 738 ? 9.609 -38.344 -21.953 1 94.19 738 ALA A C 1
ATOM 5613 O O . ALA A 1 738 ? 10.719 -38.5 -21.438 1 94.19 738 ALA A O 1
ATOM 5614 N N . ILE A 1 739 ? 9.438 -37.844 -23.125 1 95.69 739 ILE A N 1
ATOM 5615 C CA . ILE A 1 739 ? 10.578 -37.344 -23.875 1 95.69 739 ILE A CA 1
ATOM 5616 C C . ILE A 1 739 ? 11.211 -36.156 -23.125 1 95.69 739 ILE A C 1
ATOM 5618 O O . ILE A 1 739 ? 12.438 -36.094 -23 1 95.69 739 ILE A O 1
ATOM 5622 N N . SER A 1 740 ? 10.344 -35.312 -22.672 1 94.31 740 SER A N 1
ATOM 5623 C CA . SER A 1 740 ? 10.812 -34.125 -21.969 1 94.31 740 SER A CA 1
ATOM 5624 C C . SER A 1 740 ? 11.625 -34.5 -20.734 1 94.31 740 SER A C 1
ATOM 5626 O O . SER A 1 740 ? 12.625 -33.875 -20.422 1 94.31 740 SER A O 1
ATOM 5628 N N . GLU A 1 741 ? 11.203 -35.438 -20 1 93.88 741 GLU A N 1
ATOM 5629 C CA . GLU A 1 741 ? 11.914 -35.875 -18.797 1 93.88 741 GLU A CA 1
ATOM 5630 C C . GLU A 1 741 ? 13.32 -36.375 -19.141 1 93.88 741 GLU A C 1
ATOM 5632 O O . GLU A 1 741 ? 14.273 -36.031 -18.422 1 93.88 741 GLU A O 1
ATOM 5637 N N . VAL A 1 742 ? 13.43 -37.125 -20.141 1 95.25 742 VAL A N 1
ATOM 5638 C CA . VAL A 1 742 ? 14.727 -37.656 -20.547 1 95.25 742 VAL A CA 1
ATOM 5639 C C . VAL A 1 742 ? 15.617 -36.5 -21.016 1 95.25 742 VAL A C 1
ATOM 5641 O O . VAL A 1 742 ? 16.797 -36.469 -20.656 1 95.25 742 VAL A O 1
ATOM 5644 N N . VAL A 1 743 ? 15.039 -35.656 -21.797 1 94.69 743 VAL A N 1
ATOM 5645 C CA . VAL A 1 743 ? 15.797 -34.531 -22.312 1 94.69 743 VAL A CA 1
ATOM 5646 C C . VAL A 1 743 ? 16.281 -33.656 -21.156 1 94.69 743 VAL A C 1
ATOM 5648 O O . VAL A 1 743 ? 17.453 -33.25 -21.125 1 94.69 743 VAL A O 1
ATOM 5651 N N . ALA A 1 744 ? 15.453 -33.375 -20.219 1 93.38 744 ALA A N 1
ATOM 5652 C CA . ALA A 1 744 ? 15.82 -32.562 -19.078 1 93.38 744 ALA A CA 1
ATOM 5653 C C . ALA A 1 744 ? 16.938 -33.188 -18.266 1 93.38 744 ALA A C 1
ATOM 5655 O O . ALA A 1 744 ? 17.906 -32.531 -17.875 1 93.38 744 ALA A O 1
ATOM 5656 N N . THR A 1 745 ? 16.781 -34.438 -18 1 95.19 745 THR A N 1
ATOM 5657 C CA . THR A 1 745 ? 17.781 -35.156 -17.203 1 95.19 745 THR A CA 1
ATOM 5658 C C . THR A 1 745 ? 19.094 -35.281 -17.953 1 95.19 745 THR A C 1
ATOM 5660 O O . THR A 1 745 ? 20.172 -35.031 -17.391 1 95.19 745 THR A O 1
ATOM 5663 N N . ALA A 1 746 ? 19 -35.656 -19.219 1 96.06 746 ALA A N 1
ATOM 5664 C CA . ALA A 1 746 ? 20.188 -35.906 -20.016 1 96.06 746 ALA A CA 1
ATOM 5665 C C . ALA A 1 746 ? 21 -34.625 -20.234 1 96.06 746 ALA A C 1
ATOM 5667 O O . ALA A 1 746 ? 22.234 -34.625 -20.172 1 96.06 746 ALA A O 1
ATOM 5668 N N . LEU A 1 747 ? 20.281 -33.562 -20.422 1 93.5 747 LEU A N 1
ATOM 5669 C CA . LEU A 1 747 ? 20.969 -32.375 -20.875 1 93.5 747 LEU A CA 1
ATOM 5670 C C . LEU A 1 747 ? 21.125 -31.359 -19.734 1 93.5 747 LEU A C 1
ATOM 5672 O O . LEU A 1 747 ? 22.203 -30.797 -19.547 1 93.5 747 LEU A O 1
ATOM 5676 N N . ASN A 1 748 ? 20.125 -31.109 -18.984 1 89.56 748 ASN A N 1
ATOM 5677 C CA . ASN A 1 748 ? 20.156 -30.156 -17.891 1 89.56 748 ASN A CA 1
ATOM 5678 C C . ASN A 1 748 ? 20.688 -30.797 -16.609 1 89.56 748 ASN A C 1
ATOM 5680 O O . ASN A 1 748 ? 21.219 -30.109 -15.734 1 89.56 748 ASN A O 1
ATOM 5684 N N . GLY A 1 749 ? 20.516 -32.031 -16.469 1 91.88 749 GLY A N 1
ATOM 5685 C CA . GLY A 1 749 ? 20.781 -32.688 -15.195 1 91.88 749 GLY A CA 1
ATOM 5686 C C . GLY A 1 749 ? 19.625 -32.594 -14.219 1 91.88 749 GLY A C 1
ATOM 5687 O O . GLY A 1 749 ? 18.906 -31.594 -14.211 1 91.88 749 GLY A O 1
ATOM 5688 N N . GLN A 1 750 ? 19.422 -33.562 -13.422 1 93.38 750 GLN A N 1
ATOM 5689 C CA . GLN A 1 750 ? 18.359 -33.594 -12.43 1 93.38 750 GLN A CA 1
ATOM 5690 C C . GLN A 1 750 ? 18.906 -33.906 -11.039 1 93.38 750 GLN A C 1
ATOM 5692 O O . GLN A 1 750 ? 19.656 -34.875 -10.859 1 93.38 750 GLN A O 1
ATOM 5697 N N . VAL A 1 751 ? 18.609 -33 -10.094 1 92.56 751 VAL A N 1
ATOM 5698 C CA . VAL A 1 751 ? 18.953 -33.281 -8.703 1 92.56 751 VAL A CA 1
ATOM 5699 C C . VAL A 1 751 ? 18.031 -34.375 -8.141 1 92.56 751 VAL A C 1
ATOM 5701 O O . VAL A 1 751 ? 16.828 -34.156 -8.023 1 92.56 751 VAL A O 1
ATOM 5704 N N . VAL A 1 752 ? 18.547 -35.469 -7.789 1 94 752 VAL A N 1
ATOM 5705 C CA . VAL A 1 752 ? 17.719 -36.625 -7.402 1 94 752 VAL A CA 1
ATOM 5706 C C . VAL A 1 752 ? 17.75 -36.781 -5.883 1 94 752 VAL A C 1
ATOM 5708 O O . VAL A 1 752 ? 16.844 -37.375 -5.309 1 94 752 VAL A O 1
ATOM 5711 N N . SER A 1 753 ? 18.781 -36.25 -5.297 1 92.19 753 SER A N 1
ATOM 5712 C CA . SER A 1 753 ? 18.891 -36.375 -3.848 1 92.19 753 SER A CA 1
ATOM 5713 C C . SER A 1 753 ? 19.922 -35.375 -3.299 1 92.19 753 SER A C 1
ATOM 5715 O O . SER A 1 753 ? 20.594 -34.688 -4.062 1 92.19 753 SER A O 1
ATOM 5717 N N . GLN A 1 754 ? 19.891 -35.281 -1.997 1 91.56 754 GLN A N 1
ATOM 5718 C CA . GLN A 1 754 ? 20.875 -34.438 -1.302 1 91.56 754 GLN A CA 1
ATOM 5719 C C . GLN A 1 754 ? 21.516 -35.219 -0.146 1 91.56 754 GLN A C 1
ATOM 5721 O O . GLN A 1 754 ? 20.844 -36 0.526 1 91.56 754 GLN A O 1
ATOM 5726 N N . VAL A 1 755 ? 22.797 -35 0.012 1 89.12 755 VAL A N 1
ATOM 5727 C CA . VAL A 1 755 ? 23.531 -35.656 1.095 1 89.12 755 VAL A CA 1
ATOM 5728 C C . VAL A 1 755 ? 24.094 -34.594 2.055 1 89.12 755 VAL A C 1
ATOM 5730 O O . VAL A 1 755 ? 24.766 -33.656 1.631 1 89.12 755 VAL A O 1
ATOM 5733 N N . PRO A 1 756 ? 23.719 -34.781 3.336 1 87.12 756 PRO A N 1
ATOM 5734 C CA . PRO A 1 756 ? 24.297 -33.844 4.312 1 87.12 756 PRO A CA 1
ATOM 5735 C C . PRO A 1 756 ? 25.766 -34.156 4.621 1 87.12 756 PRO A C 1
ATOM 5737 O O . PRO A 1 756 ? 26.125 -35.281 4.879 1 87.12 756 PRO A O 1
ATOM 5740 N N . GLU A 1 757 ? 26.625 -33.219 4.434 1 83.69 757 GLU A N 1
ATOM 5741 C CA . GLU A 1 757 ? 28.031 -33.344 4.805 1 83.69 757 GLU A CA 1
ATOM 5742 C C . GLU A 1 757 ? 28.547 -32.031 5.422 1 83.69 757 GLU A C 1
ATOM 5744 O O . GLU A 1 757 ? 28.484 -30.984 4.797 1 83.69 757 GLU A O 1
ATOM 5749 N N . ASN A 1 758 ? 29.125 -32.188 6.551 1 78.06 758 ASN A N 1
ATOM 5750 C CA . ASN A 1 758 ? 29.75 -31.047 7.242 1 78.06 758 ASN A CA 1
ATOM 5751 C C . ASN A 1 758 ? 28.828 -29.828 7.254 1 78.06 758 ASN A C 1
ATOM 5753 O O . ASN A 1 758 ? 29.234 -28.734 6.84 1 78.06 758 ASN A O 1
ATOM 5757 N N . GLN A 1 759 ? 27.578 -30.031 7.531 1 76.88 759 GLN A N 1
ATOM 5758 C CA . GLN A 1 759 ? 26.578 -29 7.75 1 76.88 759 GLN A CA 1
ATOM 5759 C C . GLN A 1 759 ? 26.141 -28.375 6.434 1 76.88 759 GLN A C 1
ATOM 5761 O O . GLN A 1 759 ? 25.672 -27.234 6.402 1 76.88 759 GLN A O 1
ATOM 5766 N N . GLN A 1 760 ? 26.422 -29.047 5.367 1 82.62 760 GLN A N 1
ATOM 5767 C CA . GLN A 1 760 ? 25.938 -28.625 4.062 1 82.62 760 GLN A CA 1
ATOM 5768 C C . GLN A 1 760 ? 25.188 -29.75 3.359 1 82.62 760 GLN A C 1
ATOM 5770 O O . GLN A 1 760 ? 25.438 -30.922 3.617 1 82.62 760 GLN A O 1
ATOM 5775 N N . LEU A 1 761 ? 24.312 -29.328 2.59 1 87.12 761 LEU A N 1
ATOM 5776 C CA . LEU A 1 761 ? 23.609 -30.281 1.74 1 87.12 761 LEU A CA 1
ATOM 5777 C C . LEU A 1 761 ? 24.219 -30.312 0.338 1 87.12 761 LEU A C 1
ATOM 5779 O O . LEU A 1 761 ? 24.281 -29.281 -0.332 1 87.12 761 LEU A O 1
ATOM 5783 N N . ILE A 1 762 ? 24.734 -31.422 -0.035 1 90.81 762 ILE A N 1
ATOM 5784 C CA . ILE A 1 762 ? 25.359 -31.578 -1.348 1 90.81 762 ILE A CA 1
ATOM 5785 C C . ILE A 1 762 ? 24.375 -32.25 -2.303 1 90.81 762 ILE A C 1
ATOM 5787 O O . ILE A 1 762 ? 23.812 -33.312 -1.994 1 90.81 762 ILE A O 1
ATOM 5791 N N . ASN A 1 763 ? 24.219 -31.719 -3.447 1 93.12 763 ASN A N 1
ATOM 5792 C CA . ASN A 1 763 ? 23.297 -32.25 -4.438 1 93.12 763 ASN A CA 1
ATOM 5793 C C . ASN A 1 763 ? 23.906 -33.469 -5.176 1 93.12 763 ASN A C 1
ATOM 5795 O O . ASN A 1 763 ? 25.094 -33.469 -5.48 1 93.12 763 ASN A O 1
ATOM 5799 N N . ILE A 1 764 ? 23.109 -34.438 -5.383 1 94.56 764 ILE A N 1
ATOM 5800 C CA . ILE A 1 764 ? 23.422 -35.531 -6.301 1 94.56 764 ILE A CA 1
ATOM 5801 C C . ILE A 1 764 ? 22.688 -35.312 -7.621 1 94.56 764 ILE A C 1
ATOM 5803 O O . ILE A 1 764 ? 21.453 -35.281 -7.648 1 94.56 764 ILE A O 1
ATOM 5807 N N . ILE A 1 765 ? 23.469 -35.188 -8.68 1 95.94 765 ILE A N 1
ATOM 5808 C CA . ILE A 1 765 ? 22.859 -34.875 -9.969 1 95.94 765 ILE A CA 1
ATOM 5809 C C . ILE A 1 765 ? 23.109 -36.031 -10.945 1 95.94 765 ILE A C 1
ATOM 5811 O O . ILE A 1 765 ? 24.172 -36.625 -10.945 1 95.94 765 ILE A O 1
ATOM 5815 N N . VAL A 1 766 ? 22.094 -36.375 -11.727 1 96.81 766 VAL A N 1
ATOM 5816 C CA . VAL A 1 766 ? 22.203 -37.344 -12.805 1 96.81 766 VAL A CA 1
ATOM 5817 C C . VAL A 1 766 ? 22.156 -36.625 -14.156 1 96.81 766 VAL A C 1
ATOM 5819 O O . VAL A 1 766 ? 21.312 -35.75 -14.367 1 96.81 766 VAL A O 1
ATOM 5822 N N . GLY A 1 767 ? 23.078 -36.906 -15.008 1 95.88 767 GLY A N 1
ATOM 5823 C CA . GLY A 1 767 ? 23.109 -36.344 -16.344 1 95.88 767 GLY A CA 1
ATOM 5824 C C . GLY A 1 767 ? 24.094 -37.031 -17.266 1 95.88 767 GLY A C 1
ATOM 5825 O O . GLY A 1 767 ? 24.734 -38.031 -16.875 1 95.88 767 GLY A O 1
ATOM 5826 N N . LEU A 1 768 ? 24.203 -36.531 -18.469 1 96.44 768 LEU A N 1
ATOM 5827 C CA . LEU A 1 768 ? 25.172 -37.094 -19.422 1 96.44 768 LEU A CA 1
ATOM 5828 C C . LEU A 1 768 ? 26.484 -36.312 -19.328 1 96.44 768 LEU A C 1
ATOM 5830 O O . LEU A 1 768 ? 26.516 -35.156 -18.938 1 96.44 768 LEU A O 1
ATOM 5834 N N . PRO A 1 769 ? 27.547 -37 -19.656 1 94.69 769 PRO A N 1
ATOM 5835 C CA . PRO A 1 769 ? 28.797 -36.25 -19.75 1 94.69 769 PRO A CA 1
ATOM 5836 C C . PRO A 1 769 ? 28.797 -35.219 -20.875 1 94.69 769 PRO A C 1
ATOM 5838 O O . PRO A 1 769 ? 28.047 -35.344 -21.844 1 94.69 769 PRO A O 1
ATOM 5841 N N . ILE A 1 770 ? 29.625 -34.25 -20.75 1 90.38 770 ILE A N 1
ATOM 5842 C CA . ILE A 1 770 ? 29.672 -33.125 -21.672 1 90.38 770 ILE A CA 1
ATOM 5843 C C . ILE A 1 770 ? 29.906 -33.625 -23.094 1 90.38 770 ILE A C 1
ATOM 5845 O O . ILE A 1 770 ? 29.328 -33.094 -24.047 1 90.38 770 ILE A O 1
ATOM 5849 N N . ALA A 1 771 ? 30.641 -34.656 -23.25 1 90 771 ALA A N 1
ATOM 5850 C CA . ALA A 1 771 ? 31 -35.188 -24.562 1 90 771 ALA A CA 1
ATOM 5851 C C . ALA A 1 771 ? 29.781 -35.719 -25.281 1 90 771 ALA A C 1
ATOM 5853 O O . ALA A 1 771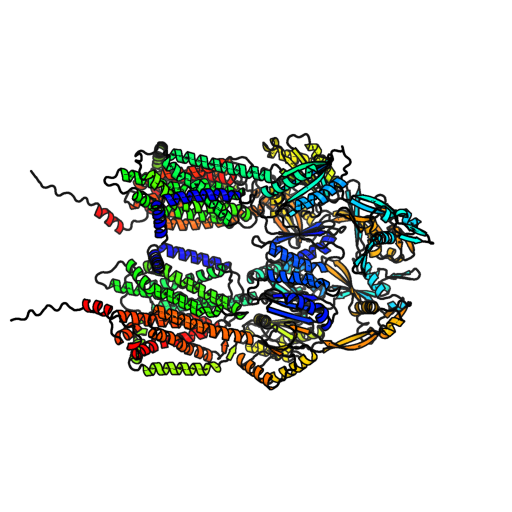 ? 29.719 -35.719 -26.516 1 90 771 ALA A O 1
ATOM 5854 N N . SER A 1 772 ? 28.828 -36.062 -24.578 1 92.94 772 SER A N 1
ATOM 5855 C CA . SER A 1 772 ? 27.641 -36.688 -25.141 1 92.94 772 SER A CA 1
ATOM 5856 C C . SER A 1 772 ? 26.531 -35.656 -25.359 1 92.94 772 SER A C 1
ATOM 5858 O O . SER A 1 772 ? 25.391 -36.031 -25.672 1 92.94 772 SER A O 1
ATOM 5860 N N . ARG A 1 773 ? 26.859 -34.438 -25.219 1 89.44 773 ARG A N 1
ATOM 5861 C CA . ARG A 1 773 ? 25.812 -33.438 -25.375 1 89.44 773 ARG A CA 1
ATOM 5862 C C . ARG A 1 773 ? 26.406 -32.125 -25.875 1 89.44 773 ARG A C 1
ATOM 5864 O O . ARG A 1 773 ? 25.844 -31.047 -25.656 1 89.44 773 ARG A O 1
ATOM 5871 N N . ASN A 1 774 ? 27.516 -32.125 -26.5 1 88.44 774 ASN A N 1
ATOM 5872 C CA . ASN A 1 774 ? 28.219 -30.906 -26.844 1 88.44 774 ASN A CA 1
ATOM 5873 C C . ASN A 1 774 ? 27.938 -30.469 -28.281 1 88.44 774 ASN A C 1
ATOM 5875 O O . ASN A 1 774 ? 28.484 -29.469 -28.734 1 88.44 774 ASN A O 1
ATOM 5879 N N . ASN A 1 775 ? 27.156 -31.25 -28.969 1 91.56 775 ASN A N 1
ATOM 5880 C CA . ASN A 1 775 ? 26.75 -30.859 -30.312 1 91.56 775 ASN A CA 1
ATOM 5881 C C . ASN A 1 775 ? 25.391 -31.438 -30.672 1 91.56 775 ASN A C 1
ATOM 5883 O O . ASN A 1 775 ? 24.828 -32.25 -29.938 1 91.56 775 ASN A O 1
ATOM 5887 N N . LEU A 1 776 ? 24.891 -31.016 -31.812 1 95.31 776 LEU A N 1
ATOM 5888 C CA . LEU A 1 776 ? 23.531 -31.375 -32.219 1 95.31 776 LEU A CA 1
ATOM 5889 C C . LEU A 1 776 ? 23.422 -32.875 -32.469 1 95.31 776 LEU A C 1
ATOM 5891 O O . LEU A 1 776 ? 22.406 -33.469 -32.125 1 95.31 776 LEU A O 1
ATOM 5895 N N . ASP A 1 777 ? 24.484 -33.469 -33 1 94.31 777 ASP A N 1
ATOM 5896 C CA . ASP A 1 777 ? 24.453 -34.906 -33.312 1 94.31 777 ASP A CA 1
ATOM 5897 C C . ASP A 1 777 ? 24.422 -35.719 -32.031 1 94.31 777 ASP A C 1
ATOM 5899 O O . ASP A 1 777 ? 23.703 -36.719 -31.922 1 94.31 777 ASP A O 1
ATOM 5903 N N . ALA A 1 778 ? 25.25 -35.312 -31.156 1 94.81 778 ALA A N 1
ATOM 5904 C CA . ALA A 1 778 ? 25.281 -36 -29.875 1 94.81 778 ALA A CA 1
ATOM 5905 C C . ALA A 1 778 ? 23.938 -35.906 -29.156 1 94.81 778 ALA A C 1
ATOM 5907 O O . ALA A 1 778 ? 23.484 -36.875 -28.562 1 94.81 778 ALA A O 1
ATOM 5908 N N . ILE A 1 779 ? 23.344 -34.781 -29.234 1 96.06 779 ILE A N 1
ATOM 5909 C CA . ILE A 1 779 ? 22.031 -34.594 -28.609 1 96.06 779 ILE A CA 1
ATOM 5910 C C . ILE A 1 779 ? 21 -35.469 -29.297 1 96.06 779 ILE A C 1
ATOM 5912 O O . ILE A 1 779 ? 20.156 -36.094 -28.641 1 96.06 779 ILE A O 1
ATOM 5916 N N . GLY A 1 780 ? 21.047 -35.5 -30.547 1 96.12 780 GLY A N 1
ATOM 5917 C CA . GLY A 1 780 ? 20.125 -36.312 -31.297 1 96.12 780 GLY A CA 1
ATOM 5918 C C . GLY A 1 780 ? 20.297 -37.812 -31.031 1 96.12 780 GLY A C 1
ATOM 5919 O O . GLY A 1 780 ? 19.359 -38.594 -31.219 1 96.12 780 GLY A O 1
ATOM 5920 N N . ALA A 1 781 ? 21.469 -38.219 -30.531 1 95 781 ALA A N 1
ATOM 5921 C CA . ALA A 1 781 ? 21.797 -39.625 -30.344 1 95 781 ALA A CA 1
ATOM 5922 C C . ALA A 1 781 ? 21.422 -40.094 -28.938 1 95 781 ALA A C 1
ATOM 5924 O O . ALA A 1 781 ? 21.609 -41.281 -28.594 1 95 781 ALA A O 1
ATOM 5925 N N . ILE A 1 782 ? 20.906 -39.25 -28.156 1 95.69 782 ILE A N 1
ATOM 5926 C CA . ILE A 1 782 ? 20.516 -39.625 -26.797 1 95.69 782 ILE A CA 1
ATOM 5927 C C . ILE A 1 782 ? 19.5 -40.75 -26.859 1 95.69 782 ILE A C 1
ATOM 5929 O O . ILE A 1 782 ? 18.516 -40.688 -27.578 1 95.69 782 ILE A O 1
ATOM 5933 N N . PRO A 1 783 ? 19.766 -41.812 -26.156 1 95.62 783 PRO A N 1
ATOM 5934 C CA . PRO A 1 783 ? 18.875 -42.969 -26.234 1 95.62 783 PRO A CA 1
ATOM 5935 C C . PRO A 1 783 ? 17.578 -42.781 -25.469 1 95.62 783 PRO A C 1
ATOM 5937 O O . PRO A 1 783 ? 17.578 -42.25 -24.344 1 95.62 783 PRO A O 1
ATOM 5940 N N . LEU A 1 784 ? 16.5 -43.188 -26.062 1 96.12 784 LEU A N 1
ATOM 5941 C CA . LEU A 1 784 ? 15.18 -43.188 -25.453 1 96.12 784 LEU A CA 1
ATOM 5942 C C . LEU A 1 784 ? 14.633 -44.594 -25.359 1 96.12 784 LEU A C 1
ATOM 5944 O O . LEU A 1 784 ? 14.609 -45.312 -26.359 1 96.12 784 LEU A O 1
ATOM 5948 N N . SER A 1 785 ? 14.328 -44.938 -24.156 1 94.25 785 SER A N 1
ATOM 5949 C CA . SER A 1 785 ? 13.609 -46.188 -24 1 94.25 785 SER A CA 1
ATOM 5950 C C . SER A 1 785 ? 12.125 -46.031 -24.297 1 94.25 785 SER A C 1
ATOM 5952 O O . SER A 1 785 ? 11.508 -45.062 -23.875 1 94.25 785 SER A O 1
ATOM 5954 N N . THR A 1 786 ? 11.602 -46.969 -25.094 1 93.5 786 THR A N 1
ATOM 5955 C CA . THR A 1 786 ? 10.195 -46.875 -25.484 1 93.5 786 THR A CA 1
ATOM 5956 C C . THR A 1 786 ? 9.359 -47.938 -24.797 1 93.5 786 THR A C 1
ATOM 5958 O O . THR A 1 786 ? 9.891 -48.969 -24.375 1 93.5 786 THR A O 1
ATOM 5961 N N . PRO A 1 787 ? 8.07 -47.656 -24.656 1 89.12 787 PRO A N 1
ATOM 5962 C CA . PRO A 1 787 ? 7.18 -48.688 -24.109 1 89.12 787 PRO A CA 1
ATOM 5963 C C . PRO A 1 787 ? 7.129 -49.938 -24.953 1 89.12 787 PRO A C 1
ATOM 5965 O O . PRO A 1 787 ? 6.742 -51 -24.469 1 89.12 787 PRO A O 1
ATOM 5968 N N . THR A 1 788 ? 7.523 -49.906 -26.156 1 88.75 788 THR A N 1
ATOM 5969 C CA . THR A 1 788 ? 7.535 -51.062 -27.062 1 88.75 788 THR A CA 1
ATOM 5970 C C . THR A 1 788 ? 8.758 -51.938 -26.797 1 88.75 788 THR A C 1
ATOM 5972 O O . THR A 1 788 ? 8.891 -53 -27.375 1 88.75 788 THR A O 1
ATOM 5975 N N . GLY A 1 789 ? 9.672 -51.406 -26 1 86.56 789 GLY A N 1
ATOM 5976 C CA . GLY A 1 789 ? 10.836 -52.188 -25.625 1 86.56 789 GLY A CA 1
ATOM 5977 C C . GLY A 1 789 ? 12.086 -51.812 -26.406 1 86.56 789 GLY A C 1
ATOM 5978 O O . GLY A 1 789 ? 13.195 -52.188 -26.031 1 86.56 789 GLY A O 1
ATOM 5979 N N . GLN A 1 790 ? 11.938 -51.031 -27.453 1 90.62 790 GLN A N 1
ATOM 5980 C CA . GLN A 1 790 ? 13.07 -50.625 -28.266 1 90.62 790 GLN A CA 1
ATOM 5981 C C . GLN A 1 790 ? 13.758 -49.406 -27.672 1 90.62 790 GLN A C 1
ATOM 5983 O O . GLN A 1 790 ? 13.117 -48.562 -27.016 1 90.62 790 GLN A O 1
ATOM 5988 N N . ILE A 1 791 ? 15.039 -49.375 -27.844 1 95.12 791 ILE A N 1
ATOM 5989 C CA . ILE A 1 791 ? 15.797 -48.156 -27.531 1 95.12 791 ILE A CA 1
ATOM 5990 C C . ILE A 1 791 ? 16.109 -47.406 -28.812 1 95.12 791 ILE A C 1
ATOM 5992 O O . ILE A 1 791 ? 16.781 -47.938 -29.703 1 95.12 791 ILE A O 1
ATOM 5996 N N . ILE A 1 792 ? 15.594 -46.25 -28.969 1 95.75 792 ILE A N 1
ATOM 5997 C CA . ILE A 1 792 ? 15.758 -45.438 -30.188 1 95.75 792 ILE A CA 1
ATOM 5998 C C . ILE A 1 792 ? 16.5 -44.156 -29.859 1 95.75 792 ILE A C 1
ATOM 6000 O O . ILE A 1 792 ? 16.547 -43.719 -28.703 1 95.75 792 ILE A O 1
ATOM 6004 N N . PRO A 1 793 ? 17.172 -43.562 -30.859 1 96.31 793 PRO A N 1
ATOM 6005 C CA . PRO A 1 793 ? 17.781 -42.25 -30.625 1 96.31 793 PRO A CA 1
ATOM 6006 C C . PRO A 1 793 ? 16.766 -41.125 -30.609 1 96.31 793 PRO A C 1
ATOM 6008 O O . PRO A 1 793 ? 15.703 -41.219 -31.234 1 96.31 793 PRO A O 1
ATOM 6011 N N . LEU A 1 794 ? 17.047 -40.062 -29.922 1 97.19 794 LEU A N 1
ATOM 6012 C CA . LEU A 1 794 ? 16.172 -38.906 -29.812 1 97.19 794 LEU A CA 1
ATOM 6013 C C . LEU A 1 794 ? 15.836 -38.344 -31.203 1 97.19 794 LEU A C 1
ATOM 6015 O O . LEU A 1 794 ? 14.727 -37.875 -31.438 1 97.19 794 LEU A O 1
ATOM 6019 N N . SER A 1 795 ? 16.734 -38.5 -32.188 1 97.19 795 SER A N 1
ATOM 6020 C CA . SER A 1 795 ? 16.547 -37.969 -33.531 1 97.19 795 SER A CA 1
ATOM 6021 C C . SER A 1 795 ? 15.43 -38.688 -34.281 1 97.19 795 SER A C 1
ATOM 6023 O O . SER A 1 795 ? 14.906 -38.188 -35.281 1 97.19 795 SER A O 1
ATOM 6025 N N . ALA A 1 796 ? 15.062 -39.812 -33.781 1 96.94 796 ALA A N 1
ATOM 6026 C CA . ALA A 1 796 ? 13.977 -40.562 -34.375 1 96.94 796 ALA A CA 1
ATOM 6027 C C . ALA A 1 796 ? 12.625 -39.906 -34.125 1 96.94 796 ALA A C 1
ATOM 6029 O O . ALA A 1 796 ? 11.68 -40.094 -34.875 1 96.94 796 ALA A O 1
ATOM 6030 N N . VAL A 1 797 ? 12.578 -39.156 -33.062 1 97.31 797 VAL A N 1
ATOM 6031 C CA . VAL A 1 797 ? 11.266 -38.625 -32.688 1 97.31 797 VAL A CA 1
ATOM 6032 C C . VAL A 1 797 ? 11.359 -37.125 -32.469 1 97.31 797 VAL A C 1
ATOM 6034 O O . VAL A 1 797 ? 10.43 -36.5 -31.953 1 97.31 797 VAL A O 1
ATOM 6037 N N . ALA A 1 798 ? 12.406 -36.5 -32.719 1 97.56 798 ALA A N 1
ATOM 6038 C CA . ALA A 1 798 ? 12.562 -35.062 -32.562 1 97.56 798 ALA A CA 1
ATOM 6039 C C . ALA A 1 798 ? 13.578 -34.5 -33.531 1 97.56 798 ALA A C 1
ATOM 6041 O O . ALA A 1 798 ? 14.445 -35.219 -34.031 1 97.56 798 ALA A O 1
ATOM 6042 N N . ARG A 1 799 ? 13.398 -33.25 -33.875 1 96.81 799 ARG A N 1
ATOM 6043 C CA . ARG A 1 799 ? 14.359 -32.5 -34.688 1 96.81 799 ARG A CA 1
ATOM 6044 C C . ARG A 1 799 ? 15.156 -31.531 -33.812 1 96.81 799 ARG A C 1
ATOM 6046 O O . ARG A 1 799 ? 14.586 -30.672 -33.156 1 96.81 799 ARG A O 1
ATOM 6053 N N . VAL A 1 800 ? 16.391 -31.703 -33.781 1 96.81 800 VAL A N 1
ATOM 6054 C CA . VAL A 1 800 ? 17.297 -30.828 -33.062 1 96.81 800 VAL A CA 1
ATOM 6055 C C . VAL A 1 800 ? 17.875 -29.781 -34 1 96.81 800 VAL A C 1
ATOM 6057 O O . VAL A 1 800 ? 18.594 -30.109 -34.938 1 96.81 800 VAL A O 1
ATOM 6060 N N . GLU A 1 801 ? 17.469 -28.547 -33.812 1 96.38 801 GLU A N 1
ATOM 6061 C CA . GLU A 1 801 ? 17.953 -27.484 -34.688 1 96.38 801 GLU A CA 1
ATOM 6062 C C . GLU A 1 801 ? 18.234 -26.219 -33.906 1 96.38 801 GLU A C 1
ATOM 6064 O O . GLU A 1 801 ? 17.875 -26.094 -32.75 1 96.38 801 GLU A O 1
ATOM 6069 N N . TYR A 1 802 ? 18.984 -25.375 -34.625 1 94.75 802 TYR A N 1
ATOM 6070 C CA . TYR A 1 802 ? 19.203 -24.047 -34.062 1 94.75 802 TYR A CA 1
ATOM 6071 C C . TYR A 1 802 ? 17.984 -23.156 -34.281 1 94.75 802 TYR A C 1
ATOM 6073 O O . TYR A 1 802 ? 17.344 -23.219 -35.312 1 94.75 802 TYR A O 1
ATOM 6081 N N . GLY A 1 803 ? 17.578 -22.484 -33.25 1 93.62 803 GLY A N 1
ATOM 6082 C CA . GLY A 1 803 ? 16.516 -21.484 -33.312 1 93.62 803 GLY A CA 1
ATOM 6083 C C . GLY A 1 803 ? 16.875 -20.203 -32.562 1 93.62 803 GLY A C 1
ATOM 6084 O O . GLY A 1 803 ? 17.984 -20.047 -32.094 1 93.62 803 GLY A O 1
ATOM 6085 N N . MET A 1 804 ? 15.914 -19.25 -32.656 1 93 804 MET A N 1
ATOM 6086 C CA . MET A 1 804 ? 16.109 -17.969 -31.984 1 93 804 MET A CA 1
ATOM 6087 C C . MET A 1 804 ? 15.086 -17.766 -30.875 1 93 804 MET A C 1
ATOM 6089 O O . MET A 1 804 ? 13.961 -18.266 -30.969 1 93 804 MET A O 1
ATOM 6093 N N . GLY A 1 805 ? 15.484 -17.172 -29.797 1 91.25 805 GLY A N 1
ATOM 6094 C CA . GLY A 1 805 ? 14.609 -16.781 -28.703 1 91.25 805 GLY A CA 1
ATOM 6095 C C . GLY A 1 805 ? 15.078 -15.523 -27.984 1 91.25 805 GLY A C 1
ATOM 6096 O O . GLY A 1 805 ? 16.219 -15.102 -28.156 1 91.25 805 GLY A O 1
ATOM 6097 N N . ALA A 1 806 ? 14.164 -14.93 -27.234 1 92 806 ALA A N 1
ATOM 6098 C CA . ALA A 1 806 ? 14.5 -13.703 -26.516 1 92 806 ALA A CA 1
ATOM 6099 C C . ALA A 1 806 ? 15.492 -13.977 -25.391 1 92 806 ALA A C 1
ATOM 6101 O O . ALA A 1 806 ? 15.445 -15.031 -24.75 1 92 806 ALA A O 1
ATOM 6102 N N . ASN A 1 807 ? 16.422 -13.062 -25.141 1 92.5 807 ASN A N 1
ATOM 6103 C CA . ASN A 1 807 ? 17.359 -13.203 -24.031 1 92.5 807 ASN A CA 1
ATOM 6104 C C . ASN A 1 807 ? 16.766 -12.656 -22.719 1 92.5 807 ASN A C 1
ATOM 6106 O O . ASN A 1 807 ? 17.156 -13.086 -21.641 1 92.5 807 ASN A O 1
ATOM 6110 N N . VAL A 1 808 ? 15.914 -11.727 -22.828 1 93.75 808 VAL A N 1
ATOM 6111 C CA . VAL A 1 808 ? 15.281 -11.094 -21.672 1 93.75 808 VAL A CA 1
ATOM 6112 C C . VAL A 1 808 ? 13.984 -10.406 -22.109 1 93.75 808 VAL A C 1
ATOM 6114 O O . VAL A 1 808 ? 13.836 -10.031 -23.266 1 93.75 808 VAL A O 1
ATOM 6117 N N . VAL A 1 809 ? 13.008 -10.344 -21.281 1 94.62 809 VAL A N 1
ATOM 6118 C CA . VAL A 1 809 ? 11.781 -9.586 -21.484 1 94.62 809 VAL A CA 1
ATOM 6119 C C . VAL A 1 809 ? 11.547 -8.648 -20.297 1 94.62 809 VAL A C 1
ATOM 6121 O O . VAL A 1 809 ? 11.367 -9.109 -19.172 1 94.62 809 VAL A O 1
ATOM 6124 N N . ASN A 1 810 ? 11.555 -7.387 -20.578 1 94.75 810 ASN A N 1
ATOM 6125 C CA . ASN A 1 810 ? 11.312 -6.387 -19.531 1 94.75 810 ASN A CA 1
ATOM 6126 C C . ASN A 1 810 ? 9.898 -5.824 -19.625 1 94.75 810 ASN A C 1
ATOM 6128 O O . ASN A 1 810 ? 9.359 -5.652 -20.719 1 94.75 810 ASN A O 1
ATOM 6132 N N . ARG A 1 811 ? 9.352 -5.578 -18.438 1 93.25 811 ARG A N 1
ATOM 6133 C CA . ARG A 1 811 ? 8 -5.027 -18.359 1 93.25 811 ARG A CA 1
ATOM 6134 C C . ARG A 1 811 ? 7.918 -3.926 -17.312 1 93.25 811 ARG A C 1
ATOM 6136 O O . ARG A 1 811 ? 8.711 -3.898 -16.375 1 93.25 811 ARG A O 1
ATOM 6143 N N . GLU A 1 812 ? 7.004 -3.008 -17.547 1 91.94 812 GLU A N 1
ATOM 6144 C CA . GLU A 1 812 ? 6.664 -1.961 -16.578 1 91.94 812 GLU A CA 1
ATOM 6145 C C . GLU A 1 812 ? 5.184 -1.594 -16.672 1 91.94 812 GLU A C 1
ATOM 6147 O O . GLU A 1 812 ? 4.66 -1.349 -17.75 1 91.94 812 GLU A O 1
ATOM 6152 N N . ASN A 1 813 ? 4.555 -1.573 -15.523 1 87.44 813 ASN A N 1
ATOM 6153 C CA . ASN A 1 813 ? 3.135 -1.252 -15.422 1 87.44 813 ASN A CA 1
ATOM 6154 C C . ASN A 1 813 ? 2.311 -2.043 -16.438 1 87.44 813 ASN A C 1
ATOM 6156 O O . ASN A 1 813 ? 1.552 -1.464 -17.219 1 87.44 813 ASN A O 1
ATOM 6160 N N . VAL A 1 814 ? 2.627 -3.334 -16.531 1 82.75 814 VAL A N 1
ATOM 6161 C CA . VAL A 1 814 ? 1.835 -4.344 -17.219 1 82.75 814 VAL A CA 1
ATOM 6162 C C . VAL A 1 814 ? 2.074 -4.238 -18.734 1 82.75 814 VAL A C 1
ATOM 6164 O O . VAL A 1 814 ? 1.261 -4.711 -19.531 1 82.75 814 VAL A O 1
ATOM 6167 N N . SER A 1 815 ? 3.227 -3.527 -19.141 1 88.81 815 SER A N 1
ATOM 6168 C CA . SER A 1 815 ? 3.586 -3.416 -20.547 1 88.81 815 SER A CA 1
ATOM 6169 C C . SER A 1 815 ? 5.047 -3.785 -20.781 1 88.81 815 SER A C 1
ATOM 6171 O O . SER A 1 815 ? 5.91 -3.457 -19.969 1 88.81 815 SER A O 1
ATOM 6173 N N . ARG A 1 816 ? 5.266 -4.453 -21.906 1 92.44 816 ARG A N 1
ATOM 6174 C CA . ARG A 1 816 ? 6.648 -4.695 -22.312 1 92.44 816 ARG A CA 1
ATOM 6175 C C . ARG A 1 816 ? 7.352 -3.391 -22.672 1 92.44 816 ARG A C 1
ATOM 6177 O O . ARG A 1 816 ? 6.699 -2.414 -23.047 1 92.44 816 ARG A O 1
ATOM 6184 N N . LEU A 1 817 ? 8.664 -3.377 -22.453 1 93.94 817 LEU A N 1
ATOM 6185 C CA . LEU A 1 817 ? 9.367 -2.143 -22.797 1 93.94 817 LEU A CA 1
ATOM 6186 C C . LEU A 1 817 ? 10.805 -2.432 -23.203 1 93.94 817 LEU A C 1
ATOM 6188 O O . LEU A 1 817 ? 11.344 -3.502 -22.906 1 93.94 817 LEU A O 1
ATOM 6192 N N . ILE A 1 818 ? 11.383 -1.533 -23.922 1 94.81 818 ILE A N 1
ATOM 6193 C CA . ILE A 1 818 ? 12.797 -1.469 -24.25 1 94.81 818 ILE A CA 1
ATOM 6194 C C . ILE A 1 818 ? 13.336 -0.07 -23.953 1 94.81 818 ILE A C 1
ATOM 6196 O O . ILE A 1 818 ? 12.602 0.916 -24.047 1 94.81 818 ILE A O 1
ATOM 6200 N N . VAL A 1 819 ? 14.555 -0.005 -23.469 1 94.06 819 VAL A N 1
ATOM 6201 C CA . VAL A 1 819 ? 15.062 1.277 -22.984 1 94.06 819 VAL A CA 1
ATOM 6202 C C . VAL A 1 819 ? 16.281 1.679 -23.812 1 94.06 819 VAL A C 1
ATOM 6204 O O . VAL A 1 819 ? 17.141 0.842 -24.109 1 94.06 819 VAL A O 1
ATOM 6207 N N . VAL A 1 820 ? 16.344 2.922 -24.203 1 93.94 820 VAL A N 1
ATOM 6208 C CA . VAL A 1 820 ? 17.531 3.566 -24.719 1 93.94 820 VAL A CA 1
ATOM 6209 C C . VAL A 1 820 ? 18.125 4.5 -23.672 1 93.94 820 VAL A C 1
ATOM 6211 O O . VAL A 1 820 ? 17.453 5.422 -23.203 1 93.94 820 VAL A O 1
ATOM 6214 N N . SER A 1 821 ? 19.328 4.129 -23.25 1 91.06 821 SER A N 1
ATOM 6215 C CA . SER A 1 821 ? 19.922 4.902 -22.172 1 91.06 821 SER A CA 1
ATOM 6216 C C . SER A 1 821 ? 21.172 5.648 -22.641 1 91.06 821 SER A C 1
ATOM 6218 O O . SER A 1 821 ? 21.828 5.23 -23.594 1 91.06 821 SER A O 1
ATOM 6220 N N . ALA A 1 822 ? 21.391 6.785 -21.984 1 89 822 ALA A N 1
ATOM 6221 C CA . ALA A 1 822 ? 22.562 7.602 -22.312 1 89 822 ALA A CA 1
ATOM 6222 C C . ALA A 1 822 ? 22.984 8.461 -21.125 1 89 822 ALA A C 1
ATOM 6224 O O . ALA A 1 822 ? 22.219 8.633 -20.172 1 89 822 ALA A O 1
ATOM 6225 N N . ASN A 1 823 ? 24.234 8.734 -21.109 1 85.44 823 ASN A N 1
ATOM 6226 C CA . ASN A 1 823 ? 24.766 9.719 -20.172 1 85.44 823 ASN A CA 1
ATOM 6227 C C . ASN A 1 823 ? 25.172 11.008 -20.891 1 85.44 823 ASN A C 1
ATOM 6229 O O . ASN A 1 823 ? 25.094 11.094 -22.109 1 85.44 823 ASN A O 1
ATOM 6233 N N . VAL A 1 824 ? 25.438 12 -20.094 1 83 824 VAL A N 1
ATOM 6234 C CA . VAL A 1 824 ? 25.781 13.305 -20.656 1 83 824 VAL A CA 1
ATOM 6235 C C . VAL A 1 824 ? 27.203 13.688 -20.234 1 83 824 VAL A C 1
ATOM 6237 O O . VAL A 1 824 ? 27.594 13.461 -19.094 1 83 824 VAL A O 1
ATOM 6240 N N . ALA A 1 825 ? 27.938 14.102 -21.234 1 78.12 825 ALA A N 1
ATOM 6241 C CA . ALA A 1 825 ? 29.266 14.617 -20.938 1 78.12 825 ALA A CA 1
ATOM 6242 C C . ALA A 1 825 ? 29.5 15.953 -21.641 1 78.12 825 ALA A C 1
ATOM 6244 O O . ALA A 1 825 ? 29.078 16.141 -22.781 1 78.12 825 ALA A O 1
ATOM 6245 N N . GLU A 1 826 ? 30.172 16.906 -21 1 74.69 826 GLU A N 1
ATOM 6246 C CA . GLU A 1 826 ? 30.656 18.172 -21.531 1 74.69 826 GLU A CA 1
ATOM 6247 C C . GLU A 1 826 ? 29.516 19.141 -21.781 1 74.69 826 GLU A C 1
ATOM 6249 O O . GLU A 1 826 ? 29.734 20.25 -22.266 1 74.69 826 GLU A O 1
ATOM 6254 N N . ARG A 1 827 ? 28.312 18.719 -21.719 1 81 827 ARG A N 1
ATOM 6255 C CA . ARG A 1 827 ? 27.125 19.562 -21.875 1 81 827 ARG A CA 1
ATOM 6256 C C . ARG A 1 827 ? 26.156 19.344 -20.719 1 81 827 ARG A C 1
ATOM 6258 O O . ARG A 1 827 ? 26.312 18.422 -19.922 1 81 827 ARG A O 1
ATOM 6265 N N . ASP A 1 828 ? 25.344 20.281 -20.578 1 80.69 828 ASP A N 1
ATOM 6266 C CA . ASP A 1 828 ? 24.391 20.172 -19.5 1 80.69 828 ASP A CA 1
ATOM 6267 C C . ASP A 1 828 ? 23.266 19.203 -19.859 1 80.69 828 ASP A C 1
ATOM 6269 O O . ASP A 1 828 ? 22.859 19.109 -21.016 1 80.69 828 ASP A O 1
ATOM 6273 N N . LEU A 1 829 ? 22.75 18.531 -18.828 1 82.19 829 LEU A N 1
ATOM 6274 C CA . LEU A 1 829 ? 21.734 17.484 -18.938 1 82.19 829 LEU A CA 1
ATOM 6275 C C . LEU A 1 829 ? 20.469 18.031 -19.594 1 82.19 829 LEU A C 1
ATOM 6277 O O . LEU A 1 829 ? 19.922 17.391 -20.5 1 82.19 829 LEU A O 1
ATOM 6281 N N . GLY A 1 830 ? 19.984 19.234 -19.203 1 82.19 830 GLY A N 1
ATOM 6282 C CA . GLY A 1 830 ? 18.719 19.781 -19.688 1 82.19 830 GLY A CA 1
ATOM 6283 C C . GLY A 1 830 ? 18.719 20.031 -21.188 1 82.19 830 GLY A C 1
ATOM 6284 O O . GLY A 1 830 ? 17.766 19.688 -21.875 1 82.19 830 GLY A O 1
ATOM 6285 N N . SER A 1 831 ? 19.75 20.562 -21.719 1 84.62 831 SER A N 1
ATOM 6286 C CA . SER A 1 831 ? 19.859 20.891 -23.141 1 84.62 831 SER A CA 1
ATOM 6287 C C . SER A 1 831 ? 19.922 19.625 -24 1 84.62 831 SER A C 1
ATOM 6289 O O . SER A 1 831 ? 19.344 19.578 -25.078 1 84.62 831 SER A O 1
ATOM 6291 N N . VAL A 1 832 ? 20.656 18.719 -23.484 1 89.5 832 VAL A N 1
ATOM 6292 C CA . VAL A 1 832 ? 20.828 17.484 -24.219 1 89.5 832 VAL A CA 1
ATOM 6293 C C . VAL A 1 832 ? 19.469 16.766 -24.328 1 89.5 832 VAL A C 1
ATOM 6295 O O . VAL A 1 832 ? 19.125 16.25 -25.391 1 89.5 832 VAL A O 1
ATOM 6298 N N . VAL A 1 833 ? 18.75 16.703 -23.281 1 89.81 833 VAL A N 1
ATOM 6299 C CA . VAL A 1 833 ? 17.469 16.016 -23.266 1 89.81 833 VAL A CA 1
ATOM 6300 C C . VAL A 1 833 ? 16.484 16.734 -24.203 1 89.81 833 VAL A C 1
ATOM 6302 O O . VAL A 1 833 ? 15.703 16.094 -24.891 1 89.81 833 VAL A O 1
ATOM 6305 N N . SER A 1 834 ? 16.5 18.078 -24.203 1 87.56 834 SER A N 1
ATOM 6306 C CA . SER A 1 834 ? 15.641 18.828 -25.109 1 87.56 834 SER A CA 1
ATOM 6307 C C . SER A 1 834 ? 15.953 18.5 -26.578 1 87.56 834 SER A C 1
ATOM 6309 O O . SER A 1 834 ? 15.039 18.375 -27.391 1 87.56 834 SER A O 1
ATOM 6311 N N . ASP A 1 835 ? 17.188 18.375 -26.812 1 92.5 835 ASP A N 1
ATOM 6312 C CA . ASP A 1 835 ? 17.594 18 -28.172 1 92.5 835 ASP A CA 1
ATOM 6313 C C . ASP A 1 835 ? 17.141 16.578 -28.516 1 92.5 835 ASP A C 1
ATOM 6315 O O . ASP A 1 835 ? 16.719 16.312 -29.641 1 92.5 835 ASP A O 1
ATOM 6319 N N . ILE A 1 836 ? 17.25 15.695 -27.562 1 94.19 836 ILE A N 1
ATOM 6320 C CA . ILE A 1 836 ? 16.812 14.312 -27.75 1 94.19 836 ILE A CA 1
ATOM 6321 C C . ILE A 1 836 ? 15.32 14.273 -28.031 1 94.19 836 ILE A C 1
ATOM 6323 O O . ILE A 1 836 ? 14.883 13.602 -28.969 1 94.19 836 ILE A O 1
ATOM 6327 N N . GLN A 1 837 ? 14.547 14.969 -27.266 1 92.94 837 GLN A N 1
ATOM 6328 C CA . GLN A 1 837 ? 13.102 14.984 -27.453 1 92.94 837 GLN A CA 1
ATOM 6329 C C . GLN A 1 837 ? 12.719 15.531 -28.828 1 92.94 837 GLN A C 1
ATOM 6331 O O . GLN A 1 837 ? 11.836 14.992 -29.5 1 92.94 837 GLN A O 1
ATOM 6336 N N . ALA A 1 838 ? 13.383 16.562 -29.234 1 92.19 838 ALA A N 1
ATOM 6337 C CA . ALA A 1 838 ? 13.125 17.172 -30.531 1 92.19 838 ALA A CA 1
ATOM 6338 C C . ALA A 1 838 ? 13.5 16.219 -31.672 1 92.19 838 ALA A C 1
ATOM 6340 O O . ALA A 1 838 ? 12.758 16.078 -32.656 1 92.19 838 ALA A O 1
ATOM 6341 N N . ALA A 1 839 ? 14.586 15.602 -31.469 1 94.56 839 ALA A N 1
ATOM 6342 C CA . ALA A 1 839 ? 15.055 14.664 -32.469 1 94.56 839 ALA A CA 1
ATOM 6343 C C . ALA A 1 839 ? 14.102 13.484 -32.625 1 94.56 839 ALA A C 1
ATOM 6345 O O . ALA A 1 839 ? 13.836 13.016 -33.719 1 94.56 839 ALA A O 1
ATOM 6346 N N . ILE A 1 840 ? 13.633 12.977 -31.562 1 94.88 840 ILE A N 1
ATOM 6347 C CA . ILE A 1 840 ? 12.734 11.828 -31.578 1 94.88 840 ILE A CA 1
ATOM 6348 C C . ILE A 1 840 ? 11.391 12.234 -32.188 1 94.88 840 ILE A C 1
ATOM 6350 O O . ILE A 1 840 ? 10.82 11.492 -33 1 94.88 840 ILE A O 1
ATOM 6354 N N . ARG A 1 841 ? 10.867 13.336 -31.859 1 91.62 841 ARG A N 1
ATOM 6355 C CA . ARG A 1 841 ? 9.586 13.812 -32.375 1 91.62 841 ARG A CA 1
ATOM 6356 C C . ARG A 1 841 ? 9.648 13.992 -33.906 1 91.62 841 ARG A C 1
ATOM 6358 O O . ARG A 1 841 ? 8.672 13.727 -34.594 1 91.62 841 ARG A O 1
ATOM 6365 N N . GLN A 1 842 ? 10.734 14.383 -34.312 1 90.94 842 GLN A N 1
ATOM 6366 C CA . GLN A 1 842 ? 10.891 14.703 -35.75 1 90.94 842 GLN A CA 1
ATOM 6367 C C . GLN A 1 842 ? 11.18 13.453 -36.562 1 90.94 842 GLN A C 1
ATOM 6369 O O . GLN A 1 842 ? 10.75 13.352 -37.719 1 90.94 842 GLN A O 1
ATOM 6374 N N . ASN A 1 843 ? 11.797 12.469 -36 1 92.44 843 ASN A N 1
ATOM 6375 C CA . ASN A 1 843 ? 12.367 11.414 -36.844 1 92.44 843 ASN A CA 1
ATOM 6376 C C . ASN A 1 843 ? 11.719 10.062 -36.531 1 92.44 843 ASN A C 1
ATOM 6378 O O . ASN A 1 843 ? 11.875 9.117 -37.312 1 92.44 843 ASN A O 1
ATOM 6382 N N . VAL A 1 844 ? 11.047 9.93 -35.469 1 93.56 844 VAL A N 1
ATOM 6383 C CA . VAL A 1 844 ? 10.547 8.617 -35.062 1 93.56 844 VAL A CA 1
ATOM 6384 C C . VAL A 1 844 ? 9.016 8.609 -35.125 1 93.56 844 VAL A C 1
ATOM 6386 O O . VAL A 1 844 ? 8.367 9.438 -34.469 1 93.56 844 VAL A O 1
ATOM 6389 N N . GLN A 1 845 ? 8.438 7.707 -35.906 1 89.69 845 GLN A N 1
ATOM 6390 C CA . GLN A 1 845 ? 6.992 7.488 -35.938 1 89.69 845 GLN A CA 1
ATOM 6391 C C . GLN A 1 845 ? 6.602 6.27 -35.125 1 89.69 845 GLN A C 1
ATOM 6393 O O . GLN A 1 845 ? 7.047 5.152 -35.375 1 89.69 845 GLN A O 1
ATOM 6398 N N . LEU A 1 846 ? 5.812 6.465 -34.156 1 89.88 846 LEU A N 1
ATOM 6399 C CA . LEU A 1 846 ? 5.418 5.383 -33.25 1 89.88 846 LEU A CA 1
ATOM 6400 C C . LEU A 1 846 ? 4.195 4.648 -33.812 1 89.88 846 LEU A C 1
ATOM 6402 O O . LEU A 1 846 ? 3.211 5.281 -34.188 1 89.88 846 LEU A O 1
ATOM 6406 N N . PRO A 1 847 ? 4.266 3.367 -33.906 1 86.38 847 PRO A N 1
ATOM 6407 C CA . PRO A 1 847 ? 3.084 2.59 -34.312 1 86.38 847 PRO A CA 1
ATOM 6408 C C . PRO A 1 847 ? 1.96 2.688 -33.281 1 86.38 847 PRO A C 1
ATOM 6410 O O . PRO A 1 847 ? 2.18 3.168 -32.156 1 86.38 847 PRO A O 1
ATOM 6413 N N . ASN A 1 848 ? 0.817 2.189 -33.656 1 78.81 848 ASN A N 1
ATOM 6414 C CA . ASN A 1 848 ? -0.321 2.213 -32.75 1 78.81 848 ASN A CA 1
ATOM 6415 C C . ASN A 1 848 ? -0.074 1.335 -31.516 1 78.81 848 ASN A C 1
ATOM 6417 O O . ASN A 1 848 ? 0.392 0.202 -31.641 1 78.81 848 ASN A O 1
ATOM 6421 N N . GLY A 1 849 ? -0.347 1.825 -30.359 1 76.62 849 GLY A N 1
ATOM 6422 C CA . GLY A 1 849 ? -0.187 1.09 -29.109 1 76.62 849 GLY A CA 1
ATOM 6423 C C . GLY A 1 849 ? 1.173 1.291 -28.469 1 76.62 849 GLY A C 1
ATOM 6424 O O . GLY A 1 849 ? 1.425 0.797 -27.359 1 76.62 849 GLY A O 1
ATOM 6425 N N . TYR A 1 850 ? 2.004 2.025 -29.25 1 86.25 850 TYR A N 1
ATOM 6426 C CA . TYR A 1 850 ? 3.34 2.289 -28.734 1 86.25 850 TYR A CA 1
ATOM 6427 C C . TYR A 1 850 ? 3.453 3.719 -28.219 1 86.25 850 TYR A C 1
ATOM 6429 O O . TYR A 1 850 ? 2.834 4.633 -28.766 1 86.25 850 TYR A O 1
ATOM 6437 N N . PHE A 1 851 ? 4.191 3.889 -27.141 1 88.44 851 PHE A N 1
ATOM 6438 C CA . PHE A 1 851 ? 4.402 5.234 -26.609 1 88.44 851 PHE A CA 1
ATOM 6439 C C . PHE A 1 851 ? 5.766 5.348 -25.938 1 88.44 851 PHE A C 1
ATOM 6441 O O . PHE A 1 851 ? 6.383 4.336 -25.594 1 88.44 851 PHE A O 1
ATOM 6448 N N . ILE A 1 852 ? 6.234 6.594 -25.734 1 91.44 852 ILE A N 1
ATOM 6449 C CA . ILE A 1 852 ? 7.559 6.863 -25.188 1 91.44 852 ILE A CA 1
ATOM 6450 C C . ILE A 1 852 ? 7.43 7.676 -23.906 1 91.44 852 ILE A C 1
ATOM 6452 O O . ILE A 1 852 ? 6.586 8.57 -23.812 1 91.44 852 ILE A O 1
ATOM 6456 N N . GLN A 1 853 ? 8.203 7.27 -22.953 1 89.19 853 GLN A N 1
ATOM 6457 C CA . GLN A 1 853 ? 8.32 8.023 -21.703 1 89.19 853 GLN A CA 1
ATOM 6458 C C . GLN A 1 853 ? 9.781 8.328 -21.391 1 89.19 853 GLN A C 1
ATOM 6460 O O . GLN A 1 853 ? 10.656 7.492 -21.609 1 89.19 853 GLN A O 1
ATOM 6465 N N . TYR A 1 854 ? 9.945 9.508 -20.969 1 88 854 TYR A N 1
ATOM 6466 C CA . TYR A 1 854 ? 11.297 9.922 -20.609 1 88 854 TYR A CA 1
ATOM 6467 C C . TYR A 1 854 ? 11.508 9.828 -19.094 1 88 854 TYR A C 1
ATOM 6469 O O . TYR A 1 854 ? 10.672 10.289 -18.312 1 88 854 TYR A O 1
ATOM 6477 N N . GLY A 1 855 ? 12.531 9.133 -18.719 1 83.75 855 GLY A N 1
ATOM 6478 C CA . GLY A 1 855 ? 12.859 9 -17.297 1 83.75 855 GLY A CA 1
ATOM 6479 C C . GLY A 1 855 ? 14.312 9.297 -17 1 83.75 855 GLY A C 1
ATOM 6480 O O . GLY A 1 855 ? 15.055 9.758 -17.859 1 83.75 855 GLY A O 1
ATOM 6481 N N . GLY A 1 856 ? 14.688 9.195 -15.711 1 81.75 856 GLY A N 1
ATOM 6482 C CA . GLY A 1 856 ? 16.047 9.43 -15.258 1 81.75 856 GLY A CA 1
ATOM 6483 C C . GLY A 1 856 ? 16.188 10.68 -14.406 1 81.75 856 GLY A C 1
ATOM 6484 O O . GLY A 1 856 ? 15.227 11.109 -13.766 1 81.75 856 GLY A O 1
ATOM 6485 N N . GLN A 1 857 ? 17.453 11.102 -14.414 1 82.06 857 GLN A N 1
ATOM 6486 C CA . GLN A 1 857 ? 17.766 12.281 -13.602 1 82.06 857 GLN A CA 1
ATOM 6487 C C . GLN A 1 857 ? 17.047 13.516 -14.133 1 82.06 857 GLN A C 1
ATOM 6489 O O . GLN A 1 857 ? 16.672 14.406 -13.359 1 82.06 857 GLN A O 1
ATOM 6494 N N . PHE A 1 858 ? 16.828 13.492 -15.461 1 79.19 858 PHE A N 1
ATOM 6495 C CA . PHE A 1 858 ? 16.172 14.648 -16.062 1 79.19 858 PHE A CA 1
ATOM 6496 C C . PHE A 1 858 ? 14.773 14.836 -15.508 1 79.19 858 PHE A C 1
ATOM 6498 O O . PHE A 1 858 ? 14.359 15.961 -15.211 1 79.19 858 PHE A O 1
ATOM 6505 N N . GLU A 1 859 ? 14.094 13.742 -15.461 1 82 859 GLU A N 1
ATOM 6506 C CA . GLU A 1 859 ? 12.727 13.812 -14.953 1 82 859 GLU A CA 1
ATOM 6507 C C . GLU A 1 859 ? 12.695 14.305 -13.516 1 82 859 GLU A C 1
ATOM 6509 O O . GLU A 1 859 ? 11.852 15.133 -13.148 1 82 859 GLU A O 1
ATOM 6514 N N . ALA A 1 860 ? 13.555 13.805 -12.734 1 83.81 860 ALA A N 1
ATOM 6515 C CA . ALA A 1 860 ? 13.625 14.203 -11.328 1 83.81 860 ALA A CA 1
ATOM 6516 C C . ALA A 1 860 ? 14.023 15.672 -11.195 1 83.81 860 ALA A C 1
ATOM 6518 O O . ALA A 1 860 ? 13.484 16.391 -10.344 1 83.81 860 ALA A O 1
ATOM 6519 N N . GLU A 1 861 ? 14.969 16.062 -12 1 85 861 GLU A N 1
ATOM 6520 C CA . GLU A 1 861 ? 15.43 17.438 -11.984 1 85 861 GLU A CA 1
ATOM 6521 C C . GLU A 1 861 ? 14.305 18.391 -12.383 1 85 861 GLU A C 1
ATOM 6523 O O . GLU A 1 861 ? 14.117 19.438 -11.75 1 85 861 GLU A O 1
ATOM 6528 N N . GLN A 1 862 ? 13.633 18.094 -13.414 1 84.31 862 GLN A N 1
ATOM 6529 C CA . GLN A 1 862 ? 12.539 18.938 -13.891 1 84.31 862 GLN A CA 1
ATOM 6530 C C . GLN A 1 862 ? 11.438 19.062 -12.844 1 84.31 862 GLN A C 1
ATOM 6532 O O . GLN A 1 862 ? 10.914 20.141 -12.602 1 84.31 862 GLN A O 1
ATOM 6537 N N . LYS A 1 863 ? 11.109 17.969 -12.297 1 85.69 863 LYS A N 1
ATOM 6538 C CA . LYS A 1 863 ? 10.078 17.969 -11.258 1 85.69 863 LYS A CA 1
ATOM 6539 C C . LYS A 1 863 ? 10.516 18.797 -10.047 1 85.69 863 LYS A C 1
ATOM 6541 O O . LYS A 1 863 ? 9.734 19.578 -9.508 1 85.69 863 LYS A O 1
ATOM 6546 N N . ALA A 1 864 ? 11.719 18.594 -9.688 1 87.38 864 ALA A N 1
ATOM 6547 C CA . ALA A 1 864 ? 12.258 19.328 -8.539 1 87.38 864 ALA A CA 1
ATOM 6548 C C . ALA A 1 864 ? 12.297 20.828 -8.812 1 87.38 864 ALA A C 1
ATOM 6550 O O . ALA A 1 864 ? 11.922 21.625 -7.953 1 87.38 864 ALA A O 1
ATOM 6551 N N . THR A 1 865 ? 12.781 21.219 -9.938 1 87.81 865 THR A N 1
ATOM 6552 C CA . THR A 1 865 ? 12.891 22.625 -10.312 1 87.81 865 THR A CA 1
ATOM 6553 C C . THR A 1 865 ? 11.516 23.281 -10.336 1 87.81 865 THR A C 1
ATOM 6555 O O . THR A 1 865 ? 11.336 24.375 -9.789 1 87.81 865 THR A O 1
ATOM 6558 N N . ASN A 1 866 ? 10.617 22.656 -10.938 1 86.75 866 ASN A N 1
ATOM 6559 C CA . ASN A 1 866 ? 9.266 23.188 -11.008 1 86.75 866 ASN A CA 1
ATOM 6560 C C . ASN A 1 866 ? 8.656 23.375 -9.625 1 86.75 866 ASN A C 1
ATOM 6562 O O . ASN A 1 866 ? 8.039 24.391 -9.336 1 86.75 866 ASN A O 1
ATOM 6566 N N . ASN A 1 867 ? 8.859 22.375 -8.797 1 87.12 867 ASN A N 1
ATOM 6567 C CA . ASN A 1 867 ? 8.344 22.453 -7.434 1 87.12 867 ASN A CA 1
ATOM 6568 C C . ASN A 1 867 ? 9 23.594 -6.648 1 87.12 867 ASN A C 1
ATOM 6570 O O . ASN A 1 867 ? 8.32 24.344 -5.961 1 87.12 867 ASN A O 1
ATOM 6574 N N . LEU A 1 868 ? 10.289 23.672 -6.801 1 87.31 868 LEU A N 1
ATOM 6575 C CA . LEU A 1 868 ? 11.016 24.672 -6.047 1 87.31 868 LEU A CA 1
ATOM 6576 C C . LEU A 1 868 ? 10.648 26.078 -6.52 1 87.31 868 LEU A C 1
ATOM 6578 O O . LEU A 1 868 ? 10.5 27 -5.707 1 87.31 868 LEU A O 1
ATOM 6582 N N . VAL A 1 869 ? 10.484 26.281 -7.777 1 86.75 869 VAL A N 1
ATOM 6583 C CA . VAL A 1 869 ? 10.156 27.594 -8.312 1 86.75 869 VAL A CA 1
ATOM 6584 C C . VAL A 1 869 ? 8.766 28.016 -7.855 1 86.75 869 VAL A C 1
ATOM 6586 O O . VAL A 1 869 ? 8.57 29.109 -7.348 1 86.75 869 VAL A O 1
ATOM 6589 N N . TRP A 1 870 ? 7.848 27.125 -7.887 1 86.62 870 TRP A N 1
ATOM 6590 C CA . TRP A 1 870 ? 6.465 27.438 -7.539 1 86.62 870 TRP A CA 1
ATOM 6591 C C . TRP A 1 870 ? 6.32 27.656 -6.039 1 86.62 870 TRP A C 1
ATOM 6593 O O . TRP A 1 870 ? 5.664 28.609 -5.605 1 86.62 870 TRP A O 1
ATOM 6603 N N . TYR A 1 871 ? 6.926 26.859 -5.324 1 85.31 871 TYR A N 1
ATOM 6604 C CA . TYR A 1 871 ? 6.785 27 -3.877 1 85.31 871 TYR A CA 1
ATOM 6605 C C . TYR A 1 871 ? 7.641 28.141 -3.344 1 85.31 871 TYR A C 1
ATOM 6607 O O . TYR A 1 871 ? 7.336 28.719 -2.297 1 85.31 871 TYR A O 1
ATOM 6615 N N . SER A 1 872 ? 8.711 28.484 -4.039 1 87.62 872 SER A N 1
ATOM 6616 C CA . SER A 1 872 ? 9.484 29.672 -3.662 1 87.62 872 SER A CA 1
ATOM 6617 C C . SER A 1 872 ? 8.703 30.953 -3.918 1 87.62 872 SER A C 1
ATOM 6619 O O . SER A 1 872 ? 8.805 31.906 -3.156 1 87.62 872 SER A O 1
ATOM 6621 N N . LEU A 1 873 ? 7.969 30.953 -4.984 1 86.31 873 LEU A N 1
ATOM 6622 C CA . LEU A 1 873 ? 7.105 32.094 -5.266 1 86.31 873 LEU A CA 1
ATOM 6623 C C . LEU A 1 873 ? 6.035 32.25 -4.188 1 86.31 873 LEU A C 1
ATOM 6625 O O . LEU A 1 873 ? 5.746 33.344 -3.744 1 86.31 873 LEU A O 1
ATOM 6629 N N . LEU A 1 874 ? 5.582 31.156 -3.783 1 84.25 874 LEU A N 1
ATOM 6630 C CA . LEU A 1 874 ? 4.613 31.188 -2.693 1 84.25 874 LEU A CA 1
ATOM 6631 C C . LEU A 1 874 ? 5.262 31.672 -1.401 1 84.25 874 LEU A C 1
ATOM 6633 O O . LEU A 1 874 ? 4.648 32.438 -0.639 1 84.25 874 LEU A O 1
ATOM 6637 N N . ALA A 1 875 ? 6.453 31.219 -1.207 1 85.38 875 ALA A N 1
ATOM 6638 C CA . ALA A 1 875 ? 7.184 31.672 -0.026 1 85.38 875 ALA A CA 1
ATOM 6639 C C . ALA A 1 875 ? 7.445 33.188 -0.083 1 85.38 875 ALA A C 1
ATOM 6641 O O . ALA A 1 875 ? 7.379 33.875 0.939 1 85.38 875 ALA A O 1
ATOM 6642 N N . ALA A 1 876 ? 7.719 33.719 -1.208 1 86.88 876 ALA A N 1
ATOM 6643 C CA . ALA A 1 876 ? 7.945 35.125 -1.384 1 86.88 876 ALA A CA 1
ATOM 6644 C C . ALA A 1 876 ? 6.691 35.938 -1.047 1 86.88 876 ALA A C 1
ATOM 6646 O O . ALA A 1 876 ? 6.773 37 -0.428 1 86.88 876 ALA A O 1
ATOM 6647 N N . ILE A 1 877 ? 5.645 35.406 -1.41 1 84.5 877 ILE A N 1
ATOM 6648 C CA . ILE A 1 877 ? 4.371 36.062 -1.11 1 84.5 877 ILE A CA 1
ATOM 6649 C C . ILE A 1 877 ? 4.129 36.031 0.397 1 84.5 877 ILE A C 1
ATOM 6651 O O . ILE A 1 877 ? 3.721 37.062 0.973 1 84.5 877 ILE A O 1
ATOM 6655 N N . MET A 1 878 ? 4.488 34.969 0.979 1 82.69 878 MET A N 1
ATOM 6656 C CA . MET A 1 878 ? 4.316 34.875 2.424 1 82.69 878 MET A CA 1
ATOM 6657 C C . MET A 1 878 ? 5.262 35.812 3.16 1 82.69 878 MET A C 1
ATOM 6659 O O . MET A 1 878 ? 4.887 36.406 4.176 1 82.69 878 MET A O 1
ATOM 6663 N N . ILE A 1 879 ? 6.402 35.969 2.688 1 84.44 879 ILE A N 1
ATOM 6664 C CA . ILE A 1 879 ? 7.379 36.875 3.283 1 84.44 879 ILE A CA 1
ATOM 6665 C C . ILE A 1 879 ? 6.898 38.312 3.135 1 84.44 879 ILE A C 1
ATOM 6667 O O . ILE A 1 879 ? 7.031 39.125 4.062 1 84.44 879 ILE A O 1
ATOM 6671 N N . ALA A 1 880 ? 6.332 38.656 1.997 1 85 880 ALA A N 1
ATOM 6672 C CA . ALA A 1 880 ? 5.809 40 1.769 1 85 880 ALA A CA 1
ATOM 6673 C C . ALA A 1 880 ? 4.711 40.312 2.773 1 85 880 ALA A C 1
ATOM 6675 O O . ALA A 1 880 ? 4.656 41.438 3.291 1 85 880 ALA A O 1
ATOM 6676 N N . ILE A 1 881 ? 4.066 39.344 3.025 1 80.19 881 ILE A N 1
ATOM 6677 C CA . ILE A 1 881 ? 2.975 39.531 3.971 1 80.19 881 ILE A CA 1
ATOM 6678 C C . ILE A 1 881 ? 3.537 39.75 5.375 1 80.19 881 ILE A C 1
ATOM 6680 O O . ILE A 1 881 ? 3.107 40.656 6.098 1 80.19 881 ILE A O 1
ATOM 6684 N N . LEU A 1 882 ? 4.477 38.938 5.707 1 79 882 LEU A N 1
ATOM 6685 C CA . LEU A 1 882 ? 5.102 39.062 7.02 1 79 882 LEU A CA 1
ATOM 6686 C C . LEU A 1 882 ? 5.816 40.406 7.164 1 79 882 LEU A C 1
ATOM 6688 O O . LEU A 1 882 ? 5.758 41.031 8.227 1 79 882 LEU A O 1
ATOM 6692 N N . MET A 1 883 ? 6.453 40.812 6.117 1 80.75 883 MET A N 1
ATOM 6693 C CA . MET A 1 883 ? 7.18 42.094 6.129 1 80.75 883 MET A CA 1
ATOM 6694 C C . MET A 1 883 ? 6.215 43.281 6.246 1 80.75 883 MET A C 1
ATOM 6696 O O . MET A 1 883 ? 6.516 44.25 6.918 1 80.75 883 MET A O 1
ATOM 6700 N N . PHE A 1 884 ? 5.203 43.188 5.68 1 77.56 884 PHE A N 1
ATOM 6701 C CA . PHE A 1 884 ? 4.203 44.25 5.766 1 77.56 884 PHE A CA 1
ATOM 6702 C C . PHE A 1 884 ? 3.734 44.438 7.207 1 77.56 884 PHE A C 1
ATOM 6704 O O . PHE A 1 884 ? 3.559 45.562 7.664 1 77.56 884 PHE A O 1
ATOM 6711 N N . PHE A 1 885 ? 3.693 43.219 7.809 1 70.25 885 PHE A N 1
ATOM 6712 C CA . PHE A 1 885 ? 3.23 43.281 9.188 1 70.25 885 PHE A CA 1
ATOM 6713 C C . PHE A 1 885 ? 4.309 43.844 10.102 1 70.25 885 PHE A C 1
ATOM 6715 O O . PHE A 1 885 ? 4.004 44.469 11.125 1 70.25 885 PHE A O 1
ATOM 6722 N N . SER A 1 886 ? 5.469 43.656 9.68 1 72.38 886 SER A N 1
ATOM 6723 C CA . SER A 1 886 ? 6.586 44.094 10.5 1 72.38 886 SER A CA 1
ATOM 6724 C C . SER A 1 886 ? 6.82 45.594 10.344 1 72.38 886 SER A C 1
ATOM 6726 O O . SER A 1 886 ? 7.055 46.312 11.328 1 72.38 886 SER A O 1
ATOM 6728 N N . VAL A 1 887 ? 6.676 46.156 9.109 1 74.06 887 VAL A N 1
ATOM 6729 C CA . VAL A 1 887 ? 7.031 47.562 8.852 1 74.06 887 VAL A CA 1
ATOM 6730 C C . VAL A 1 887 ? 5.766 48.406 8.719 1 74.06 887 VAL A C 1
ATOM 6732 O O . VAL A 1 887 ? 5.812 49.625 8.844 1 74.06 887 VAL A O 1
ATOM 6735 N N . LYS A 1 888 ? 4.578 47.844 8.484 1 71.56 888 LYS A N 1
ATOM 6736 C CA . LYS A 1 888 ? 3.26 48.438 8.414 1 71.56 888 LYS A CA 1
ATOM 6737 C C . LYS A 1 888 ? 3.193 49.469 7.277 1 71.56 888 LYS A C 1
ATOM 6739 O O . LYS A 1 888 ? 2.607 50.531 7.43 1 71.56 888 LYS A O 1
ATOM 6744 N N . SER A 1 889 ? 4.035 49.344 6.242 1 76.19 889 SER A N 1
ATOM 6745 C CA . SER A 1 889 ? 4.035 50.188 5.047 1 76.19 889 SER A CA 1
ATOM 6746 C C . SER A 1 889 ? 4.262 49.344 3.789 1 76.19 889 SER A C 1
ATOM 6748 O O . SER A 1 889 ? 5.246 48.625 3.697 1 76.19 889 SER A O 1
ATOM 6750 N N . LEU A 1 890 ? 3.314 49.406 2.902 1 80.88 890 LEU A N 1
ATOM 6751 C CA . LEU A 1 890 ? 3.395 48.625 1.677 1 80.88 890 LEU A CA 1
ATOM 6752 C C . LEU A 1 890 ? 4.598 49.031 0.841 1 80.88 890 LEU A C 1
ATOM 6754 O O . LEU A 1 890 ? 5.363 48.188 0.374 1 80.88 890 LEU A O 1
ATOM 6758 N N . PRO A 1 891 ? 4.754 50.375 0.652 1 80.56 891 PRO A N 1
ATOM 6759 C CA . PRO A 1 891 ? 5.93 50.75 -0.137 1 80.56 891 PRO A CA 1
ATOM 6760 C C . PRO A 1 891 ? 7.242 50.344 0.518 1 80.56 891 PRO A C 1
ATOM 6762 O O . PRO A 1 891 ? 8.195 49.969 -0.178 1 80.56 891 PRO A O 1
ATOM 6765 N N . ALA A 1 892 ? 7.273 50.438 1.828 1 82.06 892 ALA A N 1
ATOM 6766 C CA . ALA A 1 892 ? 8.469 49.969 2.529 1 82.06 892 ALA A CA 1
ATOM 6767 C C . ALA A 1 892 ? 8.672 48.469 2.33 1 82.06 892 ALA A C 1
ATOM 6769 O O . ALA A 1 892 ? 9.805 48 2.191 1 82.06 892 ALA A O 1
ATOM 6770 N N . THR A 1 893 ? 7.574 47.812 2.336 1 86.38 893 THR A N 1
ATOM 6771 C CA . THR A 1 893 ? 7.629 46.375 2.113 1 86.38 893 THR A CA 1
ATOM 6772 C C . THR A 1 893 ? 8.164 46.062 0.718 1 86.38 893 THR A C 1
ATOM 6774 O O . THR A 1 893 ? 9 45.156 0.552 1 86.38 893 THR A O 1
ATOM 6777 N N . VAL A 1 894 ? 7.719 46.75 -0.236 1 85.25 894 VAL A N 1
ATOM 6778 C CA . VAL A 1 894 ? 8.148 46.531 -1.614 1 85.25 894 VAL A CA 1
ATOM 6779 C C . VAL A 1 894 ? 9.641 46.875 -1.739 1 85.25 894 VAL A C 1
ATOM 6781 O O . VAL A 1 894 ? 10.359 46.188 -2.484 1 85.25 894 VAL A O 1
ATOM 6784 N N . ALA A 1 895 ? 10.047 47.906 -1.032 1 82.56 895 ALA A N 1
ATOM 6785 C CA . ALA A 1 895 ? 11.453 48.281 -1.061 1 82.56 895 ALA A CA 1
ATOM 6786 C C . ALA A 1 895 ? 12.336 47.156 -0.511 1 82.56 895 ALA A C 1
ATOM 6788 O O . ALA A 1 895 ? 13.422 46.875 -1.034 1 82.56 895 ALA A O 1
ATOM 6789 N N . ILE A 1 896 ? 11.891 46.469 0.505 1 85.06 896 ILE A N 1
ATOM 6790 C CA . ILE A 1 896 ? 12.633 45.344 1.102 1 85.06 896 ILE A CA 1
ATOM 6791 C C . ILE A 1 896 ? 12.633 44.156 0.153 1 85.06 896 ILE A C 1
ATOM 6793 O O . ILE A 1 896 ? 13.656 43.5 -0.032 1 85.06 896 ILE A O 1
ATOM 6797 N N . MET A 1 897 ? 11.492 43.938 -0.477 1 86.5 897 MET A N 1
ATOM 6798 C CA . MET A 1 897 ? 11.32 42.75 -1.342 1 86.5 897 MET A CA 1
ATOM 6799 C C . MET A 1 897 ? 12.172 42.906 -2.6 1 86.5 897 MET A C 1
ATOM 6801 O O . MET A 1 897 ? 12.555 41.875 -3.201 1 86.5 897 MET A O 1
ATOM 6805 N N . LEU A 1 898 ? 12.383 44.062 -3 1 83.06 898 LEU A N 1
ATOM 6806 C CA . LEU A 1 898 ? 13.195 44.281 -4.191 1 83.06 898 LEU A CA 1
ATOM 6807 C C . LEU A 1 898 ? 14.617 43.781 -3.98 1 83.06 898 LEU A C 1
ATOM 6809 O O . LEU A 1 898 ? 15.359 43.594 -4.945 1 83.06 898 LEU A O 1
ATOM 6813 N N . ASN A 1 899 ? 14.953 43.469 -2.756 1 80.69 899 ASN A N 1
ATOM 6814 C CA . ASN A 1 899 ? 16.25 42.875 -2.451 1 80.69 899 ASN A CA 1
ATOM 6815 C C . ASN A 1 899 ? 16.359 41.438 -2.947 1 80.69 899 ASN A C 1
ATOM 6817 O O . ASN A 1 899 ? 17.453 40.938 -3.191 1 80.69 899 ASN A O 1
ATOM 6821 N N . LEU A 1 900 ? 15.25 40.844 -3.135 1 84.06 900 LEU A N 1
ATOM 6822 C CA . LEU A 1 900 ? 15.242 39.438 -3.523 1 84.06 900 LEU A CA 1
ATOM 6823 C C . LEU A 1 900 ? 15.758 39.25 -4.949 1 84.06 900 LEU A C 1
ATOM 6825 O O . LEU A 1 900 ? 16.734 38.531 -5.184 1 84.06 900 LEU A O 1
ATOM 6829 N N . PRO A 1 901 ? 15.18 40 -5.906 1 83.94 901 PRO A N 1
ATOM 6830 C CA . PRO A 1 901 ? 15.719 39.875 -7.266 1 83.94 901 PRO A CA 1
ATOM 6831 C C . PRO A 1 901 ? 17.156 40.375 -7.379 1 83.94 901 PRO A C 1
ATOM 6833 O O . PRO A 1 901 ? 17.922 39.844 -8.195 1 83.94 901 PRO A O 1
ATOM 6836 N N . LEU A 1 902 ? 17.516 41.312 -6.621 1 84.12 902 LEU A N 1
ATOM 6837 C CA . LEU A 1 902 ? 18.875 41.844 -6.68 1 84.12 902 LEU A CA 1
ATOM 6838 C C . LEU A 1 902 ? 19.859 40.812 -6.141 1 84.12 902 LEU A C 1
ATOM 6840 O O . LEU A 1 902 ? 21.031 40.781 -6.559 1 84.12 902 LEU A O 1
ATOM 6844 N N . ALA A 1 903 ? 19.406 40.031 -5.172 1 86.44 903 ALA A N 1
ATOM 6845 C CA . ALA A 1 903 ? 20.266 38.969 -4.629 1 86.44 903 ALA A CA 1
ATOM 6846 C C . ALA A 1 903 ? 20.547 37.906 -5.684 1 86.44 903 ALA A C 1
ATOM 6848 O O . ALA A 1 903 ? 21.562 37.219 -5.605 1 86.44 903 ALA A O 1
ATOM 6849 N N . LEU A 1 904 ? 19.75 37.781 -6.664 1 89.38 904 LEU A N 1
ATOM 6850 C CA . LEU A 1 904 ? 19.906 36.812 -7.734 1 89.38 904 LEU A CA 1
ATOM 6851 C C . LEU A 1 904 ? 21.141 37.125 -8.578 1 89.38 904 LEU A C 1
ATOM 6853 O O . LEU A 1 904 ? 21.781 36.219 -9.125 1 89.38 904 LEU A O 1
ATOM 6857 N N . VAL A 1 905 ? 21.484 38.406 -8.648 1 91.25 905 VAL A N 1
ATOM 6858 C CA . VAL A 1 905 ? 22.562 38.844 -9.523 1 91.25 905 VAL A CA 1
ATOM 6859 C C . VAL A 1 905 ? 23.875 38.219 -9.094 1 91.25 905 VAL A C 1
ATOM 6861 O O . VAL A 1 905 ? 24.547 37.562 -9.891 1 91.25 905 VAL A O 1
ATOM 6864 N N . GLY A 1 906 ? 24.234 38.344 -7.867 1 90.94 906 GLY A N 1
ATOM 6865 C CA . GLY A 1 906 ? 25.484 37.781 -7.395 1 90.94 906 GLY A CA 1
ATOM 6866 C C . GLY A 1 906 ? 25.516 36.281 -7.438 1 90.94 906 GLY A C 1
ATOM 6867 O O . GLY A 1 906 ? 26.562 35.656 -7.684 1 90.94 906 GLY A O 1
ATOM 6868 N N . GLY A 1 907 ? 24.453 35.656 -7.137 1 92.44 907 GLY A N 1
ATOM 6869 C CA . GLY A 1 907 ? 24.359 34.219 -7.195 1 92.44 907 GLY A CA 1
ATOM 6870 C C . GLY A 1 907 ? 24.578 33.656 -8.594 1 92.44 907 GLY A C 1
ATOM 6871 O O . GLY A 1 907 ? 25.344 32.719 -8.773 1 92.44 907 GLY A O 1
ATOM 6872 N N . ILE A 1 908 ? 23.969 34.281 -9.562 1 94 908 ILE A N 1
ATOM 6873 C CA . ILE A 1 908 ? 24.062 33.812 -10.938 1 94 908 ILE A CA 1
ATOM 6874 C C . ILE A 1 908 ? 25.453 34.062 -11.492 1 94 908 ILE A C 1
ATOM 6876 O O . ILE A 1 908 ? 26.016 33.25 -12.211 1 94 908 ILE A O 1
ATOM 6880 N N . VAL A 1 909 ? 26 35.125 -11.156 1 92.44 909 VAL A N 1
ATOM 6881 C CA . VAL A 1 909 ? 27.344 35.469 -11.609 1 92.44 909 VAL A CA 1
ATOM 6882 C C . VAL A 1 909 ? 28.344 34.469 -11.039 1 92.44 909 VAL A C 1
ATOM 6884 O O . VAL A 1 909 ? 29.281 34.062 -11.719 1 92.44 909 VAL A O 1
ATOM 6887 N N . SER A 1 910 ? 28.094 34.156 -9.82 1 93.31 910 SER A N 1
ATOM 6888 C CA . SER A 1 910 ? 28.984 33.188 -9.203 1 93.31 910 SER A CA 1
ATOM 6889 C C . SER A 1 910 ? 28.906 31.828 -9.906 1 93.31 910 SER A C 1
ATOM 6891 O O . SER A 1 910 ? 29.906 31.141 -10.055 1 93.31 910 SER A O 1
ATOM 6893 N N . ILE A 1 911 ? 27.766 31.391 -10.352 1 92.56 911 ILE A N 1
ATOM 6894 C CA . ILE A 1 911 ? 27.594 30.141 -11.086 1 92.56 911 ILE A CA 1
ATOM 6895 C C . ILE A 1 911 ? 28.312 30.219 -12.422 1 92.56 911 ILE A C 1
ATOM 6897 O O . ILE A 1 911 ? 28.969 29.25 -12.836 1 92.56 911 ILE A O 1
ATOM 6901 N N . LEU A 1 912 ? 28.219 31.344 -13.047 1 90.75 912 LEU A N 1
ATOM 6902 C CA . LEU A 1 912 ? 28.875 31.531 -14.344 1 90.75 912 LEU A CA 1
ATOM 6903 C C . LEU A 1 912 ? 30.391 31.422 -14.219 1 90.75 912 LEU A C 1
ATOM 6905 O O . LEU A 1 912 ? 31.047 30.906 -15.117 1 90.75 912 LEU A O 1
ATOM 6909 N N . LEU A 1 913 ? 30.828 31.781 -13.117 1 89.5 913 LEU A N 1
ATOM 6910 C CA . LEU A 1 913 ? 32.281 31.797 -12.914 1 89.5 913 LEU A CA 1
ATOM 6911 C C . LEU A 1 913 ? 32.781 30.422 -12.5 1 89.5 913 LEU A C 1
ATOM 6913 O O . LEU A 1 913 ? 34 30.141 -12.633 1 89.5 913 LEU A O 1
ATOM 6917 N N . THR A 1 914 ? 32 29.594 -11.953 1 85.81 914 THR A N 1
ATOM 6918 C CA . THR A 1 914 ? 32.438 28.328 -11.414 1 85.81 914 THR A CA 1
ATOM 6919 C C . THR A 1 914 ? 32 27.172 -12.312 1 85.81 914 THR A C 1
ATOM 6921 O O . THR A 1 914 ? 31.891 26.031 -11.859 1 85.81 914 THR A O 1
ATOM 6924 N N . GLY A 1 915 ? 31.625 27.359 -13.578 1 79.06 915 GLY A N 1
ATOM 6925 C CA . GLY A 1 915 ? 31.312 26.25 -14.484 1 79.06 915 GLY A CA 1
ATOM 6926 C C . GLY A 1 915 ? 30.031 26.469 -15.266 1 79.06 915 GLY A C 1
ATOM 6927 O O . GLY A 1 915 ? 29.812 25.812 -16.281 1 79.06 915 GLY A O 1
ATOM 6928 N N . GLY A 1 916 ? 29.078 27.188 -14.664 1 79.31 916 GLY A N 1
ATOM 6929 C CA . GLY A 1 916 ? 27.922 27.594 -15.445 1 79.31 916 GLY A CA 1
ATOM 6930 C C . GLY A 1 916 ? 26.781 26.594 -15.383 1 79.31 916 GLY A C 1
ATOM 6931 O O . GLY A 1 916 ? 26.016 26.453 -16.344 1 79.31 916 GLY A O 1
ATOM 6932 N N . VAL A 1 917 ? 26.734 25.734 -14.312 1 87.12 917 VAL A N 1
ATOM 6933 C CA . VAL A 1 917 ? 25.703 24.703 -14.234 1 87.12 917 VAL A CA 1
ATOM 6934 C C . VAL A 1 917 ? 24.875 24.922 -12.961 1 87.12 917 VAL A C 1
ATOM 6936 O O . VAL A 1 917 ? 25.438 25.078 -11.875 1 87.12 917 VAL A O 1
ATOM 6939 N N . ILE A 1 918 ? 23.547 24.891 -13.172 1 89.25 918 ILE A N 1
ATOM 6940 C CA . ILE A 1 918 ? 22.625 25.016 -12.047 1 89.25 918 ILE A CA 1
ATOM 6941 C C . ILE A 1 918 ? 22.203 23.641 -11.562 1 89.25 918 ILE A C 1
ATOM 6943 O O . ILE A 1 918 ? 21.719 22.828 -12.344 1 89.25 918 ILE A O 1
ATOM 6947 N N . SER A 1 919 ? 22.453 23.359 -10.359 1 89.88 919 SER A N 1
ATOM 6948 C CA . SER A 1 919 ? 22 22.141 -9.719 1 89.88 919 SER A CA 1
ATOM 6949 C C . SER A 1 919 ? 20.875 22.406 -8.734 1 89.88 919 SER A C 1
ATOM 6951 O O . SER A 1 919 ? 20.547 23.562 -8.453 1 89.88 919 SER A O 1
ATOM 6953 N N . ILE A 1 920 ? 20.234 21.375 -8.25 1 89.69 920 ILE A N 1
ATOM 6954 C CA . ILE A 1 920 ? 19.188 21.531 -7.246 1 89.69 920 ILE A CA 1
ATOM 6955 C C . ILE A 1 920 ? 19.766 22.188 -5.996 1 89.69 920 ILE A C 1
ATOM 6957 O O . ILE A 1 920 ? 19.094 23.016 -5.359 1 89.69 920 ILE A O 1
ATOM 6961 N N . ALA A 1 921 ? 20.969 21.859 -5.715 1 90.44 921 ALA A N 1
ATOM 6962 C CA . ALA A 1 921 ? 21.656 22.469 -4.574 1 90.44 921 ALA A CA 1
ATOM 6963 C C . ALA A 1 921 ? 21.812 23.969 -4.773 1 90.44 921 ALA A C 1
ATOM 6965 O O . ALA A 1 921 ? 21.688 24.734 -3.822 1 90.44 921 ALA A O 1
ATOM 6966 N N . SER A 1 922 ? 22.125 24.375 -5.973 1 92.44 922 SER A N 1
ATOM 6967 C CA . SER A 1 922 ? 22.234 25.797 -6.273 1 92.44 922 SER A CA 1
ATOM 6968 C C . SER A 1 922 ? 20.906 26.516 -6.016 1 92.44 922 SER A C 1
ATOM 6970 O O . SER A 1 922 ? 20.891 27.625 -5.48 1 92.44 922 SER A O 1
ATOM 6972 N N . LEU A 1 923 ? 19.875 25.859 -6.406 1 91.62 923 LEU A N 1
ATOM 6973 C CA . LEU A 1 923 ? 18.547 26.453 -6.207 1 91.62 923 LEU A CA 1
ATOM 6974 C C . LEU A 1 923 ? 18.25 26.609 -4.723 1 91.62 923 LEU A C 1
ATOM 6976 O O . LEU A 1 923 ? 17.656 27.609 -4.309 1 91.62 923 LEU A O 1
ATOM 6980 N N . ILE A 1 924 ? 18.625 25.656 -4.039 1 90.75 924 ILE A N 1
ATOM 6981 C CA . ILE A 1 924 ? 18.453 25.75 -2.592 1 90.75 924 ILE A CA 1
ATOM 6982 C C . ILE A 1 924 ? 19.328 26.859 -2.033 1 90.75 924 ILE A C 1
ATOM 6984 O O . ILE A 1 924 ? 18.938 27.562 -1.09 1 90.75 924 ILE A O 1
ATOM 6988 N N . GLY A 1 925 ? 20.484 27.047 -2.58 1 91.06 925 GLY A N 1
ATOM 6989 C CA . GLY A 1 925 ? 21.328 28.172 -2.221 1 91.06 925 GLY A CA 1
ATOM 6990 C C . GLY A 1 925 ? 20.656 29.516 -2.412 1 91.06 925 GLY A C 1
ATOM 6991 O O . GLY A 1 925 ? 20.781 30.406 -1.576 1 91.06 925 GLY A O 1
ATOM 6992 N N . PHE A 1 926 ? 19.922 29.656 -3.445 1 91.56 926 PHE A N 1
ATOM 6993 C CA . PHE A 1 926 ? 19.188 30.875 -3.693 1 91.56 926 PHE A CA 1
ATOM 6994 C C . PHE A 1 926 ? 18.125 31.094 -2.623 1 91.56 926 PHE A C 1
ATOM 6996 O O . PHE A 1 926 ? 17.906 32.219 -2.184 1 91.56 926 PHE A O 1
ATOM 7003 N N . ILE A 1 927 ? 17.562 30.031 -2.264 1 88.94 927 ILE A N 1
ATOM 7004 C CA . ILE A 1 927 ? 16.531 30.109 -1.226 1 88.94 927 ILE A CA 1
ATOM 7005 C C . ILE A 1 927 ? 17.156 30.609 0.076 1 88.94 927 ILE A C 1
ATOM 7007 O O . ILE A 1 927 ? 16.594 31.484 0.746 1 88.94 927 ILE A O 1
ATOM 7011 N N . THR A 1 928 ? 18.266 30.062 0.335 1 86.38 928 THR A N 1
ATOM 7012 C CA . THR A 1 928 ? 19 30.5 1.525 1 86.38 928 THR A CA 1
ATOM 7013 C C . THR A 1 928 ? 19.375 31.969 1.423 1 86.38 928 THR A C 1
ATOM 7015 O O . THR A 1 928 ? 19.25 32.719 2.395 1 86.38 928 THR A O 1
ATOM 7018 N N . LEU A 1 929 ? 19.797 32.344 0.343 1 88.75 929 LEU A N 1
ATOM 7019 C CA . LEU A 1 929 ? 20.188 33.719 0.062 1 88.75 929 LEU A CA 1
ATOM 7020 C C . LEU A 1 929 ? 19.016 34.656 0.256 1 88.75 929 LEU A C 1
ATOM 7022 O O . LEU A 1 929 ? 19.188 35.75 0.821 1 88.75 929 LEU A O 1
ATOM 7026 N N . PHE A 1 930 ? 17.906 34.281 -0.126 1 86.81 930 PHE A N 1
ATOM 7027 C CA . PHE A 1 930 ? 16.703 35.094 -0.007 1 86.81 930 PHE A CA 1
ATOM 7028 C C . PHE A 1 930 ? 16.375 35.375 1.456 1 86.81 930 PHE A C 1
ATOM 7030 O O . PHE A 1 930 ? 15.992 36.469 1.821 1 86.81 930 PHE A O 1
ATOM 7037 N N . GLY A 1 931 ? 16.531 34.406 2.191 1 81 931 GLY A N 1
ATOM 7038 C CA . GLY A 1 931 ? 16.25 34.562 3.609 1 81 931 GLY A CA 1
ATOM 7039 C C . GLY A 1 931 ? 17.172 35.594 4.273 1 81 931 GLY A C 1
ATOM 7040 O O . GLY A 1 931 ? 16.703 36.438 5.012 1 81 931 GLY A O 1
ATOM 7041 N N . VAL A 1 932 ? 18.422 35.562 3.969 1 80.62 932 VAL A N 1
ATOM 7042 C CA . VAL A 1 932 ? 19.406 36.469 4.578 1 80.62 932 VAL A CA 1
ATOM 7043 C C . VAL A 1 932 ? 19.234 37.875 4.031 1 80.62 932 VAL A C 1
ATOM 7045 O O . VAL A 1 932 ? 19.344 38.844 4.773 1 80.62 932 VAL A O 1
ATOM 7048 N N . ALA A 1 933 ? 18.953 37.938 2.785 1 83.5 933 ALA A N 1
ATOM 7049 C CA . ALA A 1 933 ? 18.797 39.25 2.139 1 83.5 933 ALA A CA 1
ATOM 7050 C C . ALA A 1 933 ? 17.609 40 2.701 1 83.5 933 ALA A C 1
ATOM 7052 O O . ALA A 1 933 ? 17.688 41.219 2.949 1 83.5 933 ALA A O 1
ATOM 7053 N N . VAL A 1 934 ? 16.578 39.344 2.826 1 82.06 934 VAL A N 1
ATOM 7054 C CA . VAL A 1 934 ? 15.367 39.969 3.328 1 82.06 934 VAL A CA 1
ATOM 7055 C C . VAL A 1 934 ? 15.578 40.438 4.77 1 82.06 934 VAL A C 1
ATOM 7057 O O . VAL A 1 934 ? 15.102 41.5 5.168 1 82.06 934 VAL A O 1
ATOM 7060 N N . ARG A 1 935 ? 16.312 39.719 5.469 1 80.69 935 ARG A N 1
ATOM 7061 C CA . ARG A 1 935 ? 16.594 40.062 6.859 1 80.69 935 ARG A CA 1
ATOM 7062 C C . ARG A 1 935 ? 17.391 41.344 6.945 1 80.69 935 ARG A C 1
ATOM 7064 O O . ARG A 1 935 ? 17.094 42.219 7.781 1 80.69 935 ARG A O 1
ATOM 7071 N N . ASN A 1 936 ? 18.328 41.531 6.156 1 81.19 936 ASN A N 1
ATOM 7072 C CA . ASN A 1 936 ? 19.141 42.719 6.148 1 81.19 936 ASN A CA 1
ATOM 7073 C C . ASN A 1 936 ? 18.328 43.969 5.742 1 81.19 936 ASN A C 1
ATOM 7075 O O . ASN A 1 936 ? 18.5 45.031 6.312 1 81.19 936 ASN A O 1
ATOM 7079 N N . GLY A 1 937 ? 17.531 43.781 4.828 1 80.88 937 GLY A N 1
ATOM 7080 C CA . GLY A 1 937 ? 16.656 44.875 4.414 1 80.88 937 GLY A CA 1
ATOM 7081 C C . GLY A 1 937 ? 15.688 45.281 5.492 1 80.88 937 GLY A C 1
ATOM 7082 O O . GLY A 1 937 ? 15.438 46.469 5.672 1 80.88 937 GLY A O 1
ATOM 7083 N N . LEU A 1 938 ? 15.242 44.344 6.172 1 79.31 938 LEU A N 1
ATOM 7084 C CA . LEU A 1 938 ? 14.289 44.625 7.242 1 79.31 938 LEU A CA 1
ATOM 7085 C C . LEU A 1 938 ? 14.93 45.438 8.359 1 79.31 938 LEU A C 1
ATOM 7087 O O . LEU A 1 938 ? 14.328 46.375 8.883 1 79.31 938 LEU A O 1
ATOM 7091 N N . LEU A 1 939 ? 16.156 45.125 8.672 1 74.88 939 LEU A N 1
ATOM 7092 C CA . LEU A 1 939 ? 16.859 45.812 9.75 1 74.88 939 LEU A CA 1
ATOM 7093 C C . LEU A 1 939 ? 17.094 47.25 9.391 1 74.88 939 LEU A C 1
ATOM 7095 O O . LEU A 1 939 ? 16.969 48.156 10.242 1 74.88 939 LEU A O 1
ATOM 7099 N N . LEU A 1 940 ? 17.422 47.5 8.227 1 82.56 940 LEU A N 1
ATOM 7100 C CA . LEU A 1 940 ? 17.703 48.875 7.777 1 82.56 940 LEU A CA 1
ATOM 7101 C C . LEU A 1 940 ? 16.438 49.719 7.723 1 82.56 940 LEU A C 1
ATOM 7103 O O . LEU A 1 940 ? 16.391 50.812 8.25 1 82.56 940 LEU A O 1
ATOM 7107 N N . VAL A 1 941 ? 15.469 49.188 7.109 1 82.69 941 VAL A N 1
ATOM 7108 C CA . VAL A 1 941 ? 14.219 49.906 6.926 1 82.69 941 VAL A CA 1
ATOM 7109 C C . VAL A 1 941 ? 13.547 50.125 8.281 1 82.69 941 VAL A C 1
ATOM 7111 O O . VAL A 1 941 ? 12.945 51.188 8.516 1 82.69 941 VAL A O 1
ATOM 7114 N N . ASP A 1 942 ? 13.695 49.094 9.117 1 77.88 942 ASP A N 1
ATOM 7115 C CA . ASP A 1 942 ? 13.156 49.25 10.469 1 77.88 942 ASP A CA 1
ATOM 7116 C C . ASP A 1 942 ? 13.852 50.406 11.219 1 77.88 942 ASP A C 1
ATOM 7118 O O . ASP A 1 942 ? 13.203 51.125 11.961 1 77.88 942 ASP A O 1
ATOM 7122 N N . ASN A 1 943 ? 15.117 50.531 11.031 1 78.12 943 ASN A N 1
ATOM 7123 C CA . ASN A 1 943 ? 15.859 51.625 11.656 1 78.12 943 ASN A CA 1
ATOM 7124 C C . ASN A 1 943 ? 15.445 52.969 11.086 1 78.12 943 ASN A C 1
ATOM 7126 O O . ASN A 1 943 ? 15.367 53.969 11.82 1 78.12 943 ASN A O 1
ATOM 7130 N N . TYR A 1 944 ? 15.211 53.031 9.789 1 84.5 944 TYR A N 1
ATOM 7131 C CA . TYR A 1 944 ? 14.719 54.25 9.164 1 84.5 944 TYR A CA 1
ATOM 7132 C C . TYR A 1 944 ? 13.383 54.688 9.773 1 84.5 944 TYR A C 1
ATOM 7134 O O . TYR A 1 944 ? 13.195 55.844 10.125 1 84.5 944 TYR A O 1
ATOM 7142 N N . ASN A 1 945 ? 12.594 53.719 9.945 1 79.94 945 ASN A N 1
ATOM 7143 C CA . ASN A 1 945 ? 11.258 54 10.445 1 79.94 945 ASN A CA 1
ATOM 7144 C C . ASN A 1 945 ? 11.281 54.469 11.898 1 79.94 945 ASN A C 1
ATOM 7146 O O . ASN A 1 945 ? 10.508 55.344 12.297 1 79.94 945 ASN A O 1
ATOM 7150 N N . GLN A 1 946 ? 12.195 53.875 12.672 1 76.25 946 GLN A N 1
ATOM 7151 C CA . GLN A 1 946 ? 12.32 54.25 14.07 1 76.25 946 GLN A CA 1
ATOM 7152 C C . GLN A 1 946 ? 12.852 55.688 14.203 1 76.25 946 GLN A C 1
ATOM 7154 O O . GLN A 1 946 ? 12.367 56.469 15.023 1 76.25 946 GLN A O 1
ATOM 7159 N N . LYS A 1 947 ? 13.742 56.125 13.445 1 81.94 947 LYS A N 1
ATOM 7160 C CA . LYS A 1 947 ? 14.328 57.469 13.492 1 81.94 947 LYS A CA 1
ATOM 7161 C C . LYS A 1 947 ? 13.375 58.5 12.938 1 81.94 947 LYS A C 1
ATOM 7163 O O . LYS A 1 947 ? 13.367 59.656 13.391 1 81.94 947 LYS A O 1
ATOM 7168 N N . PHE A 1 948 ? 12.734 58.094 11.977 1 82.75 948 PHE A N 1
ATOM 7169 C CA . PHE A 1 948 ? 11.727 59 11.438 1 82.75 948 PHE A CA 1
ATOM 7170 C C . PHE A 1 948 ? 10.617 59.281 12.453 1 82.75 948 PHE A C 1
ATOM 7172 O O . PHE A 1 948 ? 10.117 60.375 12.562 1 82.75 948 PHE A O 1
ATOM 7179 N N . ALA A 1 949 ? 10.305 58.25 13.18 1 76.19 949 ALA A N 1
ATOM 7180 C CA . ALA A 1 949 ? 9.289 58.375 14.219 1 76.19 949 ALA A CA 1
ATOM 7181 C C . ALA A 1 949 ? 9.758 59.281 15.344 1 76.19 949 ALA A C 1
ATOM 7183 O O . ALA A 1 949 ? 8.945 59.875 16.047 1 76.19 949 ALA A O 1
ATOM 7184 N N . GLN A 1 950 ? 11.109 59.406 15.445 1 77.19 950 GLN A N 1
ATOM 7185 C CA . GLN A 1 950 ? 11.688 60.281 16.453 1 77.19 950 GLN A CA 1
ATOM 7186 C C . GLN A 1 950 ? 11.734 61.719 15.953 1 77.19 950 GLN A C 1
ATOM 7188 O O . GLN A 1 950 ? 12.156 62.625 16.688 1 77.19 950 GLN A O 1
ATOM 7193 N N . GLY A 1 951 ? 11.266 62 14.711 1 79.12 951 GLY A N 1
ATOM 7194 C CA . GLY A 1 951 ? 11.094 63.375 14.211 1 79.12 951 GLY A CA 1
ATOM 7195 C C . GLY A 1 951 ? 12.273 63.844 13.391 1 79.12 951 GLY A C 1
ATOM 7196 O O . GLY A 1 951 ? 12.375 65.062 13.086 1 79.12 951 GLY A O 1
ATOM 7197 N N . MET A 1 952 ? 13.094 63.062 13.023 1 85.94 952 MET A N 1
ATOM 7198 C CA . MET A 1 952 ? 14.266 63.438 12.242 1 85.94 952 MET A CA 1
ATOM 7199 C C . MET A 1 952 ? 13.891 63.688 10.781 1 85.94 952 MET A C 1
ATOM 7201 O O . MET A 1 952 ? 12.906 63.125 10.289 1 85.94 952 MET A O 1
ATOM 7205 N N . LEU A 1 953 ? 14.617 64.562 10.109 1 85.94 953 LEU A N 1
ATOM 7206 C CA . LEU A 1 953 ? 14.391 64.875 8.695 1 85.94 953 LEU A CA 1
ATOM 7207 C C . LEU A 1 953 ? 14.805 63.688 7.828 1 85.94 953 LEU A C 1
ATOM 7209 O O . LEU A 1 953 ? 15.68 62.906 8.219 1 85.94 953 LEU A O 1
ATOM 7213 N N . LEU A 1 954 ? 14.242 63.562 6.738 1 87 954 LEU A N 1
ATOM 7214 C CA . LEU A 1 954 ? 14.383 62.406 5.875 1 87 954 LEU A CA 1
ATOM 7215 C C . LEU A 1 954 ? 15.844 62.188 5.484 1 87 954 LEU A C 1
ATOM 7217 O O . LEU A 1 954 ? 16.344 61.062 5.512 1 87 954 LEU A O 1
ATOM 7221 N N . LYS A 1 955 ? 16.469 63.281 5.07 1 87.69 955 LYS A N 1
ATOM 7222 C CA . LYS A 1 955 ? 17.875 63.156 4.656 1 87.69 955 LYS A CA 1
ATOM 7223 C C . LYS A 1 955 ? 18.75 62.719 5.816 1 87.69 955 LYS A C 1
ATOM 7225 O O . LYS A 1 955 ? 19.688 61.938 5.629 1 87.69 955 LYS A O 1
ATOM 7230 N N . GLU A 1 956 ? 18.438 63.156 7 1 88.94 956 GLU A N 1
ATOM 7231 C CA . GLU A 1 956 ? 19.188 62.781 8.195 1 88.94 956 GLU A CA 1
ATOM 7232 C C . GLU A 1 956 ? 18.859 61.344 8.609 1 88.94 956 GLU A C 1
ATOM 7234 O O . GLU A 1 956 ? 19.734 60.625 9.102 1 88.94 956 GLU A O 1
ATOM 7239 N N . VAL A 1 957 ? 17.609 61 8.391 1 90.25 957 VAL A N 1
ATOM 7240 C CA . VAL A 1 957 ? 17.188 59.625 8.703 1 90.25 957 VAL A CA 1
ATOM 7241 C C . VAL A 1 957 ? 17.969 58.656 7.855 1 90.25 957 VAL A C 1
ATOM 7243 O O . VAL A 1 957 ? 18.453 57.625 8.367 1 90.25 957 VAL A O 1
ATOM 7246 N N . ILE A 1 958 ? 18.141 58.906 6.582 1 90.94 958 ILE A N 1
ATOM 7247 C CA . ILE A 1 958 ? 18.812 58 5.672 1 90.94 958 ILE A CA 1
ATOM 7248 C C . ILE A 1 958 ? 20.312 57.938 5.977 1 90.94 958 ILE A C 1
ATOM 7250 O O . ILE A 1 958 ? 20.906 56.875 6.016 1 90.94 958 ILE A O 1
ATOM 7254 N N . THR A 1 959 ? 20.875 59.156 6.238 1 90.44 959 THR A N 1
ATOM 7255 C CA . THR A 1 959 ? 22.312 59.219 6.469 1 90.44 959 THR A CA 1
ATOM 7256 C C . THR A 1 959 ? 22.672 58.625 7.824 1 90.44 959 THR A C 1
ATOM 7258 O O . THR A 1 959 ? 23.516 57.719 7.91 1 90.44 959 THR A O 1
ATOM 7261 N N . GLN A 1 960 ? 22.031 59 8.875 1 87.62 960 GLN A N 1
ATOM 7262 C CA . GLN A 1 960 ? 22.328 58.5 10.211 1 87.62 960 GLN A CA 1
ATOM 7263 C C . GLN A 1 960 ? 21.844 57.062 10.383 1 87.62 960 GLN A C 1
ATOM 7265 O O . GLN A 1 960 ? 22.5 56.25 11.047 1 87.62 960 GLN A O 1
ATOM 7270 N N . GLY A 1 961 ? 20.719 56.844 9.836 1 86.12 961 GLY A N 1
ATOM 7271 C CA . GLY A 1 961 ? 20.188 55.5 9.922 1 86.12 961 GLY A CA 1
ATOM 7272 C C . GLY A 1 961 ? 21.062 54.469 9.219 1 86.12 961 GLY A C 1
ATOM 7273 O O . GLY A 1 961 ? 21.234 53.344 9.719 1 86.12 961 GLY A O 1
ATOM 7274 N N . SER A 1 962 ? 21.531 54.75 8.062 1 90.38 962 SER A N 1
ATOM 7275 C CA . SER A 1 962 ? 22.375 53.844 7.309 1 90.38 962 SER A CA 1
ATOM 7276 C C . SER A 1 962 ? 23.734 53.656 7.977 1 90.38 962 SER A C 1
ATOM 7278 O O . SER A 1 962 ? 24.281 52.562 8.008 1 90.38 962 SER A O 1
ATOM 7280 N N . LEU A 1 963 ? 24.266 54.719 8.539 1 87.38 963 LEU A N 1
ATOM 7281 C CA . LEU A 1 963 ? 25.578 54.656 9.172 1 87.38 963 LEU A CA 1
ATOM 7282 C C . LEU A 1 963 ? 25.516 53.844 10.477 1 87.38 963 LEU A C 1
ATOM 7284 O O . LEU A 1 963 ? 26.453 53.125 10.805 1 87.38 963 LEU A O 1
ATOM 7288 N N . GLU A 1 964 ? 24.484 53.938 11.18 1 79.44 964 GLU A N 1
ATOM 7289 C CA . GLU A 1 964 ? 24.328 53.25 12.461 1 79.44 964 GLU A CA 1
ATOM 7290 C C . GLU A 1 964 ? 24.203 51.719 12.266 1 79.44 964 GLU A C 1
ATOM 7292 O O . GLU A 1 964 ? 24.609 50.938 13.133 1 79.44 964 GLU A O 1
ATOM 7297 N N . ARG A 1 965 ? 23.609 51.344 11.188 1 80.94 965 ARG A N 1
ATOM 7298 C CA . ARG A 1 965 ? 23.359 49.938 10.969 1 80.94 965 ARG A CA 1
ATOM 7299 C C . ARG A 1 965 ? 24.422 49.312 10.07 1 80.94 965 ARG A C 1
ATOM 7301 O O . ARG A 1 965 ? 24.391 48.125 9.797 1 80.94 965 ARG A O 1
ATOM 7308 N N . LEU A 1 966 ? 25.312 50.062 9.648 1 86.62 966 LEU A N 1
ATOM 7309 C CA . LEU A 1 966 ? 26.344 49.562 8.742 1 86.62 966 LEU A CA 1
ATOM 7310 C C . LEU A 1 966 ? 27.109 48.406 9.367 1 86.62 966 LEU A C 1
ATOM 7312 O O . LEU A 1 966 ? 27.281 47.375 8.742 1 86.62 966 LEU A O 1
ATOM 7316 N N . ASN A 1 967 ? 27.531 48.562 10.633 1 82.81 967 ASN A N 1
ATOM 7317 C CA . ASN A 1 967 ? 28.359 47.562 11.281 1 82.81 967 ASN A CA 1
ATOM 7318 C C . ASN A 1 967 ? 27.625 46.25 11.461 1 82.81 967 ASN A C 1
ATOM 7320 O O . ASN A 1 967 ? 28.125 45.188 11.07 1 82.81 967 ASN A O 1
ATOM 7324 N N . PRO A 1 968 ? 26.453 46.25 12.008 1 79.19 968 PRO A N 1
ATOM 7325 C CA . PRO A 1 968 ? 25.703 45 12.141 1 79.19 968 PRO A CA 1
ATOM 7326 C C . PRO A 1 968 ? 25.438 44.312 10.797 1 79.19 968 PRO A C 1
ATOM 7328 O O . PRO A 1 968 ? 25.516 43.094 10.695 1 79.19 968 PRO A O 1
ATOM 7331 N N . ILE A 1 969 ? 25.062 45.031 9.758 1 85.31 969 ILE A N 1
ATOM 7332 C CA . ILE A 1 969 ? 24.734 44.469 8.453 1 85.31 969 ILE A CA 1
ATOM 7333 C C . ILE A 1 969 ? 26 43.875 7.832 1 85.31 969 ILE A C 1
ATOM 7335 O O . ILE A 1 969 ? 25.938 42.75 7.281 1 85.31 969 ILE A O 1
ATOM 7339 N N . LEU A 1 970 ? 27.078 44.562 7.977 1 87.25 970 LEU A N 1
ATOM 7340 C CA . LEU A 1 970 ? 28.328 44.031 7.426 1 87.25 970 LEU A CA 1
ATOM 7341 C C . LEU A 1 970 ? 28.781 42.812 8.188 1 87.25 970 LEU A C 1
ATOM 7343 O O . LEU A 1 970 ? 29.297 41.844 7.59 1 87.25 970 LEU A O 1
ATOM 7347 N N . MET A 1 971 ? 28.688 42.844 9.461 1 84.12 971 MET A N 1
ATOM 7348 C CA . MET A 1 971 ? 29.094 41.719 10.273 1 84.12 971 MET A CA 1
ATOM 7349 C C . MET A 1 971 ? 28.266 40.469 9.922 1 84.12 971 MET A C 1
ATOM 7351 O O . MET A 1 971 ? 28.828 39.406 9.719 1 84.12 971 MET A O 1
ATOM 7355 N N . THR A 1 972 ? 27 40.625 9.828 1 81.62 972 THR A N 1
ATOM 7356 C CA . THR A 1 972 ? 26.125 39.5 9.523 1 81.62 972 THR A CA 1
ATOM 7357 C C . THR A 1 972 ? 26.359 39 8.094 1 81.62 972 THR A C 1
ATOM 7359 O O . THR A 1 972 ? 26.359 37.781 7.836 1 81.62 972 THR A O 1
ATOM 7362 N N . ALA A 1 973 ? 26.422 39.906 7.18 1 87.25 973 ALA A N 1
ATOM 7363 C CA . ALA A 1 973 ? 26.625 39.531 5.781 1 87.25 973 ALA A CA 1
ATOM 7364 C C . ALA A 1 973 ? 27.984 38.844 5.59 1 87.25 973 ALA A C 1
ATOM 7366 O O . ALA A 1 973 ? 28.062 37.844 4.879 1 87.25 973 ALA A O 1
ATOM 7367 N N . LEU A 1 974 ? 28.969 39.406 6.246 1 89.19 974 LEU A N 1
ATOM 7368 C CA . LEU A 1 974 ? 30.312 38.844 6.082 1 89.19 974 LEU A CA 1
ATOM 7369 C C . LEU A 1 974 ? 30.422 37.5 6.785 1 89.19 974 LEU A C 1
ATOM 7371 O O . LEU A 1 974 ? 31.062 36.562 6.277 1 89.19 974 LEU A O 1
ATOM 7375 N N . THR A 1 975 ? 29.875 37.375 7.914 1 88.19 975 THR A N 1
ATOM 7376 C CA . THR A 1 975 ? 29.906 36.094 8.609 1 88.19 975 THR A CA 1
ATOM 7377 C C . THR A 1 975 ? 29.172 35.031 7.809 1 88.19 975 THR A C 1
ATOM 7379 O O . THR A 1 975 ? 29.625 33.875 7.699 1 88.19 975 THR A O 1
ATOM 7382 N N . SER A 1 976 ? 28.016 35.344 7.293 1 87.5 976 SER A N 1
ATOM 7383 C CA . SER A 1 976 ? 27.25 34.375 6.504 1 87.5 976 SER A CA 1
ATOM 7384 C C . SER A 1 976 ? 27.953 34.031 5.203 1 87.5 976 SER A C 1
ATOM 7386 O O . SER A 1 976 ? 27.969 32.875 4.789 1 87.5 976 SER A O 1
ATOM 7388 N N . ALA A 1 977 ? 28.484 35.031 4.547 1 89.88 977 ALA A N 1
ATOM 7389 C CA . ALA A 1 977 ? 29.141 34.812 3.264 1 89.88 977 ALA A CA 1
ATOM 7390 C C . ALA A 1 977 ? 30.469 34.062 3.451 1 89.88 977 ALA A C 1
ATOM 7392 O O . ALA A 1 977 ? 30.688 33.031 2.857 1 89.88 977 ALA A O 1
ATOM 7393 N N . LEU A 1 978 ? 31.297 34.625 4.332 1 90.38 978 LEU A N 1
ATOM 7394 C CA . LEU A 1 978 ? 32.625 34.062 4.488 1 90.38 978 LEU A CA 1
ATOM 7395 C C . LEU A 1 978 ? 32.594 32.781 5.305 1 90.38 978 LEU A C 1
ATOM 7397 O O . LEU A 1 978 ? 33.5 31.953 5.227 1 90.38 978 LEU A O 1
ATOM 7401 N N . GLY A 1 979 ? 31.641 32.656 6.109 1 88.44 979 GLY A N 1
ATOM 7402 C CA . GLY A 1 979 ? 31.453 31.359 6.781 1 88.44 979 GLY A CA 1
ATOM 7403 C C . GLY A 1 979 ? 31.312 30.203 5.816 1 88.44 979 GLY A C 1
ATOM 7404 O O . GLY A 1 979 ? 31.672 29.078 6.145 1 88.44 979 GLY A O 1
ATOM 7405 N N . MET A 1 980 ? 30.875 30.422 4.574 1 89.94 980 MET A N 1
ATOM 7406 C CA . MET A 1 980 ? 30.641 29.406 3.561 1 89.94 980 MET A CA 1
ATOM 7407 C C . MET A 1 980 ? 31.859 29.25 2.65 1 89.94 980 MET A C 1
ATOM 7409 O O . MET A 1 980 ? 31.906 28.344 1.816 1 89.94 980 MET A O 1
ATOM 7413 N N . LEU A 1 981 ? 32.781 30.062 2.799 1 91.5 981 LEU A N 1
ATOM 7414 C CA . LEU A 1 981 ? 33.938 30.109 1.904 1 91.5 981 LEU A CA 1
ATOM 7415 C C . LEU A 1 981 ? 34.656 28.781 1.897 1 91.5 981 LEU A C 1
ATOM 7417 O O . LEU A 1 981 ? 35 28.25 0.832 1 91.5 981 LEU A O 1
ATOM 7421 N N . PRO A 1 982 ? 34.906 28.203 3.062 1 91.12 982 PRO A N 1
ATOM 7422 C CA . PRO A 1 982 ? 35.594 26.922 3.037 1 91.12 982 PRO A CA 1
ATOM 7423 C C . PRO A 1 982 ? 34.844 25.859 2.236 1 91.12 982 PRO A C 1
ATOM 7425 O O . PRO A 1 982 ? 35.469 25.047 1.548 1 91.12 982 PRO A O 1
ATOM 7428 N N . LEU A 1 983 ? 33.594 25.828 2.361 1 89.88 983 LEU A N 1
ATOM 7429 C CA . LEU A 1 983 ? 32.781 24.875 1.627 1 89.88 983 LEU A CA 1
ATOM 7430 C C . LEU A 1 983 ? 32.75 25.188 0.137 1 89.88 983 LEU A C 1
ATOM 7432 O O . LEU A 1 983 ? 32.75 24.281 -0.699 1 89.88 983 LEU A O 1
ATOM 7436 N N . ALA A 1 984 ? 32.75 26.438 -0.219 1 91.25 984 ALA A N 1
ATOM 7437 C CA . ALA A 1 984 ? 32.688 26.891 -1.609 1 91.25 984 ALA A CA 1
ATOM 7438 C C . ALA A 1 984 ? 33.969 26.531 -2.348 1 91.25 984 ALA A C 1
ATOM 7440 O O . ALA A 1 984 ? 33.969 26.281 -3.557 1 91.25 984 ALA A O 1
ATOM 7441 N N . ILE A 1 985 ? 35.031 26.438 -1.612 1 89.25 985 ILE A N 1
ATOM 7442 C CA . ILE A 1 985 ? 36.312 26.188 -2.281 1 89.25 985 ILE A CA 1
ATOM 7443 C C . ILE A 1 985 ? 36.75 24.75 -2.025 1 89.25 985 ILE A C 1
ATOM 7445 O O . ILE A 1 985 ? 37.781 24.328 -2.529 1 89.25 985 ILE A O 1
ATOM 7449 N N . ALA A 1 986 ? 36.062 24.141 -1.175 1 83.81 986 ALA A N 1
ATOM 7450 C CA . ALA A 1 986 ? 36.469 22.797 -0.776 1 83.81 986 ALA A CA 1
ATOM 7451 C C . ALA A 1 986 ? 36.406 21.828 -1.961 1 83.81 986 ALA A C 1
ATOM 7453 O O . ALA A 1 986 ? 35.531 21.938 -2.809 1 83.81 986 ALA A O 1
ATOM 7454 N N . GLN A 1 987 ? 37.562 21.109 -2.004 1 79 987 GLN A N 1
ATOM 7455 C CA . GLN A 1 987 ? 37.656 20.062 -3.018 1 79 987 GLN A CA 1
ATOM 7456 C C . GLN A 1 987 ? 37.719 18.688 -2.377 1 79 987 GLN A C 1
ATOM 7458 O O . GLN A 1 987 ? 38.281 18.531 -1.289 1 79 987 GLN A O 1
ATOM 7463 N N . GLY A 1 988 ? 36.75 17.922 -2.395 1 79.19 988 GLY A N 1
ATOM 7464 C CA . GLY A 1 988 ? 36.812 16.578 -1.838 1 79.19 988 GLY A CA 1
ATOM 7465 C C . GLY A 1 988 ? 35.438 15.898 -1.734 1 79.19 988 GLY A C 1
ATOM 7466 O O . GLY A 1 988 ? 34.406 16.531 -1.966 1 79.19 988 GLY A O 1
ATOM 7467 N N . ALA A 1 989 ? 35.688 14.703 -1.269 1 84.94 989 ALA A N 1
ATOM 7468 C CA . ALA A 1 989 ? 34.5 13.852 -1.18 1 84.94 989 ALA A CA 1
ATOM 7469 C C . ALA A 1 989 ? 33.5 14.422 -0.187 1 84.94 989 ALA A C 1
ATOM 7471 O O . ALA A 1 989 ? 33.875 14.891 0.892 1 84.94 989 ALA A O 1
ATOM 7472 N N . GLY A 1 990 ? 32.25 14.516 -0.606 1 83.06 990 GLY A N 1
ATOM 7473 C CA . GLY A 1 990 ? 31.172 14.961 0.286 1 83.06 990 GLY A CA 1
ATOM 7474 C C . GLY A 1 990 ? 30.781 16.406 0.064 1 83.06 990 GLY A C 1
ATOM 7475 O O . GLY A 1 990 ? 29.641 16.797 0.369 1 83.06 990 GLY A O 1
ATOM 7476 N N . ASN A 1 991 ? 31.688 17.156 -0.445 1 86.19 991 ASN A N 1
ATOM 7477 C CA . ASN A 1 991 ? 31.422 18.578 -0.624 1 86.19 991 ASN A CA 1
ATOM 7478 C C . ASN A 1 991 ? 30.734 18.859 -1.958 1 86.19 991 ASN A C 1
ATOM 7480 O O . ASN A 1 991 ? 30.188 19.938 -2.172 1 86.19 991 ASN A O 1
ATOM 7484 N N . GLU A 1 992 ? 30.688 17.891 -2.736 1 86.19 992 GLU A N 1
ATOM 7485 C CA . GLU A 1 992 ? 30.234 18.094 -4.109 1 86.19 992 GLU A CA 1
ATOM 7486 C C . GLU A 1 992 ? 28.797 18.578 -4.152 1 86.19 992 GLU A C 1
ATOM 7488 O O . GLU A 1 992 ? 28.438 19.453 -4.953 1 86.19 992 GLU A O 1
ATOM 7493 N N . VAL A 1 993 ? 28.047 18 -3.324 1 84.19 993 VAL A N 1
ATOM 7494 C CA . VAL A 1 993 ? 26.609 18.297 -3.365 1 84.19 993 VAL A CA 1
ATOM 7495 C C . VAL A 1 993 ? 26.359 19.672 -2.752 1 84.19 993 VAL A C 1
ATOM 7497 O O . VAL A 1 993 ? 25.453 20.391 -3.184 1 84.19 993 VAL A O 1
ATOM 7500 N N . LEU A 1 994 ? 27.188 20.094 -1.883 1 89.12 994 LEU A N 1
ATOM 7501 C CA . LEU A 1 994 ? 26.906 21.297 -1.109 1 89.12 994 LEU A CA 1
ATOM 7502 C C . LEU A 1 994 ? 27.688 22.5 -1.664 1 89.12 994 LEU A C 1
ATOM 7504 O O . LEU A 1 994 ? 27.344 23.641 -1.378 1 89.12 994 LEU A O 1
ATOM 7508 N N . GLN A 1 995 ? 28.672 22.234 -2.414 1 91.25 995 GLN A N 1
ATOM 7509 C CA . GLN A 1 995 ? 29.531 23.281 -2.939 1 91.25 995 GLN A CA 1
ATOM 7510 C C . GLN A 1 995 ? 28.734 24.281 -3.783 1 91.25 995 GLN A C 1
ATOM 7512 O O . GLN A 1 995 ? 28.859 25.484 -3.607 1 91.25 995 GLN A O 1
ATOM 7517 N N . PRO A 1 996 ? 27.906 23.781 -4.648 1 91.12 996 PRO A N 1
ATOM 7518 C CA . PRO A 1 996 ? 27.125 24.719 -5.438 1 91.12 996 PRO A CA 1
ATOM 7519 C C . PRO A 1 996 ? 26.234 25.625 -4.578 1 91.12 996 PRO A C 1
ATOM 7521 O O . PRO A 1 996 ? 26.031 26.797 -4.906 1 91.12 996 PRO A O 1
ATOM 7524 N N . LEU A 1 997 ? 25.734 25.031 -3.631 1 91.94 997 LEU A N 1
ATOM 7525 C CA . LEU A 1 997 ? 24.922 25.797 -2.695 1 91.94 997 LEU A CA 1
ATOM 7526 C C . LEU A 1 997 ? 25.75 26.906 -2.053 1 91.94 997 LEU A C 1
ATOM 7528 O O . LEU A 1 997 ? 25.328 28.062 -2.01 1 91.94 997 LEU A O 1
ATOM 7532 N N . ALA A 1 998 ? 26.938 26.625 -1.591 1 92.19 998 ALA A N 1
ATOM 7533 C CA . ALA A 1 998 ? 27.828 27.562 -0.926 1 92.19 998 ALA A CA 1
ATOM 7534 C C . ALA A 1 998 ? 28.281 28.656 -1.887 1 92.19 998 ALA A C 1
ATOM 7536 O O . ALA A 1 998 ? 28.406 29.828 -1.494 1 92.19 998 ALA A O 1
ATOM 7537 N N . ILE A 1 999 ? 28.438 28.375 -3.094 1 93.31 999 ILE A N 1
ATOM 7538 C CA . ILE A 1 999 ? 28.891 29.312 -4.109 1 93.31 999 ILE A CA 1
ATOM 7539 C C . ILE A 1 999 ? 27.812 30.375 -4.336 1 93.31 999 ILE A C 1
ATOM 7541 O O . ILE A 1 999 ? 28.109 31.578 -4.387 1 93.31 999 ILE A O 1
ATOM 7545 N N . VAL A 1 1000 ? 26.656 29.891 -4.438 1 93.44 1000 VAL A N 1
ATOM 7546 C CA . VAL A 1 1000 ? 25.531 30.797 -4.68 1 93.44 1000 VAL A CA 1
ATOM 7547 C C . VAL A 1 1000 ? 25.359 31.734 -3.486 1 93.44 1000 VAL A C 1
ATOM 7549 O O . VAL A 1 1000 ? 25.172 32.938 -3.656 1 93.44 1000 VAL A O 1
ATOM 7552 N N . VAL A 1 1001 ? 25.453 31.203 -2.342 1 91.62 1001 VAL A N 1
ATOM 7553 C CA . VAL A 1 1001 ? 25.266 32 -1.139 1 91.62 1001 VAL A CA 1
ATOM 7554 C C . VAL A 1 1001 ? 26.406 33.031 -1.001 1 91.62 1001 VAL A C 1
ATOM 7556 O O . VAL A 1 1001 ? 26.172 34.188 -0.688 1 91.62 1001 VAL A O 1
ATOM 7559 N N . LEU A 1 1002 ? 27.594 32.594 -1.217 1 91.88 1002 LEU A N 1
ATOM 7560 C CA . LEU A 1 1002 ? 28.766 33.469 -1.132 1 91.88 1002 LEU A CA 1
ATOM 7561 C C . LEU A 1 1002 ? 28.656 34.625 -2.125 1 91.88 1002 LEU A C 1
ATOM 7563 O O . LEU A 1 1002 ? 28.766 35.781 -1.743 1 91.88 1002 LEU A O 1
ATOM 7567 N N . GLY A 1 1003 ? 28.438 34.344 -3.352 1 90.31 1003 GLY A N 1
ATOM 7568 C CA . GLY A 1 1003 ? 28.312 35.375 -4.371 1 90.31 1003 GLY A CA 1
ATOM 7569 C C . GLY A 1 1003 ? 27.094 36.25 -4.195 1 90.31 1003 GLY A C 1
ATOM 7570 O O . GLY A 1 1003 ? 27.156 37.469 -4.383 1 90.31 1003 GLY A O 1
ATOM 7571 N N . GLY A 1 1004 ? 26.031 35.688 -3.889 1 91 1004 GLY A N 1
ATOM 7572 C CA . GLY A 1 1004 ? 24.781 36.406 -3.707 1 91 1004 GLY A CA 1
ATOM 7573 C C . GLY A 1 1004 ? 24.812 37.406 -2.549 1 91 1004 GLY A C 1
ATOM 7574 O O . GLY A 1 1004 ? 24.312 38.5 -2.658 1 91 1004 GLY A O 1
ATOM 7575 N N . LEU A 1 1005 ? 25.438 36.969 -1.458 1 89.31 1005 LEU A N 1
ATOM 7576 C CA . LEU A 1 1005 ? 25.469 37.844 -0.283 1 89.31 1005 LEU A CA 1
ATOM 7577 C C . LEU A 1 1005 ? 26.391 39.031 -0.519 1 89.31 1005 LEU A C 1
ATOM 7579 O O . LEU A 1 1005 ? 26.156 40.125 0.033 1 89.31 1005 LEU A O 1
ATOM 7583 N N . PHE A 1 1006 ? 27.297 38.906 -1.33 1 86.31 1006 PHE A N 1
ATOM 7584 C CA . PHE A 1 1006 ? 28.172 40.031 -1.666 1 86.31 1006 PHE A CA 1
ATOM 7585 C C . PHE A 1 1006 ? 27.406 41.094 -2.418 1 86.31 1006 PHE A C 1
ATOM 7587 O O . PHE A 1 1006 ? 27.484 42.281 -2.074 1 86.31 1006 PHE A O 1
ATOM 7594 N N . THR A 1 1007 ? 26.703 40.688 -3.338 1 84.62 1007 THR A N 1
ATOM 7595 C CA . THR A 1 1007 ? 25.953 41.656 -4.133 1 84.62 1007 THR A CA 1
ATOM 7596 C C . THR A 1 1007 ? 24.734 42.156 -3.361 1 84.62 1007 THR A C 1
ATOM 7598 O O . THR A 1 1007 ? 24.391 43.344 -3.422 1 84.62 1007 THR A O 1
ATOM 7601 N N . SER A 1 1008 ? 24.109 41.219 -2.666 1 87.25 1008 SER A N 1
ATOM 7602 C CA . SER A 1 1008 ? 22.922 41.594 -1.914 1 87.25 1008 SER A CA 1
ATOM 7603 C C . SER A 1 1008 ? 23.25 42.625 -0.851 1 87.25 1008 SER A C 1
ATOM 7605 O O . SER A 1 1008 ? 22.484 43.594 -0.65 1 87.25 1008 SER A O 1
ATOM 7607 N N . THR A 1 1009 ? 24.391 42.5 -0.217 1 86.94 1009 THR A N 1
ATOM 7608 C CA . THR A 1 1009 ? 24.797 43.469 0.809 1 86.94 1009 THR A CA 1
ATOM 7609 C C . THR A 1 1009 ? 25.125 44.812 0.19 1 86.94 1009 THR A C 1
ATOM 7611 O O . THR A 1 1009 ? 24.688 45.844 0.706 1 86.94 1009 THR A O 1
ATOM 7614 N N . ALA A 1 1010 ? 25.766 44.781 -0.855 1 82.94 1010 ALA A N 1
ATOM 7615 C CA . ALA A 1 1010 ? 26.094 46.031 -1.553 1 82.94 1010 ALA A CA 1
ATOM 7616 C C . ALA A 1 1010 ? 24.828 46.75 -2.021 1 82.94 1010 ALA A C 1
ATOM 7618 O O . ALA A 1 1010 ? 24.703 47.969 -1.851 1 82.94 1010 ALA A O 1
ATOM 7619 N N . LEU A 1 1011 ? 24.031 46.031 -2.508 1 80 1011 LEU A N 1
ATOM 7620 C CA . LEU A 1 1011 ? 22.828 46.594 -3.068 1 80 1011 LEU A CA 1
ATOM 7621 C C . LEU A 1 1011 ? 21.891 47.094 -1.961 1 80 1011 LEU A C 1
ATOM 7623 O O . LEU A 1 1011 ? 21.234 48.125 -2.102 1 80 1011 LEU A O 1
ATOM 7627 N N . THR A 1 1012 ? 21.859 46.344 -0.855 1 83 1012 THR A N 1
ATOM 7628 C CA . THR A 1 1012 ? 21.062 46.781 0.288 1 83 1012 THR A CA 1
ATOM 7629 C C . THR A 1 1012 ? 21.547 48.125 0.821 1 83 1012 THR A C 1
ATOM 7631 O O . THR A 1 1012 ? 20.75 49.031 1.113 1 83 1012 THR A O 1
ATOM 7634 N N . LEU A 1 1013 ? 22.844 48.344 0.859 1 88.12 1013 LEU A N 1
ATOM 7635 C CA . LEU A 1 1013 ? 23.453 49.531 1.456 1 88.12 1013 LEU A CA 1
ATOM 7636 C C . LEU A 1 1013 ? 23.391 50.688 0.488 1 88.12 1013 LEU A C 1
ATOM 7638 O O . LEU A 1 1013 ? 23.453 51.844 0.908 1 88.12 1013 LEU A O 1
ATOM 7642 N N . LEU A 1 1014 ? 23.203 50.406 -0.801 1 90.5 1014 LEU A N 1
ATOM 7643 C CA . LEU A 1 1014 ? 23.234 51.5 -1.767 1 90.5 1014 LEU A CA 1
ATOM 7644 C C . LEU A 1 1014 ? 21.859 51.719 -2.379 1 90.5 1014 LEU A C 1
ATOM 7646 O O . LEU A 1 1014 ? 21.422 52.875 -2.566 1 90.5 1014 LEU A O 1
ATOM 7650 N N . VAL A 1 1015 ? 21.156 50.688 -2.707 1 89.62 1015 VAL A N 1
ATOM 7651 C CA . VAL A 1 1015 ? 19.906 50.781 -3.467 1 89.62 1015 VAL A CA 1
ATOM 7652 C C . VAL A 1 1015 ? 18.766 51.219 -2.553 1 89.62 1015 VAL A C 1
ATOM 7654 O O . VAL A 1 1015 ? 17.922 52.031 -2.955 1 89.62 1015 VAL A O 1
ATOM 7657 N N . ILE A 1 1016 ? 18.734 50.719 -1.305 1 88.12 1016 ILE A N 1
ATOM 7658 C CA . ILE A 1 1016 ? 17.641 51.031 -0.404 1 88.12 1016 ILE A CA 1
ATOM 7659 C C . ILE A 1 1016 ? 17.672 52.531 -0.087 1 88.12 1016 ILE A C 1
ATOM 7661 O O . ILE A 1 1016 ? 16.641 53.219 -0.167 1 88.12 1016 ILE A O 1
ATOM 7665 N N . PRO A 1 1017 ? 18.844 53.062 0.27 1 90.06 1017 PRO A N 1
ATOM 7666 C CA . PRO A 1 1017 ? 18.891 54.5 0.492 1 90.06 1017 PRO A CA 1
ATOM 7667 C C . PRO A 1 1017 ? 18.531 55.312 -0.754 1 90.06 1017 PRO A C 1
ATOM 7669 O O . PRO A 1 1017 ? 17.859 56.344 -0.652 1 90.06 1017 PRO A O 1
ATOM 7672 N N . ALA A 1 1018 ? 18.938 54.844 -1.874 1 91.06 1018 ALA A N 1
ATOM 7673 C CA . ALA A 1 1018 ? 18.594 55.531 -3.123 1 91.06 1018 ALA A CA 1
ATOM 7674 C C . ALA A 1 1018 ? 17.078 55.5 -3.352 1 91.06 1018 ALA A C 1
ATOM 7676 O O . ALA A 1 1018 ? 16.5 56.469 -3.83 1 91.06 1018 ALA A O 1
ATOM 7677 N N . LEU A 1 1019 ? 16.484 54.438 -3.027 1 89.12 1019 LEU A N 1
ATOM 7678 C CA . LEU A 1 1019 ? 15.039 54.281 -3.184 1 89.12 1019 LEU A CA 1
ATOM 7679 C C . LEU A 1 1019 ? 14.289 55.219 -2.24 1 89.12 1019 LEU A C 1
ATOM 7681 O O . LEU A 1 1019 ? 13.297 55.844 -2.629 1 89.12 1019 LEU A O 1
ATOM 7685 N N . TYR A 1 1020 ? 14.789 55.312 -1.007 1 87.06 1020 TYR A N 1
ATOM 7686 C CA . TYR A 1 1020 ? 14.148 56.188 -0.019 1 87.06 1020 TYR A CA 1
ATOM 7687 C C . TYR A 1 1020 ? 14.367 57.656 -0.352 1 87.06 1020 TYR A C 1
ATOM 7689 O O . TYR A 1 1020 ? 13.531 58.5 -0.035 1 87.06 1020 TYR A O 1
ATOM 7697 N N . THR A 1 1021 ? 15.492 57.906 -0.931 1 87.06 1021 THR A N 1
ATOM 7698 C CA . THR A 1 1021 ? 15.75 59.312 -1.336 1 87.06 1021 THR A CA 1
ATOM 7699 C C . THR A 1 1021 ? 14.828 59.719 -2.482 1 87.06 1021 THR A C 1
ATOM 7701 O O . THR A 1 1021 ? 14.312 60.812 -2.5 1 87.06 1021 THR A O 1
ATOM 7704 N N . GLN A 1 1022 ? 14.68 58.844 -3.359 1 86.06 1022 GLN A N 1
ATOM 7705 C CA . GLN A 1 1022 ? 13.883 59.156 -4.543 1 86.06 1022 GLN A CA 1
ATOM 7706 C C . GLN A 1 1022 ? 12.391 59.062 -4.234 1 86.06 1022 GLN A C 1
ATOM 7708 O O . GLN A 1 1022 ? 11.602 59.875 -4.742 1 86.06 1022 GLN A O 1
ATOM 7713 N N . PHE A 1 1023 ? 11.984 58.125 -3.35 1 81.88 1023 PHE A N 1
ATOM 7714 C CA . PHE A 1 1023 ? 10.562 57.906 -3.141 1 81.88 1023 PHE A CA 1
ATOM 7715 C C . PHE A 1 1023 ? 10.195 58.062 -1.673 1 81.88 1023 PHE A C 1
ATOM 7717 O O . PHE A 1 1023 ? 9.188 57.531 -1.21 1 81.88 1023 PHE A O 1
ATOM 7724 N N . GLY A 1 1024 ? 10.945 58.688 -0.891 1 74.69 1024 GLY A N 1
ATOM 7725 C CA . GLY A 1 1024 ? 10.82 58.875 0.548 1 74.69 1024 GLY A CA 1
ATOM 7726 C C . GLY A 1 1024 ? 9.438 59.312 0.979 1 74.69 1024 GLY A C 1
ATOM 7727 O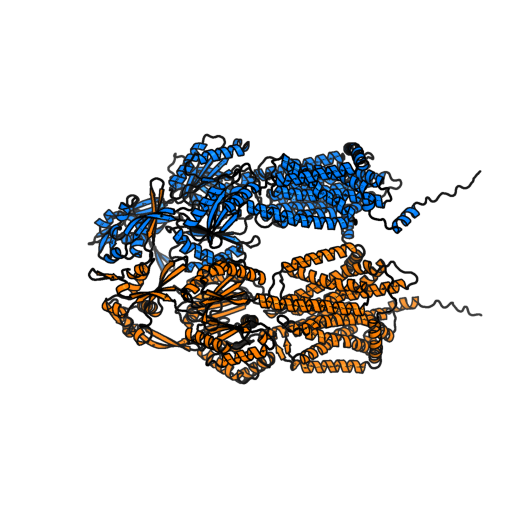 O . GLY A 1 1024 ? 8.906 58.812 1.976 1 74.69 1024 GLY A O 1
ATOM 7728 N N . LYS A 1 1025 ? 8.844 60.219 0.241 1 66.75 1025 LYS A N 1
ATOM 7729 C CA . LYS A 1 1025 ? 7.539 60.781 0.614 1 66.75 1025 LYS A CA 1
ATOM 7730 C C . LYS A 1 1025 ? 6.473 59.688 0.629 1 66.75 1025 LYS A C 1
ATOM 7732 O O . LYS A 1 1025 ? 5.531 59.75 1.422 1 66.75 1025 LYS A O 1
ATOM 7737 N N . TRP A 1 1026 ? 6.77 58.688 -0.187 1 70.12 1026 TRP A N 1
ATOM 7738 C CA . TRP A 1 1026 ? 5.785 57.625 -0.305 1 70.12 1026 TRP A CA 1
ATOM 7739 C C . TRP A 1 1026 ? 6.129 56.469 0.63 1 70.12 1026 TRP A C 1
ATOM 7741 O O . TRP A 1 1026 ? 5.238 55.75 1.068 1 70.12 1026 TRP A O 1
ATOM 7751 N N . LEU A 1 1027 ? 7.391 56.312 1.052 1 70.56 1027 LEU A N 1
ATOM 7752 C CA . LEU A 1 1027 ? 7.887 55.125 1.738 1 70.56 1027 LEU A CA 1
ATOM 7753 C C . LEU A 1 1027 ? 7.75 55.281 3.25 1 70.56 1027 LEU A C 1
ATOM 7755 O O . LEU A 1 1027 ? 7.664 54.281 3.971 1 70.56 1027 LEU A O 1
ATOM 7759 N N . ILE A 1 1028 ? 7.738 56.531 3.789 1 64.38 1028 ILE A N 1
ATOM 7760 C CA . ILE A 1 1028 ? 7.691 56.781 5.227 1 64.38 1028 ILE A CA 1
ATOM 7761 C C . ILE A 1 1028 ? 6.242 56.75 5.707 1 64.38 1028 ILE A C 1
ATOM 7763 O O . ILE A 1 1028 ? 5.371 57.375 5.086 1 64.38 1028 ILE A O 1
ATOM 7767 N N . PRO A 1 1029 ? 6.027 55.906 6.723 1 63.5 1029 PRO A N 1
ATOM 7768 C CA . PRO A 1 1029 ? 4.656 55.844 7.23 1 63.5 1029 PRO A CA 1
ATOM 7769 C C . PRO A 1 1029 ? 4.113 57.188 7.711 1 63.5 1029 PRO A C 1
ATOM 7771 O O . PRO A 1 1029 ? 4.871 58 8.227 1 63.5 1029 PRO A O 1
ATOM 7774 N N . ARG A 1 1030 ? 2.943 57.75 7.355 1 54.09 1030 ARG A N 1
ATOM 7775 C CA . ARG A 1 1030 ? 2.262 59 7.773 1 54.09 1030 ARG A CA 1
ATOM 7776 C C . ARG A 1 1030 ? 2.053 59 9.281 1 54.09 1030 ARG A C 1
ATOM 7778 O O . ARG A 1 1030 ? 1.556 58.031 9.859 1 54.09 1030 ARG A O 1
ATOM 7785 N N . LEU A 1 1031 ? 2.977 59.688 10.039 1 45.75 1031 LEU A N 1
ATOM 7786 C CA . LEU A 1 1031 ? 2.736 59.906 11.461 1 45.75 1031 LEU A CA 1
ATOM 7787 C C . LEU A 1 1031 ? 1.304 60.344 11.711 1 45.75 1031 LEU A C 1
ATOM 7789 O O . LEU A 1 1031 ? 0.773 61.188 10.961 1 45.75 1031 LEU A O 1
ATOM 7793 N N . SER A 1 1032 ? 0.557 59.688 12.305 1 41.94 1032 SER A N 1
ATOM 7794 C CA . SER A 1 1032 ? -0.72 60.281 12.711 1 41.94 1032 SER A CA 1
ATOM 7795 C C . SER A 1 1032 ? -0.53 61.656 13.328 1 41.94 1032 SER A C 1
ATOM 7797 O O . SER A 1 1032 ? 0.474 61.906 14 1 41.94 1032 SER A O 1
ATOM 7799 N N . PRO A 1 1033 ? -1.115 62.75 12.953 1 38.16 1033 PRO A N 1
ATOM 7800 C CA . PRO A 1 1033 ? -1.015 64.125 13.523 1 38.16 1033 PRO A CA 1
ATOM 7801 C C . PRO A 1 1033 ? -0.925 64.125 15.047 1 38.16 1033 PRO A C 1
ATOM 7803 O O . PRO A 1 1033 ? -0.299 65 15.641 1 38.16 1033 PRO A O 1
ATOM 7806 N N . ASN A 1 1034 ? -1.679 63.25 15.781 1 39.91 1034 ASN A N 1
ATOM 7807 C CA . ASN A 1 1034 ? -1.782 63.375 17.234 1 39.91 1034 ASN A CA 1
ATOM 7808 C C . ASN A 1 1034 ? -0.485 62.969 17.922 1 39.91 1034 ASN A C 1
ATOM 7810 O O . ASN A 1 1034 ? -0.254 63.312 19.078 1 39.91 1034 ASN A O 1
ATOM 7814 N N . GLN A 1 1035 ? 0.321 62.156 17.422 1 40.66 1035 GLN A N 1
ATOM 7815 C CA . GLN A 1 1035 ? 1.541 61.781 18.125 1 40.66 1035 GLN A CA 1
ATOM 7816 C C . GLN A 1 1035 ? 2.627 62.844 17.953 1 40.66 1035 GLN A C 1
ATOM 7818 O O . GLN A 1 1035 ? 3.57 62.906 18.75 1 40.66 1035 GLN A O 1
ATOM 7823 N N . TRP A 1 1036 ? 2.615 63.719 17.047 1 35.28 1036 TRP A N 1
ATOM 7824 C CA . TRP A 1 1036 ? 3.502 64.875 16.938 1 35.28 1036 TRP A CA 1
ATOM 7825 C C . TRP A 1 1036 ? 3.268 65.875 18.078 1 35.28 1036 TRP A C 1
ATOM 7827 O O . TRP A 1 1036 ? 4.219 66.375 18.641 1 35.28 1036 TRP A O 1
ATOM 7837 N N . GLU A 1 1037 ? 1.996 66.25 18.406 1 37.53 1037 GLU A N 1
ATOM 7838 C CA . GLU A 1 1037 ? 1.697 67.25 19.422 1 37.53 1037 GLU A CA 1
ATOM 7839 C C . GLU A 1 1037 ? 2.197 66.812 20.797 1 37.53 1037 GLU A C 1
ATOM 7841 O O . GLU A 1 1037 ? 2.66 67.625 21.578 1 37.53 1037 GLU A O 1
ATOM 7846 N N . GLU A 1 1038 ? 2.141 65.562 21.109 1 39.53 1038 GLU A N 1
ATOM 7847 C CA . GLU A 1 1038 ? 2.543 65.188 22.453 1 39.53 1038 GLU A CA 1
ATOM 7848 C C . GLU A 1 1038 ? 4.062 65.188 22.609 1 39.53 1038 GLU A C 1
ATOM 7850 O O . GLU A 1 1038 ? 4.578 65.562 23.672 1 39.53 1038 GLU A O 1
ATOM 7855 N N . THR A 1 1039 ? 4.781 64.938 21.578 1 35.94 1039 THR A N 1
ATOM 7856 C CA . THR A 1 1039 ? 6.23 64.938 21.734 1 35.94 1039 THR A CA 1
ATOM 7857 C C . THR A 1 1039 ? 6.738 66.375 21.703 1 35.94 1039 THR A C 1
ATOM 7859 O O . THR A 1 1039 ? 7.754 66.688 22.328 1 35.94 1039 THR A O 1
ATOM 7862 N N . PHE A 1 1040 ? 6.168 67.312 20.922 1 35.03 1040 PHE A N 1
ATOM 7863 C CA . PHE A 1 1040 ? 6.625 68.688 20.875 1 35.03 1040 PHE A CA 1
ATOM 7864 C C . PHE A 1 1040 ? 6.246 69.438 22.156 1 35.03 1040 PHE A C 1
ATOM 7866 O O . PHE A 1 1040 ? 6.797 70.5 22.469 1 35.03 1040 PHE A O 1
ATOM 7873 N N . ARG A 1 1041 ? 5.027 69.125 22.781 1 39.47 1041 ARG A N 1
ATOM 7874 C CA . ARG A 1 1041 ? 4.688 69.875 24 1 39.47 1041 ARG A CA 1
ATOM 7875 C C . ARG A 1 1041 ? 5.711 69.625 25.094 1 39.47 1041 ARG A C 1
ATOM 7877 O O . ARG A 1 1041 ? 5.855 70.375 26.031 1 39.47 1041 ARG A O 1
ATOM 7884 N N . LYS A 1 1042 ? 6.23 68.438 25.109 1 42.19 1042 LYS A N 1
ATOM 7885 C CA . LYS A 1 1042 ? 7.059 68.125 26.281 1 42.19 1042 LYS A CA 1
ATOM 7886 C C . LYS A 1 1042 ? 8.391 68.875 26.188 1 42.19 1042 LYS A C 1
ATOM 7888 O O . LYS A 1 1042 ? 9.109 69 27.188 1 42.19 1042 LYS A O 1
ATOM 7893 N N . HIS A 1 1043 ? 8.938 69.188 24.969 1 34 1043 HIS A N 1
ATOM 7894 C CA . HIS A 1 1043 ? 10.242 69.812 24.984 1 34 1043 HIS A CA 1
ATOM 7895 C C . HIS A 1 1043 ? 10.109 71.312 25.062 1 34 1043 HIS A C 1
ATOM 7897 O O . HIS A 1 1043 ? 11 72.062 24.609 1 34 1043 HIS A O 1
ATOM 7903 N N . GLU A 1 1044 ? 8.922 71.938 25.266 1 31.44 1044 GLU A N 1
ATOM 7904 C CA . GLU A 1 1044 ? 9 73.375 25.484 1 31.44 1044 GLU A CA 1
ATOM 7905 C C . GLU A 1 1044 ? 9.883 73.688 26.688 1 31.44 1044 GLU A C 1
ATOM 7907 O O . GLU A 1 1044 ? 9.656 73.188 27.797 1 31.44 1044 GLU A O 1
ATOM 7912 N N . PRO A 1 1045 ? 11.141 74 26.438 1 31.11 1045 PRO A N 1
ATOM 7913 C CA . PRO A 1 1045 ? 12.055 74.438 27.5 1 31.11 1045 PRO A CA 1
ATOM 7914 C C . PRO A 1 1045 ? 11.422 75.438 28.469 1 31.11 1045 PRO A C 1
ATOM 7916 O O . PRO A 1 1045 ? 10.648 76.312 28.047 1 31.11 1045 PRO A O 1
ATOM 7919 N N . SER A 1 1046 ? 11.047 75 29.656 1 32.16 1046 SER A N 1
ATOM 7920 C CA . SER A 1 1046 ? 10.68 75.938 30.734 1 32.16 1046 SER A CA 1
ATOM 7921 C C . SER A 1 1046 ? 11.68 77.062 30.875 1 32.16 1046 SER A C 1
ATOM 7923 O O . SER A 1 1046 ? 12.859 76.875 31.125 1 32.16 1046 SER A O 1
ATOM 7925 N N . THR A 1 1047 ? 11.672 78.188 30.047 1 30.89 1047 THR A N 1
ATOM 7926 C CA . THR A 1 1047 ? 12.461 79.438 30.125 1 30.89 1047 THR A CA 1
ATOM 7927 C C . THR A 1 1047 ? 12.445 79.938 31.547 1 30.89 1047 THR A C 1
ATOM 7929 O O . THR A 1 1047 ? 11.383 80.188 32.125 1 30.89 1047 THR A O 1
ATOM 7932 N N . PRO A 1 1048 ? 13.586 79.75 32.344 1 32.47 1048 PRO A N 1
ATOM 7933 C CA . PRO A 1 1048 ? 13.711 80.312 33.656 1 32.47 1048 PRO A CA 1
ATOM 7934 C C . PRO A 1 1048 ? 13.43 81.812 33.688 1 32.47 1048 PRO A C 1
ATOM 7936 O O . PRO A 1 1048 ? 13.633 82.5 32.656 1 32.47 1048 PRO A O 1
ATOM 7939 N N . ALA A 1 1049 ? 12.523 82.312 34.5 1 37.69 1049 ALA A N 1
ATOM 7940 C CA . ALA A 1 1049 ? 12.141 83.688 34.812 1 37.69 1049 ALA A CA 1
ATOM 7941 C C . ALA A 1 1049 ? 13.359 84.5 35.25 1 37.69 1049 ALA A C 1
ATOM 7943 O O . ALA A 1 1049 ? 13.992 84.25 36.25 1 37.69 1049 ALA A O 1
ATOM 7944 N N . ILE A 1 1050 ? 14.312 85.062 34.312 1 29.62 1050 ILE A N 1
ATOM 7945 C CA . ILE A 1 1050 ? 15.344 86.062 34.594 1 29.62 1050 ILE A CA 1
ATOM 7946 C C . ILE A 1 1050 ? 14.734 87.312 35.312 1 29.62 1050 ILE A C 1
ATOM 7948 O O . ILE A 1 1050 ? 13.828 87.938 34.781 1 29.62 1050 ILE A O 1
ATOM 7952 N N . GLN A 1 1051 ? 14.773 87.312 36.656 1 30.06 1051 GLN A N 1
ATOM 7953 C CA . GLN A 1 1051 ? 14.648 88.5 37.469 1 30.06 1051 GLN A CA 1
ATOM 7954 C C . GLN A 1 1051 ? 15.656 89.562 37.031 1 30.06 1051 GLN A C 1
ATOM 7956 O O . GLN A 1 1051 ? 16.844 89.312 36.844 1 30.06 1051 GLN A O 1
ATOM 7961 N N . SER A 1 1052 ? 15.18 90.625 36.344 1 23.7 1052 SER A N 1
ATOM 7962 C CA . SER A 1 1052 ? 15.805 91.938 36.062 1 23.7 1052 SER A CA 1
ATOM 7963 C C . SER A 1 1052 ? 16.438 92.5 37.312 1 23.7 1052 SER A C 1
ATOM 7965 O O . SER A 1 1052 ? 15.742 92.875 38.25 1 23.7 1052 SER A O 1
ATOM 7967 N N . LYS A 1 1053 ? 17.5 92 37.875 1 31.19 1053 LYS A N 1
ATOM 7968 C CA . LYS A 1 1053 ? 18.422 92.875 38.531 1 31.19 1053 LYS A CA 1
ATOM 7969 C C . LYS A 1 1053 ? 19.094 93.812 37.531 1 31.19 1053 LYS A C 1
ATOM 7971 O O . LYS A 1 1053 ? 19.672 93.375 36.531 1 31.19 1053 LYS A O 1
ATOM 7976 N N . SER A 1 1054 ? 18.844 95.125 37.406 1 18.89 1054 SER A N 1
ATOM 7977 C CA . SER A 1 1054 ? 20.016 96 37.438 1 18.89 1054 SER A CA 1
ATOM 7978 C C . SER A 1 1054 ? 20.766 95.875 38.75 1 18.89 1054 SER A C 1
ATOM 7980 O O . SER A 1 1054 ? 20.141 95.688 39.812 1 18.89 1054 SER A O 1
ATOM 7982 N N . MET B 1 1 ? -4.758 31.844 36.625 1 49.25 1 MET B N 1
ATOM 7983 C CA . MET B 1 1 ? -3.896 31.656 35.438 1 49.25 1 MET B CA 1
ATOM 7984 C C . MET B 1 1 ? -4.715 31.625 34.156 1 49.25 1 MET B C 1
ATOM 7986 O O . MET B 1 1 ? -4.395 32.312 33.219 1 49.25 1 MET B O 1
ATOM 7990 N N . PHE B 1 2 ? -5.84 30.906 34.25 1 67.06 2 PHE B N 1
ATOM 7991 C CA . PHE B 1 2 ? -6.668 30.812 33.062 1 67.06 2 PHE B CA 1
ATOM 7992 C C . PHE B 1 2 ? -7.297 32.156 32.719 1 67.06 2 PHE B C 1
ATOM 7994 O O . PHE B 1 2 ? -7.312 32.562 31.547 1 67.06 2 PHE B O 1
ATOM 8001 N N . ASN B 1 3 ? -7.703 32.938 33.688 1 73.44 3 ASN B N 1
ATOM 8002 C CA . ASN B 1 3 ? -8.312 34.25 33.469 1 73.44 3 ASN B CA 1
ATOM 8003 C C . ASN B 1 3 ? -7.305 35.25 32.938 1 73.44 3 ASN B C 1
ATOM 8005 O O . ASN B 1 3 ? -7.652 36.062 32.094 1 73.44 3 ASN B O 1
ATOM 8009 N N . THR B 1 4 ? -6.137 35.094 33.406 1 71.56 4 THR B N 1
ATOM 8010 C CA . THR B 1 4 ? -5.098 36 32.969 1 71.56 4 THR B CA 1
ATOM 8011 C C . THR B 1 4 ? -4.762 35.75 31.484 1 71.56 4 THR B C 1
ATOM 8013 O O . THR B 1 4 ? -4.547 36.688 30.734 1 71.56 4 THR B O 1
ATOM 8016 N N . ILE B 1 5 ? -4.801 34.5 31.172 1 76.06 5 ILE B N 1
ATOM 8017 C CA . ILE B 1 5 ? -4.496 34.156 29.781 1 76.06 5 ILE B CA 1
ATOM 8018 C C . ILE B 1 5 ? -5.609 34.656 28.875 1 76.06 5 ILE B C 1
ATOM 8020 O O . ILE B 1 5 ? -5.34 35.156 27.781 1 76.06 5 ILE B O 1
ATOM 8024 N N . LEU B 1 6 ? -6.805 34.562 29.328 1 83.69 6 LEU B N 1
ATOM 8025 C CA . LEU B 1 6 ? -7.949 35 28.531 1 83.69 6 LEU B CA 1
ATOM 8026 C C . LEU B 1 6 ? -7.953 36.5 28.359 1 83.69 6 LEU B C 1
ATOM 8028 O O . LEU B 1 6 ? -8.227 37 27.266 1 83.69 6 LEU B O 1
ATOM 8032 N N . ASN B 1 7 ? -7.641 37.188 29.438 1 86.19 7 ASN B N 1
ATOM 8033 C CA . ASN B 1 7 ? -7.594 38.656 29.375 1 86.19 7 ASN B CA 1
ATOM 8034 C C . ASN B 1 7 ? -6.48 39.156 28.453 1 86.19 7 ASN B C 1
ATOM 8036 O O . ASN B 1 7 ? -6.656 40.125 27.719 1 86.19 7 ASN B O 1
ATOM 8040 N N . GLN B 1 8 ? -5.539 38.344 28.547 1 84.69 8 GLN B N 1
ATOM 8041 C CA . GLN B 1 8 ? -4.406 38.719 27.719 1 84.69 8 GLN B CA 1
ATOM 8042 C C . GLN B 1 8 ? -4.703 38.469 26.234 1 84.69 8 GLN B C 1
ATOM 8044 O O . GLN B 1 8 ? -4.281 39.25 25.375 1 84.69 8 GLN B O 1
ATOM 8049 N N . THR B 1 9 ? -5.359 37.406 25.938 1 88.44 9 THR B N 1
ATOM 8050 C CA . THR B 1 9 ? -5.742 37.125 24.562 1 88.44 9 THR B CA 1
ATOM 8051 C C . THR B 1 9 ? -6.648 38.219 24 1 88.44 9 THR B C 1
ATOM 8053 O O . THR B 1 9 ? -6.48 38.656 22.859 1 88.44 9 THR B O 1
ATOM 8056 N N . LEU B 1 10 ? -7.57 38.688 24.797 1 90.06 10 LEU B N 1
ATOM 8057 C CA . LEU B 1 10 ? -8.484 39.75 24.391 1 90.06 10 LEU B CA 1
ATOM 8058 C C . LEU B 1 10 ? -7.742 41.031 24.156 1 90.06 10 LEU B C 1
ATOM 8060 O O . LEU B 1 10 ? -7.977 41.75 23.172 1 90.06 10 LEU B O 1
ATOM 8064 N N . LYS B 1 11 ? -6.879 41.344 25.078 1 89.19 11 LYS B N 1
ATOM 8065 C CA . LYS B 1 11 ? -6.094 42.562 24.984 1 89.19 11 LYS B CA 1
ATOM 8066 C C . LYS B 1 11 ? -5.234 42.562 23.719 1 89.19 11 LYS B C 1
ATOM 8068 O O . LYS B 1 11 ? -5.168 43.562 23 1 89.19 11 LYS B O 1
ATOM 8073 N N . ASN B 1 12 ? -4.652 41.406 23.484 1 85.88 12 ASN B N 1
ATOM 8074 C CA . ASN B 1 12 ? -3.795 41.25 22.312 1 85.88 12 ASN B CA 1
ATOM 8075 C C . ASN B 1 12 ? -4.598 41.312 21.016 1 85.88 12 ASN B C 1
ATOM 8077 O O . ASN B 1 12 ? -4.117 41.844 20.016 1 85.88 12 ASN B O 1
ATOM 8081 N N . SER B 1 13 ? -5.766 40.812 21.016 1 91.25 13 SER B N 1
ATOM 8082 C CA . SER B 1 13 ? -6.621 40.812 19.828 1 91.25 13 SER B CA 1
ATOM 8083 C C . SER B 1 13 ? -7.02 42.25 19.469 1 91.25 13 SER B C 1
ATOM 8085 O O . SER B 1 13 ? -7.145 42.562 18.281 1 91.25 13 SER B O 1
ATOM 8087 N N . ILE B 1 14 ? -7.156 43.062 20.5 1 90.62 14 ILE B N 1
ATOM 8088 C CA . ILE B 1 14 ? -7.57 44.469 20.266 1 90.62 14 ILE B CA 1
ATOM 8089 C C . ILE B 1 14 ? -6.355 45.312 19.891 1 90.62 14 ILE B C 1
ATOM 8091 O O . ILE B 1 14 ? -6.434 46.156 19 1 90.62 14 ILE B O 1
ATOM 8095 N N . ALA B 1 15 ? -5.281 45.031 20.578 1 85 15 ALA B N 1
ATOM 8096 C CA . ALA B 1 15 ? -4.062 45.781 20.328 1 85 15 ALA B CA 1
ATOM 8097 C C . ALA B 1 15 ? -3.502 45.469 18.938 1 85 15 ALA B C 1
ATOM 8099 O O . ALA B 1 15 ? -3.059 46.375 18.234 1 85 15 ALA B O 1
ATOM 8100 N N . GLN B 1 16 ? -3.496 44.281 18.625 1 87.06 16 GLN B N 1
ATOM 8101 C CA . GLN B 1 16 ? -3.01 43.844 17.312 1 87.06 16 GLN B CA 1
ATOM 8102 C C . GLN B 1 16 ? -4.168 43.438 16.406 1 87.06 16 GLN B C 1
ATOM 8104 O O . GLN B 1 16 ? -4.168 42.344 15.828 1 87.06 16 GLN B O 1
ATOM 8109 N N . ARG B 1 17 ? -5.035 44.312 16.234 1 89.56 17 ARG B N 1
ATOM 8110 C CA . ARG B 1 17 ? -6.293 44.031 15.555 1 89.56 17 ARG B CA 1
ATOM 8111 C C . ARG B 1 17 ? -6.055 43.719 14.078 1 89.56 17 ARG B C 1
ATOM 8113 O O . ARG B 1 17 ? -6.695 42.844 13.508 1 89.56 17 ARG B O 1
ATOM 8120 N N . TRP B 1 18 ? -5.109 44.25 13.484 1 84.25 18 TRP B N 1
ATOM 8121 C CA . TRP B 1 18 ? -4.879 44.062 12.062 1 84.25 18 TRP B CA 1
ATOM 8122 C C . TRP B 1 18 ? -4.184 42.719 11.812 1 84.25 18 TRP B C 1
ATOM 8124 O O . TRP B 1 18 ? -4.426 42.062 10.789 1 84.25 18 TRP B O 1
ATOM 8134 N N . LEU B 1 19 ? -3.359 42.312 12.758 1 82 19 LEU B N 1
ATOM 8135 C CA . LEU B 1 19 ? -2.725 41 12.656 1 82 19 LEU B CA 1
ATOM 8136 C C . LEU B 1 19 ? -3.766 39.875 12.734 1 82 19 LEU B C 1
ATOM 8138 O O . LEU B 1 19 ? -3.666 38.875 12.023 1 82 19 LEU B O 1
ATOM 8142 N N . ILE B 1 20 ? -4.648 40.094 13.562 1 89.5 20 ILE B N 1
ATOM 8143 C CA . ILE B 1 20 ? -5.695 39.094 13.742 1 89.5 20 ILE B CA 1
ATOM 8144 C C . ILE B 1 20 ? -6.551 39 12.477 1 89.5 20 ILE B C 1
ATOM 8146 O O . ILE B 1 20 ? -6.898 37.906 12.031 1 89.5 20 ILE B O 1
ATOM 8150 N N . VAL B 1 21 ? -6.824 40.094 11.906 1 90 21 VAL B N 1
ATOM 8151 C CA . VAL B 1 21 ? -7.664 40.125 10.711 1 90 21 VAL B CA 1
ATOM 8152 C C . VAL B 1 21 ? -6.914 39.5 9.531 1 90 21 VAL B C 1
ATOM 8154 O O . VAL B 1 21 ? -7.484 38.75 8.766 1 90 21 VAL B O 1
ATOM 8157 N N . ILE B 1 22 ? -5.668 39.812 9.406 1 84.06 22 ILE B N 1
ATOM 8158 C CA . ILE B 1 22 ? -4.863 39.219 8.336 1 84.06 22 ILE B CA 1
ATOM 8159 C C . ILE B 1 22 ? -4.715 37.719 8.555 1 84.06 22 ILE B C 1
ATOM 8161 O O . ILE B 1 22 ? -4.77 36.938 7.605 1 84.06 22 ILE B O 1
ATOM 8165 N N . GLY B 1 23 ? -4.379 37.375 9.773 1 86.19 23 GLY B N 1
ATOM 8166 C CA . GLY B 1 23 ? -4.332 35.938 10.094 1 86.19 23 GLY B CA 1
ATOM 8167 C C . GLY B 1 23 ? -5.605 35.219 9.734 1 86.19 23 GLY B C 1
ATOM 8168 O O . GLY B 1 23 ? -5.555 34.094 9.227 1 86.19 23 GLY B O 1
ATOM 8169 N N . ALA B 1 24 ? -6.719 35.844 10.023 1 92.06 24 ALA B N 1
ATOM 8170 C CA . ALA B 1 24 ? -8.016 35.25 9.688 1 92.06 24 ALA B CA 1
ATOM 8171 C C . ALA B 1 24 ? -8.172 35.062 8.18 1 92.06 24 ALA B C 1
ATOM 8173 O O . ALA B 1 24 ? -8.719 34.062 7.719 1 92.06 24 ALA B O 1
ATOM 8174 N N . ILE B 1 25 ? -7.66 35.969 7.473 1 88.75 25 ILE B N 1
ATOM 8175 C CA . ILE B 1 25 ? -7.754 35.875 6.016 1 88.75 25 ILE B CA 1
ATOM 8176 C C . ILE B 1 25 ? -6.855 34.75 5.496 1 88.75 25 ILE B C 1
ATOM 8178 O O . ILE B 1 25 ? -7.258 34 4.621 1 88.75 25 ILE B O 1
ATOM 8182 N N . VAL B 1 26 ? -5.691 34.719 6.027 1 85 26 VAL B N 1
ATOM 8183 C CA . VAL B 1 26 ? -4.758 33.656 5.617 1 85 26 VAL B CA 1
ATOM 8184 C C . VAL B 1 26 ? -5.344 32.281 5.93 1 85 26 VAL B C 1
ATOM 8186 O O . VAL B 1 26 ? -5.246 31.375 5.117 1 85 26 VAL B O 1
ATOM 8189 N N . ILE B 1 27 ? -5.852 32.188 7.055 1 90.25 27 ILE B N 1
ATOM 8190 C CA . ILE B 1 27 ? -6.445 30.906 7.461 1 90.25 27 ILE B CA 1
ATOM 8191 C C . ILE B 1 27 ? -7.621 30.578 6.547 1 90.25 27 ILE B C 1
ATOM 8193 O O . ILE B 1 27 ? -7.848 29.406 6.219 1 90.25 27 ILE B O 1
ATOM 8197 N N . THR B 1 28 ? -8.344 31.562 6.211 1 91.44 28 THR B N 1
ATOM 8198 C CA . THR B 1 28 ? -9.469 31.359 5.305 1 91.44 28 THR B CA 1
ATOM 8199 C C . THR B 1 28 ? -8.984 30.828 3.953 1 91.44 28 THR B C 1
ATOM 8201 O O . THR B 1 28 ? -9.555 29.891 3.406 1 91.44 28 THR B O 1
ATOM 8204 N N . ILE B 1 29 ? -7.926 31.328 3.5 1 87 29 ILE B N 1
ATOM 8205 C CA . ILE B 1 29 ? -7.371 30.891 2.221 1 87 29 ILE B CA 1
ATOM 8206 C C . ILE B 1 29 ? -6.812 29.484 2.352 1 87 29 ILE B C 1
ATOM 8208 O O . ILE B 1 29 ? -7.066 28.625 1.498 1 87 29 ILE B O 1
ATOM 8212 N N . TRP B 1 30 ? -6.121 29.297 3.383 1 86.06 30 TRP B N 1
ATOM 8213 C CA . TRP B 1 30 ? -5.559 27.969 3.648 1 86.06 30 TRP B CA 1
ATOM 8214 C C . TRP B 1 30 ? -6.664 26.938 3.809 1 86.06 30 TRP B C 1
ATOM 8216 O O . TRP B 1 30 ? -6.512 25.797 3.375 1 86.06 30 TRP B O 1
ATOM 8226 N N . GLY B 1 31 ? -7.652 27.375 4.547 1 88.62 31 GLY B N 1
ATOM 8227 C CA . GLY B 1 31 ? -8.789 26.484 4.723 1 88.62 31 GLY B CA 1
ATOM 8228 C C . GLY B 1 31 ? -9.422 26.078 3.41 1 88.62 31 GLY B C 1
ATOM 8229 O O . GLY B 1 31 ? -9.734 24.891 3.213 1 88.62 31 GLY B O 1
ATOM 8230 N N . PHE B 1 32 ? -9.453 26.953 2.494 1 88.12 32 PHE B N 1
ATOM 8231 C CA . PHE B 1 32 ? -10.055 26.641 1.203 1 88.12 32 PHE B CA 1
ATOM 8232 C C . PHE B 1 32 ? -9.164 25.719 0.388 1 88.12 32 PHE B C 1
ATOM 8234 O O . PHE B 1 32 ? -9.648 24.828 -0.306 1 88.12 32 PHE B O 1
ATOM 8241 N N . LEU B 1 33 ? -7.914 25.844 0.516 1 83.12 33 LEU B N 1
ATOM 8242 C CA . LEU B 1 33 ? -6.973 24.969 -0.177 1 83.12 33 LEU B CA 1
ATOM 8243 C C . LEU B 1 33 ? -6.98 23.562 0.428 1 83.12 33 LEU B C 1
ATOM 8245 O O . LEU B 1 33 ? -6.867 22.578 -0.293 1 83.12 33 LEU B O 1
ATOM 8249 N N . SER B 1 34 ? -7.148 23.547 1.629 1 85.81 34 SER B N 1
ATOM 8250 C CA . SER B 1 34 ? -7.137 22.281 2.344 1 85.81 34 SER B CA 1
ATOM 8251 C C . SER B 1 34 ? -8.375 21.453 2.01 1 85.81 34 SER B C 1
ATOM 8253 O O . SER B 1 34 ? -8.312 20.219 1.986 1 85.81 34 SER B O 1
ATOM 8255 N N . ILE B 1 35 ? -9.453 22.078 1.782 1 86.62 35 ILE B N 1
ATOM 8256 C CA . ILE B 1 35 ? -10.719 21.406 1.489 1 86.62 35 ILE B CA 1
ATOM 8257 C C . ILE B 1 35 ? -10.594 20.625 0.179 1 86.62 35 ILE B C 1
ATOM 8259 O O . ILE B 1 35 ? -11.156 19.531 0.041 1 86.62 35 ILE B O 1
ATOM 8263 N N . THR B 1 36 ? -9.758 21.125 -0.689 1 83.38 36 THR B N 1
ATOM 8264 C CA . THR B 1 36 ? -9.641 20.5 -2.004 1 83.38 36 THR B CA 1
ATOM 8265 C C . THR B 1 36 ? -8.805 19.219 -1.922 1 83.38 36 THR B C 1
ATOM 8267 O O . THR B 1 36 ? -8.891 18.359 -2.805 1 83.38 36 THR B O 1
ATOM 8270 N N . GLN B 1 37 ? -8.172 19.078 -0.878 1 83.56 37 GLN B N 1
ATOM 8271 C CA . GLN B 1 37 ? -7.293 17.922 -0.736 1 83.56 37 GLN B CA 1
ATOM 8272 C C . GLN B 1 37 ? -7.93 16.844 0.148 1 83.56 37 GLN B C 1
ATOM 8274 O O . GLN B 1 37 ? -7.391 15.742 0.284 1 83.56 37 GLN B O 1
ATOM 8279 N N . MET B 1 38 ? -9.039 17.062 0.653 1 88.19 38 MET B N 1
ATOM 8280 C CA . MET B 1 38 ? -9.68 16.109 1.557 1 88.19 38 MET B CA 1
ATOM 8281 C C . MET B 1 38 ? -10.445 15.047 0.774 1 88.19 38 MET B C 1
ATOM 8283 O O . MET B 1 38 ? -11.078 15.352 -0.237 1 88.19 38 MET B O 1
ATOM 8287 N N . PRO B 1 39 ? -10.266 13.828 1.208 1 90.06 39 PRO B N 1
ATOM 8288 C CA . PRO B 1 39 ? -11.008 12.766 0.52 1 90.06 39 PRO B CA 1
ATOM 8289 C C . PRO B 1 39 ? -12.516 12.914 0.675 1 90.06 39 PRO B C 1
ATOM 8291 O O . PRO B 1 39 ? -13 13.305 1.74 1 90.06 39 PRO B O 1
ATOM 8294 N N . LEU B 1 40 ? -13.188 12.555 -0.417 1 91.06 40 LEU B N 1
ATOM 8295 C CA . LEU B 1 40 ? -14.641 12.648 -0.467 1 91.06 40 LEU B CA 1
ATOM 8296 C C . LEU B 1 40 ? -15.273 11.258 -0.56 1 91.06 40 LEU B C 1
ATOM 8298 O O . LEU B 1 40 ? -14.789 10.406 -1.303 1 91.06 40 LEU B O 1
ATOM 8302 N N . ASP B 1 41 ? -16.266 11.039 0.287 1 89.62 41 ASP B N 1
ATOM 8303 C CA . ASP B 1 41 ? -17.047 9.805 0.257 1 89.62 41 ASP B CA 1
ATOM 8304 C C . ASP B 1 41 ? -18.5 10.078 0.641 1 89.62 41 ASP B C 1
ATOM 8306 O O . ASP B 1 41 ? -18.828 11.18 1.089 1 89.62 41 ASP B O 1
ATOM 8310 N N . VAL B 1 42 ? -19.328 9.102 0.398 1 84.19 42 VAL B N 1
ATOM 8311 C CA . VAL B 1 42 ? -20.734 9.273 0.748 1 84.19 42 VAL B CA 1
ATOM 8312 C C . VAL B 1 42 ? -20.906 9.219 2.266 1 84.19 42 VAL B C 1
ATOM 8314 O O . VAL B 1 42 ? -21.641 10.016 2.848 1 84.19 42 VAL B O 1
ATOM 8317 N N . PHE B 1 43 ? -20.234 8.141 2.863 1 85.5 43 PHE B N 1
ATOM 8318 C CA . PHE B 1 43 ? -20.297 7.891 4.301 1 85.5 43 PHE B CA 1
ATOM 8319 C C . PHE B 1 43 ? -18.906 7.668 4.871 1 85.5 43 PHE B C 1
ATOM 8321 O O . PHE B 1 43 ? -17.984 7.262 4.148 1 85.5 43 PHE B O 1
ATOM 8328 N N . PRO B 1 44 ? -18.812 7.926 6.133 1 88.62 44 PRO B N 1
ATOM 8329 C CA . PRO B 1 44 ? -17.594 7.434 6.77 1 88.62 44 PRO B CA 1
ATOM 8330 C C . PRO B 1 44 ? -17.516 5.91 6.816 1 88.62 44 PRO B C 1
ATOM 8332 O O . PRO B 1 44 ? -18.547 5.238 6.719 1 88.62 44 PRO B O 1
ATOM 8335 N N . PRO B 1 45 ? -16.328 5.422 6.891 1 87.44 45 PRO B N 1
ATOM 8336 C CA . PRO B 1 45 ? -16.234 3.971 7.059 1 87.44 45 PRO B CA 1
ATOM 8337 C C . PRO B 1 45 ? -16.938 3.475 8.32 1 87.44 45 PRO B C 1
ATOM 8339 O O . PRO B 1 45 ? -16.609 3.924 9.43 1 87.44 45 PRO B O 1
ATOM 8342 N N . PHE B 1 46 ? -17.891 2.65 8.156 1 88.75 46 PHE B N 1
ATOM 8343 C CA . PHE B 1 46 ? -18.703 2.271 9.32 1 88.75 46 PHE B CA 1
ATOM 8344 C C . PHE B 1 46 ? -18.516 0.793 9.641 1 88.75 46 PHE B C 1
ATOM 8346 O O . PHE B 1 46 ? -18.844 0.348 10.742 1 88.75 46 PHE B O 1
ATOM 8353 N N . ALA B 1 47 ? -17.984 0.028 8.695 1 90.75 47 ALA B N 1
ATOM 8354 C CA . ALA B 1 47 ? -17.812 -1.398 8.953 1 90.75 47 ALA B CA 1
ATOM 8355 C C . ALA B 1 47 ? -16.625 -1.645 9.875 1 90.75 47 ALA B C 1
ATOM 8357 O O . ALA B 1 47 ? -15.578 -0.996 9.734 1 90.75 47 ALA B O 1
ATOM 8358 N N . PRO B 1 48 ? -16.859 -2.504 10.797 1 90.75 48 PRO B N 1
ATOM 8359 C CA . PRO B 1 48 ? -15.695 -2.895 11.602 1 90.75 48 PRO B CA 1
ATOM 8360 C C . PRO B 1 48 ? -14.633 -3.629 10.789 1 90.75 48 PRO B C 1
ATOM 8362 O O . PRO B 1 48 ? -14.93 -4.145 9.703 1 90.75 48 PRO B O 1
ATOM 8365 N N . PRO B 1 49 ? -13.391 -3.643 11.367 1 92.12 49 PRO B N 1
ATOM 8366 C CA . PRO B 1 49 ? -12.375 -4.434 10.664 1 92.12 49 PRO B CA 1
ATOM 8367 C C . PRO B 1 49 ? -12.766 -5.902 10.523 1 92.12 49 PRO B C 1
ATOM 8369 O O . PRO B 1 49 ? -13.195 -6.527 11.5 1 92.12 49 PRO B O 1
ATOM 8372 N N . GLN B 1 50 ? -12.711 -6.324 9.336 1 93 50 GLN B N 1
ATOM 8373 C CA . GLN B 1 50 ? -13.078 -7.715 9.078 1 93 50 GLN B CA 1
ATOM 8374 C C . GLN B 1 50 ? -12.141 -8.352 8.055 1 93 50 GLN B C 1
ATOM 8376 O O . GLN B 1 50 ? -11.594 -7.664 7.195 1 93 50 GLN B O 1
ATOM 8381 N N . VAL B 1 51 ? -11.867 -9.609 8.195 1 93.44 51 VAL B N 1
ATOM 8382 C CA . VAL B 1 51 ? -11.055 -10.398 7.277 1 93.44 51 VAL B CA 1
ATOM 8383 C C . VAL B 1 51 ? -11.891 -11.539 6.699 1 93.44 51 VAL B C 1
ATOM 8385 O O . VAL B 1 51 ? -12.445 -12.344 7.445 1 93.44 51 VAL B O 1
ATOM 8388 N N . ASP B 1 52 ? -12.008 -11.547 5.383 1 93.06 52 ASP B N 1
ATOM 8389 C CA . ASP B 1 52 ? -12.766 -12.586 4.695 1 93.06 52 ASP B CA 1
ATOM 8390 C C . ASP B 1 52 ? -11.836 -13.648 4.109 1 93.06 52 ASP B C 1
ATOM 8392 O O . ASP B 1 52 ? -10.883 -13.32 3.4 1 93.06 52 ASP B O 1
ATOM 8396 N N . ILE B 1 53 ? -12.109 -14.859 4.418 1 93.56 53 ILE B N 1
ATOM 8397 C CA . ILE B 1 53 ? -11.336 -16 3.93 1 93.56 53 ILE B CA 1
ATOM 8398 C C . ILE B 1 53 ? -12.195 -16.828 2.98 1 93.56 53 ILE B C 1
ATOM 8400 O O . ILE B 1 53 ? -13.328 -17.188 3.311 1 93.56 53 ILE B O 1
ATOM 8404 N N . GLN B 1 54 ? -11.688 -17.094 1.831 1 92.5 54 GLN B N 1
ATOM 8405 C CA . GLN B 1 54 ? -12.367 -17.953 0.865 1 92.5 54 GLN B CA 1
ATOM 8406 C C . GLN B 1 54 ? -11.508 -19.172 0.517 1 92.5 54 GLN B C 1
ATO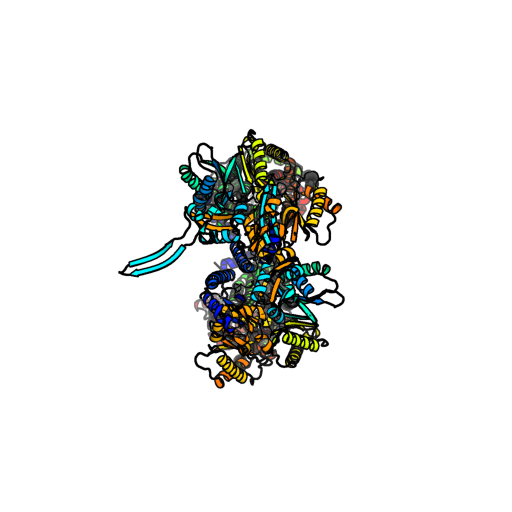M 8408 O O . GLN B 1 54 ? -10.312 -19.031 0.263 1 92.5 54 GLN B O 1
ATOM 8413 N N . THR B 1 55 ? -12.109 -20.312 0.589 1 92.12 55 THR B N 1
ATOM 8414 C CA . THR B 1 55 ? -11.453 -21.547 0.21 1 92.12 55 THR B CA 1
ATOM 8415 C C . THR B 1 55 ? -12.289 -22.312 -0.809 1 92.12 55 THR B C 1
ATOM 8417 O O . THR B 1 55 ? -13.398 -22.766 -0.5 1 92.12 55 THR B O 1
ATOM 8420 N N . GLU B 1 56 ? -11.805 -22.453 -1.99 1 89.25 56 GLU B N 1
ATOM 8421 C CA . GLU B 1 56 ? -12.5 -23.203 -3.033 1 89.25 56 GLU B CA 1
ATOM 8422 C C . GLU B 1 56 ? -12.188 -24.703 -2.936 1 89.25 56 GLU B C 1
ATOM 8424 O O . GLU B 1 56 ? -11.023 -25.094 -2.861 1 89.25 56 GLU B O 1
ATOM 8429 N N . ALA B 1 57 ? -13.18 -25.469 -2.775 1 89.12 57 ALA B N 1
ATOM 8430 C CA . ALA B 1 57 ? -13.109 -26.922 -2.775 1 89.12 57 ALA B CA 1
ATOM 8431 C C . ALA B 1 57 ? -14.078 -27.531 -3.787 1 89.12 57 ALA B C 1
ATOM 8433 O O . ALA B 1 57 ? -15.102 -28.109 -3.408 1 89.12 57 ALA B O 1
ATOM 8434 N N . VAL B 1 58 ? -13.68 -27.562 -4.984 1 83.75 58 VAL B N 1
ATOM 8435 C CA . VAL B 1 58 ? -14.555 -27.891 -6.098 1 83.75 58 VAL B CA 1
ATOM 8436 C C . VAL B 1 58 ? -15.055 -29.328 -5.949 1 83.75 58 VAL B C 1
ATOM 8438 O O . VAL B 1 58 ? -14.273 -30.25 -5.699 1 83.75 58 VAL B O 1
ATOM 8441 N N . GLY B 1 59 ? -16.406 -29.469 -6 1 80.81 59 GLY B N 1
ATOM 8442 C CA . GLY B 1 59 ? -17.016 -30.781 -6.066 1 80.81 59 GLY B CA 1
ATOM 8443 C C . GLY B 1 59 ? -17.469 -31.297 -4.715 1 80.81 59 GLY B C 1
ATOM 8444 O O . GLY B 1 59 ? -18.219 -32.25 -4.637 1 80.81 59 GLY B O 1
ATOM 8445 N N . LEU B 1 60 ? -17.062 -30.625 -3.67 1 88.62 60 LEU B N 1
ATOM 8446 C CA . LEU B 1 60 ? -17.453 -31.094 -2.348 1 88.62 60 LEU B CA 1
ATOM 8447 C C . LEU B 1 60 ? -18.844 -30.578 -1.976 1 88.62 60 LEU B C 1
ATOM 8449 O O . LEU B 1 60 ? -19.203 -29.453 -2.344 1 88.62 60 LEU B O 1
ATOM 8453 N N . ALA B 1 61 ? -19.516 -31.438 -1.302 1 93.38 61 ALA B N 1
ATOM 8454 C CA . ALA B 1 61 ? -20.828 -31.047 -0.793 1 93.38 61 ALA B CA 1
ATOM 8455 C C . ALA B 1 61 ? -20.703 -30.094 0.386 1 93.38 61 ALA B C 1
ATOM 8457 O O . ALA B 1 61 ? -19.688 -30.094 1.084 1 93.38 61 ALA B O 1
ATOM 8458 N N . PRO B 1 62 ? -21.688 -29.312 0.683 1 94.25 62 PRO B N 1
ATOM 8459 C CA . PRO B 1 62 ? -21.641 -28.312 1.752 1 94.25 62 PRO B CA 1
ATOM 8460 C C . PRO B 1 62 ? -21.312 -28.922 3.113 1 94.25 62 PRO B C 1
ATOM 8462 O O . PRO B 1 62 ? -20.531 -28.344 3.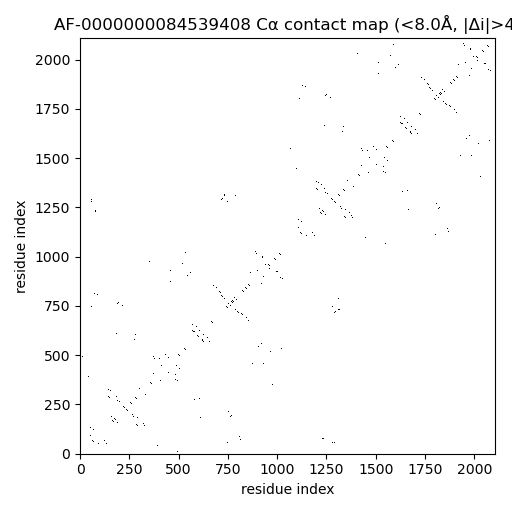881 1 94.25 62 PRO B O 1
ATOM 8465 N N . GLU B 1 63 ? -21.812 -30.078 3.363 1 94.38 63 GLU B N 1
ATOM 8466 C CA . GLU B 1 63 ? -21.547 -30.719 4.648 1 94.38 63 GLU B CA 1
ATOM 8467 C C . GLU B 1 63 ? -20.094 -31.156 4.754 1 94.38 63 GLU B C 1
ATOM 8469 O O . GLU B 1 63 ? -19.5 -31.078 5.832 1 94.38 63 GLU B O 1
ATOM 8474 N N . GLU B 1 64 ? -19.562 -31.625 3.645 1 93.94 64 GLU B N 1
ATOM 8475 C CA . GLU B 1 64 ? -18.156 -31.984 3.611 1 93.94 64 GLU B CA 1
ATOM 8476 C C . GLU B 1 64 ? -17.266 -30.734 3.744 1 93.94 64 GLU B C 1
ATOM 8478 O O . GLU B 1 64 ? -16.25 -30.766 4.453 1 93.94 64 GLU B O 1
ATOM 8483 N N . VAL B 1 65 ? -17.703 -29.688 3.055 1 95.06 65 VAL B N 1
ATOM 8484 C CA . VAL B 1 65 ? -16.969 -28.438 3.146 1 95.06 65 VAL B CA 1
ATOM 8485 C C . VAL B 1 65 ? -16.984 -27.922 4.586 1 95.06 65 VAL B C 1
ATOM 8487 O O . VAL B 1 65 ? -15.969 -27.453 5.102 1 95.06 65 VAL B O 1
ATOM 8490 N N . GLU B 1 66 ? -18.094 -28.047 5.273 1 96 66 GLU B N 1
ATOM 8491 C CA . GLU B 1 66 ? -18.234 -27.625 6.66 1 96 66 GLU B CA 1
ATOM 8492 C C . GLU B 1 66 ? -17.281 -28.391 7.578 1 96 66 GLU B C 1
ATOM 8494 O O . GLU B 1 66 ? -16.516 -27.797 8.328 1 96 66 GLU B O 1
ATOM 8499 N N . ALA B 1 67 ? -17.297 -29.672 7.41 1 93.62 67 ALA B N 1
ATOM 8500 C CA . ALA B 1 67 ? -16.594 -30.547 8.359 1 93.62 67 ALA B CA 1
ATOM 8501 C C . ALA B 1 67 ? -15.094 -30.531 8.109 1 93.62 67 ALA B C 1
ATOM 8503 O O . ALA B 1 67 ? -14.305 -30.562 9.055 1 93.62 67 ALA B O 1
ATOM 8504 N N . GLN B 1 68 ? -14.695 -30.453 6.816 1 94.31 68 GLN B N 1
ATOM 8505 C CA . GLN B 1 68 ? -13.297 -30.672 6.492 1 94.31 68 GLN B CA 1
ATOM 8506 C C . GLN B 1 68 ? -12.555 -29.344 6.32 1 94.31 68 GLN B C 1
ATOM 8508 O O . GLN B 1 68 ? -11.328 -29.297 6.43 1 94.31 68 GLN B O 1
ATOM 8513 N N . ILE B 1 69 ? -13.297 -28.281 6.043 1 95.31 69 ILE B N 1
ATOM 8514 C CA . ILE B 1 69 ? -12.609 -27.031 5.703 1 95.31 69 ILE B CA 1
ATOM 8515 C C . ILE B 1 69 ? -13.055 -25.922 6.648 1 95.31 69 ILE B C 1
ATOM 8517 O O . ILE B 1 69 ? -12.242 -25.344 7.359 1 95.31 69 ILE B O 1
ATOM 8521 N N . THR B 1 70 ? -14.32 -25.656 6.805 1 95.88 70 THR B N 1
ATOM 8522 C CA . THR B 1 70 ? -14.859 -24.516 7.527 1 95.88 70 THR B CA 1
ATOM 8523 C C . THR B 1 70 ? -14.586 -24.641 9.023 1 95.88 70 THR B C 1
ATOM 8525 O O . THR B 1 70 ? -14.133 -23.688 9.664 1 95.88 70 THR B O 1
ATOM 8528 N N . VAL B 1 71 ? -14.844 -25.812 9.578 1 94.88 71 VAL B N 1
ATOM 8529 C CA . VAL B 1 71 ? -14.727 -26 11.016 1 94.88 71 VAL B CA 1
ATOM 8530 C C . VAL B 1 71 ? -13.266 -25.859 11.438 1 94.88 71 VAL B C 1
ATOM 8532 O O . VAL B 1 71 ? -12.953 -25.156 12.406 1 94.88 71 VAL B O 1
ATOM 8535 N N . PRO B 1 72 ? -12.312 -26.469 10.727 1 93.62 72 PRO B N 1
ATOM 8536 C CA . PRO B 1 72 ? -10.906 -26.266 11.094 1 93.62 72 PRO B CA 1
ATOM 8537 C C . PRO B 1 72 ? -10.477 -24.797 11.016 1 93.62 72 PRO B C 1
ATOM 8539 O O . PRO B 1 72 ? -9.734 -24.328 11.875 1 93.62 72 PRO B O 1
ATOM 8542 N N . ILE B 1 73 ? -10.922 -24.047 10.023 1 95 73 ILE B N 1
ATOM 8543 C CA . ILE B 1 73 ? -10.562 -22.641 9.875 1 95 73 ILE B CA 1
ATOM 8544 C C . ILE B 1 73 ? -11.188 -21.828 11 1 95 73 ILE B C 1
ATOM 8546 O O . ILE B 1 73 ? -10.516 -20.984 11.602 1 95 73 ILE B O 1
ATOM 8550 N N . GLU B 1 74 ? -12.461 -22.125 11.336 1 95.12 74 GLU B N 1
ATOM 8551 C CA . GLU B 1 74 ? -13.148 -21.438 12.422 1 95.12 74 GLU B CA 1
ATOM 8552 C C . GLU B 1 74 ? -12.414 -21.641 13.75 1 95.12 74 GLU B C 1
ATOM 8554 O O . GLU B 1 74 ? -12.242 -20.688 14.516 1 95.12 74 GLU B O 1
ATOM 8559 N N . SER B 1 75 ? -12.047 -22.828 13.93 1 91.31 75 SER B N 1
ATOM 8560 C CA . SER B 1 75 ? -11.398 -23.172 15.188 1 91.31 75 SER B CA 1
ATOM 8561 C C . SER B 1 75 ? -10.047 -22.469 15.32 1 91.31 75 SER B C 1
ATOM 8563 O O . SER B 1 75 ? -9.641 -22.094 16.422 1 91.31 75 SER B O 1
ATOM 8565 N N . ALA B 1 76 ? -9.375 -22.312 14.234 1 92.44 76 ALA B N 1
ATOM 8566 C CA . ALA B 1 76 ? -8.055 -21.703 14.25 1 92.44 76 ALA B CA 1
ATOM 8567 C C . ALA B 1 76 ? -8.148 -20.203 14.477 1 92.44 76 ALA B C 1
ATOM 8569 O O . ALA B 1 76 ? -7.297 -19.609 15.148 1 92.44 76 ALA B O 1
ATOM 8570 N N . VAL B 1 77 ? -9.203 -19.516 14.016 1 93.88 77 VAL B N 1
ATOM 8571 C CA . VAL B 1 77 ? -9.25 -18.047 14.023 1 93.88 77 VAL B CA 1
ATOM 8572 C C . VAL B 1 77 ? -9.992 -17.562 15.258 1 93.88 77 VAL B C 1
ATOM 8574 O O . VAL B 1 77 ? -9.828 -16.406 15.672 1 93.88 77 VAL B O 1
ATOM 8577 N N . ASN B 1 78 ? -10.898 -18.344 15.945 1 90.25 78 ASN B N 1
ATOM 8578 C CA . ASN B 1 78 ? -11.688 -17.953 17.109 1 90.25 78 ASN B CA 1
ATOM 8579 C C . ASN B 1 78 ? -10.797 -17.547 18.281 1 90.25 78 ASN B C 1
ATOM 8581 O O . ASN B 1 78 ? -11.188 -16.703 19.094 1 90.25 78 ASN B O 1
ATOM 8585 N N . GLY B 1 79 ? -9.602 -17.891 18.391 1 86.88 79 GLY B N 1
ATOM 8586 C CA . GLY B 1 79 ? -8.742 -17.578 19.516 1 86.88 79 GLY B CA 1
ATOM 8587 C C . GLY B 1 79 ? -7.848 -16.375 19.266 1 86.88 79 GLY B C 1
ATOM 8588 O O . GLY B 1 79 ? -7.047 -15.992 20.109 1 86.88 79 GLY B O 1
ATOM 8589 N N . LEU B 1 80 ? -8.141 -15.594 18.219 1 91.88 80 LEU B N 1
ATOM 8590 C CA . LEU B 1 80 ? -7.309 -14.445 17.875 1 91.88 80 LEU B CA 1
ATOM 8591 C C . LEU B 1 80 ? -7.684 -13.234 18.734 1 91.88 80 LEU B C 1
ATOM 8593 O O . LEU B 1 80 ? -8.852 -13.062 19.078 1 91.88 80 LEU B O 1
ATOM 8597 N N . PRO B 1 81 ? -6.734 -12.438 19.047 1 91.06 81 PRO B N 1
ATOM 8598 C CA . PRO B 1 81 ? -7.023 -11.234 19.828 1 91.06 81 PRO B CA 1
ATOM 8599 C C . PRO B 1 81 ? -7.996 -10.289 19.125 1 91.06 81 PRO B C 1
ATOM 8601 O O . PRO B 1 81 ? -7.902 -10.086 17.922 1 91.06 81 PRO B O 1
ATOM 8604 N N . SER B 1 82 ? -8.984 -9.727 19.797 1 91.62 82 SER B N 1
ATOM 8605 C CA . SER B 1 82 ? -9.914 -8.68 19.375 1 91.62 82 SER B CA 1
ATOM 8606 C C . SER B 1 82 ? -10.992 -9.227 18.453 1 91.62 82 SER B C 1
ATOM 8608 O O . SER B 1 82 ? -11.711 -8.469 17.812 1 91.62 82 SER B O 1
ATOM 8610 N N . VAL B 1 83 ? -11.039 -10.586 18.234 1 94.69 83 VAL B N 1
ATOM 8611 C CA . VAL B 1 83 ? -12.117 -11.164 17.453 1 94.69 83 VAL B CA 1
ATOM 8612 C C . VAL B 1 83 ? -13.43 -11.094 18.234 1 94.69 83 VAL B C 1
ATOM 8614 O O . VAL B 1 83 ? -13.469 -11.445 19.406 1 94.69 83 VAL B O 1
ATOM 8617 N N . THR B 1 84 ? -14.469 -10.594 17.594 1 91.19 84 THR B N 1
ATOM 8618 C CA . THR B 1 84 ? -15.758 -10.469 18.266 1 91.19 84 THR B CA 1
ATOM 8619 C C . THR B 1 84 ? -16.75 -11.492 17.719 1 91.19 84 THR B C 1
ATOM 8621 O O . THR B 1 84 ? -17.641 -11.953 18.438 1 91.19 84 THR B O 1
ATOM 8624 N N . LEU B 1 85 ? -16.609 -11.711 16.406 1 91.88 85 LEU B N 1
ATOM 8625 C CA . LEU B 1 85 ? -17.578 -12.578 15.75 1 91.88 85 LEU B CA 1
ATOM 8626 C C . LEU B 1 85 ? -16.953 -13.305 14.57 1 91.88 85 LEU B C 1
ATOM 8628 O O . LEU B 1 85 ? -16.156 -12.719 13.828 1 91.88 85 LEU B O 1
ATOM 8632 N N . VAL B 1 86 ? -17.297 -14.641 14.422 1 94.94 86 VAL B N 1
ATOM 8633 C CA . VAL B 1 86 ? -16.906 -15.414 13.25 1 94.94 86 VAL B CA 1
ATOM 8634 C C . VAL B 1 86 ? -18.141 -16.016 12.586 1 94.94 86 VAL B C 1
ATOM 8636 O O . VAL B 1 86 ? -18.891 -16.75 13.227 1 94.94 86 VAL B O 1
ATOM 8639 N N . ARG B 1 87 ? -18.344 -15.672 11.359 1 94.25 87 ARG B N 1
ATOM 8640 C CA . ARG B 1 87 ? -19.438 -16.219 10.555 1 94.25 87 ARG B CA 1
ATOM 8641 C C . ARG B 1 87 ? -18.891 -17.016 9.375 1 94.25 87 ARG B C 1
ATOM 8643 O O . ARG B 1 87 ? -17.891 -16.641 8.766 1 94.25 87 ARG B O 1
ATOM 8650 N N . SER B 1 88 ? -19.547 -18.094 9.086 1 95.12 88 SER B N 1
ATOM 8651 C CA . SER B 1 88 ? -19.094 -18.891 7.953 1 95.12 88 SER B CA 1
ATOM 8652 C C . SER B 1 88 ? -20.281 -19.453 7.164 1 95.12 88 SER B C 1
ATOM 8654 O O . SER B 1 88 ? -21.391 -19.531 7.684 1 95.12 88 SER B O 1
ATOM 8656 N N . SER B 1 89 ? -20.062 -19.656 5.957 1 94.31 89 SER B N 1
ATOM 8657 C CA . SER B 1 89 ? -21 -20.281 5.035 1 94.31 89 SER B CA 1
ATOM 8658 C C . SER B 1 89 ? -20.312 -21.344 4.18 1 94.31 89 SER B C 1
ATOM 8660 O O . SER B 1 89 ? -19.312 -21.062 3.523 1 94.31 89 SER B O 1
ATOM 8662 N N . SER B 1 90 ? -20.812 -22.547 4.281 1 95.75 90 SER B N 1
ATOM 8663 C CA . SER B 1 90 ? -20.312 -23.641 3.457 1 95.75 90 SER B CA 1
ATOM 8664 C C . SER B 1 90 ? -21.281 -23.953 2.328 1 95.75 90 SER B C 1
ATOM 8666 O O . SER B 1 90 ? -22.406 -24.406 2.578 1 95.75 90 SER B O 1
ATOM 8668 N N . LYS B 1 91 ? -20.875 -23.703 1.154 1 93.38 91 LYS B N 1
ATOM 8669 C CA . LYS B 1 91 ? -21.656 -23.953 -0.053 1 93.38 91 LYS B CA 1
ATOM 8670 C C . LYS B 1 91 ? -21.031 -25.062 -0.895 1 93.38 91 LYS B C 1
ATOM 8672 O O . LYS B 1 91 ? -20.062 -25.688 -0.473 1 93.38 91 LYS B O 1
ATOM 8677 N N . VAL B 1 92 ? -21.719 -25.328 -1.996 1 90.88 92 VAL B N 1
ATOM 8678 C CA . VAL B 1 92 ? -21.172 -26.344 -2.881 1 90.88 92 VAL B CA 1
ATOM 8679 C C . VAL B 1 92 ? -19.812 -25.891 -3.41 1 90.88 92 VAL B C 1
ATOM 8681 O O . VAL B 1 92 ? -19.734 -24.891 -4.145 1 90.88 92 VAL B O 1
ATOM 8684 N N . GLY B 1 93 ? -18.797 -26.5 -2.975 1 89.75 93 GLY B N 1
ATOM 8685 C CA . GLY B 1 93 ? -17.469 -26.281 -3.492 1 89.75 93 GLY B CA 1
ATOM 8686 C C . GLY B 1 93 ? -16.812 -25.016 -2.961 1 89.75 93 GLY B C 1
ATOM 8687 O O . GLY B 1 93 ? -15.812 -24.547 -3.496 1 89.75 93 GLY B O 1
ATOM 8688 N N . LEU B 1 94 ? -17.422 -24.391 -1.894 1 92.88 94 LEU B N 1
ATOM 8689 C CA . LEU B 1 94 ? -16.891 -23.109 -1.447 1 92.88 94 LEU B CA 1
ATOM 8690 C C . LEU B 1 94 ? -17.109 -22.922 0.051 1 92.88 94 LEU B C 1
ATOM 8692 O O . LEU B 1 94 ? -18.203 -23.156 0.557 1 92.88 94 LEU B O 1
ATOM 8696 N N . SER B 1 95 ? -16.062 -22.609 0.74 1 95.19 95 SER B N 1
ATOM 8697 C CA . SER B 1 95 ? -16.141 -22.203 2.141 1 95.19 95 SER B CA 1
ATOM 8698 C C . SER B 1 95 ? -15.836 -20.719 2.303 1 95.19 95 SER B C 1
ATOM 8700 O O . SER B 1 95 ? -14.844 -20.219 1.771 1 95.19 95 SER B O 1
ATOM 8702 N N . MET B 1 96 ? -16.688 -20.016 2.93 1 95.06 96 MET B N 1
ATOM 8703 C CA . MET B 1 96 ? -16.484 -18.594 3.227 1 95.06 96 MET B CA 1
ATOM 8704 C C . MET B 1 96 ? -16.516 -18.359 4.73 1 95.06 96 MET B C 1
ATOM 8706 O O . MET B 1 96 ? -17.469 -18.703 5.414 1 95.06 96 MET B O 1
ATOM 8710 N N . VAL B 1 97 ? -15.461 -17.781 5.242 1 95.5 97 VAL B N 1
ATOM 8711 C CA . VAL B 1 97 ? -15.367 -17.469 6.664 1 95.5 97 VAL B CA 1
ATOM 8712 C C . VAL B 1 97 ? -15.109 -15.977 6.848 1 95.5 97 VAL B C 1
ATOM 8714 O O . VAL B 1 97 ? -14.141 -15.438 6.32 1 95.5 97 VAL B O 1
ATOM 8717 N N . HIS B 1 98 ? -16 -15.328 7.559 1 94.25 98 HIS B N 1
ATOM 8718 C CA . HIS B 1 98 ? -15.906 -13.906 7.879 1 94.25 98 HIS B CA 1
ATOM 8719 C C . HIS B 1 98 ? -15.484 -13.695 9.328 1 94.25 98 HIS B C 1
ATOM 8721 O O . HIS B 1 98 ? -16.219 -14.078 10.25 1 94.25 98 HIS B O 1
ATOM 8727 N N . VAL B 1 99 ? -14.328 -13.078 9.484 1 95.69 99 VAL B N 1
ATOM 8728 C CA . VAL B 1 99 ? -13.828 -12.812 10.828 1 95.69 99 VAL B CA 1
ATOM 8729 C C . VAL B 1 99 ? -13.992 -11.328 11.156 1 95.69 99 VAL B C 1
ATOM 8731 O O . VAL B 1 99 ? -13.336 -10.477 10.539 1 95.69 99 VAL B O 1
ATOM 8734 N N . VAL B 1 100 ? -14.828 -11.023 12.125 1 94.06 100 VAL B N 1
ATOM 8735 C CA . VAL B 1 100 ? -15.094 -9.641 12.508 1 94.06 100 VAL B CA 1
ATOM 8736 C C . VAL B 1 100 ? -14.312 -9.289 13.773 1 94.06 100 VAL B C 1
ATOM 8738 O O . VAL B 1 100 ? -14.359 -10.023 14.758 1 94.06 100 VAL B O 1
ATOM 8741 N N . PHE B 1 101 ? -13.578 -8.219 13.758 1 94.25 101 PHE B N 1
ATOM 8742 C CA . PHE B 1 101 ? -12.766 -7.762 14.875 1 94.25 101 PHE B CA 1
ATOM 8743 C C . PHE B 1 101 ? -13.414 -6.574 15.578 1 94.25 101 PHE B C 1
ATOM 8745 O O . PHE B 1 101 ? -14.398 -6.02 15.078 1 94.25 101 PHE B O 1
ATOM 8752 N N . ASP B 1 102 ? -12.789 -6.273 16.688 1 91.81 102 ASP B N 1
ATOM 8753 C CA . ASP B 1 102 ? -13.242 -5.105 17.438 1 91.81 102 ASP B CA 1
ATOM 8754 C C . ASP B 1 102 ? -12.984 -3.818 16.672 1 91.81 102 ASP B C 1
ATOM 8756 O O . ASP B 1 102 ? -12.109 -3.773 15.805 1 91.81 102 ASP B O 1
ATOM 8760 N N . GLN B 1 103 ? -13.719 -2.797 17 1 87.25 103 GLN B N 1
ATOM 8761 C CA . GLN B 1 103 ? -13.711 -1.54 16.25 1 87.25 103 GLN B CA 1
ATOM 8762 C C . GLN B 1 103 ? -12.344 -0.877 16.312 1 87.25 103 GLN B C 1
ATOM 8764 O O . GLN B 1 103 ? -11.945 -0.187 15.367 1 87.25 103 GLN B O 1
ATOM 8769 N N . GLU B 1 104 ? -11.609 -1.09 17.297 1 86.25 104 GLU B N 1
ATOM 8770 C CA . GLU B 1 104 ? -10.336 -0.397 17.469 1 86.25 104 GLU B CA 1
ATOM 8771 C C . GLU B 1 104 ? -9.172 -1.248 16.984 1 86.25 104 GLU B C 1
ATOM 8773 O O . GLU B 1 104 ? -8.023 -0.809 17 1 86.25 104 GLU B O 1
ATOM 8778 N N . ALA B 1 105 ? -9.531 -2.393 16.531 1 91.75 105 ALA B N 1
ATOM 8779 C CA . ALA B 1 105 ? -8.469 -3.279 16.078 1 91.75 105 ALA B CA 1
ATOM 8780 C C . ALA B 1 105 ? -7.824 -2.75 14.797 1 91.75 105 ALA B C 1
ATOM 8782 O O . ALA B 1 105 ? -8.5 -2.166 13.953 1 91.75 105 ALA B O 1
ATOM 8783 N N . ASP B 1 106 ? -6.449 -2.926 14.68 1 92.38 106 ASP B N 1
ATOM 8784 C CA . ASP B 1 106 ? -5.73 -2.576 13.453 1 92.38 106 ASP B CA 1
ATOM 8785 C C . ASP B 1 106 ? -5.91 -3.65 12.383 1 92.38 106 ASP B C 1
ATOM 8787 O O . ASP B 1 106 ? -5.555 -4.812 12.602 1 92.38 106 ASP B O 1
ATOM 8791 N N . ILE B 1 107 ? -6.422 -3.291 11.297 1 92.44 107 ILE B N 1
ATOM 8792 C CA . ILE B 1 107 ? -6.789 -4.234 10.242 1 92.44 107 ILE B CA 1
ATOM 8793 C C . ILE B 1 107 ? -5.543 -4.961 9.742 1 92.44 107 ILE B C 1
ATOM 8795 O O . ILE B 1 107 ? -5.605 -6.137 9.383 1 92.44 107 ILE B O 1
ATOM 8799 N N . TYR B 1 108 ? -4.359 -4.355 9.68 1 89.56 108 TYR B N 1
ATOM 8800 C CA . TYR B 1 108 ? -3.15 -5.004 9.188 1 89.56 108 TYR B CA 1
ATOM 8801 C C . TYR B 1 108 ? -2.639 -6.035 10.188 1 89.56 108 TYR B C 1
ATOM 8803 O O . TYR B 1 108 ? -2.18 -7.113 9.797 1 89.56 108 TYR B O 1
ATOM 8811 N N . GLN B 1 109 ? -2.709 -5.684 11.43 1 91 109 GLN B N 1
ATOM 8812 C CA . GLN B 1 109 ? -2.354 -6.66 12.453 1 91 109 GLN B CA 1
ATOM 8813 C C . GLN B 1 109 ? -3.322 -7.84 12.453 1 91 109 GLN B C 1
ATOM 8815 O O . GLN B 1 109 ? -2.916 -8.984 12.664 1 91 109 GLN B O 1
ATOM 8820 N N . ALA B 1 110 ? -4.598 -7.516 12.25 1 94.31 110 ALA B N 1
ATOM 8821 C CA . ALA B 1 110 ? -5.613 -8.562 12.172 1 94.31 110 ALA B CA 1
ATOM 8822 C C . ALA B 1 110 ? -5.34 -9.508 11.008 1 94.31 110 ALA B C 1
ATOM 8824 O O . ALA B 1 110 ? -5.391 -10.727 11.172 1 94.31 110 ALA B O 1
ATOM 8825 N N . ARG B 1 111 ? -5.059 -9 9.883 1 93.19 111 ARG B N 1
ATOM 8826 C CA . ARG B 1 111 ? -4.789 -9.797 8.688 1 93.19 111 ARG B CA 1
ATOM 8827 C C . ARG B 1 111 ? -3.537 -10.648 8.875 1 93.19 111 ARG B C 1
ATOM 8829 O O . ARG B 1 111 ? -3.498 -11.812 8.453 1 93.19 111 ARG B O 1
ATOM 8836 N N . GLN B 1 112 ? -2.51 -10.109 9.5 1 89.94 112 GLN B N 1
ATOM 8837 C CA . GLN B 1 112 ? -1.29 -10.852 9.805 1 89.94 112 GLN B CA 1
ATOM 8838 C C . GLN B 1 112 ? -1.576 -12.023 10.742 1 89.94 112 GLN B C 1
ATOM 8840 O O . GLN B 1 112 ? -1.094 -13.141 10.516 1 89.94 112 GLN B O 1
ATOM 8845 N N . ALA B 1 113 ? -2.309 -11.742 11.719 1 92.25 113 ALA B N 1
ATOM 8846 C CA . ALA B 1 113 ? -2.656 -12.781 12.68 1 92.25 113 ALA B CA 1
ATOM 8847 C C . ALA B 1 113 ? -3.436 -13.906 12.008 1 92.25 113 ALA B C 1
ATOM 8849 O O . ALA B 1 113 ? -3.193 -15.086 12.273 1 92.25 113 ALA B O 1
ATOM 8850 N N . VAL B 1 114 ? -4.355 -13.547 11.148 1 94.19 114 VAL B N 1
ATOM 8851 C CA . VAL B 1 114 ? -5.156 -14.539 10.438 1 94.19 114 VAL B CA 1
ATOM 8852 C C . VAL B 1 114 ? -4.258 -15.359 9.516 1 94.19 114 VAL B C 1
ATOM 8854 O O . VAL B 1 114 ? -4.395 -16.578 9.43 1 94.19 114 VAL B O 1
ATOM 8857 N N . THR B 1 115 ? -3.35 -14.758 8.805 1 90 115 THR B N 1
ATOM 8858 C CA . THR B 1 115 ? -2.434 -15.445 7.902 1 90 115 THR B CA 1
ATOM 8859 C C . THR B 1 115 ? -1.589 -16.469 8.664 1 90 115 THR B C 1
ATOM 8861 O O . THR B 1 115 ? -1.362 -17.578 8.18 1 90 115 THR B O 1
ATOM 8864 N N . GLU B 1 116 ? -1.116 -16.141 9.836 1 88.25 116 GLU B N 1
ATOM 8865 C CA . GLU B 1 116 ? -0.311 -17.047 10.664 1 88.25 116 GLU B CA 1
ATOM 8866 C C . GLU B 1 116 ? -1.107 -18.281 11.078 1 88.25 116 GLU B C 1
ATOM 8868 O O . GLU B 1 116 ? -0.586 -19.391 11.062 1 88.25 116 GLU B O 1
ATOM 8873 N N . ARG B 1 117 ? -2.34 -18.031 11.352 1 90.56 117 ARG B N 1
ATOM 8874 C CA . ARG B 1 117 ? -3.188 -19.141 11.75 1 90.56 117 ARG B CA 1
ATOM 8875 C C . ARG B 1 117 ? -3.527 -20.031 10.555 1 90.56 117 ARG B C 1
ATOM 8877 O O . ARG B 1 117 ? -3.623 -21.25 10.68 1 90.56 117 ARG B O 1
ATOM 8884 N N . LEU B 1 118 ? -3.795 -19.406 9.422 1 91.19 118 LEU B N 1
ATOM 8885 C CA . LEU B 1 118 ? -4.109 -20.172 8.219 1 91.19 118 LEU B CA 1
ATOM 8886 C C . LEU B 1 118 ? -2.941 -21.062 7.828 1 91.19 118 LEU B C 1
ATOM 8888 O O . LEU B 1 118 ? -3.146 -22.188 7.336 1 91.19 118 LEU B O 1
ATOM 8892 N N . GLN B 1 119 ? -1.713 -20.625 8.039 1 84.88 119 GLN B N 1
ATOM 8893 C CA . GLN B 1 119 ? -0.538 -21.438 7.742 1 84.88 119 GLN B CA 1
ATOM 8894 C C . GLN B 1 119 ? -0.49 -22.672 8.625 1 84.88 119 GLN B C 1
ATOM 8896 O O . GLN B 1 119 ? -0.038 -23.734 8.188 1 84.88 119 GLN B O 1
ATOM 8901 N N . GLN B 1 120 ? -1.046 -22.562 9.789 1 82.75 120 GLN B N 1
ATOM 8902 C CA . GLN B 1 120 ? -1.062 -23.688 10.719 1 82.75 120 GLN B CA 1
ATOM 8903 C C . GLN B 1 120 ? -2.117 -24.703 10.32 1 82.75 120 GLN B C 1
ATOM 8905 O O . GLN B 1 120 ? -1.922 -25.906 10.508 1 82.75 120 GLN B O 1
ATOM 8910 N N . VAL B 1 121 ? -3.164 -24.203 9.703 1 89.25 121 VAL B N 1
ATOM 8911 C CA . VAL B 1 121 ? -4.297 -25.078 9.414 1 89.25 121 VAL B CA 1
ATOM 8912 C C . VAL B 1 121 ? -4.09 -25.766 8.062 1 89.25 121 VAL B C 1
ATOM 8914 O O . VAL B 1 121 ? -4.734 -26.781 7.773 1 89.25 121 VAL B O 1
ATOM 8917 N N . MET B 1 122 ? -3.121 -25.297 7.266 1 86.12 122 MET B N 1
ATOM 8918 C CA . MET B 1 122 ? -2.902 -25.828 5.922 1 86.12 122 MET B CA 1
ATOM 8919 C C . MET B 1 122 ? -2.648 -27.328 5.973 1 86.12 122 MET B C 1
ATOM 8921 O O . MET B 1 122 ? -3.094 -28.078 5.094 1 86.12 122 MET B O 1
ATOM 8925 N N . SER B 1 123 ? -2.02 -27.781 7.094 1 81.44 123 SER B N 1
ATOM 8926 C CA . SER B 1 123 ? -1.68 -29.188 7.203 1 81.44 123 SER B CA 1
ATOM 8927 C C . SER B 1 123 ? -2.904 -30.031 7.555 1 81.44 123 SER B C 1
ATOM 8929 O O . SER B 1 123 ? -2.912 -31.234 7.352 1 81.44 123 SER B O 1
ATOM 8931 N N . GLN B 1 124 ? -3.947 -29.422 7.922 1 84.06 124 GLN B N 1
ATOM 8932 C CA . GLN B 1 124 ? -5.152 -30.141 8.328 1 84.06 124 GLN B CA 1
ATOM 8933 C C . GLN B 1 124 ? -6.168 -30.203 7.195 1 84.06 124 GLN B C 1
ATOM 8935 O O . GLN B 1 124 ? -7.098 -31 7.23 1 84.06 124 GLN B O 1
ATOM 8940 N N . LEU B 1 125 ? -5.961 -29.453 6.207 1 88.62 125 LEU B N 1
ATOM 8941 C CA . LEU B 1 125 ? -6.898 -29.406 5.09 1 88.62 125 LEU B CA 1
ATOM 8942 C C . LEU B 1 125 ? -6.652 -30.562 4.129 1 88.62 125 LEU B C 1
ATOM 8944 O O . LEU B 1 125 ? -5.535 -31.078 4.047 1 88.62 125 LEU B O 1
ATOM 8948 N N . PRO B 1 126 ? -7.695 -30.984 3.561 1 85.69 126 PRO B N 1
ATOM 8949 C CA . PRO B 1 126 ? -7.527 -32.094 2.611 1 85.69 126 PRO B CA 1
ATOM 8950 C C . PRO B 1 126 ? -6.527 -31.766 1.502 1 85.69 126 PRO B C 1
ATOM 8952 O O . PRO B 1 126 ? -6.367 -30.594 1.132 1 85.69 126 PRO B O 1
ATOM 8955 N N . GLN B 1 127 ? -5.918 -32.75 0.978 1 80.31 127 GLN B N 1
ATOM 8956 C CA . GLN B 1 127 ? -4.945 -32.594 -0.099 1 80.31 127 GLN B CA 1
ATOM 8957 C C . GLN B 1 127 ? -5.637 -32.25 -1.416 1 80.31 127 GLN B C 1
ATOM 8959 O O . GLN B 1 127 ? -6.73 -32.75 -1.695 1 80.31 127 GLN B O 1
ATOM 8964 N N . GLY B 1 128 ? -5.09 -31.422 -2.125 1 75.56 128 GLY B N 1
ATOM 8965 C CA . GLY B 1 128 ? -5.578 -31.141 -3.467 1 75.56 128 GLY B CA 1
ATOM 8966 C C . GLY B 1 128 ? -6.484 -29.938 -3.541 1 75.56 128 GLY B C 1
ATOM 8967 O O . GLY B 1 128 ? -6.863 -29.5 -4.629 1 75.56 128 GLY B O 1
ATOM 8968 N N . ILE B 1 129 ? -6.852 -29.469 -2.385 1 81.88 129 ILE B N 1
ATOM 8969 C CA . ILE B 1 129 ? -7.723 -28.297 -2.412 1 81.88 129 ILE B CA 1
ATOM 8970 C C . ILE B 1 129 ? -6.883 -27.031 -2.525 1 81.88 129 ILE B C 1
ATOM 8972 O O . ILE B 1 129 ? -5.703 -27.031 -2.174 1 81.88 129 ILE B O 1
ATOM 8976 N N . HIS B 1 130 ? -7.496 -26.031 -3.115 1 83.06 130 HIS B N 1
ATOM 8977 C CA . HIS B 1 130 ? -6.84 -24.734 -3.174 1 83.06 130 HIS B CA 1
ATOM 8978 C C . HIS B 1 130 ? -6.641 -24.156 -1.776 1 83.06 130 HIS B C 1
ATOM 8980 O O . HIS B 1 130 ? -7.516 -24.297 -0.916 1 83.06 130 HIS B O 1
ATOM 8986 N N . PRO B 1 131 ? -5.496 -23.656 -1.527 1 85.62 131 PRO B N 1
ATOM 8987 C CA . PRO B 1 131 ? -5.281 -23.047 -0.214 1 85.62 131 PRO B CA 1
ATOM 8988 C C . PRO B 1 131 ? -6.25 -21.891 0.07 1 85.62 131 PRO B C 1
ATOM 8990 O O . PRO B 1 131 ? -6.695 -21.219 -0.858 1 85.62 131 PRO B O 1
ATOM 8993 N N . PRO B 1 132 ? -6.57 -21.75 1.354 1 90.44 132 PRO B N 1
ATOM 8994 C CA . PRO B 1 132 ? -7.426 -20.609 1.718 1 90.44 132 PRO B CA 1
ATOM 8995 C C . PRO B 1 132 ? -6.82 -19.266 1.322 1 90.44 132 PRO B C 1
ATOM 8997 O O . PRO B 1 132 ? -5.609 -19.078 1.441 1 90.44 132 PRO B O 1
ATOM 9000 N N . GLU B 1 133 ? -7.648 -18.422 0.816 1 88.62 133 GLU B N 1
ATOM 9001 C CA . GLU B 1 133 ? -7.207 -17.094 0.373 1 88.62 133 GLU B CA 1
ATOM 9002 C C . GLU B 1 133 ? -7.914 -15.992 1.145 1 88.62 133 GLU B C 1
ATOM 9004 O O . GLU B 1 133 ? -9.117 -16.078 1.41 1 88.62 133 GLU B O 1
ATOM 9009 N N . ILE B 1 134 ? -7.105 -15.008 1.523 1 90.19 134 ILE B N 1
ATOM 9010 C CA . ILE B 1 134 ? -7.68 -13.828 2.156 1 90.19 134 ILE B CA 1
ATOM 9011 C C . ILE B 1 134 ? -8.125 -12.828 1.085 1 90.19 134 ILE B C 1
ATOM 9013 O O . ILE B 1 134 ? -7.34 -12.469 0.204 1 90.19 134 ILE B O 1
ATOM 9017 N N . SER B 1 135 ? -9.352 -12.414 1.16 1 89.31 135 SER B N 1
ATOM 9018 C CA . SER B 1 135 ? -9.891 -11.469 0.185 1 89.31 135 SER B CA 1
ATOM 9019 C C . SER B 1 135 ? -9.227 -10.102 0.319 1 89.31 135 SER B C 1
ATOM 9021 O O . SER B 1 135 ? -8.805 -9.719 1.41 1 89.31 135 SER B O 1
ATOM 9023 N N . PRO B 1 136 ? -9.141 -9.383 -0.789 1 86.62 136 PRO B N 1
ATOM 9024 C CA . PRO B 1 136 ? -8.555 -8.039 -0.735 1 86.62 136 PRO B CA 1
ATOM 9025 C C . PRO B 1 136 ? -9.289 -7.113 0.229 1 86.62 136 PRO B C 1
ATOM 9027 O O . PRO B 1 136 ? -10.469 -7.332 0.521 1 86.62 136 PRO B O 1
ATOM 9030 N N . LEU B 1 137 ? -8.523 -6.223 0.671 1 85.88 137 LEU B N 1
ATOM 9031 C CA . LEU B 1 137 ? -9.094 -5.246 1.597 1 85.88 137 LEU B CA 1
ATOM 9032 C C . LEU B 1 137 ? -10.023 -4.285 0.87 1 85.88 137 LEU B C 1
ATOM 9034 O O . LEU B 1 137 ? -9.578 -3.451 0.084 1 85.88 137 LEU B O 1
ATOM 9038 N N . VAL B 1 138 ? -11.352 -4.441 1.07 1 86.19 138 VAL B N 1
ATOM 9039 C CA . VAL B 1 138 ? -12.359 -3.586 0.446 1 86.19 138 VAL B CA 1
ATOM 9040 C C . VAL B 1 138 ? -13.383 -3.139 1.49 1 86.19 138 VAL B C 1
ATOM 9042 O O . VAL B 1 138 ? -13.625 -3.848 2.467 1 86.19 138 VAL B O 1
ATOM 9045 N N . SER B 1 139 ? -13.867 -1.969 1.301 1 86.38 139 SER B N 1
ATOM 9046 C CA . SER B 1 139 ? -14.977 -1.487 2.117 1 86.38 139 SER B CA 1
ATOM 9047 C C . SER B 1 139 ? -16.312 -1.989 1.586 1 86.38 139 SER B C 1
ATOM 9049 O O . SER B 1 139 ? -16.438 -2.281 0.395 1 86.38 139 SER B O 1
ATOM 9051 N N . PRO B 1 140 ? -17.25 -2.188 2.484 1 87.06 140 PRO B N 1
ATOM 9052 C CA . PRO B 1 140 ? -18.578 -2.604 2.004 1 87.06 140 PRO B CA 1
ATOM 9053 C C . PRO B 1 140 ? -19.125 -1.68 0.92 1 87.06 140 PRO B C 1
ATOM 9055 O O . PRO B 1 140 ? -19.812 -2.139 -0.001 1 87.06 140 PRO B O 1
ATOM 9058 N N . LEU B 1 141 ? -18.797 -0.425 1.015 1 88.25 141 LEU B N 1
ATOM 9059 C CA . LEU B 1 141 ? -19.219 0.525 -0.007 1 88.25 141 LEU B CA 1
ATOM 9060 C C . LEU B 1 141 ? -18.094 0.788 -1.007 1 88.25 141 LEU B C 1
ATOM 9062 O O . LEU B 1 141 ? -18 1.885 -1.561 1 88.25 141 LEU B O 1
ATOM 9066 N N . GLY B 1 142 ? -17.281 -0.147 -1.221 1 89.75 142 GLY B N 1
ATOM 9067 C CA . GLY B 1 142 ? -16.062 0.054 -1.996 1 89.75 142 GLY B CA 1
ATOM 9068 C C . GLY B 1 142 ? -16.297 -0.001 -3.494 1 89.75 142 GLY B C 1
ATOM 9069 O O . GLY B 1 142 ? -15.445 0.419 -4.277 1 89.75 142 GLY B O 1
ATOM 9070 N N . THR B 1 143 ? -17.484 -0.413 -4.004 1 93 143 THR B N 1
ATOM 9071 C CA . THR B 1 143 ? -17.75 -0.451 -5.434 1 93 143 THR B CA 1
ATOM 9072 C C . THR B 1 143 ? -17.906 0.96 -5.996 1 93 143 THR B C 1
ATOM 9074 O O . THR B 1 143 ? -18.75 1.73 -5.527 1 93 143 THR B O 1
ATOM 9077 N N . ILE B 1 144 ? -17.156 1.298 -7.02 1 94.75 144 ILE B N 1
ATOM 9078 C CA . ILE B 1 144 ? -17.188 2.682 -7.48 1 94.75 144 ILE B CA 1
ATOM 9079 C C . ILE B 1 144 ? -17.766 2.746 -8.891 1 94.75 144 ILE B C 1
ATOM 9081 O O . ILE B 1 144 ? -18.359 3.756 -9.281 1 94.75 144 ILE B O 1
ATOM 9085 N N . LEU B 1 145 ? -17.516 1.661 -9.656 1 96.19 145 LEU B N 1
ATOM 9086 C CA . LEU B 1 145 ? -17.969 1.642 -11.047 1 96.19 145 LEU B CA 1
ATOM 9087 C C . LEU B 1 145 ? -18.359 0.232 -11.469 1 96.19 145 LEU B C 1
ATOM 9089 O O . LEU B 1 145 ? -17.812 -0.75 -10.969 1 96.19 145 LEU B O 1
ATOM 9093 N N . GLN B 1 146 ? -19.344 0.142 -12.32 1 96.94 146 GLN B N 1
ATOM 9094 C CA . GLN B 1 146 ? -19.688 -1.076 -13.055 1 96.94 146 GLN B CA 1
ATOM 9095 C C . GLN B 1 146 ? -19.906 -0.788 -14.539 1 96.94 146 GLN B C 1
ATOM 9097 O O . GLN B 1 146 ? -20.422 0.269 -14.898 1 96.94 146 GLN B O 1
ATOM 9102 N N . TYR B 1 147 ? -19.438 -1.672 -15.352 1 97.31 147 TYR B N 1
ATOM 9103 C CA . TYR B 1 147 ? -19.625 -1.594 -16.797 1 97.31 147 TYR B CA 1
ATOM 9104 C C . TYR B 1 147 ? -20.234 -2.883 -17.328 1 97.31 147 TYR B C 1
ATOM 9106 O O . TYR B 1 147 ? -19.875 -3.977 -16.891 1 97.31 147 TYR B O 1
ATOM 9114 N N . ALA B 1 148 ? -21.172 -2.721 -18.188 1 97.75 148 ALA B N 1
ATOM 9115 C CA . ALA B 1 148 ? -21.703 -3.855 -18.938 1 97.75 148 ALA B CA 1
ATOM 9116 C C . ALA B 1 148 ? -21.234 -3.83 -20.391 1 97.75 148 ALA B C 1
ATOM 9118 O O . ALA B 1 148 ? -21.219 -2.777 -21.031 1 97.75 148 ALA B O 1
ATOM 9119 N N . PHE B 1 149 ? -20.766 -4.945 -20.859 1 97.44 149 PHE B N 1
ATOM 9120 C CA . PHE B 1 149 ? -20.312 -5.113 -22.234 1 97.44 149 PHE B CA 1
ATOM 9121 C C . PHE B 1 149 ? -21.266 -6.035 -23 1 97.44 149 PHE B C 1
ATOM 9123 O O . PHE B 1 149 ? -21.547 -7.145 -22.562 1 97.44 149 PHE B O 1
ATOM 9130 N N . THR B 1 150 ? -21.766 -5.578 -24.062 1 96.25 150 THR B N 1
ATOM 9131 C CA . THR B 1 150 ? -22.641 -6.367 -24.922 1 96.25 150 THR B CA 1
ATOM 9132 C C . THR B 1 150 ? -22.141 -6.355 -26.375 1 96.25 150 THR B C 1
ATOM 9134 O O . THR B 1 150 ? -21.281 -5.547 -26.719 1 96.25 150 THR B O 1
ATOM 9137 N N . VAL B 1 151 ? -22.594 -7.375 -27.109 1 95.06 151 VAL B N 1
ATOM 9138 C CA . VAL B 1 151 ? -22.281 -7.457 -28.531 1 95.06 151 VAL B CA 1
ATOM 9139 C C . VAL B 1 151 ? -23.531 -7.148 -29.359 1 95.06 151 VAL B C 1
ATOM 9141 O O . VAL B 1 151 ? -24.609 -7.688 -29.078 1 95.06 151 VAL B O 1
ATOM 9144 N N . ASN B 1 152 ? -23.438 -6.203 -30.344 1 88.81 152 ASN B N 1
ATOM 9145 C CA . ASN B 1 152 ? -24.609 -5.766 -31.109 1 88.81 152 ASN B CA 1
ATOM 9146 C C . ASN B 1 152 ? -24.938 -6.73 -32.25 1 88.81 152 ASN B C 1
ATOM 9148 O O . ASN B 1 152 ? -25.953 -6.574 -32.938 1 88.81 152 ASN B O 1
ATOM 9152 N N . GLY B 1 153 ? -24.297 -7.766 -32.406 1 81.5 153 GLY B N 1
ATOM 9153 C CA . GLY B 1 153 ? -24.609 -8.781 -33.406 1 81.5 153 GLY B CA 1
ATOM 9154 C C . GLY B 1 153 ? -24.078 -8.453 -34.781 1 81.5 153 GLY B C 1
ATOM 9155 O O . GLY B 1 153 ? -24.219 -9.242 -35.719 1 81.5 153 GLY B O 1
ATOM 9156 N N . GLN B 1 154 ? -23.594 -7.379 -35.094 1 80.31 154 GLN B N 1
ATOM 9157 C CA . GLN B 1 154 ? -23.125 -6.953 -36.406 1 80.31 154 GLN B CA 1
ATOM 9158 C C . GLN B 1 154 ? -21.703 -7.449 -36.688 1 80.31 154 GLN B C 1
ATOM 9160 O O . GLN B 1 154 ? -21.25 -7.449 -37.812 1 80.31 154 GLN B O 1
ATOM 9165 N N . GLY B 1 155 ? -21.109 -7.93 -35.656 1 80.62 155 GLY B N 1
ATOM 9166 C CA . GLY B 1 155 ? -19.734 -8.391 -35.812 1 80.62 155 GLY B CA 1
ATOM 9167 C C . GLY B 1 155 ? -19.547 -9.852 -35.438 1 80.62 155 GLY B C 1
ATOM 9168 O O . GLY B 1 155 ? -20.516 -10.609 -35.406 1 80.62 155 GLY B O 1
ATOM 9169 N N . GLU B 1 156 ? -18.25 -10.266 -35.406 1 87.69 156 GLU B N 1
ATOM 9170 C CA . GLU B 1 156 ? -17.906 -11.664 -35.188 1 87.69 156 GLU B CA 1
ATOM 9171 C C . GLU B 1 156 ? -17.438 -11.922 -33.75 1 87.69 156 GLU B C 1
ATOM 9173 O O . GLU B 1 156 ? -17.016 -13.023 -33.406 1 87.69 156 GLU B O 1
ATOM 9178 N N . THR B 1 157 ? -17.688 -11 -32.938 1 90.75 157 THR B N 1
ATOM 9179 C CA . THR B 1 157 ? -17.203 -11.18 -31.578 1 90.75 157 THR B CA 1
ATOM 9180 C C . THR B 1 157 ? -18.109 -12.125 -30.797 1 90.75 157 THR B C 1
ATOM 9182 O O . THR B 1 157 ? -19.312 -11.867 -30.672 1 90.75 157 THR B O 1
ATOM 9185 N N . SER B 1 158 ? -17.594 -13.211 -30.328 1 92.69 158 SER B N 1
ATOM 9186 C CA . SER B 1 158 ? -18.344 -14.141 -29.484 1 92.69 158 SER B CA 1
ATOM 9187 C C . SER B 1 158 ? -18.297 -13.742 -28.016 1 92.69 158 SER B C 1
ATOM 9189 O O . SER B 1 158 ? -17.516 -12.859 -27.641 1 92.69 158 SER B O 1
ATOM 9191 N N . LEU B 1 159 ? -19.156 -14.359 -27.25 1 93.56 159 LEU B N 1
ATOM 9192 C CA . LEU B 1 159 ? -19.141 -14.102 -25.812 1 93.56 159 LEU B CA 1
ATOM 9193 C C . LEU B 1 159 ? -17.828 -14.547 -25.188 1 93.56 159 LEU B C 1
ATOM 9195 O O . LEU B 1 159 ? -17.406 -13.992 -24.172 1 93.56 159 LEU B O 1
ATOM 9199 N N . MET B 1 160 ? -17.203 -15.508 -25.797 1 93.31 160 MET B N 1
ATOM 9200 C CA . MET B 1 160 ? -15.898 -15.969 -25.344 1 93.31 160 MET B CA 1
ATOM 9201 C C . MET B 1 160 ? -14.828 -14.922 -25.609 1 93.31 160 MET B C 1
ATOM 9203 O O . MET B 1 160 ? -13.977 -14.664 -24.75 1 93.31 160 MET B O 1
ATOM 9207 N N . ASP B 1 161 ? -14.938 -14.297 -26.75 1 91.75 161 ASP B N 1
ATOM 9208 C CA . ASP B 1 161 ? -14.008 -13.227 -27.094 1 91.75 161 ASP B CA 1
ATOM 9209 C C . ASP B 1 161 ? -14.211 -12.008 -26.203 1 91.75 161 ASP B C 1
ATOM 9211 O O . ASP B 1 161 ? -13.242 -11.359 -25.797 1 91.75 161 ASP B O 1
ATOM 9215 N N . LEU B 1 162 ? -15.469 -11.758 -26 1 94.19 162 LEU B N 1
ATOM 9216 C CA . LEU B 1 162 ? -15.805 -10.617 -25.156 1 94.19 162 LEU B CA 1
ATOM 9217 C C . LEU B 1 162 ? -15.258 -10.812 -23.75 1 94.19 162 LEU B C 1
ATOM 9219 O O . LEU B 1 162 ? -14.688 -9.883 -23.172 1 94.19 162 LEU B O 1
ATOM 9223 N N . ARG B 1 163 ? -15.422 -11.977 -23.188 1 94.44 163 ARG B N 1
ATOM 9224 C CA . ARG B 1 163 ? -14.906 -12.297 -21.859 1 94.44 163 ARG B CA 1
ATOM 9225 C C . ARG B 1 163 ? -13.391 -12.172 -21.812 1 94.44 163 ARG B C 1
ATOM 9227 O O . ARG B 1 163 ? -12.828 -11.656 -20.859 1 94.44 163 ARG B O 1
ATOM 9234 N N . ARG B 1 164 ? -12.711 -12.617 -22.812 1 90.88 164 ARG B N 1
ATOM 9235 C CA . ARG B 1 164 ? -11.258 -12.539 -22.891 1 90.88 164 ARG B CA 1
ATOM 9236 C C . ARG B 1 164 ? -10.789 -11.086 -22.938 1 90.88 164 ARG B C 1
ATOM 9238 O O . ARG B 1 164 ? -9.82 -10.727 -22.266 1 90.88 164 ARG B O 1
ATOM 9245 N N . LEU B 1 165 ? -11.461 -10.336 -23.719 1 90.12 165 LEU B N 1
ATOM 9246 C CA . LEU B 1 165 ? -11.133 -8.922 -23.812 1 90.12 165 LEU B CA 1
ATOM 9247 C C . LEU B 1 165 ? -11.211 -8.242 -22.453 1 90.12 165 LEU B C 1
ATOM 9249 O O . LEU B 1 165 ? -10.297 -7.508 -22.062 1 90.12 165 LEU B O 1
ATOM 9253 N N . VAL B 1 166 ? -12.266 -8.531 -21.719 1 92.88 166 VAL B N 1
ATOM 9254 C CA . VAL B 1 166 ? -12.5 -7.887 -20.422 1 92.88 166 VAL B CA 1
ATOM 9255 C C . VAL B 1 166 ? -11.531 -8.445 -19.391 1 92.88 166 VAL B C 1
ATOM 9257 O O . VAL B 1 166 ? -10.969 -7.699 -18.578 1 92.88 166 VAL B O 1
ATOM 9260 N N . ASP B 1 167 ? -11.234 -9.672 -19.422 1 88.69 167 ASP B N 1
ATOM 9261 C CA . ASP B 1 167 ? -10.445 -10.359 -18.406 1 88.69 167 ASP B CA 1
ATOM 9262 C C . ASP B 1 167 ? -8.953 -10.094 -18.594 1 88.69 167 ASP B C 1
ATOM 9264 O O . ASP B 1 167 ? -8.211 -9.977 -17.625 1 88.69 167 ASP B O 1
ATOM 9268 N N . VAL B 1 168 ? -8.477 -10.023 -19.766 1 80 168 VAL B N 1
ATOM 9269 C CA . VAL B 1 168 ? -7.035 -9.953 -20 1 80 168 VAL B CA 1
ATOM 9270 C C . VAL B 1 168 ? -6.617 -8.508 -20.25 1 80 168 VAL B C 1
ATOM 9272 O O . VAL B 1 168 ? -5.676 -8.008 -19.625 1 80 168 VAL B O 1
ATOM 9275 N N . THR B 1 169 ? -7.297 -7.828 -21.031 1 79.75 169 THR B N 1
ATOM 9276 C CA . THR B 1 169 ? -6.879 -6.484 -21.422 1 79.75 169 THR B CA 1
ATOM 9277 C C . THR B 1 169 ? -7.363 -5.457 -20.391 1 79.75 169 THR B C 1
ATOM 9279 O O . THR B 1 169 ? -6.562 -4.699 -19.844 1 79.75 169 THR B O 1
ATOM 9282 N N . LEU B 1 170 ? -8.648 -5.5 -20.094 1 88.88 170 LEU B N 1
ATOM 9283 C CA . LEU B 1 170 ? -9.234 -4.434 -19.297 1 88.88 170 LEU B CA 1
ATOM 9284 C C . LEU B 1 170 ? -8.906 -4.633 -17.812 1 88.88 170 LEU B C 1
ATOM 9286 O O . LEU B 1 170 ? -8.555 -3.676 -17.125 1 88.88 170 LEU B O 1
ATOM 9290 N N . ARG B 1 171 ? -9.031 -5.824 -17.328 1 89.81 171 ARG B N 1
ATOM 9291 C CA . ARG B 1 171 ? -8.82 -6.09 -15.906 1 89.81 171 ARG B CA 1
ATOM 9292 C C . ARG B 1 171 ? -7.43 -5.652 -15.469 1 89.81 171 ARG B C 1
ATOM 9294 O O . ARG B 1 171 ? -7.285 -4.938 -14.469 1 89.81 171 ARG B O 1
ATOM 9301 N N . ASN B 1 172 ? -6.402 -6.02 -16.188 1 83.56 172 ASN B N 1
ATOM 9302 C CA . ASN B 1 172 ? -5.027 -5.727 -15.797 1 83.56 172 ASN B CA 1
ATOM 9303 C C . ASN B 1 172 ? -4.742 -4.227 -15.852 1 83.56 172 ASN B C 1
ATOM 9305 O O . ASN B 1 172 ? -4.043 -3.695 -14.984 1 83.56 172 ASN B O 1
ATOM 9309 N N . GLN B 1 173 ? -5.297 -3.6 -16.812 1 86.81 173 GLN B N 1
ATOM 9310 C CA . GLN B 1 173 ? -5.086 -2.16 -16.938 1 86.81 173 GLN B CA 1
ATOM 9311 C C . GLN B 1 173 ? -5.793 -1.405 -15.812 1 86.81 173 GLN B C 1
ATOM 9313 O O . GLN B 1 173 ? -5.254 -0.438 -15.273 1 86.81 173 GLN B O 1
ATOM 9318 N N . ILE B 1 174 ? -6.973 -1.845 -15.469 1 91.81 174 ILE B N 1
ATOM 9319 C CA . ILE B 1 174 ? -7.75 -1.172 -14.438 1 91.81 174 ILE B CA 1
ATOM 9320 C C . ILE B 1 174 ? -7.113 -1.41 -13.07 1 91.81 174 ILE B C 1
ATOM 9322 O O . ILE B 1 174 ? -7.07 -0.507 -12.234 1 91.81 174 ILE B O 1
ATOM 9326 N N . LEU B 1 175 ? -6.566 -2.59 -12.836 1 88.94 175 LEU B N 1
ATOM 9327 C CA . LEU B 1 175 ? -5.922 -2.92 -11.57 1 88.94 175 LEU B CA 1
ATOM 9328 C C . LEU B 1 175 ? -4.66 -2.09 -11.367 1 88.94 175 LEU B C 1
ATOM 9330 O O . LEU B 1 175 ? -4.188 -1.936 -10.242 1 88.94 175 LEU B O 1
ATOM 9334 N N . SER B 1 176 ? -4.113 -1.621 -12.461 1 85.19 176 SER B N 1
ATOM 9335 C CA . SER B 1 176 ? -2.885 -0.84 -12.367 1 85.19 176 SER B CA 1
ATOM 9336 C C . SER B 1 176 ? -3.176 0.602 -11.969 1 85.19 176 SER B C 1
ATOM 9338 O O . SER B 1 176 ? -2.262 1.352 -11.617 1 85.19 176 SER B O 1
ATOM 9340 N N . VAL B 1 177 ? -4.484 1.003 -11.953 1 89.38 177 VAL B N 1
ATOM 9341 C CA . VAL B 1 177 ? -4.859 2.344 -11.523 1 89.38 177 VAL B CA 1
ATOM 9342 C C . VAL B 1 177 ? -4.707 2.465 -10.008 1 89.38 177 VAL B C 1
ATOM 9344 O O . VAL B 1 177 ? -5.262 1.662 -9.25 1 89.38 177 VAL B O 1
ATOM 9347 N N . PRO B 1 178 ? -3.975 3.469 -9.578 1 87.44 178 PRO B N 1
ATOM 9348 C CA . PRO B 1 178 ? -3.828 3.631 -8.133 1 87.44 178 PRO B CA 1
ATOM 9349 C C . PRO B 1 178 ? -5.164 3.82 -7.418 1 87.44 178 PRO B C 1
ATOM 9351 O O . PRO B 1 178 ? -5.98 4.645 -7.84 1 87.44 178 PRO B O 1
ATOM 9354 N N . GLY B 1 179 ? -5.383 3.072 -6.43 1 90.44 179 GLY B N 1
ATOM 9355 C CA . GLY B 1 179 ? -6.598 3.178 -5.637 1 90.44 179 GLY B CA 1
ATOM 9356 C C . GLY B 1 179 ? -7.574 2.041 -5.887 1 90.44 179 GLY B C 1
ATOM 9357 O O . GLY B 1 179 ? -8.5 1.829 -5.105 1 90.44 179 GLY B O 1
ATOM 9358 N N . VAL B 1 180 ? -7.355 1.274 -6.984 1 92.56 180 VAL B N 1
ATOM 9359 C CA . VAL B 1 180 ? -8.203 0.121 -7.273 1 92.56 180 VAL B CA 1
ATOM 9360 C C . VAL B 1 180 ? -7.672 -1.105 -6.535 1 92.56 180 VAL B C 1
ATOM 9362 O O . VAL B 1 180 ? -6.469 -1.374 -6.547 1 92.56 180 VAL B O 1
ATOM 9365 N N . SER B 1 181 ? -8.578 -1.815 -5.883 1 89.94 181 SER B N 1
ATOM 9366 C CA . SER B 1 181 ? -8.164 -2.975 -5.098 1 89.94 181 SER B CA 1
ATOM 9367 C C . SER B 1 181 ? -8.539 -4.277 -5.793 1 89.94 181 SER B C 1
ATOM 9369 O O . SER B 1 181 ? -7.836 -5.281 -5.664 1 89.94 181 SER B O 1
ATOM 9371 N N . GLN B 1 182 ? -9.695 -4.227 -6.469 1 90.81 182 GLN B N 1
ATOM 9372 C CA . GLN B 1 182 ? -10.203 -5.484 -7.016 1 90.81 182 GLN B CA 1
ATOM 9373 C C . GLN B 1 182 ? -11.117 -5.238 -8.211 1 90.81 182 GLN B C 1
ATOM 9375 O O . GLN B 1 182 ? -11.82 -4.227 -8.266 1 90.81 182 GLN B O 1
ATOM 9380 N N . VAL B 1 183 ? -11.102 -6.188 -9.156 1 92 183 VAL B N 1
ATOM 9381 C CA . VAL B 1 183 ? -11.992 -6.219 -10.305 1 92 183 VAL B CA 1
ATOM 9382 C C . VAL B 1 183 ? -12.664 -7.586 -10.406 1 92 183 VAL B C 1
ATOM 9384 O O . VAL B 1 183 ? -11.992 -8.617 -10.383 1 92 183 VAL B O 1
ATOM 9387 N N . THR B 1 184 ? -13.969 -7.609 -10.406 1 93 184 THR B N 1
ATOM 9388 C CA . THR B 1 184 ? -14.719 -8.852 -10.555 1 93 184 THR B CA 1
ATOM 9389 C C . THR B 1 184 ? -15.5 -8.859 -11.867 1 93 184 THR B C 1
ATOM 9391 O O . THR B 1 184 ? -16.062 -7.844 -12.266 1 93 184 THR B O 1
ATOM 9394 N N . ILE B 1 185 ? -15.578 -9.992 -12.5 1 95.12 185 ILE B N 1
ATOM 9395 C CA . ILE B 1 185 ? -16.172 -10.086 -13.82 1 95.12 185 ILE B CA 1
ATOM 9396 C C . ILE B 1 185 ? -17.266 -11.164 -13.82 1 95.12 185 ILE B C 1
ATOM 9398 O O . ILE B 1 185 ? -17.016 -12.305 -13.438 1 95.12 185 ILE B O 1
ATOM 9402 N N . TYR B 1 186 ? -18.469 -10.781 -14.211 1 95.81 186 TYR B N 1
ATOM 9403 C CA . TYR B 1 186 ? -19.578 -11.695 -14.383 1 95.81 186 TYR B CA 1
ATOM 9404 C C . TYR B 1 186 ? -19.891 -11.922 -15.867 1 95.81 186 TYR B C 1
ATOM 9406 O O . TYR B 1 186 ? -19.781 -10.992 -16.672 1 95.81 186 TYR B O 1
ATOM 9414 N N . GLY B 1 187 ? -20.234 -13.07 -16.141 1 95.06 187 GLY B N 1
ATOM 9415 C CA . GLY B 1 187 ? -20.75 -13.359 -17.469 1 95.06 187 GLY B CA 1
ATOM 9416 C C . GLY B 1 187 ? -19.672 -13.695 -18.484 1 95.06 187 GLY B C 1
ATOM 9417 O O . GLY B 1 187 ? -18.484 -13.672 -18.141 1 95.06 187 GLY B O 1
ATOM 9418 N N . GLY B 1 188 ? -20.203 -14.078 -19.641 1 94.5 188 GLY B N 1
ATOM 9419 C CA . GLY B 1 188 ? -19.297 -14.523 -20.688 1 94.5 188 GLY B CA 1
ATOM 9420 C C . GLY B 1 188 ? -18.891 -15.977 -20.547 1 94.5 188 GLY B C 1
ATOM 9421 O O . GLY B 1 188 ? -19.312 -16.656 -19.625 1 94.5 188 GLY B O 1
ATOM 9422 N N . ASP B 1 189 ? -18.141 -16.391 -21.578 1 94 189 ASP B N 1
ATOM 9423 C CA . ASP B 1 189 ? -17.672 -17.781 -21.594 1 94 189 ASP B CA 1
ATOM 9424 C C . ASP B 1 189 ? -16.156 -17.844 -21.438 1 94 189 ASP B C 1
ATOM 9426 O O . ASP B 1 189 ? -15.422 -17.156 -22.141 1 94 189 ASP B O 1
ATOM 9430 N N . GLU B 1 190 ? -15.852 -18.641 -20.438 1 92.25 190 GLU B N 1
ATOM 9431 C CA . GLU B 1 190 ? -14.422 -18.875 -20.266 1 92.25 190 GLU B CA 1
ATOM 9432 C C . GLU B 1 190 ? -13.945 -20.016 -21.172 1 92.25 190 GLU B C 1
ATOM 9434 O O . GLU B 1 190 ? -14.516 -21.109 -21.156 1 92.25 190 GLU B O 1
ATOM 9439 N N . ARG B 1 191 ? -12.93 -19.781 -21.906 1 92.25 191 ARG B N 1
ATOM 9440 C CA . ARG B 1 191 ? -12.43 -20.75 -22.875 1 92.25 191 ARG B CA 1
ATOM 9441 C C . ARG B 1 191 ? -11.688 -21.891 -22.172 1 92.25 191 ARG B C 1
ATOM 9443 O O . ARG B 1 191 ? -10.93 -21.656 -21.234 1 92.25 191 ARG B O 1
ATOM 9450 N N . GLU B 1 192 ? -11.977 -23.094 -22.641 1 93.38 192 GLU B N 1
ATOM 9451 C CA . GLU B 1 192 ? -11.273 -24.312 -22.25 1 93.38 192 GLU B CA 1
ATOM 9452 C C . GLU B 1 192 ? -11.078 -25.25 -23.438 1 93.38 192 GLU B C 1
ATOM 9454 O O . GLU B 1 192 ? -11.875 -25.234 -24.375 1 93.38 192 GLU B O 1
ATOM 9459 N N . GLU B 1 193 ? -9.977 -25.906 -23.438 1 94.69 193 GLU B N 1
ATOM 9460 C CA . GLU B 1 193 ? -9.812 -27.016 -24.375 1 94.69 193 GLU B CA 1
ATOM 9461 C C . GLU B 1 193 ? -10.328 -28.328 -23.766 1 94.69 193 GLU B C 1
ATOM 9463 O O . GLU B 1 193 ? -9.82 -28.781 -22.734 1 94.69 193 GLU B O 1
ATOM 9468 N N . GLN B 1 194 ? -11.328 -28.906 -24.422 1 96.44 194 GLN B N 1
ATOM 9469 C CA . GLN B 1 194 ? -12.008 -30.062 -23.828 1 96.44 194 GLN B CA 1
ATOM 9470 C C . GLN B 1 194 ? -11.695 -31.344 -24.609 1 96.44 194 GLN B C 1
ATOM 9472 O O . GLN B 1 194 ? -11.742 -31.359 -25.844 1 96.44 194 GLN B O 1
ATOM 9477 N N . ILE B 1 195 ? -11.289 -32.281 -23.875 1 97.44 195 ILE B N 1
ATOM 9478 C CA . ILE B 1 195 ? -11.148 -33.625 -24.391 1 97.44 195 ILE B CA 1
ATOM 9479 C C . ILE B 1 195 ? -12.336 -34.469 -23.922 1 97.44 195 ILE B C 1
ATOM 9481 O O . ILE B 1 195 ? -12.344 -35 -22.812 1 97.44 195 ILE B O 1
ATOM 9485 N N . LEU B 1 196 ? -13.281 -34.688 -24.844 1 97.88 196 LEU B N 1
ATOM 9486 C CA . LEU B 1 196 ? -14.508 -35.406 -24.516 1 97.88 196 LEU B CA 1
ATOM 9487 C C . LEU B 1 196 ? -14.414 -36.844 -24.953 1 97.88 196 LEU B C 1
ATOM 9489 O O . LEU B 1 196 ? -14.594 -37.156 -26.125 1 97.88 196 LEU B O 1
ATOM 9493 N N . VAL B 1 197 ? -14.312 -37.719 -23.938 1 97.94 197 VAL B N 1
ATOM 9494 C CA . VAL B 1 197 ? -14.023 -39.125 -24.188 1 97.94 197 VAL B CA 1
ATOM 9495 C C . VAL B 1 197 ? -15.328 -39.875 -24.453 1 97.94 197 VAL B C 1
ATOM 9497 O O . VAL B 1 197 ? -16.297 -39.719 -23.719 1 97.94 197 VAL B O 1
ATOM 9500 N N . ASP B 1 198 ? -15.328 -40.688 -25.453 1 96.5 198 ASP B N 1
ATOM 9501 C CA . ASP B 1 198 ? -16.484 -41.5 -25.766 1 96.5 198 ASP B CA 1
ATOM 9502 C C . ASP B 1 198 ? -16.406 -42.844 -25.047 1 96.5 198 ASP B C 1
ATOM 9504 O O . ASP B 1 198 ? -15.539 -43.688 -25.359 1 96.5 198 ASP B O 1
ATOM 9508 N N . PRO B 1 199 ? -17.375 -43.125 -24.219 1 95.75 199 PRO B N 1
ATOM 9509 C CA . PRO B 1 199 ? -17.312 -44.375 -23.453 1 95.75 199 PRO B CA 1
ATOM 9510 C C . PRO B 1 199 ? -17.406 -45.625 -24.328 1 95.75 199 PRO B C 1
ATOM 9512 O O . PRO B 1 199 ? -16.812 -46.656 -24.016 1 95.75 199 PRO B O 1
ATOM 9515 N N . GLN B 1 200 ? -18.078 -45.594 -25.438 1 94.12 200 GLN B N 1
ATOM 9516 C CA . GLN B 1 200 ? -18.219 -46.75 -26.328 1 94.12 200 GLN B CA 1
ATOM 9517 C C . GLN B 1 200 ? -16.891 -47.062 -27.031 1 94.12 200 GLN B C 1
ATOM 9519 O O . GLN B 1 200 ? -16.531 -48.219 -27.172 1 94.12 200 GLN B O 1
ATOM 9524 N N . LEU B 1 201 ? -16.266 -46.062 -27.406 1 95.12 201 LEU B N 1
ATOM 9525 C CA . LEU B 1 201 ? -14.984 -46.25 -28.062 1 95.12 201 LEU B CA 1
ATOM 9526 C C . LEU B 1 201 ? -13.945 -46.781 -27.062 1 95.12 201 LEU B C 1
ATOM 9528 O O . LEU B 1 201 ? -13.055 -47.531 -27.453 1 95.12 201 LEU B O 1
ATOM 9532 N N . LEU B 1 202 ? -14.031 -46.375 -25.828 1 95.19 202 LEU B N 1
ATOM 9533 C CA . LEU B 1 202 ? -13.133 -46.875 -24.812 1 95.19 202 LEU B CA 1
ATOM 9534 C C . LEU B 1 202 ? -13.258 -48.406 -24.703 1 95.19 202 LEU B C 1
ATOM 9536 O O . LEU B 1 202 ? -12.25 -49.094 -24.609 1 95.19 202 LEU B O 1
ATOM 9540 N N . ARG B 1 203 ? -14.469 -48.875 -24.688 1 92 203 ARG B N 1
ATOM 9541 C CA . ARG B 1 203 ? -14.734 -50.281 -24.562 1 92 203 ARG B CA 1
ATOM 9542 C C . ARG B 1 203 ? -14.25 -51.062 -25.781 1 92 203 ARG B C 1
ATOM 9544 O O . ARG B 1 203 ? -13.602 -52.094 -25.672 1 92 203 ARG B O 1
ATOM 9551 N N . SER B 1 204 ? -14.578 -50.531 -26.906 1 92.44 204 SER B N 1
ATOM 9552 C CA . SER B 1 204 ? -14.258 -51.219 -28.156 1 92.44 204 SER B CA 1
ATOM 9553 C C . SER B 1 204 ? -12.75 -51.312 -28.359 1 92.44 204 SER B C 1
ATOM 9555 O O . SER B 1 204 ? -12.25 -52.312 -28.875 1 92.44 204 SER B O 1
ATOM 9557 N N . ARG B 1 205 ? -12.094 -50.312 -27.875 1 93.69 205 ARG B N 1
ATOM 9558 C CA . ARG B 1 205 ? -10.656 -50.281 -28.094 1 93.69 205 ARG B CA 1
ATOM 9559 C C . ARG B 1 205 ? -9.891 -50.75 -26.859 1 93.69 205 ARG B C 1
ATOM 9561 O O . ARG B 1 205 ? -8.656 -50.75 -26.859 1 93.69 205 ARG B O 1
ATOM 9568 N N . GLN B 1 206 ? -10.562 -51.062 -25.828 1 92.19 206 GLN B N 1
ATOM 9569 C CA . GLN B 1 206 ? -9.992 -51.562 -24.578 1 92.19 206 GLN B CA 1
ATOM 9570 C C . GLN B 1 206 ? -9.016 -50.562 -23.984 1 92.19 206 GLN B C 1
ATOM 9572 O O . GLN B 1 206 ? -7.871 -50.906 -23.672 1 92.19 206 GLN B O 1
ATOM 9577 N N . VAL B 1 207 ? -9.43 -49.438 -23.922 1 94.69 207 VAL B N 1
ATOM 9578 C CA . VAL B 1 207 ? -8.68 -48.344 -23.312 1 94.69 207 VAL B CA 1
ATOM 9579 C C . VAL B 1 207 ? -9.43 -47.812 -22.094 1 94.69 207 VAL B C 1
ATOM 9581 O O . VAL B 1 207 ? -10.664 -47.75 -22.094 1 94.69 207 VAL B O 1
ATOM 9584 N N . SER B 1 208 ? -8.719 -47.531 -20.984 1 95.12 208 SER B N 1
ATOM 9585 C CA . SER B 1 208 ? -9.344 -47 -19.781 1 95.12 208 SER B CA 1
ATOM 9586 C C . SER B 1 208 ? -9.375 -45.469 -19.797 1 95.12 208 SER B C 1
ATOM 9588 O O . SER B 1 208 ? -8.578 -44.844 -20.484 1 95.12 208 SER B O 1
ATOM 9590 N N . LEU B 1 209 ? -10.32 -44.906 -19.016 1 96.12 209 LEU B N 1
ATOM 9591 C CA . LEU B 1 209 ? -10.398 -43.469 -18.875 1 96.12 209 LEU B CA 1
ATOM 9592 C C . LEU B 1 209 ? -9.133 -42.906 -18.203 1 96.12 209 LEU B C 1
ATOM 9594 O O . LEU B 1 209 ? -8.695 -41.812 -18.516 1 96.12 209 LEU B O 1
ATOM 9598 N N . THR B 1 210 ? -8.539 -43.625 -17.312 1 95.19 210 THR B N 1
ATOM 9599 C CA . THR B 1 210 ? -7.316 -43.219 -16.625 1 95.19 210 THR B CA 1
ATOM 9600 C C . THR B 1 210 ? -6.16 -43.094 -17.609 1 95.19 210 THR B C 1
ATOM 9602 O O . THR B 1 210 ? -5.363 -42.156 -17.516 1 95.19 210 THR B O 1
ATOM 9605 N N . GLU B 1 211 ? -6.113 -44 -18.562 1 94.94 211 GLU B N 1
ATOM 9606 C CA . GLU B 1 211 ? -5.074 -43.938 -19.578 1 94.94 211 GLU B CA 1
ATOM 9607 C C . GLU B 1 211 ? -5.219 -42.688 -20.453 1 94.94 211 GLU B C 1
ATOM 9609 O O . GLU B 1 211 ? -4.223 -42.062 -20.812 1 94.94 211 GLU B O 1
ATOM 9614 N N . VAL B 1 212 ? -6.43 -42.406 -20.781 1 96.62 212 VAL B N 1
ATOM 9615 C CA . VAL B 1 212 ? -6.691 -41.188 -21.578 1 96.62 212 VAL B CA 1
ATOM 9616 C C . VAL B 1 212 ? -6.289 -39.969 -20.797 1 96.62 212 VAL B C 1
ATOM 9618 O O . VAL B 1 212 ? -5.691 -39.031 -21.359 1 96.62 212 VAL B O 1
ATOM 9621 N N . THR B 1 213 ? -6.676 -39.906 -19.562 1 96.81 213 THR B N 1
ATOM 9622 C CA . THR B 1 213 ? -6.363 -38.75 -18.703 1 96.81 213 THR B CA 1
ATOM 9623 C C . THR B 1 213 ? -4.852 -38.562 -18.578 1 96.81 213 THR B C 1
ATOM 9625 O O . THR B 1 213 ? -4.352 -37.469 -18.656 1 96.81 213 THR B O 1
ATOM 9628 N N . GLU B 1 214 ? -4.164 -39.562 -18.344 1 94.5 214 GLU B N 1
ATOM 9629 C CA . GLU B 1 214 ? -2.707 -39.531 -18.234 1 94.5 214 GLU B CA 1
ATOM 9630 C C . GLU B 1 214 ? -2.072 -39.094 -19.562 1 94.5 214 GLU B C 1
ATOM 9632 O O . GLU B 1 214 ? -1.106 -38.312 -19.562 1 94.5 214 GLU B O 1
ATOM 9637 N N . ALA B 1 215 ? -2.594 -39.656 -20.656 1 95.12 215 ALA B N 1
ATOM 9638 C CA . ALA B 1 215 ? -2.098 -39.25 -21.969 1 95.12 215 ALA B CA 1
ATOM 9639 C C . ALA B 1 215 ? -2.266 -37.781 -22.203 1 95.12 215 ALA B C 1
ATOM 9641 O O . ALA B 1 215 ? -1.379 -37.125 -22.766 1 95.12 215 ALA B O 1
ATOM 9642 N N . ALA B 1 216 ? -3.393 -37.281 -21.844 1 95.56 216 ALA B N 1
ATOM 9643 C CA . ALA B 1 216 ? -3.668 -35.844 -22 1 95.56 216 ALA B CA 1
ATOM 9644 C C . ALA B 1 216 ? -2.73 -35 -21.125 1 95.56 216 ALA B C 1
ATOM 9646 O O . ALA B 1 216 ? -2.246 -33.969 -21.562 1 95.56 216 ALA B O 1
ATOM 9647 N N . ARG B 1 217 ? -2.541 -35.406 -19.969 1 93.69 217 ARG B N 1
ATOM 9648 C CA . ARG B 1 217 ? -1.634 -34.719 -19.047 1 93.69 217 ARG B CA 1
ATOM 9649 C C . ARG B 1 217 ? -0.214 -34.688 -19.609 1 93.69 217 ARG B C 1
ATOM 9651 O O . ARG B 1 217 ? 0.471 -33.656 -19.516 1 93.69 217 ARG B O 1
ATOM 9658 N N . GLU B 1 218 ? 0.197 -35.75 -20.172 1 93.69 218 GLU B N 1
ATOM 9659 C CA . GLU B 1 218 ? 1.573 -35.938 -20.641 1 93.69 218 GLU B CA 1
ATOM 9660 C C . GLU B 1 218 ? 1.763 -35.375 -22.047 1 93.69 218 GLU B C 1
ATOM 9662 O O . GLU B 1 218 ? 2.879 -35.344 -22.562 1 93.69 218 GLU B O 1
ATOM 9667 N N . ALA B 1 219 ? 0.7 -34.875 -22.594 1 93.56 219 ALA B N 1
ATOM 9668 C CA . ALA B 1 219 ? 0.749 -34.375 -23.969 1 93.56 219 ALA B CA 1
ATOM 9669 C C . ALA B 1 219 ? 1.393 -33 -24.016 1 93.56 219 ALA B C 1
ATOM 9671 O O . ALA B 1 219 ? 1.818 -32.531 -25.078 1 93.56 219 ALA B O 1
ATOM 9672 N N . ASN B 1 220 ? 1.444 -32.344 -22.969 1 89.12 220 ASN B N 1
ATOM 9673 C CA . ASN B 1 220 ? 1.913 -30.969 -22.891 1 89.12 220 ASN B CA 1
ATOM 9674 C C . ASN B 1 220 ? 3.115 -30.844 -21.953 1 89.12 220 ASN B C 1
ATOM 9676 O O . ASN B 1 220 ? 2.955 -30.781 -20.734 1 89.12 220 ASN B O 1
ATOM 9680 N N . SER B 1 221 ? 4.254 -30.797 -22.516 1 88.75 221 SER B N 1
ATOM 9681 C CA . SER B 1 221 ? 5.43 -30.719 -21.656 1 88.75 221 SER B CA 1
ATOM 9682 C C . SER B 1 221 ? 6.617 -30.125 -22.391 1 88.75 221 SER B C 1
ATOM 9684 O O . SER B 1 221 ? 6.926 -30.516 -23.516 1 88.75 221 SER B O 1
ATOM 9686 N N . ASN B 1 222 ? 7.152 -29.125 -21.797 1 85.19 222 ASN B N 1
ATOM 9687 C CA . ASN B 1 222 ? 8.453 -28.609 -22.203 1 85.19 222 ASN B CA 1
ATOM 9688 C C . ASN B 1 222 ? 9.57 -29.109 -21.281 1 85.19 222 ASN B C 1
ATOM 9690 O O . ASN B 1 222 ? 9.312 -29.547 -20.172 1 85.19 222 ASN B O 1
ATOM 9694 N N . ALA B 1 223 ? 10.68 -29.156 -21.812 1 89.44 223 ALA B N 1
ATOM 9695 C CA . ALA B 1 223 ? 11.812 -29.609 -21 1 89.44 223 ALA B CA 1
ATOM 9696 C C . ALA B 1 223 ? 12.906 -28.547 -20.969 1 89.44 223 ALA B C 1
ATOM 9698 O O . ALA B 1 223 ? 13.289 -27.984 -22 1 89.44 223 ALA B O 1
ATOM 9699 N N . PRO B 1 224 ? 13.312 -28.219 -19.766 1 87.12 224 PRO B N 1
ATOM 9700 C CA . PRO B 1 224 ? 14.547 -27.422 -19.688 1 87.12 224 PRO B CA 1
ATOM 9701 C C . PRO B 1 224 ? 15.789 -28.234 -20.062 1 87.12 224 PRO B C 1
ATOM 9703 O O . PRO B 1 224 ? 16.141 -29.188 -19.359 1 87.12 224 PRO B O 1
ATOM 9706 N N . GLY B 1 225 ? 16.391 -27.875 -21.172 1 87.88 225 GLY B N 1
ATOM 9707 C CA . GLY B 1 225 ? 17.516 -28.656 -21.656 1 87.88 225 GLY B CA 1
ATOM 9708 C C . GLY B 1 225 ? 18.859 -28.125 -21.188 1 87.88 225 GLY B C 1
ATOM 9709 O O . GLY B 1 225 ? 19.906 -28.625 -21.594 1 87.88 225 GLY B O 1
ATOM 9710 N N . GLY B 1 226 ? 18.828 -27.125 -20.312 1 89.19 226 GLY B N 1
ATOM 9711 C CA . GLY B 1 226 ? 20.094 -26.594 -19.844 1 89.19 226 GLY B CA 1
ATOM 9712 C C . GLY B 1 226 ? 20.781 -25.719 -20.859 1 89.19 226 GLY B C 1
ATOM 9713 O O . GLY B 1 226 ? 20.141 -24.906 -21.531 1 89.19 226 GLY B O 1
ATOM 9714 N N . PHE B 1 227 ? 22.172 -25.875 -20.891 1 90.62 227 PHE B N 1
ATOM 9715 C CA . PHE B 1 227 ? 22.938 -24.969 -21.734 1 90.62 227 PHE B CA 1
ATOM 9716 C C . PHE B 1 227 ? 23.984 -25.734 -22.531 1 90.62 227 PHE B C 1
ATOM 9718 O O . PHE B 1 227 ? 24.578 -26.703 -22.031 1 90.62 227 PHE B O 1
ATOM 9725 N N . LEU B 1 228 ? 24.078 -25.359 -23.734 1 90.56 228 LEU B N 1
ATOM 9726 C CA . LEU B 1 228 ? 25.219 -25.766 -24.562 1 90.56 228 LEU B CA 1
ATOM 9727 C C . LEU B 1 228 ? 26.281 -24.672 -24.594 1 90.56 228 LEU B C 1
ATOM 9729 O O . LEU B 1 228 ? 26.047 -23.594 -25.125 1 90.56 228 LEU B O 1
ATOM 9733 N N . VAL B 1 229 ? 27.344 -25 -23.953 1 89.94 229 VAL B N 1
ATOM 9734 C CA . VAL B 1 229 ? 28.406 -24 -23.859 1 89.94 229 VAL B CA 1
ATOM 9735 C C . VAL B 1 229 ? 29.578 -24.406 -24.75 1 89.94 229 VAL B C 1
ATOM 9737 O O . VAL B 1 229 ? 30.062 -25.547 -24.672 1 89.94 229 VAL B O 1
ATOM 9740 N N . GLY B 1 230 ? 30.016 -23.531 -25.688 1 86.38 230 GLY B N 1
ATOM 9741 C CA . GLY B 1 230 ? 31.156 -23.797 -26.547 1 86.38 230 GLY B CA 1
ATOM 9742 C C . GLY B 1 230 ? 31.547 -22.594 -27.391 1 86.38 230 GLY B C 1
ATOM 9743 O O . GLY B 1 230 ? 30.703 -21.781 -27.781 1 86.38 230 GLY B O 1
ATOM 9744 N N . GLY B 1 231 ? 32.812 -22.469 -27.625 1 84.38 231 GLY B N 1
ATOM 9745 C CA . GLY B 1 231 ? 33.312 -21.406 -28.484 1 84.38 231 GLY B CA 1
ATOM 9746 C C . GLY B 1 231 ? 33 -20.016 -27.953 1 84.38 231 GLY B C 1
ATOM 9747 O O . GLY B 1 231 ? 32.688 -19.109 -28.734 1 84.38 231 GLY B O 1
ATOM 9748 N N . GLY B 1 232 ? 32.844 -19.875 -26.719 1 89.69 232 GLY B N 1
ATOM 9749 C CA . GLY B 1 232 ? 32.562 -18.578 -26.141 1 89.69 232 GLY B CA 1
ATOM 9750 C C . GLY B 1 232 ? 31.094 -18.234 -26.141 1 89.69 232 GLY B C 1
ATOM 9751 O O . GLY B 1 232 ? 30.703 -17.109 -25.781 1 89.69 232 GLY B O 1
ATOM 9752 N N . GLN B 1 233 ? 30.344 -19.156 -26.516 1 91.62 233 GLN B N 1
ATOM 9753 C CA . GLN B 1 233 ? 28.906 -18.938 -26.594 1 91.62 233 GLN B CA 1
ATOM 9754 C C . GLN B 1 233 ? 28.156 -19.875 -25.641 1 91.62 233 GLN B C 1
ATOM 9756 O O . GLN B 1 233 ? 28.688 -20.906 -25.234 1 91.62 233 GLN B O 1
ATOM 9761 N N . GLU B 1 234 ? 27.062 -19.391 -25.188 1 91.94 234 GLU B N 1
ATOM 9762 C CA . GLU B 1 234 ? 26.141 -20.172 -24.391 1 91.94 234 GLU B CA 1
ATOM 9763 C C . GLU B 1 234 ? 24.75 -20.203 -25.016 1 91.94 234 GLU B C 1
ATOM 9765 O O . GLU B 1 234 ? 24.125 -19.156 -25.188 1 91.94 234 GLU B O 1
ATOM 9770 N N . LEU B 1 235 ? 24.328 -21.328 -25.406 1 91.88 235 LEU B N 1
ATOM 9771 C CA . LEU B 1 235 ? 23.031 -21.484 -26.047 1 91.88 235 LEU B CA 1
ATOM 9772 C C . LEU B 1 235 ? 22.062 -22.219 -25.125 1 91.88 235 LEU B C 1
ATOM 9774 O O . LEU B 1 235 ? 22.391 -23.281 -24.578 1 91.88 235 LEU B O 1
ATOM 9778 N N . LEU B 1 236 ? 20.984 -21.641 -24.969 1 91.88 236 LEU B N 1
ATOM 9779 C CA . LEU B 1 236 ? 19.922 -22.312 -24.219 1 91.88 236 LEU B CA 1
ATOM 9780 C C . LEU B 1 236 ? 19.359 -23.484 -25.016 1 91.88 236 LEU B C 1
ATOM 9782 O O . LEU B 1 236 ? 19.125 -23.375 -26.219 1 91.88 236 LEU B O 1
ATOM 9786 N N . ILE B 1 237 ? 19.234 -24.609 -24.344 1 91.81 237 ILE B N 1
ATOM 9787 C CA . ILE B 1 237 ? 18.594 -25.766 -24.969 1 91.81 237 ILE B CA 1
ATOM 9788 C C . ILE B 1 237 ? 17.141 -25.859 -24.516 1 91.81 237 ILE B C 1
ATOM 9790 O O . ILE B 1 237 ? 16.875 -25.906 -23.312 1 91.81 237 ILE B O 1
ATOM 9794 N N . ARG B 1 238 ? 16.266 -25.953 -25.469 1 93.06 238 ARG B N 1
ATOM 9795 C CA . ARG B 1 238 ? 14.836 -26.031 -25.141 1 93.06 238 ARG B CA 1
ATOM 9796 C C . ARG B 1 238 ? 14.188 -27.25 -25.781 1 93.06 238 ARG B C 1
ATOM 9798 O O . ARG B 1 238 ? 14.305 -27.469 -26.984 1 93.06 238 ARG B O 1
ATOM 9805 N N . GLY B 1 239 ? 13.672 -28.094 -24.875 1 92.38 239 GLY B N 1
ATOM 9806 C CA . GLY B 1 239 ? 12.766 -29.109 -25.391 1 92.38 239 GLY B CA 1
ATOM 9807 C C . GLY B 1 239 ? 11.344 -28.609 -25.562 1 92.38 239 GLY B C 1
ATOM 9808 O O . GLY B 1 239 ? 10.727 -28.141 -24.609 1 92.38 239 GLY B O 1
ATOM 9809 N N . ILE B 1 240 ? 10.914 -28.688 -26.797 1 92.38 240 ILE B N 1
ATOM 9810 C CA . ILE B 1 240 ? 9.617 -28.078 -27.078 1 92.38 240 ILE B CA 1
ATOM 9811 C C . ILE B 1 240 ? 8.586 -29.156 -27.375 1 92.38 240 ILE B C 1
ATOM 9813 O O . ILE B 1 240 ? 8.594 -29.75 -28.453 1 92.38 240 ILE B O 1
ATOM 9817 N N . GLY B 1 241 ? 7.809 -29.453 -26.422 1 91.56 241 GLY B N 1
ATOM 9818 C CA . GLY B 1 241 ? 6.703 -30.391 -26.547 1 91.56 241 GLY B CA 1
ATOM 9819 C C . GLY B 1 241 ? 5.375 -29.812 -26.094 1 91.56 241 GLY B C 1
ATOM 9820 O O . GLY B 1 241 ? 4.418 -30.562 -25.859 1 91.56 241 GLY B O 1
ATOM 9821 N N . GLN B 1 242 ? 5.293 -28.578 -26.031 1 89.19 242 GLN B N 1
ATOM 9822 C CA . GLN B 1 242 ? 4.082 -27.891 -25.578 1 89.19 242 GLN B CA 1
ATOM 9823 C C . GLN B 1 242 ? 2.988 -27.969 -26.641 1 89.19 242 GLN B C 1
ATOM 9825 O O . GLN B 1 242 ? 3.273 -27.906 -27.844 1 89.19 242 GLN B O 1
ATOM 9830 N N . VAL B 1 243 ? 1.776 -28.062 -26.156 1 90.62 243 VAL B N 1
ATOM 9831 C CA . VAL B 1 243 ? 0.611 -28.062 -27.031 1 90.62 243 VAL B CA 1
ATOM 9832 C C . VAL B 1 243 ? 0.343 -26.641 -27.531 1 90.62 243 VAL B C 1
ATOM 9834 O O . VAL B 1 243 ? 0.275 -25.703 -26.734 1 90.62 243 VAL B O 1
ATOM 9837 N N . ASN B 1 244 ? 0.27 -26.484 -28.875 1 85.62 244 ASN B N 1
ATOM 9838 C CA . ASN B 1 244 ? -0.034 -25.172 -29.438 1 85.62 244 ASN B CA 1
ATOM 9839 C C . ASN B 1 244 ? -1.379 -25.172 -30.156 1 85.62 244 ASN B C 1
ATOM 9841 O O . ASN B 1 244 ? -1.974 -24.109 -30.359 1 85.62 244 ASN B O 1
ATOM 9845 N N . THR B 1 245 ? -1.713 -26.406 -30.656 1 87.56 245 THR B N 1
ATOM 9846 C CA . THR B 1 245 ? -2.957 -26.516 -31.422 1 87.56 245 THR B CA 1
ATOM 9847 C C . THR B 1 245 ? -3.787 -27.688 -30.906 1 87.56 245 THR B C 1
ATOM 9849 O O . THR B 1 245 ? -3.279 -28.562 -30.188 1 87.56 245 THR B O 1
ATOM 9852 N N . LEU B 1 246 ? -4.996 -27.656 -31.328 1 91.38 246 LEU B N 1
ATOM 9853 C CA . LEU B 1 246 ? -5.871 -28.781 -30.984 1 91.38 246 LEU B CA 1
ATOM 9854 C C . LEU B 1 246 ? -5.387 -30.062 -31.625 1 91.38 246 LEU B C 1
ATOM 9856 O O . LEU B 1 246 ? -5.57 -31.156 -31.078 1 91.38 246 LEU B O 1
ATOM 9860 N N . GLU B 1 247 ? -4.781 -29.844 -32.719 1 91.62 247 GLU B N 1
ATOM 9861 C CA . GLU B 1 247 ? -4.25 -31 -33.438 1 91.62 247 GLU B CA 1
ATOM 9862 C C . GLU B 1 247 ? -3.152 -31.688 -32.656 1 91.62 247 GLU B C 1
ATOM 9864 O O . GLU B 1 247 ? -3.037 -32.906 -32.688 1 91.62 247 GLU B O 1
ATOM 9869 N N . ASP B 1 248 ? -2.414 -30.922 -31.984 1 93.19 248 ASP B N 1
ATOM 9870 C CA . ASP B 1 248 ? -1.367 -31.5 -31.141 1 93.19 248 ASP B CA 1
ATOM 9871 C C . ASP B 1 248 ? -1.959 -32.438 -30.078 1 93.19 248 ASP B C 1
ATOM 9873 O O . ASP B 1 248 ? -1.397 -33.5 -29.797 1 93.19 248 ASP B O 1
ATOM 9877 N N . LEU B 1 249 ? -3.01 -32.031 -29.562 1 93.69 249 LEU B N 1
ATOM 9878 C CA . LEU B 1 249 ? -3.684 -32.875 -28.562 1 93.69 249 LEU B CA 1
ATOM 9879 C C . LEU B 1 249 ? -4.293 -34.094 -29.188 1 93.69 249 LEU B C 1
ATOM 9881 O O . LEU B 1 249 ? -4.191 -35.188 -28.641 1 93.69 249 LEU B O 1
ATOM 9885 N N . GLN B 1 250 ? -4.867 -33.938 -30.359 1 94.88 250 GLN B N 1
ATOM 9886 C CA . GLN B 1 250 ? -5.523 -35.031 -31.062 1 94.88 250 GLN B CA 1
ATOM 9887 C C . GLN B 1 250 ? -4.527 -36.156 -31.422 1 94.88 250 GLN B C 1
ATOM 9889 O O . GLN B 1 250 ? -4.852 -37.344 -31.328 1 94.88 250 GLN B O 1
ATOM 9894 N N . GLN B 1 251 ? -3.328 -35.719 -31.641 1 93.31 251 GLN B N 1
ATOM 9895 C CA . GLN B 1 251 ? -2.314 -36.656 -32.125 1 93.31 251 GLN B CA 1
ATOM 9896 C C . GLN B 1 251 ? -1.517 -37.25 -30.969 1 93.31 251 GLN B C 1
ATOM 9898 O O . GLN B 1 251 ? -0.579 -38.031 -31.188 1 93.31 251 GLN B O 1
ATOM 9903 N N . SER B 1 252 ? -1.944 -36.938 -29.812 1 93.94 252 SER B N 1
ATOM 9904 C CA . SER B 1 252 ? -1.239 -37.5 -28.641 1 93.94 252 SER B CA 1
ATOM 9905 C C . SER B 1 252 ? -1.552 -38.969 -28.453 1 93.94 252 SER B C 1
ATOM 9907 O O . SER B 1 252 ? -2.695 -39.406 -28.625 1 93.94 252 SER B O 1
ATOM 9909 N N . VAL B 1 253 ? -0.562 -39.781 -28.125 1 94.56 253 VAL B N 1
ATOM 9910 C CA . VAL B 1 253 ? -0.69 -41.25 -28.016 1 94.56 253 VAL B CA 1
ATOM 9911 C C . VAL B 1 253 ? -1.253 -41.594 -26.641 1 94.56 253 VAL B C 1
ATOM 9913 O O . VAL B 1 253 ? -0.866 -41 -25.641 1 94.56 253 VAL B O 1
ATOM 9916 N N . VAL B 1 254 ? -2.182 -42.5 -26.641 1 95.19 254 VAL B N 1
ATOM 9917 C CA . VAL B 1 254 ? -2.74 -43.031 -25.406 1 95.19 254 VAL B CA 1
ATOM 9918 C C . VAL B 1 254 ? -2.039 -44.344 -25.031 1 95.19 254 VAL B C 1
ATOM 9920 O O . VAL B 1 254 ? -1.563 -44.5 -23.906 1 95.19 254 VAL B O 1
ATOM 9923 N N . LYS B 1 255 ? -2.004 -45.25 -25.922 1 91 255 LYS B N 1
ATOM 9924 C CA . LYS B 1 255 ? -1.307 -46.5 -25.75 1 91 255 LYS B CA 1
ATOM 9925 C C . LYS B 1 255 ? -1.034 -47.188 -27.094 1 91 255 LYS B C 1
ATOM 9927 O O . LYS B 1 255 ? -1.605 -46.781 -28.125 1 91 255 LYS B O 1
ATOM 9932 N N . VAL B 1 256 ? -0.071 -48.094 -27.078 1 92 256 VAL B N 1
ATOM 9933 C CA . VAL B 1 256 ? 0.227 -48.906 -28.281 1 92 256 VAL B CA 1
ATOM 9934 C C . VAL B 1 256 ? -0.321 -50.312 -28.109 1 92 256 VAL B C 1
ATOM 9936 O O . VAL B 1 256 ? -0.038 -50.969 -27.109 1 92 256 VAL B O 1
ATOM 9939 N N . GLN B 1 257 ? -1.22 -50.625 -28.984 1 89.19 257 GLN B N 1
ATOM 9940 C CA . GLN B 1 257 ? -1.813 -51.969 -28.969 1 89.19 257 GLN B CA 1
ATOM 9941 C C . GLN B 1 257 ? -1.52 -52.719 -30.266 1 89.19 257 GLN B C 1
ATOM 9943 O O . GLN B 1 257 ? -1.84 -52.219 -31.359 1 89.19 257 GLN B O 1
ATOM 9948 N N . TYR B 1 258 ? -0.974 -53.875 -30.234 1 86.81 258 TYR B N 1
ATOM 9949 C CA . TYR B 1 258 ? -0.617 -54.719 -31.375 1 86.81 258 TYR B CA 1
ATOM 9950 C C . TYR B 1 258 ? 0.218 -53.969 -32.375 1 86.81 258 TYR B C 1
ATOM 9952 O O . TYR B 1 258 ? -0.032 -54.031 -33.594 1 86.81 258 TYR B O 1
ATOM 9960 N N . GLY B 1 259 ? 1.026 -53.094 -31.969 1 85.12 259 GLY B N 1
ATOM 9961 C CA . GLY B 1 259 ? 1.964 -52.344 -32.812 1 85.12 259 GLY B CA 1
ATOM 9962 C C . GLY B 1 259 ? 1.379 -51.094 -33.375 1 85.12 259 GLY B C 1
ATOM 9963 O O . GLY B 1 259 ? 2.076 -50.312 -34.062 1 85.12 259 GLY B O 1
ATOM 9964 N N . GLU B 1 260 ? 0.156 -50.906 -33.188 1 91.62 260 GLU B N 1
ATOM 9965 C CA . GLU B 1 260 ? -0.497 -49.719 -33.688 1 91.62 260 GLU B CA 1
ATOM 9966 C C . GLU B 1 260 ? -0.84 -48.75 -32.531 1 91.62 260 GLU B C 1
ATOM 9968 O O . GLU B 1 260 ? -1.424 -49.156 -31.531 1 91.62 260 GLU B O 1
ATOM 9973 N N . PRO B 1 261 ? -0.454 -47.5 -32.75 1 94.25 261 PRO B N 1
ATOM 9974 C CA . PRO B 1 261 ? -0.755 -46.562 -31.688 1 94.25 261 PRO B CA 1
ATOM 9975 C C . PRO B 1 261 ? -2.223 -46.125 -31.672 1 94.25 261 PRO B C 1
ATOM 9977 O O . PRO B 1 261 ? -2.832 -45.969 -32.719 1 94.25 261 PRO B O 1
ATOM 9980 N N . ILE B 1 262 ? -2.857 -46.031 -30.547 1 96.06 262 ILE B N 1
ATOM 9981 C CA . ILE B 1 262 ? -4.168 -45.438 -30.328 1 96.06 262 ILE B CA 1
ATOM 9982 C C . ILE B 1 262 ? -3.994 -44 -29.891 1 96.06 262 ILE B C 1
ATOM 9984 O O . ILE B 1 262 ? -3.352 -43.719 -28.875 1 96.06 262 ILE B O 1
ATOM 9988 N N . LEU B 1 263 ? -4.555 -43.062 -30.734 1 96.75 263 LEU B N 1
ATOM 9989 C CA . LEU B 1 263 ? -4.41 -41.656 -30.469 1 96.75 263 LEU B CA 1
ATOM 9990 C C . LEU B 1 263 ? -5.625 -41.094 -29.719 1 96.75 263 LEU B C 1
ATOM 9992 O O . LEU B 1 263 ? -6.664 -41.75 -29.672 1 96.75 263 LEU B O 1
ATOM 9996 N N . LEU B 1 264 ? -5.449 -39.938 -29.109 1 96.62 264 LEU B N 1
ATOM 9997 C CA . LEU B 1 264 ? -6.547 -39.312 -28.391 1 96.62 264 LEU B CA 1
ATOM 9998 C C . LEU B 1 264 ? -7.754 -39.125 -29.297 1 96.62 264 LEU B C 1
ATOM 10000 O O . LEU B 1 264 ? -8.898 -39.219 -28.859 1 96.62 264 LEU B O 1
ATOM 10004 N N . GLN B 1 265 ? -7.516 -38.719 -30.578 1 95.94 265 GLN B N 1
ATOM 10005 C CA . GLN B 1 265 ? -8.602 -38.469 -31.531 1 95.94 265 GLN B CA 1
ATOM 10006 C C . GLN B 1 265 ? -9.406 -39.75 -31.781 1 95.94 265 GLN B C 1
ATOM 10008 O O . GLN B 1 265 ? -10.547 -39.688 -32.25 1 95.94 265 GLN B O 1
ATOM 10013 N N . ASP B 1 266 ? -8.828 -40.938 -31.531 1 96.19 266 ASP B N 1
ATOM 10014 C CA . ASP B 1 266 ? -9.484 -42.188 -31.797 1 96.19 266 ASP B CA 1
ATOM 10015 C C . ASP B 1 266 ? -10.508 -42.531 -30.719 1 96.19 266 ASP B C 1
ATOM 10017 O O . ASP B 1 266 ? -11.375 -43.375 -30.906 1 96.19 266 ASP B O 1
ATOM 10021 N N . VAL B 1 267 ? -10.383 -41.906 -29.594 1 97 267 VAL B N 1
ATOM 10022 C CA . VAL B 1 267 ? -11.258 -42.312 -28.484 1 97 267 VAL B CA 1
ATOM 10023 C C . VAL B 1 267 ? -11.992 -41.094 -27.953 1 97 267 VAL B C 1
ATOM 10025 O O . VAL B 1 267 ? -12.906 -41.219 -27.125 1 97 267 VAL B O 1
ATOM 10028 N N . ALA B 1 268 ? -11.641 -39.906 -28.328 1 97.5 268 ALA B N 1
ATOM 10029 C CA . ALA B 1 268 ? -12.227 -38.688 -27.75 1 97.5 268 ALA B CA 1
ATOM 10030 C C . ALA B 1 268 ? -12.359 -37.594 -28.812 1 97.5 268 ALA B C 1
ATOM 10032 O O . ALA B 1 268 ? -11.656 -37.594 -29.812 1 97.5 268 ALA B O 1
ATOM 10033 N N . GLU B 1 269 ? -13.203 -36.688 -28.578 1 96.69 269 GLU B N 1
ATOM 10034 C CA . GLU B 1 269 ? -13.328 -35.469 -29.359 1 96.69 269 GLU B CA 1
ATOM 10035 C C . GLU B 1 269 ? -12.641 -34.281 -28.672 1 96.69 269 GLU B C 1
ATOM 10037 O O . GLU B 1 269 ? -12.93 -34 -27.5 1 96.69 269 GLU B O 1
ATOM 10042 N N . VAL B 1 270 ? -11.695 -33.719 -29.359 1 96.44 270 VAL B N 1
ATOM 10043 C CA . VAL B 1 270 ? -10.984 -32.562 -28.812 1 96.44 270 VAL B CA 1
ATOM 10044 C C . VAL B 1 270 ? -11.539 -31.281 -29.422 1 96.44 270 VAL B C 1
ATOM 10046 O O . VAL B 1 270 ? -11.492 -31.094 -30.641 1 96.44 270 VAL B O 1
ATOM 10049 N N . LYS B 1 271 ? -12.062 -30.422 -28.594 1 95.69 271 LYS B N 1
ATOM 10050 C CA . LYS B 1 271 ? -12.625 -29.172 -29.109 1 95.69 271 LYS B CA 1
ATOM 10051 C C . LYS B 1 271 ? -12.492 -28.047 -28.094 1 95.69 271 LYS B C 1
ATOM 10053 O O . LYS B 1 271 ? -12.219 -28.281 -26.922 1 95.69 271 LYS B O 1
ATOM 10058 N N . THR B 1 272 ? -12.602 -26.859 -28.656 1 94.44 272 THR B N 1
ATOM 10059 C CA . THR B 1 272 ? -12.68 -25.672 -27.812 1 94.44 272 THR B CA 1
ATOM 10060 C C . THR B 1 272 ? -14.102 -25.484 -27.297 1 94.44 272 THR B C 1
ATOM 10062 O O . THR B 1 272 ? -15.062 -25.547 -28.062 1 94.44 272 THR B O 1
ATOM 10065 N N . GLY B 1 273 ? -14.242 -25.391 -26 1 94 273 GLY B N 1
ATOM 10066 C CA . GLY B 1 273 ? -15.547 -25.172 -25.391 1 94 273 GLY B CA 1
ATOM 10067 C C . GLY B 1 273 ? -15.516 -24.188 -24.234 1 94 273 GLY B C 1
ATOM 10068 O O . GLY B 1 273 ? -14.469 -23.594 -23.938 1 94 273 GLY B O 1
ATOM 10069 N N . ALA B 1 274 ? -16.703 -23.953 -23.719 1 94.06 274 ALA B N 1
ATOM 10070 C CA . ALA B 1 274 ? -16.859 -23.047 -22.594 1 94.06 274 ALA B CA 1
ATOM 10071 C C . ALA B 1 274 ? -16.859 -23.812 -21.266 1 94.06 274 ALA B C 1
ATOM 10073 O O . ALA B 1 274 ? -17.422 -24.906 -21.172 1 94.06 274 ALA B O 1
ATOM 10074 N N . ALA B 1 275 ? -16.141 -23.25 -20.312 1 92.31 275 ALA B N 1
ATOM 10075 C CA . ALA B 1 275 ? -16.172 -23.812 -18.969 1 92.31 275 ALA B CA 1
ATOM 10076 C C . ALA B 1 275 ? -17.578 -23.703 -18.359 1 92.31 275 ALA B C 1
ATOM 10078 O O . ALA B 1 275 ? -18.375 -22.859 -18.781 1 92.31 275 ALA B O 1
ATOM 10079 N N . LEU B 1 276 ? -17.844 -24.594 -17.391 1 89.5 276 LEU B N 1
ATOM 10080 C CA . LEU B 1 276 ? -19.109 -24.531 -16.688 1 89.5 276 LEU B CA 1
ATOM 10081 C C . LEU B 1 276 ? -19.25 -23.203 -15.938 1 89.5 276 LEU B C 1
ATOM 10083 O O . LEU B 1 276 ? -18.375 -22.859 -15.141 1 89.5 276 LEU B O 1
ATOM 10087 N N . LYS B 1 277 ? -20.297 -22.531 -16.234 1 91.69 277 LYS B N 1
ATOM 10088 C CA . LYS B 1 277 ? -20.516 -21.234 -15.609 1 91.69 277 LYS B CA 1
ATOM 10089 C C . LYS B 1 277 ? -21.078 -21.375 -14.195 1 91.69 277 LYS B C 1
ATOM 10091 O O . LYS B 1 277 ? -21.969 -22.203 -13.961 1 91.69 277 LYS B O 1
ATOM 10096 N N . ARG B 1 278 ? -20.5 -20.641 -13.289 1 91.38 278 ARG B N 1
ATOM 10097 C CA . ARG B 1 278 ? -21.078 -20.516 -11.945 1 91.38 278 ARG B CA 1
ATOM 10098 C C . ARG B 1 278 ? -21.672 -19.141 -11.719 1 91.38 278 ARG B C 1
ATOM 10100 O O . ARG B 1 278 ? -22.359 -18.906 -10.727 1 91.38 278 ARG B O 1
ATOM 10107 N N . GLY B 1 279 ? -21.375 -18.312 -12.578 1 94.25 279 GLY B N 1
ATOM 10108 C CA . GLY B 1 279 ? -21.922 -16.969 -12.625 1 94.25 279 GLY B CA 1
ATOM 10109 C C . GLY B 1 279 ? -22.188 -16.469 -14.031 1 94.25 279 GLY B C 1
ATOM 10110 O O . GLY B 1 279 ? -21.531 -16.906 -14.984 1 94.25 279 GLY B O 1
ATOM 10111 N N . ASP B 1 280 ? -23.156 -15.672 -14.195 1 96.25 280 ASP B N 1
ATOM 10112 C CA . ASP B 1 280 ? -23.547 -15.125 -15.484 1 96.25 280 ASP B CA 1
ATOM 10113 C C . ASP B 1 280 ? -24.078 -13.695 -15.344 1 96.25 280 ASP B C 1
ATOM 10115 O O . ASP B 1 280 ? -24.219 -13.188 -14.227 1 96.25 280 ASP B O 1
ATOM 10119 N N . ALA B 1 281 ? -24.266 -13.094 -16.5 1 97.25 281 ALA B N 1
ATOM 10120 C CA . ALA B 1 281 ? -24.75 -11.711 -16.453 1 97.25 281 ALA B CA 1
ATOM 10121 C C . ALA B 1 281 ? -25.516 -11.359 -17.734 1 97.25 281 ALA B C 1
ATOM 10123 O O . ALA B 1 281 ? -25.266 -11.93 -18.797 1 97.25 281 ALA B O 1
ATOM 10124 N N . SER B 1 282 ? -26.453 -10.484 -17.578 1 96.88 282 SER B N 1
ATOM 10125 C CA . SER B 1 282 ? -27.203 -9.945 -18.703 1 96.88 282 SER B CA 1
ATOM 10126 C C . SER B 1 282 ? -27.5 -8.461 -18.5 1 96.88 282 SER B C 1
ATOM 10128 O O . SER B 1 282 ? -27.438 -7.949 -17.391 1 96.88 282 SER B O 1
ATOM 10130 N N . PHE B 1 283 ? -27.75 -7.82 -19.594 1 96.75 283 PHE B N 1
ATOM 10131 C CA . PHE B 1 283 ? -28.094 -6.402 -19.594 1 96.75 283 PHE B CA 1
ATOM 10132 C C . PHE B 1 283 ? -29.266 -6.125 -20.531 1 96.75 283 PHE B C 1
ATOM 10134 O O . PHE B 1 283 ? -29.188 -6.387 -21.734 1 96.75 283 PHE B O 1
ATOM 10141 N N . ASN B 1 284 ? -30.297 -5.59 -20.016 1 95.06 284 ASN B N 1
ATOM 10142 C CA . ASN B 1 284 ? -31.531 -5.289 -20.734 1 95.06 284 ASN B CA 1
ATOM 10143 C C . ASN B 1 284 ? -32 -6.492 -21.547 1 95.06 284 ASN B C 1
ATOM 10145 O O . ASN B 1 284 ? -32.344 -6.363 -22.719 1 95.06 284 ASN B O 1
ATOM 10149 N N . GLY B 1 285 ? -31.828 -7.613 -20.938 1 92.44 285 GLY B N 1
ATOM 10150 C CA . GLY B 1 285 ? -32.375 -8.828 -21.516 1 92.44 285 GLY B CA 1
ATOM 10151 C C . GLY B 1 285 ? -31.391 -9.508 -22.469 1 92.44 285 GLY B C 1
ATOM 10152 O O . GLY B 1 285 ? -31.719 -10.547 -23.062 1 92.44 285 GLY B O 1
ATOM 10153 N N . GLN B 1 286 ? -30.266 -9.008 -22.625 1 92.69 286 GLN B N 1
ATOM 10154 C CA . GLN B 1 286 ? -29.25 -9.602 -23.484 1 92.69 286 GLN B CA 1
ATOM 10155 C C . GLN B 1 286 ? -28.047 -10.078 -22.672 1 92.69 286 GLN B C 1
ATOM 10157 O O . GLN B 1 286 ? -27.688 -9.477 -21.656 1 92.69 286 GLN B O 1
ATOM 10162 N N . ALA B 1 287 ? -27.438 -11.172 -23.219 1 94.75 287 ALA B N 1
ATOM 10163 C CA . ALA B 1 287 ? -26.234 -11.68 -22.562 1 94.75 287 ALA B CA 1
ATOM 10164 C C . ALA B 1 287 ? -25.141 -10.625 -22.531 1 94.75 287 ALA B C 1
ATOM 10166 O O . ALA B 1 287 ? -24.953 -9.898 -23.516 1 94.75 287 ALA B O 1
ATOM 10167 N N . ALA B 1 288 ? -24.484 -10.5 -21.391 1 96.88 288 ALA B N 1
ATOM 10168 C CA . ALA B 1 288 ? -23.469 -9.453 -21.219 1 96.88 288 ALA B CA 1
ATOM 10169 C C . ALA B 1 288 ? -22.344 -9.914 -20.312 1 96.88 288 ALA B C 1
ATOM 10171 O O . ALA B 1 288 ? -22.438 -10.961 -19.672 1 96.88 288 ALA B O 1
ATOM 10172 N N . VAL B 1 289 ? -21.219 -9.242 -20.375 1 97.38 289 VAL B N 1
ATOM 10173 C CA . VAL B 1 289 ? -20.141 -9.32 -19.391 1 97.38 289 VAL B CA 1
ATOM 10174 C C . VAL B 1 289 ? -20.141 -8.055 -18.531 1 97.38 289 VAL B C 1
ATOM 10176 O O . VAL B 1 289 ? -20.141 -6.941 -19.047 1 97.38 289 VAL B O 1
ATOM 10179 N N . VAL B 1 290 ? -20.266 -8.273 -17.25 1 97.25 290 VAL B N 1
ATOM 10180 C CA . VAL B 1 290 ? -20.359 -7.133 -16.344 1 97.25 290 VAL B CA 1
ATOM 10181 C C . VAL B 1 290 ? -19.078 -7.031 -15.508 1 97.25 290 VAL B C 1
ATOM 10183 O O . VAL B 1 290 ? -18.656 -8.008 -14.883 1 97.25 290 VAL B O 1
ATOM 10186 N N . LEU B 1 291 ? -18.469 -5.902 -15.578 1 96.5 291 LEU B N 1
ATOM 10187 C CA . LEU B 1 291 ? -17.25 -5.602 -14.836 1 96.5 291 LEU B CA 1
ATOM 10188 C C . LEU B 1 291 ? -17.562 -4.727 -13.625 1 96.5 291 LEU B C 1
ATOM 10190 O O . LEU B 1 291 ? -18.172 -3.668 -13.75 1 96.5 291 LEU B O 1
ATOM 10194 N N . MET B 1 292 ? -17.188 -5.227 -12.422 1 95.56 292 MET B N 1
ATOM 10195 C CA . MET B 1 292 ? -17.344 -4.477 -11.188 1 95.56 292 MET B CA 1
ATOM 10196 C C . MET B 1 292 ? -16 -4.039 -10.625 1 95.56 292 MET B C 1
ATOM 10198 O O . MET B 1 292 ? -15.094 -4.859 -10.469 1 95.56 292 MET B O 1
ATOM 10202 N N . ILE B 1 293 ? -15.805 -2.787 -10.328 1 95.88 293 ILE B N 1
ATOM 10203 C CA . ILE B 1 293 ? -14.539 -2.229 -9.867 1 95.88 293 ILE B CA 1
ATOM 10204 C C . ILE B 1 293 ? -14.68 -1.751 -8.422 1 95.88 293 ILE B C 1
ATOM 10206 O O . ILE B 1 293 ? -15.57 -0.956 -8.109 1 95.88 293 ILE B O 1
ATOM 10210 N N . ASN B 1 294 ? -13.82 -2.238 -7.527 1 94.56 294 ASN B N 1
ATOM 10211 C CA . ASN B 1 294 ? -13.805 -1.851 -6.121 1 94.56 294 ASN B CA 1
ATOM 10212 C C . ASN B 1 294 ? -12.547 -1.061 -5.77 1 94.56 294 ASN B C 1
ATOM 10214 O O . ASN B 1 294 ? -11.461 -1.373 -6.254 1 94.56 294 ASN B O 1
ATOM 10218 N N . LYS B 1 295 ? -12.711 -0.07 -5.008 1 93.62 295 LYS B N 1
ATOM 10219 C CA . LYS B 1 295 ? -11.586 0.784 -4.633 1 93.62 295 LYS B CA 1
ATOM 10220 C C . LYS B 1 295 ? -10.977 0.338 -3.307 1 93.62 295 LYS B C 1
ATOM 10222 O O . LYS B 1 295 ? -11.586 -0.433 -2.562 1 93.62 295 LYS B O 1
ATOM 10227 N N . GLN B 1 296 ? -9.852 0.884 -2.982 1 89.56 296 GLN B N 1
ATOM 10228 C CA . GLN B 1 296 ? -9.195 0.713 -1.691 1 89.56 296 GLN B CA 1
ATOM 10229 C C . GLN B 1 296 ? -9.859 1.576 -0.62 1 89.56 296 GLN B C 1
ATOM 10231 O O . GLN B 1 296 ? -10.477 2.594 -0.931 1 89.56 296 GLN B O 1
ATOM 10236 N N . PRO B 1 297 ? -9.664 1.151 0.657 1 87.5 297 PRO B N 1
ATOM 10237 C CA . PRO B 1 297 ? -10.227 1.977 1.731 1 87.5 297 PRO B CA 1
ATOM 10238 C C . PRO B 1 297 ? -9.477 3.297 1.91 1 87.5 297 PRO B C 1
ATOM 10240 O O . PRO B 1 297 ? -8.289 3.379 1.613 1 87.5 297 PRO B O 1
ATOM 10243 N N . TYR B 1 298 ? -10.086 4.359 2.365 1 79.69 298 TYR B N 1
ATOM 10244 C CA . TYR B 1 298 ? -9.547 5.645 2.797 1 79.69 298 TYR B CA 1
ATOM 10245 C C . TYR B 1 298 ? -9.047 6.453 1.608 1 79.69 298 TYR B C 1
ATOM 10247 O O . TYR B 1 298 ? -8.172 7.312 1.76 1 79.69 298 TYR B O 1
ATOM 10255 N N . ILE B 1 299 ? -9.422 6.047 0.406 1 85.94 299 ILE B N 1
ATOM 10256 C CA . ILE B 1 299 ? -9.031 6.801 -0.781 1 85.94 299 ILE B CA 1
ATOM 10257 C C . ILE B 1 299 ? -10.219 7.629 -1.277 1 85.94 299 ILE B C 1
ATOM 10259 O O . ILE B 1 299 ? -11.367 7.344 -0.937 1 85.94 299 ILE B O 1
ATOM 10263 N N . ASP B 1 300 ? -9.859 8.711 -1.999 1 89.88 300 ASP B N 1
ATOM 10264 C CA . ASP B 1 300 ? -10.852 9.625 -2.559 1 89.88 300 ASP B CA 1
ATOM 10265 C C . ASP B 1 300 ? -11.633 8.953 -3.689 1 89.88 300 ASP B C 1
ATOM 10267 O O . ASP B 1 300 ? -11.062 8.641 -4.738 1 89.88 300 ASP B O 1
ATOM 10271 N N . THR B 1 301 ? -12.977 8.766 -3.574 1 93.06 301 THR B N 1
ATOM 10272 C CA . THR B 1 301 ? -13.805 8.008 -4.512 1 93.06 301 THR B CA 1
ATOM 10273 C C . THR B 1 301 ? -13.859 8.719 -5.863 1 93.06 301 THR B C 1
ATOM 10275 O O . THR B 1 301 ? -13.633 8.094 -6.906 1 93.06 301 THR B O 1
ATOM 10278 N N . PRO B 1 302 ? -14.141 10.016 -5.91 1 93.06 302 PRO B N 1
ATOM 10279 C CA . PRO B 1 302 ? -14.242 10.68 -7.211 1 93.06 302 PRO B CA 1
ATOM 10280 C C . PRO B 1 302 ? -12.93 10.641 -8 1 93.06 302 PRO B C 1
ATOM 10282 O O . PRO B 1 302 ? -12.945 10.469 -9.219 1 93.06 302 PRO B O 1
ATOM 10285 N N . THR B 1 303 ? -11.812 10.742 -7.316 1 92.38 303 THR B N 1
ATOM 10286 C CA . THR B 1 303 ? -10.516 10.742 -7.98 1 92.38 303 THR B CA 1
ATOM 10287 C C . THR B 1 303 ? -10.25 9.391 -8.641 1 92.38 303 THR B C 1
ATOM 10289 O O . THR B 1 303 ? -9.836 9.336 -9.805 1 92.38 303 THR B O 1
ATOM 10292 N N . VAL B 1 304 ? -10.469 8.328 -7.938 1 93.44 304 VAL B N 1
ATOM 10293 C CA . VAL B 1 304 ? -10.25 6.992 -8.484 1 93.44 304 VAL B CA 1
ATOM 10294 C C . VAL B 1 304 ? -11.25 6.723 -9.609 1 93.44 304 VAL B C 1
ATOM 10296 O O . VAL B 1 304 ? -10.898 6.113 -10.625 1 93.44 304 VAL B O 1
ATOM 10299 N N . THR B 1 305 ? -12.492 7.18 -9.398 1 96.19 305 THR B N 1
ATOM 10300 C CA . THR B 1 305 ? -13.516 6.992 -10.414 1 96.19 305 THR B CA 1
ATOM 10301 C C . THR B 1 305 ? -13.109 7.668 -11.727 1 96.19 305 THR B C 1
ATOM 10303 O O . THR B 1 305 ? -13.195 7.059 -12.797 1 96.19 305 THR B O 1
ATOM 10306 N N . GLN B 1 306 ? -12.617 8.875 -11.648 1 95.44 306 GLN B N 1
ATOM 10307 C CA . GLN B 1 306 ? -12.219 9.617 -12.844 1 95.44 306 GLN B CA 1
ATOM 10308 C C . GLN B 1 306 ? -11 8.984 -13.5 1 95.44 306 GLN B C 1
ATOM 10310 O O . GLN B 1 306 ? -10.898 8.953 -14.727 1 95.44 306 GLN B O 1
ATOM 10315 N N . ALA B 1 307 ? -10.117 8.5 -12.68 1 94 307 ALA B N 1
ATOM 10316 C CA . ALA B 1 307 ? -8.93 7.848 -13.219 1 94 307 ALA B CA 1
ATOM 10317 C C . ALA B 1 307 ? -9.297 6.586 -13.992 1 94 307 ALA B C 1
ATOM 10319 O O . ALA B 1 307 ? -8.734 6.316 -15.055 1 94 307 ALA B O 1
ATOM 10320 N N . VAL B 1 308 ? -10.164 5.777 -13.445 1 95.56 308 VAL B N 1
ATOM 10321 C CA . VAL B 1 308 ? -10.617 4.559 -14.102 1 95.56 308 VAL B CA 1
ATOM 10322 C C . VAL B 1 308 ? -11.359 4.91 -15.391 1 95.56 308 VAL B C 1
ATOM 10324 O O . VAL B 1 308 ? -11.18 4.254 -16.422 1 95.56 308 VAL B O 1
ATOM 10327 N N . GLU B 1 309 ? -12.211 5.945 -15.352 1 96.44 309 GLU B N 1
ATOM 10328 C CA . GLU B 1 309 ? -12.945 6.383 -16.547 1 96.44 309 GLU B CA 1
ATOM 10329 C C . GLU B 1 309 ? -11.984 6.84 -17.641 1 96.44 309 GLU B C 1
ATOM 10331 O O . GLU B 1 309 ? -12.234 6.609 -18.828 1 96.44 309 GLU B O 1
ATOM 10336 N N . ALA B 1 310 ? -10.93 7.43 -17.281 1 93.44 310 ALA B N 1
ATOM 10337 C CA . ALA B 1 310 ? -9.938 7.871 -18.25 1 93.44 310 ALA B CA 1
ATOM 10338 C C . ALA B 1 310 ? -9.297 6.68 -18.953 1 93.44 310 ALA B C 1
ATOM 10340 O O . ALA B 1 310 ? -9.086 6.711 -20.172 1 93.44 310 ALA B O 1
ATOM 10341 N N . VAL B 1 311 ? -8.992 5.688 -18.141 1 89.75 311 VAL B N 1
ATOM 10342 C CA . VAL B 1 311 ? -8.414 4.473 -18.719 1 89.75 311 VAL B CA 1
ATOM 10343 C C . VAL B 1 311 ? -9.43 3.809 -19.641 1 89.75 311 VAL B C 1
ATOM 10345 O O . VAL B 1 311 ? -9.086 3.383 -20.75 1 89.75 311 VAL B O 1
ATOM 10348 N N . MET B 1 312 ? -10.648 3.689 -19.25 1 93.38 312 MET B N 1
ATOM 10349 C CA . MET B 1 312 ? -11.711 3.084 -20.047 1 93.38 312 MET B CA 1
ATOM 10350 C C . MET B 1 312 ? -11.898 3.842 -21.359 1 93.38 312 MET B C 1
ATOM 10352 O O . MET B 1 312 ? -12.047 3.232 -22.422 1 93.38 312 MET B O 1
ATOM 10356 N N . ASN B 1 313 ? -11.867 5.152 -21.297 1 90.75 313 ASN B N 1
ATOM 10357 C CA . ASN B 1 313 ? -12.039 5.977 -22.484 1 90.75 313 ASN B CA 1
ATOM 10358 C C . ASN B 1 313 ? -10.875 5.801 -23.469 1 90.75 313 ASN B C 1
ATOM 10360 O O . ASN B 1 313 ? -11.078 5.789 -24.672 1 90.75 313 ASN B O 1
ATOM 10364 N N . SER B 1 314 ? -9.727 5.629 -22.891 1 85.5 314 SER B N 1
ATOM 10365 C CA . SER B 1 314 ? -8.547 5.453 -23.734 1 85.5 314 SER B CA 1
ATOM 10366 C C . SER B 1 314 ? -8.562 4.094 -24.438 1 85.5 314 SER B C 1
ATOM 10368 O O . SER B 1 314 ? -8.086 3.963 -25.562 1 85.5 314 SER B O 1
ATOM 10370 N N . LEU B 1 315 ? -9.109 3.072 -23.781 1 85.75 315 LEU B N 1
ATOM 10371 C CA . LEU B 1 315 ? -9.086 1.712 -24.312 1 85.75 315 LEU B CA 1
ATOM 10372 C C . LEU B 1 315 ? -10.281 1.459 -25.219 1 85.75 315 LEU B C 1
ATOM 10374 O O . LEU B 1 315 ? -10.242 0.563 -26.062 1 85.75 315 LEU B O 1
ATOM 10378 N N . GLN B 1 316 ? -11.359 2.143 -25.078 1 86.81 316 GLN B N 1
ATOM 10379 C CA . GLN B 1 316 ? -12.594 1.913 -25.812 1 86.81 316 GLN B CA 1
ATOM 10380 C C . GLN B 1 316 ? -12.359 2.014 -27.328 1 86.81 316 GLN B C 1
ATOM 10382 O O . GLN B 1 316 ? -12.992 1.301 -28.109 1 86.81 316 GLN B O 1
ATOM 10387 N N . SER B 1 317 ? -11.406 2.832 -27.734 1 82.5 317 SER B N 1
ATOM 10388 C CA . SER B 1 317 ? -11.125 3 -29.156 1 82.5 317 SER B CA 1
ATOM 10389 C C . SER B 1 317 ? -10.445 1.765 -29.734 1 82.5 317 SER B C 1
ATOM 10391 O O . SER B 1 317 ? -10.469 1.548 -30.953 1 82.5 317 SER B O 1
ATOM 10393 N N . THR B 1 318 ? -9.961 0.938 -28.859 1 80.12 318 THR B N 1
ATOM 10394 C CA . THR B 1 318 ? -9.242 -0.247 -29.328 1 80.12 318 THR B CA 1
ATOM 10395 C C . THR B 1 318 ? -10.172 -1.46 -29.359 1 80.12 318 THR B C 1
ATOM 10397 O O . THR B 1 318 ? -9.797 -2.518 -29.875 1 80.12 318 THR B O 1
ATOM 10400 N N . PHE B 1 319 ? -11.469 -1.299 -28.953 1 87.25 319 PHE B N 1
ATOM 10401 C CA . PHE B 1 319 ? -12.398 -2.42 -28.922 1 87.25 319 PHE B CA 1
ATOM 10402 C C . PHE B 1 319 ? -12.945 -2.703 -30.312 1 87.25 319 PHE B C 1
ATOM 10404 O O . PHE B 1 319 ? -13.008 -1.808 -31.172 1 87.25 319 PHE B O 1
ATOM 10411 N N . PRO B 1 320 ? -13.32 -3.965 -30.547 1 88.81 320 PRO B N 1
ATOM 10412 C CA . PRO B 1 320 ? -14.047 -4.234 -31.797 1 88.81 320 PRO B CA 1
ATOM 10413 C C . PRO B 1 320 ? -15.297 -3.377 -31.953 1 88.81 320 PRO B C 1
ATOM 10415 O O . PRO B 1 320 ? -15.977 -3.084 -30.953 1 88.81 320 PRO B O 1
ATOM 10418 N N . PRO B 1 321 ? -15.688 -2.949 -33.125 1 89.5 321 PRO B N 1
ATOM 10419 C CA . PRO B 1 321 ? -16.797 -2.021 -33.344 1 89.5 321 PRO B CA 1
ATOM 10420 C C . PRO B 1 321 ? -18.141 -2.598 -32.906 1 89.5 321 PRO B C 1
ATOM 10422 O O . PRO B 1 321 ? -19.094 -1.845 -32.656 1 89.5 321 PRO B O 1
ATOM 10425 N N . ASP B 1 322 ? -18.219 -3.885 -32.781 1 93.56 322 ASP B N 1
ATOM 10426 C CA . ASP B 1 322 ? -19.5 -4.484 -32.406 1 93.56 322 ASP B CA 1
ATOM 10427 C C . ASP B 1 322 ? -19.656 -4.594 -30.906 1 93.56 322 ASP B C 1
ATOM 10429 O O . ASP B 1 322 ? -20.656 -5.121 -30.422 1 93.56 322 ASP B O 1
ATOM 10433 N N . VAL B 1 323 ? -18.688 -4.23 -30.203 1 94.38 323 VAL B N 1
ATOM 10434 C CA . VAL B 1 323 ? -18.75 -4.262 -28.734 1 94.38 323 VAL B CA 1
ATOM 10435 C C . VAL B 1 323 ? -19.281 -2.922 -28.219 1 94.38 323 VAL B C 1
ATOM 10437 O O . VAL B 1 323 ? -18.766 -1.863 -28.594 1 94.38 323 VAL B O 1
ATOM 10440 N N . GLU B 1 324 ? -20.328 -3.004 -27.406 1 94.81 324 GLU B N 1
ATOM 10441 C CA . GLU B 1 324 ? -20.891 -1.817 -26.781 1 94.81 324 GLU B CA 1
ATOM 10442 C C . GLU B 1 324 ? -20.609 -1.8 -25.281 1 94.81 324 GLU B C 1
ATOM 10444 O O . GLU B 1 324 ? -20.688 -2.836 -24.625 1 94.81 324 GLU B O 1
ATOM 10449 N N . VAL B 1 325 ? -20.234 -0.658 -24.797 1 95.56 325 VAL B N 1
ATOM 10450 C CA . VAL B 1 325 ? -19.922 -0.489 -23.391 1 95.56 325 VAL B CA 1
ATOM 10451 C C . VAL B 1 325 ? -20.922 0.473 -22.75 1 95.56 325 VAL B C 1
ATOM 10453 O O . VAL B 1 325 ? -21.156 1.565 -23.281 1 95.56 325 VAL B O 1
ATOM 10456 N N . GLN B 1 326 ? -21.609 0.029 -21.688 1 95.5 326 GLN B N 1
ATOM 10457 C CA . GLN B 1 326 ? -22.531 0.875 -20.938 1 95.5 326 GLN B CA 1
ATOM 10458 C C . GLN B 1 326 ? -22.125 0.953 -19.469 1 95.5 326 GLN B C 1
ATOM 10460 O O . GLN B 1 326 ? -21.875 -0.073 -18.828 1 95.5 326 GLN B O 1
ATOM 10465 N N . ARG B 1 327 ? -22.031 2.129 -18.969 1 95.19 327 ARG B N 1
ATOM 10466 C CA . ARG B 1 327 ? -21.797 2.309 -17.547 1 95.19 327 ARG B CA 1
ATOM 10467 C C . ARG B 1 327 ? -23.078 2.057 -16.75 1 95.19 327 ARG B C 1
ATOM 10469 O O . ARG B 1 327 ? -24.078 2.738 -16.953 1 95.19 327 ARG B O 1
ATOM 10476 N N . THR B 1 328 ? -23.078 1.157 -15.82 1 95.5 328 THR B N 1
ATOM 10477 C CA . THR B 1 328 ? -24.312 0.724 -15.164 1 95.5 328 THR B CA 1
ATOM 10478 C C . THR B 1 328 ? -24.312 1.12 -13.695 1 95.5 328 THR B C 1
ATOM 10480 O O . THR B 1 328 ? -25.312 0.947 -13 1 95.5 328 THR B O 1
ATOM 10483 N N . PHE B 1 329 ? -23.25 1.547 -13.18 1 93.81 329 PHE B N 1
ATOM 10484 C CA . PHE B 1 329 ? -23.188 2.029 -11.812 1 93.81 329 PHE B CA 1
ATOM 10485 C C . PHE B 1 329 ? -22.047 3.031 -11.648 1 93.81 329 PHE B C 1
ATOM 10487 O O . PHE B 1 329 ? -20.938 2.803 -12.133 1 93.81 329 PHE B O 1
ATOM 10494 N N . ARG B 1 330 ? -22.266 4.082 -11.047 1 94.56 330 ARG B N 1
ATOM 10495 C CA . ARG B 1 330 ? -21.297 5.121 -10.734 1 94.56 330 ARG B CA 1
ATOM 10496 C C . ARG B 1 330 ? -21.594 5.75 -9.375 1 94.56 330 ARG B C 1
ATOM 10498 O O . ARG B 1 330 ? -22.422 6.645 -9.266 1 94.56 330 ARG B O 1
ATOM 10505 N N . GLN B 1 331 ? -20.891 5.348 -8.391 1 92.12 331 GLN B N 1
ATOM 10506 C CA . GLN B 1 331 ? -21.125 5.793 -7.023 1 92.12 331 GLN B CA 1
ATOM 10507 C C . GLN B 1 331 ? -20.938 7.301 -6.895 1 92.12 331 GLN B C 1
ATOM 10509 O O . GLN B 1 331 ? -21.625 7.953 -6.105 1 92.12 331 GLN B O 1
ATOM 10514 N N . SER B 1 332 ? -20.031 7.855 -7.695 1 92.31 332 SER B N 1
ATOM 10515 C CA . SER B 1 332 ? -19.719 9.281 -7.621 1 92.31 332 SER B CA 1
ATOM 10516 C C . SER B 1 332 ? -20.938 10.133 -7.93 1 92.31 332 SER B C 1
ATOM 10518 O O . SER B 1 332 ? -21.016 11.289 -7.496 1 92.31 332 SER B O 1
ATOM 10520 N N . ASN B 1 333 ? -21.938 9.625 -8.586 1 90 333 ASN B N 1
ATOM 10521 C CA . ASN B 1 333 ? -23.172 10.375 -8.852 1 90 333 ASN B CA 1
ATOM 10522 C C . ASN B 1 333 ? -23.938 10.664 -7.57 1 90 333 ASN B C 1
ATOM 10524 O O . ASN B 1 333 ? -24.422 11.773 -7.371 1 90 333 ASN B O 1
ATOM 10528 N N . PHE B 1 334 ? -24.109 9.703 -6.801 1 87.5 334 PHE B N 1
ATOM 10529 C CA . PHE B 1 334 ? -24.781 9.898 -5.523 1 87.5 334 PHE B CA 1
ATOM 10530 C C . PHE B 1 334 ? -23.984 10.852 -4.637 1 87.5 334 PHE B C 1
ATOM 10532 O O . PHE B 1 334 ? -24.578 11.688 -3.938 1 87.5 334 PHE B O 1
ATOM 10539 N N . ILE B 1 335 ? -22.641 10.664 -4.664 1 90.38 335 ILE B N 1
ATOM 10540 C CA . ILE B 1 335 ? -21.781 11.516 -3.848 1 90.38 335 ILE B CA 1
ATOM 10541 C C . ILE B 1 335 ? -21.953 12.969 -4.273 1 90.38 335 ILE B C 1
ATOM 10543 O O . ILE B 1 335 ? -22.141 13.852 -3.432 1 90.38 335 ILE B O 1
ATOM 10547 N N . ASP B 1 336 ? -21.953 13.195 -5.543 1 89.94 336 ASP B N 1
ATOM 10548 C CA . ASP B 1 336 ? -22.109 14.555 -6.062 1 89.94 336 ASP B CA 1
ATOM 10549 C C . ASP B 1 336 ? -23.453 15.141 -5.664 1 89.94 336 ASP B C 1
ATOM 10551 O O . ASP B 1 336 ? -23.531 16.297 -5.242 1 89.94 336 ASP B O 1
ATOM 10555 N N . SER B 1 337 ? -24.484 14.344 -5.766 1 88.38 337 SER B N 1
ATOM 10556 C CA . SER B 1 337 ? -25.828 14.805 -5.41 1 88.38 337 SER B CA 1
ATOM 10557 C C . SER B 1 337 ? -25.953 15.039 -3.91 1 88.38 337 SER B C 1
ATOM 10559 O O . SER B 1 337 ? -26.484 16.062 -3.482 1 88.38 337 SER B O 1
ATOM 10561 N N . ALA B 1 338 ? -25.484 14.047 -3.18 1 88.38 338 ALA B N 1
ATOM 10562 C CA . ALA B 1 338 ? -25.594 14.141 -1.727 1 88.38 338 ALA B CA 1
ATOM 10563 C C . ALA B 1 338 ? -24.812 15.328 -1.19 1 88.38 338 ALA B C 1
ATOM 10565 O O . ALA B 1 338 ? -25.328 16.125 -0.403 1 88.38 338 ALA B O 1
ATOM 10566 N N . ILE B 1 339 ? -23.609 15.461 -1.615 1 87.06 339 ILE B N 1
ATOM 10567 C CA . ILE B 1 339 ? -22.734 16.547 -1.157 1 87.06 339 ILE B CA 1
ATOM 10568 C C . ILE B 1 339 ? -23.266 17.875 -1.67 1 87.06 339 ILE B C 1
ATOM 10570 O O . ILE B 1 339 ? -23.234 18.875 -0.955 1 87.06 339 ILE B O 1
ATOM 10574 N N . GLY B 1 340 ? -23.719 17.891 -2.889 1 88.5 340 GLY B N 1
ATOM 10575 C CA . GLY B 1 340 ? -24.328 19.094 -3.428 1 88.5 340 GLY B CA 1
ATOM 10576 C C . GLY B 1 340 ? -25.547 19.562 -2.637 1 88.5 340 GLY B C 1
ATOM 10577 O O . GLY B 1 340 ? -25.688 20.75 -2.352 1 88.5 340 GLY B O 1
ATOM 10578 N N . ASN B 1 341 ? -26.359 18.703 -2.277 1 88.44 341 ASN B N 1
ATOM 10579 C CA . ASN B 1 341 ? -27.578 19.016 -1.534 1 88.44 341 ASN B CA 1
ATOM 10580 C C . ASN B 1 341 ? -27.25 19.5 -0.12 1 88.44 341 ASN B C 1
ATOM 10582 O O . ASN B 1 341 ? -27.812 20.484 0.339 1 88.44 341 ASN B O 1
ATOM 10586 N N . VAL B 1 342 ? -26.469 18.781 0.499 1 86.44 342 VAL B N 1
ATOM 10587 C CA . VAL B 1 342 ? -26.125 19.156 1.867 1 86.44 342 VAL B CA 1
ATOM 10588 C C . VAL B 1 342 ? -25.375 20.484 1.867 1 86.44 342 VAL B C 1
ATOM 10590 O O . VAL B 1 342 ? -25.609 21.344 2.73 1 86.44 342 VAL B O 1
ATOM 10593 N N . SER B 1 343 ? -24.453 20.641 0.944 1 88.69 343 SER B N 1
ATOM 10594 C CA . SER B 1 343 ? -23.75 21.906 0.81 1 88.69 343 SER B CA 1
ATOM 10595 C C . SER B 1 343 ? -24.719 23.047 0.486 1 88.69 343 SER B C 1
ATOM 10597 O O . SER B 1 343 ? -24.531 24.172 0.954 1 88.69 343 SER B O 1
ATOM 10599 N N . GLY B 1 344 ? -25.688 22.75 -0.363 1 89.56 344 GLY B N 1
ATOM 10600 C CA . GLY B 1 344 ? -26.719 23.734 -0.635 1 89.56 344 GLY B CA 1
ATOM 10601 C C . GLY B 1 344 ? -27.484 24.156 0.607 1 89.56 344 GLY B C 1
ATOM 10602 O O . GLY B 1 344 ? -27.734 25.344 0.813 1 89.56 344 GLY B O 1
ATOM 10603 N N . SER B 1 345 ? -27.812 23.234 1.376 1 89 345 SER B N 1
ATOM 10604 C CA . SER B 1 345 ? -28.484 23.516 2.637 1 89 345 SER B CA 1
ATOM 10605 C C . SER B 1 345 ? -27.594 24.344 3.559 1 89 345 SER B C 1
ATOM 10607 O O . SER B 1 345 ? -28.078 25.234 4.27 1 89 345 SER B O 1
ATOM 10609 N N . LEU B 1 346 ? -26.391 23.938 3.502 1 88.19 346 LEU B N 1
ATOM 10610 C CA . LEU B 1 346 ? -25.438 24.672 4.312 1 88.19 346 LEU B CA 1
ATOM 10611 C C . LEU B 1 346 ? -25.359 26.125 3.885 1 88.19 346 LEU B C 1
ATOM 10613 O O . LEU B 1 346 ? -25.438 27.031 4.727 1 88.19 346 LEU B O 1
ATOM 10617 N N . ILE B 1 347 ? -25.25 26.406 2.611 1 90.94 347 ILE B N 1
ATOM 10618 C CA . ILE B 1 347 ? -25.141 27.766 2.078 1 90.94 347 ILE B CA 1
ATOM 10619 C C . ILE B 1 347 ? -26.438 28.531 2.346 1 90.94 347 ILE B C 1
ATOM 10621 O O . ILE B 1 347 ? -26.406 29.688 2.74 1 90.94 347 ILE B O 1
ATOM 10625 N N . GLN B 1 348 ? -27.547 27.922 2.184 1 92 348 GLN B N 1
ATOM 10626 C CA . GLN B 1 348 ? -28.828 28.547 2.48 1 92 348 GLN B CA 1
ATOM 10627 C C . GLN B 1 348 ? -28.953 28.891 3.963 1 92 348 GLN B C 1
ATOM 10629 O O . GLN B 1 348 ? -29.5 29.938 4.324 1 92 348 GLN B O 1
ATOM 10634 N N . GLY B 1 349 ? -28.5 27.922 4.715 1 89.25 349 GLY B N 1
ATOM 10635 C CA . GLY B 1 349 ? -28.469 28.203 6.141 1 89.25 349 GLY B CA 1
ATOM 10636 C C . GLY B 1 349 ? -27.641 29.422 6.492 1 89.25 349 GLY B C 1
ATOM 10637 O O . GLY B 1 349 ? -28.062 30.266 7.289 1 89.25 349 GLY B O 1
ATOM 10638 N N . ILE B 1 350 ? -26.531 29.547 5.879 1 88.56 350 ILE B N 1
ATOM 10639 C CA . ILE B 1 350 ? -25.641 30.688 6.102 1 88.56 350 ILE B CA 1
ATOM 10640 C C . ILE B 1 350 ? -26.344 31.969 5.656 1 88.56 350 ILE B C 1
ATOM 10642 O O . ILE B 1 350 ? -26.266 33 6.34 1 88.56 350 ILE B O 1
ATOM 10646 N N . ILE B 1 351 ? -27.031 31.922 4.598 1 91.62 351 ILE B N 1
ATOM 10647 C CA . ILE B 1 351 ? -27.719 33.094 4.055 1 91.62 351 ILE B CA 1
ATOM 10648 C C . ILE B 1 351 ? -28.859 33.5 4.992 1 91.62 351 ILE B C 1
ATOM 10650 O O . ILE B 1 351 ? -29.016 34.688 5.297 1 91.62 351 ILE B O 1
ATOM 10654 N N . ILE B 1 352 ? -29.562 32.531 5.465 1 91.94 352 ILE B N 1
ATOM 10655 C CA . ILE B 1 352 ? -30.688 32.844 6.352 1 91.94 352 ILE B CA 1
ATOM 10656 C C . ILE B 1 352 ? -30.172 33.438 7.656 1 91.94 352 ILE B C 1
ATOM 10658 O O . ILE B 1 352 ? -30.719 34.438 8.141 1 91.94 352 ILE B O 1
ATOM 10662 N N . VAL B 1 353 ? -29.203 32.844 8.156 1 88.5 353 VAL B N 1
ATOM 10663 C CA . VAL B 1 353 ? -28.625 33.344 9.391 1 88.5 353 VAL B CA 1
ATOM 10664 C C . VAL B 1 353 ? -28.094 34.75 9.172 1 88.5 353 VAL B C 1
ATOM 10666 O O . VAL B 1 353 ? -28.266 35.625 10.031 1 88.5 353 VAL B O 1
ATOM 10669 N N . SER B 1 354 ? -27.562 35.031 8.023 1 88.25 354 SER B N 1
ATOM 10670 C CA . SER B 1 354 ? -27.062 36.344 7.68 1 88.25 354 SER B CA 1
ATOM 10671 C C . SER B 1 354 ? -28.188 37.375 7.586 1 88.25 354 SER B C 1
ATOM 10673 O O . SER B 1 354 ? -28.062 38.5 8.062 1 88.25 354 SER B O 1
ATOM 10675 N N . VAL B 1 355 ? -29.266 36.969 7.059 1 89.25 355 VAL B N 1
ATOM 10676 C CA . VAL B 1 355 ? -30.422 37.844 6.902 1 89.25 355 VAL B CA 1
ATOM 10677 C C . VAL B 1 355 ? -31 38.156 8.273 1 89.25 355 VAL B C 1
ATOM 10679 O O . VAL B 1 355 ? -31.359 39.312 8.547 1 89.25 355 VAL B O 1
ATOM 10682 N N . ILE B 1 356 ? -31.141 37.188 9.07 1 87.62 356 ILE B N 1
ATOM 10683 C CA . ILE B 1 356 ? -31.672 37.375 10.406 1 87.62 356 ILE B CA 1
ATOM 10684 C C . ILE B 1 356 ? -30.766 38.344 11.18 1 87.62 356 ILE B C 1
ATOM 10686 O O . ILE B 1 356 ? -31.266 39.25 11.867 1 87.62 356 ILE B O 1
ATOM 10690 N N . MET B 1 357 ? -29.531 38.125 11.016 1 84.62 357 MET B N 1
ATOM 10691 C CA . MET B 1 357 ? -28.578 39 11.703 1 84.62 357 MET B CA 1
ATOM 10692 C C . MET B 1 357 ? -28.688 40.406 11.195 1 84.62 357 MET B C 1
ATOM 10694 O O . MET B 1 357 ? -28.641 41.375 11.984 1 84.62 357 MET B O 1
ATOM 10698 N N . LEU B 1 358 ? -28.875 40.594 9.938 1 84.75 358 LEU B N 1
ATOM 10699 C CA . LEU B 1 358 ? -29 41.938 9.344 1 84.75 358 LEU B CA 1
ATOM 10700 C C . LEU B 1 358 ? -30.297 42.594 9.789 1 84.75 358 LEU B C 1
ATOM 10702 O O . LEU B 1 358 ? -30.328 43.812 9.984 1 84.75 358 LEU B O 1
ATOM 10706 N N . LEU B 1 359 ? -31.312 41.812 9.984 1 85.38 359 LEU B N 1
ATOM 10707 C CA . LEU B 1 359 ? -32.594 42.375 10.391 1 85.38 359 LEU B CA 1
ATOM 10708 C C . LEU B 1 359 ? -32.562 42.844 11.844 1 85.38 359 LEU B C 1
ATOM 10710 O O . LEU B 1 359 ? -33.125 43.875 12.18 1 85.38 359 LEU B O 1
ATOM 10714 N N . PHE B 1 360 ? -31.938 42.156 12.672 1 82.5 360 PHE B N 1
ATOM 10715 C CA . PHE B 1 360 ? -31.875 42.5 14.086 1 82.5 360 PHE B CA 1
ATOM 10716 C C . PHE B 1 360 ? -30.859 43.594 14.344 1 82.5 360 PHE B C 1
ATOM 10718 O O . PHE B 1 360 ? -31.094 44.5 15.156 1 82.5 360 PHE B O 1
ATOM 10725 N N . LEU B 1 361 ? -29.719 43.562 13.656 1 77 361 LEU B N 1
ATOM 10726 C CA . LEU B 1 361 ? -28.641 44.5 13.945 1 77 361 LEU B CA 1
ATOM 10727 C C . LEU B 1 361 ? -28.75 45.75 13.062 1 77 361 LEU B C 1
ATOM 10729 O O . LEU B 1 361 ? -28.359 46.844 13.477 1 77 361 LEU B O 1
ATOM 10733 N N . MET B 1 362 ? -29.391 45.844 11.836 1 76.56 362 MET B N 1
ATOM 10734 C CA . MET B 1 362 ? -29.656 46.906 10.867 1 76.56 362 MET B CA 1
ATOM 10735 C C . MET B 1 362 ? -28.438 47.812 10.703 1 76.56 362 MET B C 1
ATOM 10737 O O . MET B 1 362 ? -28.578 49.031 10.617 1 76.56 362 MET B O 1
ATOM 10741 N N . ASN B 1 363 ? -27.297 47.281 11.008 1 81.25 363 ASN B N 1
ATOM 10742 C CA . ASN B 1 363 ? -26 47.938 10.812 1 81.25 363 ASN B CA 1
ATOM 10743 C C . ASN B 1 363 ? -25 47 10.148 1 81.25 363 ASN B C 1
ATOM 10745 O O . ASN B 1 363 ? -24.734 45.906 10.641 1 81.25 363 ASN B O 1
ATOM 10749 N N . TRP B 1 364 ? -24.516 47.5 9.039 1 83.06 364 TRP B N 1
ATOM 10750 C CA . TRP B 1 364 ? -23.641 46.625 8.242 1 83.06 364 TRP B CA 1
ATOM 10751 C C . TRP B 1 364 ? -22.344 46.344 8.984 1 83.06 364 TRP B C 1
ATOM 10753 O O . TRP B 1 364 ? -21.734 45.281 8.781 1 83.06 364 TRP B O 1
ATOM 10763 N N . ARG B 1 365 ? -21.906 47.25 9.805 1 87.38 365 ARG B N 1
ATOM 10764 C CA . ARG B 1 365 ? -20.656 47.031 10.547 1 87.38 365 ARG B CA 1
ATOM 10765 C C . ARG B 1 365 ? -20.812 45.875 11.539 1 87.38 365 ARG B C 1
ATOM 10767 O O . ARG B 1 365 ? -19.953 45 11.609 1 87.38 365 ARG B O 1
ATOM 10774 N N . THR B 1 366 ? -21.938 45.938 12.297 1 86.5 366 THR B N 1
ATOM 10775 C CA . THR B 1 366 ? -22.188 44.875 13.258 1 86.5 366 THR B CA 1
ATOM 10776 C C . THR B 1 366 ? -22.438 43.562 12.539 1 86.5 366 THR B C 1
ATOM 10778 O O . THR B 1 366 ? -22.062 42.5 13.039 1 86.5 366 THR B O 1
ATOM 10781 N N . ALA B 1 367 ? -22.969 43.625 11.367 1 86.62 367 ALA B N 1
ATOM 10782 C CA . ALA B 1 367 ? -23.25 42.438 10.586 1 86.62 367 ALA B CA 1
ATOM 10783 C C . ALA B 1 367 ? -21.953 41.75 10.125 1 86.62 367 ALA B C 1
ATOM 10785 O O . ALA B 1 367 ? -21.812 40.531 10.211 1 86.62 367 ALA B O 1
ATOM 10786 N N . ILE B 1 368 ? -21.031 42.469 9.648 1 89.38 368 ILE B N 1
ATOM 10787 C CA . ILE B 1 368 ? -19.781 41.906 9.141 1 89.38 368 ILE B CA 1
ATOM 10788 C C . ILE B 1 368 ? -19 41.25 10.273 1 89.38 368 ILE B C 1
ATOM 10790 O O . ILE B 1 368 ? -18.344 40.219 10.07 1 89.38 368 ILE B O 1
ATOM 10794 N N . ILE B 1 369 ? -19.031 41.875 11.445 1 91 369 ILE B N 1
ATOM 10795 C CA . ILE B 1 369 ? -18.312 41.344 12.594 1 91 369 ILE B CA 1
ATOM 10796 C C . ILE B 1 369 ? -18.875 39.969 12.945 1 91 369 ILE B C 1
ATOM 10798 O O . ILE B 1 369 ? -18.109 39 13.109 1 91 369 ILE B O 1
ATOM 10802 N N . THR B 1 370 ? -20.141 39.812 12.992 1 88.19 370 THR B N 1
ATOM 10803 C CA . THR B 1 370 ? -20.781 38.562 13.414 1 88.19 370 THR B CA 1
ATOM 10804 C C . THR B 1 370 ? -20.766 37.562 12.273 1 88.19 370 THR B C 1
ATOM 10806 O O . THR B 1 370 ? -20.531 36.375 12.508 1 88.19 370 THR B O 1
ATOM 10809 N N . LEU B 1 371 ? -20.922 38 11.086 1 89.25 371 LEU B N 1
ATOM 10810 C CA . LEU B 1 371 ? -21.016 37.094 9.953 1 89.25 371 LEU B CA 1
ATOM 10811 C C . LEU B 1 371 ? -19.656 36.531 9.578 1 89.25 371 LEU B C 1
ATOM 10813 O O . LEU B 1 371 ? -19.578 35.438 9.031 1 89.25 371 LEU B O 1
ATOM 10817 N N . SER B 1 372 ? -18.578 37.219 9.805 1 91.25 372 SER B N 1
ATOM 10818 C CA . SER B 1 372 ? -17.25 36.719 9.477 1 91.25 372 SER B CA 1
ATOM 10819 C C . SER B 1 372 ? -16.875 35.531 10.336 1 91.25 372 SER B C 1
ATOM 10821 O O . SER B 1 372 ? -16.016 34.719 9.953 1 91.25 372 SER B O 1
ATOM 10823 N N . ALA B 1 373 ? -17.531 35.406 11.414 1 91.31 373 ALA B N 1
ATOM 10824 C CA . ALA B 1 373 ? -17.25 34.281 12.32 1 91.31 373 ALA B CA 1
ATOM 10825 C C . ALA B 1 373 ? -17.719 32.969 11.719 1 91.31 373 ALA B C 1
ATOM 10827 O O . ALA B 1 373 ? -17.141 31.906 12 1 91.31 373 ALA B O 1
ATOM 10828 N N . ILE B 1 374 ? -18.672 32.938 10.875 1 91.56 374 ILE B N 1
ATOM 10829 C CA . ILE B 1 374 ? -19.281 31.719 10.352 1 91.56 374 ILE B CA 1
ATOM 10830 C C . ILE B 1 374 ? -18.297 31 9.438 1 91.56 374 ILE B C 1
ATOM 10832 O O . ILE B 1 374 ? -17.844 29.906 9.742 1 91.56 374 ILE B O 1
ATOM 10836 N N . PRO B 1 375 ? -17.844 31.656 8.352 1 90.88 375 PRO B N 1
ATOM 10837 C CA . PRO B 1 375 ? -16.938 30.938 7.449 1 90.88 375 PRO B CA 1
ATOM 10838 C C . PRO B 1 375 ? -15.602 30.578 8.109 1 90.88 375 PRO B C 1
ATOM 10840 O O . PRO B 1 375 ? -15.055 29.5 7.863 1 90.88 375 PRO B O 1
ATOM 10843 N N . LEU B 1 376 ? -15.125 31.438 8.922 1 94.38 376 LEU B N 1
ATOM 10844 C CA . LEU B 1 376 ? -13.82 31.188 9.539 1 94.38 376 LEU B CA 1
ATOM 10845 C C . LEU B 1 376 ? -13.898 30.016 10.5 1 94.38 376 LEU B C 1
ATOM 10847 O O . LEU B 1 376 ? -13.016 29.156 10.508 1 94.38 376 LEU B O 1
ATOM 10851 N N . SER B 1 377 ? -14.922 30 11.336 1 94.81 377 SER B N 1
ATOM 10852 C CA . SER B 1 377 ? -15.07 28.906 12.289 1 94.81 377 SER B CA 1
ATOM 10853 C C . SER B 1 377 ? -15.266 27.578 11.57 1 94.81 377 SER B C 1
ATOM 10855 O O . SER B 1 377 ? -14.703 26.547 11.977 1 94.81 377 SER B O 1
ATOM 10857 N N . LEU B 1 378 ? -16.031 27.547 10.602 1 94 378 LEU B N 1
ATOM 10858 C CA . LEU B 1 378 ? -16.281 26.328 9.844 1 94 378 LEU B CA 1
ATOM 10859 C C . LEU B 1 378 ? -15.008 25.844 9.148 1 94 378 LEU B C 1
ATOM 10861 O O . LEU B 1 378 ? -14.711 24.656 9.148 1 94 378 LEU B O 1
ATOM 10865 N N . LEU B 1 379 ? -14.25 26.75 8.617 1 94.06 379 LEU B N 1
ATOM 10866 C CA . LEU B 1 379 ? -13.031 26.391 7.914 1 94.06 379 LEU B CA 1
ATOM 10867 C C . LEU B 1 379 ? -11.977 25.875 8.883 1 94.06 379 LEU B C 1
ATOM 10869 O O . LEU B 1 379 ? -11.273 24.906 8.578 1 94.06 379 LEU B O 1
ATOM 10873 N N . ILE B 1 380 ? -11.859 26.516 10.008 1 94.44 380 ILE B N 1
ATOM 10874 C CA . ILE B 1 380 ? -10.93 26.031 11.008 1 94.44 380 ILE B CA 1
ATOM 10875 C C . ILE B 1 380 ? -11.359 24.641 11.477 1 94.44 380 ILE B C 1
ATOM 10877 O O . ILE B 1 380 ? -10.523 23.75 11.664 1 94.44 380 ILE B O 1
ATOM 10881 N N . GLY B 1 381 ? -12.664 24.531 11.68 1 93.31 381 GLY B N 1
ATOM 10882 C CA . GLY B 1 381 ? -13.188 23.219 12.023 1 93.31 381 GLY B CA 1
ATOM 10883 C C . GLY B 1 381 ? -12.828 22.156 11.008 1 93.31 381 GLY B C 1
ATOM 10884 O O . GLY B 1 381 ? -12.438 21.047 11.367 1 93.31 381 GLY B O 1
ATOM 10885 N N . LEU B 1 382 ? -12.906 22.422 9.805 1 93.56 382 LEU B N 1
ATOM 10886 C CA . LEU B 1 382 ? -12.594 21.5 8.727 1 93.56 382 LEU B CA 1
ATOM 10887 C C . LEU B 1 382 ? -11.102 21.172 8.703 1 93.56 382 LEU B C 1
ATOM 10889 O O . LEU B 1 382 ? -10.719 20.031 8.438 1 93.56 382 LEU B O 1
ATOM 10893 N N . MET B 1 383 ? -10.281 22.109 8.898 1 93 383 MET B N 1
ATOM 10894 C CA . MET B 1 383 ? -8.836 21.891 8.938 1 93 383 MET B CA 1
ATOM 10895 C C . MET B 1 383 ? -8.461 20.953 10.078 1 93 383 MET B C 1
ATOM 10897 O O . MET B 1 383 ? -7.586 20.094 9.922 1 93 383 MET B O 1
ATOM 10901 N N . LEU B 1 384 ? -9.102 21.156 11.141 1 92.81 384 LEU B N 1
ATOM 10902 C CA . LEU B 1 384 ? -8.844 20.281 12.281 1 92.81 384 LEU B CA 1
ATOM 10903 C C . LEU B 1 384 ? -9.328 18.875 12 1 92.81 384 LEU B C 1
ATOM 10905 O O . LEU B 1 384 ? -8.688 17.891 12.422 1 92.81 384 LEU B O 1
ATOM 10909 N N . MET B 1 385 ? -10.438 18.828 11.375 1 92.81 385 MET B N 1
ATOM 10910 C CA . MET B 1 385 ? -10.938 17.531 10.945 1 92.81 385 MET B CA 1
ATOM 10911 C C . MET B 1 385 ? -9.914 16.812 10.07 1 92.81 385 MET B C 1
ATOM 10913 O O . MET B 1 385 ? -9.672 15.617 10.234 1 92.81 385 MET B O 1
ATOM 10917 N N . LYS B 1 386 ? -9.344 17.453 9.141 1 90.5 386 LYS B N 1
ATOM 10918 C CA . LYS B 1 386 ? -8.32 16.891 8.266 1 90.5 386 LYS B CA 1
ATOM 10919 C C . LYS B 1 386 ? -7.113 16.422 9.07 1 90.5 386 LYS B C 1
ATOM 10921 O O . LYS B 1 386 ? -6.559 15.352 8.789 1 90.5 386 LYS B O 1
ATOM 10926 N N . ALA B 1 387 ? -6.746 17.172 10.047 1 88.69 387 ALA B N 1
ATOM 10927 C CA . ALA B 1 387 ? -5.582 16.859 10.867 1 88.69 387 ALA B CA 1
ATOM 10928 C C . ALA B 1 387 ? -5.805 15.562 11.656 1 88.69 387 ALA B C 1
ATOM 10930 O O . ALA B 1 387 ? -4.855 14.82 11.93 1 88.69 387 ALA B O 1
ATOM 10931 N N . VAL B 1 388 ? -7.016 15.305 11.977 1 87.62 388 VAL B N 1
ATOM 10932 C CA . VAL B 1 388 ? -7.312 14.094 12.734 1 87.62 388 VAL B CA 1
ATOM 10933 C C . VAL B 1 388 ? -7.629 12.945 11.781 1 87.62 388 VAL B C 1
ATOM 10935 O O . VAL B 1 388 ? -7.949 11.836 12.219 1 87.62 388 VAL B O 1
ATOM 10938 N N . GLY B 1 389 ? -7.582 13.164 10.539 1 86.12 389 GLY B N 1
ATOM 10939 C CA . GLY B 1 389 ? -7.691 12.102 9.555 1 86.12 389 GLY B CA 1
ATOM 10940 C C . GLY B 1 389 ? -9.109 11.906 9.047 1 86.12 389 GLY B C 1
ATOM 10941 O O . GLY B 1 389 ? -9.422 10.867 8.453 1 86.12 389 GLY B O 1
ATOM 10942 N N . LEU B 1 390 ? -9.992 12.797 9.281 1 90.31 390 LEU B N 1
ATOM 10943 C CA . LEU B 1 390 ? -11.367 12.68 8.812 1 90.31 390 LEU B CA 1
ATOM 10944 C C . LEU B 1 390 ? -11.531 13.32 7.438 1 90.31 390 LEU B C 1
ATOM 10946 O O . LEU B 1 390 ? -10.914 14.344 7.148 1 90.31 390 LEU B O 1
ATOM 10950 N N . GLY B 1 391 ? -12.336 12.688 6.633 1 91.31 391 GLY B N 1
ATOM 10951 C CA . GLY B 1 391 ? -12.656 13.227 5.316 1 91.31 391 GLY B CA 1
ATOM 10952 C C . GLY B 1 391 ? -14 13.914 5.27 1 91.31 391 GLY B C 1
ATOM 10953 O O . GLY B 1 391 ? -14.625 14.141 6.309 1 91.31 391 GLY B O 1
ATOM 10954 N N . ILE B 1 392 ? -14.375 14.336 4.066 1 92.06 392 ILE B N 1
ATOM 10955 C CA . ILE B 1 392 ? -15.656 15 3.85 1 92.06 392 ILE B CA 1
ATOM 10956 C C . ILE B 1 392 ? -16.703 13.977 3.396 1 92.06 392 ILE B C 1
ATOM 10958 O O . ILE B 1 392 ? -16.438 13.195 2.477 1 92.06 392 ILE B O 1
ATOM 10962 N N . ASN B 1 393 ? -17.719 13.93 4.047 1 92.31 393 ASN B N 1
ATOM 10963 C CA . ASN B 1 393 ? -18.859 13.086 3.711 1 92.31 393 ASN B CA 1
ATOM 10964 C C . ASN B 1 393 ? -20.172 13.703 4.191 1 92.31 393 ASN B C 1
ATOM 10966 O O . ASN B 1 393 ? -20.188 14.805 4.75 1 92.31 393 ASN B O 1
ATOM 10970 N N . THR B 1 394 ? -21.266 13.062 3.979 1 88.81 394 THR B N 1
ATOM 10971 C CA . THR B 1 394 ? -22.578 13.609 4.316 1 88.81 394 THR B CA 1
ATOM 10972 C C . THR B 1 394 ? -22.688 13.844 5.82 1 88.81 394 THR B C 1
ATOM 10974 O O . THR B 1 394 ? -23.312 14.82 6.254 1 88.81 394 THR B O 1
ATOM 10977 N N . MET B 1 395 ? -22.047 13 6.52 1 90.81 395 MET B N 1
ATOM 10978 C CA . MET B 1 395 ? -22.172 13.109 7.973 1 90.81 395 MET B CA 1
ATOM 10979 C C . MET B 1 395 ? -21.297 14.242 8.508 1 90.81 395 MET B C 1
ATOM 10981 O O . MET B 1 395 ? -21.75 15.039 9.336 1 90.81 395 MET B O 1
ATOM 10985 N N . THR B 1 396 ? -20.125 14.336 8.086 1 92.88 396 THR B N 1
ATOM 10986 C CA . THR B 1 396 ? -19.266 15.43 8.531 1 92.88 396 THR B CA 1
ATOM 10987 C C . THR B 1 396 ? -19.812 16.766 8.055 1 92.88 396 THR B C 1
ATOM 10989 O O . THR B 1 396 ? -19.781 17.75 8.797 1 92.88 396 THR B O 1
ATOM 10992 N N . LEU B 1 397 ? -20.312 16.812 6.891 1 89.25 397 LEU B N 1
ATOM 10993 C CA . LEU B 1 397 ? -20.953 18.031 6.395 1 89.25 397 LEU B CA 1
ATOM 10994 C C . LEU B 1 397 ? -22.203 18.359 7.207 1 89.25 397 LEU B C 1
ATOM 10996 O O . LEU B 1 397 ? -22.516 19.531 7.445 1 89.25 397 LEU B O 1
ATOM 11000 N N . GLY B 1 398 ? -22.922 17.328 7.496 1 88.38 398 GLY B N 1
ATOM 11001 C CA . GLY B 1 398 ? -24.062 17.516 8.359 1 88.38 398 GLY B CA 1
ATOM 11002 C C . GLY B 1 398 ? -23.719 18.141 9.695 1 88.38 398 GLY B C 1
ATOM 11003 O O . GLY B 1 398 ? -24.469 18.984 10.203 1 88.38 398 GLY B O 1
ATOM 11004 N N . GLY B 1 399 ? -22.656 17.672 10.219 1 89.94 399 GLY B N 1
ATOM 11005 C CA . GLY B 1 399 ? -22.188 18.281 11.445 1 89.94 399 GLY B CA 1
ATOM 11006 C C . GLY B 1 399 ? -21.906 19.766 11.305 1 89.94 399 GLY B C 1
ATOM 11007 O O . GLY B 1 399 ? -22.172 20.547 12.219 1 89.94 399 GLY B O 1
ATOM 11008 N N . LEU B 1 400 ? -21.453 20.125 10.18 1 90.5 400 LEU B N 1
ATOM 11009 C CA . LEU B 1 400 ? -21.172 21.531 9.906 1 90.5 400 LEU B CA 1
ATOM 11010 C C . LEU B 1 400 ? -22.469 22.328 9.758 1 90.5 400 LEU B C 1
ATOM 11012 O O . LEU B 1 400 ? -22.562 23.469 10.219 1 90.5 400 LEU B O 1
ATOM 11016 N N . VAL B 1 401 ? -23.453 21.734 9.18 1 88.69 401 VAL B N 1
ATOM 11017 C CA . VAL B 1 401 ? -24.75 22.391 8.992 1 88.69 401 VAL B CA 1
ATOM 11018 C C . VAL B 1 401 ? -25.391 22.656 10.352 1 88.69 401 VAL B C 1
ATOM 11020 O O . VAL B 1 401 ? -25.953 23.734 10.578 1 88.69 401 VAL B O 1
ATOM 11023 N N . VAL B 1 402 ? -25.25 21.703 11.117 1 87 402 VAL B N 1
ATOM 11024 C CA . VAL B 1 402 ? -25.844 21.828 12.445 1 87 402 VAL B CA 1
ATOM 11025 C C . VAL B 1 402 ? -25.125 22.906 13.242 1 87 402 VAL B C 1
ATOM 11027 O O . VAL B 1 402 ? -25.719 23.609 14.055 1 87 402 VAL B O 1
ATOM 11030 N N . ALA B 1 403 ? -23.922 23.078 12.938 1 89.75 403 ALA B N 1
ATOM 11031 C CA . ALA B 1 403 ? -23.078 24 13.695 1 89.75 403 ALA B CA 1
ATOM 11032 C C . ALA B 1 403 ? -23.312 25.438 13.273 1 89.75 403 ALA B C 1
ATOM 11034 O O . ALA B 1 403 ? -22.984 26.375 14.008 1 89.75 403 ALA B O 1
ATOM 11035 N N . ILE B 1 404 ? -23.859 25.734 12.18 1 87.56 404 ILE B N 1
ATOM 11036 C CA . ILE B 1 404 ? -23.953 27.078 11.609 1 87.56 404 ILE B CA 1
ATOM 11037 C C . ILE B 1 404 ? -24.688 28 12.586 1 87.56 404 ILE B C 1
ATOM 11039 O O . ILE B 1 404 ? -24.219 29.125 12.844 1 87.56 404 ILE B O 1
ATOM 11043 N N . GLY B 1 405 ? -25.781 27.594 13.109 1 80.81 405 GLY B N 1
ATOM 11044 C CA . GLY B 1 405 ? -26.547 28.438 14.016 1 80.81 405 GLY B CA 1
ATOM 11045 C C . GLY B 1 405 ? -25.828 28.703 15.328 1 80.81 405 GLY B C 1
ATOM 11046 O O . GLY B 1 405 ? -25.984 29.781 15.914 1 80.81 405 GLY B O 1
ATOM 11047 N N . SER B 1 406 ? -24.969 27.844 15.656 1 84.06 406 SER B N 1
ATOM 11048 C CA . SER B 1 406 ? -24.328 27.953 16.953 1 84.06 406 SER B CA 1
ATOM 11049 C C . SER B 1 406 ? -22.969 28.625 16.844 1 84.06 406 SER B C 1
ATOM 11051 O O . SER B 1 406 ? -22.453 29.156 17.828 1 84.06 406 SER B O 1
ATOM 11053 N N . VAL B 1 407 ? -22.391 28.562 15.742 1 88.81 407 VAL B N 1
ATOM 11054 C CA . VAL B 1 407 ? -21.047 29.109 15.57 1 88.81 407 VAL B CA 1
ATOM 11055 C C . VAL B 1 407 ? -21.094 30.625 15.641 1 88.81 407 VAL B C 1
ATOM 11057 O O . VAL B 1 407 ? -20.141 31.266 16.094 1 88.81 407 VAL B O 1
ATOM 11060 N N . VAL B 1 408 ? -22.203 31.219 15.297 1 87.94 408 VAL B N 1
ATOM 11061 C CA . VAL B 1 408 ? -22.297 32.688 15.266 1 87.94 408 VAL B CA 1
ATOM 11062 C C . VAL B 1 408 ? -22.656 33.188 16.656 1 87.94 408 VAL B C 1
ATOM 11064 O O . VAL B 1 408 ? -22.422 34.375 16.953 1 87.94 408 VAL B O 1
ATOM 11067 N N . ASP B 1 409 ? -23.094 32.344 17.547 1 86.12 409 ASP B N 1
ATOM 11068 C CA . ASP B 1 409 ? -23.641 32.75 18.844 1 86.12 409 ASP B CA 1
ATOM 11069 C C . ASP B 1 409 ? -22.594 33.5 19.672 1 86.12 409 ASP B C 1
ATOM 11071 O O . ASP B 1 409 ? -22.891 34.562 20.234 1 86.12 409 ASP B O 1
ATOM 11075 N N . ASP B 1 410 ? -21.469 33 19.719 1 87.81 410 ASP B N 1
ATOM 11076 C CA . ASP B 1 410 ? -20.422 33.625 20.547 1 87.81 410 ASP B CA 1
ATOM 11077 C C . ASP B 1 410 ? -20.078 35 20.016 1 87.81 410 ASP B C 1
ATOM 11079 O O . ASP B 1 410 ? -19.859 35.938 20.797 1 87.81 410 ASP B O 1
ATOM 11083 N N . ALA B 1 411 ? -20.047 35.125 18.797 1 88.81 411 ALA B N 1
ATOM 11084 C CA . ALA B 1 411 ? -19.734 36.406 18.188 1 88.81 411 ALA B CA 1
ATOM 11085 C C . ALA B 1 411 ? -20.875 37.406 18.422 1 88.81 411 ALA B C 1
ATOM 11087 O O . ALA B 1 411 ? -20.625 38.594 18.594 1 88.81 411 ALA B O 1
ATOM 11088 N N . ILE B 1 412 ? -22.078 36.938 18.438 1 84.75 412 ILE B N 1
ATOM 11089 C CA . ILE B 1 412 ? -23.25 37.781 18.656 1 84.75 412 ILE B CA 1
ATOM 11090 C C . ILE B 1 412 ? -23.219 38.375 20.078 1 84.75 412 ILE B C 1
ATOM 11092 O O . ILE B 1 412 ? -23.391 39.562 20.281 1 84.75 412 ILE B O 1
ATOM 11096 N N . VAL B 1 413 ? -23.031 37.531 20.984 1 80.81 413 VAL B N 1
ATOM 11097 C CA . VAL B 1 413 ? -23.047 37.906 22.375 1 80.81 413 VAL B CA 1
ATOM 11098 C C . VAL B 1 413 ? -21.938 38.938 22.641 1 80.81 413 VAL B C 1
ATOM 11100 O O . VAL B 1 413 ? -22.156 39.938 23.312 1 80.81 413 VAL B O 1
ATOM 11103 N N . ASP B 1 414 ? -20.797 38.688 22.078 1 87.31 414 ASP B N 1
ATOM 11104 C CA . ASP B 1 414 ? -19.672 39.594 22.266 1 87.31 414 ASP B CA 1
ATOM 11105 C C . ASP B 1 414 ? -19.922 40.938 21.578 1 87.31 414 ASP B C 1
ATOM 11107 O O . ASP B 1 414 ? -19.719 42 22.156 1 87.31 414 ASP B O 1
ATOM 11111 N N . MET B 1 415 ? -20.359 40.875 20.359 1 88.12 415 MET B N 1
ATOM 11112 C CA . MET B 1 415 ? -20.594 42.094 19.578 1 88.12 415 MET B CA 1
ATOM 11113 C C . MET B 1 415 ? -21.703 42.938 20.203 1 88.12 415 MET B C 1
ATOM 11115 O O . MET B 1 415 ? -21.578 44.156 20.297 1 88.12 415 MET B O 1
ATOM 11119 N N . GLU B 1 416 ? -22.766 42.312 20.641 1 82.88 416 GLU B N 1
ATOM 11120 C CA . GLU B 1 416 ? -23.875 43.031 21.25 1 82.88 416 GLU B CA 1
ATOM 11121 C C . GLU B 1 416 ? -23.453 43.719 22.547 1 82.88 416 GLU B C 1
ATOM 11123 O O . GLU B 1 416 ? -23.922 44.812 22.859 1 82.88 416 GLU B O 1
ATOM 11128 N N . ASN B 1 417 ? -22.75 43.031 23.328 1 84.06 417 ASN B N 1
ATOM 11129 C CA . ASN B 1 417 ? -22.266 43.625 24.562 1 84.06 417 ASN B CA 1
ATOM 11130 C C . ASN B 1 417 ? -21.328 44.812 24.281 1 84.06 417 ASN B C 1
ATOM 11132 O O . ASN B 1 417 ? -21.359 45.812 24.984 1 84.06 417 ASN B O 1
ATOM 11136 N N . CYS B 1 418 ? -20.5 44.656 23.312 1 88.75 418 CYS B N 1
ATOM 11137 C CA . CYS B 1 418 ? -19.594 45.75 22.922 1 88.75 418 CYS B CA 1
ATOM 11138 C C . CYS B 1 418 ? -20.375 46.938 22.375 1 88.75 418 CYS B C 1
ATOM 11140 O O . CYS B 1 418 ? -20.062 48.094 22.688 1 88.75 418 CYS B O 1
ATOM 11142 N N . TYR B 1 419 ? -21.328 46.625 21.562 1 87.94 419 TYR B N 1
ATOM 11143 C CA . TYR B 1 419 ? -22.172 47.656 20.969 1 87.94 419 TYR B CA 1
ATOM 11144 C C . TYR B 1 419 ? -22.875 48.469 22.047 1 87.94 419 TYR B C 1
ATOM 11146 O O . TYR B 1 419 ? -22.875 49.688 22.031 1 87.94 419 TYR B O 1
ATOM 11154 N N . ARG B 1 420 ? -23.453 47.812 23 1 82.31 420 ARG B N 1
ATOM 11155 C CA . ARG B 1 420 ? -24.156 48.469 24.094 1 82.31 420 ARG B CA 1
ATOM 11156 C C . ARG B 1 420 ? -23.188 49.281 24.969 1 82.31 420 ARG B C 1
ATOM 11158 O O . ARG B 1 420 ? -23.516 50.375 25.406 1 82.31 420 ARG B O 1
ATOM 11165 N N . GLY B 1 421 ? -22.094 48.688 25.266 1 85.94 421 GLY B N 1
ATOM 11166 C CA . GLY B 1 421 ? -21.094 49.375 26.062 1 85.94 421 GLY B CA 1
ATOM 11167 C C . GLY B 1 421 ? -20.594 50.656 25.406 1 85.94 421 GLY B C 1
ATOM 11168 O O . GLY B 1 421 ? -20.406 51.688 26.078 1 85.94 421 GLY B O 1
ATOM 11169 N N . LEU B 1 422 ? -20.438 50.656 24.156 1 90.06 422 LEU B N 1
ATOM 11170 C CA . LEU B 1 422 ? -19.938 51.812 23.422 1 90.06 422 LEU B CA 1
ATOM 11171 C C . LEU B 1 422 ? -21.016 52.906 23.344 1 90.06 422 LEU B C 1
ATOM 11173 O O . LEU B 1 422 ? -20.703 54.094 23.422 1 90.06 422 LEU B O 1
ATOM 11177 N N . ARG B 1 423 ? -22.203 52.469 23.188 1 85.62 423 ARG B N 1
ATOM 11178 C CA . ARG B 1 423 ? -23.312 53.406 23.141 1 85.62 423 ARG B CA 1
ATOM 11179 C C . ARG B 1 423 ? -23.469 54.125 24.484 1 85.62 423 ARG B C 1
ATOM 11181 O O . ARG B 1 423 ? -23.656 55.344 24.516 1 85.62 423 ARG B O 1
ATOM 11188 N N . ARG B 1 424 ? -23.359 53.406 25.531 1 83.94 424 ARG B N 1
ATOM 11189 C CA . ARG B 1 424 ? -23.469 53.969 26.875 1 83.94 424 ARG B CA 1
ATOM 11190 C C . ARG B 1 424 ? -22.312 54.906 27.172 1 83.94 424 ARG B C 1
ATOM 11192 O O . ARG B 1 424 ? -22.484 55.938 27.797 1 83.94 424 ARG B O 1
ATOM 11199 N N . ASN B 1 425 ? -21.188 54.5 26.734 1 88.31 425 ASN B N 1
ATOM 11200 C CA . ASN B 1 425 ? -20 55.281 26.938 1 88.31 425 ASN B CA 1
ATOM 11201 C C . ASN B 1 425 ? -20.094 56.625 26.219 1 88.31 425 ASN B C 1
ATOM 11203 O O . ASN B 1 425 ? -19.609 57.656 26.719 1 88.31 425 ASN B O 1
ATOM 11207 N N . GLN B 1 426 ? -20.734 56.656 25.109 1 86.19 426 GLN B N 1
ATOM 11208 C CA . GLN B 1 426 ? -20.844 57.875 24.312 1 86.19 426 GLN B CA 1
ATOM 11209 C C . GLN B 1 426 ? -21.828 58.875 24.938 1 86.19 426 GLN B C 1
ATOM 11211 O O . GLN B 1 426 ? -21.75 60.062 24.688 1 86.19 426 GLN B O 1
ATOM 11216 N N . THR B 1 427 ? -22.719 58.406 25.812 1 81.56 427 THR B N 1
ATOM 11217 C CA . THR B 1 427 ? -23.703 59.25 26.453 1 81.56 427 THR B CA 1
ATOM 11218 C C . THR B 1 427 ? -23.234 59.688 27.828 1 81.56 427 THR B C 1
ATOM 11220 O O . THR B 1 427 ? -23.859 60.562 28.453 1 81.56 427 THR B O 1
ATOM 11223 N N . GLN B 1 428 ? -22.188 59.156 28.266 1 82.06 428 GLN B N 1
ATOM 11224 C CA . GLN B 1 428 ? -21.688 59.5 29.594 1 82.06 428 GLN B CA 1
ATOM 11225 C C . GLN B 1 428 ? -20.953 60.844 29.562 1 82.06 428 GLN B C 1
ATOM 11227 O O . GLN B 1 428 ? -20.484 61.281 28.516 1 82.06 428 GLN B O 1
ATOM 11232 N N . GLU B 1 429 ? -20.875 61.531 30.734 1 78.06 429 GLU B N 1
ATOM 11233 C CA . GLU B 1 429 ? -20.234 62.844 30.875 1 78.06 429 GLU B CA 1
ATOM 11234 C C . GLU B 1 429 ? -18.734 62.75 30.672 1 78.06 429 GLU B C 1
ATOM 11236 O O . GLU B 1 429 ? -18.141 63.625 30.047 1 78.06 429 GLU B O 1
ATOM 11241 N N . THR B 1 430 ? -18.141 61.656 31.172 1 85.5 430 THR B N 1
ATOM 11242 C CA . THR B 1 430 ? -16.719 61.406 30.984 1 85.5 430 THR B CA 1
ATOM 11243 C C . THR B 1 430 ? -16.484 60.125 30.203 1 85.5 430 THR B C 1
ATOM 11245 O O . THR B 1 430 ? -16.359 59.062 30.797 1 85.5 430 THR B O 1
ATOM 11248 N N . PRO B 1 431 ? -16.375 60.156 28.891 1 85.5 431 PRO B N 1
ATOM 11249 C CA . PRO B 1 431 ? -16.234 58.969 28.062 1 85.5 431 PRO B CA 1
ATOM 11250 C C . PRO B 1 431 ? -14.852 58.312 28.172 1 85.5 431 PRO B C 1
ATOM 11252 O O . PRO B 1 431 ? -13.844 59.031 28.281 1 85.5 431 PRO B O 1
ATOM 11255 N N . LYS B 1 432 ? -14.773 57.062 28.391 1 89.75 432 LYS B N 1
ATOM 11256 C CA . LYS B 1 432 ? -13.539 56.281 28.359 1 89.75 432 LYS B CA 1
ATOM 11257 C C . LYS B 1 432 ? -13.055 56.062 26.922 1 89.75 432 LYS B C 1
ATOM 11259 O O . LYS B 1 432 ? -13.828 56.219 25.984 1 89.75 432 LYS B O 1
ATOM 11264 N N . PRO B 1 433 ? -11.719 55.812 26.828 1 90.38 433 PRO B N 1
ATOM 11265 C CA . PRO B 1 433 ? -11.242 55.5 25.484 1 90.38 433 PRO B CA 1
ATOM 11266 C C . PRO B 1 433 ? -11.953 54.281 24.875 1 90.38 433 PRO B C 1
ATOM 11268 O O . PRO B 1 433 ? -12.203 53.312 25.578 1 90.38 433 PRO B O 1
ATOM 11271 N N . PRO B 1 434 ? -12.352 54.406 23.688 1 90.62 434 PRO B N 1
ATOM 11272 C CA . PRO B 1 434 ? -13.172 53.375 23.047 1 90.62 434 PRO B CA 1
ATOM 11273 C C . PRO B 1 434 ? -12.531 52 23.109 1 90.62 434 PRO B C 1
ATOM 11275 O O . PRO B 1 434 ? -13.227 50.969 23.25 1 90.62 434 PRO B O 1
ATOM 11278 N N . PHE B 1 435 ? -11.273 51.844 22.969 1 91.5 435 PHE B N 1
ATOM 11279 C CA . PHE B 1 435 ? -10.609 50.531 23 1 91.5 435 PHE B CA 1
ATOM 11280 C C . PHE B 1 435 ? -10.719 49.906 24.391 1 91.5 435 PHE B C 1
ATOM 11282 O O . PHE B 1 435 ? -10.812 48.688 24.5 1 91.5 435 PHE B O 1
ATOM 11289 N N . GLN B 1 436 ? -10.688 50.75 25.359 1 91.88 436 GLN B N 1
ATOM 11290 C CA . GLN B 1 436 ? -10.867 50.25 26.719 1 91.88 436 GLN B CA 1
ATOM 11291 C C . GLN B 1 436 ? -12.289 49.75 26.938 1 91.88 436 GLN B C 1
ATOM 11293 O O . GLN B 1 436 ? -12.508 48.781 27.672 1 91.88 436 GLN B O 1
ATOM 11298 N N . VAL B 1 437 ? -13.203 50.438 26.328 1 92.69 437 VAL B N 1
ATOM 11299 C CA . VAL B 1 437 ? -14.602 50 26.438 1 92.69 437 VAL B CA 1
ATOM 11300 C C . VAL B 1 437 ? -14.773 48.656 25.75 1 92.69 437 VAL B C 1
ATOM 11302 O O . VAL B 1 437 ? -15.453 47.75 26.281 1 92.69 437 VAL B O 1
ATOM 11305 N N . VAL B 1 438 ? -14.188 48.5 24.594 1 93.25 438 VAL B N 1
ATOM 11306 C CA . VAL B 1 438 ? -14.258 47.25 23.859 1 93.25 438 VAL B CA 1
ATOM 11307 C C . VAL B 1 438 ? -13.641 46.125 24.703 1 93.25 438 VAL B C 1
ATOM 11309 O O . VAL B 1 438 ? -14.18 45.031 24.766 1 93.25 438 VAL B O 1
ATOM 11312 N N . TYR B 1 439 ? -12.539 46.344 25.297 1 92.62 439 TYR B N 1
ATOM 11313 C CA . TYR B 1 439 ? -11.867 45.375 26.141 1 92.62 439 TYR B CA 1
ATOM 11314 C C . TYR B 1 439 ? -12.727 45 27.344 1 92.62 439 TYR B C 1
ATOM 11316 O O . TYR B 1 439 ? -12.93 43.844 27.641 1 92.62 439 TYR B O 1
ATOM 11324 N N . ASP B 1 440 ? -13.281 46 28.062 1 89.88 440 ASP B N 1
ATOM 11325 C CA . ASP B 1 440 ? -14.062 45.812 29.281 1 89.88 440 ASP B CA 1
ATOM 11326 C C . ASP B 1 440 ? -15.344 45 28.969 1 89.88 440 ASP B C 1
ATOM 11328 O O . ASP B 1 440 ? -15.734 44.125 29.75 1 89.88 440 ASP B O 1
ATOM 11332 N N . THR B 1 441 ? -15.945 45.344 27.953 1 88.75 441 THR B N 1
ATOM 11333 C CA . THR B 1 441 ? -17.188 44.656 27.594 1 88.75 441 THR B CA 1
ATOM 11334 C C . THR B 1 441 ? -16.922 43.219 27.156 1 88.75 441 THR B C 1
ATOM 11336 O O . THR B 1 441 ? -17.734 42.344 27.422 1 88.75 441 THR B O 1
ATOM 11339 N N . SER B 1 442 ? -15.867 42.969 26.422 1 89.88 442 SER B N 1
ATOM 11340 C CA . SER B 1 442 ? -15.508 41.625 26.016 1 89.88 442 SER B CA 1
ATOM 11341 C C . SER B 1 442 ? -15.125 40.781 27.219 1 89.88 442 SER B C 1
ATOM 11343 O O . SER B 1 442 ? -15.406 39.562 27.25 1 89.88 442 SER B O 1
ATOM 11345 N N . VAL B 1 443 ? -14.445 41.344 28.203 1 88.25 443 VAL B N 1
ATOM 11346 C CA . VAL B 1 443 ? -14.039 40.656 29.422 1 88.25 443 VAL B CA 1
ATOM 11347 C C . VAL B 1 443 ? -15.273 40.281 30.234 1 88.25 443 VAL B C 1
ATOM 11349 O O . VAL B 1 443 ? -15.305 39.219 30.859 1 88.25 443 VAL B O 1
ATOM 11352 N N . GLN B 1 444 ? -16.25 41.062 30.188 1 78.88 444 GLN B N 1
ATOM 11353 C CA . GLN B 1 444 ? -17.484 40.844 30.938 1 78.88 444 GLN B CA 1
ATOM 11354 C C . GLN B 1 444 ? -18.188 39.562 30.484 1 78.88 444 GLN B C 1
ATOM 11356 O O . GLN B 1 444 ? -18.812 38.875 31.297 1 78.88 444 GLN B O 1
ATOM 11361 N N . VAL B 1 445 ? -18.078 39.25 29.266 1 78.81 445 VAL B N 1
ATOM 11362 C CA . VAL B 1 445 ? -18.891 38.156 28.75 1 78.81 445 VAL B CA 1
ATOM 11363 C C . VAL B 1 445 ? -18 36.969 28.438 1 78.81 445 VAL B C 1
ATOM 11365 O O . VAL B 1 445 ? -18.5 35.875 28.125 1 78.81 445 VAL B O 1
ATOM 11368 N N . ARG B 1 446 ? -16.766 37.125 28.516 1 83.88 446 ARG B N 1
ATOM 11369 C CA . ARG B 1 446 ? -15.828 36.094 28.062 1 83.88 446 ARG B CA 1
ATOM 11370 C C . ARG B 1 446 ? -16.062 34.781 28.797 1 83.88 446 ARG B C 1
ATOM 11372 O O . ARG B 1 446 ? -16.031 33.719 28.188 1 83.88 446 ARG B O 1
ATOM 11379 N N . LEU B 1 447 ? -16.219 34.781 30.109 1 77.44 447 LEU B N 1
ATOM 11380 C CA . LEU B 1 447 ? -16.406 33.562 30.875 1 77.44 447 LEU B CA 1
ATOM 11381 C C . LEU B 1 447 ? -17.734 32.906 30.516 1 77.44 447 LEU B C 1
ATOM 11383 O O . LEU B 1 447 ? -17.812 31.656 30.484 1 77.44 447 LEU B O 1
ATOM 11387 N N . ALA B 1 448 ? -18.703 33.656 30.328 1 72 448 ALA B N 1
ATOM 11388 C CA . ALA B 1 448 ? -20 33.125 29.938 1 72 448 ALA B CA 1
ATOM 11389 C C . ALA B 1 448 ? -19.906 32.406 28.594 1 72 448 ALA B C 1
ATOM 11391 O O . ALA B 1 448 ? -20.531 31.344 28.391 1 72 448 ALA B O 1
ATOM 11392 N N . VAL B 1 449 ? -19.156 32.969 27.672 1 80.69 449 VAL B N 1
ATOM 11393 C CA . VAL B 1 449 ? -19 32.406 26.328 1 80.69 449 VAL B CA 1
ATOM 11394 C C . VAL B 1 449 ? -18.234 31.078 26.422 1 80.69 449 VAL B C 1
ATOM 11396 O O . VAL B 1 449 ? -18.625 30.094 25.781 1 80.69 449 VAL B O 1
ATOM 11399 N N . ILE B 1 450 ? -17.219 31 27.188 1 85.12 450 ILE B N 1
ATOM 11400 C CA . ILE B 1 450 ? -16.406 29.797 27.344 1 85.12 450 ILE B CA 1
ATOM 11401 C C . ILE B 1 450 ? -17.234 28.703 28.031 1 85.12 450 ILE B C 1
ATOM 11403 O O . ILE B 1 450 ? -17.203 27.547 27.609 1 85.12 450 ILE B O 1
ATOM 11407 N N . PHE B 1 451 ? -17.922 29.094 29.078 1 80.31 451 PHE B N 1
ATOM 11408 C CA . PHE B 1 451 ? -18.734 28.125 29.797 1 80.31 451 PHE B CA 1
ATOM 11409 C C . PHE B 1 451 ? -19.844 27.562 28.906 1 80.31 451 PHE B C 1
ATOM 11411 O O . PHE B 1 451 ? -20.203 26.391 29 1 80.31 451 PHE B O 1
ATOM 11418 N N . SER B 1 452 ? -20.375 28.422 28.141 1 80.19 452 SER B N 1
ATOM 11419 C CA . SER B 1 452 ? -21.406 27.969 27.203 1 80.19 452 SER B CA 1
ATOM 11420 C C . SER B 1 452 ? -20.844 26.938 26.234 1 80.19 452 SER B C 1
ATOM 11422 O O . SER B 1 452 ? -21.531 25.984 25.859 1 80.19 452 SER B O 1
ATOM 11424 N N . THR B 1 453 ? -19.672 27.156 25.734 1 87.31 453 THR B N 1
ATOM 11425 C CA . THR B 1 453 ? -19.031 26.219 24.828 1 87.31 453 THR B CA 1
ATOM 11426 C C . THR B 1 453 ? -18.766 24.891 25.516 1 87.31 453 THR B C 1
ATOM 11428 O O . THR B 1 453 ? -18.969 23.828 24.922 1 87.31 453 THR B O 1
ATOM 11431 N N . VAL B 1 454 ? -18.281 24.922 26.734 1 88.88 454 VAL B N 1
ATOM 11432 C CA . VAL B 1 454 ? -18 23.703 27.5 1 88.88 454 VAL B CA 1
ATOM 11433 C C . VAL B 1 454 ? -19.297 22.922 27.688 1 88.88 454 VAL B C 1
ATOM 11435 O O . VAL B 1 454 ? -19.297 21.688 27.625 1 88.88 454 VAL B O 1
ATOM 11438 N N . ILE B 1 455 ? -20.344 23.609 27.969 1 84.75 455 ILE B N 1
ATOM 11439 C CA . ILE B 1 455 ? -21.641 22.969 28.156 1 84.75 455 ILE B CA 1
ATOM 11440 C C . ILE B 1 455 ? -22.047 22.25 26.859 1 84.75 455 ILE B C 1
ATOM 11442 O O . ILE B 1 455 ? -22.547 21.125 26.891 1 84.75 455 ILE B O 1
ATOM 11446 N N . ILE B 1 456 ? -21.859 22.891 25.75 1 87.75 456 ILE B N 1
ATOM 11447 C CA . ILE B 1 456 ? -22.219 22.297 24.469 1 87.75 456 ILE B CA 1
ATOM 11448 C C . ILE B 1 456 ? -21.375 21.031 24.25 1 87.75 456 ILE B C 1
ATOM 11450 O O . ILE B 1 456 ? -21.891 20.031 23.734 1 87.75 456 ILE B O 1
ATOM 11454 N N . ILE B 1 457 ? -20.078 21.094 24.594 1 90.38 457 ILE B N 1
ATOM 11455 C CA . ILE B 1 457 ? -19.188 19.938 24.438 1 90.38 457 ILE B CA 1
ATOM 11456 C C . ILE B 1 457 ? -19.688 18.781 25.297 1 90.38 457 ILE B C 1
ATOM 11458 O O . ILE B 1 457 ? -19.703 17.641 24.859 1 90.38 457 ILE B O 1
ATOM 11462 N N . VAL B 1 458 ? -20.141 19.078 26.469 1 89.88 458 VAL B N 1
ATOM 11463 C CA . VAL B 1 458 ? -20.625 18.047 27.391 1 89.88 458 VAL B CA 1
ATOM 11464 C C . VAL B 1 458 ? -21.953 17.469 26.875 1 89.88 458 VAL B C 1
ATOM 11466 O O . VAL B 1 458 ? -22.188 16.266 26.984 1 89.88 458 VAL B O 1
ATOM 11469 N N . VAL B 1 459 ? -22.75 18.281 26.391 1 87.94 459 VAL B N 1
ATOM 11470 C CA . VAL B 1 459 ? -24.062 17.844 25.891 1 87.94 459 VAL B CA 1
ATOM 11471 C C . VAL B 1 459 ? -23.859 16.891 24.719 1 87.94 459 VAL B C 1
ATOM 11473 O O . VAL B 1 459 ? -24.656 15.961 24.516 1 87.94 459 VAL B O 1
ATOM 11476 N N . PHE B 1 460 ? -22.797 17.031 23.969 1 90.38 460 PHE B N 1
ATOM 11477 C CA . PHE B 1 460 ? -22.594 16.219 22.781 1 90.38 460 PHE B CA 1
ATOM 11478 C C . PHE B 1 460 ? -21.781 14.977 23.094 1 90.38 460 PHE B C 1
ATOM 11480 O O . PHE B 1 460 ? -21.641 14.086 22.266 1 90.38 460 PHE B O 1
ATOM 11487 N N . ALA B 1 461 ? -21.312 14.812 24.219 1 89.81 461 ALA B N 1
ATOM 11488 C CA . ALA B 1 461 ? -20.453 13.711 24.656 1 89.81 461 ALA B CA 1
ATOM 11489 C C . ALA B 1 461 ? -21.125 12.367 24.422 1 89.81 461 ALA B C 1
ATOM 11491 O O . ALA B 1 461 ? -20.469 11.383 24.078 1 89.81 461 ALA B O 1
ATOM 11492 N N . PRO B 1 462 ? -22.422 12.289 24.625 1 89.88 462 PRO B N 1
ATOM 11493 C CA . PRO B 1 462 ? -23.094 11 24.469 1 89.88 462 PRO B CA 1
ATOM 11494 C C . PRO B 1 462 ? -22.938 10.422 23.062 1 89.88 462 PRO B C 1
ATOM 11496 O O . PRO B 1 462 ? -23 9.203 22.875 1 89.88 462 PRO B O 1
ATOM 11499 N N . ILE B 1 463 ? -22.797 11.18 22.109 1 90.69 463 ILE B N 1
ATOM 11500 C CA . ILE B 1 463 ? -22.641 10.719 20.734 1 90.69 463 ILE B CA 1
ATOM 11501 C C . ILE B 1 463 ? -21.406 9.82 20.625 1 90.69 463 ILE B C 1
ATOM 11503 O O . ILE B 1 463 ? -21.406 8.844 19.875 1 90.69 463 ILE B O 1
ATOM 11507 N N . PHE B 1 464 ? -20.375 10.078 21.406 1 90.38 464 PHE B N 1
ATOM 11508 C CA . PHE B 1 464 ? -19.109 9.336 21.328 1 90.38 464 PHE B CA 1
ATOM 11509 C C . PHE B 1 464 ? -19.188 8.062 22.172 1 90.38 464 PHE B C 1
ATOM 11511 O O . PHE B 1 464 ? -18.25 7.258 22.156 1 90.38 464 PHE B O 1
ATOM 11518 N N . SER B 1 465 ? -20.266 7.906 22.875 1 87.12 465 SER B N 1
ATOM 11519 C CA . SER B 1 465 ? -20.453 6.68 23.656 1 87.12 465 SER B CA 1
ATOM 11520 C C . SER B 1 465 ? -21.078 5.582 22.797 1 87.12 465 SER B C 1
ATOM 11522 O O . SER B 1 465 ? -21.109 4.414 23.188 1 87.12 465 SER B O 1
ATOM 11524 N N . LEU B 1 466 ? -21.547 6.039 21.703 1 86.12 466 LEU B N 1
ATOM 11525 C CA . LEU B 1 466 ? -22.094 5.051 20.781 1 86.12 466 LEU B CA 1
ATOM 11526 C C . LEU B 1 466 ? -21.016 4.062 20.359 1 86.12 466 LEU B C 1
ATOM 11528 O O . LEU B 1 466 ? -19.859 4.445 20.172 1 86.12 466 LEU B O 1
ATOM 11532 N N . THR B 1 467 ? -21.375 2.855 20.375 1 83 467 THR B N 1
ATOM 11533 C CA . THR B 1 467 ? -20.453 1.8 20 1 83 467 THR B CA 1
ATOM 11534 C C . THR B 1 467 ? -20.891 1.124 18.703 1 83 467 THR B C 1
ATOM 11536 O O . THR B 1 467 ? -21.984 1.385 18.219 1 83 467 THR B O 1
ATOM 11539 N N . GLY B 1 468 ? -20.078 0.443 18.078 1 80.56 468 GLY B N 1
ATOM 11540 C CA . GLY B 1 468 ? -20.406 -0.345 16.906 1 80.56 468 GLY B CA 1
ATOM 11541 C C . GLY B 1 468 ? -20.531 0.486 15.641 1 80.56 468 GLY B C 1
ATOM 11542 O O . GLY B 1 468 ? -19.781 1.448 15.461 1 80.56 468 GLY B O 1
ATOM 11543 N N . VAL B 1 469 ? -21.5 0.125 14.797 1 84.88 469 VAL B N 1
ATOM 11544 C CA . VAL B 1 469 ? -21.688 0.763 13.5 1 84.88 469 VAL B CA 1
ATOM 11545 C C . VAL B 1 469 ? -22.266 2.162 13.688 1 84.88 469 VAL B C 1
ATOM 11547 O O . VAL B 1 469 ? -21.891 3.102 12.984 1 84.88 469 VAL B O 1
ATOM 11550 N N . GLU B 1 470 ? -23.203 2.332 14.648 1 86.75 470 GLU B N 1
ATOM 11551 C CA . GLU B 1 470 ? -23.812 3.625 14.938 1 86.75 470 GLU B CA 1
ATOM 11552 C C . GLU B 1 470 ? -22.766 4.652 15.352 1 86.75 470 GLU B C 1
ATOM 11554 O O . GLU B 1 470 ? -22.797 5.805 14.914 1 86.75 470 GLU B O 1
ATOM 11559 N N . GLY B 1 471 ? -21.906 4.191 16.172 1 87.56 471 GLY B N 1
ATOM 11560 C CA . GLY B 1 471 ? -20.844 5.094 16.594 1 87.56 471 GLY B CA 1
ATOM 11561 C C . GLY B 1 471 ? -19.938 5.527 15.461 1 87.56 471 GLY B C 1
ATOM 11562 O O . GLY B 1 471 ? -19.531 6.688 15.391 1 87.56 471 GLY B O 1
ATOM 11563 N N . ARG B 1 472 ? -19.688 4.672 14.586 1 89.31 472 ARG B N 1
ATOM 11564 C CA . ARG B 1 472 ? -18.781 4.961 13.484 1 89.31 472 ARG B CA 1
ATOM 11565 C C . ARG B 1 472 ? -19.438 5.883 12.461 1 89.31 472 ARG B C 1
ATOM 11567 O O . ARG B 1 472 ? -18.75 6.641 11.773 1 89.31 472 ARG B O 1
ATOM 11574 N N . ILE B 1 473 ? -20.703 5.797 12.43 1 88.5 473 ILE B N 1
ATOM 11575 C CA . ILE B 1 473 ? -21.422 6.625 11.477 1 88.5 473 ILE B CA 1
ATOM 11576 C C . ILE B 1 473 ? -21.594 8.039 12.031 1 88.5 473 ILE B C 1
ATOM 11578 O O . ILE B 1 473 ? -21.375 9.023 11.312 1 88.5 473 ILE B O 1
ATOM 11582 N N . PHE B 1 474 ? -21.859 8.164 13.328 1 90.25 474 PHE B N 1
ATOM 11583 C CA . PHE B 1 474 ? -22.281 9.461 13.867 1 90.25 474 PHE B CA 1
ATOM 11584 C C . PHE B 1 474 ? -21.109 10.156 14.562 1 90.25 474 PHE B C 1
ATOM 11586 O O . PHE B 1 474 ? -21.125 11.375 14.742 1 90.25 474 PHE B O 1
ATOM 11593 N N . ALA B 1 475 ? -20.125 9.438 14.945 1 91.62 475 ALA B N 1
ATOM 11594 C CA . ALA B 1 475 ? -18.984 10.047 15.625 1 91.62 475 ALA B CA 1
ATOM 11595 C C . ALA B 1 475 ? -18.344 11.117 14.758 1 91.62 475 ALA B C 1
ATOM 11597 O O . ALA B 1 475 ? -18 12.203 15.25 1 91.62 475 ALA B O 1
ATOM 11598 N N . PRO B 1 476 ? -18.188 10.844 13.477 1 92.12 476 PRO B N 1
ATOM 11599 C CA . PRO B 1 476 ? -17.609 11.891 12.633 1 92.12 476 PRO B CA 1
ATOM 11600 C C . PRO B 1 476 ? -18.453 13.156 12.586 1 92.12 476 PRO B C 1
ATOM 11602 O O . PRO B 1 476 ? -17.906 14.266 12.508 1 92.12 476 PRO B O 1
ATOM 11605 N N . MET B 1 477 ? -19.703 12.992 12.562 1 91.62 477 MET B N 1
ATOM 11606 C CA . MET B 1 477 ? -20.594 14.148 12.633 1 91.62 477 MET B CA 1
ATOM 11607 C C . MET B 1 477 ? -20.359 14.938 13.922 1 91.62 477 MET B C 1
ATOM 11609 O O . MET B 1 477 ? -20.266 16.172 13.891 1 91.62 477 MET B O 1
ATOM 11613 N N . GLY B 1 478 ? -20.328 14.25 15.023 1 92.12 478 GLY B N 1
ATOM 11614 C CA . GLY B 1 478 ? -20.047 14.875 16.297 1 92.12 478 GLY B CA 1
ATOM 11615 C C . GLY B 1 478 ? -18.719 15.633 16.312 1 92.12 478 GLY B C 1
ATOM 11616 O O . GLY B 1 478 ? -18.641 16.75 16.828 1 92.12 478 GLY B O 1
ATOM 11617 N N . TRP B 1 479 ? -17.719 15.047 15.727 1 93.5 479 TRP B N 1
ATOM 11618 C CA . TRP B 1 479 ? -16.406 15.688 15.664 1 93.5 479 TRP B CA 1
ATOM 11619 C C . TRP B 1 479 ? -16.469 16.953 14.828 1 93.5 479 TRP B C 1
ATOM 11621 O O . TRP B 1 479 ? -15.898 17.984 15.211 1 93.5 479 TRP B O 1
ATOM 11631 N N . ALA B 1 480 ? -17.141 16.844 13.742 1 93.81 480 ALA B N 1
ATOM 11632 C CA . ALA B 1 480 ? -17.25 18.016 12.891 1 93.81 480 ALA B CA 1
ATOM 11633 C C . ALA B 1 480 ? -17.938 19.172 13.625 1 93.81 480 ALA B C 1
ATOM 11635 O O . ALA B 1 480 ? -17.5 20.312 13.539 1 93.81 480 ALA B O 1
ATOM 11636 N N . TYR B 1 481 ? -18.969 18.922 14.367 1 92.38 481 TYR B N 1
ATOM 11637 C CA . TYR B 1 481 ? -19.734 19.906 15.133 1 92.38 481 TYR B CA 1
ATOM 11638 C C . TYR B 1 481 ? -18.875 20.5 16.25 1 92.38 481 TYR B C 1
ATOM 11640 O O . TYR B 1 481 ? -18.734 21.719 16.344 1 92.38 481 TYR B O 1
ATOM 11648 N N . LEU B 1 482 ? -18.281 19.656 16.984 1 94.25 482 LEU B N 1
ATOM 11649 C CA . LEU B 1 482 ? -17.547 20.078 18.172 1 94.25 482 LEU B CA 1
ATOM 11650 C C . LEU B 1 482 ? -16.297 20.875 17.781 1 94.25 482 LEU B C 1
ATOM 11652 O O . LEU B 1 482 ? -15.945 21.859 18.438 1 94.25 482 LEU B O 1
ATOM 11656 N N . LEU B 1 483 ? -15.672 20.438 16.734 1 94.75 483 LEU B N 1
ATOM 11657 C CA . LEU B 1 483 ? -14.477 21.141 16.297 1 94.75 483 LEU B CA 1
ATOM 11658 C C . LEU B 1 483 ? -14.836 22.516 15.734 1 94.75 483 LEU B C 1
ATOM 11660 O O . LEU B 1 483 ? -14.094 23.484 15.914 1 94.75 483 LEU B O 1
ATOM 11664 N N . SER B 1 484 ? -15.922 22.625 15.164 1 94 484 SER B N 1
ATOM 11665 C CA . SER B 1 484 ? -16.391 23.922 14.656 1 94 484 SER B CA 1
ATOM 11666 C C . SER B 1 484 ? -16.766 24.844 15.805 1 94 484 SER B C 1
ATOM 11668 O O . SER B 1 484 ? -16.469 26.047 15.758 1 94 484 SER B O 1
ATOM 11670 N N . ILE B 1 485 ? -17.391 24.344 16.781 1 92.81 485 ILE B N 1
ATOM 11671 C CA . ILE B 1 485 ? -17.797 25.125 17.938 1 92.81 485 ILE B CA 1
ATOM 11672 C C . ILE B 1 485 ? -16.562 25.594 18.703 1 92.81 485 ILE B C 1
ATOM 11674 O O . ILE B 1 485 ? -16.484 26.75 19.125 1 92.81 485 ILE B O 1
ATOM 11678 N N . ALA B 1 486 ? -15.672 24.688 18.828 1 93.75 486 ALA B N 1
ATOM 11679 C CA . ALA B 1 486 ? -14.414 25.062 19.469 1 93.75 486 ALA B CA 1
ATOM 11680 C C . ALA B 1 486 ? -13.703 26.172 18.688 1 93.75 486 ALA B C 1
ATOM 11682 O O . ALA B 1 486 ? -13.141 27.094 19.281 1 93.75 486 ALA B O 1
ATOM 11683 N N . ALA B 1 487 ? -13.766 26.062 17.438 1 94.69 487 ALA B N 1
ATOM 11684 C CA . ALA B 1 487 ? -13.188 27.078 16.578 1 94.69 487 ALA B CA 1
ATOM 11685 C C . ALA B 1 487 ? -13.922 28.406 16.719 1 94.69 487 ALA B C 1
ATOM 11687 O O . ALA B 1 487 ? -13.312 29.484 16.688 1 94.69 487 ALA B O 1
ATOM 11688 N N . SER B 1 488 ? -15.188 28.391 16.875 1 93.75 488 SER B N 1
ATOM 11689 C CA . SER B 1 488 ? -16 29.609 17.016 1 93.75 488 SER B CA 1
ATOM 11690 C C . SER B 1 488 ? -15.633 30.375 18.281 1 93.75 488 SER B C 1
ATOM 11692 O O . SER B 1 488 ? -15.617 31.594 18.281 1 93.75 488 SER B O 1
ATOM 11694 N N . THR B 1 489 ? -15.359 29.656 19.297 1 92.38 489 THR B N 1
ATOM 11695 C CA . THR B 1 489 ? -14.93 30.281 20.531 1 92.38 489 THR B CA 1
ATOM 11696 C C . THR B 1 489 ? -13.586 30.969 20.359 1 92.38 489 THR B C 1
ATOM 11698 O O . THR B 1 489 ? -13.367 32.094 20.859 1 92.38 489 THR B O 1
ATOM 11701 N N . LEU B 1 490 ? -12.797 30.297 19.641 1 92.62 490 LEU B N 1
ATOM 11702 C CA . LEU B 1 490 ? -11.508 30.891 19.328 1 92.62 490 LEU B CA 1
ATOM 11703 C C . LEU B 1 490 ? -11.672 32.156 18.5 1 92.62 490 LEU B C 1
ATOM 11705 O O . LEU B 1 490 ? -11.016 33.156 18.766 1 92.62 490 LEU B O 1
ATOM 11709 N N . VAL B 1 491 ? -12.531 32.188 17.609 1 93.38 491 VAL B N 1
ATOM 11710 C CA . VAL B 1 491 ? -12.797 33.344 16.734 1 93.38 491 VAL B CA 1
ATOM 11711 C C . VAL B 1 491 ? -13.438 34.469 17.547 1 93.38 491 VAL B C 1
ATOM 11713 O O . VAL B 1 491 ? -13.109 35.625 17.359 1 93.38 491 VAL B O 1
ATOM 11716 N N . ALA B 1 492 ? -14.32 34.156 18.438 1 91.88 492 ALA B N 1
ATOM 11717 C CA . ALA B 1 492 ? -15.008 35.156 19.266 1 91.88 492 ALA B CA 1
ATOM 11718 C C . ALA B 1 492 ? -14.031 35.844 20.219 1 91.88 492 ALA B C 1
ATOM 11720 O O . ALA B 1 492 ? -14.203 37 20.562 1 91.88 492 ALA B O 1
ATOM 11721 N N . MET B 1 493 ? -12.992 35.125 20.5 1 91.25 493 MET B N 1
ATOM 11722 C CA . MET B 1 493 ? -12.016 35.656 21.438 1 91.25 493 MET B CA 1
ATOM 11723 C C . MET B 1 493 ? -10.906 36.406 20.719 1 91.25 493 MET B C 1
ATOM 11725 O O . MET B 1 493 ? -10.141 37.156 21.328 1 91.25 493 MET B O 1
ATOM 11729 N N . THR B 1 494 ? -10.922 36.25 19.438 1 93.44 494 THR B N 1
ATOM 11730 C CA . THR B 1 494 ? -9.812 36.875 18.703 1 93.44 494 THR B CA 1
ATOM 11731 C C . THR B 1 494 ? -10.336 37.844 17.656 1 93.44 494 THR B C 1
ATOM 11733 O O . THR B 1 494 ? -10.359 39.062 17.875 1 93.44 494 THR B O 1
ATOM 11736 N N . LEU B 1 495 ? -11.016 37.344 16.688 1 94.38 495 LEU B N 1
ATOM 11737 C CA . LEU B 1 495 ? -11.414 38.156 15.539 1 94.38 495 LEU B CA 1
ATOM 11738 C C . LEU B 1 495 ? -12.523 39.125 15.922 1 94.38 495 LEU B C 1
ATOM 11740 O O . LEU B 1 495 ? -12.523 40.281 15.461 1 94.38 495 LEU B O 1
ATOM 11744 N N . SER B 1 496 ? -13.492 38.719 16.703 1 93.19 496 SER B N 1
ATOM 11745 C CA . SER B 1 496 ? -14.648 39.562 17.031 1 93.19 496 SER B CA 1
ATOM 11746 C C . SER B 1 496 ? -14.227 40.844 17.75 1 93.19 496 SER B C 1
ATOM 11748 O O . SER B 1 496 ? -14.586 41.938 17.328 1 93.19 496 SER B O 1
ATOM 11750 N N . PRO B 1 497 ? -13.43 40.719 18.828 1 92.75 497 PRO B N 1
ATOM 11751 C CA . PRO B 1 497 ? -12.992 41.938 19.484 1 92.75 497 PRO B CA 1
ATOM 11752 C C . PRO B 1 497 ? -12.117 42.812 18.594 1 92.75 497 PRO B C 1
ATOM 11754 O O . PRO B 1 497 ? -12.195 44.062 18.656 1 92.75 497 PRO B O 1
ATOM 11757 N N . ALA B 1 498 ? -11.328 42.219 17.766 1 93.75 498 ALA B N 1
ATOM 11758 C CA . ALA B 1 498 ? -10.492 42.938 16.828 1 93.75 498 ALA B CA 1
ATOM 11759 C C . ALA B 1 498 ? -11.336 43.75 15.836 1 93.75 498 ALA B C 1
ATOM 11761 O O . ALA B 1 498 ? -11.055 44.906 15.555 1 93.75 498 ALA B O 1
ATOM 11762 N N . LEU B 1 499 ? -12.336 43.156 15.352 1 94.38 499 LEU B N 1
ATOM 11763 C CA . LEU B 1 499 ? -13.195 43.812 14.383 1 94.38 499 LEU B CA 1
ATOM 11764 C C . LEU B 1 499 ? -14.047 44.906 15.062 1 94.38 499 LEU B C 1
ATOM 11766 O O . LEU B 1 499 ? -14.359 45.906 14.453 1 94.38 499 LEU B O 1
ATOM 11770 N N . CYS B 1 500 ? -14.508 44.656 16.328 1 92.88 500 CYS B N 1
ATOM 11771 C CA . CYS B 1 500 ? -15.227 45.688 17.078 1 92.88 500 CYS B CA 1
ATOM 11772 C C . CYS B 1 500 ? -14.367 46.938 17.266 1 92.88 500 CYS B C 1
ATOM 11774 O O . CYS B 1 500 ? -14.859 48.062 17.156 1 92.88 500 CYS B O 1
ATOM 11776 N N . ALA B 1 501 ? -13.133 46.688 17.469 1 92.44 501 ALA B N 1
ATOM 11777 C CA . ALA B 1 501 ? -12.195 47.781 17.672 1 92.44 501 ALA B CA 1
ATOM 11778 C C . ALA B 1 501 ? -11.984 48.562 16.375 1 92.44 501 ALA B C 1
ATOM 11780 O O . ALA B 1 501 ? -11.805 49.781 16.406 1 92.44 501 ALA B O 1
ATOM 11781 N N . ILE B 1 502 ? -12.07 47.906 15.312 1 92.06 502 ILE B N 1
ATOM 11782 C CA . ILE B 1 502 ? -11.781 48.531 14.031 1 92.06 502 ILE B CA 1
ATOM 11783 C C . ILE B 1 502 ? -13.047 49.188 13.484 1 92.06 502 ILE B C 1
ATOM 11785 O O . ILE B 1 502 ? -13 50.344 13 1 92.06 502 ILE B O 1
ATOM 11789 N N . LEU B 1 503 ? -14.188 48.531 13.602 1 91.31 503 LEU B N 1
ATOM 11790 C CA . LEU B 1 503 ? -15.359 48.969 12.859 1 91.31 503 LEU B CA 1
ATOM 11791 C C . LEU B 1 503 ? -16.312 49.75 13.758 1 91.31 503 LEU B C 1
ATOM 11793 O O . LEU B 1 503 ? -17.125 50.531 13.266 1 91.31 503 LEU B O 1
ATOM 11797 N N . LEU B 1 504 ? -16.297 49.562 15.117 1 89.19 504 LEU B N 1
ATOM 11798 C CA . LEU B 1 504 ? -17.297 50.188 15.977 1 89.19 504 LEU B CA 1
ATOM 11799 C C . LEU B 1 504 ? -16.672 51.25 16.875 1 89.19 504 LEU B C 1
ATOM 11801 O O . LEU B 1 504 ? -17.359 52.156 17.312 1 89.19 504 LEU B O 1
ATOM 11805 N N . ALA B 1 505 ? -15.484 51.156 17.297 1 84.38 505 ALA B N 1
ATOM 11806 C CA . ALA B 1 505 ? -14.867 52 18.344 1 84.38 505 ALA B CA 1
ATOM 11807 C C . ALA B 1 505 ? -14.906 53.469 17.969 1 84.38 505 ALA B C 1
ATOM 11809 O O . ALA B 1 505 ? -15.125 54.312 18.828 1 84.38 505 ALA B O 1
ATOM 11810 N N . HIS B 1 506 ? -14.852 53.812 16.703 1 80.94 506 HIS B N 1
ATOM 11811 C CA . HIS B 1 506 ? -14.656 55.219 16.359 1 80.94 506 HIS B CA 1
ATOM 11812 C C . HIS B 1 506 ? -15.883 55.812 15.68 1 80.94 506 HIS B C 1
ATOM 11814 O O . HIS B 1 506 ? -15.836 56.906 15.125 1 80.94 506 HIS B O 1
ATOM 11820 N N . HIS B 1 507 ? -17 55.125 15.852 1 81.19 507 HIS B N 1
ATOM 11821 C CA . HIS B 1 507 ? -18.188 55.625 15.164 1 81.19 507 HIS B CA 1
ATOM 11822 C C . HIS B 1 507 ? -19.297 55.938 16.156 1 81.19 507 HIS B C 1
ATOM 11824 O O . HIS B 1 507 ? -19.406 55.312 17.203 1 81.19 507 HIS B O 1
ATOM 11830 N N . ARG B 1 508 ? -20 57 15.789 1 80.81 508 ARG B N 1
ATOM 11831 C CA . ARG B 1 508 ? -21.156 57.375 16.594 1 80.81 508 ARG B CA 1
ATOM 11832 C C . ARG B 1 508 ? -22.312 56.406 16.359 1 80.81 508 ARG B C 1
ATOM 11834 O O . ARG B 1 508 ? -22.719 56.156 15.227 1 80.81 508 ARG B O 1
ATOM 11841 N N . LEU B 1 509 ? -22.781 55.719 17.453 1 81.81 509 LEU B N 1
ATOM 11842 C CA . LEU B 1 509 ? -23.812 54.688 17.359 1 81.81 509 LEU B CA 1
ATOM 11843 C C . LEU B 1 509 ? -25.188 55.281 17.688 1 81.81 509 LEU B C 1
ATOM 11845 O O . LEU B 1 509 ? -25.312 56.094 18.594 1 81.81 509 LEU B O 1
ATOM 11849 N N . PRO B 1 510 ? -26.125 54.906 16.875 1 77 510 PRO B N 1
ATOM 11850 C CA . PRO B 1 510 ? -27.453 55.438 17.109 1 77 510 PRO B CA 1
ATOM 11851 C C . PRO B 1 510 ? -28.016 55.062 18.484 1 77 510 PRO B C 1
ATOM 11853 O O . PRO B 1 510 ? -27.766 53.969 18.969 1 77 510 PRO B O 1
ATOM 11856 N N . GLN B 1 511 ? -28.672 55.969 19.141 1 68.25 511 GLN B N 1
ATOM 11857 C CA . GLN B 1 511 ? -29.172 55.812 20.5 1 68.25 511 GLN B CA 1
ATOM 11858 C C . GLN B 1 511 ? -30.422 54.938 20.516 1 68.25 511 GLN B C 1
ATOM 11860 O O . GLN B 1 511 ? -30.672 54.219 21.5 1 68.25 511 GLN B O 1
ATOM 11865 N N . GLU B 1 512 ? -31.203 54.969 19.438 1 65.5 512 GLU B N 1
ATOM 11866 C CA . GLU B 1 512 ? -32.469 54.219 19.469 1 65.5 512 GLU B CA 1
ATOM 11867 C C . GLU B 1 512 ? -32.25 52.812 18.953 1 65.5 512 GLU B C 1
ATOM 11869 O O . GLU B 1 512 ? -31.391 52.562 18.125 1 65.5 512 GLU B O 1
ATOM 11874 N N . GLY B 1 513 ? -32.875 51.812 19.734 1 69.44 513 GLY B N 1
ATOM 11875 C CA . GLY B 1 513 ? -32.875 50.438 19.281 1 69.44 513 GLY B CA 1
ATOM 11876 C C . GLY B 1 513 ? -33.375 50.25 17.875 1 69.44 513 GLY B C 1
ATOM 11877 O O . GLY B 1 513 ? -33.938 51.188 17.297 1 69.44 513 GLY B O 1
ATOM 11878 N N . THR B 1 514 ? -33.062 49.188 17.203 1 78.75 514 THR B N 1
ATOM 11879 C CA . THR B 1 514 ? -33.5 48.875 15.852 1 78.75 514 THR B CA 1
ATOM 11880 C C . THR B 1 514 ? -35.031 48.656 15.812 1 78.75 514 THR B C 1
ATOM 11882 O O . THR B 1 514 ? -35.656 48.438 16.859 1 78.75 514 THR B O 1
ATOM 11885 N N . PHE B 1 515 ? -35.594 48.844 14.703 1 82.38 515 PHE B N 1
ATOM 11886 C CA . PHE B 1 515 ? -37.031 48.688 14.531 1 82.38 515 PHE B CA 1
ATOM 11887 C C . PHE B 1 515 ? -37.5 47.312 15 1 82.38 515 PHE B C 1
ATOM 11889 O O . PHE B 1 515 ? -38.5 47.188 15.727 1 82.38 515 PHE B O 1
ATOM 11896 N N . ILE B 1 516 ? -36.812 46.25 14.758 1 86.19 516 ILE B N 1
ATOM 11897 C CA . ILE B 1 516 ? -37.188 44.875 15.109 1 86.19 516 ILE B CA 1
ATOM 11898 C C . ILE B 1 516 ? -37.031 44.688 16.609 1 86.19 516 ILE B C 1
ATOM 11900 O O . ILE B 1 516 ? -37.844 43.969 17.234 1 86.19 516 ILE B O 1
ATOM 11904 N N . SER B 1 517 ? -36.062 45.219 17.156 1 83.5 517 SER B N 1
ATOM 11905 C CA . SER B 1 517 ? -35.875 45.094 18.594 1 83.5 517 SER B CA 1
ATOM 11906 C C . SER B 1 517 ? -37 45.781 19.359 1 83.5 517 SER B C 1
ATOM 11908 O O . SER B 1 517 ? -37.469 45.25 20.375 1 83.5 517 SER B O 1
ATOM 11910 N N . ARG B 1 518 ? -37.5 46.906 18.875 1 85.5 518 ARG B N 1
ATOM 11911 C CA . ARG B 1 518 ? -38.594 47.625 19.531 1 85.5 518 ARG B CA 1
ATOM 11912 C C . ARG B 1 518 ? -39.906 46.875 19.391 1 85.5 518 ARG B C 1
ATOM 11914 O O . ARG B 1 518 ? -40.719 46.844 20.328 1 85.5 518 ARG B O 1
ATOM 11921 N N . LEU B 1 519 ? -40 46.344 18.266 1 89.06 519 LEU B N 1
ATOM 11922 C CA . LEU B 1 519 ? -41.188 45.531 18.031 1 89.06 519 LEU B CA 1
ATOM 11923 C C . LEU B 1 519 ? -41.219 44.312 18.922 1 89.06 519 LEU B C 1
ATOM 11925 O O . LEU B 1 519 ? -42.25 43.938 19.484 1 89.06 519 LEU B O 1
ATOM 11929 N N . ALA B 1 520 ? -40.094 43.594 19.016 1 88.81 520 ALA B N 1
ATOM 11930 C CA . ALA B 1 520 ? -40 42.438 19.875 1 88.81 520 ALA B CA 1
ATOM 11931 C C . ALA B 1 520 ? -40.25 42.781 21.328 1 88.81 520 ALA B C 1
ATOM 11933 O O . ALA B 1 520 ? -40.906 42.031 22.047 1 88.81 520 ALA B O 1
ATOM 11934 N N . GLU B 1 521 ? -39.688 43.875 21.781 1 89.12 521 GLU B N 1
ATOM 11935 C CA . GLU B 1 521 ? -39.906 44.312 23.156 1 89.12 521 GLU B CA 1
ATOM 11936 C C . GLU B 1 521 ? -41.375 44.688 23.406 1 89.12 521 GLU B C 1
ATOM 11938 O O . GLU B 1 521 ? -41.906 44.438 24.484 1 89.12 521 GLU B O 1
ATOM 11943 N N . SER B 1 522 ? -41.969 45.344 22.375 1 90.94 522 SER B N 1
ATOM 11944 C CA . SER B 1 522 ? -43.375 45.781 22.531 1 90.94 522 SER B CA 1
ATOM 11945 C C . SER B 1 522 ? -44.281 44.562 22.641 1 90.94 522 SER B C 1
ATOM 11947 O O . SER B 1 522 ? -45.281 44.625 23.359 1 90.94 522 SER B O 1
ATOM 11949 N N . TRP B 1 523 ? -43.969 43.531 22 1 91.25 523 TRP B N 1
ATOM 11950 C CA . TRP B 1 523 ? -44.812 42.344 22.062 1 91.25 523 TRP B CA 1
ATOM 11951 C C . TRP B 1 523 ? -44.5 41.531 23.312 1 91.25 523 TRP B C 1
ATOM 11953 O O . TRP B 1 523 ? -45.375 40.844 23.844 1 91.25 523 TRP B O 1
ATOM 11963 N N . TYR B 1 524 ? -43.25 41.5 23.75 1 91.5 524 TYR B N 1
ATOM 11964 C CA . TYR B 1 524 ? -42.844 40.688 24.891 1 91.5 524 TYR B CA 1
ATOM 11965 C C . TYR B 1 524 ? -43.281 41.312 26.203 1 91.5 524 TYR B C 1
ATOM 11967 O O . TYR B 1 524 ? -43.562 40.594 27.172 1 91.5 524 TYR B O 1
ATOM 11975 N N . ARG B 1 525 ? -43.375 42.625 26.328 1 91.81 525 ARG B N 1
ATOM 11976 C CA . ARG B 1 525 ? -43.688 43.312 27.562 1 91.81 525 ARG B CA 1
ATOM 11977 C C . ARG B 1 525 ? -45.031 42.875 28.125 1 91.81 525 ARG B C 1
ATOM 11979 O O . ARG B 1 525 ? -45.156 42.531 29.297 1 91.81 525 ARG B O 1
ATOM 11986 N N . PRO B 1 526 ? -46.062 42.812 27.234 1 92.38 526 PRO B N 1
ATOM 11987 C CA . PRO B 1 526 ? -47.344 42.375 27.797 1 92.38 526 PRO B CA 1
ATOM 11988 C C . PRO B 1 526 ? -47.312 40.875 28.203 1 92.38 526 PRO B C 1
ATOM 11990 O O . PRO B 1 526 ? -47.969 40.5 29.172 1 92.38 526 PRO B O 1
ATOM 11993 N N . LEU B 1 527 ? -46.625 40.094 27.5 1 92.5 527 LEU B N 1
ATOM 11994 C CA . LEU B 1 527 ? -46.5 38.688 27.828 1 92.5 527 LEU B CA 1
ATOM 11995 C C . LEU B 1 527 ? -45.75 38.469 29.141 1 92.5 527 LEU B C 1
ATOM 11997 O O . LEU B 1 527 ? -46.062 37.594 29.922 1 92.5 527 LEU B O 1
ATOM 12001 N N . LEU B 1 528 ? -44.688 39.219 29.281 1 93.12 528 LEU B N 1
ATOM 12002 C CA . LEU B 1 528 ? -43.938 39.188 30.516 1 93.12 528 LEU B CA 1
ATOM 12003 C C . LEU B 1 528 ? -44.781 39.625 31.703 1 93.12 528 LEU B C 1
ATOM 12005 O O . LEU B 1 528 ? -44.688 39 32.781 1 93.12 528 LEU B O 1
ATOM 12009 N N . ASN B 1 529 ? -45.625 40.625 31.5 1 92.06 529 ASN B N 1
ATOM 12010 C CA . ASN B 1 529 ? -46.5 41.094 32.562 1 92.06 529 ASN B CA 1
ATOM 12011 C C . ASN B 1 529 ? -47.531 40.031 32.938 1 92.06 529 ASN B C 1
ATOM 12013 O O . ASN B 1 529 ? -47.906 39.906 34.094 1 92.06 529 ASN B O 1
ATOM 12017 N N . LEU B 1 530 ? -47.969 39.344 31.984 1 91.75 530 LEU B N 1
ATOM 12018 C CA . LEU B 1 530 ? -48.875 38.25 32.25 1 91.75 530 LEU B CA 1
ATOM 12019 C C . LEU B 1 530 ? -48.188 37.156 33.094 1 91.75 530 LEU B C 1
ATOM 12021 O O . LEU B 1 530 ? -48.812 36.594 33.969 1 91.75 530 LEU B O 1
ATOM 12025 N N . SER B 1 531 ? -46.938 36.844 32.781 1 92.19 531 SER B N 1
ATOM 12026 C CA . SER B 1 531 ? -46.156 35.875 33.5 1 92.19 531 SER B CA 1
ATOM 12027 C C . SER B 1 531 ? -45.969 36.281 34.969 1 92.19 531 SER B C 1
ATOM 12029 O O . SER B 1 531 ? -45.844 35.438 35.844 1 92.19 531 SER B O 1
ATOM 12031 N N . LEU B 1 532 ? -45.906 37.656 35.188 1 90.94 532 LEU B N 1
ATOM 12032 C CA . LEU B 1 532 ? -45.688 38.188 36.531 1 90.94 532 LEU B CA 1
ATOM 12033 C C . LEU B 1 532 ? -47 38.219 37.312 1 90.94 532 LEU B C 1
ATOM 12035 O O . LEU B 1 532 ? -47 38.031 38.531 1 90.94 532 LEU B O 1
ATOM 12039 N N . ARG B 1 533 ? -48.125 38.375 36.625 1 91.12 533 ARG B N 1
ATOM 12040 C CA . ARG B 1 533 ? -49.406 38.531 37.281 1 91.12 533 ARG B CA 1
ATOM 12041 C C . ARG B 1 533 ? -50 37.156 37.625 1 91.12 533 ARG B C 1
ATOM 12043 O O . ARG B 1 533 ? -50.594 36.969 38.719 1 91.12 533 ARG B O 1
ATOM 12050 N N . THR B 1 534 ? -49.875 36.219 36.688 1 93.25 534 THR B N 1
ATOM 12051 C CA . THR B 1 534 ? -50.469 34.906 36.875 1 93.25 534 THR B CA 1
ATOM 12052 C C . THR B 1 534 ? -49.438 33.812 36.688 1 93.25 534 THR B C 1
ATOM 12054 O O . THR B 1 534 ? -49.562 32.969 35.781 1 93.25 534 THR B O 1
ATOM 12057 N N . PRO B 1 535 ? -48.438 33.656 37.469 1 91.56 535 PRO B N 1
ATOM 12058 C CA . PRO B 1 535 ? -47.375 32.688 37.281 1 91.56 535 PRO B CA 1
ATOM 12059 C C . PRO B 1 535 ? -47.844 31.25 37.375 1 91.56 535 PRO B C 1
ATOM 12061 O O . PRO B 1 535 ? -47.312 30.359 36.688 1 91.56 535 PRO B O 1
ATOM 12064 N N . GLN B 1 536 ? -48.875 30.922 38.094 1 92.38 536 GLN B N 1
ATOM 12065 C CA . GLN B 1 536 ? -49.375 29.562 38.281 1 92.38 536 GLN B CA 1
ATOM 12066 C C . GLN B 1 536 ? -50 29.047 37 1 92.38 536 GLN B C 1
ATOM 12068 O O . GLN B 1 536 ? -49.906 27.859 36.688 1 92.38 536 GLN B O 1
ATOM 12073 N N . LEU B 1 537 ? -50.594 29.922 36.25 1 92.5 537 LEU B N 1
ATOM 12074 C CA . LEU B 1 537 ? -51.188 29.531 35 1 92.5 537 LEU B CA 1
ATOM 12075 C C . LEU B 1 537 ? -50.125 29.141 33.969 1 92.5 537 LEU B C 1
ATOM 12077 O O . LEU B 1 537 ? -50.281 28.156 33.25 1 92.5 537 LEU B O 1
ATOM 12081 N N . ILE B 1 538 ? -49.125 29.938 33.906 1 91.88 538 ILE B N 1
ATOM 12082 C CA . ILE B 1 538 ? -48.062 29.688 32.938 1 91.88 538 ILE B CA 1
ATOM 12083 C C . ILE B 1 538 ? -47.312 28.391 33.312 1 91.88 538 ILE B C 1
ATOM 12085 O O . ILE B 1 538 ? -47.031 27.562 32.469 1 91.88 538 ILE B O 1
ATOM 12089 N N . LEU B 1 539 ? -47 28.156 34.562 1 91.5 539 LEU B N 1
ATOM 12090 C CA . LEU B 1 539 ? -46.344 26.953 35.031 1 91.5 539 LEU B CA 1
ATOM 12091 C C . LEU B 1 539 ? -47.219 25.719 34.844 1 91.5 539 LEU B C 1
ATOM 12093 O O . LEU B 1 539 ? -46.75 24.641 34.5 1 91.5 539 LEU B O 1
ATOM 12097 N N . GLY B 1 540 ? -48.469 25.859 35.094 1 91.69 540 GLY B N 1
ATOM 12098 C CA . GLY B 1 540 ? -49.438 24.766 34.875 1 91.69 540 GLY B CA 1
ATOM 12099 C C . GLY B 1 540 ? -49.531 24.359 33.406 1 91.69 540 GLY B C 1
ATOM 12100 O O . GLY B 1 540 ? -49.594 23.172 33.094 1 91.69 540 GLY B O 1
ATOM 12101 N N . LEU B 1 541 ? -49.531 25.344 32.531 1 91.38 541 LEU B N 1
ATOM 12102 C CA . LEU B 1 541 ? -49.594 25.062 31.109 1 91.38 541 LEU B CA 1
ATOM 12103 C C . LEU B 1 541 ? -48.312 24.375 30.625 1 91.38 541 LEU B C 1
ATOM 12105 O O . LEU B 1 541 ? -48.375 23.5 29.75 1 91.38 541 LEU B O 1
ATOM 12109 N N . ALA B 1 542 ? -47.219 24.875 31.094 1 90.5 542 ALA B N 1
ATOM 12110 C CA . ALA B 1 542 ? -45.938 24.25 30.75 1 90.5 542 ALA B CA 1
ATOM 12111 C C . ALA B 1 542 ? -45.906 22.797 31.219 1 90.5 542 ALA B C 1
ATOM 12113 O O . ALA B 1 542 ? -45.438 21.922 30.5 1 90.5 542 ALA B O 1
ATOM 12114 N N . LEU B 1 543 ? -46.344 22.562 32.375 1 91.31 543 LEU B N 1
ATOM 12115 C CA . LEU B 1 543 ? -46.375 21.203 32.906 1 91.31 543 LEU B CA 1
ATOM 12116 C C . LEU B 1 543 ? -47.344 20.328 32.156 1 91.31 543 LEU B C 1
ATOM 12118 O O . LEU B 1 543 ? -47.094 19.156 31.906 1 91.31 543 LEU B O 1
ATOM 12122 N N . ALA B 1 544 ? -48.438 20.906 31.859 1 93.12 544 ALA B N 1
ATOM 12123 C CA . ALA B 1 544 ? -49.438 20.172 31.094 1 93.12 544 ALA B CA 1
ATOM 12124 C C . ALA B 1 544 ? -48.906 19.781 29.719 1 93.12 544 ALA B C 1
ATOM 12126 O O . ALA B 1 544 ? -49.188 18.672 29.234 1 93.12 544 ALA B O 1
ATOM 12127 N N . SER B 1 545 ? -48.25 20.672 29.109 1 91.44 545 SER B N 1
ATOM 12128 C CA . SER B 1 545 ? -47.656 20.375 27.812 1 91.44 545 SER B CA 1
ATOM 12129 C C . SER B 1 545 ? -46.594 19.297 27.922 1 91.44 545 SER B C 1
ATOM 12131 O O . SER B 1 545 ? -46.469 18.453 27.031 1 91.44 545 SER B O 1
ATOM 12133 N N . LEU B 1 546 ? -45.812 19.281 28.891 1 91.19 546 LEU B N 1
ATOM 12134 C CA . LEU B 1 546 ? -44.781 18.281 29.125 1 91.19 546 LEU B CA 1
ATOM 12135 C C . LEU B 1 546 ? -45.406 16.906 29.328 1 91.19 546 LEU B C 1
ATOM 12137 O O . LEU B 1 546 ? -44.969 15.914 28.75 1 91.19 546 LEU B O 1
ATOM 12141 N N . VAL B 1 547 ? -46.406 16.844 30.094 1 93.25 547 VAL B N 1
ATOM 12142 C CA . VAL B 1 547 ? -47.094 15.578 30.375 1 93.25 547 VAL B CA 1
ATOM 12143 C C . VAL B 1 547 ? -47.75 15.047 29.109 1 93.25 547 VAL B C 1
ATOM 12145 O O . VAL B 1 547 ? -47.719 13.844 28.844 1 93.25 547 VAL B O 1
ATOM 12148 N N . ALA B 1 548 ? -48.312 15.922 28.453 1 92.44 548 ALA B N 1
ATOM 12149 C CA . ALA B 1 548 ? -48.938 15.531 27.188 1 92.44 548 ALA B CA 1
ATOM 12150 C C . ALA B 1 548 ? -47.906 14.953 26.219 1 92.44 548 ALA B C 1
ATOM 12152 O O . ALA B 1 548 ? -48.188 13.969 25.531 1 92.44 548 ALA B O 1
ATOM 12153 N N . THR B 1 549 ? -46.906 15.617 26.094 1 91.25 549 THR B N 1
ATOM 12154 C CA . THR B 1 549 ? -45.844 15.18 25.203 1 91.25 549 THR B CA 1
ATOM 12155 C C . THR B 1 549 ? -45.281 13.828 25.641 1 91.25 549 THR B C 1
ATOM 12157 O O . THR B 1 549 ? -45 12.961 24.828 1 91.25 549 THR B O 1
ATOM 12160 N N . LEU B 1 550 ? -45.031 13.633 26.906 1 90.62 550 LEU B N 1
ATOM 12161 C CA . LEU B 1 550 ? -44.5 12.375 27.422 1 90.62 550 LEU B CA 1
ATOM 12162 C C . LEU B 1 550 ? -45.5 11.234 27.188 1 90.62 550 LEU B C 1
ATOM 12164 O O . LEU B 1 550 ? -45.062 10.086 26.984 1 90.62 550 LEU B O 1
ATOM 12168 N N . ALA B 1 551 ? -46.688 11.539 27.125 1 91.19 551 ALA B N 1
ATOM 12169 C CA . ALA B 1 551 ? -47.719 10.523 26.875 1 91.19 551 ALA B CA 1
ATOM 12170 C C . ALA B 1 551 ? -47.719 10.109 25.406 1 91.19 551 ALA B C 1
ATOM 12172 O O . ALA B 1 551 ? -48.125 8.984 25.078 1 91.19 551 ALA B O 1
ATOM 12173 N N . VAL B 1 552 ? -47.219 10.914 24.594 1 90.75 552 VAL B N 1
ATOM 12174 C CA . VAL B 1 552 ? -47.219 10.664 23.156 1 90.75 552 VAL B CA 1
ATOM 12175 C C . VAL B 1 552 ? -45.969 9.898 22.75 1 90.75 552 VAL B C 1
ATOM 12177 O O . VAL B 1 552 ? -45.969 9.18 21.75 1 90.75 552 VAL B O 1
ATOM 12180 N N . VAL B 1 553 ? -44.969 9.953 23.453 1 88.62 553 VAL B N 1
ATOM 12181 C CA . VAL B 1 553 ? -43.656 9.43 23.109 1 88.62 553 VAL B CA 1
ATOM 12182 C C . VAL B 1 553 ? -43.75 7.934 22.828 1 88.62 553 VAL B C 1
ATOM 12184 O O . VAL B 1 553 ? -43.219 7.441 21.828 1 88.62 553 VAL B O 1
ATOM 12187 N N . PRO B 1 554 ? -44.5 7.207 23.641 1 84.25 554 PRO B N 1
ATOM 12188 C CA . PRO B 1 554 ? -44.562 5.766 23.391 1 84.25 554 PRO B CA 1
ATOM 12189 C C . PRO B 1 554 ? -45.344 5.422 22.125 1 84.25 554 PRO B C 1
ATOM 12191 O O . PRO B 1 554 ? -45.188 4.324 21.578 1 84.25 554 PRO B O 1
ATOM 12194 N N . SER B 1 555 ? -46.031 6.293 21.594 1 84.06 555 SER B N 1
ATOM 12195 C CA . SER B 1 555 ? -46.812 6.043 20.391 1 84.06 555 SER B CA 1
ATOM 12196 C C . SER B 1 555 ? -46 6.32 19.125 1 84.06 555 SER B C 1
ATOM 12198 O O . SER B 1 555 ? -46.406 5.922 18.031 1 84.06 555 SER B O 1
ATOM 12200 N N . LEU B 1 556 ? -44.938 6.836 19.25 1 87.25 556 LEU B N 1
ATOM 12201 C CA . LEU B 1 556 ? -44.125 7.168 18.094 1 87.25 556 LEU B CA 1
ATOM 12202 C C . LEU B 1 556 ? -43.344 5.945 17.609 1 87.25 556 LEU B C 1
ATOM 12204 O O . LEU B 1 556 ? -42.938 5.105 18.422 1 87.25 556 LEU B O 1
ATOM 12208 N N . GLY B 1 557 ? -43.25 5.84 16.312 1 83.94 557 GLY B N 1
ATOM 12209 C CA . GLY B 1 557 ? -42.438 4.773 15.742 1 83.94 557 GLY B CA 1
ATOM 12210 C C . GLY B 1 557 ? -40.969 4.988 15.906 1 83.94 557 GLY B C 1
ATOM 12211 O O . GLY B 1 557 ? -40.531 6.098 16.234 1 83.94 557 GLY B O 1
ATOM 12212 N N . ARG B 1 558 ? -40.188 3.869 15.742 1 85.12 558 ARG B N 1
ATOM 12213 C CA . ARG B 1 558 ? -38.719 3.938 15.844 1 85.12 558 ARG B CA 1
ATOM 12214 C C . ARG B 1 558 ? -38.062 3.338 14.617 1 85.12 558 ARG B C 1
ATOM 12216 O O . ARG B 1 558 ? -38.531 2.352 14.055 1 85.12 558 ARG B O 1
ATOM 12223 N N . VAL B 1 559 ? -37 4.031 14.164 1 84.25 559 VAL B N 1
ATOM 12224 C CA . VAL B 1 559 ? -36.219 3.518 13.055 1 84.25 559 VAL B CA 1
ATOM 12225 C C . VAL B 1 559 ? -34.719 3.828 13.297 1 84.25 559 VAL B C 1
ATOM 12227 O O . VAL B 1 559 ? -34.406 4.77 14.023 1 84.25 559 VAL B O 1
ATOM 12230 N N . PHE B 1 560 ? -33.906 2.977 12.82 1 84.12 560 PHE B N 1
ATOM 12231 C CA . PHE B 1 560 ? -32.469 3.217 12.938 1 84.12 560 PHE B CA 1
ATOM 12232 C C . PHE B 1 560 ? -32.031 4.367 12.039 1 84.12 560 PHE B C 1
ATOM 12234 O O . PHE B 1 560 ? -31.688 5.449 12.531 1 84.12 560 PHE B O 1
ATOM 12241 N N . LEU B 1 561 ? -32 4.145 10.742 1 81.5 561 LEU B N 1
ATOM 12242 C CA . LEU B 1 561 ? -31.75 5.168 9.734 1 81.5 561 LEU B CA 1
ATOM 12243 C C . LEU B 1 561 ? -32.875 5.238 8.727 1 81.5 561 LEU B C 1
ATOM 12245 O O . LEU B 1 561 ? -33.5 4.219 8.398 1 81.5 561 LEU B O 1
ATOM 12249 N N . PRO B 1 562 ? -33.062 6.414 8.266 1 81.06 562 PRO B N 1
ATOM 12250 C CA . PRO B 1 562 ? -34.094 6.516 7.207 1 81.06 562 PRO B CA 1
ATOM 12251 C C . PRO B 1 562 ? -33.625 5.895 5.891 1 81.06 562 PRO B C 1
ATOM 12253 O O . PRO B 1 562 ? -32.438 5.625 5.715 1 81.06 562 PRO B O 1
ATOM 12256 N N . GLU B 1 563 ? -34.594 5.695 5.062 1 79.19 563 GLU B N 1
ATOM 12257 C CA . GLU B 1 563 ? -34.281 5.133 3.754 1 79.19 563 GLU B CA 1
ATOM 12258 C C . GLU B 1 563 ? -33.562 6.152 2.877 1 79.19 563 GLU B C 1
ATOM 12260 O O . GLU B 1 563 ? -33.938 7.324 2.832 1 79.19 563 GLU B O 1
ATOM 12265 N N . PHE B 1 564 ? -32.594 5.691 2.213 1 82.44 564 PHE B N 1
ATOM 12266 C CA . PHE B 1 564 ? -31.828 6.562 1.341 1 82.44 564 PHE B CA 1
ATOM 12267 C C . PHE B 1 564 ? -32.5 6.719 -0.015 1 82.44 564 PHE B C 1
ATOM 12269 O O . PHE B 1 564 ? -33.125 5.773 -0.521 1 82.44 564 PHE B O 1
ATOM 12276 N N . GLN B 1 565 ? -32.344 7.863 -0.545 1 85.56 565 GLN B N 1
ATOM 12277 C CA . GLN B 1 565 ? -32.938 8.133 -1.849 1 85.56 565 GLN B CA 1
ATOM 12278 C C . GLN B 1 565 ? -31.953 7.855 -2.977 1 85.56 565 GLN B C 1
ATOM 12280 O O . GLN B 1 565 ? -31.641 8.75 -3.768 1 85.56 565 GLN B O 1
ATOM 12285 N N . GLU B 1 566 ? -31.672 6.676 -3.027 1 87 566 GLU B N 1
ATOM 12286 C CA . GLU B 1 566 ? -30.703 6.27 -4.051 1 87 566 GLU B CA 1
ATOM 12287 C C . GLU B 1 566 ? -31.406 5.996 -5.383 1 87 566 GLU B C 1
ATOM 12289 O O . GLU B 1 566 ? -32.531 5.473 -5.406 1 87 566 GLU B O 1
ATOM 12294 N N . LYS B 1 567 ? -30.688 6.379 -6.445 1 89.12 567 LYS B N 1
ATOM 12295 C CA . LYS B 1 567 ? -31.172 6.074 -7.793 1 89.12 567 LYS B CA 1
ATOM 12296 C C . LYS B 1 567 ? -30.891 4.617 -8.156 1 89.12 567 LYS B C 1
ATOM 12298 O O . LYS B 1 567 ? -31.703 3.982 -8.844 1 89.12 567 LYS B O 1
ATOM 12303 N N . SER B 1 568 ? -29.797 4.168 -7.742 1 91.25 568 SER B N 1
ATOM 12304 C CA . SER B 1 568 ? -29.359 2.816 -8.07 1 91.25 568 SER B CA 1
ATOM 12305 C C . SER B 1 568 ? -29.875 1.806 -7.055 1 91.25 568 SER B C 1
ATOM 12307 O O . SER B 1 568 ? -29.594 1.91 -5.859 1 91.25 568 SER B O 1
ATOM 12309 N N . MET B 1 569 ? -30.656 0.868 -7.602 1 92.25 569 MET B N 1
ATOM 12310 C CA . MET B 1 569 ? -31.203 -0.2 -6.766 1 92.25 569 MET B CA 1
ATOM 12311 C C . MET B 1 569 ? -30.438 -1.501 -6.984 1 92.25 569 MET B C 1
ATOM 12313 O O . MET B 1 569 ? -30.141 -1.866 -8.125 1 92.25 569 MET B O 1
ATOM 12317 N N . VAL B 1 570 ? -30.047 -2.074 -5.934 1 91.06 570 VAL B N 1
ATOM 12318 C CA . VAL B 1 570 ? -29.406 -3.385 -5.996 1 91.06 570 VAL B CA 1
ATOM 12319 C C . VAL B 1 570 ? -30.297 -4.426 -5.32 1 91.06 570 VAL B C 1
ATOM 12321 O O . VAL B 1 570 ? -30.203 -4.641 -4.109 1 91.06 570 VAL B O 1
ATOM 12324 N N . ASN B 1 571 ? -31.031 -5.113 -6.051 1 91.88 571 ASN B N 1
ATOM 12325 C CA . ASN B 1 571 ? -32 -6.074 -5.555 1 91.88 571 ASN B CA 1
ATOM 12326 C C . ASN B 1 571 ? -31.453 -7.5 -5.59 1 91.88 571 ASN B C 1
ATOM 12328 O O . ASN B 1 571 ? -30.578 -7.812 -6.398 1 91.88 571 ASN B O 1
ATOM 12332 N N . SER B 1 572 ? -31.953 -8.219 -4.656 1 90.31 572 SER B N 1
ATOM 12333 C CA . SER B 1 572 ? -31.594 -9.641 -4.66 1 90.31 572 SER B CA 1
ATOM 12334 C C . SER B 1 572 ? -32.781 -10.508 -5.043 1 90.31 572 SER B C 1
ATOM 12336 O O . SER B 1 572 ? -33.906 -10.227 -4.637 1 90.31 572 SER B O 1
ATOM 12338 N N . MET B 1 573 ? -32.531 -11.406 -5.898 1 92.19 573 MET B N 1
ATOM 12339 C CA . MET B 1 573 ? -33.5 -12.398 -6.324 1 92.19 573 MET B CA 1
ATOM 12340 C C . MET B 1 573 ? -33.031 -13.805 -5.98 1 92.19 573 MET B C 1
ATOM 12342 O O . MET B 1 573 ? -32.031 -14.281 -6.508 1 92.19 573 MET B O 1
ATOM 12346 N N . VAL B 1 574 ? -33.75 -14.43 -5.078 1 91.25 574 VAL B N 1
ATOM 12347 C CA . VAL B 1 574 ? -33.375 -15.773 -4.652 1 91.25 574 VAL B CA 1
ATOM 12348 C C . VAL B 1 574 ? -34.438 -16.781 -5.109 1 91.25 574 VAL B C 1
ATOM 12350 O O . VAL B 1 574 ? -35.625 -16.594 -4.852 1 91.25 574 VAL B O 1
ATOM 12353 N N . LEU B 1 575 ? -34 -17.734 -5.828 1 92.62 575 LEU B N 1
ATOM 12354 C CA . LEU B 1 575 ? -34.844 -18.844 -6.234 1 92.62 575 LEU B CA 1
ATOM 12355 C C . LEU B 1 575 ? -34.656 -20.047 -5.324 1 92.62 575 LEU B C 1
ATOM 12357 O O . LEU B 1 575 ? -33.75 -20.062 -4.504 1 92.62 575 LEU B O 1
ATOM 12361 N N . PHE B 1 576 ? -35.625 -21 -5.477 1 89.88 576 PHE B N 1
ATOM 12362 C CA . PHE B 1 576 ? -35.5 -22.234 -4.699 1 89.88 576 PHE B CA 1
ATOM 12363 C C . PHE B 1 576 ? -34.188 -22.938 -5.02 1 89.88 576 PHE B C 1
ATOM 12365 O O . PHE B 1 576 ? -33.781 -23.016 -6.184 1 89.88 576 PHE B O 1
ATOM 12372 N N . PRO B 1 577 ? -33.531 -23.391 -3.996 1 91.44 577 PRO B N 1
ATOM 12373 C CA . PRO B 1 577 ? -32.281 -24.125 -4.262 1 91.44 577 PRO B CA 1
ATOM 12374 C C . PRO B 1 577 ? -32.5 -25.359 -5.141 1 91.44 577 PRO B C 1
ATOM 12376 O O . PRO B 1 577 ? -33.531 -26.031 -5.008 1 91.44 577 PRO B O 1
ATOM 12379 N N . GLY B 1 578 ? -31.578 -25.625 -5.945 1 90.12 578 GLY B N 1
ATOM 12380 C CA . GLY B 1 578 ? -31.703 -26.734 -6.875 1 90.12 578 GLY B CA 1
ATOM 12381 C C . GLY B 1 578 ? -31.938 -26.297 -8.305 1 90.12 578 GLY B C 1
ATOM 12382 O O . GLY B 1 578 ? -31.797 -27.094 -9.234 1 90.12 578 GLY B O 1
ATOM 12383 N N . VAL B 1 579 ? -32.281 -25.047 -8.414 1 92.31 579 VAL B N 1
ATOM 12384 C CA . VAL B 1 579 ? -32.438 -24.547 -9.773 1 92.31 579 VAL B CA 1
ATOM 12385 C C . VAL B 1 579 ? -31.062 -24.344 -10.414 1 92.31 579 VAL B C 1
ATOM 12387 O O . VAL B 1 579 ? -30.047 -24.219 -9.711 1 92.31 579 VAL B O 1
ATOM 12390 N N . SER B 1 580 ? -31.047 -24.328 -11.719 1 94.31 580 SER B N 1
ATOM 12391 C CA . SER B 1 580 ? -29.797 -24.125 -12.453 1 94.31 580 SER B CA 1
ATOM 12392 C C . SER B 1 580 ? -29.484 -22.641 -12.609 1 94.31 580 SER B C 1
ATOM 12394 O O . SER B 1 580 ? -30.359 -21.797 -12.43 1 94.31 580 SER B O 1
ATOM 12396 N N . LEU B 1 581 ? -28.266 -22.328 -12.867 1 95.31 581 LEU B N 1
ATOM 12397 C CA . LEU B 1 581 ? -27.844 -20.969 -13.156 1 95.31 581 LEU B CA 1
ATOM 12398 C C . LEU B 1 581 ? -28.625 -20.391 -14.328 1 95.31 581 LEU B C 1
ATOM 12400 O O . LEU B 1 581 ? -28.984 -19.203 -14.312 1 95.31 581 LEU B O 1
ATOM 12404 N N . GLU B 1 582 ? -28.906 -21.188 -15.297 1 94.94 582 GLU B N 1
ATOM 12405 C CA . GLU B 1 582 ? -29.656 -20.766 -16.484 1 94.94 582 GLU B CA 1
ATOM 12406 C C . GLU B 1 582 ? -31.062 -20.312 -16.109 1 94.94 582 GLU B C 1
ATOM 12408 O O . GLU B 1 582 ? -31.547 -19.312 -16.625 1 94.94 582 GLU B O 1
ATOM 12413 N N . MET B 1 583 ? -31.641 -21.094 -15.211 1 94.56 583 MET B N 1
ATOM 12414 C CA . MET B 1 583 ? -33 -20.734 -14.773 1 94.56 583 MET B CA 1
ATOM 12415 C C . MET B 1 583 ? -33 -19.406 -14.023 1 94.56 583 MET B C 1
ATOM 12417 O O . MET B 1 583 ? -33.906 -18.594 -14.195 1 94.56 583 MET B O 1
ATOM 12421 N N . THR B 1 584 ? -32.062 -19.25 -13.164 1 95.25 584 THR B N 1
ATOM 12422 C CA . THR B 1 584 ? -31.922 -17.984 -12.43 1 95.25 584 THR B CA 1
ATOM 12423 C C . THR B 1 584 ? -31.719 -16.828 -13.391 1 95.25 584 THR B C 1
ATOM 12425 O O . THR B 1 584 ? -32.344 -15.766 -13.234 1 95.25 584 THR B O 1
ATOM 12428 N N . ASN B 1 585 ? -30.859 -17 -14.344 1 95.12 585 ASN B N 1
ATOM 12429 C CA . ASN B 1 585 ? -30.625 -15.969 -15.336 1 95.12 585 ASN B CA 1
ATOM 12430 C C . ASN B 1 585 ? -31.875 -15.695 -16.172 1 95.12 585 ASN B C 1
ATOM 12432 O O . ASN B 1 585 ? -32.156 -14.539 -16.5 1 95.12 585 ASN B O 1
ATOM 12436 N N . ARG B 1 586 ? -32.562 -16.719 -16.516 1 94.31 586 ARG B N 1
ATOM 12437 C CA . ARG B 1 586 ? -33.781 -16.578 -17.297 1 94.31 586 ARG B CA 1
ATOM 12438 C C . ARG B 1 586 ? -34.844 -15.797 -16.516 1 94.31 586 ARG B C 1
ATOM 12440 O O . ARG B 1 586 ? -35.594 -14.992 -17.078 1 94.31 586 ARG B O 1
ATOM 12447 N N . ALA B 1 587 ? -34.938 -16.141 -15.258 1 95.06 587 ALA B N 1
ATOM 12448 C CA . ALA B 1 587 ? -35.844 -15.391 -14.414 1 95.06 587 ALA B CA 1
ATOM 12449 C C . ALA B 1 587 ? -35.5 -13.906 -14.398 1 95.06 587 ALA B C 1
ATOM 12451 O O . ALA B 1 587 ? -36.375 -13.055 -14.461 1 95.06 587 ALA B O 1
ATOM 12452 N N . GLY B 1 588 ? -34.281 -13.625 -14.281 1 95.19 588 GLY B N 1
ATOM 12453 C CA . GLY B 1 588 ? -33.812 -12.25 -14.32 1 95.19 588 GLY B CA 1
ATOM 12454 C C . GLY B 1 588 ? -34.125 -11.562 -15.641 1 95.19 588 GLY B C 1
ATOM 12455 O O . GLY B 1 588 ? -34.5 -10.391 -15.664 1 95.19 588 GLY B O 1
ATOM 12456 N N . MET B 1 589 ? -33.938 -12.297 -16.688 1 93.5 589 MET B N 1
ATOM 12457 C CA . MET B 1 589 ? -34.219 -11.742 -18.016 1 93.5 589 MET B CA 1
ATOM 12458 C C . MET B 1 589 ? -35.688 -11.5 -18.203 1 93.5 589 MET B C 1
ATOM 12460 O O . MET B 1 589 ? -36.094 -10.516 -18.844 1 93.5 589 MET B O 1
ATOM 12464 N N . ALA B 1 590 ? -36.438 -12.391 -17.688 1 94.06 590 ALA B N 1
ATOM 12465 C CA . ALA B 1 590 ? -37.906 -12.211 -17.75 1 94.06 590 ALA B CA 1
ATOM 12466 C C . ALA B 1 590 ? -38.344 -10.938 -17.016 1 94.06 590 ALA B C 1
ATOM 12468 O O . ALA B 1 590 ? -39.219 -10.211 -17.5 1 94.06 590 ALA B O 1
ATOM 12469 N N . LEU B 1 591 ? -37.75 -10.781 -15.922 1 94.69 591 LEU B N 1
ATOM 12470 C CA . LEU B 1 591 ? -38.031 -9.555 -15.18 1 94.69 591 LEU B CA 1
ATOM 12471 C C . LEU B 1 591 ? -37.594 -8.328 -15.977 1 94.69 591 LEU B C 1
ATOM 12473 O O . LEU B 1 591 ? -38.344 -7.336 -16.031 1 94.69 591 LEU B O 1
ATOM 12477 N N . ALA B 1 592 ? -36.469 -8.383 -16.562 1 95.06 592 ALA B N 1
ATOM 12478 C CA . ALA B 1 592 ? -35.938 -7.27 -17.375 1 95.06 592 ALA B CA 1
ATOM 12479 C C . ALA B 1 592 ? -36.906 -6.945 -18.516 1 95.06 592 ALA B C 1
ATOM 12481 O O . ALA B 1 592 ? -37.125 -5.777 -18.828 1 95.06 592 ALA B O 1
ATOM 12482 N N . GLN B 1 593 ? -37.406 -7.949 -19.078 1 92.69 593 GLN B N 1
ATOM 12483 C CA . GLN B 1 593 ? -38.344 -7.766 -20.203 1 92.69 593 GLN B CA 1
ATOM 12484 C C . GLN B 1 593 ? -39.656 -7.137 -19.734 1 92.69 593 GLN B C 1
ATOM 12486 O O . GLN B 1 593 ? -40.25 -6.309 -20.438 1 92.69 593 GLN B O 1
ATOM 12491 N N . SER B 1 594 ? -40.031 -7.535 -18.578 1 93.44 594 SER B N 1
ATOM 12492 C CA . SER B 1 594 ? -41.25 -7 -18.031 1 93.44 594 SER B CA 1
ATOM 12493 C C . SER B 1 594 ? -41.125 -5.52 -17.688 1 93.44 594 SER B C 1
ATOM 12495 O O . SER B 1 594 ? -42.125 -4.793 -17.641 1 93.44 594 SER B O 1
ATOM 12497 N N . LEU B 1 595 ? -39.906 -5.035 -17.5 1 94.5 595 LEU B N 1
ATOM 12498 C CA . LEU B 1 595 ? -39.688 -3.652 -17.094 1 94.5 595 LEU B CA 1
ATOM 12499 C C . LEU B 1 595 ? -39.25 -2.805 -18.297 1 94.5 595 LEU B C 1
ATOM 12501 O O . LEU B 1 595 ? -39.094 -1.586 -18.172 1 94.5 595 LEU B O 1
ATOM 12505 N N . GLN B 1 596 ? -38.906 -3.309 -19.422 1 89.44 596 GLN B N 1
ATOM 12506 C CA . GLN B 1 596 ? -38.281 -2.654 -20.562 1 89.44 596 GLN B CA 1
ATOM 12507 C C . GLN B 1 596 ? -39.094 -1.435 -21 1 89.44 596 GLN B C 1
ATOM 12509 O O . GLN B 1 596 ? -38.5 -0.387 -21.312 1 89.44 596 GLN B O 1
ATOM 12514 N N . ASP B 1 597 ? -40.375 -1.392 -21.141 1 86.62 597 ASP B N 1
ATOM 12515 C CA . ASP B 1 597 ? -41.156 -0.289 -21.688 1 86.62 597 ASP B CA 1
ATOM 12516 C C . ASP B 1 597 ? -41.719 0.58 -20.578 1 86.62 597 ASP B C 1
ATOM 12518 O O . ASP B 1 597 ? -42.5 1.497 -20.844 1 86.62 597 ASP B O 1
ATOM 12522 N N . ASN B 1 598 ? -41.219 0.375 -19.422 1 93.06 598 ASN B N 1
ATOM 12523 C CA . ASN B 1 598 ? -41.688 1.181 -18.297 1 93.06 598 ASN B CA 1
ATOM 12524 C C . ASN B 1 598 ? -40.781 2.4 -18.078 1 93.06 598 ASN B C 1
ATOM 12526 O O . ASN B 1 598 ? -39.594 2.264 -17.781 1 93.06 598 ASN B O 1
ATOM 12530 N N . PRO B 1 599 ? -41.25 3.564 -18.219 1 94 599 PRO B N 1
ATOM 12531 C CA . PRO B 1 599 ? -40.438 4.785 -18.156 1 94 599 PRO B CA 1
ATOM 12532 C C . PRO B 1 599 ? -39.844 5.023 -16.766 1 94 599 PRO B C 1
ATOM 12534 O O . PRO B 1 599 ? -38.969 5.871 -16.594 1 94 599 PRO B O 1
ATOM 12537 N N . LEU B 1 600 ? -40.219 4.277 -15.812 1 95.56 600 LEU B N 1
ATOM 12538 C CA . LEU B 1 600 ? -39.75 4.461 -14.453 1 95.56 600 LEU B CA 1
ATOM 12539 C C . LEU B 1 600 ? -38.344 3.885 -14.289 1 95.56 600 LEU B C 1
ATOM 12541 O O . LEU B 1 600 ? -37.625 4.25 -13.359 1 95.56 600 LEU B O 1
ATOM 12545 N N . TYR B 1 601 ? -38 3 -15.219 1 96.12 601 TYR B N 1
ATOM 12546 C CA . TYR B 1 601 ? -36.75 2.301 -15.078 1 96.12 601 TYR B CA 1
ATOM 12547 C C . TYR B 1 601 ? -35.844 2.52 -16.297 1 96.12 601 TYR B C 1
ATOM 12549 O O . TYR B 1 601 ? -36.312 2.369 -17.438 1 96.12 601 TYR B O 1
ATOM 12557 N N . GLU B 1 602 ? -34.562 2.912 -16.125 1 94.62 602 GLU B N 1
ATOM 12558 C CA . GLU B 1 602 ? -33.656 3.23 -17.234 1 94.62 602 GLU B CA 1
ATOM 12559 C C . GLU B 1 602 ? -33.062 1.965 -17.844 1 94.62 602 GLU B C 1
ATOM 12561 O O . GLU B 1 602 ? -33.031 1.821 -19.062 1 94.62 602 GLU B O 1
ATOM 12566 N N . TRP B 1 603 ? -32.531 1.1 -17.031 1 94.75 603 TRP B N 1
ATOM 12567 C CA . TRP B 1 603 ? -31.969 -0.174 -17.469 1 94.75 603 TRP B CA 1
ATOM 12568 C C . TRP B 1 603 ? -32 -1.207 -16.359 1 94.75 603 TRP B C 1
ATOM 12570 O O . TRP B 1 603 ? -32.219 -0.863 -15.195 1 94.75 603 TRP B O 1
ATOM 12580 N N . VAL B 1 604 ? -31.906 -2.459 -16.719 1 96.25 604 VAL B N 1
ATOM 12581 C CA . VAL B 1 604 ? -31.875 -3.584 -15.797 1 96.25 604 VAL B CA 1
ATOM 12582 C C . VAL B 1 604 ? -30.656 -4.461 -16.078 1 96.25 604 VAL B C 1
ATOM 12584 O O . VAL B 1 604 ? -30.422 -4.855 -17.219 1 96.25 604 VAL B O 1
ATOM 12587 N N . GLN B 1 605 ? -29.859 -4.684 -15.086 1 97.25 605 GLN B N 1
ATOM 12588 C CA . GLN B 1 605 ? -28.688 -5.559 -15.148 1 97.25 605 GLN B CA 1
ATOM 12589 C C . GLN B 1 605 ? -28.844 -6.746 -14.203 1 97.25 605 GLN B C 1
ATOM 12591 O O . GLN B 1 605 ? -29.281 -6.59 -13.062 1 97.25 605 GLN B O 1
ATOM 12596 N N . VAL B 1 606 ? -28.547 -7.871 -14.727 1 96.88 606 VAL B N 1
ATOM 12597 C CA . VAL B 1 606 ? -28.672 -9.078 -13.914 1 96.88 606 VAL B CA 1
ATOM 12598 C C . VAL B 1 606 ? -27.297 -9.719 -13.727 1 96.88 606 VAL B C 1
ATOM 12600 O O . VAL B 1 606 ? -26.578 -9.945 -14.703 1 96.88 606 VAL B O 1
ATOM 12603 N N . ARG B 1 607 ? -26.875 -9.945 -12.516 1 96 607 ARG B N 1
ATOM 12604 C CA . ARG B 1 607 ? -25.703 -10.734 -12.141 1 96 607 ARG B CA 1
ATOM 12605 C C . ARG B 1 607 ? -26.125 -11.977 -11.352 1 96 607 ARG B C 1
ATOM 12607 O O . ARG B 1 607 ? -26.438 -11.883 -10.164 1 96 607 ARG B O 1
ATOM 12614 N N . ALA B 1 608 ? -25.984 -13.031 -12.016 1 95.62 608 ALA B N 1
ATOM 12615 C CA . ALA B 1 608 ? -26.453 -14.273 -11.414 1 95.62 608 ALA B CA 1
ATOM 12616 C C . ALA B 1 608 ? -25.281 -15.133 -10.938 1 95.62 608 ALA B C 1
ATOM 12618 O O . ALA B 1 608 ? -24.25 -15.211 -11.617 1 95.62 608 ALA B O 1
ATOM 12619 N N . GLY B 1 609 ? -25.438 -15.719 -9.812 1 93.75 609 GLY B N 1
ATOM 12620 C CA . GLY B 1 609 ? -24.406 -16.609 -9.305 1 93.75 609 GLY B CA 1
ATOM 12621 C C . GLY B 1 609 ? -23.188 -15.875 -8.773 1 93.75 609 GLY B C 1
ATOM 12622 O O . GLY B 1 609 ? -23.328 -14.844 -8.117 1 93.75 609 GLY B O 1
ATOM 12623 N N . ARG B 1 610 ? -22.078 -16.531 -9 1 91 610 ARG B N 1
ATOM 12624 C CA . ARG B 1 610 ? -20.875 -15.961 -8.414 1 91 610 ARG B CA 1
ATOM 12625 C C . ARG B 1 610 ? -19.781 -15.789 -9.469 1 91 610 ARG B C 1
ATOM 12627 O O . ARG B 1 610 ? -19.641 -16.625 -10.359 1 91 610 ARG B O 1
ATOM 12634 N N . ALA B 1 611 ? -19.078 -14.656 -9.305 1 88.88 611 ALA B N 1
ATOM 12635 C CA . ALA B 1 611 ? -17.859 -14.438 -10.062 1 88.88 611 ALA B CA 1
ATOM 12636 C C . ALA B 1 611 ? -16.641 -14.922 -9.289 1 88.88 611 ALA B C 1
ATOM 12638 O O . ALA B 1 611 ? -16.625 -14.898 -8.055 1 88.88 611 ALA B O 1
ATOM 12639 N N . PRO B 1 612 ? -15.594 -15.305 -10.008 1 81 612 PRO B N 1
ATOM 12640 C CA . PRO B 1 612 ? -14.375 -15.695 -9.297 1 81 612 PRO B CA 1
ATOM 12641 C C . PRO B 1 612 ? -13.812 -14.57 -8.43 1 81 612 PRO B C 1
ATOM 12643 O O . PRO B 1 612 ? -13.656 -13.438 -8.898 1 81 612 PRO B O 1
ATOM 12646 N N . GLY B 1 613 ? -13.602 -14.891 -7.211 1 76 613 GLY B N 1
ATOM 12647 C CA . GLY B 1 613 ? -12.984 -13.93 -6.305 1 76 613 GLY B CA 1
ATOM 12648 C C . GLY B 1 613 ? -13.992 -13.023 -5.625 1 76 613 GLY B C 1
ATOM 12649 O O . GLY B 1 613 ? -13.625 -12.195 -4.789 1 76 613 GLY B O 1
ATOM 12650 N N . ASP B 1 614 ? -15.188 -13.219 -5.965 1 83.38 614 ASP B N 1
ATOM 12651 C CA . ASP B 1 614 ? -16.219 -12.391 -5.34 1 83.38 614 ASP B CA 1
ATOM 12652 C C . ASP B 1 614 ? -16.391 -12.758 -3.867 1 83.38 614 ASP B C 1
ATOM 12654 O O . ASP B 1 614 ? -16.562 -13.93 -3.531 1 83.38 614 ASP B O 1
ATOM 12658 N N . ALA B 1 615 ? -16.406 -11.82 -3.07 1 74.56 615 ALA B N 1
ATOM 12659 C CA . ALA B 1 615 ? -16.484 -12.039 -1.629 1 74.56 615 ALA B CA 1
ATOM 12660 C C . ALA B 1 615 ? -17.906 -12.438 -1.213 1 74.56 615 ALA B C 1
ATOM 12662 O O . ALA B 1 615 ? -18.094 -13.039 -0.155 1 74.56 615 ALA B O 1
ATOM 12663 N N . ASP B 1 616 ? -18.859 -12.172 -2.029 1 77.25 616 ASP B N 1
ATOM 12664 C CA . ASP B 1 616 ? -20.234 -12.508 -1.672 1 77.25 616 ASP B CA 1
ATOM 12665 C C . ASP B 1 616 ? -20.484 -14.008 -1.826 1 77.25 616 ASP B C 1
ATOM 12667 O O . ASP B 1 616 ? -21.328 -14.57 -1.121 1 77.25 616 ASP B O 1
ATOM 12671 N N . GLY B 1 617 ? -19.875 -14.625 -2.732 1 81.38 617 GLY B N 1
ATOM 12672 C CA . GLY B 1 617 ? -20 -16.062 -2.926 1 81.38 617 GLY B CA 1
ATOM 12673 C C . GLY B 1 617 ? -21.438 -16.516 -3.109 1 81.38 617 GLY B C 1
ATOM 12674 O O . GLY B 1 617 ? -21.859 -17.531 -2.537 1 81.38 617 GLY B O 1
ATOM 12675 N N . ALA B 1 618 ? -22.219 -15.82 -3.838 1 86.12 618 ALA B N 1
ATOM 12676 C CA . ALA B 1 618 ? -23.625 -16.156 -4.066 1 86.12 618 ALA B CA 1
ATOM 12677 C C . ALA B 1 618 ? -23.75 -17.5 -4.785 1 86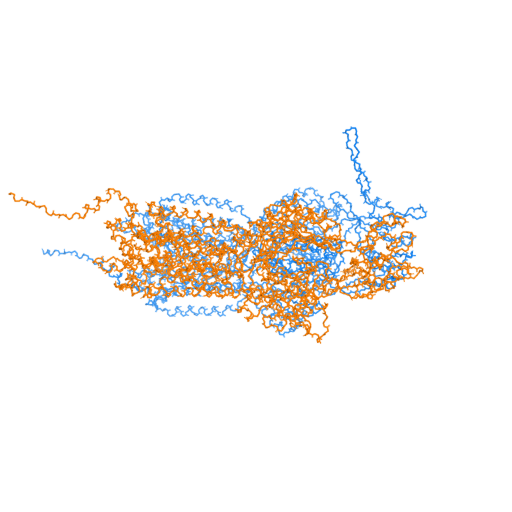.12 618 ALA B C 1
ATOM 12679 O O . ALA B 1 618 ? -22.922 -17.828 -5.645 1 86.12 618 ALA B O 1
ATOM 12680 N N . GLY B 1 619 ? -24.75 -18.281 -4.391 1 88.38 619 GLY B N 1
ATOM 12681 C CA . GLY B 1 619 ? -25.047 -19.531 -5.094 1 88.38 619 GLY B CA 1
ATOM 12682 C C . GLY B 1 619 ? -25.672 -19.312 -6.457 1 88.38 619 GLY B C 1
ATOM 12683 O O . GLY B 1 619 ? -26.094 -18.188 -6.777 1 88.38 619 GLY B O 1
ATOM 12684 N N . VAL B 1 620 ? -25.781 -20.344 -7.215 1 92.94 620 VAL B N 1
ATOM 12685 C CA . VAL B 1 620 ? -26.297 -20.25 -8.586 1 92.94 620 VAL B CA 1
ATOM 12686 C C . VAL B 1 620 ? -27.781 -19.922 -8.562 1 92.94 620 VAL B C 1
ATOM 12688 O O . VAL B 1 620 ? -28.344 -19.469 -9.57 1 92.94 620 VAL B O 1
ATOM 12691 N N . ASN B 1 621 ? -28.453 -20.078 -7.406 1 93.44 621 ASN B N 1
ATOM 12692 C CA . ASN B 1 621 ? -29.891 -19.812 -7.297 1 93.44 621 ASN B CA 1
ATOM 12693 C C . ASN B 1 621 ? -30.172 -18.375 -6.898 1 93.44 621 ASN B C 1
ATOM 12695 O O . ASN B 1 621 ? -31.312 -18 -6.648 1 93.44 621 ASN B O 1
ATOM 12699 N N . MET B 1 622 ? -29.172 -17.594 -6.82 1 92.81 622 MET B N 1
ATOM 12700 C CA . MET B 1 622 ? -29.328 -16.203 -6.43 1 92.81 622 MET B CA 1
ATOM 12701 C C . MET B 1 622 ? -28.812 -15.266 -7.52 1 92.81 622 MET B C 1
ATOM 12703 O O . MET B 1 622 ? -27.844 -15.578 -8.203 1 92.81 622 MET B O 1
ATOM 12707 N N . ALA B 1 623 ? -29.484 -14.133 -7.672 1 95.25 623 ALA B N 1
ATOM 12708 C CA . ALA B 1 623 ? -29.047 -13.102 -8.617 1 95.25 623 ALA B CA 1
ATOM 12709 C C . ALA B 1 623 ? -29.188 -11.711 -8.016 1 95.25 623 ALA B C 1
ATOM 12711 O O . ALA B 1 623 ? -30.078 -11.461 -7.203 1 95.25 623 ALA B O 1
ATOM 12712 N N . HIS B 1 624 ? -28.312 -10.93 -8.312 1 94.06 624 HIS B N 1
ATOM 12713 C CA . HIS B 1 624 ? -28.453 -9.492 -8.078 1 94.06 624 HIS B CA 1
ATOM 12714 C C . HIS B 1 624 ? -29.062 -8.797 -9.297 1 94.06 624 HIS B C 1
ATOM 12716 O O . HIS B 1 624 ? -28.531 -8.914 -10.406 1 94.06 624 HIS B O 1
ATOM 12722 N N . VAL B 1 625 ? -30.109 -8.156 -9.062 1 95.81 625 VAL B N 1
ATOM 12723 C CA . VAL B 1 625 ? -30.766 -7.43 -10.141 1 95.81 625 VAL B CA 1
ATOM 12724 C C . VAL B 1 625 ? -30.641 -5.926 -9.906 1 95.81 625 VAL B C 1
ATOM 12726 O O . VAL B 1 625 ? -31.406 -5.352 -9.117 1 95.81 625 VAL B O 1
ATOM 12729 N N . ASP B 1 626 ? -29.797 -5.391 -10.656 1 95.75 626 ASP B N 1
ATOM 12730 C CA . ASP B 1 626 ? -29.562 -3.951 -10.547 1 95.75 626 ASP B CA 1
ATOM 12731 C C . ASP B 1 626 ? -30.516 -3.176 -11.461 1 95.75 626 ASP B C 1
ATOM 12733 O O . ASP B 1 626 ? -30.625 -3.473 -12.648 1 95.75 626 ASP B O 1
ATOM 12737 N N . VAL B 1 627 ? -31.188 -2.238 -10.859 1 95.81 627 VAL B N 1
ATOM 12738 C CA . VAL B 1 627 ? -32.125 -1.423 -11.609 1 95.81 627 VAL B CA 1
ATOM 12739 C C . VAL B 1 627 ? -31.859 0.057 -11.359 1 95.81 627 VAL B C 1
ATOM 12741 O O . VAL B 1 627 ? -31.672 0.479 -10.219 1 95.81 627 VAL B O 1
ATOM 12744 N N . GLU B 1 628 ? -31.797 0.728 -12.414 1 95 628 GLU B N 1
ATOM 12745 C CA . GLU B 1 628 ? -31.625 2.172 -12.289 1 95 628 GLU B CA 1
ATOM 12746 C C . GLU B 1 628 ? -32.969 2.902 -12.414 1 95 628 GLU B C 1
ATOM 12748 O O . GLU B 1 628 ? -33.625 2.783 -13.438 1 95 628 GLU B O 1
ATOM 12753 N N . LEU B 1 629 ? -33.281 3.637 -11.359 1 94.19 629 LEU B N 1
ATOM 12754 C CA . LEU B 1 629 ? -34.531 4.418 -11.383 1 94.19 629 LEU B CA 1
ATOM 12755 C C . LEU B 1 629 ? -34.375 5.648 -12.273 1 94.19 629 LEU B C 1
ATOM 12757 O O . LEU B 1 629 ? -33.281 6.266 -12.305 1 94.19 629 LEU B O 1
ATOM 12761 N N . SER B 1 630 ? -35.406 6.004 -12.992 1 94.25 630 SER B N 1
ATOM 12762 C CA . SER B 1 630 ? -35.406 7.207 -13.82 1 94.25 630 SER B CA 1
ATOM 12763 C C . SER B 1 630 ? -35.656 8.453 -12.984 1 94.25 630 SER B C 1
ATOM 12765 O O . SER B 1 630 ? -35.969 8.359 -11.797 1 94.25 630 SER B O 1
ATOM 12767 N N . ASP B 1 631 ? -35.5 9.586 -13.633 1 89.81 631 ASP B N 1
ATOM 12768 C CA . ASP B 1 631 ? -35.781 10.844 -12.945 1 89.81 631 ASP B CA 1
ATOM 12769 C C . ASP B 1 631 ? -37.25 10.953 -12.594 1 89.81 631 ASP B C 1
ATOM 12771 O O . ASP B 1 631 ? -37.625 11.539 -11.57 1 89.81 631 ASP B O 1
ATOM 12775 N N . VAL B 1 632 ? -38.062 10.367 -13.398 1 92.31 632 VAL B N 1
ATOM 12776 C CA . VAL B 1 632 ? -39.5 10.367 -13.164 1 92.31 632 VAL B CA 1
ATOM 12777 C C . VAL B 1 632 ? -39.812 9.508 -11.945 1 92.31 632 VAL B C 1
ATOM 12779 O O . VAL B 1 632 ? -40.688 9.859 -11.141 1 92.31 632 VAL B O 1
ATOM 12782 N N . ALA B 1 633 ? -39.094 8.469 -11.805 1 92.81 633 ALA B N 1
ATOM 12783 C CA . ALA B 1 633 ? -39.312 7.562 -10.68 1 92.81 633 ALA B CA 1
ATOM 12784 C C . ALA B 1 633 ? -38.938 8.227 -9.359 1 92.81 633 ALA B C 1
ATOM 12786 O O . ALA B 1 633 ? -39.531 7.957 -8.32 1 92.81 633 ALA B O 1
ATOM 12787 N N . LEU B 1 634 ? -38 9.055 -9.438 1 88.19 634 LEU B N 1
ATOM 12788 C CA . LEU B 1 634 ? -37.469 9.688 -8.227 1 88.19 634 LEU B CA 1
ATOM 12789 C C . LEU B 1 634 ? -38.469 10.711 -7.68 1 88.19 634 LEU B C 1
ATOM 12791 O O . LEU B 1 634 ? -38.375 11.094 -6.512 1 88.19 634 LEU B O 1
ATOM 12795 N N . GLU B 1 635 ? -39.406 11.164 -8.57 1 87.12 635 GLU B N 1
ATOM 12796 C CA . GLU B 1 635 ? -40.438 12.07 -8.086 1 87.12 635 GLU B CA 1
ATOM 12797 C C . GLU B 1 635 ? -41.344 11.391 -7.055 1 87.12 635 GLU B C 1
ATOM 12799 O O . GLU B 1 635 ? -41.75 12.008 -6.066 1 87.12 635 GLU B O 1
ATOM 12804 N N . ASP B 1 636 ? -41.594 10.148 -7.348 1 89.69 636 ASP B N 1
ATOM 12805 C CA . ASP B 1 636 ? -42.281 9.281 -6.391 1 89.69 636 ASP B CA 1
ATOM 12806 C C . ASP B 1 636 ? -41.562 7.941 -6.254 1 89.69 636 ASP B C 1
ATOM 12808 O O . ASP B 1 636 ? -42.031 6.926 -6.777 1 89.69 636 ASP B O 1
ATOM 12812 N N . ARG B 1 637 ? -40.594 7.949 -5.516 1 89.44 637 ARG B N 1
ATOM 12813 C CA . ARG B 1 637 ? -39.719 6.801 -5.402 1 89.44 637 ARG B CA 1
ATOM 12814 C C . ARG B 1 637 ? -40.406 5.625 -4.727 1 89.44 637 ARG B C 1
ATOM 12816 O O . ARG B 1 637 ? -40.219 4.473 -5.117 1 89.44 637 ARG B O 1
ATOM 12823 N N . GLU B 1 638 ? -41.219 5.91 -3.709 1 86.06 638 GLU B N 1
ATOM 12824 C CA . GLU B 1 638 ? -41.906 4.848 -2.977 1 86.06 638 GLU B CA 1
ATOM 12825 C C . GLU B 1 638 ? -42.844 4.062 -3.887 1 86.06 638 GLU B C 1
ATOM 12827 O O . GLU B 1 638 ? -42.906 2.832 -3.818 1 86.06 638 GLU B O 1
ATOM 12832 N N . ALA B 1 639 ? -43.469 4.812 -4.75 1 90.62 639 ALA B N 1
ATOM 12833 C CA . ALA B 1 639 ? -44.375 4.164 -5.688 1 90.62 639 ALA B CA 1
ATOM 12834 C C . ALA B 1 639 ? -43.625 3.32 -6.703 1 90.62 639 ALA B C 1
ATOM 12836 O O . ALA B 1 639 ? -44.062 2.244 -7.094 1 90.62 639 ALA B O 1
ATOM 12837 N N . ALA B 1 640 ? -42.562 3.877 -7.141 1 93.44 640 ALA B N 1
ATOM 12838 C CA . ALA B 1 640 ? -41.75 3.154 -8.109 1 93.44 640 ALA B CA 1
ATOM 12839 C C . ALA B 1 640 ? -41.188 1.863 -7.512 1 93.44 640 ALA B C 1
ATOM 12841 O O . ALA B 1 640 ? -41.156 0.827 -8.18 1 93.44 640 ALA B O 1
ATOM 12842 N N . VAL B 1 641 ? -40.812 1.89 -6.285 1 90.88 641 VAL B N 1
ATOM 12843 C CA . VAL B 1 641 ? -40.25 0.728 -5.605 1 90.88 641 VAL B CA 1
ATOM 12844 C C . VAL B 1 641 ? -41.344 -0.303 -5.352 1 90.88 641 VAL B C 1
ATOM 12846 O O . VAL B 1 641 ? -41.125 -1.51 -5.441 1 90.88 641 VAL B O 1
ATOM 12849 N N . GLN B 1 642 ? -42.5 0.172 -5.023 1 89.62 642 GLN B N 1
ATOM 12850 C CA . GLN B 1 642 ? -43.625 -0.729 -4.824 1 89.62 642 GLN B CA 1
ATOM 12851 C C . GLN B 1 642 ? -44 -1.438 -6.121 1 89.62 642 GLN B C 1
ATOM 12853 O O . GLN B 1 642 ? -44.344 -2.627 -6.113 1 89.62 642 GLN B O 1
ATOM 12858 N N . GLN B 1 643 ? -43.906 -0.68 -7.133 1 93.38 643 GLN B N 1
ATOM 12859 C CA . GLN B 1 643 ? -44.188 -1.294 -8.43 1 93.38 643 GLN B CA 1
ATOM 12860 C C . GLN B 1 643 ? -43.125 -2.342 -8.781 1 93.38 643 GLN B C 1
ATOM 12862 O O . GLN B 1 643 ? -43.469 -3.396 -9.328 1 93.38 643 GLN B O 1
ATOM 12867 N N . LEU B 1 644 ? -41.938 -2.004 -8.547 1 93.69 644 LEU B N 1
ATOM 12868 C CA . LEU B 1 644 ? -40.844 -2.947 -8.781 1 93.69 644 LEU B CA 1
ATOM 12869 C C . LEU B 1 644 ? -41.062 -4.219 -7.965 1 93.69 644 LEU B C 1
ATOM 12871 O O . LEU B 1 644 ? -40.844 -5.324 -8.469 1 93.69 644 LEU B O 1
ATOM 12875 N N . ARG B 1 645 ? -41.5 -4.121 -6.73 1 90.69 645 ARG B N 1
ATOM 12876 C CA . ARG B 1 645 ? -41.75 -5.258 -5.855 1 90.69 645 ARG B CA 1
ATOM 12877 C C . ARG B 1 645 ? -42.875 -6.141 -6.434 1 90.69 645 ARG B C 1
ATOM 12879 O O . ARG B 1 645 ? -42.75 -7.371 -6.414 1 90.69 645 ARG B O 1
ATOM 12886 N N . GLU B 1 646 ? -43.844 -5.496 -6.949 1 91.62 646 GLU B N 1
ATOM 12887 C CA . GLU B 1 646 ? -44.969 -6.234 -7.535 1 91.62 646 GLU B CA 1
ATOM 12888 C C . GLU B 1 646 ? -44.531 -7.039 -8.75 1 91.62 646 GLU B C 1
ATOM 12890 O O . GLU B 1 646 ? -44.969 -8.164 -8.961 1 91.62 646 GLU B O 1
ATOM 12895 N N . LYS B 1 647 ? -43.625 -6.406 -9.461 1 93.81 647 LYS B N 1
ATOM 12896 C CA . LYS B 1 647 ? -43.125 -7.102 -10.641 1 93.81 647 LYS B CA 1
ATOM 12897 C C . LYS B 1 647 ? -42.281 -8.312 -10.25 1 93.81 647 LYS B C 1
ATOM 12899 O O . LYS B 1 647 ? -42.312 -9.352 -10.914 1 93.81 647 LYS B O 1
ATOM 12904 N N . PHE B 1 648 ? -41.531 -8.211 -9.227 1 93.38 648 PHE B N 1
ATOM 12905 C CA . PHE B 1 648 ? -40.75 -9.336 -8.711 1 93.38 648 PHE B CA 1
ATOM 12906 C C . PHE B 1 648 ? -41.656 -10.453 -8.242 1 93.38 648 PHE B C 1
ATOM 12908 O O . PHE B 1 648 ? -41.406 -11.633 -8.508 1 93.38 648 PHE B O 1
ATOM 12915 N N . LEU B 1 649 ? -42.719 -10.102 -7.57 1 89.69 649 LEU B N 1
ATOM 12916 C CA . LEU B 1 649 ? -43.625 -11.07 -6.957 1 89.69 649 LEU B CA 1
ATOM 12917 C C . LEU B 1 649 ? -44.438 -11.797 -8.016 1 89.69 649 LEU B C 1
ATOM 12919 O O . LEU B 1 649 ? -45 -12.867 -7.754 1 89.69 649 LEU B O 1
ATOM 12923 N N . GLN B 1 650 ? -44.469 -11.219 -9.18 1 92.12 650 GLN B N 1
ATOM 12924 C CA . GLN B 1 650 ? -45.188 -11.875 -10.273 1 92.12 650 GLN B CA 1
ATOM 12925 C C . GLN B 1 650 ? -44.406 -13.086 -10.789 1 92.12 650 GLN B C 1
ATOM 12927 O O . GLN B 1 650 ? -44.969 -13.953 -11.453 1 92.12 650 GLN B O 1
ATOM 12932 N N . LEU B 1 651 ? -43.156 -13.141 -10.508 1 92.12 651 LEU B N 1
ATOM 12933 C CA . LEU B 1 651 ? -42.375 -14.297 -10.891 1 92.12 651 LEU B CA 1
ATOM 12934 C C . LEU B 1 651 ? -42.5 -15.414 -9.867 1 92.12 651 LEU B C 1
ATOM 12936 O O . LEU B 1 651 ? -42.094 -15.266 -8.711 1 92.12 651 LEU B O 1
ATOM 12940 N N . PRO B 1 652 ? -43.031 -16.469 -10.281 1 87.69 652 PRO B N 1
ATOM 12941 C CA . PRO B 1 652 ? -43.25 -17.562 -9.328 1 87.69 652 PRO B CA 1
ATOM 12942 C C . PRO B 1 652 ? -41.969 -18.125 -8.758 1 87.69 652 PRO B C 1
ATOM 12944 O O . PRO B 1 652 ? -40.969 -18.297 -9.484 1 87.69 652 PRO B O 1
ATOM 12947 N N . GLY B 1 653 ? -41.938 -18.406 -7.477 1 84.25 653 GLY B N 1
ATOM 12948 C CA . GLY B 1 653 ? -40.812 -19.062 -6.824 1 84.25 653 GLY B CA 1
ATOM 12949 C C . GLY B 1 653 ? -39.656 -18.109 -6.492 1 84.25 653 GLY B C 1
ATOM 12950 O O . GLY B 1 653 ? -38.562 -18.547 -6.152 1 84.25 653 GLY B O 1
ATOM 12951 N N . VAL B 1 654 ? -39.906 -16.844 -6.68 1 87.56 654 VAL B N 1
ATOM 12952 C CA . VAL B 1 654 ? -38.875 -15.852 -6.449 1 87.56 654 VAL B CA 1
ATOM 12953 C C . VAL B 1 654 ? -39.125 -15.117 -5.141 1 87.56 654 VAL B C 1
ATOM 12955 O O . VAL B 1 654 ? -40.25 -14.711 -4.867 1 87.56 654 VAL B O 1
ATOM 12958 N N . ALA B 1 655 ? -38.156 -15.094 -4.316 1 86.19 655 ALA B N 1
ATOM 12959 C CA . ALA B 1 655 ? -38.156 -14.258 -3.121 1 86.19 655 ALA B CA 1
ATOM 12960 C C . ALA B 1 655 ? -37.281 -13.016 -3.303 1 86.19 655 ALA B C 1
ATOM 12962 O O . ALA B 1 655 ? -36.062 -13.117 -3.32 1 86.19 655 ALA B O 1
ATOM 12963 N N . PRO B 1 656 ? -37.875 -11.891 -3.428 1 88.06 656 PRO B N 1
ATOM 12964 C CA . PRO B 1 656 ? -37.094 -10.68 -3.674 1 88.06 656 PRO B CA 1
ATOM 12965 C C . PRO B 1 656 ? -36.719 -9.953 -2.387 1 88.06 656 PRO B C 1
ATOM 12967 O O . PRO B 1 656 ? -37.406 -10.094 -1.369 1 88.06 656 PRO B O 1
ATOM 12970 N N . ASN B 1 657 ? -35.625 -9.398 -2.299 1 87.25 657 ASN B N 1
ATOM 12971 C CA . ASN B 1 657 ? -35.188 -8.383 -1.346 1 87.25 657 ASN B CA 1
ATOM 12972 C C . ASN B 1 657 ? -34.844 -7.074 -2.045 1 87.25 657 ASN B C 1
ATOM 12974 O O . ASN B 1 657 ? -33.781 -6.949 -2.648 1 87.25 657 ASN B O 1
ATOM 12978 N N . ILE B 1 658 ? -35.688 -6.125 -1.918 1 89.44 658 ILE B N 1
ATOM 12979 C CA . ILE B 1 658 ? -35.562 -4.887 -2.68 1 89.44 658 ILE B CA 1
ATOM 12980 C C . ILE B 1 658 ? -34.969 -3.797 -1.8 1 89.44 658 ILE B C 1
ATOM 12982 O O . ILE B 1 658 ? -35.375 -3.605 -0.657 1 89.44 658 ILE B O 1
ATOM 12986 N N . GLY B 1 659 ? -33.938 -3.162 -2.352 1 85.88 659 GLY B N 1
ATOM 12987 C CA . GLY B 1 659 ? -33.312 -2.078 -1.617 1 85.88 659 GLY B CA 1
ATOM 12988 C C . GLY B 1 659 ? -32.219 -1.386 -2.402 1 85.88 659 GLY B C 1
ATOM 12989 O O . GLY B 1 659 ? -31.828 -1.844 -3.48 1 85.88 659 GLY B O 1
ATOM 12990 N N . GLY B 1 660 ? -31.734 -0.312 -1.876 1 86.38 660 GLY B N 1
ATOM 12991 C CA . GLY B 1 660 ? -30.641 0.423 -2.488 1 86.38 660 GLY B CA 1
ATOM 12992 C C . GLY B 1 660 ? -29.266 -0.147 -2.148 1 86.38 660 GLY B C 1
ATOM 12993 O O . GLY B 1 660 ? -29.156 -1.04 -1.306 1 86.38 660 GLY B O 1
ATOM 12994 N N . PHE B 1 661 ? -28.312 0.356 -2.826 1 86.81 661 PHE B N 1
ATOM 12995 C CA . PHE B 1 661 ? -26.938 -0.109 -2.67 1 86.81 661 PHE B CA 1
ATOM 12996 C C . PHE B 1 661 ? -26.453 0.103 -1.241 1 86.81 661 PHE B C 1
ATOM 12998 O O . PHE B 1 661 ? -25.969 -0.83 -0.602 1 86.81 661 PHE B O 1
ATOM 13005 N N . ILE B 1 662 ? -26.641 1.196 -0.716 1 85.75 662 ILE B N 1
ATOM 13006 C CA . ILE B 1 662 ? -26.109 1.553 0.599 1 85.75 662 ILE B CA 1
ATOM 13007 C C . ILE B 1 662 ? -26.891 0.817 1.682 1 85.75 662 ILE B C 1
ATOM 13009 O O . ILE B 1 662 ? -26.312 0.231 2.594 1 85.75 662 ILE B O 1
ATOM 13013 N N . SER B 1 663 ? -28.188 0.823 1.599 1 82 663 SER B N 1
ATOM 13014 C CA . SER B 1 663 ? -29.047 0.196 2.598 1 82 663 SER B CA 1
ATOM 13015 C C . SER B 1 663 ? -28.734 -1.292 2.734 1 82 663 SER B C 1
ATOM 13017 O O . SER B 1 663 ? -28.641 -1.809 3.85 1 82 663 SER B O 1
ATOM 13019 N N . HIS B 1 664 ? -28.562 -1.877 1.646 1 81.38 664 HIS B N 1
ATOM 13020 C CA . HIS B 1 664 ? -28.297 -3.311 1.665 1 81.38 664 HIS B CA 1
ATOM 13021 C C . HIS B 1 664 ? -26.922 -3.607 2.268 1 81.38 664 HIS B C 1
ATOM 13023 O O . HIS B 1 664 ? -26.766 -4.59 2.994 1 81.38 664 HIS B O 1
ATOM 13029 N N . ARG B 1 665 ? -25.969 -2.854 1.906 1 85.25 665 ARG B N 1
ATOM 13030 C CA . ARG B 1 665 ? -24.625 -3.086 2.426 1 85.25 665 ARG B CA 1
ATOM 13031 C C . ARG B 1 665 ? -24.562 -2.791 3.92 1 85.25 665 ARG B C 1
ATOM 13033 O O . ARG B 1 665 ? -23.844 -3.467 4.66 1 85.25 665 ARG B O 1
ATOM 13040 N N . MET B 1 666 ? -25.359 -1.858 4.32 1 83.81 666 MET B N 1
ATOM 13041 C CA . MET B 1 666 ? -25.422 -1.534 5.746 1 83.81 666 MET B CA 1
ATOM 13042 C C . MET B 1 666 ? -26.062 -2.674 6.535 1 83.81 666 MET B C 1
ATOM 13044 O O . MET B 1 666 ? -25.562 -3.051 7.598 1 83.81 666 MET B O 1
ATOM 13048 N N . ASP B 1 667 ? -27.078 -3.164 5.992 1 82.31 667 ASP B N 1
ATOM 13049 C CA . ASP B 1 667 ? -27.766 -4.273 6.645 1 82.31 667 ASP B CA 1
ATOM 13050 C C . ASP B 1 667 ? -26.859 -5.496 6.75 1 82.31 667 ASP B C 1
ATOM 13052 O O . ASP B 1 667 ? -26.875 -6.199 7.766 1 82.31 667 ASP B O 1
ATOM 13056 N N . GLU B 1 668 ? -26.156 -5.664 5.727 1 82.19 668 GLU B N 1
ATOM 13057 C CA . GLU B 1 668 ? -25.234 -6.805 5.707 1 82.19 668 GLU B CA 1
ATOM 13058 C C . GLU B 1 668 ? -24.156 -6.66 6.766 1 82.19 668 GLU B C 1
ATOM 13060 O O . GLU B 1 668 ? -23.766 -7.645 7.398 1 82.19 668 GLU B O 1
ATOM 13065 N N . VAL B 1 669 ? -23.688 -5.559 6.895 1 82.19 669 VAL B N 1
ATOM 13066 C CA . VAL B 1 669 ? -22.641 -5.301 7.883 1 82.19 669 VAL B CA 1
ATOM 13067 C C . VAL B 1 669 ? -23.203 -5.496 9.289 1 82.19 669 VAL B C 1
ATOM 13069 O O . VAL B 1 669 ? -22.516 -6.02 10.172 1 82.19 669 VAL B O 1
ATOM 13072 N N . LEU B 1 670 ? -24.438 -5.148 9.453 1 79.31 670 LEU B N 1
ATOM 13073 C CA . LEU B 1 670 ? -25.047 -5.172 10.781 1 79.31 670 LEU B CA 1
ATOM 13074 C C . LEU B 1 670 ? -25.375 -6.602 11.203 1 79.31 670 LEU B C 1
ATOM 13076 O O . LEU B 1 670 ? -25.125 -6.988 12.352 1 79.31 670 LEU B O 1
ATOM 13080 N N . SER B 1 671 ? -25.938 -7.348 10.266 1 78.06 671 SER B N 1
ATOM 13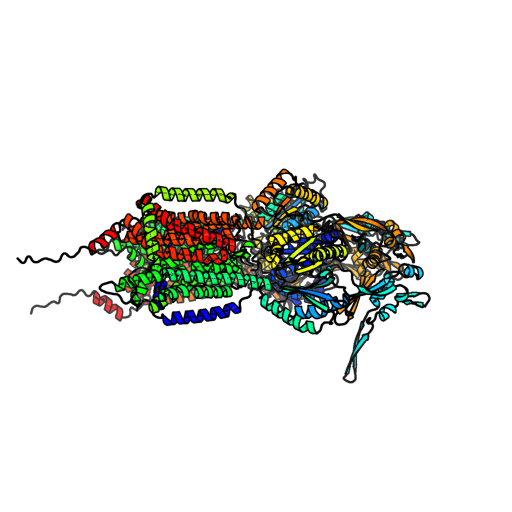081 C CA . SER B 1 671 ? -26.469 -8.633 10.711 1 78.06 671 SER B CA 1
ATOM 13082 C C . SER B 1 671 ? -25.984 -9.773 9.82 1 78.06 671 SER B C 1
ATOM 13084 O O . SER B 1 671 ? -26.234 -10.945 10.109 1 78.06 671 SER B O 1
ATOM 13086 N N . GLY B 1 672 ? -25.328 -9.422 8.812 1 77.12 672 GLY B N 1
ATOM 13087 C CA . GLY B 1 672 ? -24.922 -10.461 7.879 1 77.12 672 GLY B CA 1
ATOM 13088 C C . GLY B 1 672 ? -25.969 -10.789 6.844 1 77.12 672 GLY B C 1
ATOM 13089 O O . GLY B 1 672 ? -25.734 -11.594 5.938 1 77.12 672 GLY B O 1
ATOM 13090 N N . VAL B 1 673 ? -27.125 -10.227 7.094 1 81.12 673 VAL B N 1
ATOM 13091 C CA . VAL B 1 673 ? -28.188 -10.43 6.125 1 81.12 673 VAL B CA 1
ATOM 13092 C C . VAL B 1 673 ? -28.656 -9.078 5.594 1 81.12 673 VAL B C 1
ATOM 13094 O O . VAL B 1 673 ? -28.547 -8.055 6.273 1 81.12 673 VAL B O 1
ATOM 13097 N N . ARG B 1 674 ? -29.219 -9.047 4.477 1 75.19 674 ARG B N 1
ATOM 13098 C CA . ARG B 1 674 ? -29.594 -7.809 3.799 1 75.19 674 ARG B CA 1
ATOM 13099 C C . ARG B 1 674 ? -31.031 -7.43 4.117 1 75.19 674 ARG B C 1
ATOM 13101 O O . ARG B 1 674 ? -31.828 -7.168 3.213 1 75.19 674 ARG B O 1
ATOM 13108 N N . SER B 1 675 ? -31.359 -7.547 5.402 1 81.31 675 SER B N 1
ATOM 13109 C CA . SER B 1 675 ? -32.719 -7.188 5.852 1 81.31 675 SER B CA 1
ATOM 13110 C C . SER B 1 675 ? -32.656 -6.402 7.156 1 81.31 675 SER B C 1
ATOM 13112 O O . SER B 1 675 ? -31.703 -6.52 7.922 1 81.31 675 SER B O 1
ATOM 13114 N N . ALA B 1 676 ? -33.75 -5.727 7.332 1 81.81 676 ALA B N 1
ATOM 13115 C CA . ALA B 1 676 ? -33.812 -4.859 8.508 1 81.81 676 ALA B CA 1
ATOM 13116 C C . ALA B 1 676 ? -33.969 -5.68 9.781 1 81.81 676 ALA B C 1
ATOM 13118 O O . ALA B 1 676 ? -33.531 -5.258 10.852 1 81.81 676 ALA B O 1
ATOM 13119 N N . ILE B 1 677 ? -34.656 -6.812 9.664 1 88.56 677 ILE B N 1
ATOM 13120 C CA . ILE B 1 677 ? -34.844 -7.691 10.805 1 88.56 677 ILE B CA 1
ATOM 13121 C C . ILE B 1 677 ? -34.312 -9.086 10.492 1 88.56 677 ILE B C 1
ATOM 13123 O O . ILE B 1 677 ? -34.562 -9.633 9.414 1 88.56 677 ILE B O 1
ATOM 13127 N N . ALA B 1 678 ? -33.531 -9.531 11.398 1 91.88 678 ALA B N 1
ATOM 13128 C CA . ALA B 1 678 ? -33 -10.883 11.266 1 91.88 678 ALA B CA 1
ATOM 13129 C C . ALA B 1 678 ? -33.219 -11.688 12.547 1 91.88 678 ALA B C 1
ATOM 13131 O O . ALA B 1 678 ? -32.688 -11.359 13.594 1 91.88 678 ALA B O 1
ATOM 13132 N N . VAL B 1 679 ? -34.062 -12.703 12.461 1 94.62 679 VAL B N 1
ATOM 13133 C CA . VAL B 1 679 ? -34.219 -13.656 13.555 1 94.62 679 VAL B CA 1
ATOM 13134 C C . VAL B 1 679 ? -33.312 -14.859 13.336 1 94.62 679 VAL B C 1
ATOM 13136 O O . VAL B 1 679 ? -33.594 -15.703 12.477 1 94.62 679 VAL B O 1
ATOM 13139 N N . LYS B 1 680 ? -32.344 -14.945 14.117 1 94.81 680 LYS B N 1
ATOM 13140 C CA . LYS B 1 680 ? -31.359 -16.016 13.977 1 94.81 680 LYS B CA 1
ATOM 13141 C C . LYS B 1 680 ? -31.656 -17.172 14.93 1 94.81 680 LYS B C 1
ATOM 13143 O O . LYS B 1 680 ? -31.75 -16.969 16.141 1 94.81 680 LYS B O 1
ATOM 13148 N N . ILE B 1 681 ? -31.797 -18.297 14.43 1 96.69 681 ILE B N 1
ATOM 13149 C CA . ILE B 1 681 ? -32.062 -19.5 15.203 1 96.69 681 ILE B CA 1
ATOM 13150 C C . ILE B 1 681 ? -30.812 -20.406 15.18 1 96.69 681 ILE B C 1
ATOM 13152 O O . ILE B 1 681 ? -30.328 -20.766 14.102 1 96.69 681 ILE B O 1
ATOM 13156 N N . PHE B 1 682 ? -30.344 -20.75 16.344 1 96.5 682 PHE B N 1
ATOM 13157 C CA . PHE B 1 682 ? -29.125 -21.531 16.453 1 96.5 682 PHE B CA 1
ATOM 13158 C C . PHE B 1 682 ? -29.438 -22.938 16.938 1 96.5 682 PHE B C 1
ATOM 13160 O O . PHE B 1 682 ? -30.344 -23.141 17.75 1 96.5 682 PHE B O 1
ATOM 13167 N N . GLY B 1 683 ? -28.656 -23.953 16.406 1 95.56 683 GLY B N 1
ATOM 13168 C CA . GLY B 1 683 ? -28.797 -25.344 16.812 1 95.56 683 GLY B CA 1
ATOM 13169 C C . GLY B 1 683 ? -27.922 -26.281 16.016 1 95.56 683 GLY B C 1
ATOM 13170 O O . GLY B 1 683 ? -27.391 -25.906 14.961 1 95.56 683 GLY B O 1
ATOM 13171 N N . PRO B 1 684 ? -27.75 -27.453 16.469 1 92.38 684 PRO B N 1
ATOM 13172 C CA . PRO B 1 684 ? -26.766 -28.359 15.867 1 92.38 684 PRO B CA 1
ATOM 13173 C C . PRO B 1 684 ? -27.312 -29.125 14.664 1 92.38 684 PRO B C 1
ATOM 13175 O O . PRO B 1 684 ? -26.562 -29.531 13.781 1 92.38 684 PRO B O 1
ATOM 13178 N N . ASP B 1 685 ? -28.672 -29.266 14.602 1 93.69 685 ASP B N 1
ATOM 13179 C CA . ASP B 1 685 ? -29.25 -30.125 13.57 1 93.69 685 ASP B CA 1
ATOM 13180 C C . ASP B 1 685 ? -29.953 -29.297 12.5 1 93.69 685 ASP B C 1
ATOM 13182 O O . ASP B 1 685 ? -30.828 -28.5 12.805 1 93.69 685 ASP B O 1
ATOM 13186 N N . LEU B 1 686 ? -29.672 -29.594 11.234 1 94.75 686 LEU B N 1
ATOM 13187 C CA . LEU B 1 686 ? -30.172 -28.797 10.125 1 94.75 686 LEU B CA 1
ATOM 13188 C C . LEU B 1 686 ? -31.672 -29.016 9.938 1 94.75 686 LEU B C 1
ATOM 13190 O O . LEU B 1 686 ? -32.406 -28.078 9.625 1 94.75 686 LEU B O 1
ATOM 13194 N N . VAL B 1 687 ? -32.125 -30.188 10.117 1 92.81 687 VAL B N 1
ATOM 13195 C CA . VAL B 1 687 ? -33.531 -30.516 9.93 1 92.81 687 VAL B CA 1
ATOM 13196 C C . VAL B 1 687 ? -34.344 -29.844 11.016 1 92.81 687 VAL B C 1
ATOM 13198 O O . VAL B 1 687 ? -35.406 -29.25 10.734 1 92.81 687 VAL B O 1
ATOM 13201 N N . GLN B 1 688 ? -33.875 -29.938 12.219 1 93.5 688 GLN B N 1
ATOM 13202 C CA . GLN B 1 688 ? -34.562 -29.297 13.328 1 93.5 688 GLN B CA 1
ATOM 13203 C C . GLN B 1 688 ? -34.562 -27.766 13.18 1 93.5 688 GLN B C 1
ATOM 13205 O O . GLN B 1 688 ? -35.531 -27.109 13.523 1 93.5 688 GLN B O 1
ATOM 13210 N N . LEU B 1 689 ? -33.5 -27.266 12.742 1 95.81 689 LEU B N 1
ATOM 13211 C CA . LEU B 1 689 ? -33.406 -25.828 12.5 1 95.81 689 LEU B CA 1
ATOM 13212 C C . LEU B 1 689 ? -34.469 -25.375 11.508 1 95.81 689 LEU B C 1
ATOM 13214 O O . LEU B 1 689 ? -35.062 -24.312 11.688 1 95.81 689 LEU B O 1
ATOM 13218 N N . ARG B 1 690 ? -34.656 -26.109 10.477 1 94.81 690 ARG B N 1
ATOM 13219 C CA . ARG B 1 690 ? -35.656 -25.766 9.469 1 94.81 690 ARG B CA 1
ATOM 13220 C C . ARG B 1 690 ? -37.062 -25.812 10.055 1 94.81 690 ARG B C 1
ATOM 13222 O O . ARG B 1 690 ? -37.906 -24.938 9.781 1 94.81 690 ARG B O 1
ATOM 13229 N N . GLN B 1 691 ? -37.312 -26.781 10.852 1 94.44 691 GLN B N 1
ATOM 13230 C CA . GLN B 1 691 ? -38.625 -26.906 11.461 1 94.44 691 GLN B CA 1
ATOM 13231 C C . GLN B 1 691 ? -38.938 -25.734 12.383 1 94.44 691 GLN B C 1
ATOM 13233 O O . GLN B 1 691 ? -40.031 -25.156 12.328 1 94.44 691 GLN B O 1
ATOM 13238 N N . VAL B 1 692 ? -37.969 -25.438 13.141 1 95.88 692 VAL B N 1
ATOM 13239 C CA . VAL B 1 692 ? -38.125 -24.297 14.031 1 95.88 692 VAL B CA 1
ATOM 13240 C C . VAL B 1 692 ? -38.25 -23.016 13.203 1 95.88 692 VAL B C 1
ATOM 13242 O O . VAL B 1 692 ? -39.062 -22.125 13.547 1 95.88 692 VAL B O 1
ATOM 13245 N N . GLY B 1 693 ? -37.5 -22.891 12.172 1 96.56 693 GLY B N 1
ATOM 13246 C CA . GLY B 1 693 ? -37.594 -21.734 11.281 1 96.56 693 GLY B CA 1
ATOM 13247 C C . GLY B 1 693 ? -38.969 -21.562 10.672 1 96.56 693 GLY B C 1
ATOM 13248 O O . GLY B 1 693 ? -39.469 -20.422 10.555 1 96.56 693 GLY B O 1
ATOM 13249 N N . GLU B 1 694 ? -39.562 -22.656 10.273 1 95.44 694 GLU B N 1
ATOM 13250 C CA . GLU B 1 694 ? -40.906 -22.609 9.703 1 95.44 694 GLU B CA 1
ATOM 13251 C C . GLU B 1 694 ? -41.938 -22.188 10.75 1 95.44 694 GLU B C 1
ATOM 13253 O O . GLU B 1 694 ? -42.844 -21.422 10.445 1 95.44 694 GLU B O 1
ATOM 13258 N N . GLN B 1 695 ? -41.719 -22.594 11.906 1 95.62 695 GLN B N 1
ATOM 13259 C CA . GLN B 1 695 ? -42.594 -22.172 12.984 1 95.62 695 GLN B CA 1
ATOM 13260 C C . GLN B 1 695 ? -42.5 -20.672 13.234 1 95.62 695 GLN B C 1
ATOM 13262 O O . GLN B 1 695 ? -43.5 -19.984 13.414 1 95.62 695 GLN B O 1
ATOM 13267 N N . VAL B 1 696 ? -41.281 -20.25 13.195 1 96.62 696 VAL B N 1
ATOM 13268 C CA . VAL B 1 696 ? -41.031 -18.828 13.422 1 96.62 696 VAL B CA 1
ATOM 13269 C C . VAL B 1 696 ? -41.625 -18 12.281 1 96.62 696 VAL B C 1
ATOM 13271 O O . VAL B 1 696 ? -42.25 -16.969 12.508 1 96.62 696 VAL B O 1
ATOM 13274 N N . ARG B 1 697 ? -41.281 -18.438 11.055 1 95.62 697 ARG B N 1
ATOM 13275 C CA . ARG B 1 697 ? -41.844 -17.75 9.883 1 95.62 697 ARG B CA 1
ATOM 13276 C C . ARG B 1 697 ? -43.344 -17.672 9.953 1 95.62 697 ARG B C 1
ATOM 13278 O O . ARG B 1 697 ? -43.938 -16.609 9.719 1 95.62 697 ARG B O 1
ATOM 13285 N N . ASP B 1 698 ? -44.062 -18.734 10.367 1 95.06 698 ASP B N 1
ATOM 13286 C CA . ASP B 1 698 ? -45.531 -18.797 10.406 1 95.06 698 ASP B CA 1
ATOM 13287 C C . ASP B 1 698 ? -46.062 -17.922 11.531 1 95.06 698 ASP B C 1
ATOM 13289 O O . ASP B 1 698 ? -47.156 -17.359 11.406 1 95.06 698 ASP B O 1
ATOM 13293 N N . ALA B 1 699 ? -45.312 -17.844 12.5 1 95.56 699 ALA B N 1
ATOM 13294 C CA . ALA B 1 699 ? -45.719 -17 13.617 1 95.56 699 ALA B CA 1
ATOM 13295 C C . ALA B 1 699 ? -45.625 -15.516 13.25 1 95.56 699 ALA B C 1
ATOM 13297 O O . ALA B 1 699 ? -46.406 -14.703 13.75 1 95.56 699 ALA B O 1
ATOM 13298 N N . ILE B 1 700 ? -44.719 -15.164 12.398 1 95.56 700 ILE B N 1
ATOM 13299 C CA . ILE B 1 700 ? -44.438 -13.773 12.055 1 95.56 700 ILE B CA 1
ATOM 13300 C C . ILE B 1 700 ? -45.344 -13.328 10.922 1 95.56 700 ILE B C 1
ATOM 13302 O O . ILE B 1 700 ? -45.688 -12.148 10.836 1 95.56 700 ILE B O 1
ATOM 13306 N N . LYS B 1 701 ? -45.75 -14.172 10.07 1 94 701 LYS B N 1
ATOM 13307 C CA . LYS B 1 701 ? -46.438 -13.898 8.82 1 94 701 LYS B CA 1
ATOM 13308 C C . LYS B 1 701 ? -47.688 -13.047 9.062 1 94 701 LYS B C 1
ATOM 13310 O O . LYS B 1 701 ? -47.938 -12.094 8.328 1 94 701 LYS B O 1
ATOM 13315 N N . PRO B 1 702 ? -48.438 -13.234 10.141 1 92.94 702 PRO B N 1
ATOM 13316 C CA . PRO B 1 702 ? -49.688 -12.484 10.312 1 92.94 702 PRO B CA 1
ATOM 13317 C C . PRO B 1 702 ? -49.469 -11.07 10.844 1 92.94 702 PRO B C 1
ATOM 13319 O O . PRO B 1 702 ? -50.375 -10.25 10.852 1 92.94 702 PRO B O 1
ATOM 13322 N N . ILE B 1 703 ? -48.344 -10.805 11.125 1 94.06 703 ILE B N 1
ATOM 13323 C CA . ILE B 1 703 ? -48.062 -9.516 11.75 1 94.06 703 ILE B CA 1
ATOM 13324 C C . ILE B 1 703 ? -48.125 -8.406 10.703 1 94.06 703 ILE B C 1
ATOM 13326 O O . ILE B 1 703 ? -47.438 -8.484 9.672 1 94.06 703 ILE B O 1
ATOM 13330 N N . VAL B 1 704 ? -48.875 -7.414 10.961 1 91.62 704 VAL B N 1
ATOM 13331 C CA . VAL B 1 704 ? -49.031 -6.285 10.055 1 91.62 704 VAL B CA 1
ATOM 13332 C C . VAL B 1 704 ? -47.75 -5.469 10.008 1 91.62 704 VAL B C 1
ATOM 13334 O O . VAL B 1 704 ? -47.125 -5.234 11.039 1 91.62 704 VAL B O 1
ATOM 13337 N N . GLY B 1 705 ? -47.312 -5.094 8.789 1 88.69 705 GLY B N 1
ATOM 13338 C CA . GLY B 1 705 ? -46.094 -4.289 8.633 1 88.69 705 GLY B CA 1
ATOM 13339 C C . GLY B 1 705 ? -44.906 -5.082 8.133 1 88.69 705 GLY B C 1
ATOM 13340 O O . GLY B 1 705 ? -43.938 -4.504 7.645 1 88.69 705 GLY B O 1
ATOM 13341 N N . VAL B 1 706 ? -44.969 -6.383 8.281 1 91.12 706 VAL B N 1
ATOM 13342 C CA . VAL B 1 706 ? -43.875 -7.246 7.828 1 91.12 706 VAL B CA 1
ATOM 13343 C C . VAL B 1 706 ? -43.969 -7.41 6.312 1 91.12 706 VAL B C 1
ATOM 13345 O O . VAL B 1 706 ? -45 -7.738 5.762 1 91.12 706 VAL B O 1
ATOM 13348 N N . VAL B 1 707 ? -42.875 -7.066 5.68 1 85.5 707 VAL B N 1
ATOM 13349 C CA . VAL B 1 707 ? -42.781 -7.277 4.238 1 85.5 707 VAL B CA 1
ATOM 13350 C C . VAL B 1 707 ? -41.531 -8.07 3.91 1 85.5 707 VAL B C 1
ATOM 13352 O O . VAL B 1 707 ? -40.594 -8.133 4.719 1 85.5 707 VAL B O 1
ATOM 13355 N N . ASP B 1 708 ? -41.469 -8.734 2.756 1 85.06 708 ASP B N 1
ATOM 13356 C CA . ASP B 1 708 ? -40.344 -9.492 2.266 1 85.06 708 ASP B CA 1
ATOM 13357 C C . ASP B 1 708 ? -39.938 -10.57 3.27 1 85.06 708 ASP B C 1
ATOM 13359 O O . ASP B 1 708 ? -38.75 -10.734 3.557 1 85.06 708 ASP B O 1
ATOM 13363 N N . LEU B 1 709 ? -40.906 -11.133 3.979 1 89.38 709 LEU B N 1
ATOM 13364 C CA . LEU B 1 709 ? -40.625 -12.211 4.922 1 89.38 709 LEU B CA 1
ATOM 13365 C C . LEU B 1 709 ? -40.031 -13.422 4.211 1 89.38 709 LEU B C 1
ATOM 13367 O O . LEU B 1 709 ? -40.594 -13.898 3.225 1 89.38 709 LEU B O 1
ATOM 13371 N N . GLN B 1 710 ? -38.844 -13.758 4.68 1 89 710 GLN B N 1
ATOM 13372 C CA . GLN B 1 710 ? -38.156 -14.859 4.008 1 89 710 GLN B CA 1
ATOM 13373 C C . GLN B 1 710 ? -37.438 -15.766 5.016 1 89 710 GLN B C 1
ATOM 13375 O O . GLN B 1 710 ? -36.75 -15.273 5.902 1 89 710 GLN B O 1
ATOM 13380 N N . LEU B 1 711 ? -37.812 -17.016 4.938 1 91.81 711 LEU B N 1
ATOM 13381 C CA . LEU B 1 711 ? -37 -18.031 5.594 1 91.81 711 LEU B CA 1
ATOM 13382 C C . LEU B 1 711 ? -35.844 -18.453 4.688 1 91.81 711 LEU B C 1
ATOM 13384 O O . LEU B 1 711 ? -36.062 -18.828 3.533 1 91.81 711 LEU B O 1
ATOM 13388 N N . GLU B 1 712 ? -34.656 -18.312 5.211 1 89.5 712 GLU B N 1
ATOM 13389 C CA . GLU B 1 712 ? -33.469 -18.672 4.422 1 89.5 712 GLU B CA 1
ATOM 13390 C C . GLU B 1 712 ? -33.656 -20.047 3.787 1 89.5 712 GLU B C 1
ATOM 13392 O O . GLU B 1 712 ? -34.094 -20.984 4.445 1 89.5 712 GLU B O 1
ATOM 13397 N N . PRO B 1 713 ? -33.312 -20.109 2.607 1 86.5 713 PRO B N 1
ATOM 13398 C CA . PRO B 1 713 ? -33.531 -21.391 1.918 1 86.5 713 PRO B CA 1
ATOM 13399 C C . PRO B 1 713 ? -32.438 -22.406 2.186 1 86.5 713 PRO B C 1
ATOM 13401 O O . PRO B 1 713 ? -31.766 -22.844 1.252 1 86.5 713 PRO B O 1
ATOM 13404 N N . GLN B 1 714 ? -32.344 -22.797 3.266 1 91.06 714 GLN B N 1
ATOM 13405 C CA . GLN B 1 714 ? -31.5 -23.922 3.656 1 91.06 714 GLN B CA 1
ATOM 13406 C C . GLN B 1 714 ? -32.312 -25.219 3.693 1 91.06 714 GLN B C 1
ATOM 13408 O O . GLN B 1 714 ? -32.906 -25.562 4.719 1 91.06 714 GLN B O 1
ATOM 13413 N N . LEU B 1 715 ? -32.25 -25.953 2.561 1 90 715 LEU B N 1
ATOM 13414 C CA . LEU B 1 715 ? -33.094 -27.109 2.34 1 90 715 LEU B CA 1
ATOM 13415 C C . LEU B 1 715 ? -32.281 -28.281 1.802 1 90 715 LEU B C 1
ATOM 13417 O O . LEU B 1 715 ? -31.234 -28.078 1.177 1 90 715 LEU B O 1
ATOM 13421 N N . PRO B 1 716 ? -32.75 -29.453 2.195 1 91.12 716 PRO B N 1
ATOM 13422 C CA . PRO B 1 716 ? -32.188 -30.578 1.446 1 91.12 716 PRO B CA 1
ATOM 13423 C C . PRO B 1 716 ? -32.625 -30.578 -0.024 1 91.12 716 PRO B C 1
ATOM 13425 O O . PRO B 1 716 ? -33.781 -30.406 -0.336 1 91.12 716 PRO B O 1
ATOM 13428 N N . ILE B 1 717 ? -31.719 -30.609 -0.811 1 92.56 717 ILE B N 1
ATOM 13429 C CA . ILE B 1 717 ? -32.031 -30.594 -2.238 1 92.56 717 ILE B CA 1
ATOM 13430 C C . ILE B 1 717 ? -31.641 -31.938 -2.865 1 92.56 717 ILE B C 1
ATOM 13432 O O . ILE B 1 717 ? -30.828 -32.688 -2.309 1 92.56 717 ILE B O 1
ATOM 13436 N N . ARG B 1 718 ? -32.219 -32.125 -3.947 1 93 718 ARG B N 1
ATOM 13437 C CA . ARG B 1 718 ? -31.969 -33.406 -4.652 1 93 718 ARG B CA 1
ATOM 13438 C C . ARG B 1 718 ? -30.547 -33.438 -5.191 1 93 718 ARG B C 1
ATOM 13440 O O . ARG B 1 718 ? -30.031 -32.438 -5.695 1 93 718 ARG B O 1
ATOM 13447 N N . GLN B 1 719 ? -29.953 -34.594 -5.004 1 93.5 719 GLN B N 1
ATOM 13448 C CA . GLN B 1 719 ? -28.609 -34.875 -5.477 1 93.5 719 GLN B CA 1
ATOM 13449 C C . GLN B 1 719 ? -28.531 -36.25 -6.141 1 93.5 719 GLN B C 1
ATOM 13451 O O . GLN B 1 719 ? -29.391 -37.125 -5.906 1 93.5 719 GLN B O 1
ATOM 13456 N N . VAL B 1 720 ? -27.594 -36.375 -6.996 1 94.5 720 VAL B N 1
ATOM 13457 C CA . VAL B 1 720 ? -27.234 -37.688 -7.496 1 94.5 720 VAL B CA 1
ATOM 13458 C C . VAL B 1 720 ? -26.109 -38.281 -6.645 1 94.5 720 VAL B C 1
ATOM 13460 O O . VAL B 1 720 ? -25.047 -37.656 -6.492 1 94.5 720 VAL B O 1
ATOM 13463 N N . GLN B 1 721 ? -26.438 -39.344 -6.023 1 95.5 721 GLN B N 1
ATOM 13464 C CA . GLN B 1 721 ? -25.469 -40 -5.152 1 95.5 721 GLN B CA 1
ATOM 13465 C C . GLN B 1 721 ? -25.047 -41.344 -5.707 1 95.5 721 GLN B C 1
ATOM 13467 O O . GLN B 1 721 ? -25.891 -42.156 -6.09 1 95.5 721 GLN B O 1
ATOM 13472 N N . ILE B 1 722 ? -23.781 -41.531 -5.812 1 96.62 722 ILE B N 1
ATOM 13473 C CA . ILE B 1 722 ? -23.203 -42.812 -6.25 1 96.62 722 ILE B CA 1
ATOM 13474 C C . ILE B 1 722 ? -22.641 -43.562 -5.047 1 96.62 722 ILE B C 1
ATOM 13476 O O . ILE B 1 722 ? -21.562 -43.219 -4.539 1 96.62 722 ILE B O 1
ATOM 13480 N N . HIS B 1 723 ? -23.344 -44.594 -4.656 1 96.5 723 HIS B N 1
ATOM 13481 C CA . HIS B 1 723 ? -22.906 -45.406 -3.525 1 96.5 723 HIS B CA 1
ATOM 13482 C C . HIS B 1 723 ? -22.047 -46.594 -3.986 1 96.5 723 HIS B C 1
ATOM 13484 O O . HIS B 1 723 ? -22.547 -47.5 -4.664 1 96.5 723 HIS B O 1
ATOM 13490 N N . TYR B 1 724 ? -20.844 -46.562 -3.598 1 97.31 724 TYR B N 1
ATOM 13491 C CA . TYR B 1 724 ? -19.922 -47.625 -3.992 1 97.31 724 TYR B CA 1
ATOM 13492 C C . TYR B 1 724 ? -20.203 -48.906 -3.199 1 97.31 724 TYR B C 1
ATOM 13494 O O . TYR B 1 724 ? -20.453 -48.844 -1.994 1 97.31 724 TYR B O 1
ATOM 13502 N N . ASP B 1 725 ? -20.141 -50 -3.877 1 96.94 725 ASP B N 1
ATOM 13503 C CA . ASP B 1 725 ? -20.266 -51.312 -3.242 1 96.94 725 ASP B CA 1
ATOM 13504 C C . ASP B 1 725 ? -18.891 -51.938 -3.004 1 96.94 725 ASP B C 1
ATOM 13506 O O . ASP B 1 725 ? -18.344 -52.562 -3.896 1 96.94 725 ASP B O 1
ATOM 13510 N N . ARG B 1 726 ? -18.484 -51.906 -1.824 1 96.19 726 ARG B N 1
ATOM 13511 C CA . ARG B 1 726 ? -17.125 -52.344 -1.471 1 96.19 726 ARG B CA 1
ATOM 13512 C C . ARG B 1 726 ? -16.938 -53.812 -1.777 1 96.19 726 ARG B C 1
ATOM 13514 O O . ARG B 1 726 ? -15.859 -54.25 -2.221 1 96.19 726 ARG B O 1
ATOM 13521 N N . SER B 1 727 ? -17.953 -54.656 -1.481 1 95.81 727 SER B N 1
ATOM 13522 C CA . SER B 1 727 ? -17.859 -56.094 -1.701 1 95.81 727 SER B CA 1
ATOM 13523 C C . SER B 1 727 ? -17.766 -56.406 -3.188 1 95.81 727 SER B C 1
ATOM 13525 O O . SER B 1 727 ? -16.922 -57.219 -3.6 1 95.81 727 SER B O 1
ATOM 13527 N N . ALA B 1 728 ? -18.594 -55.781 -3.945 1 96.31 728 ALA B N 1
ATOM 13528 C CA . ALA B 1 728 ? -18.578 -56 -5.387 1 96.31 728 ALA B CA 1
ATOM 13529 C C . ALA B 1 728 ? -17.266 -55.5 -5.996 1 96.31 728 ALA B C 1
ATOM 13531 O O . ALA B 1 728 ? -16.703 -56.156 -6.879 1 96.31 728 ALA B O 1
ATOM 13532 N N . ALA B 1 729 ? -16.781 -54.406 -5.578 1 97.25 729 ALA B N 1
ATOM 13533 C CA . ALA B 1 729 ? -15.539 -53.812 -6.086 1 97.25 729 ALA B CA 1
ATOM 13534 C C . ALA B 1 729 ? -14.344 -54.719 -5.812 1 97.25 729 ALA B C 1
ATOM 13536 O O 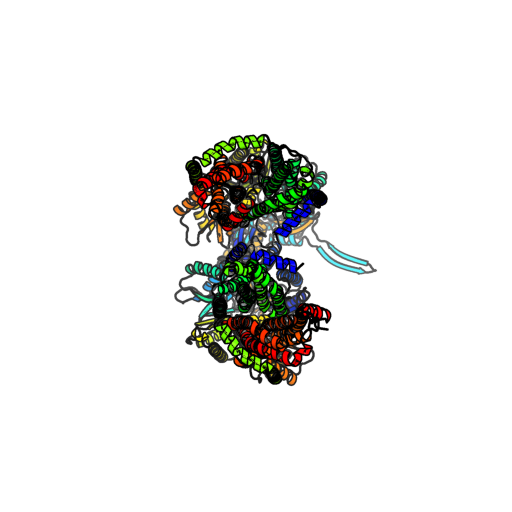. ALA B 1 729 ? -13.453 -54.844 -6.652 1 97.25 729 ALA B O 1
ATOM 13537 N N . ALA B 1 730 ? -14.352 -55.281 -4.613 1 96.06 730 ALA B N 1
ATOM 13538 C CA . ALA B 1 730 ? -13.266 -56.188 -4.23 1 96.06 730 ALA B CA 1
ATOM 13539 C C . ALA B 1 730 ? -13.18 -57.375 -5.18 1 96.06 730 ALA B C 1
ATOM 13541 O O . ALA B 1 730 ? -12.086 -57.875 -5.469 1 96.06 730 ALA B O 1
ATOM 13542 N N . GLY B 1 731 ? -14.305 -57.844 -5.613 1 94.94 731 GLY B N 1
ATOM 13543 C CA . GLY B 1 731 ? -14.328 -58.969 -6.539 1 94.94 731 GLY B CA 1
ATOM 13544 C C . GLY B 1 731 ? -13.625 -58.656 -7.852 1 94.94 731 GLY B C 1
ATOM 13545 O O . GLY B 1 731 ? -13.109 -59.562 -8.5 1 94.94 731 GLY B O 1
ATOM 13546 N N . TYR B 1 732 ? -13.602 -57.438 -8.172 1 96 732 TYR B N 1
ATOM 13547 C CA . TYR B 1 732 ? -12.953 -57.031 -9.414 1 96 732 TYR B CA 1
ATOM 13548 C C . TYR B 1 732 ? -11.586 -56.406 -9.141 1 96 732 TYR B C 1
ATOM 13550 O O . TYR B 1 732 ? -10.938 -55.906 -10.047 1 96 732 TYR B O 1
ATOM 13558 N N . GLY B 1 733 ? -11.172 -56.281 -7.809 1 95.88 733 GLY B N 1
ATOM 13559 C CA . GLY B 1 733 ? -9.883 -55.719 -7.43 1 95.88 733 GLY B CA 1
ATOM 13560 C C . GLY B 1 733 ? -9.859 -54.219 -7.469 1 95.88 733 GLY B C 1
ATOM 13561 O O . GLY B 1 733 ? -8.797 -53.594 -7.574 1 95.88 733 GLY B O 1
ATOM 13562 N N . LEU B 1 734 ? -10.977 -53.562 -7.41 1 96.12 734 LEU B N 1
ATOM 13563 C CA . LEU B 1 734 ? -11.047 -52.094 -7.484 1 96.12 734 LEU B CA 1
ATOM 13564 C C . LEU B 1 734 ? -11.031 -51.5 -6.09 1 96.12 734 LEU B C 1
ATOM 13566 O O . LEU B 1 734 ? -11.672 -52 -5.172 1 96.12 734 LEU B O 1
ATOM 13570 N N . THR B 1 735 ? -10.188 -50.5 -5.875 1 95.38 735 THR B N 1
ATOM 13571 C CA . THR B 1 735 ? -10.195 -49.719 -4.641 1 95.38 735 THR B CA 1
ATOM 13572 C C . THR B 1 735 ? -11.18 -48.562 -4.738 1 95.38 735 THR B C 1
ATOM 13574 O O . THR B 1 735 ? -11.609 -48.188 -5.836 1 95.38 735 THR B O 1
ATOM 13577 N N . MET B 1 736 ? -11.57 -48.062 -3.594 1 95.44 736 MET B N 1
ATOM 13578 C CA . MET B 1 736 ? -12.477 -46.938 -3.566 1 95.44 736 MET B CA 1
ATOM 13579 C C . MET B 1 736 ? -11.836 -45.719 -4.234 1 95.44 736 MET B C 1
ATOM 13581 O O . MET B 1 736 ? -12.516 -44.938 -4.906 1 95.44 736 MET B O 1
ATOM 13585 N N . ALA B 1 737 ? -10.555 -45.469 -4.043 1 93.88 737 ALA B N 1
ATOM 13586 C CA . ALA B 1 737 ? -9.836 -44.375 -4.652 1 93.88 737 ALA B CA 1
ATOM 13587 C C . ALA B 1 737 ? -9.844 -44.469 -6.176 1 93.88 737 ALA B C 1
ATOM 13589 O O . ALA B 1 737 ? -9.992 -43.469 -6.875 1 93.88 737 ALA B O 1
ATOM 13590 N N . ALA B 1 738 ? -9.648 -45.625 -6.684 1 94.75 738 ALA B N 1
ATOM 13591 C CA . ALA B 1 738 ? -9.633 -45.844 -8.125 1 94.75 738 ALA B CA 1
ATOM 13592 C C . ALA B 1 738 ? -10.992 -45.5 -8.742 1 94.75 738 ALA B C 1
ATOM 13594 O O . ALA B 1 738 ? -11.07 -44.875 -9.797 1 94.75 738 ALA B O 1
ATOM 13595 N N . ILE B 1 739 ? -12.062 -46 -8.102 1 95.94 739 ILE B N 1
ATOM 13596 C CA . ILE B 1 739 ? -13.406 -45.719 -8.586 1 95.94 739 ILE B CA 1
ATOM 13597 C C . ILE B 1 739 ? -13.68 -44.219 -8.539 1 95.94 739 ILE B C 1
ATOM 13599 O O . ILE B 1 739 ? -14.203 -43.656 -9.5 1 95.94 739 ILE B O 1
ATOM 13603 N N . SER B 1 740 ? -13.305 -43.656 -7.418 1 94.81 740 SER B N 1
ATOM 13604 C CA . SER B 1 740 ? -13.539 -42.219 -7.219 1 94.81 740 SER B CA 1
ATOM 13605 C C . SER B 1 740 ? -12.836 -41.406 -8.281 1 94.81 740 SER B C 1
ATOM 13607 O O . SER B 1 740 ? -13.359 -40.375 -8.742 1 94.81 740 SER B O 1
ATOM 13609 N N . GLU B 1 741 ? -11.664 -41.688 -8.617 1 94.25 741 GLU B N 1
ATOM 13610 C CA . GLU B 1 741 ? -10.906 -40.969 -9.625 1 94.25 741 GLU B CA 1
ATOM 13611 C C . GLU B 1 741 ? -11.602 -41 -10.977 1 94.25 741 GLU B C 1
ATOM 13613 O O . GLU B 1 741 ? -11.664 -39.969 -11.672 1 94.25 741 GLU B O 1
ATOM 13618 N N . VAL B 1 742 ? -12.078 -42.125 -11.336 1 95.88 742 VAL B N 1
ATOM 13619 C CA . VAL B 1 742 ? -12.773 -42.25 -12.609 1 95.88 742 VAL B CA 1
ATOM 13620 C C . VAL B 1 742 ? -14.062 -41.438 -12.594 1 95.88 742 VAL B C 1
ATOM 13622 O O . VAL B 1 742 ? -14.383 -40.75 -13.57 1 95.88 742 VAL B O 1
ATOM 13625 N N . VAL B 1 743 ? -14.766 -41.562 -11.516 1 95.62 743 VAL B N 1
ATOM 13626 C CA . VAL B 1 743 ? -16.016 -40.844 -11.391 1 95.62 743 VAL B CA 1
ATOM 13627 C C . VAL B 1 743 ? -15.766 -39.344 -11.469 1 95.62 743 VAL B C 1
ATOM 13629 O O . VAL B 1 743 ? -16.484 -38.625 -12.164 1 95.62 743 VAL B O 1
ATOM 13632 N N . ALA B 1 744 ? -14.805 -38.844 -10.773 1 93.62 744 ALA B N 1
ATOM 13633 C CA . ALA B 1 744 ? -14.469 -37.438 -10.773 1 93.62 744 ALA B CA 1
ATOM 13634 C C . ALA B 1 744 ? -14.102 -36.969 -12.172 1 93.62 744 ALA B C 1
ATOM 13636 O O . ALA B 1 744 ? -14.555 -35.906 -12.609 1 93.62 744 ALA B O 1
ATOM 13637 N N . THR B 1 745 ? -13.297 -37.656 -12.852 1 95.81 745 THR B N 1
ATOM 13638 C CA . THR B 1 745 ? -12.852 -37.281 -14.188 1 95.81 745 THR B CA 1
ATOM 13639 C C . THR B 1 745 ? -14.008 -37.312 -15.18 1 95.81 745 THR B C 1
ATOM 13641 O O . THR B 1 745 ? -14.188 -36.406 -15.984 1 95.81 745 THR B O 1
ATOM 13644 N N . ALA B 1 746 ? -14.766 -38.406 -15.102 1 96.69 746 ALA B N 1
ATOM 13645 C CA . ALA B 1 746 ? -15.844 -38.656 -16.047 1 96.69 746 ALA B CA 1
ATOM 13646 C C . ALA B 1 746 ? -16.938 -37.594 -15.906 1 96.69 746 ALA B C 1
ATOM 13648 O O . ALA B 1 746 ? -17.484 -37.125 -16.906 1 96.69 746 ALA B O 1
ATOM 13649 N N . LEU B 1 747 ? -17.234 -37.281 -14.695 1 94.69 747 LEU B N 1
ATOM 13650 C CA . LEU B 1 747 ? -18.422 -36.5 -14.461 1 94.69 747 LEU B CA 1
ATOM 13651 C C . LEU B 1 747 ? -18.047 -35.031 -14.211 1 94.69 747 LEU B C 1
ATOM 13653 O O . LEU B 1 747 ? -18.672 -34.125 -14.766 1 94.69 747 LEU B O 1
ATOM 13657 N N . ASN B 1 748 ? -17.125 -34.75 -13.391 1 90.12 748 ASN B N 1
ATOM 13658 C CA . ASN B 1 748 ? -16.719 -33.406 -13.055 1 90.12 748 ASN B CA 1
ATOM 13659 C C . ASN B 1 748 ? -15.727 -32.844 -14.07 1 90.12 748 ASN B C 1
ATOM 13661 O O . ASN B 1 748 ? -15.633 -31.625 -14.242 1 90.12 748 ASN B O 1
ATOM 13665 N N . GLY B 1 749 ? -15.055 -33.625 -14.703 1 91.88 749 GLY B N 1
ATOM 13666 C CA . GLY B 1 749 ? -13.938 -33.188 -15.523 1 91.88 749 GLY B CA 1
ATOM 13667 C C . GLY B 1 749 ? -12.688 -32.906 -14.719 1 91.88 749 GLY B C 1
ATOM 13668 O O . GLY B 1 749 ? -12.766 -32.438 -13.57 1 91.88 749 GLY B O 1
ATOM 13669 N N . GLN B 1 750 ? -11.555 -33.156 -15.273 1 93.31 750 GLN B N 1
ATOM 13670 C CA . GLN B 1 750 ? -10.281 -32.938 -14.617 1 93.31 750 GLN B CA 1
ATOM 13671 C C . GLN B 1 750 ? -9.367 -32.062 -15.477 1 93.31 750 GLN B C 1
ATOM 13673 O O . GLN B 1 750 ? -9.156 -32.344 -16.656 1 93.31 750 GLN B O 1
ATOM 13678 N N . VAL B 1 751 ? -8.938 -30.969 -14.867 1 90.69 751 VAL B N 1
ATOM 13679 C CA . VAL B 1 751 ? -7.941 -30.141 -15.555 1 90.69 751 VAL B CA 1
ATOM 13680 C C . VAL B 1 751 ? -6.594 -30.859 -15.547 1 90.69 751 VAL B C 1
ATOM 13682 O O . VAL B 1 751 ? -6.008 -31.078 -14.484 1 90.69 751 VAL B O 1
ATOM 13685 N N . VAL B 1 752 ? -6.133 -31.219 -16.672 1 92.25 752 VAL B N 1
ATOM 13686 C CA . VAL B 1 752 ? -4.938 -32.062 -16.75 1 92.25 752 VAL B CA 1
ATOM 13687 C C . VAL B 1 752 ? -3.729 -31.188 -17.109 1 92.25 752 VAL B C 1
ATOM 13689 O O . VAL B 1 752 ? -2.588 -31.578 -16.828 1 92.25 752 VAL B O 1
ATOM 13692 N N . SER B 1 753 ? -3.982 -30.062 -17.75 1 89.19 753 SER B N 1
ATOM 13693 C CA . SER B 1 753 ? -2.887 -29.188 -18.141 1 89.19 753 SER B CA 1
ATOM 13694 C C . SER B 1 753 ? -3.393 -27.797 -18.484 1 89.19 753 SER B C 1
ATOM 13696 O O . SER B 1 753 ? -4.602 -27.547 -18.516 1 89.19 753 SER B O 1
ATOM 13698 N N . GLN B 1 754 ? -2.402 -26.906 -18.594 1 87.5 754 GLN B N 1
ATOM 13699 C CA . GLN B 1 754 ? -2.705 -25.547 -19.016 1 87.5 754 GLN B CA 1
ATOM 13700 C C . GLN B 1 754 ? -1.781 -25.109 -20.156 1 87.5 754 GLN B C 1
ATOM 13702 O O . GLN B 1 754 ? -0.603 -25.469 -20.172 1 87.5 754 GLN B O 1
ATOM 13707 N N . VAL B 1 755 ? -2.332 -24.422 -21.094 1 87.06 755 VAL B N 1
ATOM 13708 C CA . VAL B 1 755 ? -1.551 -23.922 -22.219 1 87.06 755 VAL B CA 1
ATOM 13709 C C . VAL B 1 755 ? -1.541 -22.391 -22.203 1 87.06 755 VAL B C 1
ATOM 13711 O O . VAL B 1 755 ? -2.594 -21.766 -22.109 1 87.06 755 VAL B O 1
ATOM 13714 N N . PRO B 1 756 ? -0.356 -21.812 -22.188 1 80.88 756 PRO B N 1
ATOM 13715 C CA . PRO B 1 756 ? -0.288 -20.359 -22.281 1 80.88 756 PRO B CA 1
ATOM 13716 C C . PRO B 1 756 ? -0.615 -19.828 -23.672 1 80.88 756 PRO B C 1
ATOM 13718 O O . PRO B 1 756 ? -0.089 -20.328 -24.672 1 80.88 756 PRO B O 1
ATOM 13721 N N . GLU B 1 757 ? -1.539 -19.031 -23.812 1 80 757 GLU B N 1
ATOM 13722 C CA . GLU B 1 757 ? -1.873 -18.344 -25.062 1 80 757 GLU B CA 1
ATOM 13723 C C . GLU B 1 757 ? -2.188 -16.875 -24.812 1 80 757 GLU B C 1
ATOM 13725 O O . GLU B 1 757 ? -3.098 -16.547 -24.047 1 80 757 GLU B O 1
ATOM 13730 N N . ASN B 1 758 ? -1.525 -16.016 -25.531 1 73.38 758 ASN B N 1
ATOM 13731 C CA . ASN B 1 758 ? -1.761 -14.57 -25.469 1 73.38 758 ASN B CA 1
ATOM 13732 C C . ASN B 1 758 ? -1.828 -14.086 -24.031 1 73.38 758 ASN B C 1
ATOM 13734 O O . ASN B 1 758 ? -2.799 -13.438 -23.625 1 73.38 758 ASN B O 1
ATOM 13738 N N . GLN B 1 759 ? -0.94 -14.5 -23.266 1 70.06 759 GLN B N 1
ATOM 13739 C CA . GLN B 1 759 ? -0.737 -14.047 -21.891 1 70.06 759 GLN B CA 1
ATOM 13740 C C . GLN B 1 759 ? -1.806 -14.609 -20.969 1 70.06 759 GLN B C 1
ATOM 13742 O O . GLN B 1 759 ? -2.113 -14.008 -19.922 1 70.06 759 GLN B O 1
ATOM 13747 N N . GLN B 1 760 ? -2.453 -15.664 -21.375 1 75.5 760 GLN B N 1
ATOM 13748 C CA . GLN B 1 760 ? -3.416 -16.344 -20.516 1 75.5 760 GLN B CA 1
ATOM 13749 C C . GLN B 1 760 ? -3.156 -17.859 -20.484 1 75.5 760 GLN B C 1
ATOM 13751 O O . GLN B 1 760 ? -2.611 -18.422 -21.438 1 75.5 760 GLN B O 1
ATOM 13756 N N . LEU B 1 761 ? -3.555 -18.391 -19.438 1 80.06 761 LEU B N 1
ATOM 13757 C CA . LEU B 1 761 ? -3.473 -19.844 -19.312 1 80.06 761 LEU B CA 1
ATOM 13758 C C . LEU B 1 761 ? -4.828 -20.5 -19.578 1 80.06 761 LEU B C 1
ATOM 13760 O O . LEU B 1 761 ? -5.82 -20.141 -18.938 1 80.06 761 LEU B O 1
ATOM 13764 N N . ILE B 1 762 ? -4.859 -21.312 -20.531 1 88.38 762 ILE B N 1
ATOM 13765 C CA . ILE B 1 762 ? -6.09 -22 -20.891 1 88.38 762 ILE B CA 1
ATOM 13766 C C . ILE B 1 762 ? -6.055 -23.422 -20.344 1 88.38 762 ILE B C 1
ATOM 13768 O O . ILE B 1 762 ? -5.086 -24.156 -20.562 1 88.38 762 ILE B O 1
ATOM 13772 N N . ASN B 1 763 ? -7.059 -23.844 -19.719 1 90.62 763 ASN B N 1
ATOM 13773 C CA . ASN B 1 763 ? -7.137 -25.172 -19.125 1 90.62 763 ASN B CA 1
ATOM 13774 C C . ASN B 1 763 ? -7.484 -26.219 -20.188 1 90.62 763 ASN B C 1
ATOM 13776 O O . ASN B 1 763 ? -8.289 -25.969 -21.078 1 90.62 763 ASN B O 1
ATOM 13780 N N . ILE B 1 764 ? -6.852 -27.344 -20.109 1 93.88 764 ILE B N 1
ATOM 13781 C CA . ILE B 1 764 ? -7.238 -28.547 -20.828 1 93.88 764 ILE B CA 1
ATOM 13782 C C . ILE B 1 764 ? -7.973 -29.5 -19.906 1 93.88 764 ILE B C 1
ATOM 13784 O O . ILE B 1 764 ? -7.426 -29.938 -18.875 1 93.88 764 ILE B O 1
ATOM 13788 N N . ILE B 1 765 ? -9.172 -29.812 -20.25 1 95.56 765 ILE B N 1
ATOM 13789 C CA . ILE B 1 765 ? -10 -30.625 -19.359 1 95.56 765 ILE B CA 1
ATOM 13790 C C . ILE B 1 765 ? -10.367 -31.938 -20.047 1 95.56 765 ILE B C 1
ATOM 13792 O O . ILE B 1 765 ? -10.609 -31.969 -21.25 1 95.56 765 ILE B O 1
ATOM 13796 N N . VAL B 1 766 ? -10.359 -33.031 -19.281 1 97.06 766 VAL B N 1
ATOM 13797 C CA . VAL B 1 766 ? -10.805 -34.344 -19.75 1 97.06 766 VAL B CA 1
ATOM 13798 C C . VAL B 1 766 ? -12.109 -34.719 -19.047 1 97.06 766 VAL B C 1
ATOM 13800 O O . VAL B 1 766 ? -12.25 -34.562 -17.844 1 97.06 766 VAL B O 1
ATOM 13803 N N . GLY B 1 767 ? -13.031 -35.094 -19.812 1 96.31 767 GLY B N 1
ATOM 13804 C CA . GLY B 1 767 ? -14.312 -35.562 -19.281 1 96.31 767 GLY B CA 1
ATOM 13805 C C . GLY B 1 767 ? -15.18 -36.25 -20.312 1 96.31 767 GLY B C 1
ATOM 13806 O O . GLY B 1 767 ? -14.75 -36.469 -21.438 1 96.31 767 GLY B O 1
ATOM 13807 N N . LEU B 1 768 ? -16.359 -36.625 -19.906 1 96.94 768 LEU B N 1
ATOM 13808 C CA . LEU B 1 768 ? -17.312 -37.25 -20.828 1 96.94 768 LEU B CA 1
ATOM 13809 C C . LEU B 1 768 ? -18.203 -36.188 -21.438 1 96.94 768 LEU B C 1
ATOM 13811 O O . LEU B 1 768 ? -18.438 -35.125 -20.844 1 96.94 768 LEU B O 1
ATOM 13815 N N . PRO B 1 769 ? -18.625 -36.438 -22.656 1 95.5 769 PRO B N 1
ATOM 13816 C CA . PRO B 1 769 ? -19.625 -35.531 -23.219 1 95.5 769 PRO B CA 1
ATOM 13817 C C . PRO B 1 769 ? -20.922 -35.5 -22.406 1 95.5 769 PRO B C 1
ATOM 13819 O O . PRO B 1 769 ? -21.234 -36.469 -21.719 1 95.5 769 PRO B O 1
ATOM 13822 N N . ILE B 1 770 ? -21.625 -34.5 -22.578 1 92.5 770 ILE B N 1
ATOM 13823 C CA . ILE B 1 770 ? -22.844 -34.281 -21.812 1 92.5 770 ILE B CA 1
ATOM 13824 C C . ILE B 1 770 ? -23.828 -35.438 -22.047 1 92.5 770 ILE B C 1
ATOM 13826 O O . ILE B 1 770 ? -24.5 -35.875 -21.109 1 92.5 770 ILE B O 1
ATOM 13830 N N . ALA B 1 771 ? -23.859 -35.969 -23.172 1 91.38 771 ALA B N 1
ATOM 13831 C CA . ALA B 1 771 ? -24.797 -37.031 -23.547 1 91.38 771 ALA B CA 1
ATOM 13832 C C . ALA B 1 771 ? -24.5 -38.312 -22.75 1 91.38 771 ALA B C 1
ATOM 13834 O O . ALA B 1 771 ? -25.406 -39.125 -22.5 1 91.38 771 ALA B O 1
ATOM 13835 N N . SER B 1 772 ? -23.359 -38.438 -22.266 1 93.62 772 SER B N 1
ATOM 13836 C CA . SER B 1 772 ? -22.953 -39.656 -21.578 1 93.62 772 SER B CA 1
ATOM 13837 C C . SER B 1 772 ? -23.031 -39.469 -20.062 1 93.62 772 SER B C 1
ATOM 13839 O O . SER B 1 772 ? -22.562 -40.344 -19.312 1 93.62 772 SER B O 1
ATOM 13841 N N . ARG B 1 773 ? -23.594 -38.438 -19.672 1 90.19 773 ARG B N 1
ATOM 13842 C CA . ARG B 1 773 ? -23.672 -38.188 -18.219 1 90.19 773 ARG B CA 1
ATOM 13843 C C . ARG B 1 773 ? -24.938 -37.438 -17.859 1 90.19 773 ARG B C 1
ATOM 13845 O O . ARG B 1 773 ? -24.969 -36.75 -16.828 1 90.19 773 ARG B O 1
ATOM 13852 N N . ASN B 1 774 ? -25.891 -37.469 -18.672 1 90.75 774 ASN B N 1
ATOM 13853 C CA . ASN B 1 774 ? -27.047 -36.594 -18.469 1 90.75 774 ASN B CA 1
ATOM 13854 C C . ASN B 1 774 ? -28.188 -37.312 -17.781 1 90.75 774 ASN B C 1
ATOM 13856 O O . ASN B 1 774 ? -29.25 -36.75 -17.531 1 90.75 774 ASN B O 1
ATOM 13860 N N . ASN B 1 775 ? -27.984 -38.594 -17.531 1 93.38 775 ASN B N 1
ATOM 13861 C CA . ASN B 1 775 ? -28.984 -39.344 -16.781 1 93.38 775 ASN B CA 1
ATOM 13862 C C . ASN B 1 775 ? -28.359 -40.469 -15.961 1 93.38 775 ASN B C 1
ATOM 13864 O O . ASN B 1 775 ? -27.156 -40.75 -16.078 1 93.38 775 ASN B O 1
ATOM 13868 N N . LEU B 1 776 ? -29.188 -41.094 -15.102 1 96.19 776 LEU B N 1
ATOM 13869 C CA . LEU B 1 776 ? -28.688 -42.094 -14.156 1 96.19 776 LEU B CA 1
ATOM 13870 C C . LEU B 1 776 ? -28.141 -43.312 -14.883 1 96.19 776 LEU B C 1
ATOM 13872 O O . LEU B 1 776 ? -27.125 -43.875 -14.477 1 96.19 776 LEU B O 1
ATOM 13876 N N . ASP B 1 777 ? -28.812 -43.688 -15.977 1 94.69 777 ASP B N 1
ATOM 13877 C CA . ASP B 1 777 ? -28.375 -44.844 -16.734 1 94.69 777 ASP B CA 1
ATOM 13878 C C . ASP B 1 777 ? -27.031 -44.594 -17.406 1 94.69 777 ASP B C 1
ATOM 13880 O O . ASP B 1 777 ? -26.172 -45.5 -17.406 1 94.69 777 ASP B O 1
ATOM 13884 N N . ALA B 1 778 ? -26.984 -43.469 -17.953 1 95.5 778 ALA B N 1
ATOM 13885 C CA . ALA B 1 778 ? -25.719 -43.094 -18.594 1 95.5 778 ALA B CA 1
ATOM 13886 C C . ALA B 1 778 ? -24.578 -43.094 -17.578 1 95.5 778 ALA B C 1
ATOM 13888 O O . ALA B 1 778 ? -23.469 -43.531 -17.875 1 95.5 778 ALA B O 1
ATOM 13889 N N . ILE B 1 779 ? -24.828 -42.594 -16.406 1 96.94 779 ILE B N 1
ATOM 13890 C CA . ILE B 1 779 ? -23.828 -42.531 -15.359 1 96.94 779 ILE B CA 1
ATOM 13891 C C . ILE B 1 779 ? -23.469 -43.969 -14.922 1 96.94 779 ILE B C 1
ATOM 13893 O O . ILE B 1 779 ? -22.281 -44.281 -14.719 1 96.94 779 ILE B O 1
ATOM 13897 N N . GLY B 1 780 ? -24.438 -44.75 -14.789 1 96 780 GLY B N 1
ATOM 13898 C CA . GLY B 1 780 ? -24.188 -46.125 -14.414 1 96 780 GLY B CA 1
ATOM 13899 C C . GLY B 1 780 ? -23.406 -46.906 -15.453 1 96 780 GLY B C 1
ATOM 13900 O O . GLY B 1 780 ? -22.75 -47.906 -15.133 1 96 780 GLY B O 1
ATOM 13901 N N . ALA B 1 781 ? -23.469 -46.469 -16.672 1 95 781 ALA B N 1
ATOM 13902 C CA . ALA B 1 781 ? -22.844 -47.188 -17.797 1 95 781 ALA B CA 1
ATOM 13903 C C . ALA B 1 781 ? -21.406 -46.75 -18 1 95 781 ALA B C 1
ATOM 13905 O O . ALA B 1 781 ? -20.719 -47.25 -18.891 1 95 781 ALA B O 1
ATOM 13906 N N . ILE B 1 782 ? -20.922 -45.875 -17.188 1 95.94 782 ILE B N 1
ATOM 13907 C CA . ILE B 1 782 ? -19.547 -45.406 -17.312 1 95.94 782 ILE B CA 1
ATOM 13908 C C . ILE B 1 782 ? -18.594 -46.594 -17.203 1 95.94 782 ILE B C 1
ATOM 13910 O O . ILE B 1 782 ? -18.688 -47.375 -16.25 1 95.94 782 ILE B O 1
ATOM 13914 N N . PRO B 1 783 ? -17.734 -46.781 -18.109 1 95.69 783 PRO B N 1
ATOM 13915 C CA . PRO B 1 783 ? -16.859 -47.938 -18.094 1 95.69 783 PRO B CA 1
ATOM 13916 C C . PRO B 1 783 ? -15.734 -47.812 -17.062 1 95.69 783 PRO B C 1
ATOM 13918 O O . PRO B 1 783 ? -15.117 -46.75 -16.953 1 95.69 783 PRO B O 1
ATOM 13921 N N . LEU B 1 784 ? -15.469 -48.844 -16.375 1 96.12 784 LEU B N 1
ATOM 13922 C CA . LEU B 1 784 ? -14.367 -48.969 -15.43 1 96.12 784 LEU B CA 1
ATOM 13923 C C . LEU B 1 784 ? -13.414 -50.094 -15.852 1 96.12 784 LEU B C 1
ATOM 13925 O O . LEU B 1 784 ? -13.836 -51.219 -16.094 1 96.12 784 LEU B O 1
ATOM 13929 N N . SER B 1 785 ? -12.18 -49.656 -16.016 1 94.75 785 SER B N 1
ATOM 13930 C CA . SER B 1 785 ? -11.164 -50.688 -16.219 1 94.75 785 SER B CA 1
ATOM 13931 C C . SER B 1 785 ? -10.75 -51.344 -14.906 1 94.75 785 SER B C 1
ATOM 13933 O O . SER B 1 785 ? -10.531 -50.625 -13.914 1 94.75 785 SER B O 1
ATOM 13935 N N . THR B 1 786 ? -10.664 -52.656 -14.898 1 94.62 786 THR B N 1
ATOM 13936 C CA . THR B 1 786 ? -10.328 -53.375 -13.672 1 94.62 786 THR B CA 1
ATOM 13937 C C . THR B 1 786 ? -8.945 -54 -13.781 1 94.62 786 THR B C 1
ATOM 13939 O O . THR B 1 786 ? -8.453 -54.25 -14.883 1 94.62 786 THR B O 1
ATOM 13942 N N . PRO B 1 787 ? -8.328 -54.25 -12.633 1 92.06 787 PRO B N 1
ATOM 13943 C CA . PRO B 1 787 ? -7.051 -54.969 -12.633 1 92.06 787 PRO B CA 1
ATOM 13944 C C . PRO B 1 787 ? -7.16 -56.375 -13.195 1 92.06 787 PRO B C 1
ATOM 13946 O O . PRO B 1 787 ? -6.156 -56.969 -13.602 1 92.06 787 PRO B O 1
ATOM 13949 N N . THR B 1 788 ? -8.312 -56.906 -13.328 1 91 788 THR B N 1
ATOM 13950 C CA . THR B 1 788 ? -8.539 -58.25 -13.875 1 91 788 THR B CA 1
ATOM 13951 C C . THR B 1 788 ? -8.555 -58.219 -15.398 1 91 788 THR B C 1
ATOM 13953 O O . THR B 1 788 ? -8.594 -59.25 -16.047 1 91 788 THR B O 1
ATOM 13956 N N . GLY B 1 789 ? -8.578 -57 -15.945 1 88 789 GLY B N 1
ATOM 13957 C CA . GLY B 1 789 ? -8.547 -56.875 -17.391 1 88 789 GLY B CA 1
ATOM 13958 C C . GLY B 1 789 ? -9.914 -56.594 -18 1 88 789 GLY B C 1
ATOM 13959 O O . GLY B 1 789 ? -10.023 -56.219 -19.156 1 88 789 GLY B O 1
ATOM 13960 N N . GLN B 1 790 ? -10.969 -56.781 -17.281 1 91.69 790 GLN B N 1
ATOM 13961 C CA . GLN B 1 790 ? -12.328 -56.594 -17.766 1 91.69 790 GLN B CA 1
ATOM 13962 C C . GLN B 1 790 ? -12.734 -55.125 -17.656 1 91.69 790 GLN B C 1
ATOM 13964 O O . GLN B 1 790 ? -12.273 -54.406 -16.766 1 91.69 790 GLN B O 1
ATOM 13969 N N . ILE B 1 791 ? -13.508 -54.719 -18.625 1 95.38 791 ILE B N 1
ATOM 13970 C CA . ILE B 1 791 ? -14.156 -53.406 -18.547 1 95.38 791 ILE B CA 1
ATOM 13971 C C . ILE B 1 791 ? -15.609 -53.594 -18.109 1 95.38 791 ILE B C 1
ATOM 13973 O O . ILE B 1 791 ? -16.391 -54.219 -18.812 1 95.38 791 ILE B O 1
ATOM 13977 N N . ILE B 1 792 ? -15.938 -53.094 -16.984 1 95.81 792 ILE B N 1
ATOM 13978 C CA . ILE B 1 792 ? -17.281 -53.25 -16.438 1 95.81 792 ILE B CA 1
ATOM 13979 C C . ILE B 1 792 ? -17.953 -51.875 -16.312 1 95.81 792 ILE B C 1
ATOM 13981 O O . ILE B 1 792 ? -17.281 -50.844 -16.297 1 95.81 792 ILE B O 1
ATOM 13985 N N . PRO B 1 793 ? -19.281 -51.875 -16.344 1 96.12 793 PRO B N 1
ATOM 13986 C CA . PRO B 1 793 ? -19.969 -50.625 -16.109 1 96.12 793 PRO B CA 1
ATOM 13987 C C . PRO B 1 793 ? -19.969 -50.219 -14.633 1 96.12 793 PRO B C 1
ATOM 13989 O O . PRO B 1 793 ? -19.875 -51.062 -13.75 1 96.12 793 PRO B O 1
ATOM 13992 N N . LEU B 1 794 ? -20.047 -48.938 -14.328 1 97.19 794 LEU B N 1
ATOM 13993 C CA . LEU B 1 794 ? -20.047 -48.406 -12.969 1 97.19 794 LEU B CA 1
ATOM 13994 C C . LEU B 1 794 ? -21.172 -49.062 -12.148 1 97.19 794 LEU B C 1
ATOM 13996 O O . LEU B 1 794 ? -21 -49.281 -10.945 1 97.19 794 LEU B O 1
ATOM 14000 N N . SER B 1 795 ? -22.297 -49.438 -12.773 1 97 795 SER B N 1
ATOM 14001 C CA . SER B 1 795 ? -23.469 -50 -12.102 1 97 795 SER B CA 1
ATOM 14002 C C . SER B 1 795 ? -23.156 -51.375 -11.516 1 97 795 SER B C 1
ATOM 14004 O O . SER B 1 795 ? -23.859 -51.844 -10.633 1 97 795 SER B O 1
ATOM 14006 N N . ALA B 1 796 ? -22.109 -51.938 -11.945 1 96.94 796 ALA B N 1
ATOM 14007 C CA . ALA B 1 796 ? -21.719 -53.25 -11.438 1 96.94 796 ALA B CA 1
ATOM 14008 C C . ALA B 1 796 ? -21.141 -53.125 -10.031 1 96.94 796 ALA B C 1
ATOM 14010 O O . ALA B 1 796 ? -21.188 -54.094 -9.25 1 96.94 796 ALA B O 1
ATOM 14011 N N . VAL B 1 797 ? -20.656 -51.969 -9.734 1 97.81 797 VAL B N 1
ATOM 14012 C CA . VAL B 1 797 ? -19.969 -51.844 -8.461 1 97.81 797 VAL B CA 1
ATOM 14013 C C . VAL B 1 797 ? -20.531 -50.656 -7.684 1 97.81 797 VAL B C 1
ATOM 14015 O O . VAL B 1 797 ? -19.938 -50.25 -6.68 1 97.81 797 VAL B O 1
ATOM 14018 N N . ALA B 1 798 ? -21.531 -50.062 -8.125 1 97.81 798 ALA B N 1
ATOM 14019 C CA . ALA B 1 798 ? -22.094 -48.906 -7.438 1 97.81 798 ALA B CA 1
ATOM 14020 C C . ALA B 1 798 ? -23.594 -48.781 -7.75 1 97.81 798 ALA B C 1
ATOM 14022 O O . ALA B 1 798 ? -24.062 -49.219 -8.789 1 97.81 798 ALA B O 1
ATOM 14023 N N . ARG B 1 799 ? -24.297 -48.188 -6.883 1 96.75 799 ARG B N 1
ATOM 14024 C CA . ARG B 1 799 ? -25.688 -47.844 -7.082 1 96.75 799 ARG B CA 1
ATOM 14025 C C . ARG B 1 799 ? -25.859 -46.344 -7.27 1 96.75 799 ARG B C 1
ATOM 14027 O O . ARG B 1 799 ? -25.422 -45.531 -6.434 1 96.75 799 ARG B O 1
ATOM 14034 N N . VAL B 1 800 ? -26.344 -45.938 -8.414 1 97 800 VAL B N 1
ATOM 14035 C CA . VAL B 1 800 ? -26.594 -44.562 -8.727 1 97 800 VAL B CA 1
ATOM 14036 C C . VAL B 1 800 ? -28.062 -44.219 -8.438 1 97 800 VAL B C 1
ATOM 14038 O O . VAL B 1 800 ? -28.969 -44.75 -9.062 1 97 800 VAL B O 1
ATOM 14041 N N . GLU B 1 801 ? -28.281 -43.375 -7.484 1 96.12 801 GLU B N 1
ATOM 14042 C CA . GLU B 1 801 ? -29.656 -43.062 -7.109 1 96.12 801 GLU B CA 1
ATOM 14043 C C . GLU B 1 801 ? -29.781 -41.594 -6.719 1 96.12 801 GLU B C 1
ATOM 14045 O O . GLU B 1 801 ? -28.766 -40.906 -6.531 1 96.12 801 GLU B O 1
ATOM 14050 N N . TYR B 1 802 ? -31.016 -41.156 -6.73 1 95.31 802 TYR B N 1
ATOM 14051 C CA . TYR B 1 802 ? -31.281 -39.812 -6.238 1 95.31 802 TYR B CA 1
ATOM 14052 C C . TYR B 1 802 ? -31.297 -39.781 -4.715 1 95.31 802 TYR B C 1
ATOM 14054 O O . TYR B 1 802 ? -31.781 -40.719 -4.074 1 95.31 802 TYR B O 1
ATOM 14062 N N . GLY B 1 803 ? -30.609 -38.812 -4.172 1 93.69 803 GLY B N 1
ATOM 14063 C CA . GLY B 1 803 ? -30.609 -38.531 -2.748 1 93.69 803 GLY B CA 1
ATOM 14064 C C . GLY B 1 803 ? -30.797 -37.062 -2.436 1 93.69 803 GLY B C 1
ATOM 14065 O O . GLY B 1 803 ? -31.047 -36.25 -3.334 1 93.69 803 GLY B O 1
ATOM 14066 N N . MET B 1 804 ? -30.797 -36.812 -1.115 1 92.94 804 MET B N 1
ATOM 14067 C CA . MET B 1 804 ? -30.953 -35.438 -0.676 1 92.94 804 MET B CA 1
ATOM 14068 C C . MET B 1 804 ? -29.719 -34.969 0.087 1 92.94 804 MET B C 1
ATOM 14070 O O . MET B 1 804 ? -29.047 -35.75 0.745 1 92.94 804 MET B O 1
ATOM 14074 N N . GLY B 1 805 ? -29.328 -33.719 -0.084 1 91.62 805 GLY B N 1
ATOM 14075 C CA . GLY B 1 805 ? -28.266 -33.094 0.666 1 91.62 805 GLY B CA 1
ATOM 14076 C C . GLY B 1 805 ? -28.484 -31.609 0.877 1 91.62 805 GLY B C 1
ATOM 14077 O O . GLY B 1 805 ? -29.312 -31 0.197 1 91.62 805 GLY B O 1
ATOM 14078 N N . ALA B 1 806 ? -27.75 -31.078 1.838 1 92.75 806 ALA B N 1
ATOM 14079 C CA . ALA B 1 806 ? -27.906 -29.656 2.162 1 92.75 806 ALA B CA 1
ATOM 14080 C C . ALA B 1 806 ? -27.391 -28.781 1.033 1 92.75 806 ALA B C 1
ATOM 14082 O O . ALA B 1 806 ? -26.391 -29.109 0.391 1 92.75 806 ALA B O 1
ATOM 14083 N N . ASN B 1 807 ? -28.016 -27.672 0.728 1 92.81 807 ASN B N 1
ATOM 14084 C CA . ASN B 1 807 ? -27.531 -26.734 -0.279 1 92.81 807 ASN B CA 1
ATOM 14085 C C . ASN B 1 807 ? -26.531 -25.75 0.307 1 92.81 807 ASN B C 1
ATOM 14087 O O . ASN B 1 807 ? -25.703 -25.203 -0.417 1 92.81 807 ASN B O 1
ATOM 14091 N N . VAL B 1 808 ? -26.641 -25.484 1.526 1 94.19 808 VAL B N 1
ATOM 14092 C CA . VAL B 1 808 ? -25.75 -24.547 2.219 1 94.19 808 VAL B CA 1
ATOM 14093 C C . VAL B 1 808 ? -25.797 -24.812 3.723 1 94.19 808 VAL B C 1
ATOM 14095 O O . VAL B 1 808 ? -26.797 -25.344 4.234 1 94.19 808 VAL B O 1
ATOM 14098 N N . VAL B 1 809 ? -24.734 -24.641 4.41 1 95.44 809 VAL B N 1
ATOM 14099 C CA . VAL B 1 809 ? -24.672 -24.688 5.867 1 95.44 809 VAL B CA 1
ATOM 14100 C C . VAL B 1 809 ? -24.078 -23.391 6.406 1 95.44 809 VAL B C 1
ATOM 14102 O O . VAL B 1 809 ? -22.922 -23.062 6.113 1 95.44 809 VAL B O 1
ATOM 14105 N N . ASN B 1 810 ? -24.844 -22.688 7.129 1 95.44 810 ASN B N 1
ATOM 14106 C CA . ASN B 1 810 ? -24.391 -21.438 7.73 1 95.44 810 ASN B CA 1
ATOM 14107 C C . ASN B 1 810 ? -24.062 -21.625 9.211 1 95.44 810 ASN B C 1
ATOM 14109 O O . ASN B 1 810 ? -24.719 -22.391 9.906 1 95.44 810 ASN B O 1
ATOM 14113 N N . ARG B 1 811 ? -23.016 -20.922 9.586 1 95.06 811 ARG B N 1
ATOM 14114 C CA . ARG B 1 811 ? -22.594 -20.984 10.984 1 95.06 811 ARG B CA 1
ATOM 14115 C C . ARG B 1 811 ? -22.25 -19.609 11.516 1 95.06 811 ARG B C 1
ATOM 14117 O O . ARG B 1 811 ? -21.906 -18.703 10.734 1 95.06 811 ARG B O 1
ATOM 14124 N N . GLU B 1 812 ? -22.422 -19.453 12.75 1 93.75 812 GLU B N 1
ATOM 14125 C CA . GLU B 1 812 ? -22 -18.266 13.469 1 93.75 812 GLU B CA 1
ATOM 14126 C C . GLU B 1 812 ? -21.531 -18.609 14.883 1 93.75 812 GLU B C 1
ATOM 14128 O O . GLU B 1 812 ? -22.219 -19.328 15.609 1 93.75 812 GLU B O 1
ATOM 14133 N N . ASN B 1 813 ? -20.375 -18.141 15.219 1 91 813 ASN B N 1
ATOM 14134 C CA . ASN B 1 813 ? -19.766 -18.391 16.516 1 91 813 ASN B CA 1
ATOM 14135 C C . ASN B 1 813 ? -19.781 -19.875 16.859 1 91 813 ASN B C 1
ATOM 14137 O O . ASN B 1 813 ? -20.25 -20.266 17.938 1 91 813 ASN B O 1
ATOM 14141 N N . VAL B 1 814 ? -19.516 -20.688 15.93 1 87.5 814 VAL B N 1
ATOM 14142 C CA . VAL B 1 814 ? -19.219 -22.109 16.078 1 87.5 814 VAL B CA 1
ATOM 14143 C C . VAL B 1 814 ? -20.531 -22.891 16.203 1 87.5 814 VAL B C 1
ATOM 14145 O O . VAL B 1 814 ? -20.547 -23.984 16.766 1 87.5 814 VAL B O 1
ATOM 14148 N N . SER B 1 815 ? -21.641 -22.25 15.75 1 93.44 815 SER B N 1
ATOM 14149 C CA . SER B 1 815 ? -22.922 -22.922 15.766 1 93.44 815 SER B CA 1
ATOM 14150 C C . SER B 1 815 ? -23.641 -22.797 14.422 1 93.44 815 SER B C 1
ATOM 14152 O O . SER B 1 815 ? -23.578 -21.734 13.789 1 93.44 815 SER B O 1
ATOM 14154 N N . ARG B 1 816 ? -24.281 -23.875 14.078 1 96.12 816 ARG B N 1
ATOM 14155 C CA . ARG B 1 816 ? -25.125 -23.781 12.883 1 96.12 816 ARG B CA 1
ATOM 14156 C C . ARG B 1 816 ? -26.312 -22.859 13.117 1 96.12 816 ARG B C 1
ATOM 14158 O O . ARG B 1 816 ? -26.75 -22.672 14.258 1 96.12 816 ARG B O 1
ATOM 14165 N N . LEU B 1 817 ? -26.781 -22.219 12.047 1 95.06 817 LEU B N 1
ATOM 14166 C CA . LEU B 1 817 ? -27.906 -21.328 12.242 1 95.06 817 LEU B CA 1
ATOM 14167 C C . LEU B 1 817 ? -28.766 -21.25 10.984 1 95.06 817 LEU B C 1
ATOM 14169 O O . LEU B 1 817 ? -28.312 -21.594 9.891 1 95.06 817 LEU B O 1
ATOM 14173 N N . ILE B 1 818 ? -29.969 -20.859 11.133 1 95.38 818 ILE B N 1
ATOM 14174 C CA . ILE B 1 818 ? -30.906 -20.5 10.07 1 95.38 818 ILE B CA 1
ATOM 14175 C C . ILE B 1 818 ? -31.562 -19.156 10.398 1 95.38 818 ILE B C 1
ATOM 14177 O O . ILE B 1 818 ? -31.75 -18.828 11.57 1 95.38 818 ILE B O 1
ATOM 14181 N N . VAL B 1 819 ? -31.766 -18.375 9.383 1 94.44 819 VAL B N 1
ATOM 14182 C CA . VAL B 1 819 ? -32.219 -17.016 9.633 1 94.44 819 VAL B CA 1
ATOM 14183 C C . VAL B 1 819 ? -33.594 -16.797 8.992 1 94.44 819 VAL B C 1
ATOM 14185 O O . VAL B 1 819 ? -33.844 -17.25 7.875 1 94.44 819 VAL B O 1
ATOM 14188 N N . VAL B 1 820 ? -34.469 -16.172 9.719 1 94.38 820 VAL B N 1
ATOM 14189 C CA . VAL B 1 820 ? -35.719 -15.617 9.195 1 94.38 820 VAL B CA 1
ATOM 14190 C C . VAL B 1 820 ? -35.594 -14.102 9.102 1 94.38 820 VAL B C 1
ATOM 14192 O O . VAL B 1 820 ? -35.344 -13.43 10.109 1 94.38 820 VAL B O 1
ATOM 14195 N N . SER B 1 821 ? -35.656 -13.633 7.879 1 91.62 821 SER B N 1
ATOM 14196 C CA . SER B 1 821 ? -35.469 -12.203 7.684 1 91.62 821 SER B CA 1
ATOM 14197 C C . SER B 1 821 ? -36.719 -11.516 7.184 1 91.62 821 SER B C 1
ATOM 14199 O O . SER B 1 821 ? -37.562 -12.156 6.555 1 91.62 821 SER B O 1
ATOM 14201 N N . ALA B 1 822 ? -36.844 -10.266 7.531 1 89.62 822 ALA B N 1
ATOM 14202 C CA . ALA B 1 822 ? -38 -9.477 7.113 1 89.62 822 ALA B CA 1
ATOM 14203 C C . ALA B 1 822 ? -37.656 -7.984 7.098 1 89.62 822 ALA B C 1
ATOM 14205 O O . ALA B 1 822 ? -36.656 -7.555 7.676 1 89.62 822 ALA B O 1
ATOM 14206 N N . ASN B 1 823 ? -38.406 -7.328 6.266 1 86.12 823 ASN B N 1
ATOM 14207 C CA . ASN B 1 823 ? -38.375 -5.867 6.27 1 86.12 823 ASN B CA 1
ATOM 14208 C C . ASN B 1 823 ? -39.688 -5.277 6.793 1 86.12 823 ASN B C 1
ATOM 14210 O O . ASN B 1 823 ? -40.625 -6.012 7.102 1 86.12 823 ASN B O 1
ATOM 14214 N N . VAL B 1 824 ? -39.594 -4.012 7.023 1 84.31 824 VAL B N 1
ATOM 14215 C CA . VAL B 1 824 ? -40.781 -3.34 7.582 1 84.31 824 VAL B CA 1
ATOM 14216 C C . VAL B 1 824 ? -41.281 -2.279 6.602 1 84.31 824 VAL B C 1
ATOM 14218 O O . VAL B 1 824 ? -40.469 -1.569 5.984 1 84.31 824 VAL B O 1
ATOM 14221 N N . ALA B 1 825 ? -42.562 -2.35 6.402 1 78.94 825 ALA B N 1
ATOM 14222 C CA . ALA B 1 825 ? -43.188 -1.312 5.586 1 78.94 825 ALA B CA 1
ATOM 14223 C C . ALA B 1 825 ? -44.406 -0.747 6.273 1 78.94 825 ALA B C 1
ATOM 14225 O O . ALA B 1 825 ? -45.156 -1.486 6.906 1 78.94 825 ALA B O 1
ATOM 14226 N N . GLU B 1 826 ? -44.688 0.529 6.207 1 74.75 826 GLU B N 1
ATOM 14227 C CA . GLU B 1 826 ? -45.906 1.254 6.621 1 74.75 826 GLU B CA 1
ATOM 14228 C C . GLU B 1 826 ? -46 1.329 8.141 1 74.75 826 GLU B C 1
ATOM 14230 O O . GLU B 1 826 ? -46.969 1.867 8.68 1 74.75 826 GLU B O 1
ATOM 14235 N N . ARG B 1 827 ? -45.188 0.609 8.875 1 81.44 827 ARG B N 1
ATOM 14236 C CA . ARG B 1 827 ? -45.125 0.647 10.328 1 81.44 827 ARG B CA 1
ATOM 14237 C C . ARG B 1 827 ? -43.719 0.868 10.82 1 81.44 827 ARG B C 1
ATOM 14239 O O . ARG B 1 827 ? -42.75 0.784 10.039 1 81.44 827 ARG B O 1
ATOM 14246 N N . ASP B 1 828 ? -43.656 1.275 11.977 1 81.62 828 ASP B N 1
ATOM 14247 C CA . ASP B 1 828 ? -42.312 1.52 12.516 1 81.62 828 ASP B CA 1
ATOM 14248 C C . ASP B 1 828 ? -41.625 0.211 12.922 1 81.62 828 ASP B C 1
ATOM 14250 O O . ASP B 1 828 ? -42.312 -0.729 13.359 1 81.62 828 ASP B O 1
ATOM 14254 N N . LEU B 1 829 ? -40.312 0.208 12.828 1 83.25 829 LEU B N 1
ATOM 14255 C CA . LEU B 1 829 ? -39.469 -0.958 13.047 1 83.25 829 LEU B CA 1
ATOM 14256 C C . LEU B 1 829 ? -39.625 -1.484 14.469 1 83.25 829 LEU B C 1
ATOM 14258 O O . LEU B 1 829 ? -39.781 -2.689 14.672 1 83.25 829 LEU B O 1
ATOM 14262 N N . GLY B 1 830 ? -39.656 -0.612 15.484 1 83.12 830 GLY B N 1
ATOM 14263 C CA . GLY B 1 830 ? -39.719 -1.016 16.875 1 83.12 830 GLY B CA 1
ATOM 14264 C C . GLY B 1 830 ? -40.969 -1.772 17.234 1 83.12 830 GLY B C 1
ATOM 14265 O O . GLY B 1 830 ? -40.906 -2.803 17.906 1 83.12 830 GLY B O 1
ATOM 14266 N N . SER B 1 831 ? -42.062 -1.349 16.766 1 85.25 831 SER B N 1
ATOM 14267 C CA . SER B 1 831 ? -43.344 -1.966 17.078 1 85.25 831 SER B CA 1
ATOM 14268 C C . SER B 1 831 ? -43.469 -3.334 16.406 1 85.25 831 SER B C 1
ATOM 14270 O O . SER B 1 831 ? -44 -4.27 17 1 85.25 831 SER B O 1
ATOM 14272 N N . VAL B 1 832 ? -43 -3.334 15.234 1 90.19 832 VAL B N 1
ATOM 14273 C CA . VAL B 1 832 ? -43.094 -4.59 14.492 1 90.19 832 VAL B CA 1
ATOM 14274 C C . VAL B 1 832 ? -42.219 -5.652 15.18 1 90.19 832 VAL B C 1
ATOM 14276 O O . VAL B 1 832 ? -42.656 -6.801 15.328 1 90.19 832 VAL B O 1
ATOM 14279 N N . VAL B 1 833 ? -41.062 -5.32 15.594 1 90.81 833 VAL B N 1
ATOM 14280 C CA . VAL B 1 833 ? -40.188 -6.273 16.234 1 90.81 833 VAL B CA 1
ATOM 14281 C C . VAL B 1 833 ? -40.75 -6.73 17.562 1 90.81 833 VAL B C 1
ATOM 14283 O O . VAL B 1 833 ? -40.656 -7.902 17.922 1 90.81 833 VAL B O 1
ATOM 14286 N N . SER B 1 834 ? -41.375 -5.809 18.312 1 88.44 834 SER B N 1
ATOM 14287 C CA . SER B 1 834 ? -42.031 -6.18 19.562 1 88.44 834 SER B CA 1
ATOM 14288 C C . SER B 1 834 ? -43.156 -7.195 19.328 1 88.44 834 SER B C 1
ATOM 14290 O O . SER B 1 834 ? -43.312 -8.141 20.094 1 88.44 834 SER B O 1
ATOM 14292 N N . ASP B 1 835 ? -43.812 -6.961 18.297 1 93.19 835 ASP B N 1
ATOM 14293 C CA . ASP B 1 835 ? -44.875 -7.898 17.953 1 93.19 835 ASP B CA 1
ATOM 14294 C C . ASP B 1 835 ? -44.312 -9.258 17.547 1 93.19 835 ASP B C 1
ATOM 14296 O O . ASP B 1 835 ? -44.875 -10.297 17.891 1 93.19 835 ASP B O 1
ATOM 14300 N N . ILE B 1 836 ? -43.219 -9.211 16.828 1 95 836 ILE B N 1
ATOM 14301 C CA . ILE B 1 836 ? -42.562 -10.438 16.406 1 95 836 ILE B CA 1
ATOM 14302 C C . ILE B 1 836 ? -42.062 -11.211 17.625 1 95 836 ILE B C 1
ATOM 14304 O O . ILE B 1 836 ? -42.281 -12.422 17.719 1 95 836 ILE B O 1
ATOM 14308 N N . GLN B 1 837 ? -41.438 -10.57 18.516 1 93.5 837 GLN B N 1
ATOM 14309 C CA . GLN B 1 837 ? -40.906 -11.219 19.719 1 93.5 837 GLN B CA 1
ATOM 14310 C C . GLN B 1 837 ? -42.062 -11.844 20.547 1 93.5 837 GLN B C 1
ATOM 14312 O O . GLN B 1 837 ? -41.906 -12.961 21.031 1 93.5 837 GLN B O 1
ATOM 14317 N N . ALA B 1 838 ? -43.125 -11.125 20.656 1 93.62 838 ALA B N 1
ATOM 14318 C CA . ALA B 1 838 ? -44.281 -11.625 21.406 1 93.62 838 ALA B CA 1
ATOM 14319 C C . ALA B 1 838 ? -44.875 -12.844 20.719 1 93.62 838 ALA B C 1
ATOM 14321 O O . ALA B 1 838 ? -45.25 -13.828 21.375 1 93.62 838 ALA B O 1
ATOM 14322 N N . ALA B 1 839 ? -44.938 -12.695 19.453 1 95.38 839 ALA B N 1
ATOM 14323 C CA . ALA B 1 839 ? -45.531 -13.789 18.688 1 95.38 839 ALA B CA 1
ATOM 14324 C C . ALA B 1 839 ? -44.656 -15.047 18.797 1 95.38 839 ALA B C 1
ATOM 14326 O O . ALA B 1 839 ? -45.188 -16.156 18.891 1 95.38 839 ALA B O 1
ATOM 14327 N N . ILE B 1 840 ? -43.406 -14.938 18.766 1 95.81 840 ILE B N 1
ATOM 14328 C CA . ILE B 1 840 ? -42.5 -16.062 18.828 1 95.81 840 ILE B CA 1
ATOM 14329 C C . ILE B 1 840 ? -42.5 -16.672 20.234 1 95.81 840 ILE B C 1
ATOM 14331 O O . ILE B 1 840 ? -42.531 -17.906 20.391 1 95.81 840 ILE B O 1
ATOM 14335 N N . ARG B 1 841 ? -42.469 -15.883 21.219 1 93.12 841 ARG B N 1
ATOM 14336 C CA . ARG B 1 841 ? -42.531 -16.359 22.594 1 93.12 841 ARG B CA 1
ATOM 14337 C C . ARG B 1 841 ? -43.781 -17.156 22.875 1 93.12 841 ARG B C 1
ATOM 14339 O O . ARG B 1 841 ? -43.75 -18.156 23.609 1 93.12 841 ARG B O 1
ATOM 14346 N N . GLN B 1 842 ? -44.844 -16.75 22.266 1 93.12 842 GLN B N 1
ATOM 14347 C CA . GLN B 1 842 ? -46.125 -17.344 22.531 1 93.12 842 GLN B CA 1
ATOM 14348 C C . GLN B 1 842 ? -46.344 -18.609 21.703 1 93.12 842 GLN B C 1
ATOM 14350 O O . GLN B 1 842 ? -46.969 -19.562 22.172 1 93.12 842 GLN B O 1
ATOM 14355 N N . ASN B 1 843 ? -45.812 -18.672 20.547 1 93.25 843 ASN B N 1
ATOM 14356 C CA . ASN B 1 843 ? -46.25 -19.703 19.594 1 93.25 843 ASN B CA 1
ATOM 14357 C C . ASN B 1 843 ? -45.125 -20.688 19.297 1 93.25 843 ASN B C 1
ATOM 14359 O O . ASN B 1 843 ? -45.344 -21.766 18.75 1 93.25 843 ASN B O 1
ATOM 14363 N N . VAL B 1 844 ? -43.906 -20.359 19.672 1 94.62 844 VAL B N 1
ATOM 14364 C CA . VAL B 1 844 ? -42.781 -21.203 19.25 1 94.62 844 VAL B CA 1
ATOM 14365 C C . VAL B 1 844 ? -42.125 -21.812 20.469 1 94.62 844 VAL B C 1
ATOM 14367 O O . VAL B 1 844 ? -41.688 -21.094 21.375 1 94.62 844 VAL B O 1
ATOM 14370 N N . GLN B 1 845 ? -42.031 -23.156 20.531 1 91.19 845 GLN B N 1
ATOM 14371 C CA . GLN B 1 845 ? -41.281 -23.875 21.562 1 91.19 845 GLN B CA 1
ATOM 14372 C C . GLN B 1 845 ? -39.938 -24.328 21.047 1 91.19 845 GLN B C 1
ATOM 14374 O O . GLN B 1 845 ? -39.844 -25.109 20.094 1 91.19 845 GLN B O 1
ATOM 14379 N N . LEU B 1 846 ? -38.938 -23.906 21.672 1 93.25 846 LEU B N 1
ATOM 14380 C CA . LEU B 1 846 ? -37.562 -24.234 21.219 1 93.25 846 LEU B CA 1
ATOM 14381 C C . LEU B 1 846 ? -37.094 -25.531 21.859 1 93.25 846 LEU B C 1
ATOM 14383 O O . LEU B 1 846 ? -37.219 -25.719 23.062 1 93.25 846 LEU B O 1
ATOM 14387 N N . PRO B 1 847 ? -36.625 -26.422 21.109 1 92.94 847 PRO B N 1
ATOM 14388 C CA . PRO B 1 847 ? -36 -27.641 21.672 1 92.94 847 PRO B CA 1
ATOM 14389 C C . PRO B 1 847 ? -34.75 -27.344 22.484 1 92.94 847 PRO B C 1
ATOM 14391 O O . PRO B 1 847 ? -34.219 -26.234 22.438 1 92.94 847 PRO B O 1
ATOM 14394 N N . ASN B 1 848 ? -34.281 -28.375 23.203 1 90 848 ASN B N 1
ATOM 14395 C CA . ASN B 1 848 ? -33.062 -28.203 23.984 1 90 848 ASN B CA 1
ATOM 14396 C C . ASN B 1 848 ? -31.844 -27.938 23.109 1 90 848 ASN B C 1
ATOM 14398 O O . ASN B 1 848 ? -31.641 -28.625 22.109 1 90 848 ASN B O 1
ATOM 14402 N N . GLY B 1 849 ? -31.016 -26.969 23.422 1 90.56 849 GLY B N 1
ATOM 14403 C CA . GLY B 1 849 ? -29.812 -26.641 22.688 1 90.56 849 GLY B CA 1
ATOM 14404 C C . GLY B 1 849 ? -30.031 -25.594 21.609 1 90.56 849 GLY B C 1
ATOM 14405 O O . GLY B 1 849 ? -29.094 -25.156 20.953 1 90.56 849 GLY B O 1
ATOM 14406 N N . TYR B 1 850 ? -31.344 -25.266 21.438 1 94.5 850 TYR B N 1
ATOM 14407 C CA . TYR B 1 850 ? -31.688 -24.266 20.438 1 94.5 850 TYR B CA 1
ATOM 14408 C C . TYR B 1 850 ? -31.984 -22.922 21.094 1 94.5 850 TYR B C 1
ATOM 14410 O O . TYR B 1 850 ? -32.531 -22.859 22.203 1 94.5 850 TYR B O 1
ATOM 14418 N N . PHE B 1 851 ? -31.531 -21.859 20.469 1 94.19 851 PHE B N 1
ATOM 14419 C CA . PHE B 1 851 ? -31.828 -20.531 21 1 94.19 851 PHE B CA 1
ATOM 14420 C C . PHE B 1 851 ? -32 -19.516 19.875 1 94.19 851 PHE B C 1
ATOM 14422 O O . PHE B 1 851 ? -31.578 -19.781 18.734 1 94.19 851 PHE B O 1
ATOM 14429 N N . ILE B 1 852 ? -32.625 -18.406 20.156 1 94.38 852 ILE B N 1
ATOM 14430 C CA . ILE B 1 852 ? -32.969 -17.375 19.156 1 94.38 852 ILE B CA 1
ATOM 14431 C C . ILE B 1 852 ? -32.281 -16.062 19.547 1 94.38 852 ILE B C 1
ATOM 14433 O O . ILE B 1 852 ? -32.219 -15.711 20.734 1 94.38 852 ILE B O 1
ATOM 14437 N N . GLN B 1 853 ? -31.688 -15.477 18.578 1 91.38 853 GLN B N 1
ATOM 14438 C CA . GLN B 1 853 ? -31.125 -14.141 18.734 1 91.38 853 GLN B CA 1
ATOM 14439 C C . GLN B 1 853 ? -31.688 -13.18 17.688 1 91.38 853 GLN B C 1
ATOM 14441 O O . GLN B 1 853 ? -31.891 -13.562 16.531 1 91.38 853 GLN B O 1
ATOM 14446 N N . TYR B 1 854 ? -32 -12.062 18.141 1 89.12 854 TYR B N 1
ATOM 14447 C CA . TYR B 1 854 ? -32.531 -11.047 17.234 1 89.12 854 TYR B CA 1
ATOM 14448 C C . TYR B 1 854 ? -31.453 -10.086 16.797 1 89.12 854 TYR B C 1
ATOM 14450 O O . TYR B 1 854 ? -30.656 -9.602 17.609 1 89.12 854 TYR B O 1
ATOM 14458 N N . GLY B 1 855 ? -31.328 -9.945 15.531 1 84.62 855 GLY B N 1
ATOM 14459 C CA . GLY B 1 855 ? -30.328 -9.039 14.984 1 84.62 855 GLY B CA 1
ATOM 14460 C C . GLY B 1 855 ? -30.891 -8.094 13.938 1 84.62 855 GLY B C 1
ATOM 14461 O O . GLY B 1 855 ? -32.094 -8.062 13.703 1 84.62 855 GLY B O 1
ATOM 14462 N N . GLY B 1 856 ? -30 -7.215 13.383 1 81.75 856 GLY B N 1
ATOM 14463 C CA . GLY B 1 856 ? -30.391 -6.25 12.359 1 81.75 856 GLY B CA 1
ATOM 14464 C C . GLY B 1 856 ? -30.375 -4.816 12.852 1 81.75 856 GLY B C 1
ATOM 14465 O O . GLY B 1 856 ? -29.641 -4.488 13.797 1 81.75 856 GLY B O 1
ATOM 14466 N N . GLN B 1 857 ? -31.156 -4.078 12.109 1 82.44 857 GLN B N 1
ATOM 14467 C CA . GLN B 1 857 ? -31.203 -2.654 12.422 1 82.44 857 GLN B CA 1
ATOM 14468 C C . GLN B 1 857 ? -31.828 -2.42 13.797 1 82.44 857 GLN B C 1
ATOM 14470 O O . GLN B 1 857 ? -31.469 -1.477 14.5 1 82.44 857 GLN B O 1
ATOM 14475 N N . PHE B 1 858 ? -32.719 -3.336 14.18 1 80.31 858 PHE B N 1
ATOM 14476 C CA . PHE B 1 858 ? -33.406 -3.178 15.453 1 80.31 858 PHE B CA 1
ATOM 14477 C C . PHE B 1 858 ? -32.406 -3.262 16.609 1 80.31 858 PHE B C 1
ATOM 14479 O O . PHE B 1 858 ? -32.5 -2.469 17.547 1 80.31 858 PHE B O 1
ATOM 14486 N N . GLU B 1 859 ? -31.609 -4.266 16.516 1 82.25 859 GLU B N 1
ATOM 14487 C CA . GLU B 1 859 ? -30.625 -4.426 17.578 1 82.25 859 GLU B CA 1
ATOM 14488 C C . GLU B 1 859 ? -29.719 -3.199 17.688 1 82.25 859 GLU B C 1
ATOM 14490 O O . GLU B 1 859 ? -29.422 -2.734 18.797 1 82.25 859 GLU B O 1
ATOM 14495 N N . ALA B 1 860 ? -29.312 -2.744 16.594 1 84.38 860 ALA B N 1
ATOM 14496 C CA . ALA B 1 860 ? -28.453 -1.563 16.578 1 84.38 860 ALA B CA 1
ATOM 14497 C C . ALA B 1 860 ? -29.203 -0.335 17.094 1 84.38 860 ALA B C 1
ATOM 14499 O O . ALA B 1 860 ? -28.625 0.479 17.828 1 84.38 860 ALA B O 1
ATOM 14500 N N . GLU B 1 861 ? -30.406 -0.224 16.688 1 86 861 GLU B N 1
ATOM 14501 C CA . GLU B 1 861 ? -31.234 0.896 17.141 1 86 861 GLU B CA 1
ATOM 14502 C C . GLU B 1 861 ? -31.438 0.854 18.656 1 86 861 GLU B C 1
ATOM 14504 O O . GLU B 1 861 ? -31.344 1.881 19.328 1 86 861 GLU B O 1
ATOM 14509 N N . GLN B 1 862 ? -31.766 -0.274 19.141 1 84.94 862 GLN B N 1
ATOM 14510 C CA . GLN B 1 862 ? -32 -0.426 20.578 1 84.94 862 GLN B CA 1
ATOM 14511 C C . GLN B 1 862 ? -30.75 -0.12 21.375 1 84.94 862 GLN B C 1
ATOM 14513 O O . GLN B 1 862 ? -30.797 0.57 22.406 1 84.94 862 GLN B O 1
ATOM 14518 N N . LYS B 1 863 ? -29.688 -0.653 20.953 1 86.94 863 LYS B N 1
ATOM 14519 C CA . LYS B 1 863 ? -28.422 -0.402 21.625 1 86.94 863 LYS B CA 1
ATOM 14520 C C . LYS B 1 863 ? -28.062 1.081 21.594 1 86.94 863 LYS B C 1
ATOM 14522 O O . LYS B 1 863 ? -27.625 1.646 22.594 1 86.94 863 LYS B O 1
ATOM 14527 N N . ALA B 1 864 ? -28.281 1.608 20.453 1 88.69 864 ALA B N 1
ATOM 14528 C CA . ALA B 1 864 ? -27.984 3.027 20.297 1 88.69 864 ALA B CA 1
ATOM 14529 C C . ALA B 1 864 ? -28.875 3.887 21.188 1 88.69 864 ALA B C 1
ATOM 14531 O O . ALA B 1 864 ? -28.406 4.824 21.828 1 88.69 864 ALA B O 1
ATOM 14532 N N . THR B 1 865 ? -30.125 3.623 21.188 1 88.69 865 THR B N 1
ATOM 14533 C CA . THR B 1 865 ? -31.094 4.383 21.984 1 88.69 865 THR B CA 1
ATOM 14534 C C . THR B 1 865 ? -30.766 4.273 23.469 1 88.69 865 THR B C 1
ATOM 14536 O O . THR B 1 865 ? -30.766 5.277 24.188 1 88.69 865 THR B O 1
ATOM 14539 N N . ASN B 1 866 ? -30.531 3.1 23.891 1 88.62 866 ASN B N 1
ATOM 14540 C CA . ASN B 1 866 ? -30.203 2.887 25.297 1 88.62 866 ASN B CA 1
ATOM 14541 C C . ASN B 1 866 ? -28.938 3.646 25.688 1 88.62 866 ASN B C 1
ATOM 14543 O O . ASN B 1 866 ? -28.906 4.285 26.75 1 88.62 866 ASN B O 1
ATOM 14547 N N . ASN B 1 867 ? -27.969 3.576 24.844 1 90.19 867 ASN B N 1
ATOM 14548 C CA . ASN B 1 867 ? -26.719 4.289 25.109 1 90.19 867 ASN B CA 1
ATOM 14549 C C . ASN B 1 867 ? -26.922 5.797 25.141 1 90.19 867 ASN B C 1
ATOM 14551 O O . ASN B 1 867 ? -26.422 6.484 26.031 1 90.19 867 ASN B O 1
ATOM 14555 N N . LEU B 1 868 ? -27.672 6.23 24.156 1 89.12 868 LEU B N 1
ATOM 14556 C CA . LEU B 1 868 ? -27.891 7.668 24.062 1 89.12 868 LEU B CA 1
ATOM 14557 C C . LEU B 1 868 ? -28.703 8.172 25.25 1 89.12 868 LEU B C 1
ATOM 14559 O O . LEU B 1 868 ? -28.438 9.25 25.781 1 89.12 868 LEU B O 1
ATOM 14563 N N . VAL B 1 869 ? -29.688 7.441 25.703 1 88.31 869 VAL B N 1
ATOM 14564 C CA . VAL B 1 869 ? -30.531 7.863 26.812 1 88.31 869 VAL B CA 1
ATOM 14565 C C . VAL B 1 869 ? -29.719 7.887 28.109 1 88.31 869 VAL B C 1
ATOM 14567 O O . VAL B 1 869 ? -29.734 8.875 28.844 1 88.31 869 VAL B O 1
ATOM 14570 N N . TRP B 1 870 ? -28.938 6.902 28.328 1 90.5 870 TRP B N 1
ATOM 14571 C CA . TRP B 1 870 ? -28.172 6.797 29.562 1 90.5 870 TRP B CA 1
ATOM 14572 C C . TRP B 1 870 ? -27.062 7.844 29.609 1 90.5 870 TRP B C 1
ATOM 14574 O O . TRP B 1 870 ? -26.844 8.5 30.625 1 90.5 870 TRP B O 1
ATOM 14584 N N . TYR B 1 871 ? -26.438 7.984 28.562 1 90.25 871 TYR B N 1
ATOM 14585 C CA . TYR B 1 871 ? -25.328 8.922 28.562 1 90.25 871 TYR B CA 1
ATOM 14586 C C . TYR B 1 871 ? -25.828 10.359 28.484 1 90.25 871 TYR B C 1
ATOM 14588 O O . TYR B 1 871 ? -25.156 11.289 28.938 1 90.25 871 TYR B O 1
ATOM 14596 N N . SER B 1 872 ? -27 10.531 27.906 1 90.12 872 SER B N 1
ATOM 14597 C CA . SER B 1 872 ? -27.594 11.867 27.938 1 90.12 872 SER B CA 1
ATOM 14598 C C . SER B 1 872 ? -28 12.258 29.359 1 90.12 872 SER B C 1
ATOM 14600 O O . SER B 1 872 ? -27.891 13.43 29.734 1 90.12 872 SER B O 1
ATOM 14602 N N . LEU B 1 873 ? -28.469 11.32 30.094 1 90 873 LEU B N 1
ATOM 14603 C CA . LEU B 1 873 ? -28.797 11.57 31.484 1 90 873 LEU B CA 1
ATOM 14604 C C . LEU B 1 873 ? -27.547 11.93 32.281 1 90 873 LEU B C 1
ATOM 14606 O O . LEU B 1 873 ? -27.562 12.844 33.094 1 90 873 LEU B O 1
ATOM 14610 N N . LEU B 1 874 ? -26.516 11.258 31.953 1 91.5 874 LEU B N 1
ATOM 14611 C CA . LEU B 1 874 ? -25.25 11.586 32.594 1 91.5 874 LEU B CA 1
ATOM 14612 C C . LEU B 1 874 ? -24.781 12.977 32.188 1 91.5 874 LEU B C 1
ATOM 14614 O O . LEU B 1 874 ? -24.25 13.719 33.031 1 91.5 874 LEU B O 1
ATOM 14618 N N . ALA B 1 875 ? -25 13.219 30.969 1 90.56 875 ALA B N 1
ATOM 14619 C CA . ALA B 1 875 ? -24.641 14.555 30.5 1 90.56 875 ALA B CA 1
ATOM 14620 C C . ALA B 1 875 ? -25.469 15.633 31.188 1 90.56 875 ALA B C 1
ATOM 14622 O O . ALA B 1 875 ? -24.953 16.703 31.516 1 90.56 875 ALA B O 1
ATOM 14623 N N . ALA B 1 876 ? -26.688 15.391 31.438 1 89.25 876 ALA B N 1
ATOM 14624 C CA . ALA B 1 876 ? -27.562 16.328 32.125 1 89.25 876 ALA B CA 1
ATOM 14625 C C . ALA B 1 876 ? -27.078 16.578 33.562 1 89.25 876 ALA B C 1
ATOM 14627 O O . ALA B 1 876 ? -27.109 17.703 34.031 1 89.25 876 ALA B O 1
ATOM 14628 N N . ILE B 1 877 ? -26.625 15.555 34.125 1 90.75 877 ILE B N 1
ATOM 14629 C CA . ILE B 1 877 ? -26.094 15.672 35.469 1 90.75 877 ILE B CA 1
ATOM 14630 C C . ILE B 1 877 ? -24.812 16.516 35.469 1 90.75 877 ILE B C 1
ATOM 14632 O O . ILE B 1 877 ? -24.625 17.391 36.312 1 90.75 877 ILE B O 1
ATOM 14636 N N . MET B 1 878 ? -24.031 16.281 34.5 1 91.44 878 MET B N 1
ATOM 14637 C CA . MET B 1 878 ? -22.797 17.031 34.375 1 91.44 878 MET B CA 1
ATOM 14638 C C . MET B 1 878 ? -23.078 18.5 34.094 1 91.44 878 MET B C 1
ATOM 14640 O O . MET B 1 878 ? -22.375 19.375 34.625 1 91.44 878 MET B O 1
ATOM 14644 N N . ILE B 1 879 ? -24.062 18.719 33.344 1 88.38 879 ILE B N 1
ATOM 14645 C CA . ILE B 1 879 ? -24.453 20.094 33.031 1 88.38 879 ILE B CA 1
ATOM 14646 C C . ILE B 1 879 ? -24.969 20.781 34.312 1 88.38 879 ILE B C 1
ATOM 14648 O O . ILE B 1 879 ? -24.656 21.953 34.562 1 88.38 879 ILE B O 1
ATOM 14652 N N . ALA B 1 880 ? -25.688 20.062 35.125 1 88.81 880 ALA B N 1
ATOM 14653 C CA . ALA B 1 880 ? -26.203 20.594 36.375 1 88.81 880 ALA B CA 1
ATOM 14654 C C . ALA B 1 880 ? -25.062 20.984 37.312 1 88.81 880 ALA B C 1
ATOM 14656 O O . ALA B 1 880 ? -25.125 22.047 37.938 1 88.81 880 ALA B O 1
ATOM 14657 N N . ILE B 1 881 ? -24.109 20.188 37.25 1 89.94 881 ILE B N 1
ATOM 14658 C CA . ILE B 1 881 ? -22.953 20.469 38.094 1 89.94 881 ILE B CA 1
ATOM 14659 C C . ILE B 1 881 ? -22.219 21.703 37.562 1 89.94 881 ILE B C 1
ATOM 14661 O O . ILE B 1 881 ? -21.844 22.578 38.375 1 89.94 881 ILE B O 1
ATOM 14665 N N . LEU B 1 882 ? -22.062 21.734 36.312 1 85.94 882 LEU B N 1
ATOM 14666 C CA . LEU B 1 882 ? -21.391 22.891 35.719 1 85.94 882 LEU B CA 1
ATOM 14667 C C . LEU B 1 882 ? -22.188 24.172 35.938 1 85.94 882 LEU B C 1
ATOM 14669 O O . LEU B 1 882 ? -21.609 25.219 36.25 1 85.94 882 LEU B O 1
ATOM 14673 N N . MET B 1 883 ? -23.5 24.016 35.844 1 83.25 883 MET B N 1
ATOM 14674 C CA . MET B 1 883 ? -24.359 25.172 36.031 1 83.25 883 MET B CA 1
ATOM 14675 C C . MET B 1 883 ? -24.344 25.625 37.469 1 83.25 883 MET B C 1
ATOM 14677 O O . MET B 1 883 ? -24.391 26.828 37.75 1 83.25 883 MET B O 1
ATOM 14681 N N . PHE B 1 884 ? -24.25 24.719 38.344 1 82.75 884 PHE B N 1
ATOM 14682 C CA . PHE B 1 884 ? -24.188 25.047 39.781 1 82.75 884 PHE B CA 1
ATOM 14683 C C . PHE B 1 884 ? -22.938 25.859 40.094 1 82.75 884 PHE B C 1
ATOM 14685 O O . PHE B 1 884 ? -22.984 26.828 40.844 1 82.75 884 PHE B O 1
ATOM 14692 N N . PHE B 1 885 ? -21.875 25.484 39.438 1 80.06 885 PHE B N 1
ATOM 14693 C CA . PHE B 1 885 ? -20.625 26.188 39.656 1 80.06 885 PHE B CA 1
ATOM 14694 C C . PHE B 1 885 ? -20.656 27.578 39 1 80.06 885 PHE B C 1
ATOM 14696 O O . PHE B 1 885 ? -19.984 28.5 39.5 1 80.06 885 PHE B O 1
ATOM 14703 N N . SER B 1 886 ? -21.484 27.625 38 1 76.5 886 SER B N 1
ATOM 14704 C CA . SER B 1 886 ? -21.547 28.891 37.281 1 76.5 886 SER B CA 1
ATOM 14705 C C . SER B 1 886 ? -22.438 29.891 38 1 76.5 886 SER B C 1
ATOM 14707 O O . SER B 1 886 ? -22.094 31.062 38.125 1 76.5 886 SER B O 1
ATOM 14709 N N . VAL B 1 887 ? -23.656 29.484 38.594 1 75.81 887 VAL B N 1
ATOM 14710 C CA . VAL B 1 887 ? -24.625 30.406 39.188 1 75.81 887 VAL B CA 1
ATOM 14711 C C . VAL B 1 887 ? -24.516 30.359 40.719 1 75.81 887 VAL B C 1
ATOM 14713 O O . VAL B 1 887 ? -24.984 31.266 41.406 1 75.81 887 VAL B O 1
ATOM 14716 N N . LYS B 1 888 ? -23.938 29.328 41.375 1 78.06 888 LYS B N 1
ATOM 14717 C CA . LYS B 1 888 ? -23.672 29.156 42.781 1 78.06 888 LYS B CA 1
ATOM 14718 C C . LYS B 1 888 ? -24.969 29.125 43.594 1 78.06 888 LYS B C 1
ATOM 14720 O O . LYS B 1 888 ? -25.047 29.688 44.688 1 78.06 888 LYS B O 1
ATOM 14725 N N . SER B 1 889 ? -26.047 28.75 42.969 1 81.56 889 SER B N 1
ATOM 14726 C CA . SER B 1 889 ? -27.344 28.578 43.594 1 81.56 889 SER B CA 1
ATOM 14727 C C . SER B 1 889 ? -28.062 27.344 43.094 1 81.56 889 SER B C 1
ATOM 14729 O O . SER B 1 889 ? -28.234 27.188 41.875 1 81.56 889 SER B O 1
ATOM 14731 N N . LEU B 1 890 ? -28.406 26.469 43.906 1 85.19 890 LEU B N 1
ATOM 14732 C CA . LEU B 1 890 ? -29.047 25.219 43.531 1 85.19 890 LEU B CA 1
ATOM 14733 C C . LEU B 1 890 ? -30.438 25.484 42.938 1 85.19 890 LEU B C 1
ATOM 14735 O O . LEU B 1 890 ? -30.781 24.922 41.906 1 85.19 890 LEU B O 1
ATOM 14739 N N . PRO B 1 891 ? -31.234 26.328 43.594 1 82.06 891 PRO B N 1
ATOM 14740 C CA . PRO B 1 891 ? -32.531 26.578 43 1 82.06 891 PRO B CA 1
ATOM 14741 C C . PRO B 1 891 ? -32.469 27.234 41.625 1 82.06 891 PRO B C 1
ATOM 14743 O O . PRO B 1 891 ? -33.281 26.938 40.75 1 82.06 891 PRO B O 1
ATOM 14746 N N . ALA B 1 892 ? -31.531 28.125 41.5 1 82.75 892 ALA B N 1
ATOM 14747 C CA . ALA B 1 892 ? -31.344 28.734 40.188 1 82.75 892 ALA B CA 1
ATOM 14748 C C . ALA B 1 892 ? -30.922 27.688 39.156 1 82.75 892 ALA B C 1
ATOM 14750 O O . ALA B 1 892 ? -31.344 27.75 38 1 82.75 892 ALA B O 1
ATOM 14751 N N . THR B 1 893 ? -30.094 26.797 39.625 1 87.56 893 THR B N 1
ATOM 14752 C CA . THR B 1 893 ? -29.672 25.719 38.75 1 87.56 893 THR B CA 1
ATOM 14753 C C . THR B 1 893 ? -30.859 24.859 38.312 1 87.56 893 THR B C 1
ATOM 14755 O O . THR B 1 893 ? -30.969 24.484 37.156 1 87.56 893 THR B O 1
ATOM 14758 N N . VAL B 1 894 ? -31.688 24.578 39.188 1 85.94 894 VAL B N 1
ATOM 14759 C CA . VAL B 1 894 ? -32.844 23.75 38.906 1 85.94 894 VAL B CA 1
ATOM 14760 C C . VAL B 1 894 ? -33.781 24.484 37.938 1 85.94 894 VAL B C 1
ATOM 14762 O O . VAL B 1 894 ? -34.406 23.875 37.062 1 85.94 894 VAL B O 1
ATOM 14765 N N . ALA B 1 895 ? -33.875 25.781 38.125 1 82.44 895 ALA B N 1
ATOM 14766 C CA . ALA B 1 895 ? -34.719 26.594 37.219 1 82.44 895 ALA B CA 1
ATOM 14767 C C . ALA B 1 895 ? -34.188 26.531 35.781 1 82.44 895 ALA B C 1
ATOM 14769 O O . ALA B 1 895 ? -35 26.469 34.844 1 82.44 895 ALA B O 1
ATOM 14770 N N . ILE B 1 896 ? -32.906 26.531 35.625 1 84.81 896 ILE B N 1
ATOM 14771 C CA . ILE B 1 896 ? -32.312 26.469 34.281 1 84.81 896 ILE B CA 1
ATOM 14772 C C . ILE B 1 896 ? -32.531 25.078 33.688 1 84.81 896 ILE B C 1
ATOM 14774 O O . ILE B 1 896 ? -32.844 24.938 32.531 1 84.81 896 ILE B O 1
ATOM 14778 N N . MET B 1 897 ? -32.344 24.078 34.5 1 86.88 897 MET B N 1
ATOM 14779 C CA . MET B 1 897 ? -32.438 22.688 34.062 1 86.88 897 MET B CA 1
ATOM 14780 C C . MET B 1 897 ? -33.844 22.344 33.625 1 86.88 897 MET B C 1
ATOM 14782 O O . MET B 1 897 ? -34.062 21.453 32.812 1 86.88 897 MET B O 1
ATOM 14786 N N . LEU B 1 898 ? -34.781 22.953 34.219 1 82.94 898 LEU B N 1
ATOM 14787 C CA . LEU B 1 898 ? -36.156 22.688 33.875 1 82.94 898 LEU B CA 1
ATOM 14788 C C . LEU B 1 898 ? -36.438 23.062 32.406 1 82.94 898 LEU B C 1
ATOM 14790 O O . LEU B 1 898 ? -37.438 22.625 31.828 1 82.94 898 LEU B O 1
ATOM 14794 N N . ASN B 1 899 ? -35.562 23.781 31.797 1 80.81 899 ASN B N 1
ATOM 14795 C CA . ASN B 1 899 ? -35.656 24.094 30.391 1 80.81 899 ASN B CA 1
ATOM 14796 C C . ASN B 1 899 ? -35.438 22.859 29.516 1 80.81 899 ASN B C 1
ATOM 14798 O O . ASN B 1 899 ? -35.906 22.812 28.375 1 80.81 899 ASN B O 1
ATOM 14802 N N . LEU B 1 900 ? -34.812 21.906 30.016 1 84.19 900 LEU B N 1
ATOM 14803 C CA . LEU B 1 900 ? -34.469 20.719 29.234 1 84.19 900 LEU B CA 1
ATOM 14804 C C . LEU B 1 900 ? -35.719 19.922 28.906 1 84.19 900 LEU B C 1
ATOM 14806 O O . LEU B 1 900 ? -36.031 19.688 27.75 1 84.19 900 LEU B O 1
ATOM 14810 N N . PRO B 1 901 ? -36.5 19.562 29.938 1 84.31 901 PRO B N 1
ATOM 14811 C CA . PRO B 1 901 ? -37.719 18.844 29.625 1 84.31 901 PRO B CA 1
ATOM 14812 C C . PRO B 1 901 ? -38.688 19.672 28.781 1 84.31 901 PRO B C 1
ATOM 14814 O O . PRO B 1 901 ? -39.438 19.125 27.969 1 84.31 901 PRO B O 1
ATOM 14817 N N . LEU B 1 902 ? -38.719 20.922 28.969 1 84.19 902 LEU B N 1
ATOM 14818 C CA . LEU B 1 902 ? -39.625 21.781 28.203 1 84.19 902 LEU B CA 1
ATOM 14819 C C . LEU B 1 902 ? -39.219 21.828 26.734 1 84.19 902 LEU B C 1
ATOM 14821 O O . LEU B 1 902 ? -40.062 22.016 25.859 1 84.19 902 LEU B O 1
ATOM 14825 N N . ALA B 1 903 ? -37.906 21.719 26.5 1 86.81 903 ALA B N 1
ATOM 14826 C CA . ALA B 1 903 ? -37.438 21.672 25.125 1 86.81 903 ALA B CA 1
ATOM 14827 C C . ALA B 1 903 ? -37.906 20.422 24.406 1 86.81 903 ALA B C 1
ATOM 14829 O O . ALA B 1 903 ? -38 20.391 23.188 1 86.81 903 ALA B O 1
ATOM 14830 N N . LEU B 1 904 ? -38.188 19.406 25.094 1 89.69 904 LEU B N 1
ATOM 14831 C CA . LEU B 1 904 ? -38.656 18.141 24.531 1 89.69 904 LEU B CA 1
ATOM 14832 C C . LEU B 1 904 ? -40.031 18.328 23.859 1 89.69 904 LEU B C 1
ATOM 14834 O O . LEU B 1 904 ? -40.344 17.625 22.906 1 89.69 904 LEU B O 1
ATOM 14838 N N . VAL B 1 905 ? -40.812 19.25 24.344 1 91.31 905 VAL B N 1
ATOM 14839 C CA . VAL B 1 905 ? -42.188 19.438 23.891 1 91.31 905 VAL B CA 1
ATOM 14840 C C . VAL B 1 905 ? -42.188 19.797 22.406 1 91.31 905 VAL B C 1
ATOM 14842 O O . VAL B 1 905 ? -42.812 19.109 21.594 1 91.31 905 VAL B O 1
ATOM 14845 N N . GLY B 1 906 ? -41.5 20.828 22.047 1 90.88 906 GLY B N 1
ATOM 14846 C CA . GLY B 1 906 ? -41.469 21.234 20.656 1 90.88 906 GLY B CA 1
ATOM 14847 C C . GLY B 1 906 ? -40.844 20.188 19.734 1 90.88 906 GLY B C 1
ATOM 14848 O O . GLY B 1 906 ? -41.219 20.047 18.578 1 90.88 906 GLY B O 1
ATOM 14849 N N . GLY B 1 907 ? -39.844 19.531 20.203 1 92.62 907 GLY B N 1
ATOM 14850 C CA . GLY B 1 907 ? -39.188 18.484 19.422 1 92.62 907 GLY B CA 1
ATOM 14851 C C . GLY B 1 907 ? -40.125 17.328 19.109 1 92.62 907 GLY B C 1
ATOM 14852 O O . GLY B 1 907 ? -40.188 16.875 17.953 1 92.62 907 GLY B O 1
ATOM 14853 N N . ILE B 1 908 ? -40.844 16.906 20.078 1 94 908 ILE B N 1
ATOM 14854 C CA . ILE B 1 908 ? -41.719 15.758 19.922 1 94 908 ILE B CA 1
ATOM 14855 C C . ILE B 1 908 ? -42.906 16.141 19.047 1 94 908 ILE B C 1
ATOM 14857 O O . ILE B 1 908 ? -43.344 15.359 18.203 1 94 908 ILE B O 1
ATOM 14861 N N . VAL B 1 909 ? -43.375 17.297 19.172 1 92.56 909 VAL B N 1
ATOM 14862 C CA . VAL B 1 909 ? -44.5 17.766 18.375 1 92.56 909 VAL B CA 1
ATOM 14863 C C . VAL B 1 909 ? -44.062 17.844 16.906 1 92.56 909 VAL B C 1
ATOM 14865 O O . VAL B 1 909 ? -44.844 17.516 16.016 1 92.56 909 VAL B O 1
ATOM 14868 N N . SER B 1 910 ? -42.906 18.297 16.766 1 93.5 910 SER B N 1
ATOM 14869 C CA . SER B 1 910 ? -42.406 18.391 15.391 1 93.5 910 SER B CA 1
ATOM 14870 C C . SER B 1 910 ? -42.312 17 14.75 1 93.5 910 SER B C 1
ATOM 14872 O O . SER B 1 910 ? -42.594 16.844 13.562 1 93.5 910 SER B O 1
ATOM 14874 N N . ILE B 1 911 ? -41.906 16 15.453 1 93.06 911 ILE B N 1
ATOM 14875 C CA . ILE B 1 911 ? -41.844 14.625 14.953 1 93.06 911 ILE B CA 1
ATOM 14876 C C . ILE B 1 911 ? -43.25 14.133 14.602 1 93.06 911 ILE B C 1
ATOM 14878 O O . ILE B 1 911 ? -43.438 13.484 13.57 1 93.06 911 ILE B O 1
ATOM 14882 N N . LEU B 1 912 ? -44.156 14.453 15.406 1 90.94 912 LEU B N 1
ATOM 14883 C CA . LEU B 1 912 ? -45.531 14.031 15.195 1 90.94 912 LEU B CA 1
ATOM 14884 C C . LEU B 1 912 ? -46.094 14.633 13.906 1 90.94 912 LEU B C 1
ATOM 14886 O O . LEU B 1 912 ? -46.875 13.984 13.195 1 90.94 912 LEU B O 1
ATOM 14890 N N . LEU B 1 913 ? -45.625 15.758 13.617 1 89.62 913 LEU B N 1
ATOM 14891 C CA . LEU B 1 913 ? -46.156 16.469 12.461 1 89.62 913 LEU B CA 1
ATOM 14892 C C . LEU B 1 913 ? -45.469 16.016 11.18 1 89.62 913 LEU B C 1
ATOM 14894 O O . LEU B 1 913 ? -46 16.219 10.086 1 89.62 913 LEU B O 1
ATOM 14898 N N . THR B 1 914 ? -44.344 15.477 11.25 1 86.38 914 THR B N 1
ATOM 14899 C CA . THR B 1 914 ? -43.562 15.133 10.062 1 86.38 914 THR B CA 1
ATOM 14900 C C . THR B 1 914 ? -43.531 13.625 9.852 1 86.38 914 THR B C 1
ATOM 14902 O O . THR B 1 914 ? -42.625 13.102 9.195 1 86.38 914 THR B O 1
ATOM 14905 N N . GLY B 1 915 ? -44.438 12.82 10.422 1 78.75 915 GLY B N 1
ATOM 14906 C CA . GLY B 1 915 ? -44.5 11.398 10.125 1 78.75 915 GLY B CA 1
ATOM 14907 C C . GLY B 1 915 ? -44.594 10.531 11.367 1 78.75 915 GLY B C 1
ATOM 14908 O O . GLY B 1 915 ? -45 9.367 11.289 1 78.75 915 GLY B O 1
ATOM 14909 N N . GLY B 1 916 ? -43.969 11.008 12.477 1 80 916 GLY B N 1
ATOM 14910 C CA . GLY B 1 916 ? -44.219 10.328 13.734 1 80 916 GLY B CA 1
ATOM 14911 C C . GLY B 1 916 ? -43.188 9.242 14.031 1 80 916 GLY B C 1
ATOM 14912 O O . GLY B 1 916 ? -43.5 8.25 14.695 1 80 916 GLY B O 1
ATOM 14913 N N . VAL B 1 917 ? -41.969 9.305 13.422 1 87.69 917 VAL B N 1
ATOM 14914 C CA . VAL B 1 917 ? -40.969 8.266 13.625 1 87.69 917 VAL B CA 1
ATOM 14915 C C . VAL B 1 917 ? -39.719 8.875 14.219 1 87.69 917 VAL B C 1
ATOM 14917 O O . VAL B 1 917 ? -39.219 9.891 13.734 1 87.69 917 VAL B O 1
ATOM 14920 N N . ILE B 1 918 ? -39.219 8.211 15.266 1 89.88 918 ILE B N 1
ATOM 14921 C CA . ILE B 1 918 ? -37.969 8.648 15.922 1 89.88 918 ILE B CA 1
ATOM 14922 C C . ILE B 1 918 ? -36.781 7.859 15.375 1 89.88 918 ILE B C 1
ATOM 14924 O O . ILE B 1 918 ? -36.812 6.625 15.375 1 89.88 918 ILE B O 1
ATOM 14928 N N . SER B 1 919 ? -35.906 8.523 14.867 1 90.31 919 SER B N 1
ATOM 14929 C CA . SER B 1 919 ? -34.656 7.922 14.406 1 90.31 919 SER B CA 1
ATOM 14930 C C . SER B 1 919 ? -33.5 8.281 15.328 1 90.31 919 SER B C 1
ATOM 14932 O O . SER B 1 919 ? -33.625 9.102 16.234 1 90.31 919 SER B O 1
ATOM 14934 N N . ILE B 1 920 ? -32.375 7.652 15.172 1 89.81 920 ILE B N 1
ATOM 14935 C CA . ILE B 1 920 ? -31.172 7.977 15.953 1 89.81 920 ILE B CA 1
ATOM 14936 C C . ILE B 1 920 ? -30.781 9.43 15.711 1 89.81 920 ILE B C 1
ATOM 14938 O O . ILE B 1 920 ? -30.344 10.125 16.641 1 89.81 920 ILE B O 1
ATOM 14942 N N . ALA B 1 921 ? -30.984 9.82 14.508 1 90.75 921 ALA B N 1
ATOM 14943 C CA . ALA B 1 921 ? -30.703 11.211 14.172 1 90.75 921 ALA B CA 1
ATOM 14944 C C . ALA B 1 921 ? -31.594 12.164 14.953 1 90.75 921 ALA B C 1
ATOM 14946 O O . ALA B 1 921 ? -31.156 13.234 15.383 1 90.75 921 ALA B O 1
ATOM 14947 N N . SER B 1 922 ? -32.844 11.828 15.133 1 92.56 922 SER B N 1
ATOM 14948 C CA . SER B 1 922 ? -33.75 12.633 15.938 1 92.56 922 SER B CA 1
ATOM 14949 C C . SER B 1 922 ? -33.25 12.758 17.375 1 92.56 922 SER B C 1
ATOM 14951 O O . SER B 1 922 ? -33.344 13.836 17.969 1 92.56 922 SER B O 1
ATOM 14953 N N . LEU B 1 923 ? -32.781 11.68 17.844 1 91.75 923 LEU B N 1
ATOM 14954 C CA . LEU B 1 923 ? -32.281 11.68 19.219 1 91.75 923 LEU B CA 1
ATOM 14955 C C . LEU B 1 923 ? -31.062 12.602 19.344 1 91.75 923 LEU B C 1
ATOM 14957 O O . LEU B 1 923 ? -30.922 13.305 20.344 1 91.75 923 LEU B O 1
ATOM 14961 N N . ILE B 1 924 ? -30.281 12.523 18.406 1 90.81 924 ILE B N 1
ATOM 14962 C CA . ILE B 1 924 ? -29.141 13.422 18.391 1 90.81 924 ILE B CA 1
ATOM 14963 C C . ILE B 1 924 ? -29.609 14.867 18.281 1 90.81 924 ILE B C 1
ATOM 14965 O O . ILE B 1 924 ? -29.016 15.773 18.875 1 90.81 924 ILE B O 1
ATOM 14969 N N . GLY B 1 925 ? -30.641 15.062 17.531 1 91.12 925 GLY B N 1
ATOM 14970 C CA . GLY B 1 925 ? -31.266 16.375 17.484 1 91.12 925 GLY B CA 1
ATOM 14971 C C . GLY B 1 925 ? -31.688 16.891 18.844 1 91.12 925 GLY B C 1
ATOM 14972 O O . GLY B 1 925 ? -31.516 18.078 19.156 1 91.12 925 GLY B O 1
ATOM 14973 N N . PHE B 1 926 ? -32.219 16.078 19.656 1 91.5 926 PHE B N 1
ATOM 14974 C CA . PHE B 1 926 ? -32.594 16.453 21.016 1 91.5 926 PHE B CA 1
ATOM 14975 C C . PHE B 1 926 ? -31.391 16.859 21.844 1 91.5 926 PHE B C 1
ATOM 14977 O O . PHE B 1 926 ? -31.453 17.812 22.625 1 91.5 926 PHE B O 1
ATOM 14984 N N . ILE B 1 927 ? -30.375 16.141 21.625 1 89 927 ILE B N 1
ATOM 14985 C CA . ILE B 1 927 ? -29.141 16.438 22.344 1 89 927 ILE B CA 1
ATOM 14986 C C . ILE B 1 927 ? -28.656 17.844 21.969 1 89 927 ILE B C 1
ATOM 14988 O O . ILE B 1 927 ? -28.266 18.625 22.828 1 89 927 ILE B O 1
ATOM 14992 N N . THR B 1 928 ? -28.719 18.031 20.703 1 86.69 928 THR B N 1
ATOM 14993 C CA . THR B 1 928 ? -28.328 19.359 20.219 1 86.69 928 THR B CA 1
ATOM 14994 C C . THR B 1 928 ? -29.234 20.438 20.812 1 86.69 928 THR B C 1
ATOM 14996 O O . THR B 1 928 ? -28.766 21.5 21.219 1 86.69 928 THR B O 1
ATOM 14999 N N . LEU B 1 929 ? -30.438 20.172 20.859 1 88.69 929 LEU B N 1
ATOM 15000 C CA . LEU B 1 929 ? -31.453 21.078 21.391 1 88.69 929 LEU B CA 1
ATOM 15001 C C . LEU B 1 929 ? -31.188 21.391 22.859 1 88.69 929 LEU B C 1
ATOM 15003 O O . LEU B 1 929 ? -31.312 22.531 23.297 1 88.69 929 LEU B O 1
ATOM 15007 N N . PHE B 1 930 ? -30.797 20.469 23.562 1 86.56 930 PHE B N 1
ATOM 15008 C CA . PHE B 1 930 ? -30.516 20.625 25 1 86.56 930 PHE B CA 1
ATOM 15009 C C . PHE B 1 930 ? -29.359 21.594 25.219 1 86.56 930 PHE B C 1
ATOM 15011 O O . PHE B 1 930 ? -29.406 22.422 26.125 1 86.56 930 PHE B O 1
ATOM 15018 N N . GLY B 1 931 ? -28.422 21.422 24.422 1 80.94 931 GLY B N 1
ATOM 15019 C CA . GLY B 1 931 ? -27.281 22.328 24.547 1 80.94 931 GLY B CA 1
ATOM 15020 C C . GLY B 1 931 ? -27.641 23.781 24.344 1 80.94 931 GLY B C 1
ATOM 15021 O O . GLY B 1 931 ? -27.25 24.641 25.125 1 80.94 931 GLY B O 1
ATOM 15022 N N . VAL B 1 932 ? -28.453 24.047 23.375 1 81.12 932 VAL B N 1
ATOM 15023 C CA . VAL B 1 932 ? -28.828 25.422 23.031 1 81.12 932 VAL B CA 1
ATOM 15024 C C . VAL B 1 932 ? -29.797 25.969 24.078 1 81.12 932 VAL B C 1
ATOM 15026 O O . VAL B 1 932 ? -29.703 27.125 24.469 1 81.12 932 VAL B O 1
ATOM 15029 N N . ALA B 1 933 ? -30.656 25.125 24.547 1 83.31 933 ALA B N 1
ATOM 15030 C CA . ALA B 1 933 ? -31.656 25.531 25.531 1 83.31 933 ALA B CA 1
ATOM 15031 C C . ALA B 1 933 ? -31.016 25.906 26.859 1 83.31 933 ALA B C 1
ATOM 15033 O O . ALA B 1 933 ? -31.391 26.906 27.469 1 83.31 933 ALA B O 1
ATOM 15034 N N . VAL B 1 934 ? -30.141 25.156 27.266 1 82 934 VAL B N 1
ATOM 15035 C CA . VAL B 1 934 ? -29.469 25.406 28.531 1 82 934 VAL B CA 1
ATOM 15036 C C . VAL B 1 934 ? -28.672 26.703 28.438 1 82 934 VAL B C 1
ATOM 15038 O O . VAL B 1 934 ? -28.625 27.469 29.406 1 82 934 VAL B O 1
ATOM 15041 N N . ARG B 1 935 ? -28.156 26.922 27.359 1 80.31 935 ARG B N 1
ATOM 15042 C CA . ARG B 1 935 ? -27.375 28.141 27.156 1 80.31 935 ARG B CA 1
ATOM 15043 C C . ARG B 1 935 ? -28.25 29.391 27.297 1 80.31 935 ARG B C 1
ATOM 15045 O O . ARG B 1 935 ? -27.844 30.375 27.922 1 80.31 935 ARG B O 1
ATOM 15052 N N . ASN B 1 936 ? -29.391 29.359 26.734 1 80.75 936 ASN B N 1
ATOM 15053 C CA . ASN B 1 936 ? -30.312 30.5 26.812 1 80.75 936 ASN B CA 1
ATOM 15054 C C . ASN B 1 936 ? -30.781 30.734 28.25 1 80.75 936 ASN B C 1
ATOM 15056 O O . ASN B 1 936 ? -30.906 31.875 28.672 1 80.75 936 ASN B O 1
ATOM 15060 N N . GLY B 1 937 ? -31.016 29.734 28.953 1 80.25 937 GLY B N 1
ATOM 15061 C CA . GLY B 1 937 ? -31.422 29.859 30.344 1 80.25 937 GLY B CA 1
ATOM 15062 C C . GLY B 1 937 ? -30.328 30.422 31.234 1 80.25 937 GLY B C 1
ATOM 15063 O O . GLY B 1 937 ? -30.594 31.234 32.125 1 80.25 937 GLY B O 1
ATOM 15064 N N . LEU B 1 938 ? -29.203 30.031 30.938 1 78.94 938 LEU B N 1
ATOM 15065 C CA . LEU B 1 938 ? -28.047 30.5 31.719 1 78.94 938 LEU B CA 1
ATOM 15066 C C . LEU B 1 938 ? -27.844 32 31.531 1 78.94 938 LEU B C 1
ATOM 15068 O O . LEU B 1 938 ? -27.562 32.719 32.5 1 78.94 938 LEU B O 1
ATOM 15072 N N . LEU B 1 939 ? -28.031 32.438 30.344 1 74.44 939 LEU B N 1
ATOM 15073 C CA . LEU B 1 939 ? -27.844 33.844 30.062 1 74.44 939 LEU B CA 1
ATOM 15074 C C . LEU B 1 939 ? -28.875 34.719 30.781 1 74.44 939 LEU B C 1
ATOM 15076 O O . LEU B 1 939 ? -28.547 35.781 31.297 1 74.44 939 LEU B O 1
ATOM 15080 N N . LEU B 1 940 ? -30.031 34.281 30.844 1 81.62 940 LEU B N 1
ATOM 15081 C CA . LEU B 1 940 ? -31.109 35 31.484 1 81.62 940 LEU B CA 1
ATOM 15082 C C . LEU B 1 940 ? -30.938 35.031 33 1 81.62 940 LEU B C 1
ATOM 15084 O O . LEU B 1 940 ? -31 36.094 33.625 1 81.62 940 LEU B O 1
ATOM 15088 N N . VAL B 1 941 ? -30.703 33.938 33.531 1 82.44 941 VAL B N 1
ATOM 15089 C CA . VAL B 1 941 ? -30.578 33.781 35 1 82.44 941 VAL B CA 1
ATOM 15090 C C . VAL B 1 941 ? -29.328 34.5 35.469 1 82.44 941 VAL B C 1
ATOM 15092 O O . VAL B 1 941 ? -29.328 35.125 36.562 1 82.44 941 VAL B O 1
ATOM 15095 N N . ASP B 1 942 ? -28.297 34.406 34.656 1 77.69 942 ASP B N 1
ATOM 15096 C CA . ASP B 1 942 ? -27.078 35.125 35 1 77.69 942 ASP B CA 1
ATOM 15097 C C . ASP B 1 942 ? -27.328 36.625 35.031 1 77.69 942 ASP B C 1
ATOM 15099 O O . ASP B 1 942 ? -26.781 37.344 35.875 1 77.69 942 ASP B O 1
ATOM 15103 N N . ASN B 1 943 ? -28.125 37.094 34.125 1 77.94 943 ASN B N 1
ATOM 15104 C CA . ASN B 1 943 ? -28.484 38.5 34.094 1 77.94 943 ASN B CA 1
ATOM 15105 C C . ASN B 1 943 ? -29.312 38.875 35.312 1 77.94 943 ASN B C 1
ATOM 15107 O O . ASN B 1 943 ? -29.156 39.969 35.844 1 77.94 943 ASN B O 1
ATOM 15111 N N . TYR B 1 944 ? -30.234 38 35.75 1 84.06 944 TYR B N 1
ATOM 15112 C CA . TYR B 1 944 ? -31.031 38.25 36.969 1 84.06 944 TYR B CA 1
ATOM 15113 C C . TYR B 1 944 ? -30.125 38.344 38.188 1 84.06 944 TYR B C 1
ATOM 15115 O O . TYR B 1 944 ? -30.281 39.281 39 1 84.06 944 TYR B O 1
ATOM 15123 N N . ASN B 1 945 ? -29.188 37.5 38.219 1 80.88 945 ASN B N 1
ATOM 15124 C CA . ASN B 1 945 ? -28.297 37.469 39.375 1 80.88 945 ASN B CA 1
ATOM 15125 C C . ASN B 1 945 ? -27.406 38.688 39.438 1 80.88 945 ASN B C 1
ATOM 15127 O O . ASN B 1 945 ? -27.125 39.219 40.531 1 80.88 945 ASN B O 1
ATOM 15131 N N . GLN B 1 946 ? -27 39.125 38.312 1 76.75 946 GLN B N 1
ATOM 15132 C CA . GLN B 1 946 ? -26.156 40.312 38.25 1 76.75 946 GLN B CA 1
ATOM 15133 C C . GLN B 1 946 ? -26.922 41.562 38.656 1 76.75 946 GLN B C 1
ATOM 15135 O O . GLN B 1 946 ? -26.422 42.406 39.406 1 76.75 946 GLN B O 1
ATOM 15140 N N . LYS B 1 947 ? -28.125 41.719 38.281 1 82.25 947 LYS B N 1
ATOM 15141 C CA . LYS B 1 947 ? -28.938 42.875 38.594 1 82.25 947 LYS B CA 1
ATOM 15142 C C . LYS B 1 947 ? -29.391 42.844 40.062 1 82.25 947 LYS B C 1
ATOM 15144 O O . LYS B 1 947 ? -29.562 43.906 40.688 1 82.25 947 LYS B O 1
ATOM 15149 N N . PHE B 1 948 ? -29.641 41.75 40.5 1 83.25 948 PHE B N 1
ATOM 15150 C CA . PHE B 1 948 ? -30 41.594 41.906 1 83.25 948 PHE B CA 1
ATOM 15151 C C . PHE B 1 948 ? -28.828 41.938 42.812 1 83.25 948 PHE B C 1
ATOM 15153 O O . PHE B 1 948 ? -29 42.562 43.875 1 83.25 948 PHE B O 1
ATOM 15160 N N . ALA B 1 949 ? -27.672 41.562 42.344 1 78.56 949 ALA B N 1
ATOM 15161 C CA . ALA B 1 949 ? -26.453 41.875 43.094 1 78.56 949 ALA B CA 1
ATOM 15162 C C . ALA B 1 949 ? -26.219 43.375 43.125 1 78.56 949 ALA B C 1
ATOM 15164 O O . ALA B 1 949 ? -25.562 43.875 44.031 1 78.56 949 ALA B O 1
ATOM 15165 N N . GLN B 1 950 ? -26.828 44.062 42.156 1 78.44 950 GLN B N 1
ATOM 15166 C CA . GLN B 1 950 ? -26.703 45.5 42.094 1 78.44 950 GLN B CA 1
ATOM 15167 C C . GLN B 1 950 ? -27.75 46.188 43 1 78.44 950 GLN B C 1
ATOM 15169 O O . GLN B 1 950 ? -27.781 47.406 43.094 1 78.44 950 GLN B O 1
ATOM 15174 N N . GLY B 1 951 ? -28.625 45.406 43.688 1 80.25 951 GLY B N 1
ATOM 15175 C CA . GLY B 1 951 ? -29.516 45.938 44.688 1 80.25 951 GLY B CA 1
ATOM 15176 C C . GLY B 1 951 ? -30.906 46.25 44.156 1 80.25 951 GLY B C 1
ATOM 15177 O O . GLY B 1 951 ? -31.703 46.906 44.844 1 80.25 951 GLY B O 1
ATOM 15178 N N . MET B 1 952 ? -31.234 45.781 43.062 1 86.62 952 MET B N 1
ATOM 15179 C CA . MET B 1 952 ? -32.562 46.062 42.5 1 86.62 952 MET B CA 1
ATOM 15180 C C . MET B 1 952 ? -33.625 45.156 43.125 1 86.62 952 MET B C 1
ATOM 15182 O O . MET B 1 952 ? -33.312 44.062 43.625 1 86.62 952 MET B O 1
ATOM 15186 N N . LEU B 1 953 ? -34.875 45.625 43.125 1 86.75 953 LEU B N 1
ATOM 15187 C CA . LEU B 1 953 ? -35.969 44.875 43.656 1 86.75 953 LEU B CA 1
ATOM 15188 C C . LEU B 1 953 ? -36.312 43.688 42.719 1 86.75 953 LEU B C 1
ATOM 15190 O O . LEU B 1 953 ? -36.062 43.75 41.531 1 86.75 953 LEU B O 1
ATOM 15194 N N . LEU B 1 954 ? -36.812 42.719 43.281 1 87.31 954 LEU B N 1
ATOM 15195 C CA . LEU B 1 954 ? -37.031 41.469 42.562 1 87.31 954 LEU B CA 1
ATOM 15196 C C . LEU B 1 954 ? -37.938 41.656 41.344 1 87.31 954 LEU B C 1
ATOM 15198 O O . LEU B 1 954 ? -37.656 41.125 40.281 1 87.31 954 LEU B O 1
ATOM 15202 N N . LYS B 1 955 ? -39 42.406 41.5 1 87.12 955 LYS B N 1
ATOM 15203 C CA . LYS B 1 955 ? -39.906 42.625 40.375 1 87.12 955 LYS B CA 1
ATOM 15204 C C . LYS B 1 955 ? -39.219 43.406 39.281 1 87.12 955 LYS B C 1
ATOM 15206 O O . LYS B 1 955 ? -39.469 43.156 38.094 1 87.12 955 LYS B O 1
ATOM 15211 N N . GLU B 1 956 ? -38.375 44.312 39.625 1 89.25 956 GLU B N 1
ATOM 15212 C CA . GLU B 1 956 ? -37.625 45.094 38.656 1 89.25 956 GLU B CA 1
ATOM 15213 C C . GLU B 1 956 ? -36.531 44.281 38 1 89.25 956 GLU B C 1
ATOM 15215 O O . GLU B 1 956 ? -36.25 44.469 36.812 1 89.25 956 GLU B O 1
ATOM 15220 N N . VAL B 1 957 ? -35.969 43.406 38.812 1 90.25 957 VAL B N 1
ATOM 15221 C CA . VAL B 1 957 ? -34.938 42.5 38.312 1 90.25 957 VAL B CA 1
ATOM 15222 C C . VAL B 1 957 ? -35.5 41.625 37.188 1 90.25 957 VAL B C 1
ATOM 15224 O O . VAL B 1 957 ? -34.875 41.469 36.125 1 90.25 957 VAL B O 1
ATOM 15227 N N . ILE B 1 958 ? -36.688 41.094 37.344 1 90.62 958 ILE B N 1
ATOM 15228 C CA . ILE B 1 958 ? -37.281 40.188 36.406 1 90.62 958 ILE B CA 1
ATOM 15229 C C . ILE B 1 958 ? -37.719 40.938 35.156 1 90.62 958 ILE B C 1
ATOM 15231 O O . ILE B 1 958 ? -37.5 40.5 34.031 1 90.62 958 ILE B O 1
ATOM 15235 N N . THR B 1 959 ? -38.312 42.156 35.344 1 89.88 959 THR B N 1
ATOM 15236 C CA . THR B 1 959 ? -38.844 42.906 34.219 1 89.88 959 THR B CA 1
ATOM 15237 C C . THR B 1 959 ? -37.688 43.5 33.375 1 89.88 959 THR B C 1
ATOM 15239 O O . THR B 1 959 ? -37.625 43.312 32.188 1 89.88 959 THR B O 1
ATOM 15242 N N . GLN B 1 960 ? -36.781 44.156 34 1 87.44 960 GLN B N 1
ATOM 15243 C CA . GLN B 1 960 ? -35.656 44.812 33.312 1 87.44 960 GLN B CA 1
ATOM 15244 C C . GLN B 1 960 ? -34.656 43.75 32.812 1 87.44 960 GLN B C 1
ATOM 15246 O O . GLN B 1 960 ? -34.094 43.906 31.719 1 87.44 960 GLN B O 1
ATOM 15251 N N . GLY B 1 961 ? -34.469 42.781 33.625 1 85.5 961 GLY B N 1
ATOM 15252 C CA . GLY B 1 961 ? -33.562 41.719 33.219 1 85.5 961 GLY B CA 1
ATOM 15253 C C . GLY B 1 961 ? -34.031 40.969 32.031 1 85.5 961 GLY B C 1
ATOM 15254 O O . GLY B 1 961 ? -33.219 40.594 31.156 1 85.5 961 GLY B O 1
ATOM 15255 N N . SER B 1 962 ? -35.25 40.625 31.938 1 90 962 SER B N 1
ATOM 15256 C CA . SER B 1 962 ? -35.812 39.875 30.828 1 90 962 SER B CA 1
ATOM 15257 C C . SER B 1 962 ? -35.875 40.719 29.547 1 90 962 SER B C 1
ATOM 15259 O O . SER B 1 962 ? -35.594 40.219 28.453 1 90 962 SER B O 1
ATOM 15261 N N . LEU B 1 963 ? -36.156 42 29.656 1 87.38 963 LEU B N 1
ATOM 15262 C CA . LEU B 1 963 ? -36.25 42.875 28.5 1 87.38 963 LEU B CA 1
ATOM 15263 C C . LEU B 1 963 ? -34.875 43.125 27.891 1 87.38 963 LEU B C 1
ATOM 15265 O O . LEU B 1 963 ? -34.719 43.219 26.672 1 87.38 963 LEU B O 1
ATOM 15269 N N . GLU B 1 964 ? -33.875 43.219 28.672 1 78.19 964 GLU B N 1
ATOM 15270 C CA . GLU B 1 964 ? -32.531 43.5 28.203 1 78.19 964 GLU B CA 1
ATOM 15271 C C . GLU B 1 964 ? -31.938 42.312 27.422 1 78.19 964 GLU B C 1
ATOM 15273 O O . GLU B 1 964 ? -31.125 42.5 26.516 1 78.19 964 GLU B O 1
ATOM 15278 N N . ARG B 1 965 ? -32.312 41.156 27.812 1 80.44 965 ARG B N 1
ATOM 15279 C CA . ARG B 1 965 ? -31.719 39.969 27.188 1 80.44 965 ARG B CA 1
ATOM 15280 C C . ARG B 1 965 ? -32.625 39.406 26.094 1 80.44 965 ARG B C 1
ATOM 15282 O O . ARG B 1 965 ? -32.281 38.438 25.438 1 80.44 965 ARG B O 1
ATOM 15289 N N . LEU B 1 966 ? -33.688 40 25.859 1 86.19 966 LEU B N 1
ATOM 15290 C CA . LEU B 1 966 ? -34.656 39.5 24.875 1 86.19 966 LEU B CA 1
ATOM 15291 C C . LEU B 1 966 ? -34 39.438 23.484 1 86.19 966 LEU B C 1
ATOM 15293 O O . LEU B 1 966 ? -34.094 38.406 22.812 1 86.19 966 LEU B O 1
ATOM 15297 N N . ASN B 1 967 ? -33.312 40.5 23.062 1 82.56 967 ASN B N 1
ATOM 15298 C CA . ASN B 1 967 ? -32.75 40.562 21.719 1 82.56 967 ASN B CA 1
ATOM 15299 C C . ASN B 1 967 ? -31.688 39.5 21.484 1 82.56 967 ASN B C 1
ATOM 15301 O O . ASN B 1 967 ? -31.734 38.75 20.516 1 82.56 967 ASN B O 1
ATOM 15305 N N . PRO B 1 968 ? -30.719 39.375 22.359 1 78.75 968 PRO B N 1
ATOM 15306 C CA . PRO B 1 968 ? -29.719 38.312 22.188 1 78.75 968 PRO B CA 1
ATOM 15307 C C . PRO B 1 968 ? -30.312 36.906 22.172 1 78.75 968 PRO B C 1
ATOM 15309 O O . PRO B 1 968 ? -29.891 36.062 21.391 1 78.75 968 PRO B O 1
ATOM 15312 N N . ILE B 1 969 ? -31.266 36.625 23.016 1 85.06 969 ILE B N 1
ATOM 15313 C CA . ILE B 1 969 ? -31.875 35.312 23.109 1 85.06 969 ILE B CA 1
ATOM 15314 C C . ILE B 1 969 ? -32.656 35 21.844 1 85.06 969 ILE B C 1
ATOM 15316 O O . ILE B 1 969 ? -32.562 33.906 21.297 1 85.06 969 ILE B O 1
ATOM 15320 N N . LEU B 1 970 ? -33.344 36 21.344 1 87.19 970 LEU B N 1
ATOM 15321 C CA . LEU B 1 970 ? -34.125 35.812 20.125 1 87.19 970 LEU B CA 1
ATOM 15322 C C . LEU B 1 970 ? -33.188 35.625 18.922 1 87.19 970 LEU B C 1
ATOM 15324 O O . LEU B 1 970 ? -33.469 34.812 18.031 1 87.19 970 LEU B O 1
ATOM 15328 N N . MET B 1 971 ? -32.188 36.438 18.859 1 83.94 971 MET B N 1
ATOM 15329 C CA . MET B 1 971 ? -31.25 36.312 17.75 1 83.94 971 MET B CA 1
ATOM 15330 C C . MET B 1 971 ? -30.594 34.938 17.719 1 83.94 971 MET B C 1
ATOM 15332 O O . MET B 1 971 ? -30.531 34.312 16.656 1 83.94 971 MET B O 1
ATOM 15336 N N . THR B 1 972 ? -30.125 34.438 18.828 1 81.94 972 THR B N 1
ATOM 15337 C CA . THR B 1 972 ? -29.469 33.156 18.891 1 81.94 972 THR B CA 1
ATOM 15338 C C . THR B 1 972 ? -30.453 32.031 18.609 1 81.94 972 THR B C 1
ATOM 15340 O O . THR B 1 972 ? -30.125 31.062 17.906 1 81.94 972 THR B O 1
ATOM 15343 N N . ALA B 1 973 ? -31.578 32.125 19.203 1 87.12 973 ALA B N 1
ATOM 15344 C CA . ALA B 1 973 ? -32.594 31.094 19.016 1 87.12 973 ALA B CA 1
ATOM 15345 C C . ALA B 1 973 ? -33.062 31.031 17.562 1 87.12 973 ALA B C 1
ATOM 15347 O O . ALA B 1 973 ? -33.188 29.953 16.984 1 87.12 973 ALA B O 1
ATOM 15348 N N . LEU B 1 974 ? -33.25 32.219 17 1 89.31 974 LEU B N 1
ATOM 15349 C CA . LEU B 1 974 ? -33.75 32.25 15.625 1 89.31 974 LEU B CA 1
ATOM 15350 C C . LEU B 1 974 ? -32.688 31.828 14.641 1 89.31 974 LEU B C 1
ATOM 15352 O O . LEU B 1 974 ? -32.969 31.141 13.656 1 89.31 974 LEU B O 1
ATOM 15356 N N . THR B 1 975 ? -31.5 32.25 14.844 1 88.31 975 THR B N 1
ATOM 15357 C CA . THR B 1 975 ? -30.406 31.844 13.969 1 88.31 975 THR B CA 1
ATOM 15358 C C . THR B 1 975 ? -30.203 30.328 14.031 1 88.31 975 THR B C 1
ATOM 15360 O O . THR B 1 975 ? -30.016 29.672 13 1 88.31 975 THR B O 1
ATOM 15363 N N . SER B 1 976 ? -30.219 29.75 15.195 1 87.81 976 SER B N 1
ATOM 15364 C CA . SER B 1 976 ? -30.031 28.312 15.344 1 87.81 976 SER B CA 1
ATOM 15365 C C . SER B 1 976 ? -31.219 27.547 14.75 1 87.81 976 SER B C 1
ATOM 15367 O O . SER B 1 976 ? -31.016 26.516 14.102 1 87.81 976 SER B O 1
ATOM 15369 N N . ALA B 1 977 ? -32.375 28.031 15 1 89.94 977 ALA B N 1
ATOM 15370 C CA . ALA B 1 977 ? -33.594 27.344 14.516 1 89.94 977 ALA B CA 1
ATOM 15371 C C . ALA B 1 977 ? -33.719 27.5 13.008 1 89.94 977 ALA B C 1
ATOM 15373 O O . ALA B 1 977 ? -33.812 26.5 12.281 1 89.94 977 ALA B O 1
ATOM 15374 N N . LEU B 1 978 ? -33.688 28.734 12.547 1 90.62 978 LEU B N 1
ATOM 15375 C CA . LEU B 1 978 ? -33.938 28.984 11.133 1 90.62 978 LEU B CA 1
ATOM 15376 C C . LEU B 1 978 ? -32.719 28.609 10.289 1 90.62 978 LEU B C 1
ATOM 15378 O O . LEU B 1 978 ? -32.844 28.391 9.086 1 90.62 978 LEU B O 1
ATOM 15382 N N . GLY B 1 979 ? -31.609 28.641 10.875 1 88.56 979 GLY B N 1
ATOM 15383 C CA . GLY B 1 979 ? -30.438 28.125 10.164 1 88.56 979 GLY B CA 1
ATOM 15384 C C . GLY B 1 979 ? -30.594 26.688 9.727 1 88.56 979 GLY B C 1
ATOM 15385 O O . GLY B 1 979 ? -30.016 26.281 8.719 1 88.56 979 GLY B O 1
ATOM 15386 N N . MET B 1 980 ? -31.453 25.891 10.367 1 90.12 980 MET B N 1
ATOM 15387 C CA . MET B 1 980 ? -31.656 24.484 10.078 1 90.12 980 MET B CA 1
ATOM 15388 C C . MET B 1 980 ? -32.844 24.281 9.156 1 90.12 980 MET B C 1
ATOM 15390 O O . MET B 1 980 ? -33.125 23.172 8.688 1 90.12 980 MET B O 1
ATOM 15394 N N . LEU B 1 981 ? -33.531 25.312 8.867 1 91.62 981 LEU B N 1
ATOM 15395 C CA . LEU B 1 981 ? -34.75 25.234 8.109 1 91.62 981 LEU B CA 1
ATOM 15396 C C . LEU B 1 981 ? -34.531 24.625 6.73 1 91.62 981 LEU B C 1
ATOM 15398 O O . LEU B 1 981 ? -35.281 23.734 6.305 1 91.62 981 LEU B O 1
ATOM 15402 N N . PRO B 1 982 ? -33.5 25.062 6.047 1 91.19 982 PRO B N 1
ATOM 15403 C CA . PRO B 1 982 ? -33.25 24.453 4.73 1 91.19 982 PRO B CA 1
ATOM 15404 C C . PRO B 1 982 ? -33.062 22.938 4.801 1 91.19 982 PRO B C 1
ATOM 15406 O O . PRO B 1 982 ? -33.531 22.219 3.918 1 91.19 982 PRO B O 1
ATOM 15409 N N . LEU B 1 983 ? -32.406 22.484 5.773 1 89.88 983 LEU B N 1
ATOM 15410 C CA . LEU B 1 983 ? -32.156 21.062 5.953 1 89.88 983 LEU B CA 1
ATOM 15411 C C . LEU B 1 983 ? -33.438 20.328 6.348 1 89.88 983 LEU B C 1
ATOM 15413 O O . LEU B 1 983 ? -33.656 19.203 5.93 1 89.88 983 LEU B O 1
ATOM 15417 N N . ALA B 1 984 ? -34.219 20.969 7.133 1 91.12 984 ALA B N 1
ATOM 15418 C CA . ALA B 1 984 ? -35.469 20.375 7.621 1 91.12 984 ALA B CA 1
ATOM 15419 C C . ALA B 1 984 ? -36.469 20.188 6.484 1 91.12 984 ALA B C 1
ATOM 15421 O O . ALA B 1 984 ? -37.281 19.25 6.508 1 91.12 984 ALA B O 1
ATOM 15422 N N . ILE B 1 985 ? -36.375 21.016 5.504 1 89.38 985 ILE B N 1
ATOM 15423 C CA . ILE B 1 985 ? -37.344 20.938 4.438 1 89.38 985 ILE B CA 1
ATOM 15424 C C . ILE B 1 985 ? -36.719 20.312 3.195 1 89.38 985 ILE B C 1
ATOM 15426 O O . ILE B 1 985 ? -37.406 20.109 2.184 1 89.38 985 ILE B O 1
ATOM 15430 N N . ALA B 1 986 ? -35.5 20.141 3.246 1 84 986 ALA B N 1
ATOM 15431 C CA . ALA B 1 986 ? -34.781 19.641 2.078 1 84 986 ALA B CA 1
ATOM 15432 C C . ALA B 1 986 ? -35.219 18.234 1.713 1 84 986 ALA B C 1
ATOM 15434 O O . ALA B 1 986 ? -35.531 17.422 2.592 1 84 986 ALA B O 1
ATOM 15435 N N . GLN B 1 987 ? -35.469 18.188 0.34 1 79.31 987 GLN B N 1
ATOM 15436 C CA . GLN B 1 987 ? -35.812 16.891 -0.219 1 79.31 987 GLN B CA 1
ATOM 15437 C C . GLN B 1 987 ? -34.75 16.391 -1.18 1 79.31 987 GLN B C 1
ATOM 15439 O O . GLN B 1 987 ? -34.094 17.188 -1.852 1 79.31 987 GLN B O 1
ATOM 15444 N N . GLY B 1 988 ? -34 15.406 -0.851 1 79.38 988 GLY B N 1
ATOM 15445 C CA . GLY B 1 988 ? -33 14.891 -1.784 1 79.38 988 GLY B CA 1
ATOM 15446 C C . GLY B 1 988 ? -32 13.977 -1.129 1 79.38 988 GLY B C 1
ATOM 15447 O O . GLY B 1 988 ? -31.953 13.859 0.098 1 79.38 988 GLY B O 1
ATOM 15448 N N . ALA B 1 989 ? -31.219 13.547 -2.053 1 85.25 989 ALA B N 1
ATOM 15449 C CA . ALA B 1 989 ? -30.219 12.578 -1.628 1 85.25 989 ALA B CA 1
ATOM 15450 C C . ALA B 1 989 ? -29.234 13.195 -0.631 1 85.25 989 ALA B C 1
ATOM 15452 O O . ALA B 1 989 ? -28.812 14.336 -0.804 1 85.25 989 ALA B O 1
ATOM 15453 N N . GLY B 1 990 ? -29 12.484 0.469 1 82.75 990 GLY B N 1
ATOM 15454 C CA . GLY B 1 990 ? -28.016 12.93 1.441 1 82.75 990 GLY B CA 1
ATOM 15455 C C . GLY B 1 990 ? -28.641 13.609 2.648 1 82.75 990 GLY B C 1
ATOM 15456 O O . GLY B 1 990 ? -28.047 13.633 3.729 1 82.75 990 GLY B O 1
ATOM 15457 N N . ASN B 1 991 ? -29.812 14.156 2.461 1 86.19 991 ASN B N 1
ATOM 15458 C CA . ASN B 1 991 ? -30.453 14.891 3.547 1 86.19 991 ASN B CA 1
ATOM 15459 C C . ASN B 1 991 ? -31.266 13.969 4.445 1 86.19 991 ASN B C 1
ATOM 15461 O O . ASN B 1 991 ? -31.656 14.359 5.547 1 86.19 991 ASN B O 1
ATOM 15465 N N . GLU B 1 992 ? -31.406 12.805 4.043 1 86.38 992 GLU B N 1
ATOM 15466 C CA . GLU B 1 992 ? -32.344 11.898 4.711 1 86.38 992 GLU B CA 1
ATOM 15467 C C . GLU B 1 992 ? -31.906 11.641 6.156 1 86.38 992 GLU B C 1
ATOM 15469 O O . GLU B 1 992 ? -32.75 11.586 7.055 1 86.38 992 GLU B O 1
ATOM 15474 N N . VAL B 1 993 ? -30.688 11.492 6.293 1 84.44 993 VAL B N 1
ATOM 15475 C CA . VAL B 1 993 ? -30.188 11.109 7.609 1 84.44 993 VAL B CA 1
ATOM 15476 C C . VAL B 1 993 ? -30.203 12.32 8.539 1 84.44 993 VAL B C 1
ATOM 15478 O O . VAL B 1 993 ? -30.438 12.188 9.742 1 84.44 993 VAL B O 1
ATOM 15481 N N . LEU B 1 994 ? -30.109 13.469 8.008 1 89.12 994 LEU B N 1
ATOM 15482 C CA . LEU B 1 994 ? -29.922 14.656 8.828 1 89.12 994 LEU B CA 1
ATOM 15483 C C . LEU B 1 994 ? -31.234 15.414 8.984 1 89.12 994 LEU B C 1
ATOM 15485 O O . LEU B 1 994 ? -31.375 16.234 9.898 1 89.12 994 LEU B O 1
ATOM 15489 N N . GLN B 1 995 ? -32.188 15.148 8.156 1 91.31 995 GLN B N 1
ATOM 15490 C CA . GLN B 1 995 ? -33.438 15.867 8.172 1 91.31 995 GLN B CA 1
ATOM 15491 C C . GLN B 1 995 ? -34.156 15.688 9.508 1 91.31 995 GLN B C 1
ATOM 15493 O O . GLN B 1 995 ? -34.625 16.672 10.102 1 91.31 995 GLN B O 1
ATOM 15498 N N . PRO B 1 996 ? -34.219 14.5 10 1 91.44 996 PRO B N 1
ATOM 15499 C CA . PRO B 1 996 ? -34.875 14.336 11.289 1 91.44 996 PRO B CA 1
ATOM 15500 C C . PRO B 1 996 ? -34.219 15.133 12.406 1 91.44 996 PRO B C 1
ATOM 15502 O O . PRO B 1 996 ? -34.875 15.633 13.305 1 91.44 996 PRO B O 1
ATOM 15505 N N . LEU B 1 997 ? -32.969 15.117 12.336 1 92 997 LEU B N 1
ATOM 15506 C CA . LEU B 1 997 ? -32.219 15.914 13.305 1 92 997 LEU B CA 1
ATOM 15507 C C . LEU B 1 997 ? -32.625 17.391 13.211 1 92 997 LEU B C 1
ATOM 15509 O O . LEU B 1 997 ? -32.875 18.031 14.227 1 92 997 LEU B O 1
ATOM 15513 N N . ALA B 1 998 ? -32.688 17.922 12.031 1 92.25 998 ALA B N 1
ATOM 15514 C CA . ALA B 1 998 ? -33 19.328 11.797 1 92.25 998 ALA B CA 1
ATOM 15515 C C . ALA B 1 998 ? -34.438 19.641 12.219 1 92.25 998 ALA B C 1
ATOM 15517 O O . ALA B 1 998 ? -34.719 20.719 12.742 1 92.25 998 ALA B O 1
ATOM 15518 N N . ILE B 1 999 ? -35.344 18.75 12.094 1 93.25 999 ILE B N 1
ATOM 15519 C CA . ILE B 1 999 ? -36.75 18.922 12.438 1 93.25 999 ILE B CA 1
ATOM 15520 C C . ILE B 1 999 ? -36.875 19.062 13.953 1 93.25 999 ILE B C 1
ATOM 15522 O O . ILE B 1 999 ? -37.594 19.969 14.43 1 93.25 999 ILE B O 1
ATOM 15526 N N . VAL B 1 1000 ? -36.188 18.25 14.602 1 93.69 1000 VAL B N 1
ATOM 15527 C CA . VAL B 1 1000 ? -36.281 18.266 16.062 1 93.69 1000 VAL B CA 1
ATOM 15528 C C . VAL B 1 1000 ? -35.688 19.578 16.594 1 93.69 1000 VAL B C 1
ATOM 15530 O O . VAL B 1 1000 ? -36.25 20.203 17.484 1 93.69 1000 VAL B O 1
ATOM 15533 N N . VAL B 1 1001 ? -34.625 19.953 16.062 1 91.69 1001 VAL B N 1
ATOM 15534 C CA . VAL B 1 1001 ? -33.969 21.172 16.531 1 91.69 1001 VAL B CA 1
ATOM 15535 C C . VAL B 1 1001 ? -34.812 22.391 16.203 1 91.69 1001 VAL B C 1
ATOM 15537 O O . VAL B 1 1001 ? -35 23.281 17.031 1 91.69 1001 VAL B O 1
ATOM 15540 N N . LEU B 1 1002 ? -35.375 22.438 15.031 1 91.88 1002 LEU B N 1
ATOM 15541 C CA . LEU B 1 1002 ? -36.219 23.531 14.609 1 91.88 1002 LEU B CA 1
ATOM 15542 C C . LEU B 1 1002 ? -37.438 23.641 15.516 1 91.88 1002 LEU B C 1
ATOM 15544 O O . LEU B 1 1002 ? -37.719 24.719 16.062 1 91.88 1002 LEU B O 1
ATOM 15548 N N . GLY B 1 1003 ? -38.188 22.609 15.711 1 90.62 1003 GLY B N 1
ATOM 15549 C CA . GLY B 1 1003 ? -39.344 22.625 16.562 1 90.62 1003 GLY B CA 1
ATOM 15550 C C . GLY B 1 1003 ? -39.031 22.828 18.031 1 90.62 1003 GLY B C 1
ATOM 15551 O O . GLY B 1 1003 ? -39.75 23.547 18.719 1 90.62 1003 GLY B O 1
ATOM 15552 N N . GLY B 1 1004 ? -38.062 22.219 18.5 1 91.12 1004 GLY B N 1
ATOM 15553 C CA . GLY B 1 1004 ? -37.656 22.328 19.891 1 91.12 1004 GLY B CA 1
ATOM 15554 C C . GLY B 1 1004 ? -37.219 23.719 20.281 1 91.12 1004 GLY B C 1
ATOM 15555 O O . GLY B 1 1004 ? -37.531 24.203 21.359 1 91.12 1004 GLY B O 1
ATOM 15556 N N . LEU B 1 1005 ? -36.5 24.375 19.406 1 89.44 1005 LEU B N 1
ATOM 15557 C CA . LEU B 1 1005 ? -36 25.703 19.734 1 89.44 1005 LEU B CA 1
ATOM 15558 C C . LEU B 1 1005 ? -37.125 26.719 19.75 1 89.44 1005 LEU B C 1
ATOM 15560 O O . LEU B 1 1005 ? -37.094 27.688 20.5 1 89.44 1005 LEU B O 1
ATOM 15564 N N . PHE B 1 1006 ? -38.125 26.469 19.047 1 86.44 1006 PHE B N 1
ATOM 15565 C CA . PHE B 1 1006 ? -39.281 27.359 19.062 1 86.44 1006 PHE B CA 1
ATOM 15566 C C . PHE B 1 1006 ? -40 27.312 20.422 1 86.44 1006 PHE B C 1
ATOM 15568 O O . PHE B 1 1006 ? -40.281 28.344 21.016 1 86.44 1006 PHE B O 1
ATOM 15575 N N . THR B 1 1007 ? -40.188 26.203 20.875 1 84.69 1007 THR B N 1
ATOM 15576 C CA . THR B 1 1007 ? -40.875 26.047 22.156 1 84.69 1007 THR B CA 1
ATOM 15577 C C . THR B 1 1007 ? -39.938 26.391 23.312 1 84.69 1007 THR B C 1
ATOM 15579 O O . THR B 1 1007 ? -40.344 27.016 24.297 1 84.69 1007 THR B O 1
ATOM 15582 N N . SER B 1 1008 ? -38.719 25.906 23.172 1 87.44 1008 SER B N 1
ATOM 15583 C CA . SER B 1 1008 ? -37.75 26.172 24.25 1 87.44 1008 SER B CA 1
ATOM 15584 C C . SER B 1 1008 ? -37.531 27.656 24.453 1 87.44 1008 SER B C 1
ATOM 15586 O O . SER B 1 1008 ? -37.469 28.125 25.594 1 87.44 1008 SER B O 1
ATOM 15588 N N . THR B 1 1009 ? -37.531 28.406 23.375 1 87.19 1009 THR B N 1
ATOM 15589 C CA . THR B 1 1009 ? -37.344 29.859 23.484 1 87.19 1009 THR B CA 1
ATOM 15590 C C . THR B 1 1009 ? -38.562 30.516 24.109 1 87.19 1009 THR B C 1
ATOM 15592 O O . THR B 1 1009 ? -38.438 31.359 25 1 87.19 1009 THR B O 1
ATOM 15595 N N . ALA B 1 1010 ? -39.688 30.109 23.75 1 82.94 1010 ALA B N 1
ATOM 15596 C CA . ALA B 1 1010 ? -40.906 30.641 24.312 1 82.94 1010 ALA B CA 1
ATOM 15597 C C . ALA B 1 1010 ? -41 30.312 25.797 1 82.94 1010 ALA B C 1
ATOM 15599 O O . ALA B 1 1010 ? -41.375 31.188 26.609 1 82.94 1010 ALA B O 1
ATOM 15600 N N . LEU B 1 1011 ? -40.688 29.234 26.078 1 80.06 1011 LEU B N 1
ATOM 15601 C CA . LEU B 1 1011 ? -40.812 28.781 27.469 1 80.06 1011 LEU B CA 1
ATOM 15602 C C . LEU B 1 1011 ? -39.75 29.422 28.344 1 80.06 1011 LEU B C 1
ATOM 15604 O O . LEU B 1 1011 ? -40 29.766 29.5 1 80.06 1011 LEU B O 1
ATOM 15608 N N . THR B 1 1012 ? -38.562 29.578 27.828 1 83.06 1012 THR B N 1
ATOM 15609 C CA . THR B 1 1012 ? -37.5 30.25 28.562 1 83.06 1012 THR B CA 1
ATOM 15610 C C . THR B 1 1012 ? -37.906 31.688 28.891 1 83.06 1012 THR B C 1
ATOM 15612 O O . THR B 1 1012 ? -37.719 32.156 30.016 1 83.06 1012 THR B O 1
ATOM 15615 N N . LEU B 1 1013 ? -38.562 32.375 27.969 1 88.06 1013 LEU B N 1
ATOM 15616 C CA . LEU B 1 1013 ? -38.906 33.781 28.125 1 88.06 1013 LEU B CA 1
ATOM 15617 C C . LEU B 1 1013 ? -40.156 33.938 29 1 88.06 1013 LEU B C 1
ATOM 15619 O O . LEU B 1 1013 ? -40.375 35 29.594 1 88.06 1013 LEU B O 1
ATOM 15623 N N . LEU B 1 1014 ? -40.938 32.875 29.172 1 90.5 1014 LEU B N 1
ATOM 15624 C CA . LEU B 1 1014 ? -42.156 33 29.938 1 90.5 1014 LEU B CA 1
ATOM 15625 C C . LEU B 1 1014 ? -42.094 32.219 31.25 1 90.5 1014 LEU B C 1
ATOM 15627 O O . LEU B 1 1014 ? -42.531 32.688 32.281 1 90.5 1014 LEU B O 1
ATOM 15631 N N . VAL B 1 1015 ? -41.531 31.047 31.25 1 89.75 1015 VAL B N 1
ATOM 15632 C CA . VAL B 1 1015 ? -41.594 30.141 32.375 1 89.75 1015 VAL B CA 1
ATOM 15633 C C . VAL B 1 1015 ? -40.562 30.547 33.438 1 89.75 1015 VAL B C 1
ATOM 15635 O O . VAL B 1 1015 ? -40.812 30.5 34.625 1 89.75 1015 VAL B O 1
ATOM 15638 N N . ILE B 1 1016 ? -39.375 30.953 33 1 88.06 1016 ILE B N 1
ATOM 15639 C CA . ILE B 1 1016 ? -38.312 31.297 33.938 1 88.06 1016 ILE B CA 1
ATOM 15640 C C . ILE B 1 1016 ? -38.75 32.5 34.75 1 88.06 1016 ILE B C 1
ATOM 15642 O O . ILE B 1 1016 ? -38.656 32.5 36 1 88.06 1016 ILE B O 1
ATOM 15646 N N . PRO B 1 1017 ? -39.25 33.562 34.062 1 90.12 1017 PRO B N 1
ATOM 15647 C CA . PRO B 1 1017 ? -39.75 34.688 34.875 1 90.12 1017 PRO B CA 1
ATOM 15648 C C . PRO B 1 1017 ? -40.875 34.281 35.812 1 90.12 1017 PRO B C 1
ATOM 15650 O O . PRO B 1 1017 ? -40.969 34.781 36.938 1 90.12 1017 PRO B O 1
ATOM 15653 N N . ALA B 1 1018 ? -41.75 33.438 35.375 1 91.19 1018 ALA B N 1
ATOM 15654 C CA . ALA B 1 1018 ? -42.844 32.969 36.219 1 91.19 1018 ALA B CA 1
ATOM 15655 C C . ALA B 1 1018 ? -42.312 32.188 37.438 1 91.19 1018 ALA B C 1
ATOM 15657 O O . ALA B 1 1018 ? -42.812 32.312 38.531 1 91.19 1018 ALA B O 1
ATOM 15658 N N . LEU B 1 1019 ? -41.281 31.469 37.25 1 89.31 1019 LEU B N 1
ATOM 15659 C CA . LEU B 1 1019 ? -40.688 30.703 38.312 1 89.31 1019 LEU B CA 1
ATOM 15660 C C . LEU B 1 1019 ? -40.031 31.609 39.344 1 89.31 1019 LEU B C 1
ATOM 15662 O O . LEU B 1 1019 ? -40.125 31.391 40.562 1 89.31 1019 LEU B O 1
ATOM 15666 N N . TYR B 1 1020 ? -39.344 32.625 38.875 1 87.31 1020 TYR B N 1
ATOM 15667 C CA . TYR B 1 1020 ? -38.656 33.562 39.75 1 87.31 1020 TYR B CA 1
ATOM 15668 C C . TYR B 1 1020 ? -39.688 34.438 40.5 1 87.31 1020 TYR B C 1
ATOM 15670 O O . TYR B 1 1020 ? -39.438 34.844 41.625 1 87.31 1020 TYR B O 1
ATOM 15678 N N . THR B 1 1021 ? -40.781 34.688 39.844 1 87.25 1021 THR B N 1
ATOM 15679 C CA . THR B 1 1021 ? -41.812 35.469 40.5 1 87.25 1021 THR B CA 1
ATOM 15680 C C . THR B 1 1021 ? -42.469 34.656 41.625 1 87.25 1021 THR B C 1
ATOM 15682 O O . THR B 1 1021 ? -42.719 35.188 42.719 1 87.25 1021 THR B O 1
ATOM 15685 N N . GLN B 1 1022 ? -42.688 33.469 41.375 1 85.94 1022 GLN B N 1
ATOM 15686 C CA . GLN B 1 1022 ? -43.344 32.594 42.344 1 85.94 1022 GLN B CA 1
ATOM 15687 C C . GLN B 1 1022 ? -42.406 32.156 43.438 1 85.94 1022 GLN B C 1
ATOM 15689 O O . GLN B 1 1022 ? -42.781 32.062 44.625 1 85.94 1022 GLN B O 1
ATOM 15694 N N . PHE B 1 1023 ? -41.125 31.906 43.094 1 82.44 1023 PHE B N 1
ATOM 15695 C CA . PHE B 1 1023 ? -40.219 31.312 44.062 1 82.44 1023 PHE B CA 1
ATOM 15696 C C . PHE B 1 1023 ? -39 32.219 44.25 1 82.44 1023 PHE B C 1
ATOM 15698 O O . PHE B 1 1023 ? -37.938 31.734 44.688 1 82.44 1023 PHE B O 1
ATOM 15705 N N . GLY B 1 1024 ? -39.031 33.406 43.938 1 74 1024 GLY B N 1
ATOM 15706 C CA . GLY B 1 1024 ? -37.938 34.375 43.938 1 74 1024 GLY B CA 1
ATOM 15707 C C . GLY B 1 1024 ? -37.188 34.406 45.25 1 74 1024 GLY B C 1
ATOM 15708 O O . GLY B 1 1024 ? -35.938 34.5 45.25 1 74 1024 GLY B O 1
ATOM 15709 N N . LYS B 1 1025 ? -37.875 34.281 46.438 1 68.88 1025 LYS B N 1
ATOM 15710 C CA . LYS B 1 1025 ? -37.25 34.344 47.75 1 68.88 1025 LYS B CA 1
ATOM 15711 C C . LYS B 1 1025 ? -36.25 33.188 47.938 1 68.88 1025 LYS B C 1
ATOM 15713 O O . LYS B 1 1025 ? -35.25 33.344 48.625 1 68.88 1025 LYS B O 1
ATOM 15718 N N . TRP B 1 1026 ? -36.5 32.125 47.219 1 71.56 1026 TRP B N 1
ATOM 15719 C CA . TRP B 1 1026 ? -35.656 30.953 47.344 1 71.56 1026 TRP B CA 1
ATOM 15720 C C . TRP B 1 1026 ? -34.594 30.906 46.25 1 71.56 1026 TRP B C 1
ATOM 15722 O O . TRP B 1 1026 ? -33.5 30.328 46.438 1 71.56 1026 TRP B O 1
ATOM 15732 N N . LEU B 1 1027 ? -34.781 31.547 45.094 1 70.94 1027 LEU B N 1
ATOM 15733 C CA . LEU B 1 1027 ? -33.969 31.391 43.906 1 70.94 1027 LEU B CA 1
ATOM 15734 C C . LEU B 1 1027 ? -32.812 32.406 43.906 1 70.94 1027 LEU B C 1
ATOM 15736 O O . LEU B 1 1027 ? -31.766 32.156 43.281 1 70.94 1027 LEU B O 1
ATOM 15740 N N . ILE B 1 1028 ? -32.938 33.5 44.625 1 65.88 1028 ILE B N 1
ATOM 15741 C CA . ILE B 1 1028 ? -31.906 34.562 44.625 1 65.88 1028 ILE B CA 1
ATOM 15742 C C . ILE B 1 1028 ? -30.875 34.25 45.719 1 65.88 1028 ILE B C 1
ATOM 15744 O O . ILE B 1 1028 ? -31.219 33.906 46.844 1 65.88 1028 ILE B O 1
ATOM 15748 N N . PRO B 1 1029 ? -29.609 34.188 45.312 1 65.75 1029 PRO B N 1
ATOM 15749 C CA . PRO B 1 1029 ? -28.562 33.875 46.281 1 65.75 1029 PRO B CA 1
ATOM 15750 C C . PRO B 1 1029 ? -28.547 34.844 47.469 1 65.75 1029 PRO B C 1
ATOM 15752 O O . PRO B 1 1029 ? -28.859 36 47.312 1 65.75 1029 PRO B O 1
ATOM 15755 N N . ARG B 1 1030 ? -28.562 34.406 48.875 1 54.75 1030 ARG B N 1
ATOM 15756 C CA . ARG B 1 1030 ? -28.453 35.156 50.125 1 54.75 1030 ARG B CA 1
ATOM 15757 C C . ARG B 1 1030 ? -27.203 36.062 50.125 1 54.75 1030 ARG B C 1
ATOM 15759 O O . ARG B 1 1030 ? -26.109 35.562 49.844 1 54.75 1030 ARG B O 1
ATOM 15766 N N . LEU B 1 1031 ? -27.312 37.312 49.719 1 48.22 1031 LEU B N 1
ATOM 15767 C CA . LEU B 1 1031 ? -26.188 38.219 49.906 1 48.22 1031 LEU B CA 1
ATOM 15768 C C . LEU B 1 1031 ? -25.594 38.094 51.281 1 48.22 1031 LEU B C 1
ATOM 15770 O O . LEU B 1 1031 ? -26.312 37.906 52.281 1 48.22 1031 LEU B O 1
ATOM 15774 N N . SER B 1 1032 ? -24.484 37.656 51.469 1 44.25 1032 SER B N 1
ATOM 15775 C CA . SER B 1 1032 ? -23.891 37.719 52.812 1 44.25 1032 SER B CA 1
ATOM 15776 C C . SER B 1 1032 ? -24.219 39.031 53.5 1 44.25 1032 SER B C 1
ATOM 15778 O O . SER B 1 1032 ? -24.297 40.062 52.812 1 44.25 1032 SER B O 1
ATOM 15780 N N . PRO B 1 1033 ? -24.781 39.125 54.656 1 42.28 1033 PRO B N 1
ATOM 15781 C CA . PRO B 1 1033 ? -25.062 40.375 55.406 1 42.28 1033 PRO B CA 1
ATOM 15782 C C . PRO B 1 1033 ? -23.969 41.438 55.219 1 42.28 1033 PRO B C 1
ATOM 15784 O O . PRO B 1 1033 ? -24.234 42.625 55.25 1 42.28 1033 PRO B O 1
ATOM 15787 N N . ASN B 1 1034 ? -22.672 41.031 55.188 1 43.03 1034 ASN B N 1
ATOM 15788 C CA . ASN B 1 1034 ? -21.594 42 55.188 1 43.03 1034 ASN B CA 1
ATOM 15789 C C . ASN B 1 1034 ? -21.531 42.781 53.844 1 43.03 1034 ASN B C 1
ATOM 15791 O O . ASN B 1 1034 ? -20.984 43.875 53.781 1 43.03 1034 ASN B O 1
ATOM 15795 N N . GLN B 1 1035 ? -21.953 42.281 52.812 1 41.38 1035 GLN B N 1
ATOM 15796 C CA . GLN B 1 1035 ? -21.844 43 51.562 1 41.38 1035 GLN B CA 1
ATOM 15797 C C . GLN B 1 1035 ? -23.016 43.938 51.344 1 41.38 1035 GLN B C 1
ATOM 15799 O O . GLN B 1 1035 ? -22.922 44.875 50.562 1 41.38 1035 GLN B O 1
ATOM 15804 N N . TRP B 1 1036 ? -24.141 43.812 51.938 1 38.09 1036 TRP B N 1
ATOM 15805 C CA . TRP B 1 1036 ? -25.25 44.75 51.938 1 38.09 1036 TRP B CA 1
ATOM 15806 C C . TRP B 1 1036 ? -24.859 46.031 52.656 1 38.09 1036 TRP B C 1
ATOM 15808 O O . TRP B 1 1036 ? -25.172 47.125 52.219 1 38.09 1036 TRP B O 1
ATOM 15818 N N . GLU B 1 1037 ? -24.281 45.938 53.875 1 41 1037 GLU B N 1
ATOM 15819 C CA . GLU B 1 1037 ? -23.906 47.125 54.656 1 41 1037 GLU B CA 1
ATOM 15820 C C . GLU B 1 1037 ? -22.906 48 53.906 1 41 1037 GLU B C 1
ATOM 15822 O O . GLU B 1 1037 ? -22.953 49.219 54 1 41 1037 GLU B O 1
ATOM 15827 N N . GLU B 1 1038 ? -22.078 47.375 53.125 1 41.66 1038 GLU B N 1
ATOM 15828 C CA . GLU B 1 1038 ? -21.094 48.188 52.438 1 41.66 1038 GLU B CA 1
ATOM 15829 C C . GLU B 1 1038 ? -21.719 48.938 51.281 1 41.66 1038 GLU B C 1
ATOM 15831 O O . GLU B 1 1038 ? -21.359 50.094 51 1 41.66 1038 GLU B O 1
ATOM 15836 N N . THR B 1 1039 ? -22.672 48.375 50.656 1 38.19 1039 THR B N 1
ATOM 15837 C CA . THR B 1 1039 ? -23.234 49.062 49.5 1 38.19 1039 THR B CA 1
ATOM 15838 C C . THR B 1 1039 ? -24.266 50.094 49.969 1 38.19 1039 THR B C 1
ATOM 15840 O O . THR B 1 1039 ? -24.359 51.188 49.375 1 38.19 1039 THR B O 1
ATOM 15843 N N . PHE B 1 1040 ? -25.172 49.844 50.938 1 38.91 1040 PHE B N 1
ATOM 15844 C CA . PHE B 1 1040 ? -26.141 50.812 51.406 1 38.91 1040 PHE B CA 1
ATOM 15845 C C . PHE B 1 1040 ? -25.453 51.938 52.188 1 38.91 1040 PHE B C 1
ATOM 15847 O O . PHE B 1 1040 ? -26.047 52.969 52.5 1 38.91 1040 PHE B O 1
ATOM 15854 N N . ARG B 1 1041 ? -24.359 51.594 53 1 41 1041 ARG B N 1
ATOM 15855 C CA . ARG B 1 1041 ? -23.703 52.688 53.688 1 41 1041 ARG B CA 1
ATOM 15856 C C . ARG B 1 1041 ? -23.219 53.75 52.688 1 41 1041 ARG B C 1
ATOM 15858 O O . ARG B 1 1041 ? -22.969 54.906 53.062 1 41 1041 ARG B O 1
ATOM 15865 N N . LYS B 1 1042 ? -22.906 53.281 51.5 1 42.47 1042 LYS B N 1
ATOM 15866 C CA . LYS B 1 1042 ? -22.328 54.312 50.625 1 42.47 1042 LYS B CA 1
ATOM 15867 C C . LYS B 1 1042 ? -23.406 55.281 50.125 1 42.47 1042 LYS B C 1
ATOM 15869 O O . LYS B 1 1042 ? -23.094 56.375 49.656 1 42.47 1042 LYS B O 1
ATOM 15874 N N . HIS B 1 1043 ? -24.656 54.781 49.844 1 35.91 1043 HIS B N 1
ATOM 15875 C CA . HIS B 1 1043 ? -25.594 55.75 49.312 1 35.91 1043 HIS B CA 1
ATOM 15876 C C . HIS B 1 1043 ? -26.344 56.469 50.438 1 35.91 1043 HIS B C 1
ATOM 15878 O O . HIS B 1 1043 ? -27.438 57 50.219 1 35.91 1043 HIS B O 1
ATOM 15884 N N . GLU B 1 1044 ? -26.078 56.25 51.75 1 32.56 1044 GLU B N 1
ATOM 15885 C CA . GLU B 1 1044 ? -26.766 57.094 52.719 1 32.56 1044 GLU B CA 1
ATOM 15886 C C . GLU B 1 1044 ? -26.484 58.594 52.438 1 32.56 1044 GLU B C 1
ATOM 15888 O O . GLU B 1 1044 ? -25.312 59 52.344 1 32.56 1044 GLU B O 1
ATOM 15893 N N . PRO B 1 1045 ? -27.375 59.25 51.719 1 32.41 1045 PRO B N 1
ATOM 15894 C CA . PRO B 1 1045 ? -27.188 60.688 51.594 1 32.41 1045 PRO B CA 1
ATOM 15895 C C . PRO B 1 1045 ? -26.781 61.344 52.906 1 32.41 1045 PRO B C 1
ATOM 15897 O O . PRO B 1 1045 ? -27.156 60.875 53.969 1 32.41 1045 PRO B O 1
ATOM 15900 N N . SER B 1 1046 ? -25.562 61.875 53.031 1 32.53 1046 SER B N 1
ATOM 15901 C CA . SER B 1 1046 ? -25.141 62.719 54.125 1 32.53 1046 SER B CA 1
ATOM 15902 C C . SER B 1 1046 ? -26.203 63.75 54.5 1 32.53 1046 SER B C 1
ATOM 15904 O O . SER B 1 1046 ? -26.469 64.625 53.719 1 32.53 1046 SER B O 1
ATOM 15906 N N . THR B 1 1047 ? -27.391 63.406 55.062 1 31.09 1047 THR B N 1
ATOM 15907 C CA . THR B 1 1047 ? -28.312 64.438 55.562 1 31.09 1047 THR B CA 1
ATOM 15908 C C . THR B 1 1047 ? -27.594 65.375 56.531 1 31.09 1047 THR B C 1
ATOM 15910 O O . THR B 1 1047 ? -26.875 64.938 57.438 1 31.09 1047 THR B O 1
ATOM 15913 N N . PRO B 1 1048 ? -27.344 66.625 56.062 1 33.69 1048 PRO B N 1
ATOM 15914 C CA . PRO B 1 1048 ? -26.812 67.625 56.969 1 33.69 1048 PRO B CA 1
ATOM 15915 C C . PRO B 1 1048 ? -27.516 67.688 58.312 1 33.69 1048 PRO B C 1
ATOM 15917 O O . PRO B 1 1048 ? -28.719 67.375 58.375 1 33.69 1048 PRO B O 1
ATOM 15920 N N . ALA B 1 1049 ? -26.844 67.25 59.375 1 33.59 1049 ALA B N 1
ATOM 15921 C CA . ALA B 1 1049 ? -27.25 67.25 60.781 1 33.59 1049 ALA B CA 1
ATOM 15922 C C . ALA B 1 1049 ? -27.953 68.5 61.156 1 33.59 1049 ALA B C 1
ATOM 15924 O O . ALA B 1 1049 ? -27.5 69.625 60.812 1 33.59 1049 ALA B O 1
ATOM 15925 N N . ILE B 1 1050 ? -29.234 68.438 61.5 1 29.06 1050 ILE B N 1
ATOM 15926 C CA . ILE B 1 1050 ? -30.203 69.312 62.125 1 29.06 1050 ILE B CA 1
ATOM 15927 C C . ILE B 1 1050 ? -29.609 69.938 63.406 1 29.06 1050 ILE B C 1
ATOM 15929 O O . ILE B 1 1050 ? -29.344 69.188 64.375 1 29.06 1050 ILE B O 1
ATOM 15933 N N . GLN B 1 1051 ? -28.453 70.625 63.344 1 27.25 1051 GLN B N 1
ATOM 15934 C CA . GLN B 1 1051 ? -28.219 71.375 64.562 1 27.25 1051 GLN B CA 1
ATOM 15935 C C . GLN B 1 1051 ? -29.453 72.188 65 1 27.25 1051 GLN B C 1
ATOM 15937 O O . GLN B 1 1051 ? -29.875 73.125 64.25 1 27.25 1051 GLN B O 1
ATOM 15942 N N . SER B 1 1052 ? -30.406 71.375 65.5 1 23.75 1052 SER B N 1
ATOM 15943 C CA . SER B 1 1052 ? -31.5 72 66.25 1 23.75 1052 SER B CA 1
ATOM 15944 C C . SER B 1 1052 ? -30.969 73.062 67.188 1 23.75 1052 SER B C 1
ATOM 15946 O O . SER B 1 1052 ? -29.906 72.875 67.812 1 23.75 1052 SER B O 1
ATOM 15948 N N . LYS B 1 1053 ? -31.641 74.188 67.188 1 29.39 1053 LYS B N 1
ATOM 15949 C CA . LYS B 1 1053 ? -32.031 75.375 67.875 1 29.39 1053 LYS B CA 1
ATOM 15950 C C . LYS B 1 1053 ? -32.562 75.062 69.25 1 29.39 1053 LYS B C 1
ATOM 15952 O O . LYS B 1 1053 ? -33.625 74.438 69.375 1 29.39 1053 LYS B O 1
ATOM 15957 N N . SER B 1 1054 ? -31.719 74.5 70.25 1 22.11 1054 SER B N 1
ATOM 15958 C CA . SER B 1 1054 ? -31.922 75.375 71.375 1 22.11 1054 SER B CA 1
ATOM 15959 C C . SER B 1 1054 ? -31.094 76.625 71.312 1 22.11 1054 SER B C 1
ATOM 15961 O O . SER B 1 1054 ? -29.984 76.625 70.75 1 22.11 1054 SER B O 1
#

pLDDT: mean 88.24, std 9.96, range [18.89, 97.94]